Protein AF-0000000086512888 (afdb_homodimer)

Structure (mmCIF, N/CA/C/O backbone):
data_AF-0000000086512888-model_v1
#
loop_
_entity.id
_entity.type
_entity.pdbx_description
1 polymer 'Glycosyl hydrolase family 63 C-terminal domain-containing protein'
#
loop_
_atom_site.group_PDB
_atom_site.id
_atom_site.type_symbol
_atom_site.label_atom_id
_atom_site.label_alt_id
_atom_site.label_comp_id
_atom_site.label_asym_id
_atom_site.label_entity_id
_atom_site.label_seq_id
_atom_site.pdbx_PDB_ins_code
_atom_site.Cartn_x
_atom_site.Cartn_y
_atom_site.Cartn_z
_atom_site.occupancy
_atom_site.B_iso_or_equiv
_atom_site.auth_seq_id
_atom_site.auth_comp_id
_atom_site.auth_asym_id
_atom_site.auth_atom_id
_atom_site.pdbx_PDB_model_num
ATOM 1 N N . MET A 1 1 ? 26.25 36.281 2.371 1 77 1 MET A N 1
ATOM 2 C CA . MET A 1 1 ? 25.25 35.469 3.035 1 77 1 MET A CA 1
ATOM 3 C C . MET A 1 1 ? 24.828 36.094 4.359 1 77 1 MET A C 1
ATOM 5 O O . MET A 1 1 ? 25.656 36.438 5.184 1 77 1 MET A O 1
ATOM 9 N N . ALA A 1 2 ? 23.516 36.344 4.426 1 88.81 2 ALA A N 1
ATOM 10 C CA . ALA A 1 2 ? 23 36.906 5.652 1 88.81 2 ALA A CA 1
ATOM 11 C C . ALA A 1 2 ? 23.312 36.031 6.859 1 88.81 2 ALA A C 1
ATOM 13 O O . ALA A 1 2 ? 23.469 34.812 6.73 1 88.81 2 ALA A O 1
ATOM 14 N N . SER A 1 3 ? 23.547 36.688 7.98 1 94.56 3 SER A N 1
ATOM 15 C CA . SER A 1 3 ? 23.906 36 9.219 1 94.56 3 SER A CA 1
ATOM 16 C C . SER A 1 3 ? 22.891 34.906 9.539 1 94.56 3 SER A C 1
ATOM 18 O O . SER A 1 3 ? 23.266 33.812 10.039 1 94.56 3 SER A O 1
ATOM 20 N N . GLU A 1 4 ? 21.656 35.125 9.32 1 96.44 4 GLU A N 1
ATOM 21 C CA . GLU A 1 4 ? 20.609 34.156 9.602 1 96.44 4 GLU A CA 1
ATOM 22 C C . GLU A 1 4 ? 20.766 32.906 8.734 1 96.44 4 GLU A C 1
ATOM 24 O O . GLU A 1 4 ? 20.516 31.781 9.188 1 96.44 4 GLU A O 1
ATOM 29 N N . GLN A 1 5 ? 21.172 33.031 7.512 1 95.62 5 GLN A N 1
ATOM 30 C CA . GLN A 1 5 ? 21.406 31.875 6.637 1 95.62 5 GLN A CA 1
ATOM 31 C C . GLN A 1 5 ? 22.562 31.016 7.16 1 95.62 5 GLN A C 1
ATOM 33 O O . GLN A 1 5 ? 22.516 29.781 7.059 1 95.62 5 GLN A O 1
ATOM 38 N N . ARG A 1 6 ? 23.562 31.703 7.613 1 95.94 6 ARG A N 1
ATOM 39 C CA . ARG A 1 6 ? 24.672 30.969 8.211 1 95.94 6 ARG A CA 1
ATOM 40 C C . ARG A 1 6 ? 24.203 30.156 9.422 1 95.94 6 ARG A C 1
ATOM 42 O O . ARG A 1 6 ? 24.641 29.031 9.609 1 95.94 6 ARG A O 1
ATOM 49 N N . ARG A 1 7 ? 23.391 30.766 10.266 1 96.94 7 ARG A N 1
ATOM 50 C CA . ARG A 1 7 ? 22.875 30.062 11.438 1 96.94 7 ARG A CA 1
ATOM 51 C C . ARG A 1 7 ? 22.047 28.844 11.023 1 96.94 7 ARG A C 1
ATOM 53 O O . ARG A 1 7 ? 22.094 27.812 11.688 1 96.94 7 ARG A O 1
ATOM 60 N N . LEU A 1 8 ? 21.281 29 9.969 1 96.5 8 LEU A N 1
ATOM 61 C CA . LEU A 1 8 ? 20.5 27.891 9.461 1 96.5 8 LEU A CA 1
ATOM 62 C C . LEU A 1 8 ? 21.391 26.734 9.023 1 96.5 8 LEU A C 1
ATOM 64 O O . LEU A 1 8 ? 21.062 25.562 9.25 1 96.5 8 LEU A O 1
ATOM 68 N N . LYS A 1 9 ? 22.516 27.078 8.406 1 95.38 9 LYS A N 1
ATOM 69 C CA . LYS A 1 9 ? 23.453 26.047 7.988 1 95.38 9 LYS A CA 1
ATOM 70 C C . LYS A 1 9 ? 24.094 25.359 9.195 1 95.38 9 LYS A C 1
ATOM 72 O O . LYS A 1 9 ? 24.266 24.141 9.203 1 95.38 9 LYS A O 1
ATOM 77 N N . GLU A 1 10 ? 24.438 26.234 10.211 1 95.69 10 GLU A N 1
ATOM 78 C CA . GLU A 1 10 ? 25.016 25.688 11.438 1 95.69 10 GLU A CA 1
ATOM 79 C C . GLU A 1 10 ? 24.047 24.75 12.148 1 95.69 10 GLU A C 1
ATOM 81 O O . GLU A 1 10 ? 24.453 23.719 12.672 1 95.69 10 GLU A O 1
ATOM 86 N N . ASP A 1 11 ? 22.844 25.109 12.117 1 94.5 11 ASP A N 1
ATOM 87 C CA . ASP A 1 11 ? 21.812 24.281 12.758 1 94.5 11 ASP A CA 1
ATOM 88 C C . ASP A 1 11 ? 21.609 22.984 11.992 1 94.5 11 ASP A C 1
ATOM 90 O O . ASP A 1 11 ? 21.422 21.922 12.594 1 94.5 11 ASP A O 1
ATOM 94 N N . LYS A 1 12 ? 21.625 23.047 10.695 1 92.06 12 LYS A N 1
ATOM 95 C CA . LYS A 1 12 ? 21.406 21.891 9.828 1 92.06 12 LYS A CA 1
ATOM 96 C C . LYS A 1 12 ? 22.453 20.812 10.062 1 92.06 12 LYS A C 1
ATOM 98 O O . LYS A 1 12 ? 22.141 19.625 10.156 1 92.06 12 LYS A O 1
ATOM 103 N N . VAL A 1 13 ? 23.75 21.266 10.195 1 92.94 13 VAL A N 1
ATOM 104 C CA . VAL A 1 13 ? 24.828 20.312 10.344 1 92.94 13 VAL A CA 1
ATOM 105 C C . VAL A 1 13 ? 25.062 20.016 11.82 1 92.94 13 VAL A C 1
ATOM 107 O O . VAL A 1 13 ? 26.016 19.312 12.18 1 92.94 13 VAL A O 1
ATOM 110 N N . ARG A 1 14 ? 24.375 20.672 12.797 1 87.94 14 ARG A N 1
ATOM 111 C CA . ARG A 1 14 ? 24.344 20.406 14.234 1 87.94 14 ARG A CA 1
ATOM 112 C C . ARG A 1 14 ? 25.641 20.875 14.898 1 87.94 14 ARG A C 1
ATOM 114 O O . ARG A 1 14 ? 26.109 20.266 15.852 1 87.94 14 ARG A O 1
ATOM 121 N N . SER A 1 15 ? 26.078 21.812 14.297 1 93 15 SER A N 1
ATOM 122 C CA . SER A 1 15 ? 27.25 22.391 14.953 1 93 15 SER A CA 1
ATOM 123 C C . SER A 1 15 ? 26.844 23.344 16.078 1 93 15 SER A C 1
ATOM 125 O O . SER A 1 15 ? 27.547 23.453 17.078 1 93 15 SER A O 1
ATOM 127 N N . LYS A 1 16 ? 25.734 24.094 15.883 1 95.5 16 LYS A N 1
ATOM 128 C CA . LYS A 1 16 ? 25.109 24.922 16.906 1 95.5 16 LYS A CA 1
ATOM 129 C C . LYS A 1 16 ? 23.594 24.734 16.922 1 95.5 16 LYS A C 1
ATOM 131 O O . LYS A 1 16 ? 22.953 24.734 15.875 1 95.5 16 LYS A O 1
ATOM 136 N N . ALA A 1 17 ? 23.062 24.641 18.094 1 95.44 17 ALA A N 1
ATOM 137 C CA . ALA A 1 17 ? 21.641 24.328 18.219 1 95.44 17 ALA A CA 1
ATOM 138 C C . ALA A 1 17 ? 20.812 25.609 18.328 1 95.44 17 ALA A C 1
ATOM 140 O O . ALA A 1 17 ? 20.172 25.844 19.359 1 95.44 17 ALA A O 1
ATOM 141 N N . TRP A 1 18 ? 20.75 26.328 17.281 1 97.19 18 TRP A N 1
ATOM 142 C CA . TRP A 1 18 ? 20.062 27.609 17.266 1 97.19 18 TRP A CA 1
ATOM 143 C C . TRP A 1 18 ? 18.562 27.438 17.516 1 97.19 18 TRP A C 1
ATOM 145 O O . TRP A 1 18 ? 17.906 28.328 18.078 1 97.19 18 TRP A O 1
ATOM 155 N N . LYS A 1 19 ? 17.984 26.312 17.141 1 98.06 19 LYS A N 1
ATOM 156 C CA . LYS A 1 19 ? 16.547 26.109 17.219 1 98.06 19 LYS A CA 1
ATOM 157 C C . LYS A 1 19 ? 16.172 25.422 18.531 1 98.06 19 LYS A C 1
ATOM 159 O O . LYS A 1 19 ? 15.008 25.031 18.734 1 98.06 19 LYS A O 1
ATOM 164 N N . LYS A 1 20 ? 17.078 25.234 19.438 1 97.75 20 LYS A N 1
ATOM 165 C CA . LYS A 1 20 ? 16.781 24.609 20.734 1 97.75 20 LYS A CA 1
ATOM 166 C C . LYS A 1 20 ? 15.727 25.406 21.484 1 97.75 20 LYS A C 1
ATOM 168 O O . LYS A 1 20 ? 14.836 24.828 22.109 1 97.75 20 LYS A O 1
ATOM 173 N N . TRP A 1 21 ? 15.898 26.766 21.469 1 98.25 21 TRP A N 1
ATOM 174 C CA . TRP A 1 21 ? 14.945 27.641 22.125 1 98.25 21 TRP A CA 1
ATOM 175 C C . TRP A 1 21 ? 14.102 28.406 21.109 1 98.25 21 TRP A C 1
ATOM 177 O O . TRP A 1 21 ? 14.617 28.859 20.078 1 98.25 21 TRP A O 1
ATOM 187 N N . GLY A 1 22 ? 12.844 28.469 21.25 1 98.44 22 GLY A N 1
ATOM 188 C CA . GLY A 1 22 ? 11.953 29.172 20.344 1 98.44 22 GLY A CA 1
ATOM 189 C C . GLY A 1 22 ? 10.539 29.297 20.891 1 98.44 22 GLY A C 1
ATOM 190 O O . GLY A 1 22 ? 10.273 28.938 22.031 1 98.44 22 GLY A O 1
ATOM 191 N N . PRO A 1 23 ? 9.695 29.922 20.125 1 98.5 23 PRO A N 1
ATOM 192 C CA . PRO A 1 23 ? 8.297 30.062 20.547 1 98.5 23 PRO A CA 1
ATOM 193 C C . PRO A 1 23 ? 7.508 28.766 20.422 1 98.5 23 PRO A C 1
ATOM 195 O O . PRO A 1 23 ? 6.535 28.688 19.672 1 98.5 23 PRO A O 1
ATOM 198 N N . TYR A 1 24 ? 7.824 27.766 21.297 1 98.62 24 TYR A N 1
ATOM 199 C CA . TYR A 1 24 ? 7.293 26.406 21.156 1 98.62 24 TYR A CA 1
ATOM 200 C C . TYR A 1 24 ? 6.184 26.141 22.156 1 98.62 24 TYR A C 1
ATOM 202 O O . TYR A 1 24 ? 5.637 25.047 22.219 1 98.62 24 TYR A O 1
ATOM 210 N N . LEU A 1 25 ? 5.773 27.156 22.984 1 98.44 25 LEU A N 1
ATOM 211 C CA . LEU A 1 25 ? 4.629 27.031 23.875 1 98.44 25 LEU A CA 1
ATOM 212 C C . LEU A 1 25 ? 3.318 27.141 23.109 1 98.44 25 LEU A C 1
ATOM 214 O O . LEU A 1 25 ? 3.236 27.859 22.109 1 98.44 25 LEU A O 1
ATOM 218 N N . ALA A 1 26 ? 2.359 26.438 23.625 1 97.81 26 ALA A N 1
ATOM 219 C CA . ALA A 1 26 ? 1.015 26.688 23.109 1 97.81 26 ALA A CA 1
ATOM 220 C C . ALA A 1 26 ? 0.447 28 23.641 1 97.81 26 ALA A C 1
ATOM 222 O O . ALA A 1 26 ? 0.919 28.516 24.641 1 97.81 26 ALA A O 1
ATOM 223 N N . GLU A 1 27 ? -0.494 28.516 22.875 1 97.31 27 GLU A N 1
ATOM 224 C CA . GLU A 1 27 ? -1.276 29.625 23.422 1 97.31 27 GLU A CA 1
ATOM 225 C C . GLU A 1 27 ? -2.439 29.109 24.266 1 97.31 27 GLU A C 1
ATOM 227 O O . GLU A 1 27 ? -2.977 29.844 25.109 1 97.31 27 GLU A O 1
ATOM 232 N N . ARG A 1 28 ? -2.752 27.828 24.031 1 97.69 28 ARG A N 1
ATOM 233 C CA . ARG A 1 28 ? -3.77 27.156 24.828 1 97.69 28 ARG A CA 1
ATOM 234 C C . ARG A 1 28 ? -3.441 25.672 25 1 97.69 28 ARG A C 1
ATOM 236 O O . ARG A 1 28 ? -3.318 24.938 24.016 1 97.69 28 ARG A O 1
ATOM 243 N N . GLN A 1 29 ? -3.307 25.266 26.219 1 97.94 29 GLN A N 1
ATOM 244 C CA . GLN A 1 29 ? -3.105 23.859 26.547 1 97.94 29 GLN A CA 1
ATOM 245 C C . GLN A 1 29 ? -4.336 23.266 27.234 1 97.94 29 GLN A C 1
ATOM 247 O O . GLN A 1 29 ? -4.586 22.062 27.141 1 97.94 29 GLN A O 1
ATOM 252 N N . TRP A 1 30 ? -5.086 24.094 27.938 1 97.12 30 TRP A N 1
ATOM 253 C CA . TRP A 1 30 ? -6.312 23.656 28.594 1 97.12 30 TRP A CA 1
ATOM 254 C C . TRP A 1 30 ? -7.363 23.25 27.562 1 97.12 30 TRP A C 1
ATOM 256 O O . TRP A 1 30 ? -7.309 23.688 26.406 1 97.12 30 TRP A O 1
ATOM 266 N N . ALA A 1 31 ? -8.195 22.359 27.859 1 96 31 ALA A N 1
ATOM 267 C CA . ALA A 1 31 ? -9.336 21.922 27.062 1 96 31 ALA A CA 1
ATOM 268 C C . ALA A 1 31 ? -8.891 21.234 25.781 1 96 31 ALA A C 1
ATOM 270 O O . ALA A 1 31 ? -9.523 21.375 24.734 1 96 31 ALA A O 1
ATOM 271 N N . THR A 1 32 ? -7.758 20.531 25.812 1 96.06 32 THR A N 1
ATOM 272 C CA . THR A 1 32 ? -7.328 19.734 24.672 1 96.06 32 THR A CA 1
ATOM 273 C C . THR A 1 32 ? -7.664 18.25 24.906 1 96.06 32 THR A C 1
ATOM 275 O O . THR A 1 32 ? -7.887 17.828 26.031 1 96.06 32 THR A O 1
ATOM 278 N N . VAL A 1 33 ? -7.656 17.516 23.812 1 94.5 33 VAL A N 1
ATOM 279 C CA . VAL A 1 33 ? -7.953 16.094 23.891 1 94.5 33 VAL A CA 1
ATOM 280 C C . VAL A 1 33 ? -6.895 15.391 24.734 1 94.5 33 VAL A C 1
ATOM 282 O O . VAL A 1 33 ? -7.215 14.523 25.547 1 94.5 33 VAL A O 1
ATOM 285 N N . ARG A 1 34 ? -5.641 15.75 24.594 1 95 34 ARG A N 1
ATOM 286 C CA . ARG A 1 34 ? -4.551 15.031 25.25 1 95 34 ARG A CA 1
ATOM 287 C C . ARG A 1 34 ? -4.559 15.297 26.75 1 95 34 ARG A C 1
ATOM 289 O O . ARG A 1 34 ? -3.959 14.539 27.516 1 95 34 ARG A O 1
ATOM 296 N N . GLU A 1 35 ? -5.281 16.344 27.234 1 94.94 35 GLU A N 1
ATOM 297 C CA . GLU A 1 35 ? -5.406 16.625 28.656 1 94.94 35 GLU A CA 1
ATOM 298 C C . GLU A 1 35 ? -6.75 16.141 29.188 1 94.94 35 GLU A C 1
ATOM 300 O O . GLU A 1 35 ? -7.066 16.344 30.375 1 94.94 35 GLU A O 1
ATOM 305 N N . ASP A 1 36 ? -7.566 15.492 28.359 1 92.81 36 ASP A N 1
ATOM 306 C CA . ASP A 1 36 ? -8.922 15.094 28.719 1 92.81 36 ASP A CA 1
ATOM 307 C C . ASP A 1 36 ? -8.945 13.672 29.281 1 92.81 36 ASP A C 1
ATOM 309 O O . ASP A 1 36 ? -8.547 12.719 28.609 1 92.81 36 ASP A O 1
ATOM 313 N N . TYR A 1 37 ? -9.43 13.516 30.484 1 88.75 37 TYR A N 1
ATOM 314 C CA . TYR A 1 37 ? -9.609 12.203 31.094 1 88.75 37 TYR A CA 1
ATOM 315 C C . TYR A 1 37 ? -11.047 12.016 31.562 1 88.75 37 TYR A C 1
ATOM 317 O O . TYR A 1 37 ? -11.32 11.195 32.438 1 88.75 37 TYR A O 1
ATOM 325 N N . SER A 1 38 ? -11.859 12.875 30.938 1 86.62 38 SER A N 1
ATOM 326 C CA . SER A 1 38 ? -13.281 12.758 31.266 1 86.62 38 SER A CA 1
ATOM 327 C C . SER A 1 38 ? -13.875 11.469 30.688 1 86.62 38 SER A C 1
ATOM 329 O O . SER A 1 38 ? -13.312 10.883 29.766 1 86.62 38 SER A O 1
ATOM 331 N N . SER A 1 39 ? -15.016 11.078 31.188 1 82 39 SER A N 1
ATOM 332 C CA . SER A 1 39 ? -15.68 9.859 30.734 1 82 39 SER A CA 1
ATOM 333 C C . SER A 1 39 ? -16.469 10.102 29.438 1 82 39 SER A C 1
ATOM 335 O O . SER A 1 39 ? -16.734 9.164 28.688 1 82 39 SER A O 1
ATOM 337 N N . ASP A 1 40 ? -16.797 11.336 29.188 1 84.31 40 ASP A N 1
ATOM 338 C CA . ASP A 1 40 ? -17.656 11.609 28.047 1 84.31 40 ASP A CA 1
ATOM 339 C C . ASP A 1 40 ? -16.859 12.211 26.891 1 84.31 40 ASP A C 1
ATOM 341 O O . ASP A 1 40 ? -17.406 12.492 25.828 1 84.31 40 ASP A O 1
ATOM 345 N N . GLY A 1 41 ? -15.594 12.422 27.078 1 86.88 41 GLY A N 1
ATOM 346 C CA . GLY A 1 41 ? -14.75 12.938 26.016 1 86.88 41 GLY A CA 1
ATOM 347 C C . GLY A 1 41 ? -14.906 14.43 25.781 1 86.88 41 GLY A C 1
ATOM 348 O O . GLY A 1 41 ? -14.406 14.969 24.797 1 86.88 41 GLY A O 1
ATOM 349 N N . ASN A 1 42 ? -15.562 15.125 26.594 1 89.5 42 ASN A N 1
ATOM 350 C CA . ASN A 1 42 ? -15.742 16.578 26.484 1 89.5 42 ASN A CA 1
ATOM 351 C C . ASN A 1 42 ? -14.562 17.328 27.078 1 89.5 42 ASN A C 1
ATOM 353 O O . ASN A 1 42 ? -14.656 17.844 28.188 1 89.5 42 ASN A O 1
ATOM 357 N N . CYS A 1 43 ? -13.602 17.609 26.281 1 91.94 43 CYS A N 1
ATOM 358 C CA . CYS A 1 43 ? -12.352 18.203 26.75 1 91.94 43 CYS A CA 1
ATOM 359 C C . CYS A 1 43 ? -12.555 19.656 27.156 1 91.94 43 CYS A C 1
ATOM 361 O O . CYS A 1 43 ? -11.898 20.141 28.062 1 91.94 43 CYS A O 1
ATOM 363 N N . TRP A 1 44 ? -13.516 20.375 26.562 1 91.94 44 TRP A N 1
ATOM 364 C CA . TRP A 1 44 ? -13.742 21.797 26.828 1 91.94 44 TRP A CA 1
ATOM 365 C C . TRP A 1 44 ? -14.211 22.016 28.266 1 91.94 44 TRP A C 1
ATOM 367 O O . TRP A 1 44 ? -13.836 23 28.891 1 91.94 44 TRP A O 1
ATOM 377 N N . GLU A 1 45 ? -14.992 21.094 28.719 1 91.69 45 GLU A N 1
ATOM 378 C CA . GLU A 1 45 ? -15.586 21.266 30.031 1 91.69 45 GLU A CA 1
ATOM 379 C C . GLU A 1 45 ? -14.75 20.547 31.109 1 91.69 45 GLU A C 1
ATOM 381 O O . GLU A 1 45 ? -14.828 20.891 32.281 1 91.69 45 GLU A O 1
ATOM 386 N N . TYR A 1 46 ? -14.039 19.641 30.719 1 91.94 46 TYR A N 1
ATOM 387 C CA . TYR A 1 46 ? -13.258 18.859 31.672 1 91.94 46 TYR A CA 1
ATOM 388 C C . TYR A 1 46 ? -12.109 19.672 32.25 1 91.94 46 TYR A C 1
ATOM 390 O O . TYR A 1 46 ? -11.773 19.562 33.406 1 91.94 46 TYR A O 1
ATOM 398 N N . PHE A 1 47 ? -11.453 20.469 31.438 1 95.38 47 PHE A N 1
ATOM 399 C CA . PHE A 1 47 ? -10.312 21.281 31.828 1 95.38 47 PHE A CA 1
ATOM 400 C C . PHE A 1 47 ? -10.461 22.703 31.312 1 95.38 47 PHE A C 1
ATOM 402 O O . PHE A 1 47 ? -9.766 23.109 30.391 1 95.38 47 PHE A O 1
ATOM 409 N N . PRO A 1 48 ? -11.344 23.438 31.906 1 95.56 48 PRO A N 1
ATOM 410 C CA . PRO A 1 48 ? -11.68 24.781 31.422 1 95.56 48 PRO A CA 1
ATOM 411 C C . PRO A 1 48 ? -10.609 25.812 31.781 1 95.56 48 PRO A C 1
ATOM 413 O O . PRO A 1 48 ? -9.672 25.516 32.531 1 95.56 48 PRO A O 1
ATOM 416 N N . HIS A 1 49 ? -10.773 27.031 31.297 1 96.94 49 HIS A N 1
ATOM 417 C CA . HIS A 1 49 ? -9.844 28.141 31.484 1 96.94 49 HIS A CA 1
ATOM 418 C C . HIS A 1 49 ? -9.656 28.453 32.969 1 96.94 49 HIS A C 1
ATOM 420 O O . HIS A 1 49 ? -8.539 28.734 33.406 1 96.94 49 HIS A O 1
ATOM 426 N N . ASP A 1 50 ? -10.664 28.391 33.719 1 96.12 50 ASP A N 1
ATOM 427 C CA . ASP A 1 50 ? -10.602 28.719 35.125 1 96.12 50 ASP A CA 1
ATOM 428 C C . ASP A 1 50 ? -9.688 27.766 35.906 1 96.12 50 ASP A C 1
ATOM 430 O O . ASP A 1 50 ? -8.945 28.172 36.781 1 96.12 50 ASP A O 1
ATOM 434 N N . VAL A 1 51 ? -9.758 26.562 35.531 1 96.06 51 VAL A N 1
ATOM 435 C CA . VAL A 1 51 ? -8.992 25.516 36.188 1 96.06 51 VAL A CA 1
ATOM 436 C C . VAL A 1 51 ? -7.535 25.562 35.75 1 96.06 51 VAL A C 1
ATOM 438 O O . VAL A 1 51 ? -6.637 25.172 36.5 1 96.06 51 VAL A O 1
ATOM 441 N N . ALA A 1 52 ? -7.25 26.125 34.656 1 97.31 52 ALA A N 1
ATOM 442 C CA . ALA A 1 52 ? -5.93 26.094 34.062 1 97.31 52 ALA A CA 1
ATOM 443 C C . ALA A 1 52 ? -4.906 26.844 34.906 1 97.31 52 ALA A C 1
ATOM 445 O O . ALA A 1 52 ? -3.715 26.516 34.875 1 97.31 52 ALA A O 1
ATOM 446 N N . ARG A 1 53 ? -5.258 27.797 35.656 1 96.75 53 ARG A N 1
ATOM 447 C CA . ARG A 1 53 ? -4.312 28.547 36.469 1 96.75 53 ARG A CA 1
ATOM 448 C C . ARG A 1 53 ? -3.893 27.75 37.688 1 96.75 53 ARG A C 1
ATOM 450 O O . ARG A 1 53 ? -2.857 28.031 38.312 1 96.75 53 ARG A O 1
ATOM 457 N N . SER A 1 54 ? -4.68 26.672 38 1 98 54 SER A N 1
ATOM 458 C CA . SER A 1 54 ? -4.457 25.953 39.25 1 98 54 SER A CA 1
ATOM 459 C C . SER A 1 54 ? -4.047 24.5 39 1 98 54 SER A C 1
ATOM 461 O O . SER A 1 54 ? -3.689 23.781 39.938 1 98 54 SER A O 1
ATOM 463 N N . ARG A 1 55 ? -4.109 24.078 37.781 1 97.06 55 ARG A N 1
ATOM 464 C CA . ARG A 1 55 ? -3.857 22.672 37.469 1 97.06 55 ARG A CA 1
ATOM 465 C C . ARG A 1 55 ? -2.676 22.547 36.5 1 97.06 55 ARG A C 1
ATOM 467 O O . ARG A 1 55 ? -2.627 23.203 35.469 1 97.06 55 ARG A O 1
ATOM 474 N N . ALA A 1 56 ? -1.746 21.672 36.906 1 96.69 56 ALA A N 1
ATOM 475 C CA . ALA A 1 56 ? -0.59 21.406 36.031 1 96.69 56 ALA A CA 1
ATOM 476 C C . ALA A 1 56 ? -0.981 20.562 34.844 1 96.69 56 ALA A C 1
ATOM 478 O O . ALA A 1 56 ? -1.882 19.719 34.938 1 96.69 56 ALA A O 1
ATOM 479 N N . TYR A 1 57 ? -0.317 20.781 33.688 1 96.94 57 TYR A N 1
ATOM 480 C CA . TYR A 1 57 ? -0.55 20.016 32.469 1 96.94 57 TYR A CA 1
ATOM 481 C C . TYR A 1 57 ? 0.375 18.812 32.406 1 96.94 57 TYR A C 1
ATOM 483 O O . TYR A 1 57 ? 1.52 18.875 32.844 1 96.94 57 TYR A O 1
ATOM 491 N N . ARG A 1 58 ? -0.104 17.812 31.797 1 94.19 58 ARG A N 1
ATOM 492 C CA . ARG A 1 58 ? 0.686 16.594 31.641 1 94.19 58 ARG A CA 1
ATOM 493 C C . ARG A 1 58 ? 1.439 16.594 30.312 1 94.19 58 ARG A C 1
ATOM 495 O O . ARG A 1 58 ? 2.572 16.109 30.25 1 94.19 58 ARG A O 1
ATOM 502 N N . TRP A 1 59 ? 0.865 17.125 29.297 1 96.81 59 TRP A N 1
ATOM 503 C CA . TRP A 1 59 ? 1.324 16.844 27.938 1 96.81 59 TRP A CA 1
ATOM 504 C C . TRP A 1 59 ? 1.905 18.094 27.281 1 96.81 59 TRP A C 1
ATOM 506 O O . TRP A 1 59 ? 2.221 18.078 26.094 1 96.81 59 TRP A O 1
ATOM 516 N N . GLY A 1 60 ? 2.068 19.203 27.969 1 97.25 60 GLY A N 1
ATOM 517 C CA . GLY A 1 60 ? 2.615 20.438 27.438 1 97.25 60 GLY A CA 1
ATOM 518 C C . GLY A 1 60 ? 2.432 21.625 28.375 1 97.25 60 GLY A C 1
ATOM 519 O O . GLY A 1 60 ? 2.232 21.438 29.578 1 97.25 60 GLY A O 1
ATOM 520 N N . GLU A 1 61 ? 2.619 22.828 27.859 1 98.19 61 GLU A N 1
ATOM 521 C CA . GLU A 1 61 ? 2.428 24.094 28.578 1 98.19 61 GLU A CA 1
ATOM 522 C C . GLU A 1 61 ? 1.87 25.172 27.672 1 98.19 61 GLU A C 1
ATOM 524 O O . GLU A 1 61 ? 1.967 25.062 26.438 1 98.19 61 GLU A O 1
ATOM 529 N N . ASP A 1 62 ? 1.222 26.078 28.281 1 98.25 62 ASP A N 1
ATOM 530 C CA . ASP A 1 62 ? 0.873 27.312 27.594 1 98.25 62 ASP A CA 1
ATOM 531 C C . ASP A 1 62 ? 1.406 28.531 28.359 1 98.25 62 ASP A C 1
ATOM 533 O O . ASP A 1 62 ? 1.741 28.438 29.531 1 98.25 62 ASP A O 1
ATOM 537 N N . GLY A 1 63 ? 1.672 29.609 27.672 1 97.69 63 GLY A N 1
ATOM 538 C CA . GLY A 1 63 ? 2.193 30.844 28.234 1 97.69 63 GLY A CA 1
ATOM 539 C C . GLY A 1 63 ? 2.053 32.031 27.281 1 97.69 63 GLY A C 1
ATOM 540 O O . GLY A 1 63 ? 2.205 31.875 26.078 1 97.69 63 GLY A O 1
ATOM 541 N N . LEU A 1 64 ? 1.824 33.125 27.828 1 97.38 64 LEU A N 1
ATOM 542 C CA . LEU A 1 64 ? 1.536 34.344 27.062 1 97.38 64 LEU A CA 1
ATOM 543 C C . LEU A 1 64 ? 2.768 34.812 26.297 1 97.38 64 LEU A C 1
ATOM 545 O O . LEU A 1 64 ? 3.686 35.375 26.891 1 97.38 64 LEU A O 1
ATOM 549 N N . LEU A 1 65 ? 2.789 34.594 24.969 1 96.25 65 LEU A N 1
ATOM 550 C CA . LEU A 1 65 ? 3.85 35 24.047 1 96.25 65 LEU A CA 1
ATOM 551 C C . LEU A 1 65 ? 5.223 34.625 24.609 1 96.25 65 LEU A C 1
ATOM 553 O O . LEU A 1 65 ? 6.113 35.469 24.688 1 96.25 65 LEU A O 1
ATOM 557 N N . GLY A 1 66 ? 5.391 33.344 25.031 1 97.75 66 GLY A N 1
ATOM 558 C CA . GLY A 1 66 ? 6.594 32.875 25.703 1 97.75 66 GLY A CA 1
ATOM 559 C C . GLY A 1 66 ? 7.426 31.938 24.859 1 97.75 66 GLY A C 1
ATOM 560 O O . GLY A 1 66 ? 7.125 31.719 23.672 1 97.75 66 GLY A O 1
ATOM 561 N N . ILE A 1 67 ? 8.523 31.422 25.406 1 98.56 67 ILE A N 1
ATOM 562 C CA . ILE A 1 67 ? 9.445 30.516 24.75 1 98.56 67 ILE A CA 1
ATOM 563 C C . ILE A 1 67 ? 9.727 29.312 25.641 1 98.56 67 ILE A C 1
ATOM 565 O O . ILE A 1 67 ? 9.43 29.344 26.844 1 98.56 67 ILE A O 1
ATOM 569 N N . THR A 1 68 ? 10.188 28.281 25.109 1 98.75 68 THR A N 1
ATOM 570 C CA . THR A 1 68 ? 10.656 27.094 25.812 1 98.75 68 THR A CA 1
ATOM 571 C C . THR A 1 68 ? 11.695 26.359 24.969 1 98.75 68 THR A C 1
ATOM 573 O O . THR A 1 68 ? 11.969 26.734 23.828 1 98.75 68 THR A O 1
ATOM 576 N N . ASP A 1 69 ? 12.406 25.422 25.578 1 98.12 69 ASP A N 1
ATOM 577 C CA . ASP A 1 69 ? 13.312 24.578 24.828 1 98.12 69 ASP A CA 1
ATOM 578 C C . ASP A 1 69 ? 12.539 23.547 24 1 98.12 69 ASP A C 1
ATOM 580 O O . ASP A 1 69 ? 11.328 23.375 24.188 1 98.12 69 ASP A O 1
ATOM 584 N N . TYR A 1 70 ? 13.188 22.844 23.078 1 97.38 70 TYR A N 1
ATOM 585 C CA . TYR A 1 70 ? 12.555 22.016 22.047 1 97.38 70 TYR A CA 1
ATOM 586 C C . TYR A 1 70 ? 11.922 20.781 22.672 1 97.38 70 TYR A C 1
ATOM 588 O O . TYR A 1 70 ? 11.25 20 21.984 1 97.38 70 TYR A O 1
ATOM 596 N N . GLN A 1 71 ? 12.031 20.531 24.031 1 97.31 71 GLN A N 1
ATOM 597 C CA . GLN A 1 71 ? 11.352 19.453 24.734 1 97.31 71 GLN A CA 1
ATOM 598 C C . GLN A 1 71 ? 10.398 20 25.797 1 97.31 71 GLN A C 1
ATOM 600 O O . GLN A 1 71 ? 9.914 19.25 26.641 1 97.31 71 GLN A O 1
ATOM 605 N N . CYS A 1 72 ? 10.242 21.297 25.766 1 98.38 72 CYS A N 1
ATOM 606 C CA . CYS A 1 72 ? 9.312 22 26.641 1 98.38 72 CYS A CA 1
ATOM 607 C C . CYS A 1 72 ? 9.594 21.672 28.094 1 98.38 72 CYS A C 1
ATOM 609 O O . CYS A 1 72 ? 8.672 21.344 28.844 1 98.38 72 CYS A O 1
ATOM 611 N N . ARG A 1 73 ? 10.844 21.688 28.609 1 97 73 ARG A N 1
ATOM 612 C CA . ARG A 1 73 ? 11.219 21.406 29.984 1 97 73 ARG A CA 1
ATOM 613 C C . ARG A 1 73 ? 11.188 22.656 30.844 1 97 73 ARG A C 1
ATOM 615 O O . ARG A 1 73 ? 10.664 22.641 31.953 1 97 73 ARG A O 1
ATOM 622 N N . LEU A 1 74 ? 11.75 23.656 30.266 1 98.75 74 LEU A N 1
ATOM 623 C CA . LEU A 1 74 ? 11.82 24.969 30.922 1 98.75 74 LEU A CA 1
ATOM 624 C C . LEU A 1 74 ? 11.125 26.031 30.078 1 98.75 74 LEU A C 1
ATOM 626 O O . LEU A 1 74 ? 11.422 26.188 28.891 1 98.75 74 LEU A O 1
ATOM 630 N N . CYS A 1 75 ? 10.188 26.781 30.75 1 98.81 75 CYS A N 1
ATOM 631 C CA . CYS A 1 75 ? 9.344 27.734 30.047 1 98.81 75 CYS A CA 1
ATOM 632 C C . CYS A 1 75 ? 9.531 29.156 30.594 1 98.81 75 CYS A C 1
ATOM 634 O O . CYS A 1 75 ? 9.797 29.328 31.781 1 98.81 75 CYS A O 1
ATOM 636 N N . LEU A 1 76 ? 9.492 30.141 29.766 1 98.81 76 LEU A N 1
ATOM 637 C CA . LEU A 1 76 ? 9.562 31.547 30.109 1 98.81 76 LEU A CA 1
ATOM 638 C C . LEU A 1 76 ? 8.5 32.344 29.375 1 98.81 76 LEU A C 1
ATOM 640 O O . LEU A 1 76 ? 8.422 32.312 28.141 1 98.81 76 LEU A O 1
ATOM 644 N N . ALA A 1 77 ? 7.625 33.031 30.094 1 98.56 77 ALA A N 1
ATOM 645 C CA . ALA A 1 77 ? 6.578 33.875 29.516 1 98.56 77 ALA A CA 1
ATOM 646 C C . ALA A 1 77 ? 6.199 35 30.438 1 98.56 77 ALA A C 1
ATOM 648 O O . ALA A 1 77 ? 6.617 35.031 31.594 1 98.56 77 ALA A O 1
ATOM 649 N N . MET A 1 78 ? 5.43 35.938 29.953 1 97.19 78 MET A N 1
ATOM 650 C CA . MET A 1 78 ? 5.047 37.062 30.781 1 97.19 78 MET A CA 1
ATOM 651 C C . MET A 1 78 ? 3.707 36.812 31.469 1 97.19 78 MET A C 1
ATOM 653 O O . MET A 1 78 ? 2.916 36 31.016 1 97.19 78 MET A O 1
ATOM 657 N N . CYS A 1 79 ? 3.516 37.438 32.531 1 98.44 79 CYS A N 1
ATOM 658 C CA . CYS A 1 79 ? 2.281 37.5 33.312 1 98.44 79 CYS A CA 1
ATOM 659 C C . CYS A 1 79 ? 1.976 38.938 33.688 1 98.44 79 CYS A C 1
ATOM 661 O O . CYS A 1 79 ? 2.881 39.688 34.062 1 98.44 79 CYS A O 1
ATOM 663 N N . LEU A 1 80 ? 0.707 39.344 33.531 1 98.75 80 LEU A N 1
ATOM 664 C CA . LEU A 1 80 ? 0.338 40.75 33.719 1 98.75 80 LEU A CA 1
ATOM 665 C C . LEU A 1 80 ? -0.831 40.875 34.688 1 98.75 80 LEU A C 1
ATOM 667 O O . LEU A 1 80 ? -1.65 39.938 34.812 1 98.75 80 LEU A O 1
ATOM 671 N N . TRP A 1 81 ? -0.856 42 35.375 1 98.69 81 TRP A N 1
ATOM 672 C CA . TRP A 1 81 ? -2.012 42.344 36.219 1 98.69 81 TRP A CA 1
ATOM 673 C C . TRP A 1 81 ? -2.178 43.875 36.312 1 98.69 81 TRP A C 1
ATOM 675 O O . TRP A 1 81 ? -1.233 44.594 36.656 1 98.69 81 TRP A O 1
ATOM 685 N N . ASN A 1 82 ? -3.307 44.312 35.969 1 97.69 82 ASN A N 1
ATOM 686 C CA . ASN A 1 82 ? -3.572 45.75 36 1 97.69 82 ASN A CA 1
ATOM 687 C C . ASN A 1 82 ? -4.27 46.188 37.281 1 97.69 82 ASN A C 1
ATOM 689 O O . ASN A 1 82 ? -4.824 47.281 37.344 1 97.69 82 ASN A O 1
ATOM 693 N N . GLU A 1 83 ? -4.391 45.312 38.281 1 96.94 83 GLU A N 1
ATOM 694 C CA . GLU A 1 83 ? -4.941 45.5 39.625 1 96.94 83 GLU A CA 1
ATOM 695 C C . GLU A 1 83 ? -6.469 45.5 39.594 1 96.94 83 GLU A C 1
ATOM 697 O O . GLU A 1 83 ? -7.109 45.438 40.656 1 96.94 83 GLU A O 1
ATOM 702 N N . LYS A 1 84 ? -7.008 45.469 38.375 1 97.06 84 LYS A N 1
ATOM 703 C CA . LYS A 1 84 ? -8.461 45.469 38.25 1 97.06 84 LYS A CA 1
ATOM 704 C C . LYS A 1 84 ? -8.969 44.125 37.75 1 97.06 84 LYS A C 1
ATOM 706 O O . LYS A 1 84 ? -10.102 43.719 38.062 1 97.06 84 LYS A O 1
ATOM 711 N N . ASP A 1 85 ? -8.156 43.5 37 1 97.19 85 ASP A N 1
ATOM 712 C CA . ASP A 1 85 ? -8.508 42.188 36.469 1 97.19 85 ASP A CA 1
ATOM 713 C C . ASP A 1 85 ? -8.727 41.188 37.594 1 97.19 85 ASP A C 1
ATOM 715 O O . ASP A 1 85 ? -7.98 41.156 38.562 1 97.19 85 ASP A O 1
ATOM 719 N N . PRO A 1 86 ? -9.766 40.406 37.438 1 96.75 86 PRO A N 1
ATOM 720 C CA . PRO A 1 86 ? -10.055 39.438 38.5 1 96.75 86 PRO A CA 1
ATOM 721 C C . PRO A 1 86 ? -9.086 38.25 38.5 1 96.75 86 PRO A C 1
ATOM 723 O O . PRO A 1 86 ? -9.102 37.438 39.438 1 96.75 86 PRO A O 1
ATOM 726 N N . ILE A 1 87 ? -8.281 38.125 37.562 1 97.38 87 ILE A N 1
ATOM 727 C CA . ILE A 1 87 ? -7.273 37.062 37.531 1 97.38 87 ILE A CA 1
ATOM 728 C C . ILE A 1 87 ? -5.969 37.625 36.969 1 97.38 87 ILE A C 1
ATOM 730 O O . ILE A 1 87 ? -5.961 38.656 36.312 1 97.38 87 ILE A O 1
ATOM 734 N N . LEU A 1 88 ? -4.855 36.875 37.156 1 97.88 88 LEU A N 1
ATOM 735 C CA . LEU A 1 88 ? -3.604 37.188 36.469 1 97.88 88 LEU A CA 1
ATOM 736 C C . LEU A 1 88 ? -3.668 36.781 35 1 97.88 88 LEU A C 1
ATOM 738 O O . LEU A 1 88 ? -4.219 35.75 34.656 1 97.88 88 LEU A O 1
ATOM 742 N N . LYS A 1 89 ? -3.203 37.688 34.156 1 98.12 89 LYS A N 1
ATOM 743 C CA . LYS A 1 89 ? -3.145 37.375 32.719 1 98.12 89 LYS A CA 1
ATOM 744 C C . LYS A 1 89 ? -1.88 36.594 32.406 1 98.12 89 LYS A C 1
ATOM 746 O O . LYS A 1 89 ? -0.884 37.156 31.953 1 98.12 89 LYS A O 1
ATOM 751 N N . GLU A 1 90 ? -1.959 35.219 32.5 1 96.5 90 GLU A N 1
ATOM 752 C CA . GLU A 1 90 ? -0.829 34.344 32.25 1 96.5 90 GLU A CA 1
ATOM 753 C C . GLU A 1 90 ? -0.989 33.594 30.922 1 96.5 90 GLU A C 1
ATOM 755 O O . GLU A 1 90 ? -0.026 33.031 30.391 1 96.5 90 GLU A O 1
ATOM 760 N N . ARG A 1 91 ? -2.18 33.562 30.422 1 97.06 91 ARG A N 1
ATOM 761 C CA . ARG A 1 91 ? -2.529 32.875 29.188 1 97.06 91 ARG A CA 1
ATOM 762 C C . ARG A 1 91 ? -3.695 33.562 28.484 1 97.06 91 ARG A C 1
ATOM 764 O O . ARG A 1 91 ? -4.387 34.375 29.078 1 97.06 91 ARG A O 1
ATOM 771 N N . LEU A 1 92 ? -3.881 33.188 27.297 1 98 92 LEU A N 1
ATOM 772 C CA . LEU A 1 92 ? -4.934 33.812 26.516 1 98 92 LEU A CA 1
ATOM 773 C C . LEU A 1 92 ? -6.297 33.219 26.844 1 98 92 LEU A C 1
ATOM 775 O O . LEU A 1 92 ? -6.406 32 27.078 1 98 92 LEU A O 1
ATOM 779 N N . PHE A 1 93 ? -7.297 34.094 26.859 1 98 93 PHE A N 1
ATOM 780 C CA . PHE A 1 93 ? -8.672 33.688 27.141 1 98 93 PHE A CA 1
ATOM 781 C C . PHE A 1 93 ? -9.484 33.625 25.859 1 98 93 PHE A C 1
ATOM 783 O O . PHE A 1 93 ? -9.25 34.375 24.922 1 98 93 PHE A O 1
ATOM 790 N N . GLY A 1 94 ? -10.359 32.719 25.844 1 96.81 94 GLY A N 1
ATOM 791 C CA . GLY A 1 94 ? -11.352 32.562 24.781 1 96.81 94 GLY A CA 1
ATOM 792 C C . GLY A 1 94 ? -12.539 31.719 25.203 1 96.81 94 GLY A C 1
ATOM 793 O O . GLY A 1 94 ? -12.625 31.281 26.344 1 96.81 94 GLY A O 1
ATOM 794 N N . LEU A 1 95 ? -13.43 31.578 24.297 1 95.88 95 LEU A N 1
ATOM 795 C CA . LEU A 1 95 ? -14.672 30.859 24.562 1 95.88 95 LEU A CA 1
ATOM 796 C C . LEU A 1 95 ? -14.578 29.422 24.078 1 95.88 95 LEU A C 1
ATOM 798 O O . LEU A 1 95 ? -13.914 29.125 23.078 1 95.88 95 LEU A O 1
ATOM 802 N N . THR A 1 96 ? -15.266 28.531 24.828 1 92.88 96 THR A N 1
ATOM 803 C CA . THR A 1 96 ? -15.367 27.141 24.422 1 92.88 96 THR A CA 1
ATOM 804 C C . THR A 1 96 ? -16.438 26.969 23.328 1 92.88 96 THR A C 1
ATOM 806 O O . THR A 1 96 ? -17.125 27.922 22.984 1 92.88 96 THR A O 1
ATOM 809 N N . GLY A 1 97 ? -16.5 25.781 22.828 1 88.06 97 GLY A N 1
ATOM 810 C CA . GLY A 1 97 ? -17.469 25.484 21.781 1 88.06 97 GLY A CA 1
ATOM 811 C C . GLY A 1 97 ? -18.906 25.766 22.203 1 88.06 97 GLY A C 1
ATOM 812 O O . GLY A 1 97 ? -19.719 26.219 21.375 1 88.06 97 GLY A O 1
ATOM 813 N N . SER A 1 98 ? -19.219 25.562 23.469 1 87.88 98 SER A N 1
ATOM 814 C CA . SER A 1 98 ? -20.578 25.734 23.953 1 87.88 98 SER A CA 1
ATOM 815 C C . SER A 1 98 ? -20.844 27.188 24.344 1 87.88 98 SER A C 1
ATOM 817 O O . SER A 1 98 ? -21.984 27.625 24.438 1 87.88 98 SER A O 1
ATOM 819 N N . GLU A 1 99 ? -19.781 27.891 24.531 1 92.62 99 GLU A N 1
ATOM 820 C CA . GLU A 1 99 ? -19.922 29.281 24.984 1 92.62 99 GLU A CA 1
ATOM 821 C C . GLU A 1 99 ? -20.047 30.234 23.797 1 92.62 99 GLU A C 1
ATOM 823 O O . GLU A 1 99 ? -20.734 31.25 23.906 1 92.62 99 GLU A O 1
ATOM 828 N N . GLY A 1 100 ? -19.406 29.938 22.734 1 92.81 100 GLY A N 1
ATOM 829 C CA . GLY A 1 100 ? -19.453 30.828 21.578 1 92.81 100 GLY A CA 1
ATOM 830 C C . GLY A 1 100 ? -20.641 30.562 20.672 1 92.81 100 GLY A C 1
ATOM 831 O O . GLY A 1 100 ? -21.047 29.422 20.484 1 92.81 100 GLY A O 1
ATOM 832 N N . ASN A 1 101 ? -21.188 31.625 20.094 1 92.88 101 ASN A N 1
ATOM 833 C CA . ASN A 1 101 ? -22.328 31.469 19.203 1 92.88 101 ASN A CA 1
ATOM 834 C C . ASN A 1 101 ? -21.938 30.766 17.891 1 92.88 101 ASN A C 1
ATOM 836 O O . ASN A 1 101 ? -22.766 30.156 17.234 1 92.88 101 ASN A O 1
ATOM 840 N N . HIS A 1 102 ? -20.672 30.875 17.547 1 92.19 102 HIS A N 1
ATOM 841 C CA . HIS A 1 102 ? -20.172 30.156 16.375 1 92.19 102 HIS A CA 1
ATOM 842 C C . HIS A 1 102 ? -19.062 29.188 16.75 1 92.19 102 HIS A C 1
ATOM 844 O O . HIS A 1 102 ? -18.203 28.875 15.93 1 92.19 102 HIS A O 1
ATOM 850 N N . GLY A 1 103 ? -19.031 28.766 18.016 1 90.38 103 GLY A N 1
ATOM 851 C CA . GLY A 1 103 ? -18.031 27.812 18.469 1 90.38 103 GLY A CA 1
ATOM 852 C C . GLY A 1 103 ? -16.906 28.484 19.25 1 90.38 103 GLY A C 1
ATOM 853 O O . GLY A 1 103 ? -17.047 29.609 19.703 1 90.38 103 GLY A O 1
ATOM 854 N N . GLU A 1 104 ? -15.828 27.75 19.422 1 92.69 104 GLU A N 1
ATOM 855 C CA . GLU A 1 104 ? -14.695 28.25 20.203 1 92.69 104 GLU A CA 1
ATOM 856 C C . GLU A 1 104 ? -14.039 29.438 19.516 1 92.69 104 GLU A C 1
ATOM 858 O O . GLU A 1 104 ? -14.008 29.516 18.281 1 92.69 104 GLU A O 1
ATOM 863 N N . ASP A 1 105 ? -13.5 30.344 20.312 1 94.44 105 ASP A N 1
ATOM 864 C CA . ASP A 1 105 ? -12.938 31.562 19.75 1 94.44 105 ASP A CA 1
ATOM 865 C C . ASP A 1 105 ? -12.094 32.312 20.797 1 94.44 105 ASP A C 1
ATOM 867 O O . ASP A 1 105 ? -12.57 32.594 21.906 1 94.44 105 ASP A O 1
ATOM 871 N N . VAL A 1 106 ? -10.859 32.594 20.453 1 97 106 VAL A N 1
ATOM 872 C CA . VAL A 1 106 ? -10.023 33.438 21.328 1 97 106 VAL A CA 1
ATOM 873 C C . VAL A 1 106 ? -10.57 34.844 21.375 1 97 106 VAL A C 1
ATOM 875 O O . VAL A 1 106 ? -11.008 35.375 20.344 1 97 106 VAL A O 1
ATOM 878 N N . LYS A 1 107 ? -10.57 35.5 22.484 1 97.62 107 LYS A N 1
ATOM 879 C CA . LYS A 1 107 ? -11.156 36.812 22.609 1 97.62 107 LYS A CA 1
ATOM 880 C C . LYS A 1 107 ? -10.086 37.875 22.953 1 97.62 107 LYS A C 1
ATOM 882 O O . LYS A 1 107 ? -10.406 39.031 23.219 1 97.62 107 LYS A O 1
ATOM 887 N N . GLU A 1 108 ? -8.859 37.531 22.844 1 97.69 108 GLU A N 1
ATOM 888 C CA . GLU A 1 108 ? -7.738 38.406 23.188 1 97.69 108 GLU A CA 1
ATOM 889 C C . GLU A 1 108 ? -7.184 39.094 21.953 1 97.69 108 GLU A C 1
ATOM 891 O O . GLU A 1 108 ? -7.449 38.688 20.812 1 97.69 108 GLU A O 1
ATOM 896 N N . LEU A 1 109 ? -6.438 40.219 22.156 1 97.81 109 LEU A N 1
ATOM 897 C CA . LEU A 1 109 ? -5.75 40.938 21.109 1 97.81 109 LEU A CA 1
ATOM 898 C C . LEU A 1 109 ? -4.238 40.781 21.219 1 97.81 109 LEU A C 1
ATOM 900 O O . LEU A 1 109 ? -3.604 41.375 22.094 1 97.81 109 LEU A O 1
ATOM 904 N N . TYR A 1 110 ? -3.686 39.969 20.391 1 98.12 110 TYR A N 1
ATOM 905 C CA . TYR A 1 110 ? -2.254 39.719 20.328 1 98.12 110 TYR A CA 1
ATOM 906 C C . TYR A 1 110 ? -1.788 39.594 18.875 1 98.12 110 TYR A C 1
ATOM 908 O O . TYR A 1 110 ? -2.594 39.344 17.984 1 98.12 110 TYR A O 1
ATOM 916 N N . TYR A 1 111 ? -0.472 39.844 18.594 1 98.5 111 TYR A N 1
ATOM 917 C CA . TYR A 1 111 ? 0.066 39.906 17.234 1 98.5 111 TYR A CA 1
ATOM 918 C C . TYR A 1 111 ? 1.488 39.375 17.188 1 98.5 111 TYR A C 1
ATOM 920 O O . TYR A 1 111 ? 2.322 39.719 18.016 1 98.5 111 TYR A O 1
ATOM 928 N N . TYR A 1 112 ? 1.729 38.469 16.266 1 98.38 112 TYR A N 1
ATOM 929 C CA . TYR A 1 112 ? 3.092 38.031 15.953 1 98.38 112 TYR A CA 1
ATOM 930 C C . TYR A 1 112 ? 3.758 39 14.984 1 98.38 112 TYR A C 1
ATOM 932 O O . TYR A 1 112 ? 3.352 39.094 13.82 1 98.38 112 TYR A O 1
ATOM 940 N N . LEU A 1 113 ? 4.801 39.625 15.414 1 98.38 113 LEU A N 1
ATOM 941 C CA . LEU A 1 113 ? 5.305 40.75 14.648 1 98.38 113 LEU A CA 1
ATOM 942 C C . LEU A 1 113 ? 6.527 40.375 13.828 1 98.38 113 LEU A C 1
ATOM 944 O O . LEU A 1 113 ? 6.715 40.875 12.711 1 98.38 113 LEU A O 1
ATOM 948 N N . ASP A 1 114 ? 7.363 39.562 14.438 1 98.44 114 ASP A N 1
ATOM 949 C CA . ASP A 1 114 ? 8.609 39.25 13.75 1 98.44 114 ASP A CA 1
ATOM 950 C C . ASP A 1 114 ? 9.227 37.969 14.336 1 98.44 114 ASP A C 1
ATOM 952 O O . ASP A 1 114 ? 8.984 37.625 15.492 1 98.44 114 ASP A O 1
ATOM 956 N N . SER A 1 115 ? 9.93 37.281 13.508 1 98.62 115 SER A N 1
ATOM 957 C CA . SER A 1 115 ? 10.758 36.156 13.945 1 98.62 115 SER A CA 1
ATOM 958 C C . SER A 1 115 ? 11.664 35.688 12.82 1 98.62 115 SER A C 1
ATOM 960 O O . SER A 1 115 ? 11.273 35.656 11.656 1 98.62 115 SER A O 1
ATOM 962 N N . THR A 1 116 ? 12.906 35.344 13.133 1 98.56 116 THR A N 1
ATOM 963 C CA . THR A 1 116 ? 13.773 34.656 12.195 1 98.56 116 THR A CA 1
ATOM 964 C C . THR A 1 116 ? 13.586 33.125 12.305 1 98.56 116 THR A C 1
ATOM 966 O O . THR A 1 116 ? 13.07 32.656 13.312 1 98.56 116 THR A O 1
ATOM 969 N N . PRO A 1 117 ? 13.969 32.375 11.312 1 98 117 PRO A N 1
ATOM 970 C CA . PRO A 1 117 ? 13.75 30.922 11.344 1 98 117 PRO A CA 1
ATOM 971 C C . PRO A 1 117 ? 14.492 30.234 12.492 1 98 117 PRO A C 1
ATOM 973 O O . PRO A 1 117 ? 14.031 29.219 13.008 1 98 117 PRO A O 1
ATOM 976 N N . THR A 1 118 ? 15.625 30.781 12.938 1 98.31 118 THR A N 1
ATOM 977 C CA . THR A 1 118 ? 16.375 30.203 14.047 1 98.31 118 THR A CA 1
ATOM 978 C C . THR A 1 118 ? 15.922 30.812 15.375 1 98.31 118 THR A C 1
ATOM 980 O O . THR A 1 118 ? 16.453 30.469 16.438 1 98.31 118 THR A O 1
ATOM 983 N N . HIS A 1 119 ? 15.055 31.781 15.227 1 98.56 119 HIS A N 1
ATOM 984 C CA . HIS A 1 119 ? 14.539 32.5 16.391 1 98.56 119 HIS A CA 1
ATOM 985 C C . HIS A 1 119 ? 15.648 33.312 17.078 1 98.56 119 HIS A C 1
ATOM 987 O O . HIS A 1 119 ? 15.648 33.438 18.297 1 98.56 119 HIS A O 1
ATOM 993 N N . SER A 1 120 ? 16.578 33.719 16.344 1 98.56 120 SER A N 1
ATOM 994 C CA . SER A 1 120 ? 17.625 34.594 16.844 1 98.56 120 SER A CA 1
ATOM 995 C C . SER A 1 120 ? 17.062 35.969 17.234 1 98.56 120 SER A C 1
ATOM 997 O O . SER A 1 120 ? 17.625 36.656 18.078 1 98.56 120 SER A O 1
ATOM 999 N N . TYR A 1 121 ? 16.016 36.25 16.609 1 98.69 121 TYR A N 1
ATOM 1000 C CA . TYR A 1 121 ? 15.219 37.438 16.984 1 98.69 121 TYR A CA 1
ATOM 1001 C C . TYR A 1 121 ? 13.727 37.125 16.875 1 98.69 121 TYR A C 1
ATOM 1003 O O . TYR A 1 121 ? 13.281 36.5 15.914 1 98.69 121 TYR A O 1
ATOM 1011 N N . MET A 1 122 ? 12.938 37.562 17.859 1 98.75 122 MET A N 1
ATOM 1012 C CA . MET A 1 122 ? 11.492 37.375 17.891 1 98.75 122 MET A CA 1
ATOM 1013 C C . MET A 1 122 ? 10.812 38.594 18.531 1 98.75 122 MET A C 1
ATOM 1015 O O . MET A 1 122 ? 11.352 39.188 19.469 1 98.75 122 MET A O 1
ATOM 1019 N N . SER A 1 123 ? 9.688 38.906 18.016 1 98.75 123 SER A N 1
ATOM 1020 C CA . SER A 1 123 ? 8.891 40 18.594 1 98.75 123 SER A CA 1
ATOM 1021 C C . SER A 1 123 ? 7.398 39.719 18.438 1 98.75 123 SER A C 1
ATOM 1023 O O . SER A 1 123 ? 6.949 39.219 17.406 1 98.75 123 SER A O 1
ATOM 1025 N N . ALA A 1 124 ? 6.633 39.969 19.5 1 98.56 124 ALA A N 1
ATOM 1026 C CA . ALA A 1 124 ? 5.176 39.844 19.516 1 98.56 124 ALA A CA 1
ATOM 1027 C C . ALA A 1 124 ? 4.555 40.906 20.422 1 98.56 124 ALA A C 1
ATOM 1029 O O . ALA A 1 124 ? 5.246 41.5 21.25 1 98.56 124 ALA A O 1
ATOM 1030 N N . LEU A 1 125 ? 3.268 41.125 20.203 1 98.75 125 LEU A N 1
ATOM 1031 C CA . LEU A 1 125 ? 2.58 42.188 20.906 1 98.75 125 LEU A CA 1
ATOM 1032 C C . LEU A 1 125 ? 1.273 41.719 21.516 1 98.75 125 LEU A C 1
ATOM 1034 O O . LEU A 1 125 ? 0.522 40.969 20.875 1 98.75 125 LEU A O 1
ATOM 1038 N N . TYR A 1 126 ? 1.097 42.062 22.828 1 98.62 126 TYR A N 1
ATOM 1039 C CA . TYR A 1 126 ? -0.164 41.812 23.531 1 98.62 126 TYR A CA 1
ATOM 1040 C C . TYR A 1 126 ? -0.79 43.156 23.969 1 98.62 126 TYR A C 1
ATOM 1042 O O . TYR A 1 126 ? -0.1 44.031 24.484 1 98.62 126 TYR A O 1
ATOM 1050 N N . LYS A 1 127 ? -2.076 43.375 23.672 1 98.38 127 LYS A N 1
ATOM 1051 C CA . LYS A 1 127 ? -2.812 44.562 24.125 1 98.38 127 LYS A CA 1
ATOM 1052 C C . LYS A 1 127 ? -3.693 44.219 25.328 1 98.38 127 LYS A C 1
ATOM 1054 O O . LYS A 1 127 ? -4.469 43.281 25.297 1 98.38 127 LYS A O 1
ATOM 1059 N N . TYR A 1 128 ? -3.527 44.938 26.422 1 98.5 128 TYR A N 1
ATOM 1060 C CA . TYR A 1 128 ? -4.168 44.688 27.703 1 98.5 128 TYR A CA 1
ATOM 1061 C C . TYR A 1 128 ? -4.879 45.938 28.219 1 98.5 128 TYR A C 1
ATOM 1063 O O . TYR A 1 128 ? -4.281 47 28.297 1 98.5 128 TYR A O 1
ATOM 1071 N N . PRO A 1 129 ? -6.172 45.812 28.578 1 97.75 129 PRO A N 1
ATOM 1072 C CA . PRO A 1 129 ? -6.891 47 29.031 1 97.75 129 PRO A CA 1
ATOM 1073 C C . PRO A 1 129 ? -6.398 47.5 30.375 1 97.75 129 PRO A C 1
ATOM 1075 O O . PRO A 1 129 ? -5.91 46.719 31.188 1 97.75 129 PRO A O 1
ATOM 1078 N N . HIS A 1 130 ? -6.598 48.875 30.609 1 97.19 130 HIS A N 1
ATOM 1079 C CA . HIS A 1 130 ? -6.375 49.438 31.938 1 97.19 130 HIS A CA 1
ATOM 1080 C C . HIS A 1 130 ? -7.445 48.969 32.938 1 97.19 130 HIS A C 1
ATOM 1082 O O . HIS A 1 130 ? -7.172 48.812 34.125 1 97.19 130 HIS A O 1
ATOM 1088 N N . ASP A 1 131 ? -8.57 48.781 32.375 1 96.06 131 ASP A N 1
ATOM 1089 C CA . ASP A 1 131 ? -9.719 48.375 33.188 1 96.06 131 ASP A CA 1
ATOM 1090 C C . ASP A 1 131 ? -9.836 46.875 33.281 1 96.06 131 ASP A C 1
ATOM 1092 O O . ASP A 1 131 ? -9.016 46.156 32.719 1 96.06 131 ASP A O 1
ATOM 1096 N N . THR A 1 132 ? -10.859 46.5 34 1 97.25 132 THR A N 1
ATOM 1097 C CA . THR A 1 132 ? -11.133 45.062 34.156 1 97.25 132 THR A CA 1
ATOM 1098 C C . THR A 1 132 ? -11.375 44.406 32.812 1 97.25 132 THR A C 1
ATOM 1100 O O . THR A 1 132 ? -12.156 44.906 31.984 1 97.25 132 THR A O 1
ATOM 1103 N N . TYR A 1 133 ? -10.617 43.375 32.5 1 97.75 133 TYR A N 1
ATOM 1104 C CA . TYR A 1 133 ? -10.922 42.594 31.312 1 97.75 133 TYR A CA 1
ATOM 1105 C C . TYR A 1 133 ? -12.312 41.969 31.406 1 97.75 133 TYR A C 1
ATOM 1107 O O . TYR A 1 133 ? -12.68 41.375 32.406 1 97.75 133 TYR A O 1
ATOM 1115 N N . PRO A 1 134 ? -13.109 42 30.422 1 97.81 134 PRO A N 1
ATOM 1116 C CA . PRO A 1 134 ? -14.539 41.688 30.516 1 97.81 134 PRO A CA 1
ATOM 1117 C C . PRO A 1 134 ? -14.836 40.219 30.25 1 97.81 134 PRO A C 1
ATOM 1119 O O . PRO A 1 134 ? -15.641 39.875 29.375 1 97.81 134 PRO A O 1
ATOM 1122 N N . TYR A 1 135 ? -14.312 39.312 31.078 1 97.62 135 TYR A N 1
ATOM 1123 C CA . TYR A 1 135 ? -14.492 37.875 30.891 1 97.62 135 TYR A CA 1
ATOM 1124 C C . TYR A 1 135 ? -15.977 37.5 30.844 1 97.62 135 TYR A C 1
ATOM 1126 O O . TYR A 1 135 ? -16.453 36.938 29.859 1 97.62 135 TYR A O 1
ATOM 1134 N N . ASP A 1 136 ? -16.734 37.875 31.859 1 96.62 136 ASP A N 1
ATOM 1135 C CA . ASP A 1 136 ? -18.125 37.469 32 1 96.62 136 ASP A CA 1
ATOM 1136 C C . ASP A 1 136 ? -19 38.094 30.922 1 96.62 136 ASP A C 1
ATOM 1138 O O . ASP A 1 136 ? -19.938 37.438 30.422 1 96.62 136 ASP A O 1
ATOM 1142 N N . HIS A 1 137 ? -18.656 39.312 30.594 1 97.38 137 HIS A N 1
ATOM 1143 C CA . HIS A 1 137 ? -19.406 39.969 29.531 1 97.38 137 HIS A CA 1
ATOM 1144 C C . HIS A 1 137 ? -19.234 39.25 28.203 1 97.38 137 HIS A C 1
ATOM 1146 O O . HIS A 1 137 ? -20.219 39.062 27.469 1 97.38 137 HIS A O 1
ATOM 1152 N N . LEU A 1 138 ? -18.094 38.906 27.875 1 98.12 138 LEU A N 1
ATOM 1153 C CA . LEU A 1 138 ? -17.812 38.188 26.641 1 98.12 138 LEU A CA 1
ATOM 1154 C C . LEU A 1 138 ? -18.531 36.844 26.594 1 98.12 138 LEU A C 1
ATOM 1156 O O . LEU A 1 138 ? -19.109 36.469 25.578 1 98.12 138 LEU A O 1
ATOM 1160 N N . VAL A 1 139 ? -18.469 36.062 27.719 1 97.38 139 VAL A N 1
ATOM 1161 C CA . VAL A 1 139 ? -19.125 34.781 27.781 1 97.38 139 VAL A CA 1
ATOM 1162 C C . VAL A 1 139 ? -20.641 34.969 27.656 1 97.38 139 VAL A C 1
ATOM 1164 O O . VAL A 1 139 ? -21.281 34.281 26.844 1 97.38 139 VAL A O 1
ATOM 1167 N N . ALA A 1 140 ? -21.188 35.906 28.406 1 97.38 140 ALA A N 1
ATOM 1168 C CA . ALA A 1 140 ? -22.641 36.125 28.453 1 97.38 140 ALA A CA 1
ATOM 1169 C C . ALA A 1 140 ? -23.172 36.594 27.109 1 97.38 140 ALA A C 1
ATOM 1171 O O . ALA A 1 140 ? -24.188 36.062 26.625 1 97.38 140 ALA A O 1
ATOM 1172 N N . GLU A 1 141 ? -22.5 37.594 26.516 1 97.88 141 GLU A N 1
ATOM 1173 C CA . GLU A 1 141 ? -22.984 38.156 25.25 1 97.88 141 GLU A CA 1
ATOM 1174 C C . GLU A 1 141 ? -22.938 37.125 24.125 1 97.88 141 GLU A C 1
ATOM 1176 O O . GLU A 1 141 ? -23.859 37.031 23.328 1 97.88 141 GLU A O 1
ATOM 1181 N N . ASN A 1 142 ? -21.891 36.438 24.016 1 96.75 142 ASN A N 1
ATOM 1182 C CA . ASN A 1 142 ? -21.766 35.438 22.953 1 96.75 142 ASN A CA 1
ATOM 1183 C C . ASN A 1 142 ? -22.75 34.281 23.156 1 96.75 142 ASN A C 1
ATOM 1185 O O . ASN A 1 142 ? -23.234 33.688 22.188 1 96.75 142 ASN A O 1
ATOM 1189 N N . ARG A 1 143 ? -23 33.906 24.375 1 94.62 143 ARG A N 1
ATOM 1190 C CA . ARG A 1 143 ? -24 32.906 24.656 1 94.62 143 ARG A CA 1
ATOM 1191 C C . ARG A 1 143 ? -25.391 33.375 24.25 1 94.62 143 ARG A C 1
ATOM 1193 O O . ARG A 1 143 ? -26.234 32.562 23.859 1 94.62 143 ARG A O 1
ATOM 1200 N N . TYR A 1 144 ? -25.562 34.594 24.375 1 95.5 144 TYR A N 1
ATOM 1201 C CA . TYR A 1 144 ? -26.859 35.188 24.062 1 95.5 144 TYR A CA 1
ATOM 1202 C C . TYR A 1 144 ? -27.047 35.312 22.562 1 95.5 144 TYR A C 1
ATOM 1204 O O . TYR A 1 144 ? -28.172 35.188 22.047 1 95.5 144 TYR A O 1
ATOM 1212 N N . ARG A 1 145 ? -26.078 35.562 21.859 1 95 145 ARG A N 1
ATOM 1213 C CA . ARG A 1 145 ? -26.141 35.75 20.422 1 95 145 ARG A CA 1
ATOM 1214 C C . ARG A 1 145 ? -26.516 34.469 19.703 1 95 145 ARG A C 1
ATOM 1216 O O . ARG A 1 145 ? -26.172 33.375 20.156 1 95 145 ARG A O 1
ATOM 1223 N N . THR A 1 146 ? -27.25 34.719 18.641 1 92.31 146 THR A N 1
ATOM 1224 C CA . THR A 1 146 ? -27.625 33.594 17.812 1 92.31 146 THR A CA 1
ATOM 1225 C C . THR A 1 146 ? -26.625 33.406 16.688 1 92.31 146 THR A C 1
ATOM 1227 O O . THR A 1 146 ? -25.703 34.188 16.5 1 92.31 146 THR A O 1
ATOM 1230 N N . LYS A 1 147 ? -26.828 32.344 15.883 1 91.5 147 LYS A N 1
ATOM 1231 C CA . LYS A 1 147 ? -25.969 32.031 14.758 1 91.5 147 LYS A CA 1
ATOM 1232 C C . LYS A 1 147 ? -26.109 33.062 13.641 1 91.5 147 LYS A C 1
ATOM 1234 O O . LYS A 1 147 ? -25.25 33.156 12.758 1 91.5 147 LYS A O 1
ATOM 1239 N N . GLN A 1 148 ? -27.094 33.875 13.672 1 91.5 148 GLN A N 1
ATOM 1240 C CA . GLN A 1 148 ? -27.328 34.875 12.641 1 91.5 148 GLN A CA 1
ATOM 1241 C C . GLN A 1 148 ? -26.516 36.156 12.906 1 91.5 148 GLN A C 1
ATOM 1243 O O . GLN A 1 148 ? -26.391 37 12.031 1 91.5 148 GLN A O 1
ATOM 1248 N N . GLN A 1 149 ? -25.938 36.156 14.086 1 93.5 149 GLN A N 1
ATOM 1249 C CA . GLN A 1 149 ? -25.141 37.312 14.461 1 93.5 149 GLN A CA 1
ATOM 1250 C C . GLN A 1 149 ? -23.656 37 14.445 1 93.5 149 GLN A C 1
ATOM 1252 O O . GLN A 1 149 ? -23.25 35.875 14.688 1 93.5 149 GLN A O 1
ATOM 1257 N N . PRO A 1 150 ? -22.859 38.062 14.055 1 92.56 150 PRO A N 1
ATOM 1258 C CA . PRO A 1 150 ? -21.422 37.812 14.109 1 92.56 150 PRO A CA 1
ATOM 1259 C C . PRO A 1 150 ? -20.922 37.531 15.523 1 92.56 150 PRO A C 1
ATOM 1261 O O . PRO A 1 150 ? -21.656 37.719 16.5 1 92.56 150 PRO A O 1
ATOM 1264 N N . GLU A 1 151 ? -19.781 37.094 15.648 1 93.81 151 GLU A N 1
ATOM 1265 C CA . GLU A 1 151 ? -19.156 36.875 16.953 1 93.81 151 GLU A CA 1
ATOM 1266 C C . GLU A 1 151 ? -18.953 38.188 17.688 1 93.81 151 GLU A C 1
ATOM 1268 O O . GLU A 1 151 ? -18.719 39.219 17.047 1 93.81 151 GLU A O 1
ATOM 1273 N N . TYR A 1 152 ? -19.109 38.094 18.969 1 96.5 152 TYR A N 1
ATOM 1274 C CA . TYR A 1 152 ? -18.844 39.25 19.812 1 96.5 152 TYR A CA 1
ATOM 1275 C C . TYR A 1 152 ? -17.391 39.25 20.297 1 96.5 152 TYR A C 1
ATOM 1277 O O . TYR A 1 152 ? -16.984 38.344 21.047 1 96.5 152 TYR A O 1
ATOM 1285 N N . GLU A 1 153 ? -16.641 40.281 19.828 1 96.19 153 GLU A N 1
ATOM 1286 C CA . GLU A 1 153 ? -15.203 40.344 20.078 1 96.19 153 GLU A CA 1
ATOM 1287 C C . GLU A 1 153 ? -14.867 41.344 21.172 1 96.19 153 GLU A C 1
ATOM 1289 O O . GLU A 1 153 ? -15.719 42.125 21.578 1 96.19 153 GLU A O 1
ATOM 1294 N N . LEU A 1 154 ? -13.625 41.281 21.656 1 97.19 154 LEU A N 1
ATOM 1295 C CA . LEU A 1 154 ? -13.148 42.125 22.75 1 97.19 154 LEU A CA 1
ATOM 1296 C C . LEU A 1 154 ? -13.344 43.625 22.406 1 97.19 154 LEU A C 1
ATOM 1298 O O . LEU A 1 154 ? -13.734 44.406 23.266 1 97.19 154 LEU A O 1
ATOM 1302 N N . LEU A 1 155 ? -13.086 44.031 21.203 1 95.56 155 LEU A N 1
ATOM 1303 C CA . LEU A 1 155 ? -13.203 45.406 20.812 1 95.56 155 LEU A CA 1
ATOM 1304 C C . LEU A 1 155 ? -14.656 45.875 20.859 1 95.56 155 LEU A C 1
ATOM 1306 O O . LEU A 1 155 ? -14.93 47.062 21.078 1 95.56 155 LEU A O 1
ATOM 1310 N N . ASP A 1 156 ? -15.609 44.969 20.719 1 95.62 156 ASP A N 1
ATOM 1311 C CA . ASP A 1 156 ? -17.031 45.312 20.75 1 95.62 156 ASP A CA 1
ATOM 1312 C C . ASP A 1 156 ? -17.453 45.75 22.156 1 95.62 156 ASP A C 1
ATOM 1314 O O . ASP A 1 156 ? -18.5 46.375 22.328 1 95.62 156 ASP A O 1
ATOM 1318 N N . THR A 1 157 ? -16.703 45.312 23.125 1 96.62 157 THR A N 1
ATOM 1319 C CA . THR A 1 157 ? -17.062 45.625 24.516 1 96.62 157 THR A CA 1
ATOM 1320 C C . THR A 1 157 ? -16.812 47.125 24.812 1 96.62 157 THR A C 1
ATOM 1322 O O . THR A 1 157 ? -17.344 47.656 25.781 1 96.62 157 THR A O 1
ATOM 1325 N N . GLY A 1 158 ? -15.898 47.75 24.047 1 94.38 158 GLY A N 1
ATOM 1326 C CA . GLY A 1 158 ? -15.562 49.125 24.25 1 94.38 158 GLY A CA 1
ATOM 1327 C C . GLY A 1 158 ? -14.453 49.344 25.266 1 94.38 158 GLY A C 1
ATOM 1328 O O . GLY A 1 158 ? -14.07 50.469 25.547 1 94.38 158 GLY A O 1
ATOM 1329 N N . VAL A 1 159 ? -13.891 48.312 25.719 1 95.62 159 VAL A N 1
ATOM 1330 C CA . VAL A 1 159 ? -12.906 48.406 26.797 1 95.62 159 VAL A CA 1
ATOM 1331 C C . VAL A 1 159 ? -11.656 49.125 26.297 1 95.62 159 VAL A C 1
ATOM 1333 O O . VAL A 1 159 ? -10.891 49.656 27.094 1 95.62 159 VAL A O 1
ATOM 1336 N N . PHE A 1 160 ? -11.477 49.25 24.969 1 94.19 160 PHE A N 1
ATOM 1337 C CA . PHE A 1 160 ? -10.312 49.938 24.391 1 94.19 160 PHE A CA 1
ATOM 1338 C C . PHE A 1 160 ? -10.68 51.312 23.859 1 94.19 160 PHE A C 1
ATOM 1340 O O . PHE A 1 160 ? -9.828 52.031 23.344 1 94.19 160 PHE A O 1
ATOM 1347 N N . ASP A 1 161 ? -11.859 51.781 23.859 1 88.25 161 ASP A N 1
ATOM 1348 C CA . ASP A 1 161 ? -12.375 52.938 23.156 1 88.25 161 ASP A CA 1
ATOM 1349 C C . ASP A 1 161 ? -11.766 54.219 23.703 1 88.25 161 ASP A C 1
ATOM 1351 O O . ASP A 1 161 ? -11.578 55.219 22.969 1 88.25 161 ASP A O 1
ATOM 1355 N N . ASP A 1 162 ? -11.445 54.344 24.922 1 88.12 162 ASP A N 1
ATOM 1356 C CA . ASP A 1 162 ? -10.938 55.562 25.516 1 88.12 162 ASP A CA 1
ATOM 1357 C C . ASP A 1 162 ? -9.414 55.625 25.469 1 88.12 162 ASP A C 1
ATOM 1359 O O . ASP A 1 162 ? -8.789 56.5 26.047 1 88.12 162 ASP A O 1
ATOM 1363 N N . GLY A 1 163 ? -8.859 54.625 24.75 1 91.5 163 GLY A N 1
ATOM 1364 C CA . GLY A 1 163 ? -7.406 54.594 24.625 1 91.5 163 GLY A CA 1
ATOM 1365 C C . GLY A 1 163 ? -6.715 54.156 25.906 1 91.5 163 GLY A C 1
ATOM 1366 O O . GLY A 1 163 ? -5.5 54.344 26.047 1 91.5 163 GLY A O 1
ATOM 1367 N N . LYS A 1 164 ? -7.414 53.656 26.875 1 95.69 164 LYS A N 1
ATOM 1368 C CA . LYS A 1 164 ? -6.863 53.25 28.172 1 95.69 164 LYS A CA 1
ATOM 1369 C C . LYS A 1 164 ? -6.453 51.781 28.141 1 95.69 164 LYS A C 1
ATOM 1371 O O . LYS A 1 164 ? -7.133 50.938 28.719 1 95.69 164 LYS A O 1
ATOM 1376 N N . TYR A 1 165 ? -5.352 51.562 27.562 1 97.94 165 TYR A N 1
ATOM 1377 C CA . TYR A 1 165 ? -4.859 50.219 27.484 1 97.94 165 TYR A CA 1
ATOM 1378 C C . TYR A 1 165 ? -3.334 50.188 27.469 1 97.94 165 TYR A C 1
ATOM 1380 O O . TYR A 1 165 ? -2.686 51.219 27.422 1 97.94 165 TYR A O 1
ATOM 1388 N N . TRP A 1 166 ? -2.766 49.031 27.641 1 98.31 166 TRP A N 1
ATOM 1389 C CA . TRP A 1 166 ? -1.332 48.75 27.578 1 98.31 166 TRP A CA 1
ATOM 1390 C C . TRP A 1 166 ? -0.965 48.062 26.281 1 98.31 166 TRP A C 1
ATOM 1392 O O . TRP A 1 166 ? -1.677 47.156 25.828 1 98.31 166 TRP A O 1
ATOM 1402 N N . ASP A 1 167 ? 0.055 48.531 25.578 1 98.44 167 ASP A N 1
ATOM 1403 C CA . ASP A 1 167 ? 0.802 47.719 24.625 1 98.44 167 ASP A CA 1
ATOM 1404 C C . ASP A 1 167 ? 2.002 47.062 25.297 1 98.44 167 ASP A C 1
ATOM 1406 O O . ASP A 1 167 ? 2.928 47.75 25.734 1 98.44 167 ASP A O 1
ATOM 1410 N N . VAL A 1 168 ? 1.973 45.781 25.391 1 98.75 168 VAL A N 1
ATOM 1411 C CA . VAL A 1 168 ? 3.082 45.031 25.984 1 98.75 168 VAL A CA 1
ATOM 1412 C C . VAL A 1 168 ? 3.785 44.219 24.906 1 98.75 168 VAL A C 1
ATOM 1414 O O . VAL A 1 168 ? 3.266 43.188 24.469 1 98.75 168 VAL A O 1
ATOM 1417 N N . ARG A 1 169 ? 4.945 44.594 24.5 1 98.44 169 ARG A N 1
ATOM 1418 C CA . ARG A 1 169 ? 5.719 43.906 23.469 1 98.44 169 ARG A CA 1
ATOM 1419 C C . ARG A 1 169 ? 6.73 42.938 24.094 1 98.44 169 ARG A C 1
ATOM 1421 O O . ARG A 1 169 ? 7.477 43.344 25 1 98.44 169 ARG A O 1
ATOM 1428 N N . ALA A 1 170 ? 6.656 41.75 23.766 1 98.44 170 ALA A N 1
ATOM 1429 C CA . ALA A 1 170 ? 7.66 40.75 24.141 1 98.44 170 ALA A CA 1
ATOM 1430 C C . ALA A 1 170 ? 8.703 40.562 23.031 1 98.44 170 ALA A C 1
ATOM 1432 O O . ALA A 1 170 ? 8.367 40.219 21.906 1 98.44 170 ALA A O 1
ATOM 1433 N N . GLU A 1 171 ? 9.945 40.844 23.312 1 98.44 171 GLU A N 1
ATOM 1434 C CA . GLU A 1 171 ? 11.047 40.688 22.375 1 98.44 171 GLU A CA 1
ATOM 1435 C C . GLU A 1 171 ? 12.125 39.75 22.922 1 98.44 171 GLU A C 1
ATOM 1437 O O . GLU A 1 171 ? 12.445 39.812 24.109 1 98.44 171 GLU A O 1
ATOM 1442 N N . PHE A 1 172 ? 12.57 38.906 22.125 1 98.69 172 PHE A N 1
ATOM 1443 C CA . PHE A 1 172 ? 13.641 37.969 22.469 1 98.69 172 PHE A CA 1
ATOM 1444 C C . PHE A 1 172 ? 14.766 38.031 21.453 1 98.69 172 PHE A C 1
ATOM 1446 O O . PHE A 1 172 ? 14.516 38.219 20.266 1 98.69 172 PHE A O 1
ATOM 1453 N N . CYS A 1 173 ? 15.93 37.844 21.828 1 98.06 173 CYS A N 1
ATOM 1454 C CA . CYS A 1 173 ? 17.031 37.594 20.891 1 98.06 173 CYS A CA 1
ATOM 1455 C C . CYS A 1 173 ? 18.062 36.688 21.516 1 98.06 173 CYS A C 1
ATOM 1457 O O . CYS A 1 173 ? 18.016 36.406 22.719 1 98.06 173 CYS A O 1
ATOM 1459 N N . LYS A 1 174 ? 18.922 36.125 20.719 1 97.94 174 LYS A N 1
ATOM 1460 C CA . LYS A 1 174 ? 19.953 35.188 21.156 1 97.94 174 LYS A CA 1
ATOM 1461 C C . LYS A 1 174 ? 21.344 35.75 20.906 1 97.94 174 LYS A C 1
ATOM 1463 O O . LYS A 1 174 ? 21.719 36.031 19.766 1 97.94 174 LYS A O 1
ATOM 1468 N N . SER A 1 175 ? 22.109 35.906 21.969 1 97.06 175 SER A N 1
ATOM 1469 C CA . SER A 1 175 ? 23.531 36.219 21.797 1 97.06 175 SER A CA 1
ATOM 1470 C C . SER A 1 175 ? 24.297 35 21.297 1 97.06 175 SER A C 1
ATOM 1472 O O . SER A 1 175 ? 25.203 35.125 20.469 1 97.06 175 SER A O 1
ATOM 1474 N N . LYS A 1 176 ? 24.016 33.938 21.875 1 95.69 176 LYS A N 1
ATOM 1475 C CA . LYS A 1 176 ? 24.422 32.594 21.531 1 95.69 176 LYS A CA 1
ATOM 1476 C C . LYS A 1 176 ? 23.234 31.625 21.578 1 95.69 176 LYS A C 1
ATOM 1478 O O . LYS A 1 176 ? 22.156 31.984 22.078 1 95.69 176 LYS A O 1
ATOM 1483 N N . PRO A 1 177 ? 23.391 30.422 21.062 1 95.88 177 PRO A N 1
ATOM 1484 C CA . PRO A 1 177 ? 22.25 29.516 21.016 1 95.88 177 PRO A CA 1
ATOM 1485 C C . PRO A 1 177 ? 21.578 29.344 22.391 1 95.88 177 PRO A C 1
ATOM 1487 O O . PRO A 1 177 ? 20.359 29.188 22.469 1 95.88 177 PRO A O 1
ATOM 1490 N N . GLU A 1 178 ? 22.375 29.453 23.5 1 96.38 178 GLU A N 1
ATOM 1491 C CA . GLU A 1 178 ? 21.844 29.203 24.844 1 96.38 178 GLU A CA 1
ATOM 1492 C C . GLU A 1 178 ? 21.969 30.438 25.719 1 96.38 178 GLU A C 1
ATOM 1494 O O . GLU A 1 178 ? 22.156 30.328 26.938 1 96.38 178 GLU A O 1
ATOM 1499 N N . ASP A 1 179 ? 22.031 31.547 25.172 1 97.69 179 ASP A N 1
ATOM 1500 C CA . ASP A 1 179 ? 22.016 32.844 25.828 1 97.69 179 ASP A CA 1
ATOM 1501 C C . ASP A 1 179 ? 20.906 33.75 25.266 1 97.69 179 ASP A C 1
ATOM 1503 O O . ASP A 1 179 ? 21.109 34.469 24.281 1 97.69 179 ASP A O 1
ATOM 1507 N N . ILE A 1 180 ? 19.812 33.688 25.953 1 98.38 180 ILE A N 1
ATOM 1508 C CA . ILE A 1 180 ? 18.594 34.344 25.469 1 98.38 180 ILE A CA 1
ATOM 1509 C C . ILE A 1 180 ? 18.391 35.656 26.234 1 98.38 180 ILE A C 1
ATOM 1511 O O . ILE A 1 180 ? 18.344 35.688 27.469 1 98.38 180 ILE A O 1
ATOM 1515 N N . LEU A 1 181 ? 18.281 36.719 25.5 1 98.56 181 LEU A N 1
ATOM 1516 C CA . LEU A 1 181 ? 17.953 38.031 26.047 1 98.56 181 LEU A CA 1
ATOM 1517 C C . LEU A 1 181 ? 16.469 38.312 25.875 1 98.56 181 LEU A C 1
ATOM 1519 O O . LEU A 1 181 ? 15.891 38 24.828 1 98.56 181 LEU A O 1
ATOM 1523 N N . VAL A 1 182 ? 15.883 39 26.891 1 98.56 182 VAL A N 1
ATOM 1524 C CA . VAL A 1 182 ? 14.445 39.25 26.891 1 98.56 182 VAL A CA 1
ATOM 1525 C C . VAL A 1 182 ? 14.18 40.719 27.203 1 98.56 182 VAL A C 1
ATOM 1527 O O . VAL A 1 182 ? 14.797 41.281 28.109 1 98.56 182 VAL A O 1
ATOM 1530 N N . LYS A 1 183 ? 13.367 41.344 26.391 1 98.5 183 LYS A N 1
ATOM 1531 C CA . LYS A 1 183 ? 12.805 42.656 26.672 1 98.5 183 LYS A CA 1
ATOM 1532 C C . LYS A 1 183 ? 11.281 42.625 26.703 1 98.5 183 LYS A C 1
ATOM 1534 O O . LYS A 1 183 ? 10.656 42.062 25.781 1 98.5 183 LYS A O 1
ATOM 1539 N N . TYR A 1 184 ? 10.727 43.031 27.766 1 98.62 184 TYR A N 1
ATOM 1540 C CA . TYR A 1 184 ? 9.312 43.375 27.781 1 98.62 184 TYR A CA 1
ATOM 1541 C C . TYR A 1 184 ? 9.117 44.875 27.781 1 98.62 184 TYR A C 1
ATOM 1543 O O . TYR A 1 184 ? 9.5 45.562 28.734 1 98.62 184 TYR A O 1
ATOM 1551 N N . ILE A 1 185 ? 8.586 45.375 26.703 1 98.69 185 ILE A N 1
ATOM 1552 C CA . ILE A 1 185 ? 8.352 46.812 26.562 1 98.69 185 ILE A CA 1
ATOM 1553 C C . ILE A 1 185 ? 6.895 47.125 26.922 1 98.69 185 ILE A C 1
ATOM 1555 O O . ILE A 1 185 ? 5.977 46.75 26.188 1 98.69 185 ILE A O 1
ATOM 1559 N N . ILE A 1 186 ? 6.73 47.812 28.047 1 98.62 186 ILE A N 1
ATOM 1560 C CA . ILE A 1 186 ? 5.406 48.125 28.562 1 98.62 186 ILE A CA 1
ATOM 1561 C C . ILE A 1 186 ? 5.066 49.594 28.234 1 98.62 186 ILE A C 1
ATOM 1563 O O . ILE A 1 186 ? 5.66 50.5 28.797 1 98.62 186 ILE A O 1
ATOM 1567 N N . SER A 1 187 ? 4.078 49.781 27.359 1 98.62 187 SER A N 1
ATOM 1568 C CA . SER A 1 187 ? 3.707 51.125 26.938 1 98.62 187 SER A CA 1
ATOM 1569 C C . SER A 1 187 ? 2.303 51.469 27.391 1 98.62 187 SER A C 1
ATOM 1571 O O . SER A 1 187 ? 1.344 50.75 27.125 1 98.62 187 SER A O 1
ATOM 1573 N N . ASN A 1 188 ? 2.203 52.594 28.094 1 98.38 188 ASN A N 1
ATOM 1574 C CA . ASN A 1 188 ? 0.911 53.156 28.484 1 98.38 188 ASN A CA 1
ATOM 1575 C C . ASN A 1 188 ? 0.286 53.969 27.359 1 98.38 188 ASN A C 1
ATOM 1577 O O . ASN A 1 188 ? 0.771 55.062 27.016 1 98.38 188 ASN A O 1
ATOM 1581 N N . ARG A 1 189 ? -0.714 53.5 26.812 1 97.44 189 ARG A N 1
ATOM 1582 C CA . ARG A 1 189 ? -1.344 54.188 25.688 1 97.44 189 ARG A CA 1
ATOM 1583 C C . ARG A 1 189 ? -2.426 55.156 26.172 1 97.44 189 ARG A C 1
ATOM 1585 O O . ARG A 1 189 ? -2.971 55.938 25.375 1 97.44 189 ARG A O 1
ATOM 1592 N N . GLY A 1 190 ? -2.684 55.094 27.422 1 95.69 190 GLY A N 1
ATOM 1593 C CA . GLY A 1 190 ? -3.621 56.062 27.984 1 95.69 190 GLY A CA 1
ATOM 1594 C C . GLY A 1 190 ? -3.012 57.406 28.219 1 95.69 190 GLY A C 1
ATOM 1595 O O . GLY A 1 190 ? -1.815 57.625 28 1 95.69 190 GLY A O 1
ATOM 1596 N N . SER A 1 191 ? -3.883 58.344 28.703 1 95.38 191 SER A N 1
ATOM 1597 C CA . SER A 1 191 ? -3.441 59.719 28.922 1 95.38 191 SER A CA 1
ATOM 1598 C C . SER A 1 191 ? -2.988 59.938 30.375 1 95.38 191 SER A C 1
ATOM 1600 O O . SER A 1 191 ? -2.264 60.875 30.672 1 95.38 191 SER A O 1
ATOM 1602 N N . GLU A 1 192 ? -3.338 59.125 31.25 1 96.25 192 GLU A N 1
ATOM 1603 C CA . GLU A 1 192 ? -3.012 59.25 32.656 1 96.25 192 GLU A CA 1
ATOM 1604 C C . GLU A 1 192 ? -2.016 58.188 33.125 1 96.25 192 GLU A C 1
ATOM 1606 O O . GLU A 1 192 ? -1.844 57.156 32.438 1 96.25 192 GLU A O 1
ATOM 1611 N N . THR A 1 193 ? -1.398 58.531 34.188 1 97.5 193 THR A N 1
ATOM 1612 C CA . THR A 1 193 ? -0.529 57.531 34.781 1 97.5 193 THR A CA 1
ATOM 1613 C C . THR A 1 193 ? -1.333 56.312 35.219 1 97.5 193 THR A C 1
ATOM 1615 O O . THR A 1 193 ? -2.438 56.469 35.75 1 97.5 193 THR A O 1
ATOM 1618 N N . ALA A 1 194 ? -0.856 55.188 34.906 1 97.31 194 ALA A N 1
ATOM 1619 C CA . ALA A 1 194 ? -1.499 53.938 35.312 1 97.31 194 ALA A CA 1
ATOM 1620 C C . ALA A 1 194 ? -0.481 52.969 35.875 1 97.31 194 ALA A C 1
ATOM 1622 O O . ALA A 1 194 ? 0.719 53.094 35.625 1 97.31 194 ALA A O 1
ATOM 1623 N N . ARG A 1 195 ? -1 52.094 36.688 1 97.62 195 ARG A N 1
ATOM 1624 C CA . ARG A 1 195 ? -0.163 51.094 37.344 1 97.62 195 ARG A CA 1
ATOM 1625 C C . ARG A 1 195 ? -0.369 49.719 36.75 1 97.62 195 ARG A C 1
ATOM 1627 O O . ARG A 1 195 ? -1.495 49.344 36.406 1 97.62 195 ARG A O 1
ATOM 1634 N N . ILE A 1 196 ? 0.703 48.906 36.594 1 98.38 196 ILE A N 1
ATOM 1635 C CA . ILE A 1 196 ? 0.645 47.562 36.062 1 98.38 196 ILE A CA 1
ATOM 1636 C C . ILE A 1 196 ? 1.689 46.688 36.75 1 98.38 196 ILE A C 1
ATOM 1638 O O . ILE A 1 196 ? 2.787 47.156 37.062 1 98.38 196 ILE A O 1
ATOM 1642 N N . HIS A 1 197 ? 1.313 45.5 37.125 1 98.69 197 HIS A N 1
ATOM 1643 C CA . HIS A 1 197 ? 2.232 44.5 37.594 1 98.69 197 HIS A CA 1
ATOM 1644 C C . HIS A 1 197 ? 2.693 43.594 36.469 1 98.69 197 HIS A C 1
ATOM 1646 O O . HIS A 1 197 ? 1.879 43.125 35.656 1 98.69 197 HIS A O 1
ATOM 1652 N N . VAL A 1 198 ? 3.984 43.469 36.281 1 98.62 198 VAL A N 1
ATOM 1653 C CA . VAL A 1 198 ? 4.566 42.594 35.25 1 98.62 198 VAL A CA 1
ATOM 1654 C C . VAL A 1 198 ? 5.418 41.5 35.938 1 98.62 198 VAL A C 1
ATOM 1656 O O . VAL A 1 198 ? 6.289 41.812 36.75 1 98.62 198 VAL A O 1
ATOM 1659 N N . LEU A 1 199 ? 5.125 40.25 35.594 1 98.62 199 LEU A N 1
ATOM 1660 C CA . LEU A 1 199 ? 5.828 39.125 36.188 1 98.62 199 LEU A CA 1
ATOM 1661 C C . LEU A 1 199 ? 6.422 38.219 35.094 1 98.62 199 LEU A C 1
ATOM 1663 O O . LEU A 1 199 ? 5.805 37.25 34.688 1 98.62 199 LEU A O 1
ATOM 1667 N N . PRO A 1 200 ? 7.66 38.562 34.625 1 98.38 200 PRO A N 1
ATOM 1668 C CA . PRO A 1 200 ? 8.328 37.531 33.812 1 98.38 200 PRO A CA 1
ATOM 1669 C C . PRO A 1 200 ? 8.453 36.188 34.531 1 98.38 200 PRO A C 1
ATOM 1671 O O . PRO A 1 200 ? 9.258 36.062 35.469 1 98.38 200 PRO A O 1
ATOM 1674 N N . THR A 1 201 ? 7.762 35.188 34.094 1 98.69 201 THR A N 1
ATOM 1675 C CA . THR A 1 201 ? 7.629 33.969 34.844 1 98.69 201 THR A CA 1
ATOM 1676 C C . THR A 1 201 ? 8.445 32.844 34.219 1 98.69 201 THR A C 1
ATOM 1678 O O . THR A 1 201 ? 8.32 32.562 33.031 1 98.69 201 THR A O 1
ATOM 1681 N N . LEU A 1 202 ? 9.281 32.219 34.938 1 98.81 202 LEU A N 1
ATOM 1682 C CA . LEU A 1 202 ? 10.07 31.062 34.594 1 98.81 202 LEU A CA 1
ATOM 1683 C C . LEU A 1 202 ? 9.57 29.828 35.344 1 98.81 202 LEU A C 1
ATOM 1685 O O . LEU A 1 202 ? 9.398 29.859 36.562 1 98.81 202 LEU A O 1
ATOM 1689 N N . TRP A 1 203 ? 9.32 28.734 34.656 1 98.75 203 TRP A N 1
ATOM 1690 C CA . TRP A 1 203 ? 8.859 27.547 35.375 1 98.75 203 TRP A CA 1
ATOM 1691 C C . TRP A 1 203 ? 9.227 26.281 34.594 1 98.75 203 TRP A C 1
ATOM 1693 O O . TRP A 1 203 ? 9.461 26.328 33.406 1 98.75 203 TRP A O 1
ATOM 1703 N N . PHE A 1 204 ? 9.336 25.156 35.281 1 98.69 204 PHE A N 1
ATOM 1704 C CA . PHE A 1 204 ? 9.492 23.828 34.688 1 98.69 204 PHE A CA 1
ATOM 1705 C C . PHE A 1 204 ? 8.133 23.203 34.406 1 98.69 204 PHE A C 1
ATOM 1707 O O . PHE A 1 204 ? 7.219 23.297 35.25 1 98.69 204 PHE A O 1
ATOM 1714 N N . ARG A 1 205 ? 7.949 22.609 33.188 1 98.31 205 ARG A N 1
ATOM 1715 C CA . ARG A 1 205 ? 6.797 21.734 33 1 98.31 205 ARG A CA 1
ATOM 1716 C C . ARG A 1 205 ? 6.766 20.625 34.062 1 98.31 205 ARG A C 1
ATOM 1718 O O . ARG A 1 205 ? 7.812 20.094 34.438 1 98.31 205 ARG A O 1
ATOM 1725 N N . ASN A 1 206 ? 5.621 20.328 34.531 1 97.25 206 ASN A N 1
ATOM 1726 C CA . ASN A 1 206 ? 5.48 19.25 35.5 1 97.25 206 ASN A CA 1
ATOM 1727 C C . ASN A 1 206 ? 5.754 17.891 34.906 1 97.25 206 ASN A C 1
ATOM 1729 O O . ASN A 1 206 ? 4.938 17.375 34.125 1 97.25 206 ASN A O 1
ATOM 1733 N N . MET A 1 207 ? 6.883 17.328 35.156 1 96.19 207 MET A N 1
ATOM 1734 C CA . MET A 1 207 ? 7.293 16.047 34.625 1 96.19 207 MET A CA 1
ATOM 1735 C C . MET A 1 207 ? 7.609 15.047 35.719 1 96.19 207 MET A C 1
ATOM 1737 O O . MET A 1 207 ? 8.344 14.086 35.5 1 96.19 207 MET A O 1
ATOM 1741 N N . TRP A 1 208 ? 7.168 15.266 36.906 1 94.12 208 TRP A N 1
ATOM 1742 C CA . TRP A 1 208 ? 7.539 14.445 38.062 1 94.12 208 TRP A CA 1
ATOM 1743 C C . TRP A 1 208 ? 6.297 13.914 38.75 1 94.12 208 TRP A C 1
ATOM 1745 O O . TRP A 1 208 ? 6.395 13.016 39.594 1 94.12 208 TRP A O 1
ATOM 1755 N N . SER A 1 209 ? 5.18 14.398 38.438 1 92.69 209 SER A N 1
ATOM 1756 C CA . SER A 1 209 ? 3.98 14.078 39.219 1 92.69 209 SER A CA 1
ATOM 1757 C C . SER A 1 209 ? 3.215 12.922 38.562 1 92.69 209 SER A C 1
ATOM 1759 O O . SER A 1 209 ? 2.227 12.445 39.125 1 92.69 209 SER A O 1
ATOM 1761 N N . TRP A 1 210 ? 3.588 12.43 37.438 1 90.75 210 TRP A N 1
ATOM 1762 C CA . TRP A 1 210 ? 2.732 11.547 36.656 1 90.75 210 TRP A CA 1
ATOM 1763 C C . TRP A 1 210 ? 3.199 10.094 36.75 1 90.75 210 TRP A C 1
ATOM 1765 O O . TRP A 1 210 ? 2.697 9.219 36.062 1 90.75 210 TRP A O 1
ATOM 1775 N N . GLY A 1 211 ? 4.168 9.852 37.531 1 86.88 211 GLY A N 1
ATOM 1776 C CA . GLY A 1 211 ? 4.637 8.492 37.75 1 86.88 211 GLY A CA 1
ATOM 1777 C C . GLY A 1 211 ? 5.918 8.18 37 1 86.88 211 GLY A C 1
ATOM 1778 O O . GLY A 1 211 ? 6.195 8.773 35.938 1 86.88 211 GLY A O 1
ATOM 1779 N N . GLU A 1 212 ? 6.629 7.145 37.375 1 86.25 212 GLU A N 1
ATOM 1780 C CA . GLU A 1 212 ? 7.941 6.793 36.812 1 86.25 212 GLU A CA 1
ATOM 1781 C C . GLU A 1 212 ? 7.82 6.141 35.438 1 86.25 212 GLU A C 1
ATOM 1783 O O . GLU A 1 212 ? 8.758 6.18 34.656 1 86.25 212 GLU A O 1
ATOM 1788 N N . ASP A 1 213 ? 6.668 5.648 35.188 1 81.62 213 ASP A N 1
ATOM 1789 C CA . ASP A 1 213 ? 6.477 4.918 33.938 1 81.62 213 ASP A CA 1
ATOM 1790 C C . ASP A 1 213 ? 6.078 5.863 32.812 1 81.62 213 ASP A C 1
ATOM 1792 O O . ASP A 1 213 ? 6.027 5.461 31.656 1 81.62 213 ASP A O 1
ATOM 1796 N N . CYS A 1 214 ? 5.887 7.086 33.188 1 87.94 214 CYS A N 1
ATOM 1797 C CA . CYS A 1 214 ? 5.488 8.047 32.156 1 87.94 214 CYS A CA 1
ATOM 1798 C C . CYS A 1 214 ? 6.68 8.461 31.297 1 87.94 214 CYS A C 1
ATOM 1800 O O . CYS A 1 214 ? 7.801 8.555 31.797 1 87.94 214 CYS A O 1
ATOM 1802 N N . ASP A 1 215 ? 6.465 8.656 30.031 1 88.31 215 ASP A N 1
ATOM 1803 C CA . ASP A 1 215 ? 7.504 9.016 29.062 1 88.31 215 ASP A CA 1
ATOM 1804 C C . ASP A 1 215 ? 8.242 10.273 29.5 1 88.31 215 ASP A C 1
ATOM 1806 O O . ASP A 1 215 ? 9.469 10.359 29.375 1 88.31 215 ASP A O 1
ATOM 1810 N N . ALA A 1 216 ? 7.551 11.281 30.047 1 90.38 216 ALA A N 1
ATOM 1811 C CA . ALA A 1 216 ? 8.117 12.594 30.344 1 90.38 216 ALA A CA 1
ATOM 1812 C C . ALA A 1 216 ? 8.75 12.602 31.734 1 90.38 216 ALA A C 1
ATOM 1814 O O . ALA A 1 216 ? 9.32 13.609 32.156 1 90.38 216 ALA A O 1
ATOM 1815 N N . TYR A 1 217 ? 8.805 11.5 32.469 1 91.62 217 TYR A N 1
ATOM 1816 C CA . TYR A 1 217 ? 9.195 11.477 33.875 1 91.62 217 TYR A CA 1
ATOM 1817 C C . TYR A 1 217 ? 10.648 11.891 34.031 1 91.62 217 TYR A C 1
ATOM 1819 O O . TYR A 1 217 ? 11.516 11.461 33.25 1 91.62 217 TYR A O 1
ATOM 1827 N N . VAL A 1 218 ? 10.805 12.797 34.938 1 94.06 218 VAL A N 1
ATOM 1828 C CA . VAL A 1 218 ? 12.156 13.242 35.281 1 94.06 218 VAL A CA 1
ATOM 1829 C C . VAL A 1 218 ? 12.445 13.023 36.75 1 94.06 218 VAL A C 1
ATOM 1831 O O . VAL A 1 218 ? 11.602 13.32 37.594 1 94.06 218 VAL A O 1
ATOM 1834 N N . ASP A 1 219 ? 13.523 12.523 37.094 1 92.44 219 ASP A N 1
ATOM 1835 C CA . ASP A 1 219 ? 14.055 12.344 38.438 1 92.44 219 ASP A CA 1
ATOM 1836 C C . ASP A 1 219 ? 15.562 12.594 38.469 1 92.44 219 ASP A C 1
ATOM 1838 O O . ASP A 1 219 ? 16.312 12.047 37.625 1 92.44 219 ASP A O 1
ATOM 1842 N N . PRO A 1 220 ? 16.125 13.477 39.375 1 95.25 220 PRO A N 1
ATOM 1843 C CA . PRO A 1 220 ? 15.406 14.195 40.406 1 95.25 220 PRO A CA 1
ATOM 184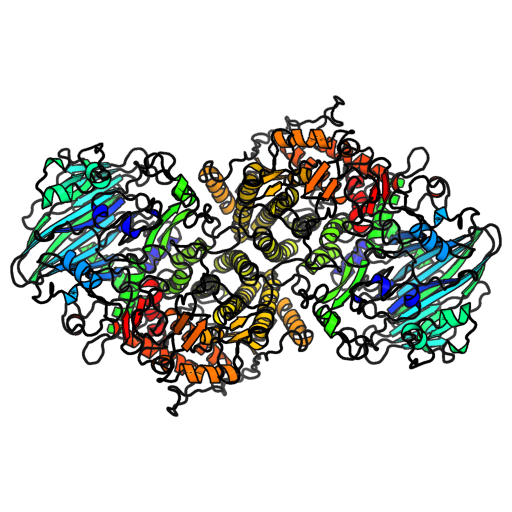4 C C . PRO A 1 220 ? 14.57 15.352 39.875 1 95.25 220 PRO A C 1
ATOM 1846 O O . PRO A 1 220 ? 14.812 15.828 38.781 1 95.25 220 PRO A O 1
ATOM 1849 N N . LYS A 1 221 ? 13.617 15.789 40.688 1 96.38 221 LYS A N 1
ATOM 1850 C CA . LYS A 1 221 ? 12.789 16.953 40.375 1 96.38 221 LYS A CA 1
ATOM 1851 C C . LYS A 1 221 ? 13.656 18.188 40.125 1 96.38 221 LYS A C 1
ATOM 1853 O O . LYS A 1 221 ? 14.602 18.453 40.875 1 96.38 221 LYS A O 1
ATOM 1858 N N . PRO A 1 222 ? 13.383 18.922 39 1 98.12 222 PRO A N 1
ATOM 1859 C CA . PRO A 1 222 ? 14.164 20.125 38.75 1 98.12 222 PRO A CA 1
ATOM 1860 C C . PRO A 1 222 ? 13.938 21.219 39.781 1 98.12 222 PRO A C 1
ATOM 1862 O O . PRO A 1 222 ? 12.969 21.141 40.562 1 98.12 222 PRO A O 1
ATOM 1865 N N . SER A 1 223 ? 14.867 22.203 39.75 1 97.81 223 SER A N 1
ATOM 1866 C CA . SER A 1 223 ? 14.766 23.172 40.844 1 97.81 223 SER A CA 1
ATOM 1867 C C . SER A 1 223 ? 15.211 24.562 40.406 1 97.81 223 SER A C 1
ATOM 1869 O O . SER A 1 223 ? 16.141 24.688 39.594 1 97.81 223 SER A O 1
ATOM 1871 N N . LEU A 1 224 ? 14.562 25.562 40.875 1 98.69 224 LEU A N 1
ATOM 1872 C CA . LEU A 1 224 ? 14.898 26.969 40.812 1 98.69 224 LEU A CA 1
ATOM 1873 C C . LEU A 1 224 ? 15.25 27.5 42.219 1 98.69 224 LEU A C 1
ATOM 1875 O O . LEU A 1 224 ? 14.586 27.156 43.188 1 98.69 224 LEU A O 1
ATOM 1879 N N . HIS A 1 225 ? 16.297 28.281 42.25 1 98.38 225 HIS A N 1
ATOM 1880 C CA . HIS A 1 225 ? 16.703 28.828 43.531 1 98.38 225 HIS A CA 1
ATOM 1881 C C . HIS A 1 225 ? 17.359 30.188 43.375 1 98.38 225 HIS A C 1
ATOM 1883 O O . HIS A 1 225 ? 18.188 30.375 42.469 1 98.38 225 HIS A O 1
ATOM 1889 N N . GLN A 1 226 ? 16.922 31.141 44.156 1 98.44 226 GLN A N 1
ATOM 1890 C CA . GLN A 1 226 ? 17.562 32.438 44.125 1 98.44 226 GLN A CA 1
ATOM 1891 C C . GLN A 1 226 ? 18.844 32.438 44.938 1 98.44 226 GLN A C 1
ATOM 1893 O O . GLN A 1 226 ? 18.828 32.156 46.156 1 98.44 226 GLN A O 1
ATOM 1898 N N . SER A 1 227 ? 19.953 32.812 44.344 1 96.75 227 SER A N 1
ATOM 1899 C CA . SER A 1 227 ? 21.234 32.812 45.062 1 96.75 227 SER A CA 1
ATOM 1900 C C . SER A 1 227 ? 21.688 34.25 45.344 1 96.75 227 SER A C 1
ATOM 1902 O O . SER A 1 227 ? 22.531 34.469 46.219 1 96.75 227 SER A O 1
ATOM 1904 N N . ALA A 1 228 ? 21.266 35.188 44.625 1 96.19 228 ALA A N 1
ATOM 1905 C CA . ALA A 1 228 ? 21.5 36.625 44.844 1 96.19 228 ALA A CA 1
ATOM 1906 C C . ALA A 1 228 ? 20.328 37.469 44.344 1 96.19 228 ALA A C 1
ATOM 1908 O O . ALA A 1 228 ? 19.453 36.938 43.625 1 96.19 228 ALA A O 1
ATOM 1909 N N . PRO A 1 229 ? 20.234 38.656 44.781 1 95.56 229 PRO A N 1
ATOM 1910 C CA . PRO A 1 229 ? 19.141 39.469 44.281 1 95.56 229 PRO A CA 1
ATOM 1911 C C . PRO A 1 229 ? 19.094 39.531 42.75 1 95.56 229 PRO A C 1
ATOM 1913 O O . PRO A 1 229 ? 20.078 39.906 42.125 1 95.56 229 PRO A O 1
ATOM 1916 N N . GLY A 1 230 ? 17.984 39.094 42.25 1 96.38 230 GLY A N 1
ATOM 1917 C CA . GLY A 1 230 ? 17.766 39.156 40.812 1 96.38 230 GLY A CA 1
ATOM 1918 C C . GLY A 1 230 ? 18.422 38 40.062 1 96.38 230 GLY A C 1
ATOM 1919 O O . GLY A 1 230 ? 18.422 37.938 38.844 1 96.38 230 GLY A O 1
ATOM 1920 N N . HIS A 1 231 ? 18.984 37.094 40.844 1 97 231 HIS A N 1
ATOM 1921 C CA . HIS A 1 231 ? 19.719 35.969 40.281 1 97 231 HIS A CA 1
ATOM 1922 C C . HIS A 1 231 ? 19.109 34.656 40.688 1 97 231 HIS A C 1
ATOM 1924 O O . HIS A 1 231 ? 19.016 34.344 41.875 1 97 231 HIS A O 1
ATOM 1930 N N . VAL A 1 232 ? 18.719 33.844 39.688 1 98.56 232 VAL A N 1
ATOM 1931 C CA . VAL A 1 232 ? 18.109 32.562 39.969 1 98.56 232 VAL A CA 1
ATOM 1932 C C . VAL A 1 232 ? 18.922 31.438 39.312 1 98.56 232 VAL A C 1
ATOM 1934 O O . VAL A 1 232 ? 19.172 31.469 38.125 1 98.56 232 VAL A O 1
ATOM 1937 N N . ASP A 1 233 ? 19.312 30.438 40.094 1 98.38 233 ASP A N 1
ATOM 1938 C CA . ASP A 1 233 ? 19.938 29.203 39.594 1 98.38 233 ASP A CA 1
ATOM 1939 C C . ASP A 1 233 ? 18.875 28.203 39.125 1 98.38 233 ASP A C 1
ATOM 1941 O O . ASP A 1 233 ? 17.891 27.969 39.844 1 98.38 233 ASP A O 1
ATOM 1945 N N . VAL A 1 234 ? 19.062 27.719 37.969 1 98.56 234 VAL A N 1
ATOM 1946 C CA . VAL A 1 234 ? 18.141 26.797 37.312 1 98.56 234 VAL A CA 1
ATOM 1947 C C . VAL A 1 234 ? 18.828 25.453 37.094 1 98.56 234 VAL A C 1
ATOM 1949 O O . VAL A 1 234 ? 19.859 25.375 36.438 1 98.56 234 VAL A O 1
ATOM 1952 N N . GLU A 1 235 ? 18.266 24.344 37.656 1 98.12 235 GLU A N 1
ATOM 1953 C CA . GLU A 1 235 ? 18.891 23.031 37.531 1 98.12 235 GLU A CA 1
ATOM 1954 C C . GLU A 1 235 ? 17.891 22 37.031 1 98.12 235 GLU A C 1
ATOM 1956 O O . GLU A 1 235 ? 16.797 21.859 37.562 1 98.12 235 GLU A O 1
ATOM 1961 N N . HIS A 1 236 ? 18.219 21.375 36.031 1 97 236 HIS A N 1
ATOM 1962 C CA . HIS A 1 236 ? 17.453 20.266 35.406 1 97 236 HIS A CA 1
ATOM 1963 C C . HIS A 1 236 ? 18.391 19.141 34.969 1 97 236 HIS A C 1
ATOM 1965 O O . HIS A 1 236 ? 19.453 19.406 34.406 1 97 236 HIS A O 1
ATOM 1971 N N . GLN A 1 237 ? 18.047 17.891 35.188 1 95.19 237 GLN A N 1
ATOM 1972 C CA . GLN A 1 237 ? 18.922 16.734 34.938 1 95.19 237 GLN A CA 1
ATOM 1973 C C . GLN A 1 237 ? 19.359 16.672 33.5 1 95.19 237 GLN A C 1
ATOM 1975 O O . GLN A 1 237 ? 20.547 16.516 33.188 1 95.19 237 GLN A O 1
ATOM 1980 N N . SER A 1 238 ? 18.422 16.75 32.562 1 94.56 238 SER A N 1
ATOM 1981 C CA . SER A 1 238 ? 18.75 16.562 31.141 1 94.56 238 SER A CA 1
ATOM 1982 C C . SER A 1 238 ? 18.984 17.906 30.453 1 94.56 238 SER A C 1
ATOM 1984 O O . SER A 1 238 ? 19.734 17.969 29.469 1 94.56 238 SER A O 1
ATOM 1986 N N . LEU A 1 239 ? 18.391 19 30.875 1 96.31 239 LEU A N 1
ATOM 1987 C CA . LEU A 1 239 ? 18.578 20.312 30.281 1 96.31 239 LEU A CA 1
ATOM 1988 C C . LEU A 1 239 ? 19.906 20.922 30.703 1 96.31 239 LEU A C 1
ATOM 1990 O O . LEU A 1 239 ? 20.531 21.672 29.953 1 96.31 239 LEU A O 1
ATOM 1994 N N . GLY A 1 240 ? 20.375 20.625 31.906 1 96.31 240 GLY A N 1
ATOM 1995 C CA . GLY A 1 240 ? 21.594 21.188 32.469 1 96.31 240 GLY A CA 1
ATOM 1996 C C . GLY A 1 240 ? 21.359 22.359 33.375 1 96.31 240 GLY A C 1
ATOM 1997 O O . GLY A 1 240 ? 20.25 22.531 33.906 1 96.31 240 GLY A O 1
ATOM 1998 N N . SER A 1 241 ? 22.406 23.125 33.562 1 97.69 241 SER A N 1
ATOM 1999 C CA . SER A 1 241 ? 22.375 24.25 34.5 1 97.69 241 SER A CA 1
ATOM 2000 C C . SER A 1 241 ? 22.234 25.578 33.781 1 97.69 241 SER A C 1
ATOM 2002 O O . SER A 1 241 ? 23.031 25.891 32.875 1 97.69 241 SER A O 1
ATOM 2004 N N . TYR A 1 242 ? 21.266 26.281 34.156 1 98.44 242 TYR A N 1
ATOM 2005 C CA . TYR A 1 242 ? 21.016 27.609 33.594 1 98.44 242 TYR A CA 1
ATOM 2006 C C . TYR A 1 242 ? 20.969 28.672 34.688 1 98.44 242 TYR A C 1
ATOM 2008 O O . TYR A 1 242 ? 20.969 28.344 35.875 1 98.44 242 TYR A O 1
ATOM 2016 N N . VAL A 1 243 ? 20.984 29.953 34.281 1 98.31 243 VAL A N 1
ATOM 2017 C CA . VAL A 1 243 ? 20.812 31.109 35.125 1 98.31 243 VAL A CA 1
ATOM 2018 C C . VAL A 1 243 ? 19.766 32.031 34.531 1 98.31 243 VAL A C 1
ATOM 2020 O O . VAL A 1 243 ? 19.719 32.25 33.344 1 98.31 243 VAL A O 1
ATOM 2023 N N . PHE A 1 244 ? 18.891 32.469 35.375 1 98.5 244 PHE A N 1
ATOM 2024 C CA . PHE A 1 244 ? 17.922 33.5 35.031 1 98.5 244 PHE A CA 1
ATOM 2025 C C . PHE A 1 244 ? 18.203 34.781 35.812 1 98.5 244 PHE A C 1
ATOM 2027 O O . PHE A 1 244 ? 18.219 34.781 37.031 1 98.5 244 PHE A O 1
ATOM 2034 N N . GLU A 1 245 ? 18.5 35.844 35.125 1 97.88 245 GLU A N 1
ATOM 2035 C CA . GLU A 1 245 ? 18.812 37.125 35.75 1 97.88 245 GLU A CA 1
ATOM 2036 C C . GLU A 1 245 ? 17.859 38.219 35.25 1 97.88 245 GLU A C 1
ATOM 2038 O O . GLU A 1 245 ? 17.5 38.25 34.094 1 97.88 245 GLU A O 1
ATOM 2043 N N . VAL A 1 246 ? 17.453 39.094 36.156 1 98.12 246 VAL A N 1
ATOM 2044 C CA . VAL A 1 246 ? 16.562 40.188 35.781 1 98.12 246 VAL A CA 1
ATOM 2045 C C . VAL A 1 246 ? 17.188 41.531 36.188 1 98.12 246 VAL A C 1
ATOM 2047 O O . VAL A 1 246 ? 17.984 41.594 37.125 1 98.12 246 VAL A O 1
ATOM 2050 N N . ASP A 1 247 ? 16.891 42.594 35.531 1 97.5 247 ASP A N 1
ATOM 2051 C CA . ASP A 1 247 ? 17.422 43.906 35.781 1 97.5 247 ASP A CA 1
ATOM 2052 C C . ASP A 1 247 ? 16.531 44.688 36.75 1 97.5 247 ASP A C 1
ATOM 2054 O O . ASP A 1 247 ? 15.531 44.156 37.25 1 97.5 247 ASP A O 1
ATOM 2058 N N . VAL A 1 248 ? 16.891 45.875 37.031 1 97.06 248 VAL A N 1
ATOM 2059 C CA . VAL A 1 248 ? 16.266 46.719 38.062 1 97.06 248 VAL A CA 1
ATOM 2060 C C . VAL A 1 248 ? 14.93 47.25 37.562 1 97.06 248 VAL A C 1
ATOM 2062 O O . VAL A 1 248 ? 14.664 47.25 36.344 1 97.06 248 VAL A O 1
ATOM 2065 N N . ASP A 1 249 ? 14.078 47.688 38.438 1 96.19 249 ASP A N 1
ATOM 2066 C CA . ASP A 1 249 ? 12.797 48.312 38.125 1 96.19 249 ASP A CA 1
ATOM 2067 C C . ASP A 1 249 ? 12.961 49.812 37.875 1 96.19 249 ASP A C 1
ATOM 2069 O O . ASP A 1 249 ? 14.078 50.281 37.688 1 96.19 249 ASP A O 1
ATOM 2073 N N . GLN A 1 250 ? 11.82 50.469 37.781 1 94.56 250 GLN A N 1
ATOM 2074 C CA . GLN A 1 250 ? 11.82 51.875 37.438 1 94.56 250 GLN A CA 1
ATOM 2075 C C . GLN A 1 250 ? 12.492 52.719 38.531 1 94.56 250 GLN A C 1
ATOM 2077 O O . GLN A 1 250 ? 12.922 53.844 38.281 1 94.56 250 GLN A O 1
ATOM 2082 N N . ASN A 1 251 ? 12.68 52.219 39.75 1 95.12 251 ASN A N 1
ATOM 2083 C CA . ASN A 1 251 ? 13.328 52.906 40.844 1 95.12 251 ASN A CA 1
ATOM 2084 C C . ASN A 1 251 ? 14.773 52.469 41.031 1 95.12 251 ASN A C 1
ATOM 2086 O O . ASN A 1 251 ? 15.422 52.812 42.031 1 95.12 251 ASN A O 1
ATOM 2090 N N . GLY A 1 252 ? 15.203 51.656 40.219 1 95 252 GLY A N 1
ATOM 2091 C CA . GLY A 1 252 ? 16.578 51.219 40.281 1 95 252 GLY A CA 1
ATOM 2092 C C . GLY A 1 252 ? 16.812 50.062 41.281 1 95 252 GLY A C 1
ATOM 2093 O O . GLY A 1 252 ? 17.938 49.812 41.656 1 95 252 GLY A O 1
ATOM 2094 N N . GLN A 1 253 ? 15.789 49.438 41.625 1 95.88 253 GLN A N 1
ATOM 2095 C CA . GLN A 1 253 ? 15.898 48.344 42.594 1 95.88 253 GLN A CA 1
ATOM 2096 C C . GLN A 1 253 ? 15.586 47 41.938 1 95.88 253 GLN A C 1
ATOM 2098 O O . GLN A 1 253 ? 14.742 46.938 41.031 1 95.88 253 GLN A O 1
ATOM 2103 N N . LYS A 1 254 ? 16.297 46 42.438 1 96.62 254 LYS A N 1
ATOM 2104 C CA . LYS A 1 254 ? 15.945 44.656 42 1 96.62 254 LYS A CA 1
ATOM 2105 C C . LYS A 1 254 ? 14.57 44.25 42.531 1 96.62 254 LYS A C 1
ATOM 2107 O O . LYS A 1 254 ? 14.234 44.531 43.688 1 96.62 254 LYS A O 1
ATOM 2112 N N . PRO A 1 255 ? 13.805 43.719 41.656 1 97.75 255 PRO A N 1
ATOM 2113 C CA . PRO A 1 255 ? 12.492 43.281 42.125 1 97.75 255 PRO A CA 1
ATOM 2114 C C . PRO A 1 255 ? 12.57 42.062 43.062 1 97.75 255 PRO A C 1
ATOM 2116 O O . PRO A 1 255 ? 13.547 41.312 43 1 97.75 255 PRO A O 1
ATOM 2119 N N . ASP A 1 256 ? 11.586 41.938 43.906 1 97.06 256 ASP A N 1
ATOM 2120 C CA . ASP A 1 256 ? 11.445 40.688 44.656 1 97.06 256 ASP A CA 1
ATOM 2121 C C . ASP A 1 256 ? 11.062 39.531 43.719 1 97.06 256 ASP A C 1
ATOM 2123 O O . ASP A 1 256 ? 10.227 39.719 42.844 1 97.06 256 ASP A O 1
ATOM 2127 N N . ILE A 1 257 ? 11.727 38.406 43.875 1 98.56 257 ILE A N 1
ATOM 2128 C CA . ILE A 1 257 ? 11.391 37.25 43.062 1 98.56 257 ILE A CA 1
ATOM 2129 C C . ILE A 1 257 ? 10.531 36.281 43.875 1 98.56 257 ILE A C 1
ATOM 2131 O O . ILE A 1 257 ? 10.922 35.875 44.969 1 98.56 257 ILE A O 1
ATOM 2135 N N . LEU A 1 258 ? 9.383 35.969 43.375 1 98.62 258 LEU A N 1
ATOM 2136 C CA . LEU A 1 258 ? 8.438 35.031 44 1 98.62 258 LEU A CA 1
ATOM 2137 C C . LEU A 1 258 ? 8.703 33.594 43.531 1 98.62 258 LEU A C 1
ATOM 2139 O O . LEU A 1 258 ? 9.094 33.375 42.406 1 98.62 258 LEU A O 1
ATOM 2143 N N . PHE A 1 259 ? 8.516 32.656 44.469 1 98.69 259 PHE A N 1
ATOM 2144 C CA . PHE A 1 259 ? 8.734 31.25 44.125 1 98.69 259 PHE A CA 1
ATOM 2145 C C . PHE A 1 259 ? 7.535 30.406 44.562 1 98.69 259 PHE A C 1
ATOM 2147 O O . PHE A 1 259 ? 6.91 30.672 45.594 1 98.69 259 PHE A O 1
ATOM 2154 N N . THR A 1 260 ? 7.23 29.469 43.781 1 98.5 260 THR A N 1
ATOM 2155 C CA . THR A 1 260 ? 6.242 28.438 44.094 1 98.5 260 THR A CA 1
ATOM 2156 C C . THR A 1 260 ? 6.531 27.172 43.281 1 98.5 260 THR A C 1
ATOM 2158 O O . THR A 1 260 ? 7.621 27.016 42.75 1 98.5 260 THR A O 1
ATOM 2161 N N . GLU A 1 261 ? 5.629 26.188 43.375 1 98.25 261 GLU A N 1
ATOM 2162 C CA . GLU A 1 261 ? 5.75 24.953 42.625 1 98.25 261 GLU A CA 1
ATOM 2163 C C . GLU A 1 261 ? 4.742 24.906 41.469 1 98.25 261 GLU A C 1
ATOM 2165 O O . GLU A 1 261 ? 3.609 25.359 41.594 1 98.25 261 GLU A O 1
ATOM 2170 N N . ASN A 1 262 ? 5.141 24.406 40.281 1 98.19 262 ASN A N 1
ATOM 2171 C CA . ASN A 1 262 ? 4.172 24.062 39.219 1 98.19 262 ASN A CA 1
ATOM 2172 C C . ASN A 1 262 ? 3.488 22.734 39.5 1 98.19 262 ASN A C 1
ATOM 2174 O O . ASN A 1 262 ? 3.662 21.766 38.75 1 98.19 262 ASN A O 1
ATOM 2178 N N . GLU A 1 263 ? 2.764 22.766 40.562 1 97.12 263 GLU A N 1
ATOM 2179 C CA . GLU A 1 263 ? 1.974 21.641 41.062 1 97.12 263 GLU A CA 1
ATOM 2180 C C . GLU A 1 263 ? 0.488 21.969 41.094 1 97.12 263 GLU A C 1
ATOM 2182 O O . GLU A 1 263 ? 0.115 23.125 41.375 1 97.12 263 GLU A O 1
ATOM 2187 N N . THR A 1 264 ? -0.255 20.953 40.875 1 96.88 264 THR A N 1
ATOM 2188 C CA . THR A 1 264 ? -1.699 21.156 40.906 1 96.88 264 THR A CA 1
ATOM 2189 C C . THR A 1 264 ? -2.176 21.531 42.281 1 96.88 264 THR A C 1
ATOM 2191 O O . THR A 1 264 ? -1.717 20.969 43.281 1 96.88 264 THR A O 1
ATOM 2194 N N . ASN A 1 265 ? -2.99 22.562 42.344 1 97.88 265 ASN A N 1
ATOM 2195 C CA . ASN A 1 265 ? -3.746 22.828 43.562 1 97.88 265 ASN A CA 1
ATOM 2196 C C . ASN A 1 265 ? -4.891 21.844 43.75 1 97.88 265 ASN A C 1
ATOM 2198 O O . ASN A 1 265 ? -6.039 22.141 43.406 1 97.88 265 ASN A O 1
ATOM 2202 N N . CYS A 1 266 ? -4.586 20.781 44.344 1 95.88 266 CYS A N 1
ATOM 2203 C CA . CYS A 1 266 ? -5.527 19.672 44.438 1 95.88 266 CYS A CA 1
ATOM 2204 C C . CYS A 1 266 ? -6.727 20.078 45.312 1 95.88 266 CYS A C 1
ATOM 2206 O O . CYS A 1 266 ? -7.844 19.594 45.062 1 95.88 266 CYS A O 1
ATOM 2208 N N . LYS A 1 267 ? -6.457 20.922 46.219 1 95.62 267 LYS A N 1
ATOM 2209 C CA . LYS A 1 267 ? -7.547 21.375 47.094 1 95.62 267 LYS A CA 1
ATOM 2210 C C . LYS A 1 267 ? -8.617 22.109 46.281 1 95.62 267 LYS A C 1
ATOM 2212 O O . LYS A 1 267 ? -9.805 21.859 46.438 1 95.62 267 LYS A O 1
ATOM 2217 N N . ARG A 1 268 ? -8.188 22.922 45.406 1 96 268 ARG A N 1
ATOM 2218 C CA . ARG A 1 268 ? -9.125 23.719 44.625 1 96 268 ARG A CA 1
ATOM 2219 C C . ARG A 1 268 ? -9.75 22.891 43.531 1 96 268 ARG A C 1
ATOM 2221 O O . ARG A 1 268 ? -10.953 22.984 43.281 1 96 268 ARG A O 1
ATOM 2228 N N . VAL A 1 269 ? -8.977 22.094 42.875 1 94.81 269 VAL A N 1
ATOM 2229 C CA . VAL A 1 269 ? -9.383 21.453 41.656 1 94.81 269 VAL A CA 1
ATOM 2230 C C . VAL A 1 269 ? -10.125 20.156 41.938 1 94.81 269 VAL A C 1
ATOM 2232 O O . VAL A 1 269 ? -11.141 19.844 41.312 1 94.81 269 VAL A O 1
ATOM 2235 N N . PHE A 1 270 ? -9.594 19.391 42.938 1 91.12 270 PHE A N 1
ATOM 2236 C CA . PHE A 1 270 ? -10.125 18.047 43.156 1 91.12 270 PHE A CA 1
ATOM 2237 C C . PHE A 1 270 ? -10.672 17.906 44.562 1 91.12 270 PHE A C 1
ATOM 2239 O O . PHE A 1 270 ? -11.125 16.828 44.969 1 91.12 270 PHE A O 1
ATOM 2246 N N . HIS A 1 271 ? -10.57 18.922 45.375 1 93.12 271 HIS A N 1
ATOM 2247 C CA . HIS A 1 271 ? -11.031 18.906 46.75 1 93.12 271 HIS A CA 1
ATOM 2248 C C . HIS A 1 271 ? -10.266 17.891 47.594 1 93.12 271 HIS A C 1
ATOM 2250 O O . HIS A 1 271 ? -10.852 17.172 48.375 1 93.12 271 HIS A O 1
ATOM 2256 N N . GLN A 1 272 ? -9.047 17.812 47.281 1 92.81 272 GLN A N 1
ATOM 2257 C CA . GLN A 1 272 ? -8.102 16.984 48.031 1 92.81 272 GLN A CA 1
ATOM 2258 C C . GLN A 1 272 ? -6.961 17.828 48.594 1 92.81 272 GLN A C 1
ATOM 2260 O O . GLN A 1 272 ? -6.676 18.922 48.094 1 92.81 272 GLN A O 1
ATOM 2265 N N . PRO A 1 273 ? -6.359 17.312 49.625 1 93.88 273 PRO A N 1
ATOM 2266 C CA . PRO A 1 273 ? -5.285 18.109 50.219 1 93.88 273 PRO A CA 1
ATOM 2267 C C . PRO A 1 273 ? -4.062 18.234 49.312 1 93.88 273 PRO A C 1
ATOM 2269 O O . PRO A 1 273 ? -3.713 17.281 48.594 1 93.88 273 PRO A O 1
ATOM 2272 N N . ASN A 1 274 ? -3.473 19.453 49.344 1 95.44 274 ASN A N 1
ATOM 2273 C CA . ASN A 1 274 ? -2.205 19.656 48.656 1 95.44 274 ASN A CA 1
ATOM 2274 C C . ASN A 1 274 ? -1.045 19 49.406 1 95.44 274 ASN A C 1
ATOM 2276 O O . ASN A 1 274 ? -1.042 18.953 50.625 1 95.44 274 ASN A O 1
ATOM 2280 N N . SER A 1 275 ? -0.097 18.484 48.688 1 91 275 SER A N 1
ATOM 2281 C CA . SER A 1 275 ? 1.107 17.938 49.312 1 91 275 SER A CA 1
ATOM 2282 C C . SER A 1 275 ? 2.01 19.062 49.812 1 91 275 SER A C 1
ATOM 2284 O O . SER A 1 275 ? 2.838 18.844 50.719 1 91 275 SER A O 1
ATOM 2286 N N . SER A 1 276 ? 1.915 20.203 49.281 1 94.12 276 SER A N 1
ATOM 2287 C CA . SER A 1 276 ? 2.648 21.406 49.656 1 94.12 276 SER A CA 1
ATOM 2288 C C . SER A 1 276 ? 1.775 22.656 49.5 1 94.12 276 SER A C 1
ATOM 2290 O O . SER A 1 276 ? 0.84 22.672 48.719 1 94.12 276 SER A O 1
ATOM 2292 N N . PRO A 1 277 ? 2.107 23.609 50.344 1 95.06 277 PRO A N 1
ATOM 2293 C CA . PRO A 1 277 ? 1.326 24.844 50.188 1 95.06 277 PRO A CA 1
ATOM 2294 C C . PRO A 1 277 ? 1.661 25.594 48.906 1 95.06 277 PRO A C 1
ATOM 2296 O O . PRO A 1 277 ? 0.942 26.516 48.531 1 95.06 277 PRO A O 1
ATOM 2299 N N . TYR A 1 278 ? 2.756 25.266 48.344 1 98.12 278 TYR A N 1
ATOM 2300 C CA . TYR A 1 278 ? 3.188 25.938 47.094 1 98.12 278 TYR A CA 1
ATOM 2301 C C . TYR A 1 278 ? 2.676 25.188 45.875 1 98.12 278 TYR A C 1
ATOM 2303 O O . TYR A 1 278 ? 3.113 24.078 45.594 1 98.12 278 TYR A O 1
ATOM 2311 N N . VAL A 1 279 ? 1.693 25.812 45.281 1 98.31 279 VAL A N 1
ATOM 2312 C CA . VAL A 1 279 ? 1.048 25.203 44.125 1 98.31 279 VAL A CA 1
ATOM 2313 C C . VAL A 1 279 ? 0.981 26.219 42.969 1 98.31 279 VAL A C 1
ATOM 2315 O O . VAL A 1 279 ? 1.356 27.375 43.125 1 98.31 279 VAL A O 1
ATOM 2318 N N . LYS A 1 280 ? 0.552 25.766 41.812 1 98.25 280 LYS A N 1
ATOM 2319 C CA . LYS A 1 280 ? 0.666 26.438 40.531 1 98.25 280 LYS A CA 1
ATOM 2320 C C . LYS A 1 280 ? 0.109 27.859 40.594 1 98.25 280 LYS A C 1
ATOM 2322 O O . LYS A 1 280 ? 0.643 28.781 39.969 1 98.25 280 LYS A O 1
ATOM 2327 N N . ASP A 1 281 ? -1 28.141 41.312 1 98.25 281 ASP A N 1
ATOM 2328 C CA . ASP A 1 281 ? -1.655 29.438 41.312 1 98.25 281 ASP A CA 1
ATOM 2329 C C . ASP A 1 281 ? -1.175 30.281 42.5 1 98.25 281 ASP A C 1
ATOM 2331 O O . ASP A 1 281 ? -1.881 31.188 42.969 1 98.25 281 ASP A O 1
ATOM 2335 N N . GLY A 1 282 ? 0.023 29.969 43.031 1 98.44 282 GLY A N 1
ATOM 2336 C CA . GLY A 1 282 ? 0.568 30.688 44.188 1 98.44 282 GLY A CA 1
ATOM 2337 C C . GLY A 1 282 ? 0.671 32.188 43.969 1 98.44 282 GLY A C 1
ATOM 2338 O O . GLY A 1 282 ? 0.362 32.969 44.844 1 98.44 282 GLY A O 1
ATOM 2339 N N . PHE A 1 283 ? 1.111 32.594 42.812 1 98.5 283 PHE A N 1
ATOM 2340 C CA . PHE A 1 283 ? 1.255 34.031 42.531 1 98.5 283 PHE A CA 1
ATOM 2341 C C . PHE A 1 283 ? -0.107 34.688 42.469 1 98.5 283 PHE A C 1
ATOM 2343 O O . PHE A 1 283 ? -0.256 35.844 42.906 1 98.5 283 PHE A O 1
ATOM 2350 N N . HIS A 1 284 ? -1.068 34 41.844 1 98.06 284 HIS A N 1
ATOM 2351 C CA . HIS A 1 284 ? -2.434 34.5 41.781 1 98.06 284 HIS A CA 1
ATOM 2352 C C . HIS A 1 284 ? -2.988 34.719 43.188 1 98.06 284 HIS A C 1
ATOM 2354 O O . HIS A 1 284 ? -3.561 35.781 43.5 1 98.06 284 HIS A O 1
ATOM 2360 N N . ARG A 1 285 ? -2.826 33.781 44.062 1 97.75 285 ARG A N 1
ATOM 2361 C CA . ARG A 1 285 ? -3.312 33.812 45.438 1 97.75 285 ARG A CA 1
ATOM 2362 C C . ARG A 1 285 ? -2.635 34.938 46.25 1 97.75 285 ARG A C 1
ATOM 2364 O O . ARG A 1 285 ? -3.285 35.656 47 1 97.75 285 ARG A O 1
ATOM 2371 N N . LEU A 1 286 ? -1.399 35.062 46 1 98.25 286 LEU A N 1
ATOM 2372 C CA . LEU A 1 286 ? -0.662 36.125 46.688 1 98.25 286 LEU A CA 1
ATOM 2373 C C . LEU A 1 286 ? -1.142 37.5 46.25 1 98.25 286 LEU A C 1
ATOM 2375 O O . LEU A 1 286 ? -1.493 38.344 47.094 1 98.25 286 LEU A O 1
ATOM 2379 N N . LEU A 1 287 ? -1.158 37.781 44.969 1 97.88 287 LEU A N 1
ATOM 2380 C CA . LEU A 1 287 ? -1.361 39.125 44.438 1 97.88 287 LEU A CA 1
ATOM 2381 C C . LEU A 1 287 ? -2.83 39.531 44.531 1 97.88 287 LEU A C 1
ATOM 2383 O O . LEU A 1 287 ? -3.143 40.688 44.781 1 97.88 287 LEU A O 1
ATOM 2387 N N . LEU A 1 288 ? -3.758 38.625 44.312 1 96.75 288 LEU A N 1
ATOM 2388 C CA . LEU A 1 288 ? -5.172 38.969 44.25 1 96.75 288 LEU A CA 1
ATOM 2389 C C . LEU A 1 288 ? -5.805 38.844 45.656 1 96.75 288 LEU A C 1
ATOM 2391 O O . LEU A 1 288 ? -6.715 39.594 46 1 96.75 288 LEU A O 1
ATOM 2395 N N . PHE A 1 289 ? -5.258 37.906 46.469 1 96.06 289 PHE A N 1
ATOM 2396 C CA . PHE A 1 289 ? -5.941 37.594 47.719 1 96.06 289 PHE A CA 1
ATOM 2397 C C . PHE A 1 289 ? -5.039 37.906 48.906 1 96.06 289 PHE A C 1
ATOM 2399 O O . PHE A 1 289 ? -5.469 37.812 50.062 1 96.06 289 PHE A O 1
ATOM 2406 N N . GLY A 1 290 ? -3.84 38.156 48.75 1 96.5 290 GLY A N 1
ATOM 2407 C CA . GLY A 1 290 ? -2.928 38.562 49.812 1 96.5 290 GLY A CA 1
ATOM 2408 C C . GLY A 1 290 ? -2.406 37.375 50.594 1 96.5 290 GLY A C 1
ATOM 2409 O O . GLY A 1 290 ? -1.884 37.562 51.719 1 96.5 290 GLY A O 1
ATOM 2410 N N . GLU A 1 291 ? -2.391 36.219 50.062 1 97.19 291 GLU A N 1
ATOM 2411 C CA . GLU A 1 291 ? -1.947 35.031 50.75 1 97.19 291 GLU A CA 1
ATOM 2412 C C . GLU A 1 291 ? -0.429 34.875 50.719 1 97.19 291 GLU A C 1
ATOM 2414 O O . GLU A 1 291 ? 0.102 34.125 49.906 1 97.19 291 GLU A O 1
ATOM 2419 N N . GLN A 1 292 ? 0.177 35.344 51.688 1 96.38 292 GLN A N 1
ATOM 2420 C CA . GLN A 1 292 ? 1.635 35.375 51.719 1 96.38 292 GLN A CA 1
ATOM 2421 C C . GLN A 1 292 ? 2.203 33.938 51.781 1 96.38 292 GLN A C 1
ATOM 2423 O O . GLN A 1 292 ? 3.287 33.688 51.25 1 96.38 292 GLN A O 1
ATOM 2428 N N . PHE A 1 293 ? 1.502 33.031 52.344 1 95.5 293 PHE A N 1
ATOM 2429 C CA . PHE A 1 293 ? 1.993 31.688 52.531 1 95.5 293 PHE A CA 1
ATOM 2430 C C . PHE A 1 293 ? 1.93 30.906 51.219 1 95.5 293 PHE A C 1
ATOM 2432 O O . PHE A 1 293 ? 2.436 29.781 51.156 1 95.5 293 PHE A O 1
ATOM 2439 N N . ALA A 1 294 ? 1.317 31.5 50.25 1 97.44 294 ALA A N 1
ATOM 2440 C CA . ALA A 1 294 ? 1.164 30.828 48.938 1 97.44 294 ALA A CA 1
ATOM 2441 C C . ALA A 1 294 ? 2.49 30.766 48.188 1 97.44 294 ALA A C 1
ATOM 2443 O O . ALA A 1 294 ? 2.641 29.984 47.25 1 97.44 294 ALA A O 1
ATOM 2444 N N . VAL A 1 295 ? 3.469 31.578 48.562 1 98.25 295 VAL A N 1
ATOM 2445 C CA . VAL A 1 295 ? 4.781 31.609 47.906 1 98.25 295 VAL A CA 1
ATOM 2446 C C . VAL A 1 295 ? 5.844 31.125 48.906 1 98.25 295 VAL A C 1
ATOM 2448 O O . VAL A 1 295 ? 5.672 31.25 50.125 1 98.25 295 VAL A O 1
ATOM 2451 N N . ASN A 1 296 ? 6.879 30.609 48.406 1 98.31 296 ASN A N 1
ATOM 2452 C CA . ASN A 1 296 ? 7.91 29.984 49.219 1 98.31 296 ASN A CA 1
ATOM 2453 C C . ASN A 1 296 ? 8.906 31.016 49.75 1 98.31 296 ASN A C 1
ATOM 2455 O O . ASN A 1 296 ? 9.672 31.594 48.969 1 98.31 296 ASN A O 1
ATOM 2459 N N . PRO A 1 297 ? 9.039 31.188 51 1 97.12 297 PRO A N 1
ATOM 2460 C CA . PRO A 1 297 ? 9.969 32.188 51.531 1 97.12 297 PRO A CA 1
ATOM 2461 C C . PRO A 1 297 ? 11.43 31.75 51.406 1 97.12 297 PRO A C 1
ATOM 2463 O O . PRO A 1 297 ? 12.328 32.594 51.5 1 97.12 297 PRO A O 1
ATOM 2466 N N . ASP A 1 298 ? 11.672 30.484 51.188 1 97.19 298 ASP A N 1
ATOM 2467 C CA . ASP A 1 298 ? 13.039 29.984 51.062 1 97.19 298 ASP A CA 1
ATOM 2468 C C . ASP A 1 298 ? 13.578 30.266 49.656 1 97.19 298 ASP A C 1
ATOM 2470 O O . ASP A 1 298 ? 14.727 29.922 49.344 1 97.19 298 ASP A O 1
ATOM 2474 N N . LYS A 1 299 ? 12.727 30.844 48.781 1 98.12 299 LYS A N 1
ATOM 2475 C CA . LYS A 1 299 ? 13.117 31.266 47.438 1 98.12 299 LYS A CA 1
ATOM 2476 C C . LYS A 1 299 ? 13.602 30.078 46.594 1 98.12 299 LYS A C 1
ATOM 2478 O O . LYS A 1 299 ? 14.664 30.141 46 1 98.12 299 LYS A O 1
ATOM 2483 N N . LYS A 1 300 ? 12.867 29.016 46.719 1 98.06 300 LYS A N 1
ATOM 2484 C CA . LYS A 1 300 ? 13.102 27.812 45.938 1 98.06 300 LYS A CA 1
ATOM 2485 C C . LYS A 1 300 ? 11.797 27.25 45.375 1 98.06 300 LYS A C 1
ATOM 2487 O O . LYS A 1 300 ? 10.727 27.469 45.938 1 98.06 300 LYS A O 1
ATOM 2492 N N . GLY A 1 301 ? 11.875 26.547 44.25 1 98.38 301 GLY A N 1
ATOM 2493 C CA . GLY A 1 301 ? 10.711 25.891 43.688 1 98.38 301 GLY A CA 1
ATOM 2494 C C . GLY A 1 301 ? 10.922 25.453 42.25 1 98.38 301 GLY A C 1
ATOM 2495 O O . GLY A 1 301 ? 12.062 25.219 41.812 1 98.38 301 GLY A O 1
ATOM 2496 N N . THR A 1 302 ? 9.805 25.219 41.531 1 98.69 302 THR A N 1
ATOM 2497 C CA . THR A 1 302 ? 9.852 24.875 40.125 1 98.69 302 THR A CA 1
ATOM 2498 C C . THR A 1 302 ? 9.211 25.969 39.281 1 98.69 302 THR A C 1
ATOM 2500 O O . THR A 1 302 ? 9.102 25.828 38.062 1 98.69 302 THR A O 1
ATOM 2503 N N . LYS A 1 303 ? 8.773 27.016 39.906 1 98.75 303 LYS A N 1
ATOM 2504 C CA . LYS A 1 303 ? 8.219 28.219 39.25 1 98.75 303 LYS A CA 1
ATOM 2505 C C . LYS A 1 303 ? 8.609 29.484 40 1 98.75 303 LYS A C 1
ATOM 2507 O O . LYS A 1 303 ? 8.57 29.516 41.25 1 98.75 303 LYS A O 1
ATOM 2512 N N . CYS A 1 304 ? 9.039 30.484 39.312 1 98.81 304 CYS A N 1
ATOM 2513 C CA . CYS A 1 304 ? 9.391 31.75 39.938 1 98.81 304 CYS A CA 1
ATOM 2514 C C . CYS A 1 304 ? 9.055 32.938 39.031 1 98.81 304 CYS A C 1
ATOM 2516 O O . CYS A 1 304 ? 8.844 32.75 37.844 1 98.81 304 CYS A O 1
ATOM 2518 N N . ALA A 1 305 ? 8.93 34.125 39.594 1 98.69 305 ALA A N 1
ATOM 2519 C CA . ALA A 1 305 ? 8.617 35.312 38.812 1 98.69 305 ALA A CA 1
ATOM 2520 C C . ALA A 1 305 ? 9.086 36.562 39.531 1 98.69 305 ALA A C 1
ATOM 2522 O O . ALA A 1 305 ? 8.688 36.812 40.688 1 98.69 305 ALA A O 1
ATOM 2523 N N . PRO A 1 306 ? 10.062 37.312 38.969 1 98.69 306 PRO A N 1
ATOM 2524 C CA . PRO A 1 306 ? 10.273 38.656 39.469 1 98.69 306 PRO A CA 1
ATOM 2525 C C . PRO A 1 306 ? 9.016 39.531 39.406 1 98.69 306 PRO A C 1
ATOM 2527 O O . PRO A 1 306 ? 8.32 39.531 38.406 1 98.69 306 PRO A O 1
ATOM 2530 N N . HIS A 1 307 ? 8.742 40.219 40.5 1 98.5 307 HIS A N 1
ATOM 2531 C CA . HIS A 1 307 ? 7.52 41 40.594 1 98.5 307 HIS A CA 1
ATOM 2532 C C . HIS A 1 307 ? 7.809 42.5 40.406 1 98.5 307 HIS A C 1
ATOM 2534 O O . HIS A 1 307 ? 8.234 43.188 41.344 1 98.5 307 HIS A O 1
ATOM 2540 N N . TYR A 1 308 ? 7.574 43 39.188 1 98.62 308 TYR A N 1
ATOM 2541 C CA . TYR A 1 308 ? 7.715 44.406 38.875 1 98.62 308 TYR A CA 1
ATOM 2542 C C . TYR A 1 308 ? 6.395 45.156 39.094 1 98.62 308 TYR A C 1
ATOM 2544 O O . TYR A 1 308 ? 5.367 44.75 38.5 1 98.62 308 TYR A O 1
ATOM 2552 N N . ILE A 1 309 ? 6.379 46.125 39.875 1 98.25 309 ILE A N 1
ATOM 2553 C CA . ILE A 1 309 ? 5.25 47.031 40 1 98.25 309 ILE A CA 1
ATOM 2554 C C . ILE A 1 309 ? 5.598 48.375 39.375 1 98.25 309 ILE A C 1
ATOM 2556 O O . ILE A 1 309 ? 6.457 49.125 39.875 1 98.25 309 ILE A O 1
ATOM 2560 N N . LEU A 1 310 ? 4.922 48.656 38.312 1 98.25 310 LEU A N 1
ATOM 2561 C CA . LEU A 1 310 ? 5.297 49.812 37.531 1 98.25 310 LEU A CA 1
ATOM 2562 C C . LEU A 1 310 ? 4.195 50.875 37.562 1 98.25 310 LEU A C 1
ATOM 2564 O O . LEU A 1 310 ? 3.008 50.531 37.531 1 98.25 310 LEU A O 1
ATOM 2568 N N . GLU A 1 311 ? 4.531 52.062 37.625 1 98.12 311 GLU A N 1
ATOM 2569 C CA . GLU A 1 311 ? 3.695 53.25 37.406 1 98.12 311 GLU A CA 1
ATOM 2570 C C . GLU A 1 311 ? 4.203 54.062 36.219 1 98.12 311 GLU A C 1
ATOM 2572 O O . GLU A 1 311 ? 5.23 54.719 36.312 1 98.12 311 GLU A O 1
ATOM 2577 N N . ILE A 1 312 ? 3.441 54.062 35.188 1 98.19 312 ILE A N 1
ATOM 2578 C CA . ILE A 1 312 ? 3.939 54.656 33.969 1 98.19 312 ILE A CA 1
ATOM 2579 C C . ILE A 1 312 ? 3.023 55.781 33.531 1 98.19 312 ILE A C 1
ATOM 2581 O O . ILE A 1 312 ? 1.816 55.594 33.344 1 98.19 312 ILE A O 1
ATOM 2585 N N . PRO A 1 313 ? 3.568 56.969 33.25 1 98 313 PRO A N 1
ATOM 2586 C CA . PRO A 1 313 ? 2.758 58.094 32.781 1 98 313 PRO A CA 1
ATOM 2587 C C . PRO A 1 313 ? 2.158 57.812 31.391 1 98 313 PRO A C 1
ATOM 2589 O O . PRO A 1 313 ? 2.664 56.969 30.641 1 98 313 PRO A O 1
ATOM 2592 N N . GLY A 1 314 ? 1.093 58.562 31.156 1 96.75 314 GLY A N 1
ATOM 2593 C CA . GLY A 1 314 ? 0.441 58.438 29.859 1 96.75 314 GLY A CA 1
ATOM 2594 C C . GLY A 1 314 ? 1.374 58.719 28.703 1 96.75 314 GLY A C 1
ATOM 2595 O O . GLY A 1 314 ? 2.131 59.688 28.703 1 96.75 314 GLY A O 1
ATOM 2596 N N . GLY A 1 315 ? 1.409 57.688 27.719 1 96.56 315 GLY A N 1
ATOM 2597 C CA . GLY A 1 315 ? 2.207 57.844 26.516 1 96.56 315 GLY A CA 1
ATOM 2598 C C . GLY A 1 315 ? 3.645 57.406 26.688 1 96.56 315 GLY A C 1
ATOM 2599 O O . GLY A 1 315 ? 4.406 57.344 25.703 1 96.56 315 GLY A O 1
ATOM 2600 N N . GLU A 1 316 ? 3.992 57.031 27.891 1 97.69 316 GLU A N 1
ATOM 2601 C CA . GLU A 1 316 ? 5.367 56.625 28.156 1 97.69 316 GLU A CA 1
ATOM 2602 C C . GLU A 1 316 ? 5.488 55.094 28.234 1 97.69 316 GLU A C 1
ATOM 2604 O O . GLU A 1 316 ? 4.492 54.406 28.094 1 97.69 316 GLU A O 1
ATOM 2609 N N . GLU A 1 317 ? 6.703 54.625 28.297 1 98.12 317 GLU A N 1
ATOM 2610 C CA . GLU A 1 317 ? 6.934 53.188 28.359 1 98.12 317 GLU A CA 1
ATOM 2611 C C . GLU A 1 317 ? 8.062 52.844 29.328 1 98.12 317 GLU A C 1
ATOM 2613 O O . GLU A 1 317 ? 8.844 53.719 29.703 1 98.12 317 GLU A O 1
ATOM 2618 N N . PHE A 1 318 ? 8.141 51.75 29.781 1 98.25 318 PHE A N 1
ATOM 2619 C CA . PHE A 1 318 ? 9.227 51.188 30.562 1 98.25 318 PHE A CA 1
ATOM 2620 C C . PHE A 1 318 ? 9.648 49.844 30 1 98.25 318 PHE A C 1
ATOM 2622 O O . PHE A 1 318 ? 8.812 49.062 29.5 1 98.25 318 PHE A O 1
ATOM 2629 N N . VAL A 1 319 ? 10.953 49.562 30.031 1 98.44 319 VAL A N 1
ATOM 2630 C CA . VAL A 1 319 ? 11.484 48.344 29.484 1 98.44 319 VAL A CA 1
ATOM 2631 C C . VAL A 1 319 ? 12.031 47.438 30.609 1 98.44 319 VAL A C 1
ATOM 2633 O O . VAL A 1 319 ? 12.906 47.875 31.359 1 98.44 319 VAL A O 1
ATOM 2636 N N . ILE A 1 320 ? 11.469 46.312 30.797 1 98.5 320 ILE A N 1
ATOM 2637 C CA . ILE A 1 320 ? 12.016 45.312 31.688 1 98.5 320 ILE A CA 1
ATOM 2638 C C . ILE A 1 320 ? 13.016 44.438 30.922 1 98.5 320 ILE A C 1
ATOM 2640 O O . ILE A 1 320 ? 12.742 44 29.812 1 98.5 320 ILE A O 1
ATOM 2644 N N . LYS A 1 321 ? 14.219 44.188 31.484 1 98.5 321 LYS A N 1
ATOM 2645 C CA . LYS A 1 321 ? 15.258 43.375 30.875 1 98.5 321 LYS A CA 1
ATOM 2646 C C . LYS A 1 321 ? 15.5 42.094 31.688 1 98.5 321 LYS A C 1
ATOM 2648 O O . LYS A 1 321 ? 15.523 42.156 32.938 1 98.5 321 LYS A O 1
ATOM 2653 N N . ALA A 1 322 ? 15.578 41.031 31.062 1 98.38 322 ALA A N 1
ATOM 2654 C CA . ALA A 1 322 ? 15.922 39.75 31.656 1 98.38 322 ALA A CA 1
ATOM 2655 C C . ALA A 1 322 ? 16.844 38.938 30.75 1 98.38 322 ALA A C 1
ATOM 2657 O O . ALA A 1 322 ? 17 39.281 29.562 1 98.38 322 ALA A O 1
ATOM 2658 N N . ARG A 1 323 ? 17.469 37.969 31.312 1 98.12 323 ARG A N 1
ATOM 2659 C CA . ARG A 1 323 ? 18.391 37.125 30.562 1 98.12 323 ARG A CA 1
ATOM 2660 C C . ARG A 1 323 ? 18.359 35.688 31.078 1 98.12 323 ARG A C 1
ATOM 2662 O O . ARG A 1 323 ? 18.297 35.469 32.281 1 98.12 323 ARG A O 1
ATOM 2669 N N . LEU A 1 324 ? 18.219 34.688 30.219 1 98.5 324 LEU A N 1
ATOM 2670 C CA . LEU A 1 324 ? 18.297 33.281 30.5 1 98.5 324 LEU A CA 1
ATOM 2671 C C . LEU A 1 324 ? 19.438 32.625 29.734 1 98.5 324 LEU A C 1
ATOM 2673 O O . LEU A 1 324 ? 19.484 32.688 28.5 1 98.5 324 LEU A O 1
ATOM 2677 N N . PHE A 1 325 ? 20.391 32.031 30.406 1 98 325 PHE A N 1
ATOM 2678 C CA . PHE A 1 325 ? 21.547 31.5 29.703 1 98 325 PHE A CA 1
ATOM 2679 C C . PHE A 1 325 ? 22.078 30.266 30.406 1 98 325 PHE A C 1
ATOM 2681 O O . PHE A 1 325 ? 21.953 30.125 31.625 1 98 325 PHE A O 1
ATOM 2688 N N . GLU A 1 326 ? 22.656 29.422 29.641 1 97.12 326 GLU A N 1
ATOM 2689 C CA . GLU A 1 326 ? 23.375 28.281 30.203 1 97.12 326 GLU A CA 1
ATOM 2690 C C . GLU A 1 326 ? 24.641 28.75 30.938 1 97.12 326 GLU A C 1
ATOM 2692 O O . GLU A 1 326 ? 25.391 29.562 30.422 1 97.12 326 GLU A O 1
ATOM 2697 N N . LYS A 1 327 ? 24.812 28.266 32.031 1 94.31 327 LYS A N 1
ATOM 2698 C CA . LYS A 1 327 ? 25.797 28.766 33 1 94.31 327 LYS A CA 1
ATOM 2699 C C . LYS A 1 327 ? 27.172 28.922 32.344 1 94.31 327 LYS A C 1
ATOM 2701 O O . LYS A 1 327 ? 27.891 29.875 32.625 1 94.31 327 LYS A O 1
ATOM 2706 N N . SER A 1 328 ? 27.562 28 31.5 1 90.31 328 SER A N 1
ATOM 2707 C CA . SER A 1 328 ? 28.891 28.031 30.891 1 90.31 328 SER A CA 1
ATOM 2708 C C . SER A 1 328 ? 28.922 28.984 29.703 1 90.31 328 SER A C 1
ATOM 2710 O O . SER A 1 328 ? 30 29.344 29.219 1 90.31 328 SER A O 1
ATOM 2712 N N . GLN A 1 329 ? 27.812 29.453 29.25 1 87 329 GLN A N 1
ATOM 2713 C CA . GLN A 1 329 ? 27.75 30.297 28.047 1 87 329 GLN A CA 1
ATOM 2714 C C . GLN A 1 329 ? 27.328 31.719 28.406 1 87 329 GLN A C 1
ATOM 2716 O O . GLN A 1 329 ? 26.969 32.5 27.531 1 87 329 GLN A O 1
ATOM 2721 N N . GLY A 1 330 ? 27.328 32.031 29.609 1 86.75 330 GLY A N 1
ATOM 2722 C CA . GLY A 1 330 ? 26.859 33.312 30.047 1 86.75 330 GLY A CA 1
ATOM 2723 C C . GLY A 1 330 ? 27.844 34.438 29.75 1 86.75 330 GLY A C 1
ATOM 2724 O O . GLY A 1 330 ? 29.016 34.188 29.438 1 86.75 330 GLY A O 1
ATOM 2725 N N . PRO A 1 331 ? 27.266 35.625 29.781 1 90.5 331 PRO A N 1
ATOM 2726 C CA . PRO A 1 331 ? 28.141 36.781 29.578 1 90.5 331 PRO A CA 1
ATOM 2727 C C . PRO A 1 331 ? 29.031 37.062 30.797 1 90.5 331 PRO A C 1
ATOM 2729 O O . PRO A 1 331 ? 28.812 36.5 31.875 1 90.5 331 PRO A O 1
ATOM 2732 N N . ASP A 1 332 ? 29.984 38 30.5 1 90.88 332 ASP A N 1
ATOM 2733 C CA . ASP A 1 332 ? 30.672 38.594 31.641 1 90.88 332 ASP A CA 1
ATOM 2734 C C . ASP A 1 332 ? 29.719 39.375 32.531 1 90.88 332 ASP A C 1
ATOM 2736 O O . ASP A 1 332 ? 28.828 40.062 32.031 1 90.88 332 ASP A O 1
ATOM 2740 N N . PRO A 1 333 ? 29.906 39.281 33.781 1 89.31 333 PRO A N 1
ATOM 2741 C CA . PRO A 1 333 ? 29 39.938 34.719 1 89.31 333 PRO A CA 1
ATOM 2742 C C . PRO A 1 333 ? 28.781 41.406 34.375 1 89.31 333 PRO A C 1
ATOM 2744 O O . PRO A 1 333 ? 27.672 41.938 34.531 1 89.31 333 PRO A O 1
ATOM 2747 N N . GLU A 1 334 ? 29.781 42.031 33.875 1 89.81 334 GLU A N 1
ATOM 2748 C CA . GLU A 1 334 ? 29.688 43.438 33.562 1 89.81 334 GLU A CA 1
ATOM 2749 C C . GLU A 1 334 ? 28.812 43.656 32.312 1 89.81 334 GLU A C 1
ATOM 2751 O O . GLU A 1 334 ? 28.297 44.781 32.094 1 89.81 334 GLU A O 1
ATOM 2756 N N . HIS A 1 335 ? 28.562 42.594 31.688 1 91.19 335 HIS A N 1
ATOM 2757 C CA . HIS A 1 335 ? 27.844 42.688 30.422 1 91.19 335 HIS A CA 1
ATOM 2758 C C . HIS A 1 335 ? 26.453 42.094 30.531 1 91.19 335 HIS A C 1
ATOM 2760 O O . HIS A 1 335 ? 25.781 41.875 29.516 1 91.19 335 HIS A O 1
ATOM 2766 N N . MET A 1 336 ? 26.078 41.875 31.688 1 94.19 336 MET A N 1
ATOM 2767 C CA . MET A 1 336 ? 24.781 41.25 31.922 1 94.19 336 MET A CA 1
ATOM 2768 C C . MET A 1 336 ? 23.656 42.062 31.312 1 94.19 336 MET A C 1
ATOM 2770 O O . MET A 1 336 ? 22.828 41.531 30.562 1 94.19 336 MET A O 1
ATOM 2774 N N . PHE A 1 337 ? 23.594 43.406 31.531 1 96.56 337 PHE A N 1
ATOM 2775 C CA . PHE A 1 337 ? 22.547 44.281 31.016 1 96.56 337 PHE A CA 1
ATOM 2776 C C . PHE A 1 337 ? 23.156 45.594 30.516 1 96.56 337 PHE A C 1
ATOM 2778 O O . PHE A 1 337 ? 22.469 46.625 30.453 1 96.56 337 PHE A O 1
ATOM 2785 N N . SER A 1 338 ? 24.453 45.531 30.203 1 96.12 338 SER A N 1
ATOM 2786 C CA . SER A 1 338 ? 25.109 46.719 29.656 1 96.12 338 SER A CA 1
ATOM 2787 C C . SER A 1 338 ? 24.625 47 28.234 1 96.12 338 SER A C 1
ATOM 2789 O O . SER A 1 338 ? 23.984 46.156 27.609 1 96.12 338 SER A O 1
ATOM 2791 N N . LYS A 1 339 ? 24.906 48.156 27.828 1 96.38 339 LYS A N 1
ATOM 2792 C CA . LYS A 1 339 ? 24.547 48.5 26.453 1 96.38 339 LYS A CA 1
ATOM 2793 C C . LYS A 1 339 ? 25.188 47.562 25.453 1 96.38 339 LYS A C 1
ATOM 2795 O O . LYS A 1 339 ? 24.5 47.062 24.547 1 96.38 339 LYS A O 1
ATOM 2800 N N . GLU A 1 340 ? 26.469 47.219 25.656 1 94.62 340 GLU A N 1
ATOM 2801 C CA . GLU A 1 340 ? 27.219 46.375 24.734 1 94.62 340 GLU A CA 1
ATOM 2802 C C . GLU A 1 340 ? 26.734 44.906 24.812 1 94.62 340 GLU A C 1
ATOM 2804 O O . GLU A 1 340 ? 26.625 44.25 23.781 1 94.62 340 GLU A O 1
ATOM 2809 N N . GLY A 1 341 ? 26.438 44.562 25.984 1 95.44 341 GLY A N 1
ATOM 2810 C CA . GLY A 1 341 ? 26.125 43.156 26.203 1 95.44 341 GLY A CA 1
ATOM 2811 C C . GLY A 1 341 ? 24.656 42.844 26.062 1 95.44 341 GLY A C 1
ATOM 2812 O O . GLY A 1 341 ? 24.266 41.688 26 1 95.44 341 GLY A O 1
ATOM 2813 N N . PHE A 1 342 ? 23.844 43.844 25.891 1 97.44 342 PHE A N 1
ATOM 2814 C CA . PHE A 1 342 ? 22.406 43.625 25.875 1 97.44 342 PHE A CA 1
ATOM 2815 C C . PHE A 1 342 ? 21.75 44.438 24.766 1 97.44 342 PHE A C 1
ATOM 2817 O O . PHE A 1 342 ? 21.359 43.875 23.734 1 97.44 342 PHE A O 1
ATOM 2824 N N . ASP A 1 343 ? 21.734 45.719 24.781 1 97.56 343 ASP A N 1
ATOM 2825 C CA . ASP A 1 343 ? 21.031 46.562 23.828 1 97.56 343 ASP A CA 1
ATOM 2826 C C . ASP A 1 343 ? 21.656 46.469 22.422 1 97.56 343 ASP A C 1
ATOM 2828 O O . ASP A 1 343 ? 20.922 46.438 21.422 1 97.56 343 ASP A O 1
ATOM 2832 N N . ASP A 1 344 ? 22.969 46.438 22.375 1 97.81 344 ASP A N 1
ATOM 2833 C CA . ASP A 1 344 ? 23.656 46.312 21.094 1 97.81 344 ASP A CA 1
ATOM 2834 C C . ASP A 1 344 ? 23.406 44.969 20.453 1 97.81 344 ASP A C 1
ATOM 2836 O O . ASP A 1 344 ? 23.328 44.844 19.234 1 97.81 344 ASP A O 1
ATOM 2840 N N . VAL A 1 345 ? 23.297 43.969 21.344 1 97.69 345 VAL A N 1
ATOM 2841 C CA . VAL A 1 345 ? 23 42.656 20.828 1 97.69 345 VAL A CA 1
ATOM 2842 C C . VAL A 1 345 ? 21.609 42.625 20.203 1 97.69 345 VAL A C 1
ATOM 2844 O O . VAL A 1 345 ? 21.406 42.062 19.109 1 97.69 345 VAL A O 1
ATOM 2847 N N . PHE A 1 346 ? 20.594 43.219 20.812 1 97.94 346 PHE A N 1
ATOM 2848 C CA . PHE A 1 346 ? 19.266 43.344 20.25 1 97.94 346 PHE A CA 1
ATOM 2849 C C . PHE A 1 346 ? 19.297 44.062 18.906 1 97.94 346 PHE A C 1
ATOM 2851 O O . PHE A 1 346 ? 18.672 43.656 17.938 1 97.94 346 PHE A O 1
ATOM 2858 N N . SER A 1 347 ? 20.031 45.156 18.922 1 98.12 347 SER A N 1
ATOM 2859 C CA . SER A 1 347 ? 20.125 45.938 17.703 1 98.12 347 SER A CA 1
ATOM 2860 C C . SER A 1 347 ? 20.766 45.156 16.578 1 98.12 347 SER A C 1
ATOM 2862 O O . SER A 1 347 ? 20.312 45.219 15.422 1 98.12 347 SER A O 1
ATOM 2864 N N . LEU A 1 348 ? 21.781 44.438 16.953 1 98.12 348 LEU A N 1
ATOM 2865 C CA . LEU A 1 348 ? 22.469 43.625 15.961 1 98.12 348 LEU A CA 1
ATOM 2866 C C . LEU A 1 348 ? 21.531 42.531 15.406 1 98.12 348 LEU A C 1
ATOM 2868 O O . LEU A 1 348 ? 21.469 42.344 14.188 1 98.12 348 LEU A O 1
ATOM 2872 N N . ARG A 1 349 ? 20.859 41.844 16.266 1 98.31 349 ARG A N 1
ATOM 2873 C CA . ARG A 1 349 ? 19.969 40.75 15.844 1 98.31 349 ARG A CA 1
ATOM 2874 C C . ARG A 1 349 ? 18.812 41.312 15.008 1 98.31 349 ARG A C 1
ATOM 2876 O O . ARG A 1 349 ? 18.359 40.625 14.078 1 98.31 349 ARG A O 1
ATOM 2883 N N . LYS A 1 350 ? 18.266 42.438 15.336 1 98.06 350 LYS A N 1
ATOM 2884 C CA . LYS A 1 350 ? 17.219 43.062 14.539 1 98.06 350 LYS A CA 1
ATOM 2885 C C . LYS A 1 350 ? 17.719 43.406 13.141 1 98.06 350 LYS A C 1
ATOM 2887 O O . LYS A 1 350 ? 17.016 43.188 12.148 1 98.06 350 LYS A O 1
ATOM 2892 N N . ARG A 1 351 ? 18.906 43.969 13.047 1 98.06 351 ARG A N 1
ATOM 2893 C CA . ARG A 1 351 ? 19.5 44.281 11.758 1 98.06 351 ARG A CA 1
ATOM 2894 C C . ARG A 1 351 ? 19.719 43.031 10.922 1 98.06 351 ARG A C 1
ATOM 2896 O O . ARG A 1 351 ? 19.516 43.062 9.703 1 98.06 351 ARG A O 1
ATOM 2903 N N . GLU A 1 352 ? 20.188 42.062 11.617 1 98.25 352 GLU A N 1
ATOM 2904 C CA . GLU A 1 352 ? 20.406 40.781 10.922 1 98.25 352 GLU A CA 1
ATOM 2905 C C . GLU A 1 352 ? 19.094 40.219 10.406 1 98.25 352 GLU A C 1
ATOM 2907 O O . GLU A 1 352 ? 19.062 39.594 9.344 1 98.25 352 GLU A O 1
ATOM 2912 N N . ALA A 1 353 ? 18.016 40.375 11.156 1 98.5 353 ALA A N 1
ATOM 2913 C CA . ALA A 1 353 ? 16.688 39.969 10.695 1 98.5 353 ALA A CA 1
ATOM 2914 C C . ALA A 1 353 ? 16.281 40.75 9.445 1 98.5 353 ALA A C 1
ATOM 2916 O O . ALA A 1 353 ? 15.758 40.156 8.492 1 98.5 353 ALA A O 1
ATOM 2917 N N . ASP A 1 354 ? 16.531 42.031 9.477 1 98.06 354 ASP A N 1
ATOM 2918 C CA . ASP A 1 354 ? 16.234 42.875 8.32 1 98.06 354 ASP A CA 1
ATOM 2919 C C . ASP A 1 354 ? 17 42.406 7.09 1 98.06 354 ASP A C 1
ATOM 2921 O O . ASP A 1 354 ? 16.453 42.344 5.992 1 98.06 354 ASP A O 1
ATOM 2925 N N . GLU A 1 355 ? 18.234 42.094 7.285 1 97.75 355 GLU A N 1
ATOM 2926 C CA . GLU A 1 355 ? 19.078 41.656 6.184 1 97.75 355 GLU A CA 1
ATOM 2927 C C . GLU A 1 355 ? 18.562 40.344 5.602 1 97.75 355 GLU A C 1
ATOM 2929 O O . GLU A 1 355 ? 18.578 40.125 4.387 1 97.75 355 GLU A O 1
ATOM 2934 N N . PHE A 1 356 ? 18.203 39.5 6.434 1 97.62 356 PHE A N 1
ATOM 2935 C CA . PHE A 1 356 ? 17.672 38.219 6 1 97.62 356 PHE A CA 1
ATOM 2936 C C . PHE A 1 356 ? 16.422 38.406 5.152 1 97.62 356 PHE A C 1
ATOM 2938 O O . PHE A 1 356 ? 16.312 37.844 4.059 1 97.62 356 PHE A O 1
ATOM 2945 N N . TYR A 1 357 ? 15.469 39.188 5.598 1 97.62 357 TYR A N 1
ATOM 2946 C CA . TYR A 1 357 ? 14.188 39.344 4.914 1 97.62 357 TYR A CA 1
ATOM 2947 C C . TYR A 1 357 ? 14.344 40.188 3.66 1 97.62 357 TYR A C 1
ATOM 2949 O O . TYR A 1 357 ? 13.586 40.031 2.703 1 97.62 357 TYR A O 1
ATOM 2957 N N . ASP A 1 358 ? 15.367 41.062 3.637 1 96.06 358 ASP A N 1
ATOM 2958 C CA . ASP A 1 358 ? 15.68 41.781 2.414 1 96.06 358 ASP A CA 1
ATOM 2959 C C . ASP A 1 358 ? 16.062 40.844 1.285 1 96.06 358 ASP A C 1
ATOM 2961 O O . ASP A 1 358 ? 15.836 41.125 0.11 1 96.06 358 ASP A O 1
ATOM 2965 N N . GLN A 1 359 ? 16.578 39.719 1.688 1 93.56 359 GLN A N 1
ATOM 2966 C CA . GLN A 1 359 ? 17 38.75 0.699 1 93.56 359 GLN A CA 1
ATOM 2967 C C . GLN A 1 359 ? 15.852 37.812 0.317 1 93.56 359 GLN A C 1
ATOM 2969 O O . GLN A 1 359 ? 15.805 37.312 -0.804 1 93.56 359 GLN A O 1
ATOM 2974 N N . VAL A 1 360 ? 14.992 37.562 1.22 1 94 360 VAL A N 1
ATOM 2975 C CA . VAL A 1 360 ? 13.977 36.531 1.043 1 94 360 VAL A CA 1
ATOM 2976 C C . VAL A 1 360 ? 12.734 37.156 0.398 1 94 360 VAL A C 1
ATOM 2978 O O . VAL A 1 360 ? 12.102 36.531 -0.454 1 94 360 VAL A O 1
ATOM 2981 N N . ILE A 1 361 ? 12.312 38.312 0.862 1 96.06 361 ILE A N 1
ATOM 2982 C CA . ILE A 1 361 ? 11.078 38.938 0.396 1 96.06 361 ILE A CA 1
ATOM 2983 C C . ILE A 1 361 ? 11.32 39.625 -0.941 1 96.06 361 ILE A C 1
ATOM 2985 O O . ILE A 1 361 ? 12.188 40.5 -1.043 1 96.06 361 ILE A O 1
ATOM 2989 N N . VAL A 1 362 ? 10.523 39.312 -1.887 1 93.38 362 VAL A N 1
ATOM 2990 C CA . VAL A 1 362 ? 10.797 39.781 -3.242 1 93.38 362 VAL A CA 1
ATOM 2991 C C . VAL A 1 362 ? 9.906 40.969 -3.57 1 93.38 362 VAL A C 1
ATOM 2993 O O . VAL A 1 362 ? 10.164 41.688 -4.527 1 93.38 362 VAL A O 1
ATOM 2996 N N . CYS A 1 363 ? 8.883 41.219 -2.711 1 94.12 363 CYS A N 1
ATOM 2997 C CA . CYS A 1 363 ? 7.992 42.344 -2.928 1 94.12 363 CYS A CA 1
ATOM 2998 C C . CYS A 1 363 ? 8.711 43.656 -2.652 1 94.12 363 CYS A C 1
ATOM 3000 O O . CYS A 1 363 ? 9.57 43.719 -1.771 1 94.12 363 CYS A O 1
ATOM 3002 N N . GLU A 1 364 ? 8.281 44.75 -3.434 1 94.06 364 GLU A N 1
ATOM 3003 C CA . GLU A 1 364 ? 8.891 46.062 -3.242 1 94.06 364 GLU A CA 1
ATOM 3004 C C . GLU A 1 364 ? 7.941 47 -2.508 1 94.06 364 GLU A C 1
ATOM 3006 O O . GLU A 1 364 ? 8.391 47.875 -1.771 1 94.06 364 GLU A O 1
ATOM 3011 N N . ASP A 1 365 ? 6.664 46.812 -2.701 1 96.38 365 ASP A N 1
ATOM 3012 C CA . ASP A 1 365 ? 5.68 47.625 -2.016 1 96.38 365 ASP A CA 1
ATOM 3013 C C . ASP A 1 365 ? 5.77 47.469 -0.502 1 96.38 365 ASP A C 1
ATOM 3015 O O . ASP A 1 365 ? 5.703 46.344 -0.001 1 96.38 365 ASP A O 1
ATOM 3019 N N . PRO A 1 366 ? 5.926 48.531 0.251 1 96.56 366 PRO A N 1
ATOM 3020 C CA . PRO A 1 366 ? 6.137 48.438 1.697 1 96.56 366 PRO A CA 1
ATOM 3021 C C . PRO A 1 366 ? 5 47.719 2.408 1 96.56 366 PRO A C 1
ATOM 3023 O O . PRO A 1 366 ? 5.234 47 3.395 1 96.56 366 PRO A O 1
ATOM 3026 N N . GLN A 1 367 ? 3.771 47.906 1.977 1 97.19 367 GLN A N 1
ATOM 3027 C CA . GLN A 1 367 ? 2.65 47.188 2.596 1 97.19 367 GLN A CA 1
ATOM 3028 C C . GLN A 1 367 ? 2.729 45.688 2.342 1 97.19 367 GLN A C 1
ATOM 3030 O O . GLN A 1 367 ? 2.424 44.906 3.229 1 97.19 367 GLN A O 1
ATOM 3035 N N . GLN A 1 368 ? 3.123 45.344 1.119 1 97.88 368 GLN A N 1
ATOM 3036 C CA . GLN A 1 368 ? 3.287 43.938 0.79 1 97.88 368 GLN A CA 1
ATOM 3037 C C . GLN A 1 368 ? 4.418 43.312 1.602 1 97.88 368 GLN A C 1
ATOM 3039 O O . GLN A 1 368 ? 4.309 42.156 2.047 1 97.88 368 GLN A O 1
ATOM 3044 N N . VAL A 1 369 ? 5.492 44.094 1.746 1 97.94 369 VAL A N 1
ATOM 3045 C CA . VAL A 1 369 ? 6.625 43.625 2.539 1 97.94 369 VAL A CA 1
ATOM 3046 C C . VAL A 1 369 ? 6.18 43.375 3.98 1 97.94 369 VAL A C 1
ATOM 3048 O O . VAL A 1 369 ? 6.531 42.344 4.582 1 97.94 369 VAL A O 1
ATOM 3051 N N . MET A 1 370 ? 5.426 44.312 4.531 1 97.62 370 MET A N 1
ATOM 3052 C CA . MET A 1 370 ? 4.945 44.219 5.906 1 97.62 370 MET A CA 1
ATOM 3053 C C . MET A 1 370 ? 4.062 43 6.094 1 97.62 370 MET A C 1
ATOM 3055 O O . MET A 1 370 ? 4.234 42.25 7.051 1 97.62 370 MET A O 1
ATOM 3059 N N . VAL A 1 371 ? 3.125 42.781 5.156 1 98.12 371 VAL A N 1
ATOM 3060 C CA . VAL A 1 371 ? 2.227 41.625 5.215 1 98.12 371 VAL A CA 1
ATOM 3061 C C . VAL A 1 371 ? 3.033 40.344 5.125 1 98.12 371 VAL A C 1
ATOM 3063 O O . VAL A 1 371 ? 2.803 39.406 5.891 1 98.12 371 VAL A O 1
ATOM 3066 N N . THR A 1 372 ? 4.012 40.281 4.199 1 98.12 372 THR A N 1
ATOM 3067 C CA . THR A 1 372 ? 4.828 39.094 3.986 1 98.12 372 THR A CA 1
ATOM 3068 C C . THR A 1 372 ? 5.637 38.75 5.238 1 98.12 372 THR A C 1
ATOM 3070 O O . THR A 1 372 ? 5.684 37.594 5.668 1 98.12 372 THR A O 1
ATOM 3073 N N . ARG A 1 373 ? 6.25 39.781 5.793 1 98.38 373 ARG A N 1
ATOM 3074 C CA . ARG A 1 373 ? 7.113 39.562 6.949 1 98.38 373 ARG A CA 1
ATOM 3075 C C . ARG A 1 373 ? 6.301 39.125 8.164 1 98.38 373 ARG A C 1
ATOM 3077 O O . ARG A 1 373 ? 6.734 38.25 8.922 1 98.38 373 ARG A O 1
ATOM 3084 N N . GLN A 1 374 ? 5.129 39.656 8.414 1 98.5 374 GLN A N 1
ATOM 3085 C CA . GLN A 1 374 ? 4.297 39.25 9.539 1 98.5 374 GLN A CA 1
ATOM 3086 C C . GLN A 1 374 ? 3.682 37.844 9.305 1 98.5 374 GLN A C 1
ATOM 3088 O O . GLN A 1 374 ? 3.395 37.125 10.25 1 98.5 374 GLN A O 1
ATOM 3093 N N . ALA A 1 375 ? 3.453 37.5 8 1 98.5 375 ALA A N 1
ATOM 3094 C CA . ALA A 1 375 ? 3.039 36.125 7.707 1 98.5 375 ALA A CA 1
ATOM 3095 C C . ALA A 1 375 ? 4.117 35.125 8.117 1 98.5 375 ALA A C 1
ATOM 3097 O O . ALA A 1 375 ? 3.822 34.094 8.719 1 98.5 375 ALA A O 1
ATOM 3098 N N . TYR A 1 376 ? 5.363 35.438 7.766 1 98.38 376 TYR A N 1
ATOM 3099 C CA . TYR A 1 376 ? 6.465 34.594 8.18 1 98.38 376 TYR A CA 1
ATOM 3100 C C . TYR A 1 376 ? 6.562 34.5 9.695 1 98.38 376 TYR A C 1
ATOM 3102 O O . TYR A 1 376 ? 6.809 33.438 10.266 1 98.38 376 TYR A O 1
ATOM 3110 N N . ALA A 1 377 ? 6.367 35.688 10.352 1 98.62 377 ALA A N 1
ATOM 3111 C CA . ALA A 1 377 ? 6.383 35.719 11.812 1 98.62 377 ALA A CA 1
ATOM 3112 C C . ALA A 1 377 ? 5.301 34.781 12.375 1 98.62 377 ALA A C 1
ATOM 3114 O O . ALA A 1 377 ? 5.551 34.031 13.328 1 98.62 377 ALA A O 1
ATOM 3115 N N . GLY A 1 378 ? 4.102 34.875 11.789 1 98.25 378 GLY A N 1
ATOM 3116 C CA . GLY A 1 378 ? 3.012 34.031 12.227 1 98.25 378 GLY A CA 1
ATOM 3117 C C . GLY A 1 378 ? 3.318 32.562 12.094 1 98.25 378 GLY A C 1
ATOM 3118 O O . GLY A 1 378 ? 2.998 31.766 12.977 1 98.25 378 GLY A O 1
ATOM 3119 N N . LEU A 1 379 ? 3.916 32.156 10.992 1 98.38 379 LEU A N 1
ATOM 3120 C CA . LEU A 1 379 ? 4.301 30.766 10.781 1 98.38 379 LEU A CA 1
ATOM 3121 C C . LEU A 1 379 ? 5.309 30.312 11.836 1 98.38 379 LEU A C 1
ATOM 3123 O O . LEU A 1 379 ? 5.176 29.219 12.406 1 98.38 379 LEU A O 1
ATOM 3127 N N . LEU A 1 380 ? 6.27 31.156 12.047 1 98.69 380 LEU A N 1
ATOM 3128 C CA . LEU A 1 380 ? 7.363 30.797 12.945 1 98.69 380 LEU A CA 1
ATOM 3129 C C . LEU A 1 380 ? 6.887 30.75 14.391 1 98.69 380 LEU A C 1
ATOM 3131 O O . LEU A 1 380 ? 7.289 29.875 15.164 1 98.69 380 LEU A O 1
ATOM 3135 N N . TRP A 1 381 ? 6.016 31.688 14.773 1 98.44 381 TRP A N 1
ATOM 3136 C CA . TRP A 1 381 ? 5.477 31.719 16.125 1 98.44 381 TRP A CA 1
ATOM 3137 C C . TRP A 1 381 ? 4.461 30.609 16.344 1 98.44 381 TRP A C 1
ATOM 3139 O O . TRP A 1 381 ? 4.098 30.297 17.484 1 98.44 381 TRP A O 1
ATOM 3149 N N . SER A 1 382 ? 4.027 29.969 15.242 1 97.75 382 SER A N 1
ATOM 3150 C CA . SER A 1 382 ? 3.018 28.922 15.359 1 97.75 382 SER A CA 1
ATOM 3151 C C . SER A 1 382 ? 3.66 27.547 15.469 1 97.75 382 SER A C 1
ATOM 3153 O O . SER A 1 382 ? 2.967 26.531 15.438 1 97.75 382 SER A O 1
ATOM 3155 N N . LYS A 1 383 ? 5 27.484 15.57 1 98.38 383 LYS A N 1
ATOM 3156 C CA . LYS A 1 383 ? 5.652 26.234 15.961 1 98.38 383 LYS A CA 1
ATOM 3157 C C . LYS A 1 383 ? 5.316 25.859 17.406 1 98.38 383 LYS A C 1
ATOM 3159 O O . LYS A 1 383 ? 5.176 26.734 18.266 1 98.38 383 LYS A O 1
ATOM 3164 N N . GLN A 1 384 ? 5.172 24.594 17.672 1 98.56 384 GLN A N 1
ATOM 3165 C CA . GLN A 1 384 ? 4.766 24.172 19.016 1 98.56 384 GLN A CA 1
ATOM 3166 C C . GLN A 1 384 ? 5.379 22.828 19.359 1 98.56 384 GLN A C 1
ATOM 3168 O O . GLN A 1 384 ? 5.449 21.922 18.516 1 98.56 384 GLN A O 1
ATOM 3173 N N . PHE A 1 385 ? 5.867 22.703 20.578 1 98.44 385 PHE A N 1
ATOM 3174 C CA . PHE A 1 385 ? 6.16 21.375 21.109 1 98.44 385 PHE A CA 1
ATOM 3175 C C . PHE A 1 385 ? 4.875 20.578 21.281 1 98.44 385 PHE A C 1
ATOM 3177 O O . PHE A 1 385 ? 3.936 21.031 21.938 1 98.44 385 PHE A O 1
ATOM 3184 N N . TYR A 1 386 ? 4.824 19.484 20.656 1 98.5 386 TYR A N 1
ATOM 3185 C CA . TYR A 1 386 ? 3.635 18.641 20.703 1 98.5 386 TYR A CA 1
ATOM 3186 C C . TYR A 1 386 ? 3.977 17.25 21.234 1 98.5 386 TYR A C 1
ATOM 3188 O O . TYR A 1 386 ? 4.707 16.484 20.594 1 98.5 386 TYR A O 1
ATOM 3196 N N . HIS A 1 387 ? 3.49 16.969 22.453 1 97.81 387 HIS A N 1
ATOM 3197 C CA . HIS A 1 387 ? 3.713 15.688 23.109 1 97.81 387 HIS A CA 1
ATOM 3198 C C . HIS A 1 387 ? 2.396 14.953 23.359 1 97.81 387 HIS A C 1
ATOM 3200 O O . HIS A 1 387 ? 1.464 15.516 23.938 1 97.81 387 HIS A O 1
ATOM 3206 N N . TYR A 1 388 ? 2.256 13.844 22.844 1 96.5 388 TYR A N 1
ATOM 3207 C CA . TYR A 1 388 ? 1.057 13.023 22.938 1 96.5 388 TYR A CA 1
ATOM 3208 C C . TYR A 1 388 ? 1.373 11.555 22.656 1 96.5 388 TYR A C 1
ATOM 3210 O O . TYR A 1 388 ? 1.448 11.148 21.484 1 96.5 388 TYR A O 1
ATOM 3218 N N . VAL A 1 389 ? 1.61 10.758 23.734 1 93.94 389 VAL A N 1
ATOM 3219 C CA . VAL A 1 389 ? 1.785 9.312 23.625 1 93.94 389 VAL A CA 1
ATOM 3220 C C . VAL A 1 389 ? 0.442 8.609 23.828 1 93.94 389 VAL A C 1
ATOM 3222 O O . VAL A 1 389 ? 0.019 8.383 24.953 1 93.94 389 VAL A O 1
ATOM 3225 N N . VAL A 1 390 ? -0.151 8.172 22.766 1 92.94 390 VAL A N 1
ATOM 3226 C CA . VAL A 1 390 ? -1.556 7.773 22.766 1 92.94 390 VAL A CA 1
ATOM 3227 C C . VAL A 1 390 ? -1.746 6.555 23.672 1 92.94 390 VAL A C 1
ATOM 3229 O O . VAL A 1 390 ? -2.719 6.48 24.422 1 92.94 390 VAL A O 1
ATOM 3232 N N . SER A 1 391 ? -0.845 5.574 23.625 1 88.06 391 SER A N 1
ATOM 3233 C CA . SER A 1 391 ? -0.978 4.395 24.469 1 88.06 391 SER A CA 1
ATOM 3234 C C . SER A 1 391 ? -0.982 4.77 25.938 1 88.06 391 SER A C 1
ATOM 3236 O O . SER A 1 391 ? -1.813 4.277 26.703 1 88.06 391 SER A O 1
ATOM 3238 N N . GLU A 1 392 ? -0.064 5.66 26.328 1 87.94 392 GLU A N 1
ATOM 3239 C CA . GLU A 1 392 ? 0.015 6.125 27.719 1 87.94 392 GLU A CA 1
ATOM 3240 C C . GLU A 1 392 ? -1.234 6.91 28.109 1 87.94 392 GLU A C 1
ATOM 3242 O O . GLU A 1 392 ? -1.725 6.789 29.234 1 87.94 392 GLU A O 1
ATOM 3247 N N . TRP A 1 393 ? -1.656 7.742 27.188 1 91.06 393 TRP A N 1
ATOM 3248 C CA . TRP A 1 393 ? -2.852 8.539 27.438 1 91.06 393 TRP A CA 1
ATOM 3249 C C . TRP A 1 393 ? -4.07 7.648 27.656 1 91.06 393 TRP A C 1
ATOM 3251 O O . TRP A 1 393 ? -4.848 7.863 28.578 1 91.06 393 TRP A O 1
ATOM 3261 N N . LEU A 1 394 ? -4.215 6.621 26.844 1 87.5 394 LEU A N 1
ATOM 3262 C CA . LEU A 1 394 ? -5.34 5.695 26.938 1 87.5 394 LEU A CA 1
ATOM 3263 C C . LEU A 1 394 ? -5.277 4.879 28.219 1 87.5 394 LEU A C 1
ATOM 3265 O O . LEU A 1 394 ? -6.309 4.586 28.828 1 87.5 394 LEU A O 1
ATOM 3269 N N . ASP A 1 395 ? -4.051 4.543 28.641 1 83.12 395 ASP A N 1
ATOM 3270 C CA . ASP A 1 395 ? -3.885 3.717 29.828 1 83.12 395 ASP A CA 1
ATOM 3271 C C . ASP A 1 395 ? -4.094 4.535 31.109 1 83.12 395 ASP A C 1
ATOM 3273 O O . ASP A 1 395 ? -4.457 3.99 32.156 1 83.12 395 ASP A O 1
ATOM 3277 N N . GLY A 1 396 ? -3.875 5.688 31 1 79.69 396 GLY A N 1
ATOM 3278 C CA . GLY A 1 396 ? -4.012 6.543 32.156 1 79.69 396 GLY A CA 1
ATOM 3279 C C . GLY A 1 396 ? -2.846 6.434 33.125 1 79.69 396 GLY A C 1
ATOM 3280 O O . GLY A 1 396 ? -1.755 6.008 32.75 1 79.69 396 GLY A O 1
ATOM 3281 N N . HIS A 1 397 ? -2.9 7.094 34.312 1 71.56 397 HIS A N 1
ATOM 3282 C CA . HIS A 1 397 ? -1.876 7.012 35.344 1 71.56 397 HIS A CA 1
ATOM 3283 C C . HIS A 1 397 ? -2.5 6.859 36.75 1 71.56 397 HIS A C 1
ATOM 3285 O O . HIS A 1 397 ? -3.689 7.133 36.906 1 71.56 397 HIS A O 1
ATOM 3291 N N . GLU A 1 398 ? -1.77 6.059 37.594 1 60.03 398 GLU A N 1
ATOM 3292 C CA . GLU A 1 398 ? -2.232 5.758 38.938 1 60.03 398 GLU A CA 1
ATOM 3293 C C . GLU A 1 398 ? -2.754 7.012 39.625 1 60.03 398 GLU A C 1
ATOM 3295 O O . GLU A 1 398 ? -3.725 6.949 40.406 1 60.03 398 GLU A O 1
ATOM 3300 N N . ASN A 1 399 ? -2.193 8.117 39.438 1 57.59 399 ASN A N 1
ATOM 3301 C CA . ASN A 1 399 ? -2.553 9.305 40.219 1 57.59 399 ASN A CA 1
ATOM 3302 C C . ASN A 1 399 ? -3.643 10.117 39.5 1 57.59 399 ASN A C 1
ATOM 3304 O O . ASN A 1 399 ? -3.943 11.242 39.906 1 57.59 399 ASN A O 1
ATOM 3308 N N . VAL A 1 400 ? -4.164 9.523 38.344 1 58.28 400 VAL A N 1
ATOM 3309 C CA . VAL A 1 400 ? -5.172 10.312 37.656 1 58.28 400 VAL A CA 1
ATOM 3310 C C . VAL A 1 400 ? -6.566 9.781 37.969 1 58.28 400 VAL A C 1
ATOM 3312 O O . VAL A 1 400 ? -6.812 8.57 37.906 1 58.28 400 VAL A O 1
ATOM 3315 N N . VAL A 1 401 ? -7.539 10.492 38.812 1 48.22 401 VAL A N 1
ATOM 3316 C CA . VAL A 1 401 ? -8.969 10.32 39.031 1 48.22 401 VAL A CA 1
ATOM 3317 C C . VAL A 1 401 ? -9.75 10.883 37.844 1 48.22 401 VAL A C 1
ATOM 3319 O O . VAL A 1 401 ? -9.508 12.008 37.406 1 48.22 401 VAL A O 1
ATOM 3322 N N . PRO A 1 402 ? -10.922 10.062 37.188 1 50.78 402 PRO A N 1
ATOM 3323 C CA . PRO A 1 402 ? -11.469 8.711 37.281 1 50.78 402 PRO A CA 1
ATOM 3324 C C . PRO A 1 402 ? -10.633 7.691 36.5 1 50.78 402 PRO A C 1
ATOM 3326 O O . PRO A 1 402 ? -9.82 8.07 35.656 1 50.78 402 PRO A O 1
ATOM 3329 N N . SER A 1 403 ? -10.938 6.422 36.844 1 50.31 403 SER A N 1
ATOM 3330 C CA . SER A 1 403 ? -10.289 5.195 36.406 1 50.31 403 SER A CA 1
ATOM 3331 C C . SER A 1 403 ? -10.281 5.086 34.875 1 50.31 403 SER A C 1
ATOM 3333 O O . SER A 1 403 ? -11.305 5.32 34.219 1 50.31 403 SER A O 1
ATOM 3335 N N . PRO A 1 404 ? -9.188 4.906 34.219 1 50.09 404 PRO A N 1
ATOM 3336 C CA . PRO A 1 404 ? -8.844 4.754 32.781 1 50.09 404 PRO A CA 1
ATOM 3337 C C . PRO A 1 404 ? -9.805 3.834 32.031 1 50.09 404 PRO A C 1
ATOM 3339 O O . PRO A 1 404 ? -9.727 3.715 30.812 1 50.09 404 PRO A O 1
ATOM 3342 N N . LEU A 1 405 ? -10.445 2.998 32.688 1 50.09 405 LEU A N 1
ATOM 3343 C CA . LEU A 1 405 ? -11.125 1.926 31.969 1 50.09 405 LEU A CA 1
ATOM 3344 C C . LEU A 1 405 ? -12.109 2.49 30.969 1 50.09 405 LEU A C 1
ATOM 3346 O O . LEU A 1 405 ? -12.305 1.918 29.891 1 50.09 405 LEU A O 1
ATOM 3350 N N . ALA A 1 406 ? -12.844 3.541 31.375 1 50.12 406 ALA A N 1
ATOM 3351 C CA . ALA A 1 406 ? -13.867 4.043 30.469 1 50.12 406 ALA A CA 1
ATOM 3352 C C . ALA A 1 406 ? -13.234 4.633 29.203 1 50.12 406 ALA A C 1
ATOM 3354 O O . ALA A 1 406 ? -13.914 4.824 28.188 1 50.12 406 ALA A O 1
ATOM 3355 N N . HIS A 1 407 ? -12 4.902 29.266 1 53.59 407 HIS A N 1
ATOM 3356 C CA . HIS A 1 407 ? -11.328 5.652 28.203 1 53.59 407 HIS A CA 1
ATOM 3357 C C . HIS A 1 407 ? -10.852 4.73 27.094 1 53.59 407 HIS A C 1
ATOM 3359 O O . HIS A 1 407 ? -10.492 5.195 26 1 53.59 407 HIS A O 1
ATOM 3365 N N . SER A 1 408 ? -10.773 3.42 27.391 1 52.56 408 SER A N 1
ATOM 3366 C CA . SER A 1 408 ? -10.062 2.535 26.469 1 52.56 408 SER A CA 1
ATOM 3367 C C . SER A 1 408 ? -10.812 2.4 25.141 1 52.56 408 SER A C 1
ATOM 3369 O O . SER A 1 408 ? -10.211 2.064 24.125 1 52.56 408 SER A O 1
ATOM 3371 N N . ARG A 1 409 ? -12.07 2.658 25.25 1 59.38 409 ARG A N 1
ATOM 3372 C CA . ARG A 1 409 ? -12.773 2.482 23.984 1 59.38 409 ARG A CA 1
ATOM 3373 C C . ARG A 1 409 ? -13.227 3.824 23.422 1 59.38 409 ARG A C 1
ATOM 3375 O O . ARG A 1 409 ? -14.109 3.875 22.562 1 59.38 409 ARG A O 1
ATOM 3382 N N . MET A 1 410 ? -12.305 4.762 23.75 1 72 410 MET A N 1
ATOM 3383 C CA . MET A 1 410 ? -12.719 6.129 23.438 1 72 410 MET A CA 1
ATOM 3384 C C . MET A 1 410 ? -12.039 6.641 22.172 1 72 410 MET A C 1
ATOM 3386 O O . MET A 1 410 ? -11.547 5.848 21.375 1 72 410 MET A O 1
ATOM 3390 N N . ARG A 1 411 ? -11.797 7.934 22.094 1 85.5 411 ARG A N 1
ATOM 3391 C CA . ARG A 1 411 ? -11.211 8.734 21.031 1 85.5 411 ARG A CA 1
ATOM 3392 C C . ARG A 1 411 ? -9.789 8.289 20.719 1 85.5 411 ARG A C 1
ATOM 3394 O O . ARG A 1 411 ? -8.992 8.055 21.641 1 85.5 411 ARG A O 1
ATOM 3401 N N . ASN A 1 412 ? -9.414 7.824 19.469 1 91.12 412 ASN A N 1
ATOM 3402 C CA . ASN A 1 412 ? -8.062 7.574 18.984 1 91.12 412 ASN A CA 1
ATOM 3403 C C . ASN A 1 412 ? -7.523 6.234 19.469 1 91.12 412 ASN A C 1
ATOM 3405 O O . ASN A 1 412 ? -6.312 6.02 19.484 1 91.12 412 ASN A O 1
ATOM 3409 N N . SER A 1 413 ? -8.422 5.328 19.906 1 89.62 413 SER A N 1
ATOM 3410 C CA . SER A 1 413 ? -8.008 4.043 20.453 1 89.62 413 SER A CA 1
ATOM 3411 C C . SER A 1 413 ? -7.305 3.191 19.406 1 89.62 413 SER A C 1
ATOM 3413 O O . SER A 1 413 ? -6.508 2.314 19.734 1 89.62 413 SER A O 1
ATOM 3415 N N . ASP A 1 414 ? -7.562 3.465 18.156 1 89.75 414 ASP A N 1
ATOM 3416 C CA . ASP A 1 414 ? -6.957 2.701 17.062 1 89.75 414 ASP A CA 1
ATOM 3417 C C . ASP A 1 414 ? -5.578 3.248 16.719 1 89.75 414 ASP A C 1
ATOM 3419 O O . ASP A 1 414 ? -4.93 2.754 15.789 1 89.75 414 ASP A O 1
ATOM 3423 N N . TRP A 1 415 ? -5.082 4.148 17.406 1 94 415 TRP A N 1
ATOM 3424 C CA . TRP A 1 415 ? -3.803 4.785 17.125 1 94 415 TRP A CA 1
ATOM 3425 C C . TRP A 1 415 ? -2.838 4.633 18.297 1 94 415 TRP A C 1
ATOM 3427 O O . TRP A 1 415 ? -2.084 5.555 18.609 1 94 415 TRP A O 1
ATOM 3437 N N . ARG A 1 416 ? -2.83 3.611 19 1 89.25 416 ARG A N 1
ATOM 3438 C CA . ARG A 1 416 ? -2.008 3.363 20.188 1 89.25 416 ARG A CA 1
ATOM 3439 C C . ARG A 1 416 ? -0.524 3.455 19.844 1 89.25 416 ARG A C 1
ATOM 3441 O O . ARG A 1 416 ? 0.291 3.809 20.703 1 89.25 416 ARG A O 1
ATOM 3448 N N . HIS A 1 417 ? -0.135 3.211 18.562 1 89.75 417 HIS A N 1
ATOM 3449 C CA . HIS A 1 417 ? 1.265 3.232 18.156 1 89.75 417 HIS A CA 1
ATOM 3450 C C . HIS A 1 417 ? 1.795 4.66 18.094 1 89.75 417 HIS A C 1
ATOM 3452 O O . HIS A 1 417 ? 3.01 4.879 18.094 1 89.75 417 HIS A O 1
ATOM 3458 N N . LEU A 1 418 ? 0.918 5.645 17.984 1 95.44 418 LEU A N 1
ATOM 3459 C CA . LEU A 1 418 ? 1.287 7.027 17.719 1 95.44 418 LEU A CA 1
ATOM 3460 C C . LEU A 1 418 ? 2.066 7.625 18.875 1 95.44 418 LEU A C 1
ATOM 3462 O O . LEU A 1 418 ? 1.581 7.637 20.016 1 95.44 418 LEU A O 1
ATOM 3466 N N . TYR A 1 419 ? 3.277 8.094 18.594 1 94.75 419 TYR A N 1
ATOM 3467 C CA . TYR A 1 419 ? 4.188 8.727 19.531 1 94.75 419 TYR A CA 1
ATOM 3468 C C . TYR A 1 419 ? 4.621 10.102 19.047 1 94.75 419 TYR A C 1
ATOM 3470 O O . TYR A 1 419 ? 5.445 10.211 18.125 1 94.75 419 TYR A O 1
ATOM 3478 N N . ASN A 1 420 ? 4.027 11.125 19.625 1 96.94 420 ASN A N 1
ATOM 3479 C CA . ASN A 1 420 ? 4.355 12.508 19.266 1 96.94 420 ASN A CA 1
ATOM 3480 C C . ASN A 1 420 ? 5.277 13.148 20.297 1 96.94 420 ASN A C 1
ATOM 3482 O O . ASN A 1 420 ? 4.973 13.141 21.5 1 96.94 420 ASN A O 1
ATOM 3486 N N . LYS A 1 421 ? 6.383 13.633 19.969 1 96.44 421 LYS A N 1
ATOM 3487 C CA . LYS A 1 421 ? 7.301 14.398 20.812 1 96.44 421 LYS A CA 1
ATOM 3488 C C . LYS A 1 421 ? 8.258 15.227 19.969 1 96.44 421 LYS A C 1
ATOM 3490 O O . LYS A 1 421 ? 9.469 15 19.984 1 96.44 421 LYS A O 1
ATOM 3495 N N . GLU A 1 422 ? 7.602 16.203 19.219 1 97.62 422 GLU A N 1
ATOM 3496 C CA . GLU A 1 422 ? 8.359 17.016 18.266 1 97.62 422 GLU A CA 1
ATOM 3497 C C . GLU A 1 422 ? 7.844 18.453 18.234 1 97.62 422 GLU A C 1
ATOM 3499 O O . GLU A 1 422 ? 6.797 18.766 18.812 1 97.62 422 GLU A O 1
ATOM 3504 N N . ILE A 1 423 ? 8.711 19.359 17.672 1 98.5 423 ILE A N 1
ATOM 3505 C CA . ILE A 1 423 ? 8.234 20.672 17.266 1 98.5 423 ILE A CA 1
ATOM 3506 C C . ILE A 1 423 ? 7.496 20.578 15.938 1 98.5 423 ILE A C 1
ATOM 3508 O O . ILE A 1 423 ? 8.07 20.141 14.938 1 98.5 423 ILE A O 1
ATOM 3512 N N . ILE A 1 424 ? 6.27 20.938 15.93 1 98.5 424 ILE A N 1
ATOM 3513 C CA . ILE A 1 424 ? 5.441 20.812 14.734 1 98.5 424 ILE A CA 1
ATOM 3514 C C . ILE A 1 424 ? 4.781 22.141 14.414 1 98.5 424 ILE A C 1
ATOM 3516 O O . ILE A 1 424 ? 4.453 22.922 15.312 1 98.5 424 ILE A O 1
ATOM 3520 N N . SER A 1 425 ? 4.629 22.484 13.156 1 98.38 425 SER A N 1
ATOM 3521 C CA . SER A 1 425 ? 3.912 23.672 12.719 1 98.38 425 SER A CA 1
ATOM 3522 C C . SER A 1 425 ? 2.406 23.5 12.898 1 98.38 425 SER A C 1
ATOM 3524 O O . SER A 1 425 ? 1.8 22.594 12.328 1 98.38 425 SER A O 1
ATOM 3526 N N . MET A 1 426 ? 1.854 24.406 13.68 1 98.44 426 MET A N 1
ATOM 3527 C CA . MET A 1 426 ? 0.417 24.359 13.93 1 98.44 426 MET A CA 1
ATOM 3528 C C . MET A 1 426 ? -0.335 25.312 13 1 98.44 426 MET A C 1
ATOM 3530 O O . MET A 1 426 ? 0.218 26.312 12.555 1 98.44 426 MET A O 1
ATOM 3534 N N . PRO A 1 427 ? -1.631 24.953 12.734 1 97 427 PRO A N 1
ATOM 3535 C CA . PRO A 1 427 ? -2.439 25.953 12.039 1 97 427 PRO A CA 1
ATOM 3536 C C . PRO A 1 427 ? -2.609 27.25 12.844 1 97 427 PRO A C 1
ATOM 3538 O O . PRO A 1 427 ? -2.533 28.344 12.281 1 97 427 PRO A O 1
ATOM 3541 N N . ASP A 1 428 ? -2.865 27.094 14.055 1 95.81 428 ASP A N 1
ATOM 3542 C CA . ASP A 1 428 ? -3.066 28.094 15.102 1 95.81 428 ASP A CA 1
ATOM 3543 C C . ASP A 1 428 ? -2.773 27.5 16.484 1 95.81 428 ASP A C 1
ATOM 3545 O O . ASP A 1 428 ? -3.102 26.344 16.75 1 95.81 428 ASP A O 1
ATOM 3549 N N . LYS A 1 429 ? -2.219 28.328 17.344 1 97.06 429 LYS A N 1
ATOM 3550 C CA . LYS A 1 429 ? -1.771 27.75 18.594 1 97.06 429 LYS A CA 1
ATOM 3551 C C . LYS A 1 429 ? -2.83 27.906 19.688 1 97.06 429 LYS A C 1
ATOM 3553 O O . LYS A 1 429 ? -2.654 27.422 20.797 1 97.06 429 LYS A O 1
ATOM 3558 N N . TRP A 1 430 ? -3.883 28.594 19.391 1 96.88 430 TRP A N 1
ATOM 3559 C CA . TRP A 1 430 ? -4.938 28.688 20.391 1 96.88 430 TRP A CA 1
ATOM 3560 C C . TRP A 1 430 ? -6.137 27.828 20 1 96.88 430 TRP A C 1
ATOM 3562 O O . TRP A 1 430 ? -6.543 26.953 20.766 1 96.88 430 TRP A O 1
ATOM 3572 N N . GLU A 1 431 ? -6.668 28.078 18.844 1 95.19 431 GLU A N 1
ATOM 3573 C CA . GLU A 1 431 ? -7.848 27.328 18.438 1 95.19 431 GLU A CA 1
ATOM 3574 C C . GLU A 1 431 ? -7.484 25.891 18.047 1 95.19 431 GLU A C 1
ATOM 3576 O O . GLU A 1 431 ? -8.258 24.969 18.297 1 95.19 431 GLU A O 1
ATOM 3581 N N . TYR A 1 432 ? -6.344 25.766 17.391 1 95.31 432 TYR A N 1
ATOM 3582 C CA . TYR A 1 432 ? -5.855 24.469 16.969 1 95.31 432 TYR A CA 1
ATOM 3583 C C . TYR A 1 432 ? -4.473 24.188 17.547 1 95.31 432 TYR A C 1
ATOM 3585 O O . TYR A 1 432 ? -3.508 24 16.797 1 95.31 432 TYR A O 1
ATOM 3593 N N . PRO A 1 433 ? -4.379 24.125 18.891 1 97.19 433 PRO A N 1
ATOM 3594 C CA . PRO A 1 433 ? -3.082 23.828 19.516 1 97.19 433 PRO A CA 1
ATOM 3595 C C . PRO A 1 433 ? -2.633 22.391 19.281 1 97.19 433 PRO A C 1
ATOM 3597 O O . PRO A 1 433 ? -2.08 21.766 20.188 1 97.19 433 PRO A O 1
ATOM 3600 N N . TRP A 1 434 ? -3.01 21.828 18.109 1 97.12 434 TRP A N 1
ATOM 3601 C CA . TRP A 1 434 ? -2.688 20.516 17.594 1 97.12 434 TRP A CA 1
ATOM 3602 C C . TRP A 1 434 ? -2.516 20.547 16.078 1 97.12 434 TRP A C 1
ATOM 3604 O O . TRP A 1 434 ? -2.986 21.484 15.414 1 97.12 434 TRP A O 1
ATOM 3614 N N . TYR A 1 435 ? -1.741 19.562 15.602 1 97.5 435 TYR A N 1
ATOM 3615 C CA . TYR A 1 435 ? -1.476 19.578 14.164 1 97.5 435 TYR A CA 1
ATOM 3616 C C . TYR A 1 435 ? -2.658 19.016 13.383 1 97.5 435 TYR A C 1
ATOM 3618 O O . TYR A 1 435 ? -3.432 18.219 13.906 1 97.5 435 TYR A O 1
ATOM 3626 N N . ALA A 1 436 ? -2.859 19.547 12.227 1 96.19 436 ALA A N 1
ATOM 3627 C CA . ALA A 1 436 ? -3.611 18.953 11.125 1 96.19 436 ALA A CA 1
ATOM 3628 C C . ALA A 1 436 ? -2.705 18.656 9.93 1 96.19 436 ALA A C 1
ATOM 3630 O O . ALA A 1 436 ? -2.17 19.578 9.312 1 96.19 436 ALA A O 1
ATOM 3631 N N . CYS A 1 437 ? -2.557 17.438 9.609 1 95.88 437 CYS A N 1
ATOM 3632 C CA . CYS A 1 437 ? -1.492 17.031 8.703 1 95.88 437 CYS A CA 1
ATOM 3633 C C . CYS A 1 437 ? -1.7 17.625 7.316 1 95.88 437 CYS A C 1
ATOM 3635 O O . CYS A 1 437 ? -0.747 18.094 6.688 1 95.88 437 CYS A O 1
ATOM 3637 N N . TRP A 1 438 ? -2.908 17.609 6.809 1 95.06 438 TRP A N 1
ATOM 3638 C CA . TRP A 1 438 ? -3.078 18.141 5.457 1 95.06 438 TRP A CA 1
ATOM 3639 C C . TRP A 1 438 ? -2.895 19.656 5.43 1 95.06 438 TRP A C 1
ATOM 3641 O O . TRP A 1 438 ? -2.41 20.203 4.441 1 95.06 438 TRP A O 1
ATOM 3651 N N . ASP A 1 439 ? -3.283 20.344 6.559 1 95.94 439 ASP A N 1
ATOM 3652 C CA . ASP A 1 439 ? -3.023 21.781 6.66 1 95.94 439 ASP A CA 1
ATOM 3653 C C . ASP A 1 439 ? -1.526 22.062 6.602 1 95.94 439 ASP A C 1
ATOM 3655 O O . ASP A 1 439 ? -1.102 23.031 5.965 1 95.94 439 ASP A O 1
ATOM 3659 N N . LEU A 1 440 ? -0.849 21.219 7.332 1 97.69 440 LEU A N 1
ATOM 3660 C CA . LEU A 1 440 ? 0.597 21.391 7.426 1 97.69 440 LEU A CA 1
ATOM 3661 C C . LEU A 1 440 ? 1.239 21.359 6.043 1 97.69 440 LEU A C 1
ATOM 3663 O O . LEU A 1 440 ? 2.219 22.078 5.797 1 97.69 440 LEU A O 1
ATOM 3667 N N . ALA A 1 441 ? 0.668 20.656 5.145 1 96.88 441 ALA A N 1
ATOM 3668 C CA . ALA A 1 441 ? 1.169 20.625 3.771 1 96.88 441 ALA A CA 1
ATOM 3669 C C . ALA A 1 441 ? 1.161 22.016 3.16 1 96.88 441 ALA A C 1
ATOM 3671 O O . ALA A 1 441 ? 2.102 22.406 2.459 1 96.88 441 ALA A O 1
ATOM 3672 N N . PHE A 1 442 ? 0.185 22.781 3.445 1 97.12 442 PHE A N 1
ATOM 3673 C CA . PHE A 1 442 ? 0.056 24.109 2.869 1 97.12 442 PHE A CA 1
ATOM 3674 C C . PHE A 1 442 ? 0.922 25.109 3.623 1 97.12 442 PHE A C 1
ATOM 3676 O O . PHE A 1 442 ? 1.411 26.078 3.039 1 97.12 442 PHE A O 1
ATOM 3683 N N . HIS A 1 443 ? 1.222 24.812 5.012 1 97.06 443 HIS A N 1
ATOM 3684 C CA . HIS A 1 443 ? 2.168 25.656 5.746 1 97.06 443 HIS A CA 1
ATOM 3685 C C . HIS A 1 443 ? 3.537 25.656 5.074 1 97.06 443 HIS A C 1
ATOM 3687 O O . HIS A 1 443 ? 4.223 26.688 5.055 1 97.06 443 HIS A O 1
ATOM 3693 N N . MET A 1 444 ? 3.852 24.469 4.547 1 97.56 444 MET A N 1
ATOM 3694 C CA . MET A 1 444 ? 5.219 24.234 4.098 1 97.56 444 MET A CA 1
ATOM 3695 C C . MET A 1 444 ? 5.508 25.016 2.816 1 97.56 444 MET A C 1
ATOM 3697 O O . MET A 1 444 ? 6.664 25.312 2.518 1 97.56 444 MET A O 1
ATOM 3701 N N . LEU A 1 445 ? 4.473 25.406 2.098 1 96.62 445 LEU A N 1
ATOM 3702 C CA . LEU A 1 445 ? 4.676 26.094 0.825 1 96.62 445 LEU A CA 1
ATOM 3703 C C . LEU A 1 445 ? 5.305 27.469 1.04 1 96.62 445 LEU A C 1
ATOM 3705 O O . LEU A 1 445 ? 6.395 27.734 0.531 1 96.62 445 LEU A O 1
ATOM 3709 N N . PRO A 1 446 ? 4.707 28.328 1.879 1 96.62 446 PRO A N 1
ATOM 3710 C CA . PRO A 1 446 ? 5.406 29.594 2.162 1 96.62 446 PRO A CA 1
ATOM 3711 C C . PRO A 1 446 ? 6.637 29.391 3.047 1 96.62 446 PRO A C 1
ATOM 3713 O O . PRO A 1 446 ? 7.625 30.109 2.906 1 96.62 446 PRO A O 1
ATOM 3716 N N . PHE A 1 447 ? 6.676 28.375 3.928 1 96.81 447 PHE A N 1
ATOM 3717 C CA . PHE A 1 447 ? 7.773 28.109 4.852 1 96.81 447 PHE A CA 1
ATOM 3718 C C . PHE A 1 447 ? 9.055 27.781 4.09 1 96.81 447 PHE A C 1
ATOM 3720 O O . PHE A 1 447 ? 10.156 28.031 4.582 1 96.81 447 PHE A O 1
ATOM 3727 N N . ALA A 1 448 ? 8.898 27.25 2.879 1 95.19 448 ALA A N 1
ATOM 3728 C CA . ALA A 1 448 ? 10.023 26.781 2.082 1 95.19 448 ALA A CA 1
ATOM 3729 C C . ALA A 1 448 ? 10.992 27.922 1.773 1 95.19 448 ALA A C 1
ATOM 3731 O O . ALA A 1 448 ? 12.203 27.688 1.644 1 95.19 448 ALA A O 1
ATOM 3732 N N . SER A 1 449 ? 10.516 29.125 1.775 1 93.44 449 SER A N 1
ATOM 3733 C CA . SER A 1 449 ? 11.344 30.281 1.435 1 93.44 449 SER A CA 1
ATOM 3734 C C . SER A 1 449 ? 12.234 30.688 2.602 1 93.44 449 SER A C 1
ATOM 3736 O O . SER A 1 449 ? 13.227 31.391 2.416 1 93.44 449 SER A O 1
ATOM 3738 N N . ILE A 1 450 ? 11.891 30.188 3.779 1 96.12 450 ILE A N 1
ATOM 3739 C CA . ILE A 1 450 ? 12.617 30.75 4.914 1 96.12 450 ILE A CA 1
ATOM 3740 C C . ILE A 1 450 ? 13.336 29.641 5.668 1 96.12 450 ILE A C 1
ATOM 3742 O O . ILE A 1 450 ? 14.312 29.891 6.379 1 96.12 450 ILE A O 1
ATOM 3746 N N . ASP A 1 451 ? 12.898 28.422 5.598 1 96.69 451 ASP A N 1
ATOM 3747 C CA . ASP A 1 451 ? 13.531 27.328 6.324 1 96.69 451 ASP A CA 1
ATOM 3748 C C . ASP A 1 451 ? 13.234 25.984 5.668 1 96.69 451 ASP A C 1
ATOM 3750 O O . ASP A 1 451 ? 12.398 25.219 6.156 1 96.69 451 ASP A O 1
ATOM 3754 N N . LEU A 1 452 ? 13.984 25.641 4.668 1 95.62 452 LEU A N 1
ATOM 3755 C CA . LEU A 1 452 ? 13.758 24.469 3.848 1 95.62 452 LEU A CA 1
ATOM 3756 C C . LEU A 1 452 ? 13.984 23.188 4.656 1 95.62 452 LEU A C 1
ATOM 3758 O O . LEU A 1 452 ? 13.266 22.203 4.488 1 95.62 452 LEU A O 1
ATOM 3762 N N . GLU A 1 453 ? 14.969 23.172 5.48 1 96.81 453 GLU A N 1
ATOM 3763 C CA . GLU A 1 453 ? 15.266 21.984 6.277 1 96.81 453 GLU A CA 1
ATOM 3764 C C . GLU A 1 453 ? 14.109 21.641 7.215 1 96.81 453 GLU A C 1
ATOM 3766 O O . GLU A 1 453 ? 13.789 20.469 7.426 1 96.81 453 GLU A O 1
ATOM 3771 N N . PHE A 1 454 ? 13.547 22.656 7.824 1 97.56 454 PHE A N 1
ATOM 3772 C CA . PHE A 1 454 ? 12.367 22.453 8.664 1 97.56 454 PHE A CA 1
ATOM 3773 C C . PHE A 1 454 ? 11.242 21.828 7.863 1 97.56 454 PHE A C 1
ATOM 3775 O O . PHE A 1 454 ? 10.562 20.906 8.344 1 97.56 454 PHE A O 1
ATOM 3782 N N . CYS A 1 455 ? 11.047 22.281 6.617 1 97.88 455 CYS A N 1
ATOM 3783 C CA . CYS A 1 455 ? 10 21.75 5.75 1 97.88 455 CYS A CA 1
ATOM 3784 C C . CYS A 1 455 ? 10.227 20.266 5.477 1 97.88 455 CYS A C 1
ATOM 3786 O O . CYS A 1 455 ? 9.297 19.453 5.594 1 97.88 455 CYS A O 1
ATOM 3788 N N . LYS A 1 456 ? 11.453 19.906 5.082 1 97.75 456 LYS A N 1
ATOM 3789 C CA . LYS A 1 456 ? 11.773 18.516 4.801 1 97.75 456 LYS A CA 1
ATOM 3790 C C . LYS A 1 456 ? 11.508 17.641 6.02 1 97.75 456 LYS A C 1
ATOM 3792 O O . LYS A 1 456 ? 10.922 16.562 5.895 1 97.75 456 LYS A O 1
ATOM 3797 N N . ASN A 1 457 ? 11.891 18.141 7.168 1 97.88 457 ASN A N 1
ATOM 3798 C CA . ASN A 1 457 ? 11.711 17.375 8.398 1 97.88 457 ASN A CA 1
ATOM 3799 C C . ASN A 1 457 ? 10.234 17.188 8.734 1 97.88 457 ASN A C 1
ATOM 3801 O O . ASN A 1 457 ? 9.836 16.109 9.172 1 97.88 457 ASN A O 1
ATOM 3805 N N . GLN A 1 458 ? 9.422 18.25 8.547 1 98.38 458 GLN A N 1
ATOM 3806 C CA . GLN A 1 458 ? 7.992 18.141 8.812 1 98.38 458 GLN A CA 1
ATOM 3807 C C . GLN A 1 458 ? 7.336 17.109 7.891 1 98.38 458 GLN A C 1
ATOM 3809 O O . GLN A 1 458 ? 6.504 16.328 8.336 1 98.38 458 GLN A O 1
ATOM 3814 N N . MET A 1 459 ? 7.707 17.125 6.621 1 98.25 459 MET A N 1
ATOM 3815 C CA . MET A 1 459 ? 7.113 16.203 5.652 1 98.25 459 MET A CA 1
ATOM 3816 C C . MET A 1 459 ? 7.488 14.766 5.969 1 98.25 459 MET A C 1
ATOM 3818 O O . MET A 1 459 ? 6.645 13.867 5.883 1 98.25 459 MET A O 1
ATOM 3822 N N . LEU A 1 460 ? 8.727 14.523 6.367 1 98.06 460 LEU A N 1
ATOM 3823 C CA . LEU A 1 460 ? 9.203 13.18 6.68 1 98.06 460 LEU A CA 1
ATOM 3824 C C . LEU A 1 460 ? 8.602 12.68 7.992 1 98.06 460 LEU A C 1
ATOM 3826 O O . LEU A 1 460 ? 8.344 11.484 8.148 1 98.06 460 LEU A O 1
ATOM 3830 N N . LEU A 1 461 ? 8.383 13.57 8.898 1 98 461 LEU A N 1
ATOM 3831 C CA . LEU A 1 461 ? 7.922 13.234 10.242 1 98 461 LEU A CA 1
ATOM 3832 C C . LEU A 1 461 ? 6.645 12.406 10.188 1 98 461 LEU A C 1
ATOM 3834 O O . LEU A 1 461 ? 6.562 11.344 10.797 1 98 461 LEU A O 1
ATOM 3838 N N . PHE A 1 462 ? 5.672 12.828 9.398 1 98.25 462 PHE A N 1
ATOM 3839 C CA . PHE A 1 462 ? 4.348 12.219 9.406 1 98.25 462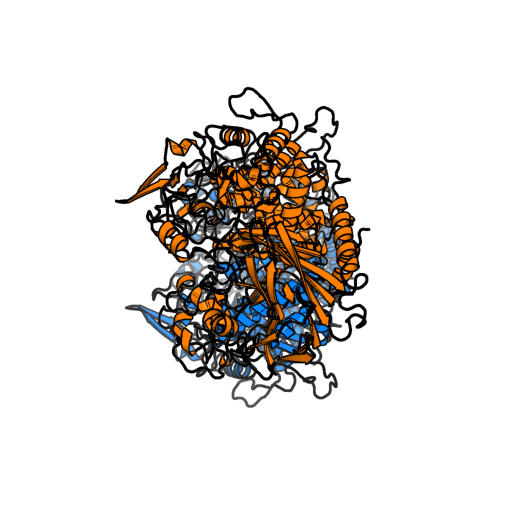 PHE A CA 1
ATOM 3840 C C . PHE A 1 462 ? 4.344 10.922 8.609 1 98.25 462 PHE A C 1
ATOM 3842 O O . PHE A 1 462 ? 3.342 10.203 8.586 1 98.25 462 PHE A O 1
ATOM 3849 N N . LEU A 1 463 ? 5.492 10.625 7.98 1 98.06 463 LEU A N 1
ATOM 3850 C CA . LEU A 1 463 ? 5.645 9.383 7.242 1 98.06 463 LEU A CA 1
ATOM 3851 C C . LEU A 1 463 ? 6.449 8.367 8.047 1 98.06 463 LEU A C 1
ATOM 3853 O O . LEU A 1 463 ? 6.633 7.227 7.617 1 98.06 463 LEU A O 1
ATOM 3857 N N . ARG A 1 464 ? 6.875 8.789 9.273 1 96.31 464 ARG A N 1
ATOM 3858 C CA . ARG A 1 464 ? 7.633 7.887 10.133 1 96.31 464 ARG A CA 1
ATOM 3859 C C . ARG A 1 464 ? 6.719 6.836 10.766 1 96.31 464 ARG A C 1
ATOM 3861 O O . ARG A 1 464 ? 5.516 7.059 10.906 1 96.31 464 ARG A O 1
ATOM 3868 N N . GLU A 1 465 ? 7.262 5.734 11.281 1 92.12 465 GLU A N 1
ATOM 3869 C CA . GLU A 1 465 ? 6.543 4.566 11.781 1 92.12 465 GLU A CA 1
ATOM 3870 C C . GLU A 1 465 ? 5.809 4.883 13.078 1 92.12 465 GLU A C 1
ATOM 3872 O O . GLU A 1 465 ? 4.852 4.199 13.438 1 92.12 465 GLU A O 1
ATOM 3877 N N . TRP A 1 466 ? 6.27 5.895 13.719 1 93.12 466 TRP A N 1
ATOM 3878 C CA . TRP A 1 466 ? 5.625 6.211 14.992 1 93.12 466 TRP A CA 1
ATOM 3879 C C . TRP A 1 466 ? 4.594 7.32 14.812 1 93.12 466 TRP A C 1
ATOM 3881 O O . TRP A 1 466 ? 4.012 7.797 15.789 1 93.12 466 TRP A O 1
ATOM 3891 N N . TYR A 1 467 ? 4.438 7.793 13.586 1 96.81 467 TYR A N 1
ATOM 3892 C CA . TYR A 1 467 ? 3.367 8.727 13.242 1 96.81 467 TYR A CA 1
ATOM 3893 C C . TYR A 1 467 ? 2.367 8.086 12.289 1 96.81 467 TYR A C 1
ATOM 3895 O O . TYR A 1 467 ? 1.166 8.055 12.57 1 96.81 467 TYR A O 1
ATOM 3903 N N . MET A 1 468 ? 2.846 7.559 11.188 1 97.12 468 MET A N 1
ATOM 3904 C CA . MET A 1 468 ? 1.996 6.902 10.203 1 97.12 468 MET A CA 1
ATOM 3905 C C . MET A 1 468 ? 1.465 5.574 10.734 1 97.12 468 MET A C 1
ATOM 3907 O O . MET A 1 468 ? 2.205 4.809 11.352 1 97.12 468 MET A O 1
ATOM 3911 N N . HIS A 1 469 ? 0.18 5.383 10.555 1 96.31 469 HIS A N 1
ATOM 3912 C CA . HIS A 1 469 ? -0.416 4.109 10.945 1 96.31 469 HIS A CA 1
ATOM 3913 C C . HIS A 1 469 ? 0.207 2.951 10.172 1 96.31 469 HIS A C 1
ATOM 3915 O O . HIS A 1 469 ? 0.533 3.092 8.984 1 96.31 469 HIS A O 1
ATOM 3921 N N . PRO A 1 470 ? 0.368 1.768 10.766 1 93.19 470 PRO A N 1
ATOM 3922 C CA . PRO A 1 470 ? 0.937 0.621 10.055 1 93.19 470 PRO A CA 1
ATOM 3923 C C . PRO A 1 470 ? 0.193 0.303 8.758 1 93.19 470 PRO A C 1
ATOM 3925 O O . PRO A 1 470 ? 0.777 -0.261 7.832 1 93.19 470 PRO A O 1
ATOM 3928 N N . ASN A 1 471 ? -1.042 0.647 8.656 1 95.94 471 ASN A N 1
ATOM 3929 C CA . ASN A 1 471 ? -1.831 0.366 7.465 1 95.94 471 ASN A CA 1
ATOM 3930 C C . ASN A 1 471 ? -1.583 1.402 6.371 1 95.94 471 ASN A C 1
ATOM 3932 O O . ASN A 1 471 ? -2.115 1.283 5.266 1 95.94 471 ASN A O 1
ATOM 3936 N N . GLY A 1 472 ? -0.794 2.492 6.652 1 96.75 472 GLY A N 1
ATOM 3937 C CA . GLY A 1 472 ? -0.418 3.479 5.652 1 96.75 472 GLY A CA 1
ATOM 3938 C C . GLY A 1 472 ? -1.162 4.793 5.797 1 96.75 472 GLY A C 1
ATOM 3939 O O . GLY A 1 472 ? -0.877 5.754 5.082 1 96.75 472 GLY A O 1
ATOM 3940 N N . GLN A 1 473 ? -2.092 4.906 6.734 1 96.75 473 GLN A N 1
ATOM 3941 C CA . GLN A 1 473 ? -2.85 6.137 6.934 1 96.75 473 GLN A CA 1
ATOM 3942 C C . GLN A 1 473 ? -2.006 7.191 7.648 1 96.75 473 GLN A C 1
ATOM 3944 O O . GLN A 1 473 ? -1.275 6.879 8.586 1 96.75 473 GLN A O 1
ATOM 3949 N N . ILE A 1 474 ? -2.02 8.375 7.191 1 97.38 474 ILE A N 1
ATOM 3950 C CA . ILE A 1 474 ? -1.403 9.516 7.859 1 97.38 474 ILE A CA 1
ATOM 3951 C C . ILE A 1 474 ? -2.369 10.086 8.898 1 97.38 474 ILE A C 1
ATOM 3953 O O . ILE A 1 474 ? -3.564 10.227 8.625 1 97.38 474 ILE A O 1
ATOM 3957 N N . PRO A 1 475 ? -1.894 10.352 10.133 1 97.38 475 PRO A N 1
ATOM 3958 C CA . PRO A 1 475 ? -2.814 10.891 11.133 1 97.38 475 PRO A CA 1
ATOM 3959 C C . PRO A 1 475 ? -3.418 12.234 10.719 1 97.38 475 PRO A C 1
ATOM 3961 O O . PRO A 1 475 ? -2.707 13.102 10.203 1 97.38 475 PRO A O 1
ATOM 3964 N N . ALA A 1 476 ? -4.652 12.414 10.969 1 95.06 476 ALA A N 1
ATOM 3965 C CA . ALA A 1 476 ? -5.344 13.625 10.555 1 95.06 476 ALA A CA 1
ATOM 3966 C C . ALA A 1 476 ? -5.102 14.766 11.547 1 95.06 476 ALA A C 1
ATOM 3968 O O . ALA A 1 476 ? -4.363 15.703 11.25 1 95.06 476 ALA A O 1
ATOM 3969 N N . TYR A 1 477 ? -5.691 14.672 12.766 1 94.94 477 TYR A N 1
ATOM 3970 C CA . TYR A 1 477 ? -5.586 15.688 13.812 1 94.94 477 TYR A CA 1
ATOM 3971 C C . TYR A 1 477 ? -6.031 15.125 15.164 1 94.94 477 TYR A C 1
ATOM 3973 O O . TYR A 1 477 ? -6.52 14 15.242 1 94.94 477 TYR A O 1
ATOM 3981 N N . GLU A 1 478 ? -5.863 15.828 16.188 1 95.81 478 GLU A N 1
ATOM 3982 C CA . GLU A 1 478 ? -5.902 15.352 17.562 1 95.81 478 GLU A CA 1
ATOM 3983 C C . GLU A 1 478 ? -7.281 14.805 17.922 1 95.81 478 GLU A C 1
ATOM 3985 O O . GLU A 1 478 ? -7.395 13.82 18.656 1 95.81 478 GLU A O 1
ATOM 3990 N N . PHE A 1 479 ? -8.367 15.367 17.406 1 92.25 479 PHE A N 1
ATOM 3991 C CA . PHE A 1 479 ? -9.711 14.961 17.797 1 92.25 479 PHE A CA 1
ATOM 3992 C C . PHE A 1 479 ? -10.078 13.633 17.156 1 92.25 479 PHE A C 1
ATOM 3994 O O . PHE A 1 479 ? -10.938 12.906 17.672 1 92.25 479 PHE A O 1
ATOM 4001 N N . ALA A 1 480 ? -9.469 13.406 16.016 1 92.12 480 ALA A N 1
ATOM 4002 C CA . ALA A 1 480 ? -9.727 12.164 15.297 1 92.12 480 ALA A CA 1
ATOM 4003 C C . ALA A 1 480 ? -8.594 11.844 14.328 1 92.12 480 ALA A C 1
ATOM 4005 O O . ALA A 1 480 ? -8.656 12.203 13.148 1 92.12 480 ALA A O 1
ATOM 4006 N N . PHE A 1 481 ? -7.688 11.078 14.75 1 94.88 481 PHE A N 1
ATOM 4007 C CA . PHE A 1 481 ? -6.527 10.766 13.922 1 94.88 481 PHE A CA 1
ATOM 4008 C C . PHE A 1 481 ? -6.934 9.922 12.727 1 94.88 481 PHE A C 1
ATOM 4010 O O . PHE A 1 481 ? -6.273 9.953 11.68 1 94.88 481 PHE A O 1
ATOM 4017 N N . GLY A 1 482 ? -8.016 9.266 12.836 1 92.19 482 GLY A N 1
ATOM 4018 C CA . GLY A 1 482 ? -8.445 8.352 11.797 1 92.19 482 GLY A CA 1
ATOM 4019 C C . GLY A 1 482 ? -9.266 9.023 10.711 1 92.19 482 GLY A C 1
ATOM 4020 O O . GLY A 1 482 ? -9.633 8.391 9.719 1 92.19 482 GLY A O 1
ATOM 4021 N N . ASP A 1 483 ? -9.508 10.281 10.844 1 91.06 483 ASP A N 1
ATOM 4022 C CA . ASP A 1 483 ? -10.297 10.984 9.836 1 91.06 483 ASP A CA 1
ATOM 4023 C C . ASP A 1 483 ? -9.531 11.086 8.516 1 91.06 483 ASP A C 1
ATOM 4025 O O . ASP A 1 483 ? -8.305 10.938 8.492 1 91.06 483 ASP A O 1
ATOM 4029 N N . VAL A 1 484 ? -10.297 11.312 7.449 1 89.56 484 VAL A N 1
ATOM 4030 C CA . VAL A 1 484 ? -9.719 11.305 6.109 1 89.56 484 VAL A CA 1
ATOM 4031 C C . VAL A 1 484 ? -9.703 12.727 5.547 1 89.56 484 VAL A C 1
ATOM 4033 O O . VAL A 1 484 ? -10.742 13.391 5.484 1 89.56 484 VAL A O 1
ATOM 4036 N N . ASN A 1 485 ? -8.508 13.188 5.211 1 90.94 485 ASN A N 1
ATOM 4037 C CA . ASN A 1 485 ? -8.289 14.5 4.609 1 90.94 485 ASN A CA 1
ATOM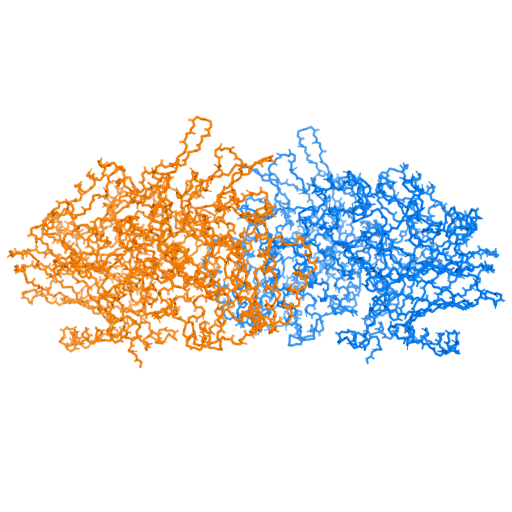 4038 C C . ASN A 1 485 ? -7.664 14.383 3.223 1 90.94 485 ASN A C 1
ATOM 4040 O O . ASN A 1 485 ? -7.176 13.312 2.842 1 90.94 485 ASN A O 1
ATOM 4044 N N . PRO A 1 486 ? -7.781 15.461 2.412 1 93 486 PRO A N 1
ATOM 4045 C CA . PRO A 1 486 ? -7.219 15.391 1.062 1 93 486 PRO A CA 1
ATOM 4046 C C . PRO A 1 486 ? -5.762 14.945 1.054 1 93 486 PRO A C 1
ATOM 4048 O O . PRO A 1 486 ? -4.977 15.352 1.914 1 93 486 PRO A O 1
ATOM 4051 N N . PRO A 1 487 ? -5.461 14.039 0.175 1 95 487 PRO A N 1
ATOM 4052 C CA . PRO A 1 487 ? -4.094 13.516 0.121 1 95 487 PRO A CA 1
ATOM 4053 C C . PRO A 1 487 ? -3.111 14.492 -0.516 1 95 487 PRO A C 1
ATOM 4055 O O . PRO A 1 487 ? -2.518 14.195 -1.555 1 95 487 PRO A O 1
ATOM 4058 N N . VAL A 1 488 ? -2.789 15.609 0.145 1 96.88 488 VAL A N 1
ATOM 4059 C CA . VAL A 1 488 ? -1.969 16.672 -0.426 1 96.88 488 VAL A CA 1
ATOM 4060 C C . VAL A 1 488 ? -0.55 16.594 0.131 1 96.88 488 VAL A C 1
ATOM 4062 O O . VAL A 1 488 ? 0.291 17.438 -0.161 1 96.88 488 VAL A O 1
ATOM 4065 N N . HIS A 1 489 ? -0.288 15.539 0.988 1 98.19 489 HIS A N 1
ATOM 4066 C CA . HIS A 1 489 ? 1.061 15.398 1.526 1 98.19 489 HIS A CA 1
ATOM 4067 C C . HIS A 1 489 ? 2.082 15.219 0.41 1 98.19 489 HIS A C 1
ATOM 4069 O O . HIS A 1 489 ? 3.156 15.82 0.439 1 98.19 489 HIS A O 1
ATOM 4075 N N . ALA A 1 490 ? 1.758 14.383 -0.617 1 98.25 490 ALA A N 1
ATOM 4076 C CA . ALA A 1 490 ? 2.643 14.148 -1.755 1 98.25 490 ALA A CA 1
ATOM 4077 C C . ALA A 1 490 ? 2.906 15.438 -2.521 1 98.25 490 ALA A C 1
ATOM 4079 O O . ALA A 1 490 ? 4.008 15.648 -3.039 1 98.25 490 ALA A O 1
ATOM 4080 N N . TYR A 1 491 ? 1.912 16.281 -2.646 1 97.38 491 TYR A N 1
ATOM 4081 C CA . TYR A 1 491 ? 2.029 17.578 -3.318 1 97.38 491 TYR A CA 1
ATOM 4082 C C . TYR A 1 491 ? 3.074 18.453 -2.637 1 97.38 491 TYR A C 1
ATOM 4084 O O . TYR A 1 491 ? 3.971 18.984 -3.295 1 97.38 491 TYR A O 1
ATOM 4092 N N . ALA A 1 492 ? 2.959 18.547 -1.311 1 97.94 492 ALA A N 1
ATOM 4093 C CA . ALA A 1 492 ? 3.91 19.359 -0.553 1 97.94 492 ALA A CA 1
ATOM 4094 C C . ALA A 1 492 ? 5.316 18.766 -0.64 1 97.94 492 ALA A C 1
ATOM 4096 O O . ALA A 1 492 ? 6.297 19.516 -0.745 1 97.94 492 ALA A O 1
ATOM 4097 N N . VAL A 1 493 ? 5.461 17.438 -0.604 1 98.38 493 VAL A N 1
ATOM 4098 C CA . VAL A 1 493 ? 6.75 16.766 -0.732 1 98.38 493 VAL A CA 1
ATOM 4099 C C . VAL A 1 493 ? 7.406 17.156 -2.057 1 98.38 493 VAL A C 1
ATOM 4101 O O . VAL A 1 493 ? 8.594 17.5 -2.094 1 98.38 493 VAL A O 1
ATOM 4104 N N . LEU A 1 494 ? 6.664 17.125 -3.137 1 97.06 494 LEU A N 1
ATOM 4105 C CA . LEU A 1 494 ? 7.188 17.453 -4.457 1 97.06 494 LEU A CA 1
ATOM 4106 C C . LEU A 1 494 ? 7.621 18.906 -4.523 1 97.06 494 LEU A C 1
ATOM 4108 O O . LEU A 1 494 ? 8.68 19.219 -5.07 1 97.06 494 LEU A O 1
ATOM 4112 N N . LYS A 1 495 ? 6.785 19.781 -3.939 1 96.5 495 LYS A N 1
ATOM 4113 C CA . LYS A 1 495 ? 7.105 21.203 -3.949 1 96.5 495 LYS A CA 1
ATOM 4114 C C . LYS A 1 495 ? 8.367 21.5 -3.143 1 96.5 495 LYS A C 1
ATOM 4116 O O . LYS A 1 495 ? 9.211 22.297 -3.559 1 96.5 495 LYS A O 1
ATOM 4121 N N . ILE A 1 496 ? 8.5 20.875 -1.979 1 97.06 496 ILE A N 1
ATOM 4122 C CA . ILE A 1 496 ? 9.672 21.062 -1.132 1 97.06 496 ILE A CA 1
ATOM 4123 C C . ILE A 1 496 ? 10.914 20.5 -1.83 1 97.06 496 ILE A C 1
ATOM 4125 O O . ILE A 1 496 ? 11.984 21.109 -1.776 1 97.06 496 ILE A O 1
ATOM 4129 N N . TYR A 1 497 ? 10.812 19.344 -2.531 1 96.5 497 TYR A N 1
ATOM 4130 C CA . TYR A 1 497 ? 11.898 18.797 -3.342 1 96.5 497 TYR A CA 1
ATOM 4131 C C . TYR A 1 497 ? 12.336 19.797 -4.402 1 96.5 497 TYR A C 1
ATOM 4133 O O . TYR A 1 497 ? 13.539 20.047 -4.57 1 96.5 497 TYR A O 1
ATOM 4141 N N . LYS A 1 498 ? 11.367 20.359 -5.082 1 94 498 LYS A N 1
ATOM 4142 C CA . LYS A 1 498 ? 11.68 21.297 -6.156 1 94 498 LYS A CA 1
ATOM 4143 C C . LYS A 1 498 ? 12.352 22.547 -5.609 1 94 498 LYS A C 1
ATOM 4145 O O . LYS A 1 498 ? 13.211 23.141 -6.266 1 94 498 LYS A O 1
ATOM 4150 N N . ALA A 1 499 ? 12 22.906 -4.383 1 93.38 499 ALA A N 1
ATOM 4151 C CA . ALA A 1 499 ? 12.578 24.078 -3.742 1 93.38 499 ALA A CA 1
ATOM 4152 C C . ALA A 1 499 ? 13.984 23.781 -3.217 1 93.38 499 ALA A C 1
ATOM 4154 O O . ALA A 1 499 ? 14.734 24.703 -2.891 1 93.38 499 ALA A O 1
ATOM 4155 N N . SER A 1 500 ? 14.391 22.594 -3.207 1 93.81 500 SER A N 1
ATOM 4156 C CA . SER A 1 500 ? 15.609 22.188 -2.51 1 93.81 500 SER A CA 1
ATOM 4157 C C . SER A 1 500 ? 16.844 22.438 -3.365 1 93.81 500 SER A C 1
ATOM 4159 O O . SER A 1 500 ? 17.969 22.281 -2.895 1 93.81 500 SER A O 1
ATOM 4161 N N . GLY A 1 501 ? 16.641 22.859 -4.586 1 89.06 501 GLY A N 1
ATOM 4162 C CA . GLY A 1 501 ? 17.766 23.156 -5.461 1 89.06 501 GLY A CA 1
ATOM 4163 C C . GLY A 1 501 ? 17.359 23.969 -6.68 1 89.06 501 GLY A C 1
ATOM 4164 O O . GLY A 1 501 ? 16.188 24.062 -7.016 1 89.06 501 GLY A O 1
ATOM 4165 N N . ASP A 1 502 ? 18.422 24.562 -7.316 1 82 502 ASP A N 1
ATOM 4166 C CA . ASP A 1 502 ? 18.172 25.422 -8.469 1 82 502 ASP A CA 1
ATOM 4167 C C . ASP A 1 502 ? 18.25 24.641 -9.773 1 82 502 ASP A C 1
ATOM 4169 O O . ASP A 1 502 ? 18.031 25.188 -10.852 1 82 502 ASP A O 1
ATOM 4173 N N . SER A 1 503 ? 18.641 23.328 -9.641 1 81.06 503 SER A N 1
ATOM 4174 C CA . SER A 1 503 ? 18.688 22.406 -10.773 1 81.06 503 SER A CA 1
ATOM 4175 C C . SER A 1 503 ? 18.359 20.984 -10.336 1 81.06 503 SER A C 1
ATOM 4177 O O . SER A 1 503 ? 18.5 20.641 -9.164 1 81.06 503 SER A O 1
ATOM 4179 N N . PRO A 1 504 ? 17.906 20.234 -11.289 1 78.62 504 PRO A N 1
ATOM 4180 C CA . PRO A 1 504 ? 17.578 18.844 -10.938 1 78.62 504 PRO A CA 1
ATOM 4181 C C . PRO A 1 504 ? 18.75 18.109 -10.289 1 78.62 504 PRO A C 1
ATOM 4183 O O . PRO A 1 504 ? 18.547 17.297 -9.383 1 78.62 504 PRO A O 1
ATOM 4186 N N . ALA A 1 505 ? 19.906 18.438 -10.719 1 83.56 505 ALA A N 1
ATOM 4187 C CA . ALA A 1 505 ? 21.094 17.75 -10.234 1 83.56 505 ALA A CA 1
ATOM 4188 C C . ALA A 1 505 ? 21.391 18.125 -8.789 1 83.56 505 ALA A C 1
ATOM 4190 O O . ALA A 1 505 ? 22.047 17.375 -8.062 1 83.56 505 ALA A O 1
ATOM 4191 N N . ARG A 1 506 ? 20.906 19.234 -8.344 1 89.69 506 ARG A N 1
ATOM 4192 C CA . ARG A 1 506 ? 21.25 19.75 -7.023 1 89.69 506 ARG A CA 1
ATOM 4193 C C . ARG A 1 506 ? 20.078 19.594 -6.055 1 89.69 506 ARG A C 1
ATOM 4195 O O . ARG A 1 506 ? 20.172 19.969 -4.887 1 89.69 506 ARG A O 1
ATOM 4202 N N . ARG A 1 507 ? 18.922 19.062 -6.492 1 94.12 507 ARG A N 1
ATOM 4203 C CA . ARG A 1 507 ? 17.766 18.859 -5.633 1 94.12 507 ARG A CA 1
ATOM 4204 C C . ARG A 1 507 ? 17.938 17.641 -4.746 1 94.12 507 ARG A C 1
ATOM 4206 O O . ARG A 1 507 ? 18.734 16.75 -5.055 1 94.12 507 ARG A O 1
ATOM 4213 N N . ASP A 1 508 ? 17.328 17.594 -3.666 1 95.62 508 ASP A N 1
ATOM 4214 C CA . ASP A 1 508 ? 17.469 16.547 -2.656 1 95.62 508 ASP A CA 1
ATOM 4215 C C . ASP A 1 508 ? 16.703 15.281 -3.053 1 95.62 508 ASP A C 1
ATOM 4217 O O . ASP A 1 508 ? 15.641 15 -2.498 1 95.62 508 ASP A O 1
ATOM 4221 N N . GLN A 1 509 ? 17.281 14.5 -3.875 1 95.75 509 GLN A N 1
ATOM 4222 C CA . GLN A 1 509 ? 16.641 13.297 -4.398 1 95.75 509 GLN A CA 1
ATOM 4223 C C . GLN A 1 509 ? 16.469 12.242 -3.307 1 95.75 509 GLN A C 1
ATOM 4225 O O . GLN A 1 509 ? 15.555 11.43 -3.363 1 95.75 509 GLN A O 1
ATOM 4230 N N . VAL A 1 510 ? 17.391 12.195 -2.355 1 96.12 510 VAL A N 1
ATOM 4231 C CA . VAL A 1 510 ? 17.297 11.242 -1.252 1 96.12 510 VAL A CA 1
ATOM 4232 C C . VAL A 1 510 ? 16.031 11.516 -0.443 1 96.12 510 VAL A C 1
ATOM 4234 O O . VAL A 1 510 ? 15.289 10.586 -0.101 1 96.12 510 VAL A O 1
ATOM 4237 N N . PHE A 1 511 ? 15.789 12.828 -0.19 1 97.12 511 PHE A N 1
ATOM 4238 C CA . PHE A 1 511 ? 14.562 13.234 0.482 1 97.12 511 PHE A CA 1
ATOM 4239 C C . PHE A 1 511 ? 13.336 12.758 -0.288 1 97.12 511 PHE A C 1
ATOM 4241 O O . PHE A 1 511 ? 12.438 12.141 0.289 1 97.12 511 PHE A O 1
ATOM 4248 N N . LEU A 1 512 ? 13.305 13.016 -1.565 1 98.12 512 LEU A N 1
ATOM 4249 C CA . LEU A 1 512 ? 12.164 12.672 -2.406 1 98.12 512 LEU A CA 1
ATOM 4250 C C . LEU A 1 512 ? 11.938 11.164 -2.422 1 98.12 512 LEU A C 1
ATOM 4252 O O . LEU A 1 512 ? 10.805 10.703 -2.322 1 98.12 512 LEU A O 1
ATOM 4256 N N . ALA A 1 513 ? 13.016 10.391 -2.514 1 98 513 ALA A N 1
ATOM 4257 C CA . ALA A 1 513 ? 12.93 8.93 -2.59 1 98 513 ALA A CA 1
ATOM 4258 C C . ALA A 1 513 ? 12.414 8.344 -1.278 1 98 513 ALA A C 1
ATOM 4260 O O . ALA A 1 513 ? 11.633 7.395 -1.283 1 98 513 ALA A O 1
ATOM 4261 N N . ARG A 1 514 ? 12.875 8.859 -0.126 1 97.31 514 ARG A N 1
ATOM 4262 C CA . ARG A 1 514 ? 12.398 8.406 1.18 1 97.31 514 ARG A CA 1
ATOM 4263 C C . ARG A 1 514 ? 10.898 8.641 1.325 1 97.31 514 ARG A C 1
ATOM 4265 O O . ARG A 1 514 ? 10.172 7.766 1.799 1 97.31 514 ARG A O 1
ATOM 4272 N N . CYS A 1 515 ? 10.484 9.797 0.937 1 98.5 515 CYS A N 1
ATOM 4273 C CA . CYS A 1 515 ? 9.062 10.117 1.009 1 98.5 515 CYS A CA 1
ATOM 4274 C C . CYS A 1 515 ? 8.258 9.227 0.075 1 98.5 515 CYS A C 1
ATOM 4276 O O . CYS A 1 515 ? 7.18 8.75 0.438 1 98.5 515 CYS A O 1
ATOM 4278 N N . PHE A 1 516 ? 8.805 8.984 -1.138 1 98.38 516 PHE A N 1
ATOM 4279 C CA . PHE A 1 516 ? 8.102 8.203 -2.152 1 98.38 516 PHE A CA 1
ATOM 4280 C C . PHE A 1 516 ? 7.719 6.832 -1.613 1 98.38 516 PHE A C 1
ATOM 4282 O O . PHE A 1 516 ? 6.582 6.387 -1.793 1 98.38 516 PHE A O 1
ATOM 4289 N N . GLN A 1 517 ? 8.609 6.168 -0.963 1 97.62 517 GLN A N 1
ATOM 4290 C CA . GLN A 1 517 ? 8.367 4.82 -0.454 1 97.62 517 GLN A CA 1
ATOM 4291 C C . GLN A 1 517 ? 7.188 4.801 0.51 1 97.62 517 GLN A C 1
ATOM 4293 O O . GLN A 1 517 ? 6.34 3.91 0.442 1 97.62 517 GLN A O 1
ATOM 4298 N N . LYS A 1 518 ? 7.141 5.773 1.352 1 98.31 518 LYS A N 1
ATOM 4299 C CA . LYS A 1 518 ? 6.082 5.832 2.355 1 98.31 518 LYS A CA 1
ATOM 4300 C C . LYS A 1 518 ? 4.766 6.301 1.739 1 98.31 518 LYS A C 1
ATOM 4302 O O . LYS A 1 518 ? 3.688 5.895 2.178 1 98.31 518 LYS A O 1
ATOM 4307 N N . LEU A 1 519 ? 4.844 7.164 0.731 1 98.69 519 LEU A N 1
ATOM 4308 C CA . LEU A 1 519 ? 3.648 7.637 0.04 1 98.69 519 LEU A CA 1
ATOM 4309 C C . LEU A 1 519 ? 2.99 6.504 -0.738 1 98.69 519 LEU A C 1
ATOM 4311 O O . LEU A 1 519 ? 1.77 6.496 -0.919 1 98.69 519 LEU A O 1
ATOM 4315 N N . VAL A 1 520 ? 3.779 5.516 -1.187 1 98.25 520 VAL A N 1
ATOM 4316 C CA . VAL A 1 520 ? 3.227 4.328 -1.831 1 98.25 520 VAL A CA 1
ATOM 4317 C C . VAL A 1 520 ? 2.314 3.588 -0.856 1 98.25 520 VAL A C 1
ATOM 4319 O O . VAL A 1 520 ? 1.237 3.123 -1.235 1 98.25 520 VAL A O 1
ATOM 4322 N N . LEU A 1 521 ? 2.719 3.488 0.414 1 97.88 521 LEU A N 1
ATOM 4323 C CA . LEU A 1 521 ? 1.888 2.889 1.452 1 97.88 521 LEU A CA 1
ATOM 4324 C C . LEU A 1 521 ? 0.59 3.67 1.627 1 97.88 521 LEU A C 1
ATOM 4326 O O . LEU A 1 521 ? -0.49 3.078 1.704 1 97.88 521 LEU A O 1
ATOM 4330 N N . ASN A 1 522 ? 0.746 4.961 1.674 1 98.25 522 ASN A N 1
ATOM 4331 C CA . ASN A 1 522 ? -0.421 5.809 1.887 1 98.25 522 ASN A CA 1
ATOM 4332 C C . ASN A 1 522 ? -1.398 5.723 0.718 1 98.25 522 ASN A C 1
ATOM 4334 O O . ASN A 1 522 ? -2.611 5.637 0.922 1 98.25 522 ASN A O 1
ATOM 4338 N N . PHE A 1 523 ? -0.834 5.82 -0.524 1 98 523 PHE A N 1
ATOM 4339 C CA . PHE A 1 523 ? -1.675 5.703 -1.71 1 98 523 PHE A CA 1
ATOM 4340 C C . PHE A 1 523 ? -2.451 4.391 -1.695 1 98 523 PHE A C 1
ATOM 4342 O O . PHE A 1 523 ? -3.65 4.371 -1.979 1 98 523 PHE A O 1
ATOM 4349 N N . THR A 1 524 ? -1.777 3.334 -1.376 1 97.62 524 THR A N 1
ATOM 4350 C CA . THR A 1 524 ? -2.389 2.01 -1.373 1 97.62 524 THR A CA 1
ATOM 4351 C C . THR A 1 524 ? -3.457 1.91 -0.288 1 97.62 524 THR A C 1
ATOM 4353 O O . THR A 1 524 ? -4.473 1.235 -0.47 1 97.62 524 THR A O 1
ATOM 4356 N N . TRP A 1 525 ? -3.279 2.521 0.854 1 96.88 525 TRP A N 1
ATOM 4357 C CA . TRP A 1 525 ? -4.301 2.607 1.893 1 96.88 525 TRP A CA 1
ATOM 4358 C C . TRP A 1 525 ? -5.578 3.242 1.352 1 96.88 525 TRP A C 1
ATOM 4360 O O . TRP A 1 525 ? -6.676 2.719 1.562 1 96.88 525 TRP A O 1
ATOM 4370 N N . TRP A 1 526 ? -5.453 4.344 0.601 1 96.31 526 TRP A N 1
ATOM 4371 C CA . TRP A 1 526 ? -6.602 5.031 0.015 1 96.31 526 TRP A CA 1
ATOM 4372 C C . TRP A 1 526 ? -7.379 4.098 -0.908 1 96.31 526 TRP A C 1
ATOM 4374 O O . TRP A 1 526 ? -8.602 3.996 -0.807 1 96.31 526 TRP A O 1
ATOM 4384 N N . VAL A 1 527 ? -6.684 3.463 -1.744 1 96.19 527 VAL A N 1
ATOM 4385 C CA . VAL A 1 527 ? -7.297 2.617 -2.764 1 96.19 527 VAL A CA 1
ATOM 4386 C C . VAL A 1 527 ? -8.086 1.495 -2.098 1 96.19 527 VAL A C 1
ATOM 4388 O O . VAL A 1 527 ? -9.18 1.147 -2.547 1 96.19 527 VAL A O 1
ATOM 4391 N N . ASN A 1 528 ? -7.633 0.978 -1.02 1 95.62 528 ASN A N 1
ATOM 4392 C CA . ASN A 1 528 ? -8.242 -0.217 -0.444 1 95.62 528 ASN A CA 1
ATOM 4393 C C . ASN A 1 528 ? -9.281 0.138 0.614 1 95.62 528 ASN A C 1
ATOM 4395 O O . ASN A 1 528 ? -10.211 -0.631 0.856 1 95.62 528 ASN A O 1
ATOM 4399 N N . ARG A 1 529 ? -9.18 1.279 1.208 1 93.75 529 ARG A N 1
ATOM 4400 C CA . ARG A 1 529 ? -10.109 1.646 2.275 1 93.75 529 ARG A CA 1
ATOM 4401 C C . ARG A 1 529 ? -11.219 2.545 1.747 1 93.75 529 ARG A C 1
ATOM 4403 O O . ARG A 1 529 ? -12.336 2.531 2.271 1 93.75 529 ARG A O 1
ATOM 4410 N N . LYS A 1 530 ? -10.883 3.273 0.709 1 92.25 530 LYS A N 1
ATOM 4411 C CA . LYS A 1 530 ? -11.828 4.309 0.312 1 92.25 530 LYS A CA 1
ATOM 4412 C C . LYS A 1 530 ? -12.422 4.016 -1.066 1 92.25 530 LYS A C 1
ATOM 4414 O O . LYS A 1 530 ? -13.227 4.793 -1.58 1 92.25 530 LYS A O 1
ATOM 4419 N N . ASP A 1 531 ? -12.023 3.023 -1.688 1 90.38 531 ASP A N 1
ATOM 4420 C CA . ASP A 1 531 ? -12.633 2.385 -2.852 1 90.38 531 ASP A CA 1
ATOM 4421 C C . ASP A 1 531 ? -12.68 0.869 -2.684 1 90.38 531 ASP A C 1
ATOM 4423 O O . ASP A 1 531 ? -12.164 0.128 -3.521 1 90.38 531 ASP A O 1
ATOM 4427 N N . PRO A 1 532 ? -13.367 0.437 -1.705 1 78.69 532 PRO A N 1
ATOM 4428 C CA . PRO A 1 532 ? -13.336 -0.997 -1.403 1 78.69 532 PRO A CA 1
ATOM 4429 C C . PRO A 1 532 ? -13.945 -1.847 -2.514 1 78.69 532 PRO A C 1
ATOM 4431 O O . PRO A 1 532 ? -13.633 -3.033 -2.635 1 78.69 532 PRO A O 1
ATOM 4434 N N . ASP A 1 533 ? -14.781 -1.188 -3.35 1 83.62 533 ASP A N 1
ATOM 4435 C CA . ASP A 1 533 ? -15.453 -1.974 -4.383 1 83.62 533 ASP A CA 1
ATOM 4436 C C . ASP A 1 533 ? -14.648 -1.973 -5.68 1 83.62 533 ASP A C 1
ATOM 4438 O O . ASP A 1 533 ? -15.008 -2.65 -6.645 1 83.62 533 ASP A O 1
ATOM 4442 N N . GLY A 1 534 ? -13.578 -1.175 -5.668 1 85.88 534 GLY A N 1
ATOM 4443 C CA . GLY A 1 534 ? -12.711 -1.154 -6.836 1 85.88 534 GLY A CA 1
ATOM 4444 C C . GLY A 1 534 ? -13.336 -0.46 -8.031 1 85.88 534 GLY A C 1
ATOM 4445 O O . GLY A 1 534 ? -13.102 -0.848 -9.172 1 85.88 534 GLY A O 1
ATOM 4446 N N . LEU A 1 535 ? -14.18 0.466 -7.848 1 87.25 535 LEU A N 1
ATOM 4447 C CA . LEU A 1 535 ? -14.891 1.165 -8.914 1 87.25 535 LEU A CA 1
ATOM 4448 C C . LEU A 1 535 ? -14.086 2.361 -9.406 1 87.25 535 LEU A C 1
ATOM 4450 O O . LEU A 1 535 ? -14.453 3 -10.398 1 87.25 535 LEU A O 1
ATOM 4454 N N . ASN A 1 536 ? -12.922 2.645 -8.711 1 92.62 536 ASN A N 1
ATOM 4455 C CA . ASN A 1 536 ? -12.117 3.832 -8.969 1 92.62 536 ASN A CA 1
ATOM 4456 C C . ASN A 1 536 ? -12.891 5.113 -8.672 1 92.62 536 ASN A C 1
ATOM 4458 O O . ASN A 1 536 ? -12.641 6.152 -9.289 1 92.62 536 ASN A O 1
ATOM 4462 N N . ILE A 1 537 ? -13.945 4.965 -7.863 1 93.5 537 ILE A N 1
ATOM 4463 C CA . ILE A 1 537 ? -14.711 6.059 -7.273 1 93.5 537 ILE A CA 1
ATOM 4464 C C . ILE A 1 537 ? -14.484 6.094 -5.766 1 93.5 537 ILE A C 1
ATOM 4466 O O . ILE A 1 537 ? -14.602 5.066 -5.09 1 93.5 537 ILE A O 1
ATOM 4470 N N . PHE A 1 538 ? -14.156 7.18 -5.301 1 91.06 538 PHE A N 1
ATOM 4471 C CA . PHE A 1 538 ? -13.695 7.262 -3.918 1 91.06 538 PHE A CA 1
ATOM 4472 C C . PHE A 1 538 ? -14.656 8.094 -3.076 1 91.06 538 PHE A C 1
ATOM 4474 O O . PHE A 1 538 ? -15.305 9.016 -3.588 1 91.06 538 PHE A O 1
ATOM 4481 N N . GLU A 1 539 ? -14.789 7.504 -1.882 1 81.25 539 GLU A N 1
ATOM 4482 C CA . GLU A 1 539 ? -15.594 8.195 -0.88 1 81.25 539 GLU A CA 1
ATOM 4483 C C . GLU A 1 539 ? -14.867 8.258 0.46 1 81.25 539 GLU A C 1
ATOM 4485 O O . GLU A 1 539 ? -13.836 7.621 0.645 1 81.25 539 GLU A O 1
ATOM 4490 N N . GLY A 1 540 ? -15.266 9.148 1.309 1 74 540 GLY A N 1
ATOM 4491 C CA . GLY A 1 540 ? -14.836 9.047 2.691 1 74 540 GLY A CA 1
ATOM 4492 C C . GLY A 1 540 ? -14.359 10.367 3.27 1 74 540 GLY A C 1
ATOM 4493 O O . GLY A 1 540 ? -13.422 10.977 2.754 1 74 540 GLY A O 1
ATOM 4494 N N . GLY A 1 541 ? -15.055 10.805 4.176 1 70.75 541 GLY A N 1
ATOM 4495 C CA . GLY A 1 541 ? -14.672 11.844 5.117 1 70.75 541 GLY A CA 1
ATOM 4496 C C . GLY A 1 541 ? -14.953 13.242 4.602 1 70.75 541 GLY A C 1
ATOM 4497 O O . GLY A 1 541 ? -15.602 13.414 3.566 1 70.75 541 GLY A O 1
ATOM 4498 N N . PHE A 1 542 ? -14.602 14.211 5.32 1 73.88 542 PHE A N 1
ATOM 4499 C CA . PHE A 1 542 ? -14.906 15.609 5.039 1 73.88 542 PHE A CA 1
ATOM 4500 C C . PHE A 1 542 ? -13.977 16.172 3.967 1 73.88 542 PHE A C 1
ATOM 4502 O O . PHE A 1 542 ? -14.383 17.016 3.164 1 73.88 542 PHE A O 1
ATOM 4509 N N . LEU A 1 543 ? -12.867 15.539 3.744 1 73.81 543 LEU A N 1
ATOM 4510 C CA . LEU A 1 543 ? -11.875 15.945 2.754 1 73.81 543 LEU A CA 1
ATOM 4511 C C . LEU A 1 543 ? -11.641 17.453 2.799 1 73.81 543 LEU A C 1
ATOM 4513 O O . LEU A 1 543 ? -11.633 18.109 1.76 1 73.81 543 LEU A O 1
ATOM 4517 N N . GLY A 1 544 ? -11.656 18.016 3.957 1 73.06 544 GLY A N 1
ATOM 4518 C CA . GLY A 1 544 ? -11.297 19.422 4.168 1 73.06 544 GLY A CA 1
ATOM 4519 C C . GLY A 1 544 ? -12.484 20.359 4.078 1 73.06 544 GLY A C 1
ATOM 4520 O O . GLY A 1 544 ? -12.406 21.5 4.52 1 73.06 544 GLY A O 1
ATOM 4521 N N . LEU A 1 545 ? -13.57 19.906 3.469 1 79.5 545 LEU A N 1
ATOM 4522 C CA . LEU A 1 545 ? -14.766 20.734 3.316 1 79.5 545 LEU A CA 1
ATOM 4523 C C . LEU A 1 545 ? -15.938 20.125 4.082 1 79.5 545 LEU A C 1
ATOM 4525 O O . LEU A 1 545 ? -16.922 19.703 3.482 1 79.5 545 LEU A O 1
ATOM 4529 N N . ASP A 1 546 ? -15.93 20.234 5.328 1 73.81 546 ASP A N 1
ATOM 4530 C CA . ASP A 1 546 ? -16.703 19.453 6.285 1 73.81 546 ASP A CA 1
ATOM 4531 C C . ASP A 1 546 ? -18.203 19.625 6.051 1 73.81 546 ASP A C 1
ATOM 4533 O O . ASP A 1 546 ? -18.969 18.672 6.098 1 73.81 546 ASP A O 1
ATOM 4537 N N . ASN A 1 547 ? -18.578 20.906 5.824 1 77.88 547 ASN A N 1
ATOM 4538 C CA . ASN A 1 547 ? -20.031 21.141 5.77 1 77.88 547 ASN A CA 1
ATOM 4539 C C . ASN A 1 547 ? -20.484 21.484 4.355 1 77.88 547 ASN A C 1
AT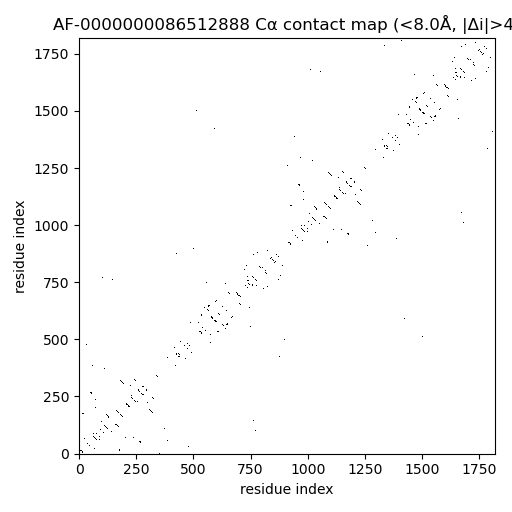OM 4541 O O . ASN A 1 547 ? -21.562 22.047 4.168 1 77.88 547 ASN A O 1
ATOM 4545 N N . ILE A 1 548 ? -19.672 21.172 3.426 1 81.81 548 ILE A N 1
ATOM 4546 C CA . ILE A 1 548 ? -19.922 21.625 2.061 1 81.81 548 ILE A CA 1
ATOM 4547 C C . ILE A 1 548 ? -21.125 20.859 1.487 1 81.81 548 ILE A C 1
ATOM 4549 O O . ILE A 1 548 ? -21.859 21.391 0.649 1 81.81 548 ILE A O 1
ATOM 4553 N N . GLY A 1 549 ? -21.312 19.625 1.947 1 81.62 549 GLY A N 1
ATOM 4554 C CA . GLY A 1 549 ? -22.391 18.781 1.43 1 81.62 549 GLY A CA 1
ATOM 4555 C C . GLY A 1 549 ? -23.641 18.844 2.27 1 81.62 549 GLY A C 1
ATOM 4556 O O . GLY A 1 549 ? -23.703 19.562 3.271 1 81.62 549 GLY A O 1
ATOM 4557 N N . VAL A 1 550 ? -24.594 18.156 1.814 1 85.56 550 VAL A N 1
ATOM 4558 C CA . VAL A 1 550 ? -25.906 18.156 2.457 1 85.56 550 VAL A CA 1
ATOM 4559 C C . VAL A 1 550 ? -25.891 17.234 3.676 1 85.56 550 VAL A C 1
ATOM 4561 O O . VAL A 1 550 ? -26.625 17.469 4.641 1 85.56 550 VAL A O 1
ATOM 4564 N N . PHE A 1 551 ? -24.953 16.234 3.631 1 82.62 551 PHE A N 1
ATOM 4565 C CA . PHE A 1 551 ? -24.859 15.273 4.719 1 82.62 551 PHE A CA 1
ATOM 4566 C C . PHE A 1 551 ? -23.469 15.32 5.352 1 82.62 551 PHE A C 1
ATOM 4568 O O . PHE A 1 551 ? -22.516 15.82 4.746 1 82.62 551 PHE A O 1
ATOM 4575 N N . ASP A 1 552 ? -23.453 14.844 6.625 1 77.12 552 ASP A N 1
ATOM 4576 C CA . ASP A 1 552 ? -22.156 14.586 7.254 1 77.12 552 ASP A CA 1
ATOM 4577 C C . ASP A 1 552 ? -21.453 13.391 6.609 1 77.12 552 ASP A C 1
ATOM 4579 O O . ASP A 1 552 ? -21.844 12.242 6.84 1 77.12 552 ASP A O 1
ATOM 4583 N N . ARG A 1 553 ? -20.438 13.664 5.895 1 76.94 553 ARG A N 1
ATOM 4584 C CA . ARG A 1 553 ? -19.766 12.672 5.059 1 76.94 553 ARG A CA 1
ATOM 4585 C C . ARG A 1 553 ? -19.016 11.641 5.906 1 76.94 553 ARG A C 1
ATOM 4587 O O . ARG A 1 553 ? -18.562 10.625 5.395 1 76.94 553 ARG A O 1
ATOM 4594 N N . SER A 1 554 ? -18.891 11.875 7.199 1 73.12 554 SER A N 1
ATOM 4595 C CA . SER A 1 554 ? -18.203 10.945 8.086 1 73.12 554 SER A CA 1
ATOM 4596 C C . SER A 1 554 ? -19.172 9.953 8.711 1 73.12 554 SER A C 1
ATOM 4598 O O . SER A 1 554 ? -18.766 9.039 9.422 1 73.12 554 SER A O 1
ATOM 4600 N N . LYS A 1 555 ? -20.469 10.078 8.328 1 74.25 555 LYS A N 1
ATOM 4601 C CA . LYS A 1 555 ? -21.5 9.219 8.883 1 74.25 555 LYS A CA 1
ATOM 4602 C C . LYS A 1 555 ? -22.25 8.484 7.773 1 74.25 555 LYS A C 1
ATOM 4604 O O . LYS A 1 555 ? -22.219 8.906 6.613 1 74.25 555 LYS A O 1
ATOM 4609 N N . PRO A 1 556 ? -22.891 7.398 8.148 1 78.19 556 PRO A N 1
ATOM 4610 C CA . PRO A 1 556 ? -23.734 6.727 7.16 1 78.19 556 PRO A CA 1
ATOM 4611 C C . PRO A 1 556 ? -24.859 7.617 6.652 1 78.19 556 PRO A C 1
ATOM 4613 O O . PRO A 1 556 ? -25.453 8.375 7.426 1 78.19 556 PRO A O 1
ATOM 4616 N N . LEU A 1 557 ? -25.203 7.48 5.477 1 83.94 557 LEU A N 1
ATOM 4617 C CA . LEU A 1 557 ? -26.25 8.281 4.867 1 83.94 557 LEU A CA 1
ATOM 4618 C C . LEU A 1 557 ? -27.625 7.887 5.418 1 83.94 557 LEU A C 1
ATOM 4620 O O . LEU A 1 557 ? -27.922 6.699 5.555 1 83.94 557 LEU A O 1
ATOM 4624 N N . PRO A 1 558 ? -28.375 8.844 5.738 1 82.62 558 PRO A N 1
ATOM 4625 C CA . PRO A 1 558 ? -29.734 8.539 6.184 1 82.62 558 PRO A CA 1
ATOM 4626 C C . PRO A 1 558 ? -30.578 7.863 5.102 1 82.62 558 PRO A C 1
ATOM 4628 O O . PRO A 1 558 ? -31.531 7.141 5.414 1 82.62 558 PRO A O 1
ATOM 4631 N N . THR A 1 559 ? -30.234 8.039 3.885 1 82.62 559 THR A N 1
ATOM 4632 C CA . THR A 1 559 ? -30.984 7.508 2.75 1 82.62 559 THR A CA 1
ATOM 4633 C C . THR A 1 559 ? -30.578 6.066 2.463 1 82.62 559 THR A C 1
ATOM 4635 O O . THR A 1 559 ? -31.25 5.355 1.72 1 82.62 559 THR A O 1
ATOM 4638 N N . GLY A 1 560 ? -29.594 5.734 3.111 1 82.25 560 GLY A N 1
ATOM 4639 C CA . GLY A 1 560 ? -28.969 4.523 2.602 1 82.25 560 GLY A CA 1
ATOM 4640 C C . GLY A 1 560 ? -28.156 4.758 1.342 1 82.25 560 GLY A C 1
ATOM 4641 O O . GLY A 1 560 ? -27.953 5.902 0.926 1 82.25 560 GLY A O 1
ATOM 4642 N N . GLY A 1 561 ? -27.516 3.779 0.83 1 86.69 561 GLY A N 1
ATOM 4643 C CA . GLY A 1 561 ? -26.672 3.926 -0.344 1 86.69 561 GLY A CA 1
ATOM 4644 C C . GLY A 1 561 ? -25.25 4.359 -0.011 1 86.69 561 GLY A C 1
ATOM 4645 O O . GLY A 1 561 ? -24.859 4.34 1.154 1 86.69 561 GLY A O 1
ATOM 4646 N N . LYS A 1 562 ? -24.578 4.66 -1.062 1 88.56 562 LYS A N 1
ATOM 4647 C CA . LYS A 1 562 ? -23.188 5.086 -0.915 1 88.56 562 LYS A CA 1
ATOM 4648 C C . LYS A 1 562 ? -22.953 6.438 -1.589 1 88.56 562 LYS A C 1
ATOM 4650 O O . LYS A 1 562 ? -23.484 6.691 -2.676 1 88.56 562 LYS A O 1
ATOM 4655 N N . LEU A 1 563 ? -22.328 7.293 -0.905 1 90.44 563 LEU A N 1
ATOM 4656 C CA . LEU A 1 563 ? -22.016 8.609 -1.464 1 90.44 563 LEU A CA 1
ATOM 4657 C C . LEU A 1 563 ? -20.797 8.539 -2.373 1 90.44 563 LEU A C 1
ATOM 4659 O O . LEU A 1 563 ? -19.719 8.156 -1.931 1 90.44 563 LEU A O 1
ATOM 4663 N N . ALA A 1 564 ? -20.953 8.742 -3.643 1 92.19 564 ALA A N 1
ATOM 4664 C CA . ALA A 1 564 ? -19.859 8.938 -4.578 1 92.19 564 ALA A CA 1
ATOM 4665 C C . ALA A 1 564 ? -19.438 10.406 -4.629 1 92.19 564 ALA A C 1
ATOM 4667 O O . ALA A 1 564 ? -20.234 11.273 -4.98 1 92.19 564 ALA A O 1
ATOM 4668 N N . GLN A 1 565 ? -18.234 10.633 -4.273 1 93.44 565 GLN A N 1
ATOM 4669 C CA . GLN A 1 565 ? -17.781 12.008 -4.125 1 93.44 565 GLN A CA 1
ATOM 4670 C C . GLN A 1 565 ? -16.891 12.43 -5.301 1 93.44 565 GLN A C 1
ATOM 4672 O O . GLN A 1 565 ? -15.867 11.805 -5.562 1 93.44 565 GLN A O 1
ATOM 4677 N N . ALA A 1 566 ? -17.234 13.492 -5.934 1 94.94 566 ALA A N 1
ATOM 4678 C CA . ALA A 1 566 ? -16.453 14.016 -7.047 1 94.94 566 ALA A CA 1
ATOM 4679 C C . ALA A 1 566 ? -15.078 14.492 -6.578 1 94.94 566 ALA A C 1
ATOM 4681 O O . ALA A 1 566 ? -14.062 14.25 -7.238 1 94.94 566 ALA A O 1
ATOM 4682 N N . ASP A 1 567 ? -15.055 15.18 -5.504 1 95.06 567 ASP A N 1
ATOM 4683 C CA . ASP A 1 567 ? -13.781 15.695 -5.004 1 95.06 567 ASP A CA 1
ATOM 4684 C C . ASP A 1 567 ? -12.891 14.562 -4.512 1 95.06 567 ASP A C 1
ATOM 4686 O O . ASP A 1 567 ? -11.695 14.516 -4.824 1 95.06 567 ASP A O 1
ATOM 4690 N N . GLY A 1 568 ? -13.5 13.617 -3.738 1 94.38 568 GLY A N 1
ATOM 4691 C CA . GLY A 1 568 ? -12.711 12.477 -3.305 1 94.38 568 GLY A CA 1
ATOM 4692 C C . GLY A 1 568 ? -12.047 11.742 -4.453 1 94.38 568 GLY A C 1
ATOM 4693 O O . GLY A 1 568 ? -10.867 11.383 -4.367 1 94.38 568 GLY A O 1
ATOM 4694 N N . THR A 1 569 ? -12.758 11.539 -5.512 1 96.19 569 THR A N 1
ATOM 4695 C CA . THR A 1 569 ? -12.25 10.852 -6.695 1 96.19 569 THR A CA 1
ATOM 4696 C C . THR A 1 569 ? -11.188 11.695 -7.398 1 96.19 569 THR A C 1
ATOM 4698 O O . THR A 1 569 ? -10.141 11.18 -7.801 1 96.19 569 THR A O 1
ATOM 4701 N N . ALA A 1 570 ? -11.438 12.93 -7.438 1 96.56 570 ALA A N 1
ATOM 4702 C CA . ALA A 1 570 ? -10.5 13.844 -8.086 1 96.56 570 ALA A CA 1
ATOM 4703 C C . ALA A 1 570 ? -9.203 13.953 -7.285 1 96.56 570 ALA A C 1
ATOM 4705 O O . ALA A 1 570 ? -8.117 14.062 -7.859 1 96.56 570 ALA A O 1
ATOM 4706 N N . TRP A 1 571 ? -9.297 14 -5.977 1 96.38 571 TRP A N 1
ATOM 4707 C CA . TRP A 1 571 ? -8.109 14.047 -5.129 1 96.38 571 TRP A CA 1
ATOM 4708 C C . TRP A 1 571 ? -7.223 12.828 -5.363 1 96.38 571 TRP A C 1
ATOM 4710 O O . TRP A 1 571 ? -5.996 12.922 -5.34 1 96.38 571 TRP A O 1
ATOM 4720 N N . MET A 1 572 ? -7.805 11.68 -5.59 1 96.69 572 MET A N 1
ATOM 4721 C CA . MET A 1 572 ? -7.023 10.469 -5.84 1 96.69 572 MET A CA 1
ATOM 4722 C C . MET A 1 572 ? -6.379 10.516 -7.219 1 96.69 572 MET A C 1
ATOM 4724 O O . MET A 1 572 ? -5.27 10.008 -7.41 1 96.69 572 MET A O 1
ATOM 4728 N N . ALA A 1 573 ? -7.113 11.07 -8.18 1 96.88 573 ALA A N 1
ATOM 4729 C CA . ALA A 1 573 ? -6.48 11.305 -9.477 1 96.88 573 ALA A CA 1
ATOM 4730 C C . ALA A 1 573 ? -5.277 12.234 -9.344 1 96.88 573 ALA A C 1
ATOM 4732 O O . ALA A 1 573 ? -4.227 11.992 -9.938 1 96.88 573 ALA A O 1
ATOM 4733 N N . PHE A 1 574 ? -5.477 13.312 -8.555 1 97.19 574 PHE A N 1
ATOM 4734 C CA . PHE A 1 574 ? -4.402 14.25 -8.266 1 97.19 574 PHE A CA 1
ATOM 4735 C C . PHE A 1 574 ? -3.219 13.539 -7.621 1 97.19 574 PHE A C 1
ATOM 4737 O O . PHE A 1 574 ? -2.07 13.75 -8.016 1 97.19 574 PHE A O 1
ATOM 4744 N N . PHE A 1 575 ? -3.438 12.656 -6.668 1 97.5 575 PHE A N 1
ATOM 4745 C CA . PHE A 1 575 ? -2.406 11.867 -6 1 97.5 575 PHE A CA 1
ATOM 4746 C C . PHE A 1 575 ? -1.67 10.984 -7 1 97.5 575 PHE A C 1
ATOM 4748 O O . PHE A 1 575 ? -0.443 10.867 -6.949 1 97.5 575 PHE A O 1
ATOM 4755 N N . CYS A 1 576 ? -2.373 10.375 -7.98 1 96.44 576 CYS A N 1
ATOM 4756 C CA . CYS A 1 576 ? -1.77 9.547 -9.023 1 96.44 576 CYS A CA 1
ATOM 4757 C C . CYS A 1 576 ? -0.794 10.359 -9.859 1 96.44 576 CYS A C 1
ATOM 4759 O O . CYS A 1 576 ? 0.33 9.922 -10.117 1 96.44 576 CYS A O 1
ATOM 4761 N N . GLU A 1 577 ? -1.262 11.469 -10.25 1 96.38 577 GLU A N 1
ATOM 4762 C CA . GLU A 1 577 ? -0.436 12.312 -11.109 1 96.38 577 GLU A CA 1
ATOM 4763 C C . GLU A 1 577 ? 0.846 12.742 -10.398 1 96.38 577 GLU A C 1
ATOM 4765 O O . GLU A 1 577 ? 1.912 12.805 -11.016 1 96.38 577 GLU A O 1
ATOM 4770 N N . LEU A 1 578 ? 0.684 13.102 -9.141 1 97.69 578 LEU A N 1
ATOM 4771 C CA . LEU A 1 578 ? 1.86 13.469 -8.359 1 97.69 578 LEU A CA 1
ATOM 4772 C C . LEU A 1 578 ? 2.848 12.305 -8.289 1 97.69 578 LEU A C 1
ATOM 4774 O O . LEU A 1 578 ? 4.055 12.508 -8.445 1 97.69 578 LEU A O 1
ATOM 4778 N N . MET A 1 579 ? 2.361 11.102 -8.117 1 98.31 579 MET A N 1
ATOM 4779 C CA . MET A 1 579 ? 3.221 9.93 -8 1 98.31 579 MET A CA 1
ATOM 4780 C C . MET A 1 579 ? 3.865 9.594 -9.344 1 98.31 579 MET A C 1
ATOM 4782 O O . MET A 1 579 ? 5 9.109 -9.391 1 98.31 579 MET A O 1
ATOM 4786 N N . VAL A 1 580 ? 3.152 9.812 -10.5 1 97.06 580 VAL A N 1
ATOM 4787 C CA . VAL A 1 580 ? 3.764 9.672 -11.82 1 97.06 580 VAL A CA 1
ATOM 4788 C C . VAL A 1 580 ? 4.965 10.609 -11.93 1 97.06 580 VAL A C 1
ATOM 4790 O O . VAL A 1 580 ? 6.062 10.18 -12.297 1 97.06 580 VAL A O 1
ATOM 4793 N N . GLU A 1 581 ? 4.746 11.875 -11.578 1 96 581 GLU A N 1
ATOM 4794 C CA . GLU A 1 581 ? 5.812 12.867 -11.703 1 96 581 GLU A CA 1
ATOM 4795 C C . GLU A 1 581 ? 6.996 12.516 -10.805 1 96 581 GLU A C 1
ATOM 4797 O O . GLU A 1 581 ? 8.148 12.562 -11.234 1 96 581 GLU A O 1
ATOM 4802 N N . ILE A 1 582 ? 6.727 12.156 -9.555 1 97.75 582 ILE A N 1
ATOM 4803 C CA . ILE A 1 582 ? 7.781 11.812 -8.609 1 97.75 582 ILE A CA 1
ATOM 4804 C C . ILE A 1 582 ? 8.547 10.586 -9.109 1 97.75 582 ILE A C 1
ATOM 4806 O O . ILE A 1 582 ? 9.773 10.555 -9.062 1 97.75 582 ILE A O 1
ATOM 4810 N N . SER A 1 583 ? 7.816 9.555 -9.617 1 97.75 583 SER A N 1
ATOM 4811 C CA . SER A 1 583 ? 8.453 8.352 -10.141 1 97.75 583 SER A CA 1
ATOM 4812 C C . SER A 1 583 ? 9.383 8.672 -11.305 1 97.75 583 SER A C 1
ATOM 4814 O O . SER A 1 583 ? 10.484 8.133 -11.391 1 97.75 583 SER A O 1
ATOM 4816 N N . LEU A 1 584 ? 8.984 9.523 -12.195 1 96 584 LEU A N 1
ATOM 4817 C CA . LEU A 1 584 ? 9.789 9.867 -13.367 1 96 584 LEU A CA 1
ATOM 4818 C C . LEU A 1 584 ? 11.023 10.664 -12.961 1 96 584 LEU A C 1
ATOM 4820 O O . LEU A 1 584 ? 12.102 10.484 -13.531 1 96 584 LEU A O 1
ATOM 4824 N N . ILE A 1 585 ? 10.859 11.586 -11.961 1 95.69 585 ILE A N 1
ATOM 4825 C CA . ILE A 1 585 ? 12.008 12.305 -11.43 1 95.69 585 ILE A CA 1
ATOM 4826 C C . ILE A 1 585 ? 13.016 11.32 -10.844 1 95.69 585 ILE A C 1
ATOM 4828 O O . ILE A 1 585 ? 14.211 11.383 -11.148 1 95.69 585 ILE A O 1
ATOM 4832 N N . LEU A 1 586 ? 12.523 10.367 -10.078 1 96.94 586 LEU A N 1
ATOM 4833 C CA . LEU A 1 586 ? 13.391 9.406 -9.398 1 96.94 586 LEU A CA 1
ATOM 4834 C C . LEU A 1 586 ? 13.969 8.406 -10.398 1 96.94 586 LEU A C 1
ATOM 4836 O O . LEU A 1 586 ? 15.016 7.801 -10.141 1 96.94 586 LEU A O 1
ATOM 4840 N N . ALA A 1 587 ? 13.273 8.203 -11.508 1 95.25 587 ALA A N 1
ATOM 4841 C CA . ALA A 1 587 ? 13.773 7.293 -12.539 1 95.25 587 ALA A CA 1
ATOM 4842 C C . ALA A 1 587 ? 15.086 7.805 -13.125 1 95.25 587 ALA A C 1
ATOM 4844 O O . ALA A 1 587 ? 15.883 7.023 -13.656 1 95.25 587 ALA A O 1
ATOM 4845 N N . GLN A 1 588 ? 15.328 9.07 -13.031 1 91.88 588 GLN A N 1
ATOM 4846 C CA . GLN A 1 588 ? 16.625 9.625 -13.422 1 91.88 588 GLN A CA 1
ATOM 4847 C C . GLN A 1 588 ? 17.719 9.188 -12.461 1 91.88 588 GLN A C 1
ATOM 4849 O O . GLN A 1 588 ? 18.875 9.055 -12.859 1 91.88 588 GLN A O 1
ATOM 4854 N N . ARG A 1 589 ? 17.25 8.992 -11.289 1 90.38 589 ARG A N 1
ATOM 4855 C CA . ARG A 1 589 ? 18.156 8.516 -10.242 1 90.38 589 ARG A CA 1
ATOM 4856 C C . ARG A 1 589 ? 18.375 7.008 -10.352 1 90.38 589 ARG A C 1
ATOM 4858 O O . ARG A 1 589 ? 19.484 6.52 -10.164 1 90.38 589 ARG A O 1
ATOM 4865 N N . ASP A 1 590 ? 17.375 6.285 -10.602 1 94.12 590 ASP A N 1
ATOM 4866 C CA . ASP A 1 590 ? 17.344 4.824 -10.656 1 94.12 590 ASP A CA 1
ATOM 4867 C C . ASP A 1 590 ? 16.219 4.328 -11.562 1 94.12 590 ASP A C 1
ATOM 4869 O O . ASP A 1 590 ? 15.055 4.641 -11.344 1 94.12 590 ASP A O 1
ATOM 4873 N N . GLN A 1 591 ? 16.516 3.52 -12.531 1 93.81 591 GLN A N 1
ATOM 4874 C CA . GLN A 1 591 ? 15.586 3.076 -13.562 1 93.81 591 GLN A CA 1
ATOM 4875 C C . GLN A 1 591 ? 14.461 2.234 -12.961 1 93.81 591 GLN A C 1
ATOM 4877 O O . GLN A 1 591 ? 13.414 2.059 -13.578 1 93.81 591 GLN A O 1
ATOM 4882 N N . ILE A 1 592 ? 14.609 1.754 -11.75 1 94.88 592 ILE A N 1
ATOM 4883 C CA . ILE A 1 592 ? 13.633 0.868 -11.125 1 94.88 592 ILE A CA 1
ATOM 4884 C C . ILE A 1 592 ? 12.312 1.611 -10.93 1 94.88 592 ILE A C 1
ATOM 4886 O O . ILE A 1 592 ? 11.258 0.988 -10.797 1 94.88 592 ILE A O 1
ATOM 4890 N N . TYR A 1 593 ? 12.344 2.939 -10.938 1 96.69 593 TYR A N 1
ATOM 4891 C CA . TYR A 1 593 ? 11.156 3.736 -10.664 1 96.69 593 TYR A CA 1
ATOM 4892 C C . TYR A 1 593 ? 10.273 3.854 -11.898 1 96.69 593 TYR A C 1
ATOM 4894 O O . TYR A 1 593 ? 9.133 4.316 -11.82 1 96.69 593 TYR A O 1
ATOM 4902 N N . GLU A 1 594 ? 10.727 3.43 -13.078 1 95.69 594 GLU A N 1
ATOM 4903 C CA . GLU A 1 594 ? 9.93 3.473 -14.305 1 95.69 594 GLU A CA 1
ATOM 4904 C C . GLU A 1 594 ? 8.688 2.594 -14.18 1 95.69 594 GLU A C 1
ATOM 4906 O O . GLU A 1 594 ? 7.613 2.961 -14.664 1 95.69 594 GLU A O 1
ATOM 4911 N N . ASP A 1 595 ? 8.859 1.464 -13.508 1 95.19 595 ASP A N 1
ATOM 4912 C CA . ASP A 1 595 ? 7.723 0.569 -13.297 1 95.19 595 ASP A CA 1
ATOM 4913 C C . ASP A 1 595 ? 6.625 1.252 -12.484 1 95.19 595 ASP A C 1
ATOM 4915 O O . ASP A 1 595 ? 5.438 1.075 -12.766 1 95.19 595 ASP A O 1
ATOM 4919 N N . MET A 1 596 ? 7.047 2.016 -11.562 1 97.19 596 MET A N 1
ATOM 4920 C CA . MET A 1 596 ? 6.082 2.688 -10.688 1 97.19 596 MET A CA 1
ATOM 4921 C C . MET A 1 596 ? 5.387 3.826 -11.422 1 97.19 596 MET A C 1
ATOM 4923 O O . MET A 1 596 ? 4.203 4.082 -11.203 1 97.19 596 MET A O 1
ATOM 4927 N N . ALA A 1 597 ? 6.156 4.527 -12.289 1 97.12 597 ALA A N 1
ATOM 4928 C CA . ALA A 1 597 ? 5.531 5.551 -13.125 1 97.12 597 ALA A CA 1
ATOM 4929 C C . ALA A 1 597 ? 4.398 4.961 -13.961 1 97.12 597 ALA A C 1
ATOM 4931 O O . ALA A 1 597 ? 3.316 5.547 -14.047 1 97.12 597 ALA A O 1
ATOM 4932 N N . SER A 1 598 ? 4.613 3.779 -14.516 1 95.44 598 SER A N 1
ATOM 4933 C CA . SER A 1 598 ? 3.605 3.1 -15.328 1 95.44 598 SER A CA 1
ATOM 4934 C C . SER A 1 598 ? 2.395 2.705 -14.492 1 95.44 598 SER A C 1
ATOM 4936 O O . SER A 1 598 ? 1.253 2.861 -14.93 1 95.44 598 SER A O 1
ATOM 4938 N N . LYS A 1 599 ? 2.666 2.225 -13.305 1 96.44 599 LYS A N 1
ATOM 4939 C CA . LYS A 1 599 ? 1.601 1.824 -12.391 1 96.44 599 LYS A CA 1
ATOM 4940 C C . LYS A 1 599 ? 0.66 2.99 -12.102 1 96.44 599 LYS A C 1
ATOM 4942 O O . LYS A 1 599 ? -0.56 2.854 -12.211 1 96.44 599 LYS A O 1
ATOM 4947 N N . PHE A 1 600 ? 1.184 4.102 -11.75 1 97.19 600 PHE A N 1
ATOM 4948 C CA . PHE A 1 600 ? 0.369 5.246 -11.359 1 97.19 600 PHE A CA 1
ATOM 4949 C C . PHE A 1 600 ? -0.286 5.887 -12.578 1 97.19 600 PHE A C 1
ATOM 4951 O O . PHE A 1 600 ? -1.409 6.387 -12.492 1 97.19 600 PHE A O 1
ATOM 4958 N N . PHE A 1 601 ? 0.424 5.91 -13.703 1 94.5 601 PHE A N 1
ATOM 4959 C CA . PHE A 1 601 ? -0.137 6.426 -14.945 1 94.5 601 PHE A CA 1
ATOM 4960 C C . PHE A 1 601 ? -1.406 5.672 -15.328 1 94.5 601 PHE A C 1
ATOM 4962 O O . PHE A 1 601 ? -2.445 6.281 -15.578 1 94.5 601 PHE A O 1
ATOM 4969 N N . GLU A 1 602 ? -1.356 4.367 -15.352 1 93.19 602 GLU A N 1
ATOM 4970 C CA . GLU A 1 602 ? -2.51 3.553 -15.719 1 93.19 602 GLU A CA 1
ATOM 4971 C C . GLU A 1 602 ? -3.658 3.738 -14.734 1 93.19 602 GLU A C 1
ATOM 4973 O O . GLU A 1 602 ? -4.82 3.811 -15.133 1 93.19 602 GLU A O 1
ATOM 4978 N N . HIS A 1 603 ? -3.295 3.77 -13.461 1 93.69 603 HIS A N 1
ATOM 4979 C CA . HIS A 1 603 ? -4.332 3.975 -12.461 1 93.69 603 HIS A CA 1
ATOM 4980 C C . HIS A 1 603 ? -5.035 5.312 -12.656 1 93.69 603 HIS A C 1
ATOM 4982 O O . HIS A 1 603 ? -6.242 5.422 -12.445 1 93.69 603 HIS A O 1
ATOM 4988 N N . PHE A 1 604 ? -4.258 6.406 -13.008 1 95.5 604 PHE A N 1
ATOM 4989 C CA . PHE A 1 604 ? -4.852 7.703 -13.305 1 95.5 604 PHE A CA 1
ATOM 4990 C C . PHE A 1 604 ? -5.906 7.578 -14.398 1 95.5 604 PHE A C 1
ATOM 4992 O O . PHE A 1 604 ? -7 8.133 -14.281 1 95.5 604 PHE A O 1
ATOM 4999 N N . ILE A 1 605 ? -5.594 6.836 -15.438 1 93 605 ILE A N 1
ATOM 5000 C CA . ILE A 1 605 ? -6.488 6.699 -16.578 1 93 605 ILE A CA 1
ATOM 5001 C C . ILE A 1 605 ? -7.762 5.977 -16.156 1 93 605 ILE A C 1
ATOM 5003 O O . ILE A 1 605 ? -8.859 6.336 -16.594 1 93 605 ILE A O 1
ATOM 5007 N N . TYR A 1 606 ? -7.625 4.977 -15.281 1 92 606 TYR A N 1
ATOM 5008 C CA . TYR A 1 606 ? -8.797 4.273 -14.781 1 92 606 TYR A CA 1
ATOM 5009 C C . TYR A 1 606 ? -9.711 5.219 -14.008 1 92 606 TYR A C 1
ATOM 5011 O O . TYR A 1 606 ? -10.938 5.172 -14.156 1 92 606 TYR A O 1
ATOM 5019 N N . ILE A 1 607 ? -9.164 6.066 -13.18 1 94.69 607 ILE A N 1
ATOM 5020 C CA . ILE A 1 607 ? -9.945 7.012 -12.391 1 94.69 607 ILE A CA 1
ATOM 5021 C C . ILE A 1 607 ? -10.594 8.047 -13.312 1 94.69 607 ILE A C 1
ATOM 5023 O O . ILE A 1 607 ? -11.758 8.406 -13.125 1 94.69 607 ILE A O 1
ATOM 5027 N N . MET A 1 608 ? -9.812 8.562 -14.273 1 93.94 608 MET A N 1
ATOM 5028 C CA . MET A 1 608 ? -10.32 9.523 -15.25 1 93.94 608 MET A CA 1
ATOM 5029 C C . MET A 1 608 ? -11.555 8.984 -15.961 1 93.94 608 MET A C 1
ATOM 5031 O O . MET A 1 608 ? -12.547 9.703 -16.109 1 93.94 608 MET A O 1
ATOM 5035 N N . ASP A 1 609 ? -11.531 7.723 -16.328 1 92.25 609 ASP A N 1
ATOM 5036 C CA . ASP A 1 609 ? -12.664 7.102 -16.984 1 92.25 609 ASP A CA 1
ATOM 5037 C C . ASP A 1 609 ? -13.844 6.945 -16.031 1 92.25 609 ASP A C 1
ATOM 5039 O O . ASP A 1 609 ? -15 7.18 -16.422 1 92.25 609 ASP A O 1
ATOM 5043 N N . ALA A 1 610 ? -13.594 6.527 -14.875 1 92.56 610 ALA A N 1
ATOM 5044 C CA . ALA A 1 610 ? -14.648 6.266 -13.898 1 92.56 610 ALA A CA 1
ATOM 5045 C C . ALA A 1 610 ? -15.391 7.547 -13.539 1 92.56 610 ALA A C 1
ATOM 5047 O O . ALA A 1 610 ? -16.609 7.543 -13.406 1 92.56 610 ALA A O 1
ATOM 5048 N N . ILE A 1 611 ? -14.648 8.641 -13.305 1 94.75 611 ILE A N 1
ATOM 5049 C CA . ILE A 1 611 ? -15.266 9.875 -12.844 1 94.75 611 ILE A CA 1
ATOM 5050 C C . ILE A 1 611 ? -16.141 10.461 -13.961 1 94.75 611 ILE A C 1
ATOM 5052 O O . ILE A 1 611 ? -17.156 11.094 -13.688 1 94.75 611 ILE A O 1
ATOM 5056 N N . ASN A 1 612 ? -15.82 10.219 -15.203 1 93.88 612 ASN A N 1
ATOM 5057 C CA . ASN A 1 612 ? -16.516 10.836 -16.328 1 93.88 612 ASN A CA 1
ATOM 5058 C C . ASN A 1 612 ? -17.578 9.906 -16.906 1 93.88 612 ASN A C 1
ATOM 5060 O O . ASN A 1 612 ? -18.594 10.375 -17.422 1 93.88 612 ASN A O 1
ATOM 5064 N N . PHE A 1 613 ? -17.328 8.586 -16.828 1 89.38 613 PHE A N 1
ATOM 5065 C CA . PHE A 1 613 ? -18.234 7.672 -17.531 1 89.38 613 PHE A CA 1
ATOM 5066 C C . PHE A 1 613 ? -18.672 6.535 -16.625 1 89.38 613 PHE A C 1
ATOM 5068 O O . PHE A 1 613 ? -19.453 5.668 -17.031 1 89.38 613 PHE A O 1
ATOM 5075 N N . GLY A 1 614 ? -18.297 6.516 -15.453 1 85.75 614 GLY A N 1
ATOM 5076 C CA . GLY A 1 614 ? -18.594 5.402 -14.562 1 85.75 614 GLY A CA 1
ATOM 5077 C C . GLY A 1 614 ? -20.016 5.414 -14.039 1 85.75 614 GLY A C 1
ATOM 5078 O O . GLY A 1 614 ? -20.828 6.254 -14.445 1 85.75 614 GLY A O 1
ATOM 5079 N N . VAL A 1 615 ? -20.281 4.543 -13.18 1 84.06 615 VAL A N 1
ATOM 5080 C CA . VAL A 1 615 ? -21.641 4.258 -12.703 1 84.06 615 VAL A CA 1
ATOM 5081 C C . VAL A 1 615 ? -22.125 5.398 -11.812 1 84.06 615 VAL A C 1
ATOM 5083 O O . VAL A 1 615 ? -23.328 5.578 -11.625 1 84.06 615 VAL A O 1
ATOM 5086 N N . ALA A 1 616 ? -21.203 6.168 -11.328 1 89.38 616 ALA A N 1
ATOM 5087 C CA . ALA A 1 616 ? -21.578 7.207 -10.375 1 89.38 616 ALA A CA 1
ATOM 5088 C C . ALA A 1 616 ? -22.109 8.445 -11.086 1 89.38 616 ALA A C 1
ATOM 5090 O O . ALA A 1 616 ? -22.766 9.289 -10.469 1 89.38 616 ALA A O 1
ATOM 5091 N N . HIS A 1 617 ? -21.828 8.633 -12.305 1 91.62 617 HIS A N 1
ATOM 5092 C CA . HIS A 1 617 ? -22.297 9.758 -13.109 1 91.62 617 HIS A CA 1
ATOM 5093 C C . HIS A 1 617 ? -21.969 11.086 -12.438 1 91.62 617 HIS A C 1
ATOM 5095 O O . HIS A 1 617 ? -22.844 11.914 -12.227 1 91.62 617 HIS A O 1
ATOM 5101 N N . LEU A 1 618 ? -20.734 11.305 -12.203 1 95.75 618 LEU A N 1
ATOM 5102 C CA . LEU A 1 618 ? -20.312 12.477 -11.453 1 95.75 618 LEU A CA 1
ATOM 5103 C C . LEU A 1 618 ? -20.25 13.703 -12.352 1 95.75 618 LEU A C 1
ATOM 5105 O O . LEU A 1 618 ? -20.359 14.836 -11.883 1 95.75 618 LEU A O 1
ATOM 5109 N N . TRP A 1 619 ? -20.062 13.562 -13.656 1 97 619 TRP A N 1
ATOM 5110 C CA . TRP A 1 619 ? -20.141 14.664 -14.609 1 97 619 TRP A CA 1
ATOM 5111 C C . TRP A 1 619 ? -21.578 14.844 -15.109 1 97 619 TRP A C 1
ATOM 5113 O O . TRP A 1 619 ? -22.172 13.914 -15.641 1 97 619 TRP A O 1
ATOM 5123 N N . ASP A 1 620 ? -22.125 16.016 -14.93 1 97.12 620 ASP A N 1
ATOM 5124 C CA . ASP A 1 620 ? -23.453 16.344 -15.453 1 97.12 620 ASP A CA 1
ATOM 5125 C C . ASP A 1 620 ? -23.328 17.094 -16.781 1 97.12 620 ASP A C 1
ATOM 5127 O O . ASP A 1 620 ? -23 18.281 -16.812 1 97.12 620 ASP A O 1
ATOM 5131 N N . GLU A 1 621 ? -23.703 16.453 -17.828 1 95.38 621 GLU A N 1
ATOM 5132 C CA . GLU A 1 621 ? -23.547 17.016 -19.156 1 95.38 621 GLU A CA 1
ATOM 5133 C C . GLU A 1 621 ? -24.469 18.219 -19.359 1 95.38 621 GLU A C 1
ATOM 5135 O O . GLU A 1 621 ? -24.094 19.172 -20.047 1 95.38 621 GLU A O 1
ATOM 5140 N N . GLU A 1 622 ? -25.594 18.172 -18.797 1 96.5 622 GLU A N 1
ATOM 5141 C CA . GLU A 1 622 ? -26.547 19.266 -18.953 1 96.5 622 GLU A CA 1
ATOM 5142 C C . GLU A 1 622 ? -26.016 20.547 -18.312 1 96.5 622 GLU A C 1
ATOM 5144 O O . GLU A 1 622 ? -26 21.594 -18.969 1 96.5 622 GLU A O 1
ATOM 5149 N N . ASP A 1 623 ? -25.547 20.453 -17.078 1 97 623 ASP A N 1
ATOM 5150 C CA . ASP A 1 623 ? -25.078 21.625 -16.359 1 97 623 ASP A CA 1
ATOM 5151 C C . ASP A 1 623 ? -23.625 21.953 -16.703 1 97 623 ASP A C 1
ATOM 5153 O O . ASP A 1 623 ? -23.172 23.094 -16.547 1 97 623 ASP A O 1
ATOM 5157 N N . GLY A 1 624 ? -22.875 20.953 -17.203 1 97.19 624 GLY A N 1
ATOM 5158 C CA . GLY A 1 624 ? -21.453 21.141 -17.438 1 97.19 624 GLY A CA 1
ATOM 5159 C C . GLY A 1 624 ? -20.672 21.359 -16.156 1 97.19 624 GLY A C 1
ATOM 5160 O O . GLY A 1 624 ? -19.875 22.297 -16.062 1 97.19 624 GLY A O 1
ATOM 5161 N N . PHE A 1 625 ? -20.922 20.5 -15.234 1 97.75 625 PHE A N 1
ATOM 5162 C CA . PHE A 1 625 ? -20.312 20.625 -13.922 1 97.75 625 PHE A CA 1
ATOM 5163 C C . PHE A 1 625 ? -20.25 19.266 -13.227 1 97.75 625 PHE A C 1
ATOM 5165 O O . PHE A 1 625 ? -20.938 18.328 -13.617 1 97.75 625 PHE A O 1
ATOM 5172 N N . TYR A 1 626 ? -19.391 19 -12.281 1 97.81 626 TYR A N 1
ATOM 5173 C CA . TYR A 1 626 ? -19.312 17.766 -11.5 1 97.81 626 TYR A CA 1
ATOM 5174 C C . TYR A 1 626 ? -20.141 17.875 -10.227 1 97.81 626 TYR A C 1
ATOM 5176 O O . TYR A 1 626 ? -20.156 18.922 -9.578 1 97.81 626 TYR A O 1
ATOM 5184 N N . TYR A 1 627 ? -20.875 16.844 -9.867 1 96.94 627 TYR A N 1
ATOM 5185 C CA . TYR A 1 627 ? -21.656 16.75 -8.648 1 96.94 627 TYR A CA 1
ATOM 5186 C C . TYR A 1 627 ? -21.391 15.438 -7.918 1 96.94 627 TYR A C 1
ATOM 5188 O O . TYR A 1 627 ? -20.984 14.445 -8.539 1 96.94 627 TYR A O 1
ATOM 5196 N N . ASP A 1 628 ? -21.547 15.414 -6.559 1 94.62 628 ASP A N 1
ATOM 5197 C CA . ASP A 1 628 ? -21.656 14.148 -5.844 1 94.62 628 ASP A CA 1
ATOM 5198 C C . ASP A 1 628 ? -22.922 13.406 -6.242 1 94.62 628 ASP A C 1
ATOM 5200 O O . ASP A 1 628 ? -23.844 13.992 -6.82 1 94.62 628 ASP A O 1
ATOM 5204 N N . SER A 1 629 ? -22.859 12.164 -5.969 1 94.56 629 SER A N 1
ATOM 5205 C CA . SER A 1 629 ? -24.016 11.336 -6.262 1 94.56 629 SER A CA 1
ATOM 5206 C C . SER A 1 629 ? -24.219 10.25 -5.203 1 94.56 629 SER A C 1
ATOM 5208 O O . SER A 1 629 ? -23.234 9.766 -4.621 1 94.56 629 SER A O 1
ATOM 5210 N N . ILE A 1 630 ? -25.469 9.992 -4.891 1 92.94 630 ILE A N 1
ATOM 5211 C CA . ILE A 1 630 ? -25.781 8.836 -4.066 1 92.94 630 ILE A CA 1
ATOM 5212 C C . ILE A 1 630 ? -26.062 7.625 -4.961 1 92.94 630 ILE A C 1
ATOM 5214 O O . ILE A 1 630 ? -26.938 7.676 -5.82 1 92.94 630 ILE A O 1
ATOM 5218 N N . ILE A 1 631 ? -25.266 6.621 -4.738 1 91.38 631 ILE A N 1
ATOM 5219 C CA . ILE A 1 631 ? -25.406 5.414 -5.547 1 91.38 631 ILE A CA 1
ATOM 5220 C C . ILE A 1 631 ? -26.234 4.375 -4.785 1 91.38 631 ILE A C 1
ATOM 5222 O O . ILE A 1 631 ? -25.938 4.07 -3.627 1 91.38 631 ILE A O 1
ATOM 5226 N N . PHE A 1 632 ? -27.234 3.947 -5.41 1 87.88 632 PHE A N 1
ATOM 5227 C CA . PHE A 1 632 ? -28.031 2.826 -4.93 1 87.88 632 PHE A CA 1
ATOM 5228 C C . PHE A 1 632 ? -27.812 1.591 -5.793 1 87.88 632 PHE A C 1
ATOM 5230 O O . PHE A 1 632 ? -27.016 1.623 -6.734 1 87.88 632 PHE A O 1
ATOM 5237 N N . GLU A 1 633 ? -28.391 0.461 -5.438 1 82.31 633 GLU A N 1
ATOM 5238 C CA . GLU A 1 633 ? -28.219 -0.788 -6.176 1 82.31 633 GLU A CA 1
ATOM 5239 C C . GLU A 1 633 ? -28.703 -0.656 -7.613 1 82.31 633 GLU A C 1
ATOM 5241 O O . GLU A 1 633 ? -28.109 -1.219 -8.531 1 82.31 633 GLU A O 1
ATOM 5246 N N . ASP A 1 634 ? -29.734 0.069 -7.801 1 84.94 634 ASP A N 1
ATOM 5247 C CA . ASP A 1 634 ? -30.391 0.048 -9.109 1 84.94 634 ASP A CA 1
ATOM 5248 C C . ASP A 1 634 ? -30.359 1.431 -9.758 1 84.94 634 ASP A C 1
ATOM 5250 O O . ASP A 1 634 ? -30.656 1.571 -10.945 1 84.94 634 ASP A O 1
ATOM 5254 N N . HIS A 1 635 ? -30.016 2.441 -8.945 1 87.5 635 HIS A N 1
ATOM 5255 C CA . HIS A 1 635 ? -30.031 3.787 -9.516 1 87.5 635 HIS A CA 1
ATOM 5256 C C . HIS A 1 635 ? -29.109 4.719 -8.719 1 87.5 635 HIS A C 1
ATOM 5258 O O . HIS A 1 635 ? -28.484 4.301 -7.75 1 87.5 635 HIS A O 1
ATOM 5264 N N . GLN A 1 636 ? -28.984 5.945 -9.258 1 92 636 GLN A N 1
ATOM 5265 C CA . GLN A 1 636 ? -28.219 6.961 -8.547 1 92 636 GLN A CA 1
ATOM 5266 C C . GLN A 1 636 ? -28.953 8.297 -8.539 1 92 636 GLN A C 1
ATOM 5268 O O . GLN A 1 636 ? -29.781 8.562 -9.406 1 92 636 GLN A O 1
ATOM 5273 N N . ILE A 1 637 ? -28.734 9.148 -7.535 1 93.44 637 ILE A N 1
ATOM 5274 C CA . ILE A 1 637 ? -29.328 10.477 -7.398 1 93.44 637 ILE A CA 1
ATOM 5275 C C . ILE A 1 637 ? -28.219 11.523 -7.312 1 93.44 637 ILE A C 1
ATOM 5277 O O . ILE A 1 637 ? -27.453 11.555 -6.336 1 93.44 637 ILE A O 1
ATOM 5281 N N . PRO A 1 638 ? -28.109 12.383 -8.305 1 94.62 638 PRO A N 1
ATOM 5282 C CA . PRO A 1 638 ? -27.094 13.438 -8.242 1 94.62 638 PRO A CA 1
ATOM 5283 C C . PRO A 1 638 ? -27.438 14.508 -7.203 1 94.62 638 PRO A C 1
ATOM 5285 O O . PRO A 1 638 ? -28.609 14.859 -7.031 1 94.62 638 PRO A O 1
ATOM 5288 N N . LEU A 1 639 ? -26.516 14.977 -6.496 1 95.12 639 LEU A N 1
ATOM 5289 C CA . LEU A 1 639 ? -26.641 16.125 -5.598 1 95.12 639 LEU A CA 1
ATOM 5290 C C . LEU A 1 639 ? -26.141 17.391 -6.266 1 95.12 639 LEU A C 1
ATOM 5292 O O . LEU A 1 639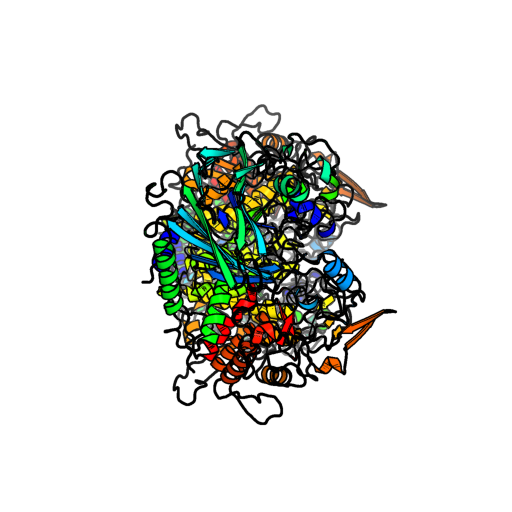 ? -24.969 17.766 -6.098 1 95.12 639 LEU A O 1
ATOM 5296 N N . LYS A 1 640 ? -27.016 18.078 -6.941 1 95.88 640 LYS A N 1
ATOM 5297 C CA . LYS A 1 640 ? -26.641 19.188 -7.812 1 95.88 640 LYS A CA 1
ATOM 5298 C C . LYS A 1 640 ? -26.375 20.453 -7 1 95.88 640 LYS A C 1
ATOM 5300 O O . LYS A 1 640 ? -27.141 21.406 -7.043 1 95.88 640 LYS A O 1
ATOM 5305 N N . ILE A 1 641 ? -25.312 20.453 -6.301 1 96.69 641 ILE A N 1
ATOM 5306 C CA . ILE A 1 641 ? -24.812 21.594 -5.531 1 96.69 641 ILE A CA 1
ATOM 5307 C C . ILE A 1 641 ? -23.578 22.172 -6.219 1 96.69 641 ILE A C 1
ATOM 5309 O O . ILE A 1 641 ? -22.578 21.484 -6.398 1 96.69 641 ILE A O 1
ATOM 5313 N N . ARG A 1 642 ? -23.656 23.438 -6.621 1 97.56 642 ARG A N 1
ATOM 5314 C CA . ARG A 1 642 ? -22.516 24.109 -7.23 1 97.56 642 ARG A CA 1
ATOM 5315 C C . ARG A 1 642 ? -21.547 24.594 -6.168 1 97.56 642 ARG A C 1
ATOM 5317 O O . ARG A 1 642 ? -21.609 25.75 -5.742 1 97.56 642 ARG A O 1
ATOM 5324 N N . SER A 1 643 ? -20.625 23.781 -5.824 1 96.38 643 SER A N 1
ATOM 5325 C CA . SER A 1 643 ? -19.656 24.062 -4.766 1 96.38 643 SER A CA 1
ATOM 5326 C C . SER A 1 643 ? -18.234 23.75 -5.227 1 96.38 643 SER A C 1
ATOM 5328 O O . SER A 1 643 ? -18.031 23.297 -6.352 1 96.38 643 SER A O 1
ATOM 5330 N N . MET A 1 644 ? -17.281 23.984 -4.371 1 95.5 644 MET A N 1
ATOM 5331 C CA . MET A 1 644 ? -15.867 23.703 -4.617 1 95.5 644 MET A CA 1
ATOM 5332 C C . MET A 1 644 ? -15.656 22.25 -4.992 1 95.5 644 MET A C 1
ATOM 5334 O O . MET A 1 644 ? -14.711 21.906 -5.711 1 95.5 644 MET A O 1
ATOM 5338 N N . VAL A 1 645 ? -16.547 21.359 -4.594 1 93.88 645 VAL A N 1
ATOM 5339 C CA . VAL A 1 645 ? -16.484 19.922 -4.879 1 93.88 645 VAL A CA 1
ATOM 5340 C C . VAL A 1 645 ? -16.375 19.703 -6.387 1 93.88 645 VAL A C 1
ATOM 5342 O O . VAL A 1 645 ? -15.578 18.875 -6.844 1 93.88 645 VAL A O 1
ATOM 5345 N N . GLY A 1 646 ? -17.125 20.484 -7.102 1 95.94 646 GLY A N 1
ATOM 5346 C CA . GLY A 1 646 ? -17.156 20.328 -8.547 1 95.94 646 GLY A CA 1
ATOM 5347 C C . GLY A 1 646 ? -15.984 20.969 -9.25 1 95.94 646 GLY A C 1
ATOM 5348 O O . GLY A 1 646 ? -15.805 20.812 -10.453 1 95.94 646 GLY A O 1
ATOM 5349 N N . MET A 1 647 ? -15.117 21.656 -8.516 1 95.81 647 MET A N 1
ATOM 5350 C CA . MET A 1 647 ? -13.969 22.344 -9.094 1 95.81 647 MET A CA 1
ATOM 5351 C C . MET A 1 647 ? -12.688 21.547 -8.852 1 95.81 647 MET A C 1
ATOM 5353 O O . MET A 1 647 ? -11.688 21.75 -9.555 1 95.81 647 MET A O 1
ATOM 5357 N N . VAL A 1 648 ? -12.68 20.609 -7.891 1 96.19 648 VAL A N 1
ATOM 5358 C CA . VAL A 1 648 ? -11.492 19.875 -7.492 1 96.19 648 VAL A CA 1
ATOM 5359 C C . VAL A 1 648 ? -10.969 19.062 -8.672 1 96.19 648 VAL A C 1
ATOM 5361 O O . VAL A 1 648 ? -9.758 18.891 -8.836 1 96.19 648 VAL A O 1
ATOM 5364 N N . PRO A 1 649 ? -11.828 18.547 -9.609 1 96.81 649 PRO A N 1
ATOM 5365 C CA . PRO A 1 649 ? -11.336 17.828 -10.781 1 96.81 649 PRO A CA 1
ATOM 5366 C C . PRO A 1 649 ? -10.375 18.656 -11.633 1 96.81 649 PRO A C 1
ATOM 5368 O O . PRO A 1 649 ? -9.586 18.109 -12.398 1 96.81 649 PRO A O 1
ATOM 5371 N N . LEU A 1 650 ? -10.375 20 -11.438 1 96.94 650 LEU A N 1
ATOM 5372 C CA . LEU A 1 650 ? -9.453 20.875 -12.164 1 96.94 650 LEU A CA 1
ATOM 5373 C C . LEU A 1 650 ? -8.039 20.734 -11.625 1 96.94 650 LEU A C 1
ATOM 5375 O O . LEU A 1 650 ? -7.078 21.172 -12.266 1 96.94 650 LEU A O 1
ATOM 5379 N N . PHE A 1 651 ? -7.867 20.109 -10.453 1 95.69 651 PHE A N 1
ATOM 5380 C CA . PHE A 1 651 ? -6.578 20.094 -9.773 1 95.69 651 PHE A CA 1
ATOM 5381 C C . PHE A 1 651 ? -5.648 19.062 -10.383 1 95.69 651 PHE A C 1
ATOM 5383 O O . PHE A 1 651 ? -4.461 19.016 -10.055 1 95.69 651 PHE A O 1
ATOM 5390 N N . SER A 1 652 ? -6.102 18.25 -11.297 1 91 652 SER A N 1
ATOM 5391 C CA . SER A 1 652 ? -5.281 17.281 -12.016 1 91 652 SER A CA 1
ATOM 5392 C C . SER A 1 652 ? -4.875 17.812 -13.383 1 91 652 SER A C 1
ATOM 5394 O O . SER A 1 652 ? -5.707 17.906 -14.289 1 91 652 SER A O 1
ATOM 5396 N N . SER A 1 653 ? -3.59 18.219 -13.562 1 91.25 653 SER A N 1
ATOM 5397 C CA . SER A 1 653 ? -3.145 18.859 -14.797 1 91.25 653 SER A CA 1
ATOM 5398 C C . SER A 1 653 ? -1.649 18.656 -15.016 1 91.25 653 SER A C 1
ATOM 5400 O O . SER A 1 653 ? -0.912 19.609 -15.234 1 91.25 653 SER A O 1
ATOM 5402 N N . LEU A 1 654 ? -1.183 17.422 -15.141 1 91.38 654 LEU A N 1
ATOM 5403 C CA . LEU A 1 654 ? 0.231 17.141 -15.359 1 91.38 654 LEU A CA 1
ATOM 5404 C C . LEU A 1 654 ? 0.548 17.078 -16.859 1 91.38 654 LEU A C 1
ATOM 5406 O O . LEU A 1 654 ? -0.095 16.328 -17.594 1 91.38 654 LEU A O 1
ATOM 5410 N N . VAL A 1 655 ? 1.459 17.859 -17.297 1 90.06 655 VAL A N 1
ATOM 5411 C CA . VAL A 1 655 ? 1.918 17.844 -18.688 1 90.06 655 VAL A CA 1
ATOM 5412 C C . VAL A 1 655 ? 3.098 16.875 -18.828 1 90.06 655 VAL A C 1
ATOM 5414 O O . VAL A 1 655 ? 4.102 17.016 -18.125 1 90.06 655 VAL A O 1
ATOM 5417 N N . LEU A 1 656 ? 2.973 15.867 -19.641 1 88.62 656 LEU A N 1
ATOM 5418 C CA . LEU A 1 656 ? 4.055 14.945 -19.969 1 88.62 656 LEU A CA 1
ATOM 5419 C C . LEU A 1 656 ? 4.602 15.211 -21.359 1 88.62 656 LEU A C 1
ATOM 5421 O O . LEU A 1 656 ? 3.998 14.805 -22.359 1 88.62 656 LEU A O 1
ATOM 5425 N N . TRP A 1 657 ? 5.75 15.781 -21.391 1 87.25 657 TRP A N 1
ATOM 5426 C CA . TRP A 1 657 ? 6.402 16.078 -22.656 1 87.25 657 TRP A CA 1
ATOM 5427 C C . TRP A 1 657 ? 7.043 14.828 -23.25 1 87.25 657 TRP A C 1
ATOM 5429 O O . TRP A 1 657 ? 7.621 14.016 -22.516 1 87.25 657 TRP A O 1
ATOM 5439 N N . ASP A 1 658 ? 6.953 14.68 -24.5 1 85 658 ASP A N 1
ATOM 5440 C CA . ASP A 1 658 ? 7.504 13.508 -25.172 1 85 658 ASP A CA 1
ATOM 5441 C C . ASP A 1 658 ? 9.008 13.398 -24.953 1 85 658 ASP A C 1
ATOM 5443 O O . ASP A 1 658 ? 9.539 12.305 -24.766 1 85 658 ASP A O 1
ATOM 5447 N N . SER A 1 659 ? 9.68 14.469 -25.031 1 83.62 659 SER A N 1
ATOM 5448 C CA . SER A 1 659 ? 11.133 14.484 -24.844 1 83.62 659 SER A CA 1
ATOM 5449 C C . SER A 1 659 ? 11.523 13.961 -23.469 1 83.62 659 SER A C 1
ATOM 5451 O O . SER A 1 659 ? 12.523 13.266 -23.328 1 83.62 659 SER A O 1
ATOM 5453 N N . GLU A 1 660 ? 10.703 14.258 -22.531 1 83.69 660 GLU A N 1
ATOM 5454 C CA . GLU A 1 660 ? 10.969 13.82 -21.172 1 83.69 660 GLU A CA 1
ATOM 5455 C C . GLU A 1 660 ? 10.609 12.344 -20.984 1 83.69 660 GLU A C 1
ATOM 5457 O O . GLU A 1 660 ? 11.352 11.594 -20.359 1 83.69 660 GLU A O 1
ATOM 5462 N N . ALA A 1 661 ? 9.547 11.969 -21.562 1 85.06 661 ALA A N 1
ATOM 5463 C CA . ALA A 1 661 ? 9.094 10.586 -21.438 1 85.06 661 ALA A CA 1
ATOM 5464 C C . ALA A 1 661 ? 10.047 9.625 -22.141 1 85.06 661 ALA A C 1
ATOM 5466 O O . ALA A 1 661 ? 10.281 8.508 -21.672 1 85.06 661 ALA A O 1
ATOM 5467 N N . LYS A 1 662 ? 10.609 10.039 -23.188 1 88.56 662 LYS A N 1
ATOM 5468 C CA . LYS A 1 662 ? 11.484 9.203 -24 1 88.56 662 LYS A CA 1
ATOM 5469 C C . LYS A 1 662 ? 12.805 8.938 -23.281 1 88.56 662 LYS A C 1
ATOM 5471 O O . LYS A 1 662 ? 13.523 7.992 -23.625 1 88.56 662 LYS A O 1
ATOM 5476 N N . GLN A 1 663 ? 13.039 9.781 -22.344 1 87.25 663 GLN A N 1
ATOM 5477 C CA . GLN A 1 663 ? 14.234 9.539 -21.531 1 87.25 663 GLN A CA 1
ATOM 5478 C C . GLN A 1 663 ? 14.086 8.273 -20.703 1 87.25 663 GLN A C 1
ATOM 5480 O O . GLN A 1 663 ? 15.078 7.742 -20.188 1 87.25 663 GLN A O 1
ATOM 5485 N N . HIS A 1 664 ? 12.922 7.867 -20.578 1 92.81 664 HIS A N 1
ATOM 5486 C CA . HIS A 1 664 ? 12.594 6.656 -19.844 1 92.81 664 HIS A CA 1
ATOM 5487 C C . HIS A 1 664 ? 11.945 5.613 -20.734 1 92.81 664 HIS A C 1
ATOM 5489 O O . HIS A 1 664 ? 10.727 5.43 -20.703 1 92.81 664 HIS A O 1
ATOM 5495 N N . PRO A 1 665 ? 12.734 4.906 -21.359 1 90.25 665 PRO A N 1
ATOM 5496 C CA . PRO A 1 665 ? 12.227 4.043 -22.438 1 90.25 665 PRO A CA 1
ATOM 5497 C C . PRO A 1 665 ? 11.227 3.01 -21.938 1 90.25 665 PRO A C 1
ATOM 5499 O O . PRO A 1 665 ? 10.25 2.701 -22.625 1 90.25 665 PRO A O 1
ATOM 5502 N N . GLY A 1 666 ? 11.492 2.412 -20.75 1 89.75 666 GLY A N 1
ATOM 5503 C CA . GLY A 1 666 ? 10.539 1.455 -20.203 1 89.75 666 GLY A CA 1
ATOM 5504 C C . GLY A 1 666 ? 9.156 2.041 -20 1 89.75 666 GLY A C 1
ATOM 5505 O O . GLY A 1 666 ? 8.156 1.451 -20.406 1 89.75 666 GLY A O 1
ATOM 5506 N N . PHE A 1 667 ? 9.133 3.191 -19.406 1 92.38 667 PHE A N 1
ATOM 5507 C CA . PHE A 1 667 ? 7.875 3.896 -19.188 1 92.38 667 PHE A CA 1
ATOM 5508 C C . PHE A 1 667 ? 7.23 4.277 -20.516 1 92.38 667 PHE A C 1
ATOM 5510 O O . PHE A 1 667 ? 6.023 4.102 -20.703 1 92.38 667 PHE A O 1
ATOM 5517 N N . TYR A 1 668 ? 8.023 4.812 -21.406 1 90.31 668 TYR A N 1
ATOM 5518 C CA . TYR A 1 668 ? 7.516 5.281 -22.703 1 90.31 668 TYR A CA 1
ATOM 5519 C C . TYR A 1 668 ? 6.879 4.145 -23.484 1 90.31 668 TYR A C 1
ATOM 5521 O O . TYR A 1 668 ? 5.758 4.277 -23.984 1 90.31 668 TYR A O 1
ATOM 5529 N N . GLN A 1 669 ? 7.535 3.023 -23.562 1 89.75 669 GLN A N 1
ATOM 5530 C CA . GLN A 1 669 ? 7.039 1.869 -24.312 1 89.75 669 GLN A CA 1
ATOM 5531 C C . GLN A 1 669 ? 5.758 1.323 -23.688 1 89.75 669 GLN A C 1
ATOM 5533 O O . GLN A 1 669 ? 4.809 0.988 -24.406 1 89.75 669 GLN A O 1
ATOM 5538 N N . ARG A 1 670 ? 5.711 1.288 -22.438 1 88.44 670 ARG A N 1
ATOM 5539 C CA . ARG A 1 670 ? 4.527 0.789 -21.75 1 88.44 670 ARG A CA 1
ATOM 5540 C C . ARG A 1 670 ? 3.342 1.728 -21.938 1 88.44 670 ARG A C 1
ATOM 5542 O O . ARG A 1 670 ? 2.213 1.276 -22.141 1 88.44 670 ARG A O 1
ATOM 5549 N N . THR A 1 671 ? 3.584 2.955 -21.812 1 87.44 671 THR A N 1
ATOM 5550 C CA . THR A 1 671 ? 2.531 3.947 -22 1 87.44 671 THR A CA 1
ATOM 5551 C C . THR A 1 671 ? 1.948 3.871 -23.406 1 87.44 671 THR A C 1
ATOM 5553 O O . THR A 1 671 ? 0.729 3.918 -23.578 1 87.44 671 THR A O 1
ATOM 5556 N N . GLN A 1 672 ? 2.814 3.707 -24.359 1 84.75 672 GLN A N 1
ATOM 5557 C CA . GLN A 1 672 ? 2.357 3.584 -25.734 1 84.75 672 GLN A CA 1
ATOM 5558 C C . GLN A 1 672 ? 1.533 2.314 -25.922 1 84.75 672 GLN A C 1
ATOM 5560 O O . GLN A 1 672 ? 0.486 2.342 -26.578 1 84.75 672 GLN A O 1
ATOM 5565 N N . TRP A 1 673 ? 2.016 1.297 -25.391 1 83.5 673 TRP A N 1
ATOM 5566 C CA . TRP A 1 673 ? 1.283 0.037 -25.469 1 83.5 673 TRP A CA 1
ATOM 5567 C C . TRP A 1 673 ? -0.092 0.162 -24.828 1 83.5 673 TRP A C 1
ATOM 5569 O O . TRP A 1 673 ? -1.094 -0.287 -25.375 1 83.5 673 TRP A O 1
ATOM 5579 N N . PHE A 1 674 ? -0.123 0.738 -23.672 1 85.38 674 PHE A N 1
ATOM 5580 C CA . PHE A 1 674 ? -1.362 0.909 -22.922 1 85.38 674 PHE A CA 1
ATOM 5581 C C . PHE A 1 674 ? -2.355 1.76 -23.703 1 85.38 674 PHE A C 1
ATOM 5583 O O . PHE A 1 674 ? -3.525 1.396 -23.844 1 85.38 674 PHE A O 1
ATOM 5590 N N . LEU A 1 675 ? -1.898 2.826 -24.281 1 81 675 LEU A N 1
ATOM 5591 C CA . LEU A 1 675 ? -2.768 3.762 -24.984 1 81 675 LEU A CA 1
ATOM 5592 C C . LEU A 1 675 ? -3.244 3.168 -26.312 1 81 675 LEU A C 1
ATOM 5594 O O . LEU A 1 675 ? -4.367 3.434 -26.75 1 81 675 LEU A O 1
ATOM 5598 N N . ASN A 1 676 ? -2.41 2.305 -26.938 1 76 676 ASN A N 1
ATOM 5599 C CA . ASN A 1 676 ? -2.754 1.733 -28.234 1 76 676 ASN A CA 1
ATOM 5600 C C . ASN A 1 676 ? -3.58 0.46 -28.078 1 76 676 ASN A C 1
ATOM 5602 O O . ASN A 1 676 ? -4.473 0.194 -28.891 1 76 676 ASN A O 1
ATOM 5606 N N . LYS A 1 677 ? -3.164 -0.351 -27.281 1 69.56 677 LYS A N 1
ATOM 5607 C CA . LYS A 1 677 ? -3.783 -1.669 -27.172 1 69.56 677 LYS A CA 1
ATOM 5608 C C . LYS A 1 677 ? -5.039 -1.615 -26.297 1 69.56 677 LYS A C 1
ATOM 5610 O O . LYS A 1 677 ? -5.98 -2.387 -26.516 1 69.56 677 LYS A O 1
ATOM 5615 N N . ARG A 1 678 ? -4.902 -0.911 -25.375 1 63.75 678 ARG A N 1
ATOM 5616 C CA . ARG A 1 678 ? -6.094 -0.872 -24.531 1 63.75 678 ARG A CA 1
ATOM 5617 C C . ARG A 1 678 ? -7.168 0.025 -25.141 1 63.75 678 ARG A C 1
ATOM 5619 O O . ARG A 1 678 ? -7.258 1.208 -24.797 1 63.75 678 ARG A O 1
ATOM 5626 N N . LYS A 1 679 ? -7.352 -0.157 -26.469 1 50.81 679 LYS A N 1
ATOM 5627 C CA . LYS A 1 679 ? -8.328 0.423 -27.391 1 50.81 679 LYS A CA 1
ATOM 5628 C C . LYS A 1 679 ? -9.688 0.583 -26.719 1 50.81 679 LYS A C 1
ATOM 5630 O O . LYS A 1 679 ? -10.219 -0.371 -26.141 1 50.81 679 LYS A O 1
ATOM 5635 N N . GLY A 1 680 ? -10.18 1.879 -26.797 1 50.44 680 GLY A N 1
ATOM 5636 C CA . GLY A 1 680 ? -11.531 2.238 -26.391 1 50.44 680 GLY A CA 1
ATOM 5637 C C . GLY A 1 680 ? -11.914 1.674 -25.047 1 50.44 680 GLY A C 1
ATOM 5638 O O . GLY A 1 680 ? -12.945 2.053 -24.469 1 50.44 680 GLY A O 1
ATOM 5639 N N . LEU A 1 681 ? -11.086 0.688 -24.703 1 47.69 681 LEU A N 1
ATOM 5640 C CA . LEU A 1 681 ? -11.484 -0.054 -23.516 1 47.69 681 LEU A CA 1
ATOM 5641 C C . LEU A 1 681 ? -11.039 0.664 -22.25 1 47.69 681 LEU A C 1
ATOM 5643 O O . LEU A 1 681 ? -11.797 0.765 -21.281 1 47.69 681 LEU A O 1
ATOM 5647 N N . ALA A 1 682 ? -9.742 1.144 -22.359 1 50.66 682 ALA A N 1
ATOM 5648 C CA . ALA A 1 682 ? -9.234 1.631 -21.078 1 50.66 682 ALA A CA 1
ATOM 5649 C C . ALA A 1 682 ? -9.586 3.102 -20.875 1 50.66 682 ALA A C 1
ATOM 5651 O O . ALA A 1 682 ? -9.531 3.605 -19.75 1 50.66 682 ALA A O 1
ATOM 5652 N N . SER A 1 683 ? -9.781 3.846 -21.938 1 63.09 683 SER A N 1
ATOM 5653 C CA . SER A 1 683 ? -10.086 5.254 -21.703 1 63.09 683 SER A CA 1
ATOM 5654 C C . SER A 1 683 ? -11.125 5.766 -22.688 1 63.09 683 SER A C 1
ATOM 5656 O O . SER A 1 683 ? -10.852 5.875 -23.891 1 63.09 683 SER A O 1
ATOM 5658 N N . LYS A 1 684 ? -12.227 5.887 -22.25 1 69.81 684 LYS A N 1
ATOM 5659 C CA . LYS A 1 684 ? -13.297 6.539 -23 1 69.81 684 LYS A CA 1
ATOM 5660 C C . LYS A 1 684 ? -13.078 8.047 -23.078 1 69.81 684 LYS A C 1
ATOM 5662 O O . LYS A 1 684 ? -13.523 8.703 -24.016 1 69.81 684 LYS A O 1
ATOM 5667 N N . THR A 1 685 ? -12.273 8.445 -22.078 1 71.94 685 THR A N 1
ATOM 5668 C CA . THR A 1 685 ? -12.008 9.875 -22.031 1 71.94 685 THR A CA 1
ATOM 5669 C C . THR A 1 685 ? -10.852 10.242 -22.953 1 71.94 685 THR A C 1
ATOM 5671 O O . THR A 1 685 ? -9.828 9.562 -22.969 1 71.94 685 THR A O 1
ATOM 5674 N N . GLN A 1 686 ? -11.016 11.234 -23.625 1 70.25 686 GLN A N 1
ATOM 5675 C CA . GLN A 1 686 ? -9.984 11.703 -24.562 1 70.25 686 GLN A CA 1
ATOM 5676 C C . GLN A 1 686 ? -8.797 12.297 -23.812 1 70.25 686 GLN A C 1
ATOM 5678 O O . GLN A 1 686 ? -8.969 13.156 -22.938 1 70.25 686 GLN A O 1
ATOM 5683 N N . ILE A 1 687 ? -7.688 11.797 -24.125 1 75.75 687 ILE A N 1
ATOM 5684 C CA . ILE A 1 687 ? -6.453 12.359 -23.594 1 75.75 687 ILE A CA 1
ATOM 5685 C C . ILE A 1 687 ? -6.066 13.602 -24.375 1 75.75 687 ILE A C 1
ATOM 5687 O O . ILE A 1 687 ? -6.145 13.609 -25.609 1 75.75 687 ILE A O 1
ATOM 5691 N N . LEU A 1 688 ? -5.719 14.617 -23.703 1 78.25 688 LEU A N 1
ATOM 5692 C CA . LEU A 1 688 ? -5.328 15.867 -24.344 1 78.25 688 LEU A CA 1
ATOM 5693 C C . LEU A 1 688 ? -3.928 15.758 -24.938 1 78.25 688 LEU A C 1
ATOM 5695 O O . LEU A 1 688 ? -2.998 15.305 -24.281 1 78.25 688 LEU A O 1
ATOM 5699 N N . HIS A 1 689 ? -3.807 16.094 -26.203 1 77.19 689 HIS A N 1
ATOM 5700 C CA . HIS A 1 689 ? -2.535 16.062 -26.906 1 77.19 689 HIS A CA 1
ATOM 5701 C C . HIS A 1 689 ? -2.152 17.453 -27.422 1 77.19 689 HIS A C 1
ATOM 5703 O O . HIS A 1 689 ? -3.014 18.219 -27.844 1 77.19 689 HIS A O 1
ATOM 5709 N N . ARG A 1 690 ? -0.944 17.781 -27.234 1 74.88 690 ARG A N 1
ATOM 5710 C CA . ARG A 1 690 ? -0.357 18.984 -27.812 1 74.88 690 ARG A CA 1
ATOM 5711 C C . ARG A 1 690 ? 0.624 18.641 -28.922 1 74.88 690 ARG A C 1
ATOM 5713 O O . ARG A 1 690 ? 1.634 17.984 -28.688 1 74.88 690 ARG A O 1
ATOM 5720 N N . ALA A 1 691 ? 0.338 19.031 -30.109 1 61.66 691 ALA A N 1
ATOM 5721 C CA . ALA A 1 691 ? 1.164 18.672 -31.266 1 61.66 691 ALA A CA 1
ATOM 5722 C C . ALA A 1 691 ? 2.17 19.781 -31.578 1 61.66 691 ALA A C 1
ATOM 5724 O O . ALA A 1 691 ? 3.221 19.516 -32.156 1 61.66 691 ALA A O 1
ATOM 5725 N N . GLN A 1 692 ? 1.844 21 -31.328 1 61 692 GLN A N 1
ATOM 5726 C CA . GLN A 1 692 ? 2.732 22.109 -31.625 1 61 692 GLN A CA 1
ATOM 5727 C C . GLN A 1 692 ? 2.812 23.094 -30.469 1 61 692 GLN A C 1
ATOM 5729 O O . GLN A 1 692 ? 1.94 23.094 -29.594 1 61 692 GLN A O 1
ATOM 5734 N N . SER A 1 693 ? 4.023 23.672 -30.359 1 57.25 693 SER A N 1
ATOM 5735 C CA . SER A 1 693 ? 4.184 24.688 -29.312 1 57.25 693 SER A CA 1
ATOM 5736 C C . SER A 1 693 ? 2.986 25.625 -29.281 1 57.25 693 SER A C 1
ATOM 5738 O O . SER A 1 693 ? 2.537 26.109 -30.328 1 57.25 693 SER A O 1
ATOM 5740 N N . PRO A 1 694 ? 2.34 25.672 -28.156 1 51.16 694 PRO A N 1
ATOM 5741 C CA . PRO A 1 694 ? 1.146 26.531 -28.109 1 51.16 694 PRO A CA 1
ATOM 5742 C C . PRO A 1 694 ? 1.46 28 -28.328 1 51.16 694 PRO A C 1
ATOM 5744 O O . PRO A 1 694 ? 0.548 28.812 -28.531 1 51.16 694 PRO A O 1
ATOM 5747 N N . ASN A 1 695 ? 2.838 28.312 -28.141 1 50.78 695 ASN A N 1
ATOM 5748 C CA . ASN A 1 695 ? 3.236 29.688 -28.453 1 50.78 695 ASN A CA 1
ATOM 5749 C C . ASN A 1 695 ? 3.551 29.859 -29.938 1 50.78 695 ASN A C 1
ATOM 5751 O O . ASN A 1 695 ? 4.379 29.141 -30.484 1 50.78 695 ASN A O 1
ATOM 5755 N N . LYS A 1 696 ? 2.826 30.594 -30.656 1 52.53 696 LYS A N 1
ATOM 5756 C CA . LYS A 1 696 ? 2.98 30.812 -32.094 1 52.53 696 LYS A CA 1
ATOM 5757 C C . LYS A 1 696 ? 4.441 31.062 -32.469 1 52.53 696 LYS A C 1
ATOM 5759 O O . LYS A 1 696 ? 4.883 30.719 -33.562 1 52.53 696 LYS A O 1
ATOM 5764 N N . ASN A 1 697 ? 5.207 31.594 -31.641 1 48.88 697 ASN A N 1
ATOM 5765 C CA . ASN A 1 697 ? 6.551 32 -32.031 1 48.88 697 ASN A CA 1
ATOM 5766 C C . ASN A 1 697 ? 7.594 30.969 -31.672 1 48.88 697 ASN A C 1
ATOM 5768 O O . ASN A 1 697 ? 8.797 31.203 -31.781 1 48.88 697 ASN A O 1
ATOM 5772 N N . GLU A 1 698 ? 7.051 29.844 -30.969 1 50.84 698 GLU A N 1
ATOM 5773 C CA . GLU A 1 698 ? 8.07 28.875 -30.594 1 50.84 698 GLU A CA 1
ATOM 5774 C C . GLU A 1 698 ? 8.047 27.656 -31.531 1 50.84 698 GLU A C 1
ATOM 5776 O O . GLU A 1 698 ? 6.98 27.094 -31.797 1 50.84 698 GLU A O 1
ATOM 5781 N N . GLU A 1 699 ? 8.906 27.562 -32.375 1 48.22 699 GLU A N 1
ATOM 5782 C CA . GLU A 1 699 ? 9.141 26.484 -33.344 1 48.22 699 GLU A CA 1
ATOM 5783 C C . GLU A 1 699 ? 9.273 25.141 -32.625 1 48.22 699 GLU A C 1
ATOM 5785 O O . GLU A 1 699 ? 9.695 24.156 -33.25 1 48.22 699 GLU A O 1
ATOM 5790 N N . SER A 1 700 ? 8.953 25.109 -31.359 1 54.53 700 SER A N 1
ATOM 5791 C CA . SER A 1 700 ? 9.266 23.797 -30.781 1 54.53 700 SER A CA 1
ATOM 5792 C C . SER A 1 700 ? 8.133 22.797 -31.031 1 54.53 700 SER A C 1
ATOM 5794 O O . SER A 1 700 ? 6.973 23.094 -30.719 1 54.53 700 SER A O 1
ATOM 5796 N N . ASN A 1 701 ? 8.219 21.859 -31.984 1 60.25 701 ASN A N 1
ATOM 5797 C CA . ASN A 1 701 ? 7.379 20.734 -32.375 1 60.25 701 ASN A CA 1
ATOM 5798 C C . ASN A 1 701 ? 7.32 19.672 -31.281 1 60.25 701 ASN A C 1
ATOM 5800 O O . ASN A 1 701 ? 7.191 18.469 -31.578 1 60.25 701 ASN A O 1
ATOM 5804 N N . GLU A 1 702 ? 7.441 20.266 -30.047 1 72.44 702 GLU A N 1
ATOM 5805 C CA . GLU A 1 702 ? 7.477 19.219 -29.031 1 72.44 702 GLU A CA 1
ATOM 5806 C C . GLU A 1 702 ? 6.074 18.703 -28.719 1 72.44 702 GLU A C 1
ATOM 5808 O O . GLU A 1 702 ? 5.148 19.484 -28.5 1 72.44 702 GLU A O 1
ATOM 5813 N N . GLN A 1 703 ? 5.832 17.406 -28.781 1 82 703 GLN A N 1
ATOM 5814 C CA . GLN A 1 703 ? 4.562 16.75 -28.484 1 82 703 GLN A CA 1
ATOM 5815 C C . GLN A 1 703 ? 4.414 16.469 -27 1 82 703 GLN A C 1
ATOM 5817 O O . GLN A 1 703 ? 5.414 16.344 -26.281 1 82 703 GLN A O 1
ATOM 5822 N N . ALA A 1 704 ? 3.211 16.75 -26.484 1 87.5 704 ALA A N 1
ATOM 5823 C CA . ALA A 1 704 ? 2.941 16.5 -25.062 1 87.5 704 ALA A CA 1
ATOM 5824 C C . ALA A 1 704 ? 1.533 15.938 -24.875 1 87.5 704 ALA A C 1
ATOM 5826 O O . ALA A 1 704 ? 0.654 16.156 -25.719 1 87.5 704 ALA A O 1
ATOM 5827 N N . ILE A 1 705 ? 1.44 15.148 -23.891 1 87.25 705 ILE A N 1
ATOM 5828 C CA . ILE A 1 705 ? 0.107 14.781 -23.422 1 87.25 705 ILE A CA 1
ATOM 5829 C C . ILE A 1 705 ? -0.146 15.398 -22.047 1 87.25 705 ILE A C 1
ATOM 5831 O O . ILE A 1 705 ? 0.795 15.664 -21.297 1 87.25 705 ILE A O 1
ATOM 5835 N N . MET A 1 706 ? -1.423 15.758 -21.781 1 90.75 706 MET A N 1
ATOM 5836 C CA . MET A 1 706 ? -1.79 16.266 -20.453 1 90.75 706 MET A CA 1
ATOM 5837 C C . MET A 1 706 ? -2.652 15.25 -19.719 1 90.75 706 MET A C 1
ATOM 5839 O O . MET A 1 706 ? -3.656 14.773 -20.25 1 90.75 706 MET A O 1
ATOM 5843 N N . LEU A 1 707 ? -2.195 14.805 -18.578 1 91.81 707 LEU A N 1
ATOM 5844 C CA . LEU A 1 707 ? -3.045 14.047 -17.656 1 91.81 707 LEU A CA 1
ATOM 5845 C C . LEU A 1 707 ? -3.99 14.969 -16.906 1 91.81 707 LEU A C 1
ATOM 5847 O O . LEU A 1 707 ? -3.605 15.562 -15.891 1 91.81 707 LEU A O 1
ATOM 5851 N N . SER A 1 708 ? -5.191 15.102 -17.391 1 94.5 708 SER A N 1
ATOM 5852 C CA . SER A 1 708 ? -6.258 15.93 -16.844 1 94.5 708 SER A CA 1
ATOM 5853 C C . SER A 1 708 ? -7.57 15.164 -16.75 1 94.5 708 SER A C 1
ATOM 5855 O O . SER A 1 708 ? -7.883 14.367 -17.641 1 94.5 708 SER A O 1
ATOM 5857 N N . LEU A 1 709 ? -8.281 15.383 -15.703 1 95 709 LEU A N 1
ATOM 5858 C CA . LEU A 1 709 ? -9.57 14.719 -15.562 1 95 709 LEU A CA 1
ATOM 5859 C C . LEU A 1 709 ? -10.594 15.32 -16.516 1 95 709 LEU A C 1
ATOM 5861 O O . LEU A 1 709 ? -11.602 14.688 -16.844 1 95 709 LEU A O 1
ATOM 5865 N N . VAL A 1 710 ? -10.312 16.594 -16.906 1 95.81 710 VAL A N 1
ATOM 5866 C CA . VAL A 1 710 ? -11.312 17.297 -17.703 1 95.81 710 VAL A CA 1
ATOM 5867 C C . VAL A 1 710 ? -10.797 17.5 -19.125 1 95.81 710 VAL A C 1
ATOM 5869 O O . VAL A 1 710 ? -9.602 17.703 -19.344 1 95.81 710 VAL A O 1
ATOM 5872 N N . THR A 1 711 ? -11.703 17.422 -20.062 1 93.44 711 THR A N 1
ATOM 5873 C CA . THR A 1 711 ? -11.406 17.812 -21.438 1 93.44 711 THR A CA 1
ATOM 5874 C C . THR A 1 711 ? -11.344 19.328 -21.578 1 93.44 711 THR A C 1
ATOM 5876 O O . THR A 1 711 ? -11.648 20.047 -20.625 1 93.44 711 THR A O 1
ATOM 5879 N N . ARG A 1 712 ? -10.914 19.797 -22.766 1 93.56 712 ARG A N 1
ATOM 5880 C CA . ARG A 1 712 ? -10.875 21.219 -23.047 1 93.56 712 ARG A CA 1
ATOM 5881 C C . ARG A 1 712 ? -12.258 21.859 -22.875 1 93.56 712 ARG A C 1
ATOM 5883 O O . ARG A 1 712 ? -12.398 22.906 -22.25 1 93.56 712 ARG A O 1
ATOM 5890 N N . ASP A 1 713 ? -13.266 21.156 -23.391 1 95.38 713 ASP A N 1
ATOM 5891 C CA . ASP A 1 713 ? -14.625 21.656 -23.328 1 95.38 713 ASP A CA 1
ATOM 5892 C C . ASP A 1 713 ? -15.141 21.688 -21.891 1 95.38 713 ASP A C 1
ATOM 5894 O O . ASP A 1 713 ? -15.789 22.656 -21.469 1 95.38 713 ASP A O 1
ATOM 5898 N N . GLN A 1 714 ? -14.93 20.641 -21.172 1 96.06 714 GLN A N 1
ATOM 5899 C CA . GLN A 1 714 ? -15.344 20.578 -19.781 1 96.06 714 GLN A CA 1
ATOM 5900 C C . GLN A 1 714 ? -14.672 21.688 -18.953 1 96.06 714 GLN A C 1
ATOM 5902 O O . GLN A 1 714 ? -15.305 22.297 -18.094 1 96.06 714 GLN A O 1
ATOM 5907 N N . LEU A 1 715 ? -13.391 21.922 -19.219 1 96.94 715 LEU A N 1
ATOM 5908 C CA . LEU A 1 715 ? -12.648 22.984 -18.547 1 96.94 715 LEU A CA 1
ATOM 5909 C C . LEU A 1 715 ? -13.32 24.328 -18.766 1 96.94 715 LEU A C 1
ATOM 5911 O O . LEU A 1 715 ? -13.555 25.078 -17.797 1 96.94 715 LEU A O 1
ATOM 5915 N N . ILE A 1 716 ? -13.664 24.641 -20 1 97.5 716 ILE A N 1
ATOM 5916 C CA . ILE A 1 716 ? -14.266 25.922 -20.344 1 97.5 716 ILE A CA 1
ATOM 5917 C C . ILE A 1 716 ? -15.617 26.062 -19.641 1 97.5 716 ILE A C 1
ATOM 5919 O O . ILE A 1 716 ? -15.945 27.125 -19.125 1 97.5 716 ILE A O 1
ATOM 5923 N N . ARG A 1 717 ? -16.328 25 -19.609 1 97.69 717 ARG A N 1
ATOM 5924 C CA . ARG A 1 717 ? -17.656 25.031 -19 1 97.69 717 ARG A CA 1
ATOM 5925 C C . ARG A 1 717 ? -17.562 25.266 -17.484 1 97.69 717 ARG A C 1
ATOM 5927 O O . ARG A 1 717 ? -18.344 26.031 -16.922 1 97.69 717 ARG A O 1
ATOM 5934 N N . ILE A 1 718 ? -16.672 24.641 -16.812 1 98.19 718 ILE A N 1
ATOM 5935 C CA . ILE A 1 718 ? -16.484 24.844 -15.383 1 98.19 718 ILE A CA 1
ATOM 5936 C C . ILE A 1 718 ? -16 26.266 -15.109 1 98.19 718 ILE A C 1
ATOM 5938 O O . ILE A 1 718 ? -16.469 26.922 -14.172 1 98.19 718 ILE A O 1
ATOM 5942 N N . LEU A 1 719 ? -15.086 26.781 -15.961 1 98.31 719 LEU A N 1
ATOM 5943 C CA . LEU A 1 719 ? -14.531 28.109 -15.781 1 98.31 719 LEU A CA 1
ATOM 5944 C C . LEU A 1 719 ? -15.609 29.188 -15.938 1 98.31 719 LEU A C 1
ATOM 5946 O O . LEU A 1 719 ? -15.523 30.25 -15.344 1 98.31 719 LEU A O 1
ATOM 5950 N N . THR A 1 720 ? -16.609 28.859 -16.672 1 98.19 720 THR A N 1
ATOM 5951 C CA . THR A 1 720 ? -17.719 29.797 -16.844 1 98.19 720 THR A CA 1
ATOM 5952 C C . THR A 1 720 ? -18.406 30.062 -15.508 1 98.19 720 THR A C 1
ATOM 5954 O O . THR A 1 720 ? -18.781 31.188 -15.211 1 98.19 720 THR A O 1
ATOM 5957 N N . TYR A 1 721 ? -18.594 29 -14.695 1 98.06 721 TYR A N 1
ATOM 5958 C CA . TYR A 1 721 ? -19.141 29.172 -13.352 1 98.06 721 TYR A CA 1
ATOM 5959 C C . TYR A 1 721 ? -18.125 29.859 -12.43 1 98.06 721 TYR A C 1
ATOM 5961 O O . TYR A 1 721 ? -18.484 30.766 -11.68 1 98.06 721 TYR A O 1
ATOM 5969 N N . LEU A 1 722 ? -16.891 29.453 -12.523 1 98.44 722 LEU A N 1
ATOM 5970 C CA . LEU A 1 722 ? -15.82 29.891 -11.625 1 98.44 722 LEU A CA 1
ATOM 5971 C C . LEU A 1 722 ? -15.602 31.391 -11.727 1 98.44 722 LEU A C 1
ATOM 5973 O O . LEU A 1 722 ? -15.352 32.062 -10.719 1 98.44 722 LEU A O 1
ATOM 5977 N N . LEU A 1 723 ? -15.719 31.938 -12.977 1 98.62 723 LEU A N 1
ATOM 5978 C CA . LEU A 1 723 ? -15.328 33.312 -13.234 1 98.62 723 LEU A CA 1
ATOM 5979 C C . LEU A 1 723 ? -16.562 34.219 -13.359 1 98.62 723 LEU A C 1
ATOM 5981 O O . LEU A 1 723 ? -16.469 35.312 -13.875 1 98.62 723 LEU A O 1
ATOM 5985 N N . ASP A 1 724 ? -17.688 33.719 -12.914 1 98.5 724 ASP A N 1
ATOM 5986 C CA . ASP A 1 724 ? -18.922 34.5 -12.883 1 98.5 724 ASP A CA 1
ATOM 5987 C C . ASP A 1 724 ? -19.125 35.156 -11.523 1 98.5 724 ASP A C 1
ATOM 5989 O O . ASP A 1 724 ? -19.188 34.469 -10.5 1 98.5 724 ASP A O 1
ATOM 5993 N N . GLU A 1 725 ? -19.297 36.375 -11.484 1 97.75 725 GLU A N 1
ATOM 5994 C CA . GLU A 1 725 ? -19.438 37.125 -10.242 1 97.75 725 GLU A CA 1
ATOM 5995 C C . GLU A 1 725 ? -20.766 36.844 -9.555 1 97.75 725 GLU A C 1
ATOM 5997 O O . GLU A 1 725 ? -20.922 37.125 -8.367 1 97.75 725 GLU A O 1
ATOM 6002 N N . GLU A 1 726 ? -21.719 36.25 -10.242 1 97.31 726 GLU A N 1
ATOM 6003 C CA . GLU A 1 726 ? -23 35.844 -9.656 1 97.31 726 GLU A CA 1
ATOM 6004 C C . GLU A 1 726 ? -22.938 34.406 -9.195 1 97.31 726 GLU A C 1
ATOM 6006 O O . GLU A 1 726 ? -23.922 33.875 -8.664 1 97.31 726 GLU A O 1
ATOM 6011 N N . GLU A 1 727 ? -21.797 33.844 -9.398 1 97.88 727 GLU A N 1
ATOM 6012 C CA . GLU A 1 727 ? -21.562 32.469 -8.961 1 97.88 727 GLU A CA 1
ATOM 6013 C C . GLU A 1 727 ? -20.359 32.406 -8.016 1 97.88 727 GLU A C 1
ATOM 6015 O O . GLU A 1 727 ? -20.406 32.938 -6.91 1 97.88 727 GLU A O 1
ATOM 6020 N N . PHE A 1 728 ? -19.156 31.984 -8.516 1 98.5 728 PHE A N 1
ATOM 6021 C CA . PHE A 1 728 ? -18.047 31.672 -7.613 1 98.5 728 PHE A CA 1
ATOM 6022 C C . PHE A 1 728 ? -17.094 32.844 -7.492 1 98.5 728 PHE A C 1
ATOM 6024 O O . PHE A 1 728 ? -16.344 32.938 -6.52 1 98.5 728 PHE A O 1
ATOM 6031 N N . LEU A 1 729 ? -17.047 33.781 -8.422 1 98.62 729 LEU A N 1
ATOM 6032 C CA . LEU A 1 729 ? -16.047 34.812 -8.445 1 98.62 729 LEU A CA 1
ATOM 6033 C C . LEU A 1 729 ? -16.453 35.969 -7.531 1 98.62 729 LEU A C 1
ATOM 6035 O O . LEU A 1 729 ? -17.5 36.594 -7.738 1 98.62 729 LEU A O 1
ATOM 6039 N N . SER A 1 730 ? -15.688 36.25 -6.527 1 97.88 730 SER A N 1
ATOM 6040 C CA . SER A 1 730 ? -15.906 37.375 -5.621 1 97.88 730 SER A CA 1
ATOM 6041 C C . SER A 1 730 ? -14.859 38.469 -5.828 1 97.88 730 SER A C 1
ATOM 6043 O O . SER A 1 730 ? -13.891 38.281 -6.574 1 97.88 730 SER A O 1
ATOM 6045 N N . PRO A 1 731 ? -15.031 39.594 -5.191 1 96.69 731 PRO A N 1
ATOM 6046 C CA . PRO A 1 731 ? -13.992 40.625 -5.277 1 96.69 731 PRO A CA 1
ATOM 6047 C C . PRO A 1 731 ? -12.688 40.219 -4.613 1 96.69 731 PRO A C 1
ATOM 6049 O O . PRO A 1 731 ? -11.648 40.844 -4.84 1 96.69 731 PRO A O 1
ATOM 6052 N N . TYR A 1 732 ? -12.711 39.219 -3.875 1 97.69 732 TYR A N 1
ATOM 6053 C CA . TYR A 1 732 ? -11.539 38.844 -3.072 1 97.69 732 TYR A CA 1
ATOM 6054 C C . TYR A 1 732 ? -11.102 37.406 -3.34 1 97.69 732 TYR A C 1
ATOM 6056 O O . TYR A 1 732 ? -10.367 36.844 -2.545 1 97.69 732 TYR A O 1
ATOM 6064 N N . GLY A 1 733 ? -11.594 36.812 -4.418 1 97.88 733 GLY A N 1
ATOM 6065 C CA . GLY A 1 733 ? -11.211 35.438 -4.773 1 97.88 733 GLY A CA 1
ATOM 6066 C C . GLY A 1 733 ? -12.398 34.562 -5.086 1 97.88 733 GLY A C 1
ATOM 6067 O O . GLY A 1 733 ? -13.461 35.062 -5.465 1 97.88 733 GLY A O 1
ATOM 6068 N N . ILE A 1 734 ? -12.195 33.219 -5.023 1 98.44 734 ILE A N 1
ATOM 6069 C CA . ILE A 1 734 ? -13.219 32.25 -5.398 1 98.44 734 ILE A CA 1
ATOM 6070 C C . ILE A 1 734 ? -13.961 31.766 -4.152 1 98.44 734 ILE A C 1
ATOM 6072 O O . ILE A 1 734 ? -13.336 31.312 -3.188 1 98.44 734 ILE A O 1
ATOM 6076 N N . ARG A 1 735 ? -15.297 31.875 -4.207 1 98.06 735 ARG A N 1
ATOM 6077 C CA . ARG A 1 735 ? -16.172 31.406 -3.143 1 98.06 735 ARG A CA 1
ATOM 6078 C C . ARG A 1 735 ? -16.203 29.875 -3.105 1 98.06 735 ARG A C 1
ATOM 6080 O O . ARG A 1 735 ? -16.109 29.219 -4.145 1 98.06 735 ARG A O 1
ATOM 6087 N N . SER A 1 736 ? -16.391 29.312 -1.902 1 96.69 736 SER A N 1
ATOM 6088 C CA . SER A 1 736 ? -16.453 27.859 -1.772 1 96.69 736 SER A CA 1
ATOM 6089 C C . SER A 1 736 ? -17.797 27.312 -2.213 1 96.69 736 SER A C 1
ATOM 6091 O O . SER A 1 736 ? -17.938 26.125 -2.48 1 96.69 736 SER A O 1
ATOM 6093 N N . LEU A 1 737 ? -18.766 28.094 -2.24 1 97.06 737 LEU A N 1
ATOM 6094 C CA . LEU A 1 737 ? -20.094 27.797 -2.74 1 97.06 737 LEU A CA 1
ATOM 6095 C C . LEU A 1 737 ? -20.609 28.906 -3.639 1 97.06 737 LEU A C 1
ATOM 6097 O O . LEU A 1 737 ? -20.406 30.094 -3.346 1 97.06 737 LEU A O 1
ATOM 6101 N N . SER A 1 738 ? -21.266 28.562 -4.695 1 97.94 738 SER A N 1
ATOM 6102 C CA . SER A 1 738 ? -21.812 29.547 -5.637 1 97.94 738 SER A CA 1
ATOM 6103 C C . SER A 1 738 ? -22.812 30.469 -4.957 1 97.94 738 SER A C 1
ATOM 6105 O O . SER A 1 738 ? -23.656 30.016 -4.176 1 97.94 738 SER A O 1
ATOM 6107 N N . LYS A 1 739 ? -22.734 31.688 -5.324 1 97.75 739 LYS A N 1
ATOM 6108 C CA . LYS A 1 739 ? -23.703 32.688 -4.832 1 97.75 739 LYS A CA 1
ATOM 6109 C C . LYS A 1 739 ? -25.109 32.375 -5.348 1 97.75 739 LYS A C 1
ATOM 6111 O O . LYS A 1 739 ? -26.094 32.844 -4.766 1 97.75 739 LYS A O 1
ATOM 6116 N N . TYR A 1 740 ? -25.172 31.578 -6.352 1 97.81 740 TYR A N 1
ATOM 6117 C CA . TYR A 1 740 ? -26.438 31.094 -6.902 1 97.81 740 TYR A CA 1
ATOM 6118 C C . TYR A 1 740 ? -27.312 30.484 -5.812 1 97.81 740 TYR A C 1
ATOM 6120 O O . TYR A 1 740 ? -28.531 30.625 -5.84 1 97.81 740 TYR A O 1
ATOM 6128 N N . HIS A 1 741 ? -26.797 29.875 -4.84 1 97.31 741 HIS A N 1
ATOM 6129 C CA . HIS A 1 741 ? -27.516 29.125 -3.822 1 97.31 741 HIS A CA 1
ATOM 6130 C C . HIS A 1 741 ? -28.062 30.047 -2.738 1 97.31 741 HIS A C 1
ATOM 6132 O O . HIS A 1 741 ? -28.734 29.594 -1.807 1 97.31 741 HIS A O 1
ATOM 6138 N N . GLU A 1 742 ? -27.672 31.328 -2.814 1 96.44 742 GLU A N 1
ATOM 6139 C CA . GLU A 1 742 ? -28.328 32.312 -1.947 1 96.44 742 GLU A CA 1
ATOM 6140 C C . GLU A 1 742 ? -29.812 32.406 -2.258 1 96.44 742 GLU A C 1
ATOM 6142 O O . GLU A 1 742 ? -30.641 32.406 -1.349 1 96.44 742 GLU A O 1
ATOM 6147 N N . LYS A 1 743 ? -30.125 32.438 -3.559 1 96.81 743 LYS A N 1
ATOM 6148 C CA . LYS A 1 743 ? -31.5 32.562 -4.016 1 96.81 743 LYS A CA 1
ATOM 6149 C C . LYS A 1 743 ? -32.094 31.188 -4.336 1 96.81 743 LYS A C 1
ATOM 6151 O O . LYS A 1 743 ? -33.312 31.016 -4.34 1 96.81 743 LYS A O 1
ATOM 6156 N N . ASN A 1 744 ? -31.219 30.25 -4.609 1 96.75 744 ASN A N 1
ATOM 6157 C CA . ASN A 1 744 ? -31.641 28.891 -4.977 1 96.75 744 ASN A CA 1
ATOM 6158 C C . ASN A 1 744 ? -30.984 27.844 -4.078 1 96.75 744 ASN A C 1
ATOM 6160 O O . ASN A 1 744 ? -30.203 27.016 -4.543 1 96.75 744 ASN A O 1
ATOM 6164 N N . PRO A 1 745 ? -31.391 27.797 -2.855 1 95.69 745 PRO A N 1
ATOM 6165 C CA . PRO A 1 745 ? -30.812 26.781 -1.976 1 95.69 745 PRO A CA 1
ATOM 6166 C C . PRO A 1 745 ? -31.109 25.359 -2.447 1 95.69 745 PRO A C 1
ATOM 6168 O O . PRO A 1 745 ? -32.188 25.094 -2.973 1 95.69 745 PRO A O 1
ATOM 6171 N N . PHE A 1 746 ? -30.156 24.484 -2.312 1 95.88 746 PHE A N 1
ATOM 6172 C CA . PHE A 1 746 ? -30.375 23.078 -2.598 1 95.88 746 PHE A CA 1
ATOM 6173 C C . PHE A 1 746 ? -31.109 22.406 -1.443 1 95.88 746 PHE A C 1
ATOM 6175 O O . PHE A 1 746 ? -30.766 22.594 -0.278 1 95.88 746 PHE A O 1
ATOM 6182 N N . THR A 1 747 ? -32.094 21.688 -1.745 1 94.31 747 THR A N 1
ATOM 6183 C CA . THR A 1 747 ? -32.875 20.969 -0.731 1 94.31 747 THR A CA 1
ATOM 6184 C C . THR A 1 747 ? -33 19.484 -1.092 1 94.31 747 THR A C 1
ATOM 6186 O O . THR A 1 747 ? -33.125 19.141 -2.266 1 94.31 747 THR A O 1
ATOM 6189 N N . PHE A 1 748 ? -32.781 18.719 -0.117 1 92.31 748 PHE A N 1
ATOM 6190 C CA . PHE A 1 748 ? -32.906 17.266 -0.247 1 92.31 748 PHE A CA 1
ATOM 6191 C C . PHE A 1 748 ? -33.781 16.703 0.872 1 92.31 748 PHE A C 1
ATOM 6193 O O . PHE A 1 748 ? -33.469 16.859 2.051 1 92.31 748 PHE A O 1
ATOM 6200 N N . THR A 1 749 ? -34.875 16.031 0.52 1 91 749 THR A N 1
ATOM 6201 C CA . THR A 1 749 ? -35.812 15.531 1.519 1 91 749 THR A CA 1
ATOM 6202 C C . THR A 1 749 ? -35.688 14.016 1.642 1 91 749 THR A C 1
ATOM 6204 O O . THR A 1 749 ? -35.75 13.305 0.637 1 91 749 THR A O 1
ATOM 6207 N N . VAL A 1 750 ? -35.406 13.602 2.805 1 88.31 750 VAL A N 1
ATOM 6208 C CA . VAL A 1 750 ? -35.406 12.18 3.145 1 88.31 750 VAL A CA 1
ATOM 6209 C C . VAL A 1 750 ? -36.5 11.898 4.172 1 88.31 750 VAL A C 1
ATOM 6211 O O . VAL A 1 750 ? -36.406 12.352 5.316 1 88.31 750 VAL A O 1
ATOM 6214 N N . GLU A 1 751 ? -37.406 11.102 3.838 1 86.31 751 GLU A N 1
ATOM 6215 C CA . GLU A 1 751 ? -38.531 10.836 4.691 1 86.31 751 GLU A CA 1
ATOM 6216 C C . GLU A 1 751 ? -39.156 12.133 5.199 1 86.31 751 GLU A C 1
ATOM 6218 O O . GLU A 1 751 ? -39.531 13.008 4.406 1 86.31 751 GLU A O 1
ATOM 6223 N N . ASP A 1 752 ? -38.969 12.391 6.535 1 86.19 752 ASP A N 1
ATOM 6224 C CA . ASP A 1 752 ? -39.656 13.539 7.117 1 86.19 752 ASP A CA 1
ATOM 6225 C C . ASP A 1 752 ? -38.656 14.672 7.406 1 86.19 752 ASP A C 1
ATOM 6227 O O . ASP A 1 752 ? -39.031 15.688 8 1 86.19 752 ASP A O 1
ATOM 6231 N N . TYR A 1 753 ? -37.5 14.531 6.891 1 88.31 753 TYR A N 1
ATOM 6232 C CA . TYR A 1 753 ? -36.469 15.547 7.18 1 88.31 753 TYR A CA 1
ATOM 6233 C C . TYR A 1 753 ? -35.969 16.203 5.898 1 88.31 753 TYR A C 1
ATOM 6235 O O . TYR A 1 753 ? -35.781 15.523 4.891 1 88.31 753 TYR A O 1
ATOM 6243 N N . THR A 1 754 ? -35.906 17.562 5.938 1 90.75 754 THR A N 1
ATOM 6244 C CA . THR A 1 754 ? -35.375 18.297 4.789 1 90.75 754 THR A CA 1
ATOM 6245 C C . THR A 1 754 ? -34.031 18.906 5.105 1 90.75 754 THR A C 1
ATOM 6247 O O . THR A 1 754 ? -33.875 19.672 6.055 1 90.75 754 THR A O 1
ATOM 6250 N N . TYR A 1 755 ? -33.062 18.531 4.289 1 90 755 TYR A N 1
ATOM 6251 C CA . TYR A 1 755 ? -31.719 19.062 4.375 1 90 755 TYR A CA 1
ATOM 6252 C C . TYR A 1 755 ? -31.5 20.172 3.346 1 90 755 TYR A C 1
ATOM 6254 O O . TYR A 1 755 ? -32 20.078 2.221 1 90 755 TYR A O 1
ATOM 6262 N N . THR A 1 756 ? -30.797 21.203 3.799 1 91.31 756 THR A N 1
ATOM 6263 C CA . THR A 1 756 ? -30.641 22.328 2.893 1 91.31 756 THR A CA 1
ATOM 6264 C C . THR A 1 756 ? -29.203 22.828 2.887 1 91.31 756 THR A C 1
ATOM 6266 O O . THR A 1 756 ? -28.547 22.859 3.932 1 91.31 756 THR A O 1
ATOM 6269 N N . VAL A 1 757 ? -28.703 23.141 1.725 1 93.12 757 VAL A N 1
ATOM 6270 C CA . VAL A 1 757 ? -27.438 23.844 1.544 1 93.12 757 VAL A CA 1
ATOM 6271 C C . VAL A 1 757 ? -27.688 25.234 0.956 1 93.12 757 VAL A C 1
ATOM 6273 O O . VAL A 1 757 ? -28.281 25.359 -0.123 1 93.12 757 VAL A O 1
ATOM 6276 N N . ARG A 1 758 ? -27.312 26.156 1.708 1 93.62 758 ARG A N 1
ATOM 6277 C CA . ARG A 1 758 ? -27.484 27.547 1.289 1 93.62 758 ARG A CA 1
ATOM 6278 C C . ARG A 1 758 ? -26.172 28.312 1.351 1 93.62 758 ARG A C 1
ATOM 6280 O O . ARG A 1 758 ? -25.25 27.906 2.064 1 93.62 758 ARG A O 1
ATOM 6287 N N . TYR A 1 759 ? -26.109 29.375 0.573 1 95.5 759 TYR A N 1
ATOM 6288 C CA . TYR A 1 759 ? -24.938 30.234 0.562 1 95.5 759 TYR A CA 1
ATOM 6289 C C . TYR A 1 759 ? -24.797 31 1.877 1 95.5 759 TYR A C 1
ATOM 6291 O O . TYR A 1 759 ? -25.688 31.766 2.24 1 95.5 759 TYR A O 1
ATOM 6299 N N . ASP A 1 760 ? -23.781 30.703 2.629 1 93.56 760 ASP A N 1
ATOM 6300 C CA . ASP A 1 760 ? -23.391 31.375 3.869 1 93.56 760 ASP A CA 1
ATOM 6301 C C . ASP A 1 760 ? -21.984 31.969 3.762 1 93.56 760 ASP A C 1
ATOM 6303 O O . ASP A 1 760 ? -21 31.297 4.078 1 93.56 760 ASP A O 1
ATOM 6307 N N . PRO A 1 761 ? -21.859 33.219 3.41 1 94.81 761 PRO A N 1
ATOM 6308 C CA . PRO A 1 761 ? -20.547 33.781 3.043 1 94.81 761 PRO A CA 1
ATOM 6309 C C . PRO A 1 761 ? -19.641 34 4.25 1 94.81 761 PRO A C 1
ATOM 6311 O O . PRO A 1 761 ? -18.453 34.281 4.09 1 94.81 761 PRO A O 1
ATOM 6314 N N . ALA A 1 762 ? -20.188 33.938 5.484 1 94.19 762 ALA A N 1
ATOM 6315 C CA . ALA A 1 762 ? -19.422 34.188 6.707 1 94.19 762 ALA A CA 1
ATOM 6316 C C . ALA A 1 762 ? -19.422 32.938 7.598 1 94.19 762 ALA A C 1
ATOM 6318 O O . ALA A 1 762 ? -19.188 31.828 7.125 1 94.19 762 ALA A O 1
ATOM 6319 N N . GLU A 1 763 ? -19.625 33.031 8.914 1 92.19 763 GLU A N 1
ATOM 6320 C CA . GLU A 1 763 ? -19.719 31.906 9.836 1 92.19 763 GLU A CA 1
ATOM 6321 C C . GLU A 1 763 ? -20.938 31.047 9.523 1 92.19 763 GLU A C 1
ATOM 6323 O O . GLU A 1 763 ? -21.953 31.547 9.047 1 92.19 763 GLU A O 1
ATOM 6328 N N . SER A 1 764 ? -20.781 29.875 9.844 1 89.31 764 SER A N 1
ATOM 6329 C CA . SER A 1 764 ? -21.844 28.922 9.539 1 89.31 764 SER A CA 1
ATOM 6330 C C . SER A 1 764 ? -23.109 29.234 10.328 1 89.31 764 SER A C 1
ATOM 6332 O O . SER A 1 764 ? -23.047 29.609 11.5 1 89.31 764 SER A O 1
ATOM 6334 N N . LEU A 1 765 ? -24.188 28.953 9.734 1 86.62 765 LEU A N 1
ATOM 6335 C CA . LEU A 1 765 ? -25.484 29.125 10.398 1 86.62 765 LEU A CA 1
ATOM 6336 C C . LEU A 1 765 ? -26 27.781 10.922 1 86.62 765 LEU A C 1
ATOM 6338 O O . LEU A 1 765 ? -27.047 27.734 11.555 1 86.62 765 LEU A O 1
ATOM 6342 N N . SER A 1 766 ? -25.172 26.766 10.641 1 78.44 766 SER A N 1
ATOM 6343 C CA . SER A 1 766 ? -25.531 25.438 11.086 1 78.44 766 SER A CA 1
ATOM 6344 C C . SER A 1 766 ? -24.5 24.859 12.055 1 78.44 766 SER A C 1
ATOM 6346 O O . SER A 1 766 ? -23.328 25.25 12.008 1 78.44 766 SER A O 1
ATOM 6348 N N . ASP A 1 767 ? -24.953 23.875 12.961 1 72.75 767 ASP A N 1
ATOM 6349 C CA . ASP A 1 767 ? -24.047 23.234 13.914 1 72.75 767 ASP A CA 1
ATOM 6350 C C . ASP A 1 767 ? -23.594 21.875 13.398 1 72.75 767 ASP A C 1
ATOM 6352 O O . ASP A 1 767 ? -23.094 21.062 14.172 1 72.75 767 ASP A O 1
ATOM 6356 N N . MET A 1 768 ? -23.906 21.547 12.211 1 65.69 768 MET A N 1
ATOM 6357 C CA . MET A 1 768 ? -23.641 20.219 11.656 1 65.69 768 MET A CA 1
ATOM 6358 C C . MET A 1 768 ? -22.266 19.719 12.07 1 65.69 768 MET A C 1
ATOM 6360 O O . MET A 1 768 ? -22.125 18.562 12.453 1 65.69 768 MET A O 1
ATOM 6364 N N . PHE A 1 769 ? -21.203 20.422 12 1 62.72 769 PHE A N 1
ATOM 6365 C CA . PHE A 1 769 ? -19.891 19.859 12.289 1 62.72 769 PHE A CA 1
ATOM 6366 C C . PHE A 1 769 ? -19.25 20.547 13.492 1 62.72 769 PHE A C 1
ATOM 6368 O O . PHE A 1 769 ? -18.094 20.297 13.828 1 62.72 769 PHE A O 1
ATOM 6375 N N . GLY A 1 770 ? -20 21.219 14.086 1 61.78 770 GLY A N 1
ATOM 6376 C CA . GLY A 1 770 ? -19.453 21.875 15.25 1 61.78 770 GLY A CA 1
ATOM 6377 C C . GLY A 1 770 ? -18.328 22.844 14.906 1 61.78 770 GLY A C 1
ATOM 6378 O O . GLY A 1 770 ? -17.953 22.984 13.742 1 61.78 770 GLY A O 1
ATOM 6379 N N . GLY A 1 771 ? -17.969 23.609 15.719 1 65.12 771 GLY A N 1
ATOM 6380 C CA . GLY A 1 771 ? -16.828 24.5 15.586 1 65.12 771 GLY A CA 1
ATOM 6381 C C . GLY A 1 771 ? -17.141 25.781 14.82 1 65.12 771 GLY A C 1
ATOM 6382 O O . GLY A 1 771 ? -18.297 26.062 14.531 1 65.12 771 GLY A O 1
ATOM 6383 N N . ASN A 1 772 ? -16.188 26.484 14.531 1 78.38 772 ASN A N 1
ATOM 6384 C CA . ASN A 1 772 ? -16.312 27.812 13.93 1 78.38 772 ASN A CA 1
ATOM 6385 C C . ASN A 1 772 ? -16 27.781 12.438 1 78.38 772 ASN A C 1
ATOM 6387 O O . ASN A 1 772 ? -16.047 28.812 11.766 1 78.38 772 ASN A O 1
ATOM 6391 N N . SER A 1 773 ? -15.922 26.594 11.828 1 82.69 773 SER A N 1
ATOM 6392 C CA . SER A 1 773 ? -15.492 26.5 10.438 1 82.69 773 SER A CA 1
ATOM 6393 C C . SER A 1 773 ? -16.688 26.484 9.492 1 82.69 773 SER A C 1
ATOM 6395 O O . SER A 1 773 ? -17.766 26 9.859 1 82.69 773 SER A O 1
ATOM 6397 N N . ASN A 1 774 ? -16.469 27.078 8.336 1 89.25 774 ASN A N 1
ATOM 6398 C CA . ASN A 1 774 ? -17.516 27.125 7.32 1 89.25 774 ASN A CA 1
ATOM 6399 C C . ASN A 1 774 ? -16.938 27.062 5.91 1 89.25 774 ASN A C 1
ATOM 6401 O O . ASN A 1 774 ? -15.961 27.75 5.609 1 89.25 774 ASN A O 1
ATOM 6405 N N . TRP A 1 775 ? -17.578 26.25 5.07 1 91.25 775 TRP A N 1
ATOM 6406 C CA . TRP A 1 775 ? -17.094 26.141 3.697 1 91.25 775 TRP A CA 1
ATOM 6407 C C . TRP A 1 775 ? -18.25 26.234 2.707 1 91.25 775 TRP A C 1
ATOM 6409 O O . TRP A 1 775 ? -18.172 25.719 1.591 1 91.25 775 TRP A O 1
ATOM 6419 N N . ARG A 1 776 ? -19.297 26.906 3.172 1 93.19 776 ARG A N 1
ATOM 6420 C CA . ARG A 1 776 ? -20.469 27.078 2.303 1 93.19 776 ARG A CA 1
ATOM 6421 C C . ARG A 1 776 ? -20.531 28.516 1.787 1 93.19 776 ARG A C 1
ATOM 6423 O O . ARG A 1 776 ? -21.609 29.125 1.797 1 93.19 776 ARG A O 1
ATOM 6430 N N . GLY A 1 777 ? -19.375 29.047 1.422 1 94.56 777 GLY A N 1
ATOM 6431 C CA . GLY A 1 777 ? -19.453 30.375 0.854 1 94.56 777 GLY A CA 1
ATOM 6432 C C . GLY A 1 777 ? -18.172 31.172 0.974 1 94.56 777 GLY A C 1
ATOM 6433 O O . GLY A 1 777 ? -17.766 31.859 0.034 1 94.56 777 GLY A O 1
ATOM 6434 N N . PRO A 1 778 ? -17.484 31.047 2.07 1 96.25 778 PRO A N 1
ATOM 6435 C CA . PRO A 1 778 ? -16.297 31.875 2.311 1 96.25 778 PRO A CA 1
ATOM 6436 C C . PRO A 1 778 ? -15.164 31.578 1.33 1 96.25 778 PRO A C 1
ATOM 6438 O O . PRO A 1 778 ? -15.219 30.578 0.606 1 96.25 778 PRO A O 1
ATOM 6441 N N . ILE A 1 779 ? -14.227 32.562 1.283 1 97.44 779 ILE A N 1
ATOM 6442 C CA . ILE A 1 779 ? -12.977 32.406 0.558 1 97.44 779 ILE A CA 1
ATOM 6443 C C . ILE A 1 779 ? -11.969 31.656 1.424 1 97.44 779 ILE A C 1
ATOM 6445 O O . ILE A 1 779 ? -11.703 32.031 2.564 1 97.44 779 ILE A O 1
ATOM 6449 N N . TRP A 1 780 ? -11.516 30.578 0.882 1 96.69 780 TRP A N 1
ATOM 6450 C CA . TRP A 1 780 ? -10.531 29.75 1.578 1 96.69 780 TRP A CA 1
ATOM 6451 C C . TRP A 1 780 ? -9.234 29.672 0.784 1 96.69 780 TRP A C 1
ATOM 6453 O O . TRP A 1 780 ? -9.219 29.156 -0.343 1 96.69 780 TRP A O 1
ATOM 6463 N N . LEU A 1 781 ? -8.141 30.094 1.282 1 97.38 781 LEU A N 1
ATOM 6464 C CA . LEU A 1 781 ? -6.914 30.375 0.539 1 97.38 781 LEU A CA 1
ATOM 6465 C C . LEU A 1 781 ? -6.32 29.078 -0.023 1 97.38 781 LEU A C 1
ATOM 6467 O O . LEU A 1 781 ? -5.82 29.062 -1.15 1 97.38 781 LEU A O 1
ATOM 6471 N N . PRO A 1 782 ? -6.324 27.906 0.682 1 96.25 782 PRO A N 1
ATOM 6472 C CA . PRO A 1 782 ? -5.711 26.688 0.129 1 96.25 782 PRO A CA 1
ATOM 6473 C C . PRO A 1 782 ? -6.359 26.25 -1.178 1 96.25 782 PRO A C 1
ATOM 6475 O O . PRO A 1 782 ? -5.66 25.906 -2.135 1 96.25 782 PRO A O 1
ATOM 6478 N N . MET A 1 783 ? -7.66 26.281 -1.236 1 96.31 783 MET A N 1
ATOM 6479 C CA . MET A 1 783 ? -8.352 25.859 -2.449 1 96.31 783 MET A CA 1
ATOM 6480 C C . MET A 1 783 ? -8.117 26.844 -3.584 1 96.31 783 MET A C 1
ATOM 6482 O O . MET A 1 783 ? -7.992 26.453 -4.742 1 96.31 783 MET A O 1
ATOM 6486 N N . ASN A 1 784 ? -8.102 28.125 -3.209 1 97.88 784 ASN A N 1
ATOM 6487 C CA . ASN A 1 784 ? -7.785 29.125 -4.219 1 97.88 784 ASN A CA 1
ATOM 6488 C C . ASN A 1 784 ? -6.363 28.953 -4.746 1 97.88 784 ASN A C 1
ATOM 6490 O O . ASN A 1 784 ? -6.113 29.156 -5.938 1 97.88 784 ASN A O 1
ATOM 6494 N N . TYR A 1 785 ? -5.477 28.641 -3.84 1 97.38 785 TYR A N 1
ATOM 6495 C CA . TYR A 1 785 ? -4.094 28.391 -4.242 1 97.38 785 TYR A CA 1
ATOM 6496 C C . TYR A 1 785 ? -4.008 27.266 -5.254 1 97.38 785 TYR A C 1
ATOM 6498 O O . TYR A 1 785 ? -3.328 27.391 -6.277 1 97.38 785 TYR A O 1
ATOM 6506 N N . MET A 1 786 ? -4.676 26.203 -5.016 1 96.5 786 MET A N 1
ATOM 6507 C CA . MET A 1 786 ? -4.676 25.047 -5.91 1 96.5 786 MET A CA 1
ATOM 6508 C C . MET A 1 786 ? -5.27 25.406 -7.266 1 96.5 786 MET A C 1
ATOM 6510 O O . MET A 1 786 ? -4.758 24.984 -8.305 1 96.5 786 MET A O 1
ATOM 6514 N N . LEU A 1 787 ? -6.32 26.156 -7.219 1 97.19 787 LEU A N 1
ATOM 6515 C CA . LEU A 1 787 ? -6.941 26.594 -8.469 1 97.19 787 LEU A CA 1
ATOM 6516 C C . LEU A 1 787 ? -5.961 27.406 -9.305 1 97.19 787 LEU A C 1
ATOM 6518 O O . LEU A 1 787 ? -5.812 27.172 -10.5 1 97.19 787 LEU A O 1
ATOM 6522 N N . ILE A 1 788 ? -5.344 28.359 -8.695 1 96.62 788 ILE A N 1
ATOM 6523 C CA . ILE A 1 788 ? -4.441 29.281 -9.375 1 96.62 788 ILE A CA 1
ATOM 6524 C C . ILE A 1 788 ? -3.258 28.516 -9.961 1 96.62 788 ILE A C 1
ATOM 6526 O O . ILE A 1 788 ? -2.883 28.719 -11.117 1 96.62 788 ILE A O 1
ATOM 6530 N N . GLU A 1 789 ? -2.732 27.656 -9.195 1 94.31 789 GLU A N 1
ATOM 6531 C CA . GLU A 1 789 ? -1.599 26.859 -9.664 1 94.31 789 GLU A CA 1
ATOM 6532 C C . GLU A 1 789 ? -1.981 26.016 -10.875 1 94.31 789 GLU A C 1
ATOM 6534 O O . GLU A 1 789 ? -1.196 25.875 -11.812 1 94.31 789 GLU A O 1
ATOM 6539 N N . ASN A 1 790 ? -3.115 25.422 -10.844 1 95.12 790 ASN A N 1
ATOM 6540 C CA . ASN A 1 790 ? -3.525 24.547 -11.938 1 95.12 790 ASN A CA 1
ATOM 6541 C C . ASN A 1 790 ? -3.91 25.359 -13.18 1 95.12 790 ASN A C 1
ATOM 6543 O O . ASN A 1 790 ? -3.703 24.906 -14.305 1 95.12 790 ASN A O 1
ATOM 6547 N N . LEU A 1 791 ? -4.461 26.562 -12.961 1 96.06 791 LEU A N 1
ATOM 6548 C CA . LEU A 1 791 ? -4.691 27.453 -14.094 1 96.06 791 LEU A CA 1
ATOM 6549 C C . LEU A 1 791 ? -3.383 27.781 -14.812 1 96.06 791 LEU A C 1
ATOM 6551 O O . LEU A 1 791 ? -3.342 27.844 -16.047 1 96.06 791 LEU A O 1
ATOM 6555 N N . GLU A 1 792 ? -2.404 27.922 -14.062 1 92.94 792 GLU A N 1
ATOM 6556 C CA . GLU A 1 792 ? -1.091 28.172 -14.656 1 92.94 792 GLU A CA 1
ATOM 6557 C C . GLU A 1 792 ? -0.622 26.969 -15.461 1 92.94 792 GLU A C 1
ATOM 6559 O O . GLU A 1 792 ? -0.005 27.125 -16.516 1 92.94 792 GLU A O 1
ATOM 6564 N N . ARG A 1 793 ? -0.864 25.828 -14.992 1 90.94 793 ARG A N 1
ATOM 6565 C CA . ARG A 1 793 ? -0.46 24.609 -15.688 1 90.94 793 ARG A CA 1
ATOM 6566 C C . ARG A 1 793 ? -1.247 24.438 -16.984 1 90.94 793 ARG A C 1
ATOM 6568 O O . ARG A 1 793 ? -0.681 24.062 -18.016 1 90.94 793 ARG A O 1
ATOM 6575 N N . TYR A 1 794 ? -2.521 24.641 -16.844 1 94.19 794 TYR A N 1
ATOM 6576 C CA . TYR A 1 794 ? -3.332 24.594 -18.047 1 94.19 794 TYR A CA 1
ATOM 6577 C C . TYR A 1 794 ? -2.826 25.609 -19.078 1 94.19 794 TYR A C 1
ATOM 6579 O O . TYR A 1 794 ? -2.824 25.328 -20.281 1 94.19 794 TYR A O 1
ATOM 6587 N N . ASP A 1 795 ? -2.428 26.766 -18.609 1 93.19 795 ASP A N 1
ATOM 6588 C CA . ASP A 1 795 ? -1.915 27.797 -19.5 1 93.19 795 ASP A CA 1
ATOM 6589 C C . ASP A 1 795 ? -0.637 27.344 -20.188 1 93.19 795 ASP A C 1
ATOM 6591 O O . ASP A 1 795 ? -0.414 27.656 -21.359 1 93.19 795 ASP A O 1
ATOM 6595 N N . THR A 1 796 ? 0.146 26.688 -19.453 1 87.12 796 THR A N 1
ATOM 6596 C CA . THR A 1 796 ? 1.376 26.156 -20.016 1 87.12 796 THR A CA 1
ATOM 6597 C C . THR A 1 796 ? 1.067 25.203 -21.172 1 87.12 796 THR A C 1
ATOM 6599 O O . THR A 1 796 ? 1.798 25.156 -22.156 1 87.12 796 THR A O 1
ATOM 6602 N N . PHE A 1 797 ? 0.073 24.453 -21.031 1 90.38 797 PHE A N 1
ATOM 6603 C CA . PHE A 1 797 ? -0.297 23.453 -22.016 1 90.38 797 PHE A CA 1
ATOM 6604 C C . PHE A 1 797 ? -1.034 24.078 -23.188 1 90.38 797 PHE A C 1
ATOM 6606 O O . PHE A 1 797 ? -0.708 23.828 -24.359 1 90.38 797 PHE A O 1
ATOM 6613 N N . PHE A 1 798 ? -1.978 24.969 -22.922 1 92.56 798 PHE A N 1
ATOM 6614 C CA . PHE A 1 798 ? -2.855 25.484 -23.953 1 92.56 798 PHE A CA 1
ATOM 6615 C C . PHE A 1 798 ? -2.297 26.781 -24.531 1 92.56 798 PHE A C 1
ATOM 6617 O O . PHE A 1 798 ? -2.506 27.094 -25.703 1 92.56 798 PHE A O 1
ATOM 6624 N N . GLY A 1 799 ? -1.638 27.641 -23.688 1 89.62 799 GLY A N 1
ATOM 6625 C CA . GLY A 1 799 ? -1.095 28.906 -24.125 1 89.62 799 GLY A CA 1
ATOM 6626 C C . GLY A 1 799 ? -2.139 29.828 -24.734 1 89.62 799 GLY A C 1
ATOM 6627 O O . GLY A 1 799 ? -3.211 30.016 -24.156 1 89.62 799 GLY A O 1
ATOM 6628 N N . ASP A 1 800 ? -1.841 30.297 -25.891 1 91.25 800 ASP A N 1
ATOM 6629 C CA . ASP A 1 800 ? -2.676 31.297 -26.562 1 91.25 800 ASP A CA 1
ATOM 6630 C C . ASP A 1 800 ? -3.904 30.641 -27.188 1 91.25 800 ASP A C 1
ATOM 6632 O O . ASP A 1 800 ? -4.863 31.328 -27.547 1 91.25 800 ASP A O 1
ATOM 6636 N N . THR A 1 801 ? -3.889 29.344 -27.203 1 91.75 801 THR A N 1
ATOM 6637 C CA . THR A 1 801 ? -4.965 28.656 -27.906 1 91.75 801 THR A CA 1
ATOM 6638 C C . THR A 1 801 ? -6.223 28.594 -27.047 1 91.75 801 THR A C 1
ATOM 6640 O O . THR A 1 801 ? -7.309 28.297 -27.547 1 91.75 801 THR A O 1
ATOM 6643 N N . LEU A 1 802 ? -6.121 28.953 -25.766 1 95.12 802 LEU A N 1
ATOM 6644 C CA . LEU A 1 802 ? -7.293 28.938 -24.891 1 95.12 802 LEU A CA 1
ATOM 6645 C C . LEU A 1 802 ? -7.395 30.219 -24.094 1 95.12 802 LEU A C 1
ATOM 6647 O O . LEU A 1 802 ? -6.543 30.5 -23.234 1 95.12 802 LEU A O 1
ATOM 6651 N N . LYS A 1 803 ? -8.367 30.953 -24.359 1 97.06 803 LYS A N 1
ATOM 6652 C CA . LYS A 1 803 ? -8.734 32.156 -23.625 1 97.06 803 LYS A CA 1
ATOM 6653 C C . LYS A 1 803 ? -10.172 32.062 -23.109 1 97.06 803 LYS A C 1
ATOM 6655 O O . LYS A 1 803 ? -11.023 31.438 -23.734 1 97.06 803 LYS A O 1
ATOM 6660 N N . VAL A 1 804 ? -10.406 32.719 -22 1 98.06 804 VAL A N 1
ATOM 6661 C CA . VAL A 1 804 ? -11.742 32.688 -21.406 1 98.06 804 VAL A CA 1
ATOM 6662 C C . VAL A 1 804 ? -12.117 34.094 -20.922 1 98.06 804 VAL A C 1
ATOM 6664 O O . VAL A 1 804 ? -11.242 34.938 -20.719 1 98.06 804 VAL A O 1
ATOM 6667 N N . GLU A 1 805 ? -13.422 34.25 -20.781 1 97.62 805 GLU A N 1
ATOM 6668 C CA . GLU A 1 805 ? -13.891 35.531 -20.234 1 97.62 805 GLU A CA 1
ATOM 6669 C C . GLU A 1 805 ? -13.641 35.625 -18.734 1 97.62 805 GLU A C 1
ATOM 6671 O O . GLU A 1 805 ? -13.977 34.688 -18 1 97.62 805 GLU A O 1
ATOM 6676 N N . CYS A 1 806 ? -13.18 36.688 -18.281 1 97.81 806 CYS A N 1
ATOM 6677 C CA . CYS A 1 806 ? -12.992 36.969 -16.859 1 97.81 806 CYS A CA 1
ATOM 6678 C C . CYS A 1 806 ? -13.227 38.438 -16.547 1 97.81 806 CYS A C 1
ATOM 6680 O O . CYS A 1 806 ? -12.391 39.281 -16.859 1 97.81 806 CYS A O 1
ATOM 6682 N N . PRO A 1 807 ? -14.305 38.844 -15.922 1 97.75 807 PRO A N 1
ATOM 6683 C CA . PRO A 1 807 ? -15.359 37.938 -15.43 1 97.75 807 PRO A CA 1
ATOM 6684 C C . PRO A 1 807 ? -16.234 37.406 -16.562 1 97.75 807 PRO A C 1
ATOM 6686 O O . PRO A 1 807 ? -16.359 38.031 -17.609 1 97.75 807 PRO A O 1
ATOM 6689 N N . THR A 1 808 ? -16.781 36.281 -16.281 1 97.94 808 THR A N 1
ATOM 6690 C CA . THR A 1 808 ? -17.75 35.75 -17.219 1 97.94 808 THR A CA 1
ATOM 6691 C C . THR A 1 808 ? -18.828 36.781 -17.562 1 97.94 808 THR A C 1
ATOM 6693 O O . THR A 1 808 ? -19.344 37.438 -16.688 1 97.94 808 THR A O 1
ATOM 6696 N N . GLY A 1 809 ? -19.203 36.969 -18.844 1 96.25 809 GLY A N 1
ATOM 6697 C CA . GLY A 1 809 ? -20.203 37.906 -19.312 1 96.25 809 GLY A CA 1
ATOM 6698 C C . GLY A 1 809 ? -19.641 39.281 -19.562 1 96.25 809 GLY A C 1
ATOM 6699 O O . GLY A 1 809 ? -20.344 40.156 -20.094 1 96.25 809 GLY A O 1
ATOM 6700 N N . SER A 1 810 ? -18.344 39.531 -19.359 1 96.56 810 SER A N 1
ATOM 6701 C CA . SER A 1 810 ? -17.75 40.844 -19.453 1 96.56 810 SER A CA 1
ATOM 6702 C C . SER A 1 810 ? -17.25 41.125 -20.875 1 96.56 810 SER A C 1
ATOM 6704 O O . SER A 1 810 ? -17.062 42.281 -21.25 1 96.56 810 SER A O 1
ATOM 6706 N N . GLY A 1 811 ? -16.969 40.125 -21.641 1 95.5 811 GLY A N 1
ATOM 6707 C CA . GLY A 1 811 ? -16.375 40.281 -22.953 1 95.5 811 GLY A CA 1
ATOM 6708 C C . GLY A 1 811 ? -14.852 40.375 -22.906 1 95.5 811 GLY A C 1
ATOM 6709 O O . GLY A 1 811 ? -14.188 40.312 -23.953 1 95.5 811 GLY A O 1
ATOM 6710 N N . ASN A 1 812 ? -14.312 40.469 -21.766 1 96.94 812 ASN A N 1
ATOM 6711 C CA . ASN A 1 812 ? -12.859 40.531 -21.594 1 96.94 812 ASN A CA 1
ATOM 6712 C C . ASN A 1 812 ? -12.25 39.125 -21.609 1 96.94 812 ASN A C 1
ATOM 6714 O O . ASN A 1 812 ? -12.422 38.344 -20.672 1 96.94 812 ASN A O 1
ATOM 6718 N N . LEU A 1 813 ? -11.484 38.812 -22.594 1 97.25 813 LEU A N 1
ATOM 6719 C CA . LEU A 1 813 ? -10.875 37.469 -22.75 1 97.25 813 LEU A CA 1
ATOM 6720 C C . LEU A 1 813 ? -9.438 37.469 -22.234 1 97.25 813 LEU A C 1
ATOM 6722 O O . LEU A 1 813 ? -8.633 38.344 -22.625 1 97.25 813 LEU A O 1
ATOM 6726 N N . LEU A 1 814 ? -9.117 36.531 -21.438 1 97.75 814 LEU A N 1
ATOM 6727 C CA . LEU A 1 814 ? -7.785 36.375 -20.859 1 97.75 814 LEU A CA 1
ATOM 6728 C C . LEU A 1 814 ? -7.27 34.969 -21.031 1 97.75 814 LEU A C 1
ATOM 6730 O O . LEU A 1 814 ? -8.055 34 -21.016 1 97.75 814 LEU A O 1
ATOM 6734 N N . ARG A 1 815 ? -5.918 34.875 -21.203 1 96.62 815 ARG A N 1
ATOM 6735 C CA . ARG A 1 815 ? -5.301 33.562 -21.062 1 96.62 815 ARG A CA 1
ATOM 6736 C C . ARG A 1 815 ? -5.434 33.062 -19.641 1 96.62 815 ARG A C 1
ATOM 6738 O O . ARG A 1 815 ? -5.684 33.844 -18.719 1 96.62 815 ARG A O 1
ATOM 6745 N N . LEU A 1 816 ? -5.289 31.734 -19.5 1 97 816 LEU A N 1
ATOM 6746 C CA . LEU A 1 816 ? -5.492 31.125 -18.188 1 97 816 LEU A CA 1
ATOM 6747 C C . LEU A 1 816 ? -4.445 31.625 -17.188 1 97 816 LEU A C 1
ATOM 6749 O O . LEU A 1 816 ? -4.73 31.766 -16 1 97 816 LEU A O 1
ATOM 6753 N N . GLY A 1 817 ? -3.215 31.891 -17.656 1 95.56 817 GLY A N 1
ATOM 6754 C CA . GLY A 1 817 ? -2.209 32.469 -16.781 1 95.56 817 GLY A CA 1
ATOM 6755 C C . GLY A 1 817 ? -2.59 33.844 -16.281 1 95.56 817 GLY A C 1
ATOM 6756 O O . GLY A 1 817 ? -2.281 34.219 -15.141 1 95.56 817 GLY A O 1
ATOM 6757 N N . GLU A 1 818 ? -3.215 34.625 -17.141 1 96.94 818 GLU A N 1
ATOM 6758 C CA . GLU A 1 818 ? -3.691 35.969 -16.766 1 96.94 818 GLU A CA 1
ATOM 6759 C C . GLU A 1 818 ? -4.844 35.875 -15.766 1 96.94 818 GLU A C 1
ATOM 6761 O O . GLU A 1 818 ? -4.957 36.688 -14.859 1 96.94 818 GLU A O 1
ATOM 6766 N N . VAL A 1 819 ? -5.695 34.906 -15.992 1 98.06 819 VAL A N 1
ATOM 6767 C CA . VAL A 1 819 ? -6.773 34.656 -15.031 1 98.06 819 VAL A CA 1
ATOM 6768 C C . VAL A 1 819 ? -6.184 34.344 -13.664 1 98.06 819 VAL A C 1
ATOM 6770 O O . VAL A 1 819 ? -6.66 34.844 -12.641 1 98.06 819 VAL A O 1
ATOM 6773 N N . ALA A 1 820 ? -5.168 33.469 -13.617 1 97.19 820 ALA A N 1
ATOM 6774 C CA . ALA A 1 820 ? -4.492 33.125 -12.375 1 97.19 820 ALA A CA 1
ATOM 6775 C C . ALA A 1 820 ? -3.953 34.375 -11.672 1 97.19 820 ALA A C 1
ATOM 6777 O O . ALA A 1 820 ? -4.074 34.5 -10.445 1 97.19 820 ALA A O 1
ATOM 6778 N N . ARG A 1 821 ? -3.402 35.25 -12.367 1 96.44 821 ARG A N 1
ATOM 6779 C CA . ARG A 1 821 ? -2.863 36.469 -11.789 1 96.44 821 ARG A CA 1
ATOM 6780 C C . ARG A 1 821 ? -3.98 37.375 -11.266 1 96.44 821 ARG A C 1
ATOM 6782 O O . ARG A 1 821 ? -3.85 37.969 -10.203 1 96.44 821 ARG A O 1
ATOM 6789 N N . GLU A 1 822 ? -5.039 37.469 -12.07 1 97.31 822 GLU A N 1
ATOM 6790 C CA . GLU A 1 822 ? -6.191 38.25 -11.633 1 97.31 822 GLU A CA 1
ATOM 6791 C C . GLU A 1 822 ? -6.742 37.719 -10.305 1 97.31 822 GLU A C 1
ATOM 6793 O O . GLU A 1 822 ? -7.047 38.5 -9.406 1 97.31 822 GLU A O 1
ATOM 6798 N N . LEU A 1 823 ? -6.875 36.469 -10.195 1 98.25 823 LEU A N 1
ATOM 6799 C CA . LEU A 1 823 ? -7.363 35.875 -8.961 1 98.25 823 LEU A CA 1
ATOM 6800 C C . LEU A 1 823 ? -6.398 36.125 -7.812 1 98.25 823 LEU A C 1
ATOM 6802 O O . LEU A 1 823 ? -6.824 36.406 -6.688 1 98.25 823 LEU A O 1
ATOM 6806 N N . SER A 1 824 ? -5.094 36.062 -8.055 1 97.75 824 SER A N 1
ATOM 6807 C CA . SER A 1 824 ? -4.09 36.344 -7.031 1 97.75 824 SER A CA 1
ATOM 6808 C C . SER A 1 824 ? -4.168 37.781 -6.539 1 97.75 824 SER A C 1
ATOM 6810 O O . SER A 1 824 ? -3.984 38.062 -5.348 1 97.75 824 SER A O 1
ATOM 6812 N N . LEU A 1 825 ? -4.414 38.625 -7.445 1 97.38 825 LEU A N 1
ATOM 6813 C CA . LEU A 1 825 ? -4.566 40.031 -7.09 1 97.38 825 LEU A CA 1
ATOM 6814 C C . LEU A 1 825 ? -5.766 40.25 -6.168 1 97.38 825 LEU A C 1
ATOM 6816 O O . LEU A 1 825 ? -5.668 40.938 -5.164 1 97.38 825 LEU A O 1
ATOM 6820 N N . ARG A 1 826 ? -6.871 39.656 -6.527 1 97.75 826 ARG A N 1
ATOM 6821 C CA . ARG A 1 826 ? -8.07 39.75 -5.703 1 97.75 826 ARG A CA 1
ATOM 6822 C C . ARG A 1 826 ? -7.812 39.219 -4.297 1 97.75 826 ARG A C 1
ATOM 6824 O O . ARG A 1 826 ? -8.219 39.844 -3.309 1 97.75 826 ARG A O 1
ATOM 6831 N N . LEU A 1 827 ? -7.133 38.094 -4.207 1 98.44 827 LEU A N 1
ATOM 6832 C CA . LEU A 1 827 ? -6.844 37.469 -2.92 1 98.44 827 LEU A CA 1
ATOM 6833 C C . LEU A 1 827 ? -5.906 38.344 -2.092 1 98.44 827 LEU A C 1
ATOM 6835 O O . LEU A 1 827 ? -6.062 38.469 -0.874 1 98.44 827 LEU A O 1
ATOM 6839 N N . SER A 1 828 ? -4.918 38.969 -2.693 1 97.62 828 SER A N 1
ATOM 6840 C CA . SER A 1 828 ? -3.951 39.812 -1.987 1 97.62 828 SER A CA 1
ATOM 6841 C C . SER A 1 828 ? -4.617 41.031 -1.386 1 97.62 828 SER A C 1
ATOM 6843 O O . SER A 1 828 ? -4.199 41.531 -0.333 1 97.62 828 SER A O 1
ATOM 6845 N N . LYS A 1 829 ? -5.652 41.5 -1.976 1 97.12 829 LYS A N 1
ATOM 6846 C CA . LYS A 1 829 ? -6.355 42.688 -1.538 1 97.12 829 LYS A CA 1
ATOM 6847 C C . LYS A 1 829 ? -6.969 42.5 -0.155 1 97.12 829 LYS A C 1
ATOM 6849 O O . LYS A 1 829 ? -7.203 43.469 0.569 1 97.12 829 LYS A O 1
ATOM 6854 N N . VAL A 1 830 ? -7.203 41.281 0.184 1 97.94 830 VAL A N 1
ATOM 6855 C CA . VAL A 1 830 ? -7.805 40.969 1.476 1 97.94 830 VAL A CA 1
ATOM 6856 C C . VAL A 1 830 ? -6.949 41.531 2.6 1 97.94 830 VAL A C 1
ATOM 6858 O O . VAL A 1 830 ? -7.477 41.969 3.627 1 97.94 830 VAL A O 1
ATOM 6861 N N . PHE A 1 831 ? -5.617 41.688 2.393 1 97.94 831 PHE A N 1
ATOM 6862 C CA . PHE A 1 831 ? -4.68 42 3.465 1 97.94 831 PHE A CA 1
ATOM 6863 C C . PHE A 1 831 ? -4.074 43.375 3.258 1 97.94 831 PHE A C 1
ATOM 6865 O O . PHE A 1 831 ? -3.348 43.875 4.117 1 97.94 831 PHE A O 1
ATOM 6872 N N . LEU A 1 832 ? -4.281 44 2.139 1 97.56 832 LEU A N 1
ATOM 6873 C CA . LEU A 1 832 ? -3.684 45.281 1.812 1 97.56 832 LEU A CA 1
ATOM 6874 C C . LEU A 1 832 ? -4.668 46.438 2.062 1 97.56 832 LEU A C 1
ATOM 6876 O O . LEU A 1 832 ? -5.875 46.25 1.882 1 97.56 832 LEU A O 1
ATOM 6880 N N . PRO A 1 833 ? -4.164 47.562 2.531 1 96.25 833 PRO A N 1
ATOM 6881 C CA . PRO A 1 833 ? -5.07 48.688 2.779 1 96.25 833 PRO A CA 1
ATOM 6882 C C . PRO A 1 833 ? -5.59 49.312 1.49 1 96.25 833 PRO A C 1
ATOM 6884 O O . PRO A 1 833 ? -4.844 49.438 0.517 1 96.25 833 PRO A O 1
ATOM 6887 N N . GLY A 1 834 ? -6.887 49.594 1.489 1 93.31 834 GLY A N 1
ATOM 6888 C CA . GLY A 1 834 ? -7.445 50.375 0.405 1 93.31 834 GLY A CA 1
ATOM 6889 C C . GLY A 1 834 ? -7.109 51.875 0.509 1 93.31 834 GLY A C 1
ATOM 6890 O O . GLY A 1 834 ? -6.262 52.25 1.312 1 93.31 834 GLY A O 1
ATOM 6891 N N . GLU A 1 835 ? -7.766 52.656 -0.301 1 92.25 835 GLU A N 1
ATOM 6892 C CA . GLU A 1 835 ? -7.543 54.094 -0.313 1 92.25 835 GLU A CA 1
ATOM 6893 C C . GLU A 1 835 ? -7.91 54.719 1.029 1 92.25 835 GLU A C 1
ATOM 6895 O O . GLU A 1 835 ? -7.297 55.719 1.449 1 92.25 835 GLU A O 1
ATOM 6900 N N . ASP A 1 836 ? -8.742 54.094 1.704 1 92.56 836 ASP A N 1
ATOM 6901 C CA . ASP A 1 836 ? -9.203 54.656 2.98 1 92.56 836 ASP A CA 1
ATOM 6902 C C . ASP A 1 836 ? -8.391 54.062 4.145 1 92.56 836 ASP A C 1
ATOM 6904 O O . ASP A 1 836 ? -8.703 54.312 5.309 1 92.56 836 ASP A O 1
ATOM 6908 N N . GLY A 1 837 ? -7.445 53.25 3.836 1 93.31 837 GLY A N 1
ATOM 6909 C CA . GLY A 1 837 ? -6.57 52.719 4.859 1 93.31 837 GLY A CA 1
ATOM 6910 C C . GLY A 1 837 ? -7.082 51.406 5.449 1 93.31 837 GLY A C 1
ATOM 6911 O O . GLY A 1 837 ? -6.355 50.719 6.16 1 93.31 837 GLY A O 1
ATOM 6912 N N . HIS A 1 838 ? -8.266 51.094 5.094 1 94.94 838 HIS A N 1
ATOM 6913 C CA . HIS A 1 838 ? -8.898 49.906 5.652 1 94.94 838 HIS A CA 1
ATOM 6914 C C . HIS A 1 838 ? -8.406 48.625 4.949 1 94.94 838 HIS A C 1
ATOM 6916 O O . HIS A 1 838 ? -8.289 48.594 3.723 1 94.94 838 HIS A O 1
ATOM 6922 N N . ARG A 1 839 ? -8.031 47.656 5.727 1 96.81 839 ARG A N 1
ATOM 6923 C CA . ARG A 1 839 ? -7.805 46.312 5.219 1 96.81 839 ARG A CA 1
ATOM 6924 C C . ARG A 1 839 ? -9.07 45.469 5.328 1 96.81 839 ARG A C 1
ATOM 6926 O O . ARG A 1 839 ? -9.656 45.344 6.406 1 96.81 839 ARG A O 1
ATOM 6933 N N . PRO A 1 840 ? -9.523 44.781 4.297 1 97.19 840 PRO A N 1
ATOM 6934 C CA . PRO A 1 840 ? -10.758 44 4.363 1 97.19 840 PRO A CA 1
ATOM 6935 C C . PRO A 1 840 ? -10.734 42.938 5.473 1 97.19 840 PRO A C 1
ATOM 6937 O O . PRO A 1 840 ? -11.742 42.719 6.137 1 97.19 840 PRO A O 1
ATOM 6940 N N . CYS A 1 841 ? -9.641 42.344 5.734 1 97 841 CYS A N 1
ATOM 6941 C CA . CYS A 1 841 ? -9.555 41.25 6.715 1 97 841 CYS A CA 1
ATOM 6942 C C . CYS A 1 841 ? -9.914 41.75 8.109 1 97 841 CYS A C 1
ATOM 6944 O O . CYS A 1 841 ? -10.336 40.969 8.961 1 97 841 CYS A O 1
ATOM 6946 N N . HIS A 1 842 ? -9.797 43.062 8.375 1 96.19 842 HIS A N 1
ATOM 6947 C CA . HIS A 1 842 ? -10.062 43.625 9.703 1 96.19 842 HIS A CA 1
ATOM 6948 C C . HIS A 1 842 ? -11.508 44.062 9.836 1 96.19 842 HIS A C 1
ATOM 6950 O O . HIS A 1 842 ? -11.906 44.594 10.875 1 96.19 842 HIS A O 1
ATOM 6956 N N . GLY A 1 843 ? -12.18 43.906 8.812 1 91.5 843 GLY A N 1
ATOM 6957 C CA . GLY A 1 843 ? -13.555 44.375 8.859 1 91.5 843 GLY A CA 1
ATOM 6958 C C . GLY A 1 843 ? -13.688 45.875 8.898 1 91.5 843 GLY A C 1
ATOM 6959 O O . GLY A 1 843 ? -12.922 46.594 8.242 1 91.5 843 GLY A O 1
ATOM 6960 N N . GLY A 1 844 ? -14.641 46.406 9.625 1 85.62 844 GLY A N 1
ATOM 6961 C CA . GLY A 1 844 ? -14.953 47.844 9.578 1 85.62 844 GLY A CA 1
ATOM 6962 C C . GLY A 1 844 ? -14.438 48.594 10.781 1 85.62 844 GLY A C 1
ATOM 6963 O O . GLY A 1 844 ? -14.773 49.781 10.969 1 85.62 844 GLY A O 1
ATOM 6964 N N . ASP A 1 845 ? -13.5 48 11.578 1 88.06 845 ASP A N 1
ATOM 6965 C CA . ASP A 1 845 ? -13.031 48.719 12.758 1 88.06 845 ASP A CA 1
ATOM 6966 C C . ASP A 1 845 ? -12.07 49.844 12.367 1 88.06 845 ASP A C 1
ATOM 6968 O O . ASP A 1 845 ? -10.992 49.594 11.828 1 88.06 845 ASP A O 1
ATOM 6972 N N . PRO A 1 846 ? -12.359 51 12.68 1 92.25 846 PRO A N 1
ATOM 6973 C CA . PRO A 1 846 ? -11.555 52.125 12.219 1 92.25 846 PRO A CA 1
ATOM 6974 C C . PRO A 1 846 ? -10.164 52.156 12.852 1 92.25 846 PRO A C 1
ATOM 6976 O O . PRO A 1 846 ? -9.234 52.75 12.281 1 92.25 846 PRO A O 1
ATOM 6979 N N . LYS A 1 847 ? -9.961 51.625 14.062 1 94.44 847 LYS A N 1
ATOM 6980 C CA . LYS A 1 847 ? -8.656 51.594 14.703 1 94.44 847 LYS A CA 1
ATOM 6981 C C . LYS A 1 847 ? -7.602 50.969 13.797 1 94.44 847 LYS A C 1
ATOM 6983 O O . LYS A 1 847 ? -6.465 51.469 13.727 1 94.44 847 LYS A O 1
ATOM 6988 N N . TYR A 1 848 ? -8 49.969 13.086 1 95.5 848 TYR A N 1
ATOM 6989 C CA . TYR A 1 848 ? -7.062 49.25 12.234 1 95.5 848 TYR A CA 1
ATOM 6990 C C . TYR A 1 848 ? -6.773 50.031 10.953 1 95.5 848 TYR A C 1
ATOM 6992 O O . TYR A 1 848 ? -5.883 49.656 10.188 1 95.5 848 TYR A O 1
ATOM 7000 N N . ALA A 1 849 ? -7.457 51.062 10.703 1 94.88 849 ALA A N 1
ATOM 7001 C CA . ALA A 1 849 ? -7.25 51.875 9.492 1 94.88 849 ALA A CA 1
ATOM 7002 C C . ALA A 1 849 ? -6.395 53.094 9.781 1 94.88 849 ALA A C 1
ATOM 7004 O O . ALA A 1 849 ? -5.562 53.5 8.961 1 94.88 849 ALA A O 1
ATOM 7005 N N . THR A 1 850 ? -6.613 53.656 10.977 1 93.5 850 THR A N 1
ATOM 7006 C CA . THR A 1 850 ? -6.078 55.031 11.125 1 93.5 850 THR A CA 1
ATOM 7007 C C . THR A 1 850 ? -5.176 55.094 12.352 1 93.5 850 THR A C 1
ATOM 7009 O O . THR A 1 850 ? -4.27 55.938 12.406 1 93.5 850 THR A O 1
ATOM 7012 N N . ASP A 1 851 ? -5.426 54.344 13.367 1 95.06 851 ASP A N 1
ATOM 7013 C CA . ASP A 1 851 ? -4.66 54.438 14.602 1 95.06 851 ASP A CA 1
ATOM 7014 C C . ASP A 1 851 ? -3.238 53.906 14.406 1 95.06 851 ASP A C 1
ATOM 7016 O O . ASP A 1 851 ? -3.045 52.75 14 1 95.06 851 ASP A O 1
ATOM 7020 N N . PRO A 1 852 ? -2.203 54.656 14.711 1 95.31 852 PRO A N 1
ATOM 7021 C CA . PRO A 1 852 ? -0.814 54.281 14.461 1 95.31 852 PRO A CA 1
ATOM 7022 C C . PRO A 1 852 ? -0.395 53.031 15.258 1 95.31 852 PRO A C 1
ATOM 7024 O O . PRO A 1 852 ? 0.586 52.375 14.914 1 95.31 852 PRO A O 1
ATOM 7027 N N . HIS A 1 853 ? -1.077 52.719 16.344 1 96.56 853 HIS A N 1
ATOM 7028 C CA . HIS A 1 853 ? -0.712 51.594 17.156 1 96.56 853 HIS A CA 1
ATOM 7029 C C . HIS A 1 853 ? -1.469 50.344 16.734 1 96.56 853 HIS A C 1
ATOM 7031 O O . HIS A 1 853 ? -1.31 49.281 17.328 1 96.56 853 HIS A O 1
ATOM 7037 N N . TRP A 1 854 ? -2.34 50.469 15.656 1 96.81 854 TRP A N 1
ATOM 7038 C CA . TRP A 1 854 ? -3.184 49.344 15.234 1 96.81 854 TRP A CA 1
ATOM 7039 C C . TRP A 1 854 ? -3.025 49.094 13.734 1 96.81 854 TRP A C 1
ATOM 7041 O O . TRP A 1 854 ? -3.012 47.938 13.305 1 96.81 854 TRP A O 1
ATOM 7051 N N . LYS A 1 855 ? -2.838 50.062 12.922 1 95.81 855 LYS A N 1
ATOM 7052 C CA . LYS A 1 855 ? -3.029 50.031 11.477 1 95.81 855 LYS A CA 1
ATOM 7053 C C . LYS A 1 855 ? -2.018 49.094 10.812 1 95.81 855 LYS A C 1
ATOM 7055 O O . LYS A 1 855 ? -2.268 48.594 9.719 1 95.81 855 LYS A O 1
ATOM 7060 N N . ASP A 1 856 ? -0.857 48.875 11.43 1 96.56 856 ASP A N 1
ATOM 7061 C CA . ASP A 1 856 ? 0.183 48.062 10.805 1 96.56 856 ASP A CA 1
ATOM 7062 C C . ASP A 1 856 ? 0.175 46.656 11.352 1 96.56 856 ASP A C 1
ATOM 7064 O O . ASP A 1 856 ? 1.048 45.844 11.016 1 96.56 856 ASP A O 1
ATOM 7068 N N . LEU A 1 857 ? -0.78 46.312 12.195 1 97.81 857 LEU A N 1
ATOM 7069 C CA . LEU A 1 857 ? -0.929 44.938 12.734 1 97.81 857 LEU A CA 1
ATOM 7070 C C . LEU A 1 857 ? -1.819 44.094 11.836 1 97.81 857 LEU A C 1
ATOM 7072 O O . LEU A 1 857 ? -2.957 44.469 11.539 1 97.81 857 LEU A O 1
ATOM 7076 N N . ILE A 1 858 ? -1.285 42.969 11.359 1 97.12 858 ILE A N 1
ATOM 7077 C CA . ILE A 1 858 ? -2.025 42.156 10.414 1 97.12 858 ILE A CA 1
ATOM 7078 C C . ILE A 1 858 ? -2.49 40.875 11.102 1 97.12 858 ILE A C 1
ATOM 7080 O O . ILE A 1 858 ? -1.725 40.25 11.828 1 97.12 858 ILE A O 1
ATOM 7084 N N . LEU A 1 859 ? -3.723 40.5 10.922 1 96.44 859 LEU A N 1
ATOM 7085 C CA . LEU A 1 859 ? -4.277 39.25 11.359 1 96.44 859 LEU A CA 1
ATOM 7086 C C . LEU A 1 859 ? -4.531 38.312 10.18 1 96.44 859 LEU A C 1
ATOM 7088 O O . LEU A 1 859 ? -4.961 38.75 9.117 1 96.44 859 LEU A O 1
ATOM 7092 N N . PHE A 1 860 ? -4.18 37.031 10.266 1 97.88 860 PHE A N 1
ATOM 7093 C CA . PHE A 1 860 ? -4.355 36.031 9.234 1 97.88 860 PHE A CA 1
ATOM 7094 C C . PHE A 1 860 ? -5.426 35 9.633 1 97.88 860 PHE A C 1
ATOM 7096 O O . PHE A 1 860 ? -5.125 34 10.289 1 97.88 860 PHE A O 1
ATOM 7103 N N . TYR A 1 861 ? -6.609 35.25 9.172 1 97.25 861 TYR A N 1
ATOM 7104 C CA . TYR A 1 861 ? -7.789 34.5 9.609 1 97.25 861 TYR A CA 1
ATOM 7105 C C . TYR A 1 861 ? -7.898 33.156 8.891 1 97.25 861 TYR A C 1
ATOM 7107 O O . TYR A 1 861 ? -7.215 32.938 7.895 1 97.25 861 TYR A O 1
ATOM 7115 N N . GLU A 1 862 ? -8.773 32.312 9.406 1 96.06 862 GLU A N 1
ATOM 7116 C CA . GLU A 1 862 ? -9.008 30.969 8.906 1 96.06 862 GLU A CA 1
ATOM 7117 C C . GLU A 1 862 ? -9.617 31 7.504 1 96.06 862 GLU A C 1
ATOM 7119 O O . GLU A 1 862 ? -9.242 30.203 6.645 1 96.06 862 GLU A O 1
ATOM 7124 N N . TYR A 1 863 ? -10.562 31.781 7.309 1 96.31 863 TYR A N 1
ATOM 7125 C CA . TYR A 1 863 ? -11.219 32.031 6.031 1 96.31 863 TYR A CA 1
ATOM 7126 C C . TYR A 1 863 ? -11.773 33.469 5.977 1 96.31 863 TYR A C 1
ATOM 7128 O O . TYR A 1 863 ? -11.648 34.219 6.938 1 96.31 863 TYR A O 1
ATOM 7136 N N . PHE A 1 864 ? -12.32 33.812 4.828 1 97.94 864 PHE A N 1
ATOM 7137 C CA . PHE A 1 864 ? -12.719 35.219 4.645 1 97.94 864 PHE A CA 1
ATOM 7138 C C . PHE A 1 864 ? -14.117 35.312 4.051 1 97.94 864 PHE A C 1
ATOM 7140 O O . PHE A 1 864 ? -14.508 34.469 3.232 1 97.94 864 PHE A O 1
ATOM 7147 N N . HIS A 1 865 ? -14.836 36.312 4.492 1 97.31 865 HIS A N 1
ATOM 7148 C CA . HIS A 1 865 ? -16.188 36.562 4.012 1 97.31 865 HIS A CA 1
ATOM 7149 C C . HIS A 1 865 ? -16.219 36.656 2.488 1 97.31 865 HIS A C 1
ATOM 7151 O O . HIS A 1 865 ? -15.43 37.375 1.884 1 97.31 865 HIS A O 1
ATOM 7157 N N . GLY A 1 866 ? -17.141 36.031 1.877 1 97 866 GLY A N 1
ATOM 7158 C CA . GLY A 1 866 ? -17.203 35.875 0.431 1 97 866 GLY A CA 1
ATOM 7159 C C . GLY A 1 866 ? -17.453 37.188 -0.291 1 97 866 GLY A C 1
ATOM 7160 O O . GLY A 1 866 ? -17.062 37.344 -1.447 1 97 866 GLY A O 1
ATOM 7161 N N . GLU A 1 867 ? -18.016 38.156 0.368 1 96.5 867 GLU A N 1
ATOM 7162 C CA . GLU A 1 867 ? -18.406 39.406 -0.286 1 96.5 867 GLU A CA 1
ATOM 7163 C C . GLU A 1 867 ? -17.5 40.562 0.151 1 96.5 867 GLU A C 1
ATOM 7165 O O . GLU A 1 867 ? -17.203 41.438 -0.64 1 96.5 867 GLU A O 1
ATOM 7170 N N . THR A 1 868 ? -17.078 40.5 1.409 1 96.62 868 THR A N 1
ATOM 7171 C CA . THR A 1 868 ? -16.438 41.688 1.954 1 96.62 868 THR A CA 1
ATOM 7172 C C . THR A 1 868 ? -14.961 41.438 2.219 1 96.62 868 THR A C 1
ATOM 7174 O O . THR A 1 868 ? -14.195 42.375 2.43 1 96.62 868 THR A O 1
ATOM 7177 N N . GLY A 1 869 ? -14.602 40.219 2.287 1 97.19 869 GLY A N 1
ATOM 7178 C CA . GLY A 1 869 ? -13.219 39.875 2.576 1 97.19 869 GLY A CA 1
ATOM 7179 C C . GLY A 1 869 ? -12.898 39.906 4.059 1 97.19 869 GLY A C 1
ATOM 7180 O O . GLY A 1 869 ? -11.758 39.656 4.457 1 97.19 869 GLY A O 1
ATOM 7181 N N . ARG A 1 870 ? -13.898 40.188 4.926 1 97.56 870 ARG A N 1
ATOM 7182 C CA . ARG A 1 870 ? -13.688 40.219 6.371 1 97.56 870 ARG A CA 1
ATOM 7183 C C . ARG A 1 870 ? -13.18 38.875 6.871 1 97.56 870 ARG A C 1
ATOM 7185 O O . ARG A 1 870 ? -13.641 37.812 6.43 1 97.56 870 ARG A O 1
ATOM 7192 N N . GLY A 1 871 ? -12.203 38.969 7.828 1 96.94 871 GLY A N 1
ATOM 7193 C CA . GLY A 1 871 ? -11.703 37.719 8.422 1 96.94 871 GLY A CA 1
ATOM 7194 C C . GLY A 1 871 ? -12.734 37.031 9.289 1 96.94 871 GLY A C 1
ATOM 7195 O O . GLY A 1 871 ? -13.5 37.656 10 1 96.94 871 GLY A O 1
ATOM 7196 N N . CYS A 1 872 ? -12.797 35.719 9.148 1 95.69 872 CYS A N 1
ATOM 7197 C CA . CYS A 1 872 ? -13.711 34.875 9.922 1 95.69 872 CYS A CA 1
ATOM 7198 C C . CYS A 1 872 ? -12.977 33.688 10.516 1 95.69 872 CYS A C 1
ATOM 7200 O O . CYS A 1 872 ? -11.914 33.281 10.016 1 95.69 872 CYS A O 1
ATOM 7202 N N . GLY A 1 873 ? -13.555 33.094 11.578 1 93.44 873 GLY A N 1
ATOM 7203 C CA . GLY A 1 873 ? -12.945 31.953 12.234 1 93.44 873 GLY A CA 1
ATOM 7204 C C . GLY A 1 873 ? -11.75 32.312 13.086 1 93.44 873 GLY A C 1
ATOM 7205 O O . GLY A 1 873 ? -11.711 33.406 13.68 1 93.44 873 GLY A O 1
ATOM 7206 N N . ALA A 1 874 ? -10.773 31.469 13.164 1 94.44 874 ALA A N 1
ATOM 7207 C CA . ALA A 1 874 ? -9.594 31.719 13.984 1 94.44 874 ALA A CA 1
ATOM 7208 C C . ALA A 1 874 ? -8.805 32.906 13.453 1 94.44 874 ALA A C 1
ATOM 7210 O O . ALA A 1 874 ? -8.5 32.969 12.266 1 94.44 874 ALA A O 1
ATOM 7211 N N . SER A 1 875 ? -8.438 33.75 14.258 1 95.31 875 SER A N 1
ATOM 7212 C CA . SER A 1 875 ? -7.832 35.031 13.836 1 95.31 875 SER A CA 1
ATOM 7213 C C . SER A 1 875 ? -6.336 34.844 13.586 1 95.31 875 SER A C 1
ATOM 7215 O O . SER A 1 875 ? -5.707 35.688 12.961 1 95.31 875 SER A O 1
ATOM 7217 N N . HIS A 1 876 ? -5.742 33.75 14.062 1 95.81 876 HIS A N 1
ATOM 7218 C CA . HIS A 1 876 ? -4.312 33.531 13.883 1 95.81 876 HIS A CA 1
ATOM 7219 C C . HIS A 1 876 ? -4.055 32.188 13.18 1 95.81 876 HIS A C 1
ATOM 7221 O O . HIS A 1 876 ? -3.107 31.484 13.508 1 95.81 876 HIS A O 1
ATOM 7227 N N . GLN A 1 877 ? -4.965 31.906 12.25 1 94.94 877 GLN A N 1
ATOM 7228 C CA . GLN A 1 877 ? -4.742 30.75 11.398 1 94.94 877 GLN A CA 1
ATOM 7229 C C . GLN A 1 877 ? -3.699 31.047 10.328 1 94.94 877 GLN A C 1
ATOM 7231 O O . GLN A 1 877 ? -3.953 30.844 9.133 1 94.94 877 GLN A O 1
ATOM 7236 N N . THR A 1 878 ? -2.541 31.484 10.734 1 90.75 878 THR A N 1
ATOM 7237 C CA . THR A 1 878 ? -1.483 31.844 9.797 1 90.75 878 THR A CA 1
ATOM 7238 C C . THR A 1 878 ? -1.031 30.625 9 1 90.75 878 THR A C 1
ATOM 7240 O O . THR A 1 878 ? -0.582 30.766 7.855 1 90.75 878 THR A O 1
ATOM 7243 N N . GLY A 1 879 ? -1.247 29.453 9.625 1 94.38 879 GLY A N 1
ATOM 7244 C CA . GLY A 1 879 ? -0.845 28.234 8.938 1 94.38 879 GLY A CA 1
ATOM 7245 C C . GLY A 1 879 ? -1.049 28.312 7.438 1 94.38 879 GLY A C 1
ATOM 7246 O O . GLY A 1 879 ? -0.138 28.688 6.699 1 94.38 879 GLY A O 1
ATOM 7247 N N . TRP A 1 880 ? -2.281 28.062 7.016 1 95.31 880 TRP A N 1
ATOM 7248 C CA . TRP A 1 880 ? -2.482 28.031 5.57 1 95.31 880 TRP A CA 1
ATOM 7249 C C . TRP A 1 880 ? -2.75 29.422 5.016 1 95.31 880 TRP A C 1
ATOM 7251 O O . TRP A 1 880 ? -2.531 29.672 3.828 1 95.31 880 TRP A O 1
ATOM 7261 N N . SER A 1 881 ? -3.109 30.375 5.844 1 97.94 881 SER A N 1
ATOM 7262 C CA . SER A 1 881 ? -3.383 31.719 5.332 1 97.94 881 SER A CA 1
ATOM 7263 C C . SER A 1 881 ? -2.094 32.438 4.992 1 97.94 881 SER A C 1
ATOM 7265 O O . SER A 1 881 ? -2.115 33.438 4.273 1 97.94 881 SER A O 1
ATOM 7267 N N . ALA A 1 882 ? -0.981 31.906 5.453 1 97.94 882 ALA A N 1
ATOM 7268 C CA . ALA A 1 882 ? 0.315 32.438 5.043 1 97.94 882 ALA A CA 1
ATOM 7269 C C . ALA A 1 882 ? 0.54 32.25 3.547 1 97.94 882 ALA A C 1
ATOM 7271 O O . ALA A 1 882 ? 1.442 32.844 2.965 1 97.94 882 ALA A O 1
ATOM 7272 N N . LEU A 1 883 ? -0.325 31.562 2.865 1 97.75 883 LEU A N 1
ATOM 7273 C CA . LEU A 1 883 ? -0.247 31.375 1.42 1 97.75 883 LEU A CA 1
ATOM 7274 C C . LEU A 1 883 ? -0.34 32.719 0.702 1 97.75 883 LEU A C 1
ATOM 7276 O O . LEU A 1 883 ? 0.009 32.812 -0.476 1 97.75 883 LEU A O 1
ATOM 7280 N N . VAL A 1 884 ? -0.778 33.781 1.374 1 97.75 884 VAL A N 1
ATOM 7281 C CA . VAL A 1 884 ? -0.824 35.125 0.798 1 97.75 884 VAL A CA 1
ATOM 7282 C C . VAL A 1 884 ? 0.567 35.531 0.317 1 97.75 884 VAL A C 1
ATOM 7284 O O . VAL A 1 884 ? 0.704 36.219 -0.688 1 97.75 884 VAL A O 1
ATOM 7287 N N . VAL A 1 885 ? 1.603 35.031 1.018 1 97.38 885 VAL A N 1
ATOM 7288 C CA . VAL A 1 885 ? 2.98 35.312 0.624 1 97.38 885 VAL A CA 1
ATOM 7289 C C . VAL A 1 885 ? 3.209 34.844 -0.815 1 97.38 885 VAL A C 1
ATOM 7291 O O . VAL A 1 885 ? 3.824 35.562 -1.61 1 97.38 885 VAL A O 1
ATOM 7294 N N . ASN A 1 886 ? 2.73 33.688 -1.138 1 96.31 886 ASN A N 1
ATOM 7295 C CA . ASN A 1 886 ? 2.891 33.125 -2.471 1 96.31 886 ASN A CA 1
ATOM 7296 C C . ASN A 1 886 ? 2.1 33.906 -3.516 1 96.31 886 ASN A C 1
ATOM 7298 O O . ASN A 1 886 ? 2.555 34.062 -4.648 1 96.31 886 ASN A O 1
ATOM 7302 N N . PHE A 1 887 ? 0.921 34.375 -3.162 1 96.81 887 PHE A N 1
ATOM 7303 C CA . PHE A 1 887 ? 0.144 35.219 -4.074 1 96.81 887 PHE A CA 1
ATOM 7304 C C . PHE A 1 887 ? 0.87 36.531 -4.359 1 96.81 887 PHE A C 1
ATOM 7306 O O . PHE A 1 887 ? 0.897 37 -5.504 1 96.81 887 PHE A O 1
ATOM 7313 N N . LEU A 1 888 ? 1.414 37.094 -3.332 1 96.81 888 LEU A N 1
ATOM 7314 C CA . LEU A 1 888 ? 2.123 38.375 -3.488 1 96.81 888 LEU A CA 1
ATOM 7315 C C . LEU A 1 888 ? 3.357 38.188 -4.367 1 96.81 888 LEU A C 1
ATOM 7317 O O . LEU A 1 888 ? 3.686 39.062 -5.164 1 96.81 888 LEU A O 1
ATOM 7321 N N . ARG A 1 889 ? 4.039 37.062 -4.215 1 94.31 889 ARG A N 1
ATOM 7322 C CA . ARG A 1 889 ? 5.145 36.75 -5.121 1 94.31 889 ARG A CA 1
ATOM 7323 C C . ARG A 1 889 ? 4.668 36.719 -6.57 1 94.31 889 ARG A C 1
ATOM 7325 O O . ARG A 1 889 ? 5.285 37.344 -7.445 1 94.31 889 ARG A O 1
ATOM 7332 N N . TYR A 1 890 ? 3.574 36.062 -6.746 1 93 890 TYR A N 1
ATOM 7333 C CA . TYR A 1 890 ? 3.047 35.844 -8.086 1 93 890 TYR A CA 1
ATOM 7334 C C . TYR A 1 890 ? 2.609 37.156 -8.719 1 93 890 TYR A C 1
ATOM 7336 O O . TYR A 1 890 ? 2.857 37.375 -9.906 1 93 890 TYR A O 1
ATOM 7344 N N . VAL A 1 891 ? 1.959 37.969 -7.914 1 94.44 891 VAL A N 1
ATOM 7345 C CA . VAL A 1 891 ? 1.478 39.281 -8.398 1 94.44 891 VAL A CA 1
ATOM 7346 C C . VAL A 1 891 ? 2.662 40.156 -8.789 1 94.44 891 VAL A C 1
ATOM 7348 O O . VAL A 1 891 ? 2.547 41 -9.68 1 94.44 891 VAL A O 1
ATOM 7351 N N . ASN A 1 892 ? 3.793 39.906 -8.195 1 94.19 892 ASN A N 1
ATOM 7352 C CA . ASN A 1 892 ? 5.004 40.688 -8.5 1 94.19 892 ASN A CA 1
ATOM 7353 C C . ASN A 1 892 ? 5.875 39.938 -9.516 1 94.19 892 ASN A C 1
ATOM 7355 O O . ASN A 1 892 ? 7.082 40.188 -9.586 1 94.19 892 ASN A O 1
ATOM 7359 N N . TYR A 1 893 ? 5.387 38.969 -10.234 1 91.44 893 TYR A N 1
ATOM 7360 C CA . TYR A 1 893 ? 5.953 38.312 -11.406 1 91.44 893 TYR A CA 1
ATOM 7361 C C . TYR A 1 893 ? 7.102 37.375 -11 1 91.44 893 TYR A C 1
ATOM 7363 O O . TYR A 1 893 ? 8.086 37.25 -11.734 1 91.44 893 TYR A O 1
ATOM 7371 N N . HIS A 1 894 ? 6.961 36.875 -9.797 1 89.44 894 HIS A N 1
ATOM 7372 C CA . HIS A 1 894 ? 7.828 35.781 -9.352 1 89.44 894 HIS A CA 1
ATOM 7373 C C . HIS A 1 894 ? 7.062 34.469 -9.281 1 89.44 894 HIS A C 1
ATOM 7375 O O . HIS A 1 894 ? 5.832 34.469 -9.203 1 89.44 894 HIS A O 1
ATOM 7381 N N . PRO A 1 895 ? 7.781 33.312 -9.375 1 83.62 895 PRO A N 1
ATOM 7382 C CA . PRO A 1 895 ? 7.094 32.062 -9.188 1 83.62 895 PRO A CA 1
ATOM 7383 C C . PRO A 1 895 ? 6.422 31.938 -7.816 1 83.62 895 PRO A C 1
ATOM 7385 O O . PRO A 1 895 ? 6.945 32.469 -6.824 1 83.62 895 PRO A O 1
ATOM 7388 N N . MET A 1 896 ? 5.262 31.281 -7.809 1 78.38 896 MET A N 1
ATOM 7389 C CA . MET A 1 896 ? 4.504 31.156 -6.566 1 78.38 896 MET A CA 1
ATOM 7390 C C . MET A 1 896 ? 5.34 30.469 -5.488 1 78.38 896 MET A C 1
ATOM 7392 O O . MET A 1 896 ? 5.207 30.766 -4.305 1 78.38 896 MET A O 1
ATOM 7396 N N . ILE A 1 897 ? 5.996 29.422 -5.867 1 71.19 897 ILE A N 1
ATOM 7397 C CA . ILE A 1 897 ? 6.906 28.797 -4.906 1 71.19 897 ILE A CA 1
ATOM 7398 C C . ILE A 1 897 ? 8.336 28.891 -5.426 1 71.19 897 ILE A C 1
ATOM 7400 O O . ILE A 1 897 ? 8.57 28.844 -6.633 1 71.19 897 ILE A O 1
ATOM 7404 N N . VAL A 1 898 ? 9.219 29.25 -4.484 1 50.09 898 VAL A N 1
ATOM 7405 C CA . VAL A 1 898 ? 10.625 29.422 -4.836 1 50.09 898 VAL A CA 1
ATOM 7406 C C . VAL A 1 898 ? 11.133 28.172 -5.555 1 50.09 898 VAL A C 1
ATOM 7408 O O . VAL A 1 898 ? 10.977 27.062 -5.059 1 50.09 898 VAL A O 1
ATOM 7411 N N . ASP A 1 899 ? 10.984 27.953 -6.762 1 52.91 899 ASP A N 1
ATOM 7412 C CA . ASP A 1 899 ? 11.695 26.953 -7.535 1 52.91 899 ASP A CA 1
ATOM 7413 C C . ASP A 1 899 ? 13.117 27.422 -7.859 1 52.91 899 ASP A C 1
ATOM 7415 O O . ASP A 1 899 ? 13.312 28.312 -8.68 1 52.91 899 ASP A O 1
ATOM 7419 N N . HIS A 1 900 ? 14.086 27.109 -6.824 1 40.28 900 HIS A N 1
ATOM 7420 C CA . HIS A 1 900 ? 15.43 27.594 -7.109 1 40.28 900 HIS A CA 1
ATOM 7421 C C . HIS A 1 900 ? 15.891 27.156 -8.492 1 40.28 900 HIS A C 1
ATOM 7423 O O . HIS A 1 900 ? 16.875 27.688 -9.023 1 40.28 900 HIS A O 1
ATOM 7429 N N . ALA A 1 901 ? 15.375 25.922 -8.828 1 35.59 901 ALA A N 1
ATOM 7430 C CA . ALA A 1 901 ? 15.75 25.406 -10.141 1 35.59 901 ALA A CA 1
ATOM 7431 C C . ALA A 1 901 ? 14.898 26.031 -11.242 1 35.59 901 ALA A C 1
ATOM 7433 O O . ALA A 1 901 ? 15.031 25.672 -12.414 1 35.59 901 ALA A O 1
ATOM 7434 N N . SER A 1 902 ? 13.859 26.406 -10.844 1 33.97 902 SER A N 1
ATOM 7435 C CA . SER A 1 902 ? 12.984 26.797 -11.945 1 33.97 902 SER A CA 1
ATOM 7436 C C . SER A 1 902 ? 13.695 27.734 -12.914 1 33.97 902 SER A C 1
ATOM 7438 O O . SER A 1 902 ? 13.078 28.266 -13.836 1 33.97 902 SER A O 1
ATOM 7440 N N . ALA A 1 903 ? 14.812 28.109 -12.547 1 29.08 903 ALA A N 1
ATOM 7441 C CA . ALA A 1 903 ? 15.375 28.766 -13.719 1 29.08 903 ALA A CA 1
ATOM 7442 C C . ALA A 1 903 ? 15.391 27.844 -14.93 1 29.08 903 ALA A C 1
ATOM 7444 O O . ALA A 1 903 ? 15.43 28.297 -16.078 1 29.08 903 ALA A O 1
ATOM 7445 N N . MET A 1 904 ? 15.93 26.562 -14.812 1 26.44 904 MET A N 1
ATOM 7446 C CA . MET A 1 904 ? 16.172 25.828 -16.047 1 26.44 904 MET A CA 1
ATOM 7447 C C . MET A 1 904 ? 14.922 25.062 -16.469 1 26.44 904 MET A C 1
ATOM 7449 O O . MET A 1 904 ? 14.969 24.281 -17.422 1 26.44 904 MET A O 1
ATOM 7453 N N . ILE A 1 905 ? 14.102 24.547 -15.5 1 25.45 905 ILE A N 1
ATOM 7454 C CA . ILE A 1 905 ? 12.984 24.016 -16.266 1 25.45 905 ILE A CA 1
ATOM 7455 C C . ILE A 1 905 ? 12.227 25.156 -16.938 1 25.45 905 ILE A C 1
ATOM 7457 O O . ILE A 1 905 ? 11.617 25.984 -16.266 1 25.45 905 ILE A O 1
ATOM 7461 N N . ASN A 1 906 ? 12.766 25.781 -17.781 1 22.55 906 ASN A N 1
ATOM 7462 C CA . ASN A 1 906 ? 12.031 26.547 -18.781 1 22.55 906 ASN A CA 1
ATOM 7463 C C . ASN A 1 906 ? 10.633 25.984 -19.016 1 22.55 906 ASN A C 1
ATOM 7465 O O . ASN A 1 906 ? 10.5 24.906 -19.609 1 22.55 906 ASN A O 1
ATOM 7469 N N . VAL A 1 907 ? 9.75 26.094 -18.109 1 18.62 907 VAL A N 1
ATOM 7470 C CA . VAL A 1 907 ? 8.406 26.109 -18.688 1 18.62 907 VAL A CA 1
ATOM 7471 C C . VAL A 1 907 ? 8.359 27.141 -19.828 1 18.62 907 VAL A C 1
ATOM 7473 O O . VAL A 1 907 ? 8.75 28.297 -19.641 1 18.62 907 VAL A O 1
ATOM 7476 N N . GLN A 1 908 ? 8.461 26.938 -21.109 1 17.39 908 GLN A N 1
ATOM 7477 C CA . GLN A 1 908 ? 8 27.844 -22.156 1 17.39 908 GLN A CA 1
ATOM 7478 C C . GLN A 1 908 ? 6.73 28.562 -21.734 1 17.39 908 GLN A C 1
ATOM 7480 O O . GLN A 1 908 ? 5.863 27.984 -21.094 1 17.39 908 GLN A O 1
ATOM 7485 N N . PRO A 1 909 ? 6.676 30 -21.859 1 16.33 909 PRO A N 1
ATOM 7486 C CA . PRO A 1 909 ? 5.371 30.344 -22.438 1 16.33 909 PRO A CA 1
ATOM 7487 C C . PRO A 1 909 ? 4.891 29.328 -23.469 1 16.33 909 PRO A C 1
ATOM 7489 O O . PRO A 1 909 ? 5.703 28.75 -24.188 1 16.33 909 PRO A O 1
ATOM 7492 N N . MET B 1 1 ? 32.125 -24.469 -20.016 1 76.81 1 MET B N 1
ATOM 7493 C CA . MET B 1 1 ? 30.703 -24.156 -19.938 1 76.81 1 MET B CA 1
ATOM 7494 C C . MET B 1 1 ? 29.891 -25.031 -20.891 1 76.81 1 MET B C 1
ATOM 7496 O O . MET B 1 1 ? 30.219 -25.156 -22.062 1 76.81 1 MET B O 1
ATOM 7500 N N . ALA B 1 2 ? 28.969 -25.75 -20.266 1 88.75 2 ALA B N 1
ATOM 7501 C CA . ALA B 1 2 ? 28.125 -26.625 -21.078 1 88.75 2 ALA B CA 1
ATOM 7502 C C . ALA B 1 2 ? 27.406 -25.844 -22.172 1 88.75 2 ALA B C 1
ATOM 7504 O O . ALA B 1 2 ? 27.141 -24.641 -22 1 88.75 2 ALA B O 1
ATOM 7505 N N . SER B 1 3 ? 27.234 -26.469 -23.297 1 94.5 3 SER B N 1
ATOM 7506 C CA . SER B 1 3 ? 26.594 -25.859 -24.453 1 94.5 3 SER B CA 1
ATOM 7507 C C . SER B 1 3 ? 25.25 -25.25 -24.078 1 94.5 3 SER B C 1
ATOM 7509 O O . SER B 1 3 ? 24.891 -24.172 -24.562 1 94.5 3 SER B O 1
ATOM 7511 N N . GLU B 1 4 ? 24.5 -25.875 -23.25 1 96.44 4 GLU B N 1
ATOM 7512 C CA . GLU B 1 4 ? 23.203 -25.391 -22.828 1 96.44 4 GLU B CA 1
ATOM 7513 C C . GLU B 1 4 ? 23.312 -24.078 -22.062 1 96.44 4 GLU B C 1
ATOM 7515 O O . GLU B 1 4 ? 22.469 -23.203 -22.188 1 96.44 4 GLU B O 1
ATOM 7520 N N . GLN B 1 5 ? 24.328 -23.891 -21.266 1 95.56 5 GLN B N 1
ATOM 7521 C CA . GLN B 1 5 ? 24.547 -22.641 -20.531 1 95.56 5 GLN B CA 1
ATOM 7522 C C . GLN B 1 5 ? 24.828 -21.484 -21.5 1 95.56 5 GLN B C 1
ATOM 7524 O O . GLN B 1 5 ? 24.391 -20.359 -21.25 1 95.56 5 GLN B O 1
ATOM 7529 N N . ARG B 1 6 ? 25.609 -21.812 -22.484 1 95.94 6 ARG B N 1
ATOM 7530 C CA . ARG B 1 6 ? 25.859 -20.812 -23.516 1 95.94 6 ARG B CA 1
ATOM 7531 C C . ARG B 1 6 ? 24.578 -20.375 -24.188 1 95.94 6 ARG B C 1
ATOM 7533 O O . ARG B 1 6 ? 24.391 -19.188 -24.469 1 95.94 6 ARG B O 1
ATOM 7540 N N . ARG B 1 7 ? 23.719 -21.328 -24.531 1 97 7 ARG B N 1
ATOM 7541 C CA . ARG B 1 7 ? 22.438 -21 -25.156 1 97 7 ARG B CA 1
ATOM 7542 C C . ARG B 1 7 ? 21.578 -20.125 -24.234 1 97 7 ARG B C 1
ATOM 7544 O O . ARG B 1 7 ? 20.891 -19.234 -24.703 1 97 7 ARG B O 1
ATOM 7551 N N . LEU B 1 8 ? 21.625 -20.422 -22.969 1 96.5 8 LEU B N 1
ATOM 7552 C CA . LEU B 1 8 ? 20.875 -19.625 -22 1 96.5 8 LEU B CA 1
ATOM 7553 C C . LEU B 1 8 ? 21.375 -18.188 -21.984 1 96.5 8 LEU B C 1
ATOM 7555 O O . LEU B 1 8 ? 20.578 -17.25 -21.875 1 96.5 8 LEU B O 1
ATOM 7559 N N . LYS B 1 9 ? 22.672 -18.016 -22.094 1 95.38 9 LYS B N 1
ATOM 7560 C CA . LYS B 1 9 ? 23.25 -16.672 -22.156 1 95.38 9 LYS B CA 1
ATOM 7561 C C . LYS B 1 9 ? 22.844 -15.945 -23.438 1 95.38 9 LYS B C 1
ATOM 7563 O O . LYS B 1 9 ? 22.516 -14.758 -23.406 1 95.38 9 LYS B O 1
ATOM 7568 N N . GLU B 1 10 ? 22.875 -16.734 -24.562 1 95.69 10 GLU B N 1
ATOM 7569 C CA . GLU B 1 10 ? 22.469 -16.172 -25.844 1 95.69 10 GLU B CA 1
ATOM 7570 C C . GLU B 1 10 ? 21 -15.734 -25.812 1 95.69 10 GLU B C 1
ATOM 7572 O O . GLU B 1 10 ? 20.656 -14.688 -26.375 1 95.69 10 GLU B O 1
ATOM 7577 N N . ASP B 1 11 ? 20.234 -16.516 -25.188 1 94.56 11 ASP B N 1
ATOM 7578 C CA . ASP B 1 11 ? 18.812 -16.203 -25.078 1 94.56 11 ASP B CA 1
ATOM 7579 C C . ASP B 1 11 ? 18.578 -14.984 -24.188 1 94.56 11 ASP B C 1
ATOM 7581 O O . ASP B 1 11 ? 17.734 -14.141 -24.484 1 94.56 11 ASP B O 1
ATOM 7585 N N . LYS B 1 12 ? 19.297 -14.883 -23.109 1 92.19 12 LYS B N 1
ATOM 7586 C CA . LYS B 1 12 ? 19.172 -13.797 -22.156 1 92.19 12 LYS B CA 1
ATOM 7587 C C . LYS B 1 12 ? 19.453 -12.445 -22.797 1 92.19 12 LYS B C 1
ATOM 7589 O O . LYS B 1 12 ? 18.719 -11.477 -22.578 1 92.19 12 LYS B O 1
ATOM 7594 N N . VAL B 1 13 ? 20.547 -12.422 -23.641 1 93 13 VAL B N 1
ATOM 7595 C CA . VAL B 1 13 ? 20.953 -11.148 -24.234 1 93 13 VAL B CA 1
ATOM 7596 C C . VAL B 1 13 ? 20.234 -10.961 -25.562 1 93 13 VAL B C 1
ATOM 7598 O O . VAL B 1 13 ? 20.5 -10 -26.297 1 93 13 VAL B O 1
ATOM 7601 N N . ARG B 1 14 ? 19.438 -11.938 -26.125 1 88 14 ARG B N 1
ATOM 7602 C CA . ARG B 1 14 ? 18.562 -11.867 -27.297 1 88 14 ARG B CA 1
ATOM 7603 C C . ARG B 1 14 ? 19.359 -11.906 -28.594 1 88 14 ARG B C 1
ATOM 7605 O O . ARG B 1 14 ? 19 -11.266 -29.578 1 88 14 ARG B O 1
ATOM 7612 N N . SER B 1 15 ? 20.328 -12.531 -28.406 1 93.25 15 SER B N 1
ATOM 7613 C CA . SER B 1 15 ? 21.094 -12.711 -29.641 1 93.25 15 SER B CA 1
ATOM 7614 C C . SER B 1 15 ? 20.531 -13.867 -30.469 1 93.25 15 SER B C 1
ATOM 7616 O O . SER B 1 15 ? 20.578 -13.828 -31.703 1 93.25 15 SER B O 1
ATOM 7618 N N . LYS B 1 16 ? 20.062 -14.938 -29.781 1 95.62 16 LYS B N 1
ATOM 7619 C CA . LYS B 1 16 ? 19.359 -16.062 -30.391 1 95.62 16 LYS B CA 1
ATOM 7620 C C . LYS B 1 16 ? 18.125 -16.438 -29.578 1 95.62 16 LYS B C 1
ATOM 7622 O O . LYS B 1 16 ? 18.188 -16.562 -28.359 1 95.62 16 LYS B O 1
ATOM 7627 N N . ALA B 1 17 ? 17.062 -16.688 -30.266 1 95.5 17 ALA B N 1
ATOM 7628 C CA . ALA B 1 17 ? 15.789 -16.922 -29.594 1 95.5 17 ALA B CA 1
ATOM 7629 C C . ALA B 1 17 ? 15.562 -18.422 -29.375 1 95.5 17 ALA B C 1
ATOM 7631 O O . ALA B 1 17 ? 14.609 -19 -29.906 1 95.5 17 ALA B O 1
ATOM 7632 N N . TRP B 1 18 ? 16.344 -19 -28.516 1 97.25 18 TRP B N 1
ATOM 7633 C CA . TRP B 1 18 ? 16.297 -20.438 -28.281 1 97.25 18 TRP B CA 1
ATOM 7634 C C . TRP B 1 18 ? 14.961 -20.844 -27.672 1 97.25 18 TRP B C 1
ATOM 7636 O O . TRP B 1 18 ? 14.492 -21.969 -27.891 1 97.25 18 TRP B O 1
ATOM 7646 N N . LYS B 1 19 ? 14.305 -19.969 -26.938 1 98.06 19 LYS B N 1
ATOM 7647 C CA . LYS B 1 19 ? 13.078 -20.328 -26.219 1 98.06 19 LYS B CA 1
ATOM 7648 C C . LYS B 1 19 ? 11.844 -19.969 -27.031 1 98.06 19 LYS B C 1
ATOM 7650 O O . LYS B 1 19 ? 10.719 -20.062 -26.547 1 98.06 19 LYS B O 1
ATOM 7655 N N . LYS B 1 20 ? 12 -19.578 -28.266 1 97.75 20 LYS B N 1
ATOM 7656 C CA . LYS B 1 20 ? 10.852 -19.266 -29.125 1 97.75 20 LYS B CA 1
ATOM 7657 C C . LYS B 1 20 ? 9.938 -20.469 -29.281 1 97.75 20 LYS B C 1
ATOM 7659 O O . LYS B 1 20 ? 8.711 -20.328 -29.266 1 97.75 20 LYS B O 1
ATOM 7664 N N . TRP B 1 21 ? 10.57 -21.656 -29.5 1 98.25 21 TRP B N 1
ATOM 7665 C CA . TRP B 1 21 ? 9.82 -22.891 -29.641 1 98.25 21 TRP B CA 1
ATOM 7666 C C . TRP B 1 21 ? 10 -23.781 -28.406 1 98.25 21 TRP B C 1
ATOM 7668 O O . TRP B 1 21 ? 11.109 -23.891 -27.875 1 98.25 21 TRP B O 1
ATOM 7678 N N . GLY B 1 22 ? 8.992 -24.312 -27.859 1 98.5 22 GLY B N 1
ATOM 7679 C CA . GLY B 1 22 ? 9.047 -25.188 -26.703 1 98.5 22 GLY B CA 1
ATOM 7680 C C . GLY B 1 22 ? 7.73 -25.891 -26.422 1 98.5 22 GLY B C 1
ATOM 7681 O O . GLY B 1 22 ? 6.789 -25.797 -27.203 1 98.5 22 GLY B O 1
ATOM 7682 N N . PRO B 1 23 ? 7.719 -26.688 -25.391 1 98.5 23 PRO B N 1
ATOM 7683 C CA . PRO B 1 23 ? 6.484 -27.375 -25.016 1 98.5 23 PRO B CA 1
ATOM 7684 C C . PRO B 1 23 ? 5.461 -26.453 -24.359 1 98.5 23 PRO B C 1
ATOM 7686 O O . PRO B 1 23 ? 5.09 -26.656 -23.203 1 98.5 23 PRO B O 1
ATOM 7689 N N . TYR B 1 24 ? 4.875 -25.516 -25.172 1 98.69 24 TYR B N 1
ATOM 7690 C CA . TYR B 1 24 ? 4.051 -24.438 -24.609 1 98.69 24 TYR B CA 1
ATOM 7691 C C . TYR B 1 24 ? 2.57 -24.719 -24.844 1 98.69 24 TYR B C 1
ATOM 7693 O O . TYR B 1 24 ? 1.717 -23.906 -24.484 1 98.69 24 TYR B O 1
ATOM 7701 N N . LEU B 1 25 ? 2.191 -25.906 -25.422 1 98.44 25 LEU B N 1
ATOM 7702 C CA . LEU B 1 25 ? 0.796 -26.312 -25.547 1 98.44 25 LEU B CA 1
ATOM 7703 C C . LEU B 1 25 ? 0.245 -26.797 -24.203 1 98.44 25 LEU B C 1
ATOM 7705 O O . LEU B 1 25 ? 0.98 -27.375 -23.406 1 98.44 25 LEU B O 1
ATOM 7709 N N . ALA B 1 26 ? -1.012 -26.562 -24.062 1 97.81 26 ALA B N 1
ATOM 7710 C CA . ALA B 1 26 ? -1.672 -27.203 -22.922 1 97.81 26 ALA B CA 1
ATOM 7711 C C . ALA B 1 26 ? -1.904 -28.688 -23.203 1 97.81 26 ALA B C 1
ATOM 7713 O O . ALA B 1 26 ? -1.889 -29.125 -24.359 1 97.81 26 ALA B O 1
ATOM 7714 N N . GLU B 1 27 ? -2.029 -29.422 -22.109 1 97.38 27 GLU B N 1
ATOM 7715 C CA . GLU B 1 27 ? -2.51 -30.797 -22.266 1 97.38 27 GLU B CA 1
ATOM 7716 C C . GLU B 1 27 ? -4.035 -30.844 -22.312 1 97.38 27 GLU B C 1
ATOM 7718 O O . GLU B 1 27 ? -4.617 -31.812 -22.797 1 97.38 27 GLU B O 1
ATOM 7723 N N . ARG B 1 28 ? -4.621 -29.75 -21.812 1 97.75 28 ARG B N 1
ATOM 7724 C CA . ARG B 1 28 ? -6.07 -29.594 -21.859 1 97.75 28 ARG B CA 1
ATOM 7725 C C . ARG B 1 28 ? -6.457 -28.125 -22.031 1 97.75 28 ARG B C 1
ATOM 7727 O O . ARG B 1 28 ? -6.121 -27.281 -21.188 1 97.75 28 ARG B O 1
ATOM 7734 N N . GLN B 1 29 ? -7.145 -27.844 -23.094 1 98 29 GLN B N 1
ATOM 7735 C CA . GLN B 1 29 ? -7.684 -26.5 -23.312 1 98 29 GLN B CA 1
ATOM 7736 C C . GLN B 1 29 ? -9.203 -26.484 -23.172 1 98 29 GLN B C 1
ATOM 7738 O O . GLN B 1 29 ? -9.789 -25.453 -22.828 1 98 29 GLN B O 1
ATOM 7743 N N . TRP B 1 30 ? -9.852 -27.609 -23.453 1 97.19 30 TRP B N 1
ATOM 7744 C CA . TRP B 1 30 ? -11.297 -27.719 -23.297 1 97.19 30 TRP B CA 1
ATOM 7745 C C . TRP B 1 30 ? -11.695 -27.609 -21.828 1 97.19 30 TRP B C 1
ATOM 7747 O O . TRP B 1 30 ? -10.883 -27.859 -20.938 1 97.19 30 TRP B O 1
ATOM 7757 N N . ALA B 1 31 ? -12.82 -27.125 -21.547 1 96 31 ALA B N 1
ATOM 7758 C CA . ALA B 1 31 ? -13.43 -27.047 -20.219 1 96 31 ALA B CA 1
ATOM 7759 C C . ALA B 1 31 ? -12.656 -26.094 -19.312 1 96 31 ALA B C 1
ATOM 7761 O O . ALA B 1 31 ? -12.531 -26.328 -18.109 1 96 31 ALA B O 1
ATOM 7762 N N . THR B 1 32 ? -12.062 -25.031 -19.859 1 96.12 32 THR B N 1
ATOM 7763 C CA . THR B 1 32 ? -11.43 -24 -19.047 1 96.12 32 THR B CA 1
ATOM 7764 C C . THR B 1 32 ? -12.352 -22.797 -18.906 1 96.12 32 THR B C 1
ATOM 7766 O O . THR B 1 32 ? -13.281 -22.609 -19.703 1 96.12 32 THR B O 1
ATOM 7769 N N . VAL B 1 33 ? -12.047 -21.984 -17.922 1 94.5 33 VAL B N 1
ATOM 7770 C CA . VAL B 1 33 ? -12.844 -20.781 -17.672 1 94.5 33 VAL B CA 1
ATOM 7771 C C . VAL B 1 33 ? -12.742 -19.844 -18.875 1 94.5 33 VAL B C 1
ATOM 7773 O O . VAL B 1 33 ? -13.742 -19.266 -19.297 1 94.5 33 VAL B O 1
ATOM 7776 N N . ARG B 1 34 ? -11.57 -19.688 -19.453 1 95 34 ARG B N 1
ATOM 7777 C CA . ARG B 1 34 ? -11.359 -18.719 -20.516 1 95 34 ARG B CA 1
ATOM 7778 C C . ARG B 1 34 ? -12.07 -19.141 -21.797 1 95 34 ARG B C 1
ATOM 7780 O O . ARG B 1 34 ? -12.297 -18.312 -22.688 1 95 34 ARG B O 1
ATOM 7787 N N . GLU B 1 35 ? -12.469 -20.422 -21.922 1 94.94 35 GLU B N 1
ATOM 7788 C CA . GLU B 1 35 ? -13.219 -20.891 -23.078 1 94.94 35 GLU B CA 1
ATOM 7789 C C . GLU B 1 35 ? -14.711 -21 -22.766 1 94.94 35 GLU B C 1
ATOM 7791 O O . GLU B 1 35 ? -15.5 -21.453 -23.609 1 94.94 35 GLU B O 1
ATOM 7796 N N . ASP B 1 36 ? -15.141 -20.609 -21.578 1 92.75 36 ASP B N 1
ATOM 7797 C CA . ASP B 1 36 ? -16.516 -20.766 -21.109 1 92.75 36 ASP B CA 1
ATOM 7798 C C . ASP B 1 36 ? -17.344 -19.531 -21.422 1 92.75 36 ASP B C 1
ATOM 7800 O O . ASP B 1 36 ? -17.031 -18.438 -20.969 1 92.75 36 ASP B O 1
ATOM 7804 N N . TYR B 1 37 ? -18.406 -19.703 -22.141 1 88.44 37 TYR B N 1
ATOM 7805 C CA . TYR B 1 37 ? -19.344 -18.625 -22.422 1 88.44 37 TYR B CA 1
ATOM 7806 C C . TYR B 1 37 ? -20.766 -19.031 -22.031 1 88.44 37 TYR B C 1
ATOM 7808 O O . TYR B 1 37 ? -21.734 -18.484 -22.547 1 88.44 37 TYR B O 1
ATOM 7816 N N . SER B 1 38 ? -20.734 -20.047 -21.141 1 86.44 38 SER B N 1
ATOM 7817 C CA . SER B 1 38 ? -22.031 -20.5 -20.641 1 86.44 38 SER B CA 1
ATOM 7818 C C . SER B 1 38 ? -22.656 -19.453 -19.719 1 86.44 38 SER B C 1
ATOM 7820 O O . SER B 1 38 ? -21.969 -18.594 -19.188 1 86.44 38 SER B O 1
ATOM 7822 N N . SER B 1 39 ? -23.938 -19.578 -19.484 1 81.75 39 SER B N 1
ATOM 7823 C CA . SER B 1 39 ? -24.656 -18.641 -18.625 1 81.75 39 SER B CA 1
ATOM 7824 C C . SER B 1 39 ? -24.484 -19 -17.156 1 81.75 39 SER B C 1
ATOM 7826 O O . SER B 1 39 ? -24.641 -18.141 -16.281 1 81.75 39 SER B O 1
ATOM 7828 N N . ASP B 1 40 ? -24.156 -20.219 -16.891 1 84.25 40 ASP B N 1
ATOM 7829 C CA . ASP B 1 40 ? -24.094 -20.656 -15.5 1 84.25 40 ASP B CA 1
ATOM 7830 C C . ASP B 1 40 ? -22.641 -20.781 -15.023 1 84.25 40 ASP B C 1
ATOM 7832 O O . ASP B 1 40 ? -22.391 -21.109 -13.867 1 84.25 40 ASP B O 1
ATOM 7836 N N . GLY B 1 41 ? -21.703 -20.547 -15.891 1 86.75 41 GLY B N 1
ATOM 7837 C CA . GLY B 1 41 ? -20.312 -20.594 -15.508 1 86.75 41 GLY B CA 1
ATOM 7838 C C . GLY B 1 41 ? -19.766 -22 -15.391 1 86.75 41 GLY B C 1
ATOM 7839 O O . GLY B 1 41 ? -18.656 -22.203 -14.875 1 86.75 41 GLY B O 1
ATOM 7840 N N . ASN B 1 42 ? -20.422 -22.984 -15.797 1 89.44 42 ASN B N 1
ATOM 7841 C CA . ASN B 1 42 ? -19.969 -24.359 -15.75 1 89.44 42 ASN B CA 1
ATOM 7842 C C . ASN B 1 42 ? -19.109 -24.703 -16.969 1 89.44 42 ASN B C 1
ATOM 7844 O O . ASN B 1 42 ? -19.578 -25.344 -17.906 1 89.44 42 ASN B O 1
ATOM 7848 N N . CYS B 1 43 ? -17.859 -24.516 -16.828 1 91.94 43 CYS B N 1
ATOM 7849 C CA . CYS B 1 43 ? -16.938 -24.672 -17.953 1 91.94 43 CYS B CA 1
ATOM 7850 C C . CYS B 1 43 ? -16.766 -26.141 -18.328 1 91.94 43 CYS B C 1
ATOM 7852 O O . CYS B 1 43 ? -16.578 -26.453 -19.516 1 91.94 43 CYS B O 1
ATOM 7854 N N . TRP B 1 44 ? -16.922 -27.094 -17.391 1 92 44 TRP B N 1
ATOM 7855 C CA . TRP B 1 44 ? -16.719 -28.516 -17.641 1 92 44 TRP B CA 1
ATOM 7856 C C . TRP B 1 44 ? -17.75 -29.047 -18.625 1 92 44 TRP B C 1
ATOM 7858 O O . TRP B 1 44 ? -17.453 -29.906 -19.453 1 92 44 TRP B O 1
ATOM 7868 N N . GLU B 1 45 ? -18.938 -28.547 -18.484 1 91.62 45 GLU B N 1
ATOM 7869 C CA . GLU B 1 45 ? -20.031 -29.062 -19.297 1 91.62 45 GLU B CA 1
ATOM 7870 C C . GLU B 1 45 ? -20.219 -28.234 -20.578 1 91.62 45 GLU B C 1
ATOM 7872 O O . GLU B 1 45 ? -20.75 -28.719 -21.562 1 91.62 45 GLU B O 1
ATOM 7877 N N . TYR B 1 46 ? -19.797 -27.078 -20.531 1 91.94 46 TYR B N 1
ATOM 7878 C CA . TYR B 1 46 ? -20 -26.172 -21.672 1 91.94 46 TYR B CA 1
ATOM 7879 C C . TYR B 1 46 ? -19.109 -26.578 -22.844 1 91.94 46 TYR B C 1
ATOM 7881 O O . TYR B 1 46 ? -19.531 -26.5 -24 1 91.94 46 TYR B O 1
ATOM 7889 N N . PHE B 1 47 ? -17.906 -26.984 -22.609 1 95.44 47 PHE B N 1
ATOM 7890 C CA . PHE B 1 47 ? -16.938 -27.359 -23.625 1 95.44 47 PHE B CA 1
ATOM 7891 C C . PHE B 1 47 ? -16.25 -28.688 -23.281 1 95.44 47 PHE B C 1
ATOM 7893 O O . PHE B 1 47 ? -15.078 -28.703 -22.906 1 95.44 47 PHE B O 1
ATOM 7900 N N . PRO B 1 48 ? -16.969 -29.75 -23.375 1 95.62 48 PRO B N 1
ATOM 7901 C CA . PRO B 1 48 ? -16.469 -31.062 -22.938 1 95.62 48 PRO B CA 1
ATOM 7902 C C . PRO B 1 48 ? -15.461 -31.672 -23.906 1 95.62 48 PRO B C 1
ATOM 7904 O O . PRO B 1 48 ? -15.25 -31.125 -25 1 95.62 48 PRO B O 1
ATOM 7907 N N . HIS B 1 49 ? -14.891 -32.781 -23.547 1 97 49 HIS B N 1
ATOM 7908 C CA . HIS B 1 49 ? -13.875 -33.5 -24.328 1 97 49 HIS B CA 1
ATOM 7909 C C . HIS B 1 49 ? -14.398 -33.875 -25.703 1 97 49 HIS B C 1
ATOM 7911 O O . HIS B 1 49 ? -13.672 -33.781 -26.703 1 97 49 HIS B O 1
ATOM 7917 N N . ASP B 1 50 ? -15.594 -34.281 -25.781 1 96.25 50 ASP B N 1
ATOM 7918 C CA . ASP B 1 50 ? -16.172 -34.719 -27.031 1 96.25 50 ASP B CA 1
ATOM 7919 C C . ASP B 1 50 ? -16.234 -33.594 -28.062 1 96.25 50 ASP B C 1
ATOM 7921 O O . ASP B 1 50 ? -15.961 -33.812 -29.234 1 96.25 50 ASP B O 1
ATOM 7925 N N . VAL B 1 51 ? -16.531 -32.469 -27.594 1 96.06 51 VAL B N 1
ATOM 7926 C CA . VAL B 1 51 ? -16.688 -31.297 -28.453 1 96.06 51 VAL B CA 1
ATOM 7927 C C . VAL B 1 51 ? -15.328 -30.766 -28.859 1 96.06 51 VAL B C 1
ATOM 7929 O O . VAL B 1 51 ? -15.188 -30.156 -29.938 1 96.06 51 VAL B O 1
ATOM 7932 N N . ALA B 1 52 ? -14.336 -31.047 -28.156 1 97.38 52 ALA B N 1
ATOM 7933 C CA . ALA B 1 52 ? -13 -30.484 -28.344 1 97.38 52 ALA B CA 1
ATOM 7934 C C . ALA B 1 52 ? -12.406 -30.891 -29.672 1 97.38 52 ALA B C 1
ATOM 7936 O O . ALA B 1 52 ? -11.586 -30.156 -30.25 1 97.38 52 ALA B O 1
ATOM 7937 N N . ARG B 1 53 ? -12.727 -31.984 -30.219 1 96.81 53 ARG B N 1
ATOM 7938 C CA . ARG B 1 53 ? -12.164 -32.438 -31.484 1 96.81 53 ARG B CA 1
ATOM 7939 C C . ARG B 1 53 ? -12.789 -31.688 -32.656 1 96.81 53 ARG B C 1
ATOM 7941 O O . ARG B 1 53 ? -12.219 -31.656 -33.75 1 96.81 53 ARG B O 1
ATOM 7948 N N . SER B 1 54 ? -13.945 -31.016 -32.375 1 98.06 54 SER B N 1
ATOM 7949 C CA . SER B 1 54 ? -14.695 -30.406 -33.469 1 98.06 54 SER B CA 1
ATOM 7950 C C . SER B 1 54 ? -14.781 -28.891 -33.312 1 98.06 54 SER B C 1
ATOM 7952 O O . SER B 1 54 ? -15.273 -28.203 -34.219 1 98.06 54 SER B O 1
ATOM 7954 N N . ARG B 1 55 ? -14.344 -28.375 -32.219 1 97.06 55 ARG B N 1
ATOM 7955 C CA . ARG B 1 55 ? -14.492 -26.953 -31.938 1 97.06 55 ARG B CA 1
ATOM 7956 C C . ARG B 1 55 ? -13.133 -26.281 -31.766 1 97.06 55 ARG B C 1
ATOM 7958 O O . ARG B 1 55 ? -12.305 -26.766 -30.984 1 97.06 55 ARG B O 1
ATOM 7965 N N . ALA B 1 56 ? -12.953 -25.188 -32.5 1 96.62 56 ALA B N 1
ATOM 7966 C CA . ALA B 1 56 ? -11.711 -24.422 -32.375 1 96.62 56 ALA B CA 1
ATOM 7967 C C . ALA B 1 56 ? -11.68 -23.641 -31.047 1 96.62 56 ALA B C 1
ATOM 7969 O O . ALA B 1 56 ? -12.719 -23.203 -30.562 1 96.62 56 ALA B O 1
ATOM 7970 N N . TYR B 1 57 ? -10.492 -23.469 -30.484 1 96.94 57 TYR B N 1
ATOM 7971 C CA . TYR B 1 57 ? -10.297 -22.703 -29.25 1 96.94 57 TYR B CA 1
ATOM 7972 C C . TYR B 1 57 ? -10 -21.25 -29.547 1 96.94 57 TYR B C 1
ATOM 7974 O O . TYR B 1 57 ? -9.352 -20.938 -30.547 1 96.94 57 TYR B O 1
ATOM 7982 N N . ARG B 1 58 ? -10.414 -20.422 -28.688 1 94.19 58 ARG B N 1
ATOM 7983 C CA . ARG B 1 58 ? -10.18 -18.984 -28.844 1 94.19 58 ARG B CA 1
ATOM 7984 C C . ARG B 1 58 ? -8.898 -18.562 -28.141 1 94.19 58 ARG B C 1
ATOM 7986 O O . ARG B 1 58 ? -8.172 -17.703 -28.625 1 94.19 58 ARG B O 1
ATOM 7993 N N . TRP B 1 59 ? -8.602 -19.141 -27.016 1 96.81 59 TRP B N 1
ATOM 7994 C CA . TRP B 1 59 ? -7.637 -18.562 -26.094 1 96.81 59 TRP B CA 1
ATOM 7995 C C . TRP B 1 59 ? -6.387 -19.422 -26 1 96.81 59 TRP B C 1
ATOM 7997 O O . TRP B 1 59 ? -5.516 -19.172 -25.156 1 96.81 59 TRP B O 1
ATOM 8007 N N . GLY B 1 60 ? -6.223 -20.469 -26.781 1 97.25 60 GLY B N 1
ATOM 8008 C CA . GLY B 1 60 ? -5.066 -21.344 -26.75 1 97.25 60 GLY B CA 1
ATOM 8009 C C . GLY B 1 60 ? -5.266 -22.609 -27.562 1 97.25 60 GLY B C 1
ATOM 8010 O O . GLY B 1 60 ? -6.113 -22.656 -28.453 1 97.25 60 GLY B O 1
ATOM 8011 N N . GLU B 1 61 ? -4.406 -23.609 -27.359 1 98.19 61 GLU B N 1
ATOM 8012 C CA . GLU B 1 61 ? -4.473 -24.922 -28 1 98.19 61 GLU B CA 1
ATOM 8013 C C . GLU B 1 61 ? -4.012 -26.016 -27.047 1 98.19 61 GLU B C 1
ATOM 8015 O O . GLU B 1 61 ? -3.33 -25.75 -26.062 1 98.19 61 GLU B O 1
ATOM 8020 N N . ASP B 1 62 ? -4.492 -27.172 -27.328 1 98.25 62 ASP B N 1
ATOM 8021 C CA . ASP B 1 62 ? -3.938 -28.375 -26.688 1 98.25 62 ASP B CA 1
ATOM 8022 C C . ASP B 1 62 ? -3.49 -29.391 -27.734 1 98.25 62 ASP B C 1
ATOM 8024 O O . ASP B 1 62 ? -3.902 -29.312 -28.891 1 98.25 62 ASP B O 1
ATOM 8028 N N . GLY B 1 63 ? -2.527 -30.203 -27.422 1 97.69 63 GLY B N 1
ATOM 8029 C CA . GLY B 1 63 ? -1.975 -31.219 -28.297 1 97.69 63 GLY B CA 1
ATOM 8030 C C . GLY B 1 63 ? -1.147 -32.25 -27.547 1 97.69 63 GLY B C 1
ATOM 8031 O O . GLY B 1 63 ? -0.437 -31.922 -26.609 1 97.69 63 GLY B O 1
ATOM 8032 N N . LEU B 1 64 ? -1.189 -33.438 -28 1 97.38 64 LEU B N 1
ATOM 8033 C CA . LEU B 1 64 ? -0.562 -34.562 -27.344 1 97.38 64 LEU B CA 1
ATOM 8034 C C . LEU B 1 64 ? 0.958 -34.469 -27.406 1 97.38 64 LEU B C 1
ATOM 8036 O O . LEU B 1 64 ? 1.562 -34.75 -28.438 1 97.38 64 LEU B O 1
ATOM 8040 N N . LEU B 1 65 ? 1.608 -34.062 -26.266 1 96.25 65 LEU B N 1
ATOM 8041 C CA . LEU B 1 65 ? 3.053 -33.969 -26.109 1 96.25 65 LEU B CA 1
ATOM 8042 C C . LEU B 1 65 ? 3.668 -33.188 -27.266 1 96.25 65 LEU B C 1
ATOM 8044 O O . LEU B 1 65 ? 4.617 -33.656 -27.906 1 96.25 65 LEU B O 1
ATOM 8048 N N . GLY B 1 66 ? 3.113 -31.984 -27.578 1 97.75 66 GLY B N 1
ATOM 8049 C CA . GLY B 1 66 ? 3.504 -31.203 -28.734 1 97.75 66 GLY B CA 1
ATOM 8050 C C . GLY B 1 66 ? 4.238 -29.922 -28.375 1 97.75 66 GLY B C 1
ATOM 8051 O O . GLY B 1 66 ? 4.57 -29.703 -27.203 1 97.75 66 GLY B O 1
ATOM 8052 N N . ILE B 1 67 ? 4.582 -29.125 -29.375 1 98.56 67 ILE B N 1
ATOM 8053 C CA . ILE B 1 67 ? 5.301 -27.859 -29.203 1 98.56 67 ILE B CA 1
ATOM 8054 C C . ILE B 1 67 ? 4.598 -26.75 -29.984 1 98.56 67 ILE B C 1
ATOM 8056 O O . ILE B 1 67 ? 3.744 -27.031 -30.828 1 98.56 67 ILE B O 1
ATOM 8060 N N . THR B 1 68 ? 4.852 -25.578 -29.672 1 98.75 68 THR B N 1
ATOM 8061 C CA . THR B 1 68 ? 4.402 -24.375 -30.391 1 98.75 68 THR B CA 1
ATOM 8062 C C . THR B 1 68 ? 5.371 -23.219 -30.172 1 98.75 68 THR B C 1
ATOM 8064 O O . THR B 1 68 ? 6.32 -23.344 -29.391 1 98.75 68 THR B O 1
ATOM 8067 N N . ASP B 1 69 ? 5.246 -22.188 -30.953 1 98.12 69 ASP B N 1
ATOM 8068 C CA . ASP B 1 69 ? 6.027 -20.969 -30.703 1 98.12 69 ASP B CA 1
ATOM 8069 C C . ASP B 1 69 ? 5.496 -20.219 -29.5 1 98.12 69 ASP B C 1
ATOM 8071 O O . ASP B 1 69 ? 4.41 -20.516 -28.984 1 98.12 69 ASP B O 1
ATOM 8075 N N . TYR B 1 70 ? 6.211 -19.219 -28.984 1 97.38 70 TYR B N 1
ATOM 8076 C CA . TYR B 1 70 ? 5.969 -18.562 -27.703 1 97.38 70 TYR B CA 1
ATOM 8077 C C . TYR B 1 70 ? 4.703 -17.719 -27.766 1 97.38 70 TYR B C 1
ATOM 8079 O O . TYR B 1 70 ? 4.266 -17.188 -26.734 1 97.38 70 TYR B O 1
ATOM 8087 N N . GLN B 1 71 ? 3.971 -17.609 -28.938 1 97.31 71 GLN B N 1
ATOM 8088 C CA . GLN B 1 71 ? 2.68 -16.938 -29.047 1 97.31 71 GLN B CA 1
ATOM 8089 C C . GLN B 1 71 ? 1.592 -17.906 -29.484 1 97.31 71 GLN B C 1
ATOM 8091 O O . GLN B 1 71 ? 0.494 -17.484 -29.859 1 97.31 71 GLN B O 1
ATOM 8096 N N . CYS B 1 72 ? 1.969 -19.172 -29.5 1 98.38 72 CYS B N 1
ATOM 8097 C CA . CYS B 1 72 ? 1.053 -20.266 -29.828 1 98.38 72 CYS B CA 1
ATOM 8098 C C . CYS B 1 72 ? 0.363 -20.016 -31.156 1 98.38 72 CYS B C 1
ATOM 8100 O O . CYS B 1 72 ? -0.859 -20.141 -31.266 1 98.38 72 CYS B O 1
ATOM 8102 N N . ARG B 1 73 ? 1.068 -19.641 -32.25 1 97 73 ARG B N 1
ATOM 8103 C CA . ARG B 1 73 ? 0.515 -19.391 -33.594 1 97 73 ARG B CA 1
ATOM 8104 C C . ARG B 1 73 ? 0.502 -20.656 -34.438 1 97 73 ARG B C 1
ATOM 8106 O O . ARG B 1 73 ? -0.492 -20.969 -35.094 1 97 73 ARG B O 1
ATOM 8113 N N . LEU B 1 74 ? 1.597 -21.328 -34.344 1 98.75 74 LEU B N 1
ATOM 8114 C CA . LEU B 1 74 ? 1.782 -22.594 -35.062 1 98.75 74 LEU B CA 1
ATOM 8115 C C . LEU B 1 74 ? 2.088 -23.734 -34.094 1 98.75 74 LEU B C 1
ATOM 8117 O O . LEU B 1 74 ? 3.01 -23.625 -33.281 1 98.75 74 LEU B O 1
ATOM 8121 N N . CYS B 1 75 ? 1.293 -24.859 -34.25 1 98.81 75 CYS B N 1
ATOM 8122 C CA . CYS B 1 75 ? 1.38 -25.969 -33.312 1 98.81 75 CYS B CA 1
ATOM 8123 C C . CYS B 1 75 ? 1.754 -27.266 -34 1 98.81 75 CYS B C 1
ATOM 8125 O O . CYS B 1 75 ? 1.398 -27.469 -35.156 1 98.81 75 CYS B O 1
ATOM 8127 N N . LEU B 1 76 ? 2.533 -28.078 -33.406 1 98.81 76 LEU B N 1
ATOM 8128 C CA . LEU B 1 76 ? 2.918 -29.406 -33.875 1 98.81 76 LEU B CA 1
ATOM 8129 C C . LEU B 1 76 ? 2.795 -30.453 -32.781 1 98.81 76 LEU B C 1
ATOM 8131 O O . LEU B 1 76 ? 3.377 -30.281 -31.703 1 98.81 76 LEU B O 1
ATOM 8135 N N . ALA B 1 77 ? 1.997 -31.5 -33 1 98.56 77 ALA B N 1
ATOM 8136 C CA . ALA B 1 77 ? 1.814 -32.562 -32.031 1 98.56 77 ALA B CA 1
ATOM 8137 C C . ALA B 1 77 ? 1.453 -33.875 -32.719 1 98.56 77 ALA B C 1
ATOM 8139 O O . ALA B 1 77 ? 1.162 -33.906 -33.938 1 98.56 77 ALA B O 1
ATOM 8140 N N . MET B 1 78 ? 1.469 -34.969 -32 1 97.25 78 MET B N 1
ATOM 8141 C CA . MET B 1 78 ? 1.15 -36.25 -32.625 1 97.25 78 MET B CA 1
ATOM 8142 C C . MET B 1 78 ? -0.328 -36.562 -32.438 1 97.25 78 MET B C 1
ATOM 8144 O O . MET B 1 78 ? -0.988 -36.031 -31.562 1 97.25 78 MET B O 1
ATOM 8148 N N . CYS B 1 79 ? -0.818 -37.344 -33.312 1 98.44 79 CYS B N 1
ATOM 8149 C CA . CYS B 1 79 ? -2.139 -37.938 -33.312 1 98.44 79 CYS B CA 1
ATOM 8150 C C . CYS B 1 79 ? -2.047 -39.438 -33.625 1 98.44 79 CYS B C 1
ATOM 8152 O O . CYS B 1 79 ? -1.264 -39.844 -34.469 1 98.44 79 CYS B O 1
ATOM 8154 N N . LEU B 1 80 ? -2.785 -40.25 -32.844 1 98.75 80 LEU B N 1
ATOM 8155 C CA . LEU B 1 80 ? -2.654 -41.688 -32.969 1 98.75 80 LEU B CA 1
ATOM 8156 C C . LEU B 1 80 ? -4.016 -42.344 -33.156 1 98.75 80 LEU B C 1
ATOM 8158 O O . LEU B 1 80 ? -5.039 -41.812 -32.719 1 98.75 80 LEU B O 1
ATOM 8162 N N . TRP B 1 81 ? -3.969 -43.5 -33.844 1 98.69 81 TRP B N 1
ATOM 8163 C CA . TRP B 1 81 ? -5.16 -44.344 -33.938 1 98.69 81 TRP B CA 1
ATOM 8164 C C . TRP B 1 81 ? -4.781 -45.812 -34.094 1 98.69 81 TRP B C 1
ATOM 8166 O O . TRP B 1 81 ? -3.98 -46.156 -34.969 1 98.69 81 TRP B O 1
ATOM 8176 N N . ASN B 1 82 ? -5.301 -46.625 -33.25 1 97.69 82 ASN B N 1
ATOM 8177 C CA . ASN B 1 82 ? -4.98 -48.031 -33.281 1 97.69 82 ASN B CA 1
ATOM 8178 C C . ASN B 1 82 ? -6.039 -48.844 -34.031 1 97.69 82 ASN B C 1
ATOM 8180 O O . ASN B 1 82 ? -6.098 -50.062 -33.906 1 97.69 82 ASN B O 1
ATOM 8184 N N . GLU B 1 83 ? -6.996 -48.188 -34.719 1 96.94 83 GLU B N 1
ATOM 8185 C CA . GLU B 1 83 ? -8.055 -48.719 -35.562 1 96.94 83 GLU B CA 1
ATOM 8186 C C . GLU B 1 83 ? -9.211 -49.281 -34.719 1 96.94 83 GLU B C 1
ATOM 8188 O O . GLU B 1 83 ? -10.266 -49.594 -35.25 1 96.94 83 GLU B O 1
ATOM 8193 N N . LYS B 1 84 ? -8.984 -49.312 -33.438 1 97.06 84 LYS B N 1
ATOM 8194 C CA . LYS B 1 84 ? -10.031 -49.812 -32.562 1 97.06 84 LYS B CA 1
ATOM 8195 C C . LYS B 1 84 ? -10.641 -48.719 -31.703 1 97.06 84 LYS B C 1
ATOM 8197 O O . LYS B 1 84 ? -11.805 -48.781 -31.297 1 97.06 84 LYS B O 1
ATOM 8202 N N . ASP B 1 85 ? -9.859 -47.75 -31.469 1 97.19 85 ASP B N 1
ATOM 8203 C CA . ASP B 1 85 ? -10.328 -46.625 -30.688 1 97.19 85 ASP B CA 1
ATOM 8204 C C . ASP B 1 85 ? -11.461 -45.875 -31.406 1 97.19 85 ASP B C 1
ATOM 8206 O O . ASP B 1 85 ? -11.422 -45.719 -32.625 1 97.19 85 ASP B O 1
ATOM 8210 N N . PRO B 1 86 ? -12.477 -45.5 -30.641 1 96.75 86 PRO B N 1
ATOM 8211 C CA . PRO B 1 86 ? -13.609 -44.844 -31.281 1 96.75 86 PRO B CA 1
ATOM 8212 C C . PRO B 1 86 ? -13.305 -43.406 -31.672 1 96.75 86 PRO B C 1
ATOM 8214 O O . PRO B 1 86 ? -14.117 -42.75 -32.344 1 96.75 86 PRO B O 1
ATOM 8217 N N . ILE B 1 87 ? -12.234 -42.875 -31.297 1 97.44 87 ILE B N 1
ATOM 8218 C CA . ILE B 1 87 ? -11.836 -41.531 -31.703 1 97.44 87 ILE B CA 1
ATOM 8219 C C . ILE B 1 87 ? -10.336 -41.5 -31.984 1 97.44 87 ILE B C 1
ATOM 8221 O O . ILE B 1 87 ? -9.602 -42.406 -31.562 1 97.44 87 ILE B O 1
ATOM 8225 N N . LEU B 1 88 ? -9.852 -40.438 -32.656 1 97.88 88 LEU B N 1
ATOM 8226 C CA . LEU B 1 88 ? -8.422 -40.188 -32.781 1 97.88 88 LEU B CA 1
ATOM 8227 C C . LEU B 1 88 ? -7.844 -39.656 -31.469 1 97.88 88 LEU B C 1
ATOM 8229 O O . LEU B 1 88 ? -8.477 -38.844 -30.781 1 97.88 88 LEU B O 1
ATOM 8233 N N . LYS B 1 89 ? -6.715 -40.219 -31.094 1 98.12 89 LYS B N 1
ATOM 8234 C CA . LYS B 1 89 ? -6.027 -39.75 -29.906 1 98.12 89 LYS B CA 1
ATOM 8235 C C . LYS B 1 89 ? -5.168 -38.5 -30.203 1 98.12 89 LYS B C 1
ATOM 8237 O O . LYS B 1 89 ? -3.963 -38.625 -30.438 1 98.12 89 LYS B O 1
ATOM 8242 N N . GLU B 1 90 ? -5.777 -37.281 -30.109 1 96.5 90 GLU B N 1
ATOM 8243 C CA . GLU B 1 90 ? -5.105 -36.031 -30.406 1 96.5 90 GLU B CA 1
ATOM 8244 C C . GLU B 1 90 ? -4.801 -35.25 -29.141 1 96.5 90 GLU B C 1
ATOM 8246 O O . GLU B 1 90 ? -3.996 -34.312 -29.156 1 96.5 90 GLU B O 1
ATOM 8251 N N . ARG B 1 91 ? -5.469 -35.594 -28.078 1 97.12 91 ARG B N 1
ATOM 8252 C CA . ARG B 1 91 ? -5.34 -34.938 -26.797 1 97.12 91 ARG B CA 1
ATOM 8253 C C . ARG B 1 91 ? -5.605 -35.906 -25.641 1 97.12 91 ARG B C 1
ATOM 8255 O O . ARG B 1 91 ? -6.152 -36.969 -25.859 1 97.12 91 ARG B O 1
ATOM 8262 N N . LEU B 1 92 ? -5.254 -35.5 -24.516 1 98.06 92 LEU B N 1
ATOM 8263 C CA . LEU B 1 92 ? -5.406 -36.344 -23.359 1 98.06 92 LEU B CA 1
ATOM 8264 C C . LEU B 1 92 ? -6.848 -36.344 -22.859 1 98.06 92 LEU B C 1
ATOM 8266 O O . LEU B 1 92 ? -7.5 -35.281 -22.859 1 98.06 92 LEU B O 1
ATOM 8270 N N . PHE B 1 93 ? -7.285 -37.531 -22.422 1 98 93 PHE B N 1
ATOM 8271 C CA . PHE B 1 93 ? -8.625 -37.719 -21.891 1 98 93 PHE B CA 1
ATOM 8272 C C . PHE B 1 93 ? -8.602 -37.781 -20.375 1 98 93 PHE B C 1
ATOM 8274 O O . PHE B 1 93 ? -7.641 -38.281 -19.781 1 98 93 PHE B O 1
ATOM 8281 N N . GLY B 1 94 ? -9.594 -37.25 -19.797 1 96.88 94 GLY B N 1
ATOM 8282 C CA . GLY B 1 94 ? -9.844 -37.375 -18.375 1 96.88 94 GLY B CA 1
ATOM 8283 C C . GLY B 1 94 ? -11.281 -37.062 -18 1 96.88 94 GLY B C 1
ATOM 8284 O O . GLY B 1 94 ? -12.125 -36.844 -18.875 1 96.88 94 GLY B O 1
ATOM 8285 N N . LEU B 1 95 ? -11.531 -37.156 -16.75 1 95.94 95 LEU B N 1
ATOM 8286 C CA . LEU B 1 95 ? -12.883 -36.969 -16.234 1 95.94 95 LEU B CA 1
ATOM 8287 C C . LEU B 1 95 ? -13.094 -35.531 -15.727 1 95.94 95 LEU B C 1
ATOM 8289 O O . LEU B 1 95 ? -12.164 -34.906 -15.211 1 95.94 95 LEU B O 1
ATOM 8293 N N . THR B 1 96 ? -14.336 -35.062 -15.898 1 93 96 THR B N 1
ATOM 8294 C CA . THR B 1 96 ? -14.711 -33.75 -15.352 1 93 96 THR B CA 1
ATOM 8295 C C . THR B 1 96 ? -15.008 -33.875 -13.859 1 93 96 THR B C 1
ATOM 8297 O O . THR B 1 96 ? -15.008 -34.969 -13.297 1 93 96 THR B O 1
ATOM 8300 N N . GLY B 1 97 ? -15.242 -32.719 -13.273 1 88.19 97 GLY B N 1
ATOM 8301 C CA . GLY B 1 97 ? -15.531 -32.688 -11.844 1 88.19 97 GLY B CA 1
ATOM 8302 C C . GLY B 1 97 ? -16.734 -33.531 -11.453 1 88.19 97 GLY B C 1
ATOM 8303 O O . GLY B 1 97 ? -16.75 -34.125 -10.383 1 88.19 97 GLY B O 1
ATOM 8304 N N . SER B 1 98 ? -17.734 -33.594 -12.336 1 88.12 98 SER B N 1
ATOM 8305 C CA . SER B 1 98 ? -18.953 -34.312 -12.031 1 88.12 98 SER B CA 1
ATOM 8306 C C . SER B 1 98 ? -18.828 -35.812 -12.383 1 88.12 98 SER B C 1
ATOM 8308 O O . SER B 1 98 ? -19.594 -36.625 -11.891 1 88.12 98 SER B O 1
ATOM 8310 N N . GLU B 1 99 ? -17.859 -36.094 -13.164 1 92.69 99 GLU B N 1
ATOM 8311 C CA . GLU B 1 99 ? -17.703 -37.469 -13.617 1 92.69 99 GLU B CA 1
ATOM 8312 C C . GLU B 1 99 ? -16.828 -38.25 -12.664 1 92.69 99 GLU B C 1
ATOM 8314 O O . GLU B 1 99 ? -17.016 -39.469 -12.492 1 92.69 99 GLU B O 1
ATOM 8319 N N . GLY B 1 100 ? -15.875 -37.656 -12.07 1 92.88 100 GLY B N 1
ATOM 8320 C CA . GLY B 1 100 ? -14.977 -38.344 -11.172 1 92.88 100 GLY B CA 1
ATOM 8321 C C . GLY B 1 100 ? -15.5 -38.438 -9.75 1 92.88 100 GLY B C 1
ATOM 8322 O O . GLY B 1 100 ? -16.141 -37.5 -9.258 1 92.88 100 GLY B O 1
ATOM 8323 N N . ASN B 1 101 ? -15.219 -39.531 -9.078 1 92.94 101 ASN B N 1
ATOM 8324 C CA . ASN B 1 101 ? -15.672 -39.688 -7.703 1 92.94 101 ASN B CA 1
ATOM 8325 C C . ASN B 1 101 ? -14.938 -38.75 -6.75 1 92.94 101 ASN B C 1
ATOM 8327 O O . ASN B 1 101 ? -15.453 -38.438 -5.684 1 92.94 101 ASN B O 1
ATOM 8331 N N . HIS B 1 102 ? -13.742 -38.344 -7.141 1 92.25 102 HIS B N 1
ATOM 8332 C CA . HIS B 1 102 ? -13.008 -37.375 -6.355 1 92.25 102 HIS B CA 1
ATOM 8333 C C . HIS B 1 102 ? -12.719 -36.094 -7.172 1 92.25 102 HIS B C 1
ATOM 8335 O O . HIS B 1 102 ? -11.742 -35.406 -6.91 1 92.25 102 HIS B O 1
ATOM 8341 N N . GLY B 1 103 ? -13.539 -35.875 -8.188 1 90.5 103 GLY B N 1
ATOM 8342 C CA . GLY B 1 103 ? -13.367 -34.688 -9.016 1 90.5 103 GLY B CA 1
ATOM 8343 C C . GLY B 1 103 ? -12.664 -34.969 -10.336 1 90.5 103 GLY B C 1
ATOM 8344 O O . GLY B 1 103 ? -12.617 -36.125 -10.781 1 90.5 103 GLY B O 1
ATOM 8345 N N . GLU B 1 104 ? -12.203 -33.906 -10.984 1 92.81 104 GLU B N 1
ATOM 8346 C CA . GLU B 1 104 ? -11.57 -34.062 -12.297 1 92.81 104 GLU B CA 1
ATOM 8347 C C . GLU B 1 104 ? -10.258 -34.844 -12.188 1 92.81 104 GLU B C 1
ATOM 8349 O O . GLU B 1 104 ? -9.562 -34.75 -11.172 1 92.81 104 GLU B O 1
ATOM 8354 N N . ASP B 1 105 ? -9.93 -35.562 -13.234 1 94.56 105 ASP B N 1
ATOM 8355 C CA . ASP B 1 105 ? -8.75 -36.438 -13.195 1 94.56 105 ASP B CA 1
ATOM 8356 C C . ASP B 1 105 ? -8.391 -36.906 -14.594 1 94.56 105 ASP B C 1
ATOM 8358 O O . ASP B 1 105 ? -9.227 -37.469 -15.297 1 94.56 105 ASP B O 1
ATOM 8362 N N . VAL B 1 106 ? -7.152 -36.719 -15 1 97.12 106 VAL B N 1
ATOM 8363 C CA . VAL B 1 106 ? -6.672 -37.25 -16.266 1 97.12 106 VAL B CA 1
ATOM 8364 C C . VAL B 1 106 ? -6.586 -38.781 -16.156 1 97.12 106 VAL B C 1
ATOM 8366 O O . VAL B 1 106 ? -6.18 -39.312 -15.125 1 97.12 106 VAL B O 1
ATOM 8369 N N . LYS B 1 107 ? -6.938 -39.5 -17.156 1 97.69 107 LYS B N 1
ATOM 8370 C CA . LYS B 1 107 ? -6.965 -40.969 -17.094 1 97.69 107 LYS B CA 1
ATOM 8371 C C . LYS B 1 107 ? -5.949 -41.594 -18.062 1 97.69 107 LYS B C 1
ATOM 8373 O O . LYS B 1 107 ? -5.926 -42.781 -18.266 1 97.69 107 LYS B O 1
ATOM 8378 N N . GLU B 1 108 ? -5.062 -40.812 -18.578 1 97.69 108 GLU B N 1
ATOM 8379 C CA . GLU B 1 108 ? -4.07 -41.219 -19.562 1 97.69 108 GLU B CA 1
ATOM 8380 C C . GLU B 1 108 ? -2.732 -41.531 -18.891 1 97.69 108 GLU B C 1
ATOM 8382 O O . GLU B 1 108 ? -2.49 -41.125 -17.766 1 97.69 108 GLU B O 1
ATOM 8387 N N . LEU B 1 109 ? -1.868 -42.312 -19.594 1 97.88 109 LEU B N 1
ATOM 8388 C CA . LEU B 1 109 ? -0.512 -42.625 -19.156 1 97.88 109 LEU B CA 1
ATOM 8389 C C . LEU B 1 109 ? 0.518 -41.938 -20.031 1 97.88 109 LEU B C 1
ATOM 8391 O O . LEU B 1 109 ? 0.75 -42.344 -21.172 1 97.88 109 LEU B O 1
ATOM 8395 N N . TYR B 1 110 ? 1.078 -40.875 -19.562 1 98.12 110 TYR B N 1
ATOM 8396 C CA . TYR B 1 110 ? 2.109 -40.125 -20.234 1 98.12 110 TYR B CA 1
ATOM 8397 C C . TYR B 1 110 ? 3.186 -39.656 -19.266 1 98.12 110 TYR B C 1
ATOM 8399 O O . TYR B 1 110 ? 2.957 -39.625 -18.047 1 98.12 110 TYR B O 1
ATOM 8407 N N . TYR B 1 111 ? 4.434 -39.375 -19.734 1 98.5 111 TYR B N 1
ATOM 8408 C CA . TYR B 1 111 ? 5.59 -39.094 -18.891 1 98.5 111 TYR B CA 1
ATOM 8409 C C . TYR B 1 111 ? 6.504 -38.062 -19.562 1 98.5 111 TYR B C 1
ATOM 8411 O O . TYR B 1 111 ? 6.82 -38.188 -20.734 1 98.5 111 TYR B O 1
ATOM 8419 N N . TYR B 1 112 ? 6.84 -37.031 -18.828 1 98.44 112 TYR B N 1
ATOM 8420 C CA . TYR B 1 112 ? 7.887 -36.094 -19.25 1 98.44 112 TYR B CA 1
ATOM 8421 C C . TYR B 1 112 ? 9.266 -36.656 -18.891 1 98.44 112 TYR B C 1
ATOM 8423 O O . TYR B 1 112 ? 9.609 -36.75 -17.703 1 98.44 112 TYR B O 1
ATOM 8431 N N . LEU B 1 113 ? 10.062 -36.875 -19.859 1 98.38 113 LEU B N 1
ATOM 8432 C CA . LEU B 1 113 ? 11.273 -37.656 -19.609 1 98.38 113 LEU B CA 1
ATOM 8433 C C . LEU B 1 113 ? 12.492 -36.75 -19.531 1 98.38 113 LEU B C 1
ATOM 8435 O O . LEU B 1 113 ? 13.414 -37 -18.75 1 98.38 113 LEU B O 1
ATOM 8439 N N . ASP B 1 114 ? 12.523 -35.781 -20.422 1 98.44 114 ASP B N 1
ATOM 8440 C CA . ASP B 1 114 ? 13.711 -34.938 -20.469 1 98.44 114 ASP B CA 1
ATOM 8441 C C . ASP B 1 114 ? 13.406 -33.625 -21.156 1 98.44 114 ASP B C 1
ATOM 8443 O O . ASP B 1 114 ? 12.477 -33.531 -21.953 1 98.44 114 ASP B O 1
ATOM 8447 N N . SER B 1 115 ? 14.125 -32.625 -20.766 1 98.69 115 SER B N 1
ATOM 8448 C CA . SER B 1 115 ? 14.117 -31.344 -21.453 1 98.69 115 SER B CA 1
ATOM 8449 C C . SER B 1 115 ? 15.234 -30.438 -20.938 1 98.69 115 SER B C 1
ATOM 8451 O O . SER B 1 115 ? 15.547 -30.438 -19.75 1 98.69 115 SER B O 1
ATOM 8453 N N . THR B 1 116 ? 15.891 -29.719 -21.828 1 98.56 116 THR B N 1
ATOM 8454 C CA . THR B 1 116 ? 16.797 -28.641 -21.422 1 98.56 116 THR B CA 1
ATOM 8455 C C . THR B 1 116 ? 16.031 -27.328 -21.25 1 98.56 116 THR B C 1
ATOM 8457 O O . THR B 1 116 ? 14.922 -27.188 -21.766 1 98.56 116 THR B O 1
ATOM 8460 N N . PRO B 1 117 ? 16.562 -26.359 -20.531 1 98 117 PRO B N 1
ATOM 8461 C CA . PRO B 1 117 ? 15.844 -25.109 -20.297 1 98 117 PRO B CA 1
ATOM 8462 C C . PRO B 1 117 ? 15.555 -24.344 -21.578 1 98 117 PRO B C 1
ATOM 8464 O O . PRO B 1 117 ? 14.555 -23.625 -21.656 1 98 117 PRO B O 1
ATOM 8467 N N . THR B 1 118 ? 16.375 -24.469 -22.609 1 98.31 118 THR B N 1
ATOM 8468 C CA . THR B 1 118 ? 16.141 -23.797 -23.891 1 98.31 118 THR B CA 1
ATOM 8469 C C . THR B 1 118 ? 15.328 -24.688 -24.828 1 98.31 118 THR B C 1
ATOM 8471 O O . THR B 1 118 ? 15.055 -24.297 -25.969 1 98.31 118 THR B O 1
ATOM 8474 N N . HIS B 1 119 ? 15.102 -25.891 -24.344 1 98.56 119 HIS B N 1
ATOM 8475 C CA . HIS B 1 119 ? 14.359 -26.875 -25.109 1 98.56 119 HIS B CA 1
ATOM 8476 C C . HIS B 1 119 ? 15.133 -27.281 -26.375 1 98.56 119 HIS B C 1
ATOM 8478 O O . HIS B 1 119 ? 14.531 -27.547 -27.406 1 98.56 119 HIS B O 1
ATOM 8484 N N . SER B 1 120 ? 16.391 -27.25 -26.297 1 98.56 120 SER B N 1
ATOM 8485 C CA . SER B 1 120 ? 17.234 -27.734 -27.359 1 98.56 120 SER B CA 1
ATOM 8486 C C . SER B 1 120 ? 17.109 -29.25 -27.531 1 98.56 120 SER B C 1
ATOM 8488 O O . SER B 1 120 ? 17.359 -29.781 -28.625 1 98.56 120 SER B O 1
ATOM 8490 N N . TYR B 1 121 ? 16.75 -29.844 -26.484 1 98.69 121 TYR B N 1
ATOM 8491 C CA . TYR B 1 121 ? 16.375 -31.25 -26.5 1 98.69 121 TYR B CA 1
ATOM 8492 C C . TYR B 1 121 ? 15.18 -31.516 -25.594 1 98.69 121 TYR B C 1
ATOM 8494 O O . TYR B 1 121 ? 15.125 -30.984 -24.469 1 98.69 121 TYR B O 1
ATOM 8502 N N . MET B 1 122 ? 14.219 -32.312 -26.031 1 98.75 122 MET B N 1
ATOM 8503 C CA . MET B 1 122 ? 13.031 -32.688 -25.281 1 98.75 122 MET B CA 1
ATOM 8504 C C . MET B 1 122 ? 12.617 -34.125 -25.578 1 98.75 122 MET B C 1
ATOM 8506 O O . MET B 1 122 ? 12.75 -34.562 -26.703 1 98.75 122 MET B O 1
ATOM 8510 N N . SER B 1 123 ? 12.148 -34.75 -24.578 1 98.75 123 SER B N 1
ATOM 8511 C CA . SER B 1 123 ? 11.633 -36.125 -24.75 1 98.75 123 SER B CA 1
ATOM 8512 C C . SER B 1 123 ? 10.469 -36.375 -23.797 1 98.75 123 SER B C 1
ATOM 8514 O O . SER B 1 123 ? 10.492 -35.969 -22.641 1 98.75 123 SER B O 1
ATOM 8516 N N . ALA B 1 124 ? 9.422 -37.031 -24.297 1 98.62 124 ALA B N 1
ATOM 8517 C CA . ALA B 1 124 ? 8.25 -37.438 -23.531 1 98.62 124 ALA B CA 1
ATOM 8518 C C . ALA B 1 124 ? 7.695 -38.75 -24.078 1 98.62 124 ALA B C 1
ATOM 8520 O O . ALA B 1 124 ? 8.008 -39.156 -25.203 1 98.62 124 ALA B O 1
ATOM 8521 N N . LEU B 1 125 ? 6.906 -39.406 -23.219 1 98.75 125 LEU B N 1
ATOM 8522 C CA . LEU B 1 125 ? 6.406 -40.719 -23.562 1 98.75 125 LEU B CA 1
ATOM 8523 C C . LEU B 1 125 ? 4.902 -40.812 -23.328 1 98.75 125 LEU B C 1
ATOM 8525 O O . LEU B 1 125 ? 4.398 -40.344 -22.312 1 98.75 125 LEU B O 1
ATOM 8529 N N . TYR B 1 126 ? 4.207 -41.344 -24.359 1 98.62 126 TYR B N 1
ATOM 8530 C CA . TYR B 1 126 ? 2.791 -41.688 -24.25 1 98.62 126 TYR B CA 1
ATOM 8531 C C . TYR B 1 126 ? 2.568 -43.188 -24.422 1 98.62 126 TYR B C 1
ATOM 8533 O O . TYR B 1 126 ? 3.141 -43.812 -25.312 1 98.62 126 TYR B O 1
ATOM 8541 N N . LYS B 1 127 ? 1.822 -43.844 -23.516 1 98.38 127 LYS B N 1
ATOM 8542 C CA . LYS B 1 127 ? 1.455 -45.25 -23.625 1 98.38 127 LYS B CA 1
ATOM 8543 C C . LYS B 1 127 ? 0.024 -45.406 -24.125 1 98.38 127 LYS B C 1
ATOM 8545 O O . LYS B 1 127 ? -0.904 -44.812 -23.578 1 98.38 127 LYS B O 1
ATOM 8550 N N . TYR B 1 128 ? -0.156 -46.156 -25.203 1 98.5 128 TYR B N 1
ATOM 8551 C CA . TYR B 1 128 ? -1.422 -46.281 -25.906 1 98.5 128 TYR B CA 1
ATOM 8552 C C . TYR B 1 128 ? -1.778 -47.75 -26.094 1 98.5 128 TYR B C 1
ATOM 8554 O O . TYR B 1 128 ? -0.967 -48.531 -26.594 1 98.5 128 TYR B O 1
ATOM 8562 N N . PRO B 1 129 ? -2.996 -48.156 -25.688 1 97.75 129 PRO B N 1
ATOM 8563 C CA . PRO B 1 129 ? -3.34 -49.594 -25.797 1 97.75 129 PRO B CA 1
ATOM 8564 C C . PRO B 1 129 ? -3.502 -50.031 -27.25 1 97.75 129 PRO B C 1
ATOM 8566 O O . PRO B 1 129 ? -3.854 -49.219 -28.125 1 97.75 129 PRO B O 1
ATOM 8569 N N . HIS B 1 130 ? -3.275 -51.375 -27.484 1 97.19 130 HIS B N 1
ATOM 8570 C CA . HIS B 1 130 ? -3.605 -51.969 -28.781 1 97.19 130 HIS B CA 1
ATOM 8571 C C . HIS B 1 130 ? -5.117 -52.062 -28.984 1 97.19 130 HIS B C 1
ATOM 8573 O O . HIS B 1 130 ? -5.602 -51.969 -30.109 1 97.19 130 HIS B O 1
ATOM 8579 N N . ASP B 1 131 ? -5.762 -52.25 -27.906 1 96.12 131 ASP B N 1
ATOM 8580 C CA . ASP B 1 131 ? -7.215 -52.406 -27.922 1 96.12 131 ASP B CA 1
ATOM 8581 C C . ASP B 1 131 ? -7.91 -51.031 -27.781 1 96.12 131 ASP B C 1
ATOM 8583 O O . ASP B 1 131 ? -7.25 -50 -27.672 1 96.12 131 ASP B O 1
ATOM 8587 N N . THR B 1 132 ? -9.203 -51.156 -27.797 1 97.31 132 THR B N 1
ATOM 8588 C CA . THR B 1 132 ? -10.023 -49.938 -27.641 1 97.31 132 THR B CA 1
ATOM 8589 C C . THR B 1 132 ? -9.734 -49.25 -26.312 1 97.31 132 THR B C 1
ATOM 8591 O O . THR B 1 132 ? -9.727 -49.906 -25.25 1 97.31 132 THR B O 1
ATOM 8594 N N . TYR B 1 133 ? -9.383 -48 -26.359 1 97.81 133 TYR B N 1
ATOM 8595 C CA . TYR B 1 133 ? -9.273 -47.25 -25.125 1 97.81 133 TYR B CA 1
ATOM 8596 C C . TYR B 1 133 ? -10.602 -47.188 -24.375 1 97.81 133 TYR B C 1
ATOM 8598 O O . TYR B 1 133 ? -11.641 -46.906 -24.984 1 97.81 133 TYR B O 1
ATOM 8606 N N . PRO B 1 134 ? -10.688 -47.375 -23.141 1 97.88 134 PRO B N 1
ATOM 8607 C CA . PRO B 1 134 ? -11.945 -47.625 -22.422 1 97.88 134 PRO B CA 1
ATOM 8608 C C . PRO B 1 134 ? -12.57 -46.344 -21.891 1 97.88 134 PRO B C 1
ATOM 8610 O O . PRO B 1 134 ? -12.844 -46.25 -20.688 1 97.88 134 PRO B O 1
ATOM 8613 N N . TYR B 1 135 ? -12.945 -45.406 -22.766 1 97.69 135 TYR B N 1
ATOM 8614 C CA . TYR B 1 135 ? -13.516 -44.125 -22.359 1 97.69 135 TYR B CA 1
ATOM 8615 C C . TYR B 1 135 ? -14.75 -44.344 -21.5 1 97.69 135 TYR B C 1
ATOM 8617 O O . TYR B 1 135 ? -14.805 -43.875 -20.359 1 97.69 135 TYR B O 1
ATOM 8625 N N . ASP B 1 136 ? -15.734 -45.062 -21.984 1 96.62 136 ASP B N 1
ATOM 8626 C CA . ASP B 1 136 ? -17.031 -45.219 -21.328 1 96.62 136 ASP B CA 1
ATOM 8627 C C . ASP B 1 136 ? -16.891 -45.969 -20 1 96.62 136 ASP B C 1
ATOM 8629 O O . ASP B 1 136 ? -17.578 -45.656 -19.031 1 96.62 136 ASP B O 1
ATOM 8633 N N . HIS B 1 137 ? -16.016 -46.938 -20.047 1 97.38 137 HIS B N 1
ATOM 8634 C CA . HIS B 1 137 ? -15.773 -47.688 -18.828 1 97.38 137 HIS B CA 1
ATOM 8635 C C . HIS B 1 137 ? -15.203 -46.812 -17.719 1 97.38 137 HIS B C 1
ATOM 8637 O O . HIS B 1 137 ? -15.641 -46.906 -16.578 1 97.38 137 HIS B O 1
ATOM 8643 N N . LEU B 1 138 ? -14.289 -46.031 -18.016 1 98.12 138 LEU B N 1
ATOM 8644 C CA . LEU B 1 138 ? -13.672 -45.125 -17.062 1 98.12 138 LEU B CA 1
ATOM 8645 C C . LEU B 1 138 ? -14.695 -44.156 -16.5 1 98.12 138 LEU B C 1
ATOM 8647 O O . LEU B 1 138 ? -14.727 -43.875 -15.297 1 98.12 138 LEU B O 1
ATOM 8651 N N . VAL B 1 139 ? -15.531 -43.562 -17.391 1 97.38 139 VAL B N 1
ATOM 8652 C CA . VAL B 1 139 ? -16.547 -42.594 -16.953 1 97.38 139 VAL B CA 1
ATOM 8653 C C . VAL B 1 139 ? -17.562 -43.281 -16.062 1 97.38 139 VAL B C 1
ATOM 8655 O O . VAL B 1 139 ? -17.875 -42.812 -14.977 1 97.38 139 VAL B O 1
ATOM 8658 N N . ALA B 1 140 ? -18.031 -44.469 -16.5 1 97.38 140 ALA B N 1
ATOM 8659 C CA . ALA B 1 140 ? -19.078 -45.188 -15.797 1 97.38 140 ALA B CA 1
ATOM 8660 C C . ALA B 1 140 ? -18.609 -45.656 -14.422 1 97.38 140 ALA B C 1
ATOM 8662 O O . ALA B 1 140 ? -19.312 -45.5 -13.422 1 97.38 140 ALA B O 1
ATOM 8663 N N . GLU B 1 141 ? -17.406 -46.281 -14.391 1 97.88 141 GLU B N 1
ATOM 8664 C CA . GLU B 1 141 ? -16.906 -46.812 -13.133 1 97.88 141 GLU B CA 1
ATOM 8665 C C . GLU B 1 141 ? -16.641 -45.719 -12.117 1 97.88 141 GLU B C 1
ATOM 8667 O O . GLU B 1 141 ? -16.953 -45.875 -10.93 1 97.88 141 GLU B O 1
ATOM 8672 N N . ASN B 1 142 ? -16.031 -44.688 -12.5 1 96.75 142 ASN B N 1
ATOM 8673 C CA . ASN B 1 142 ? -15.742 -43.594 -11.562 1 96.75 142 ASN B CA 1
ATOM 8674 C C . ASN B 1 142 ? -17.016 -42.906 -11.086 1 96.75 142 ASN B C 1
ATOM 8676 O O . ASN B 1 142 ? -17.094 -42.438 -9.953 1 96.75 142 ASN B O 1
ATOM 8680 N N . ARG B 1 143 ? -18 -42.812 -11.945 1 94.56 143 ARG B N 1
ATOM 8681 C CA . ARG B 1 143 ? -19.281 -42.25 -11.539 1 94.56 143 ARG B CA 1
ATOM 8682 C C . ARG B 1 143 ? -19.953 -43.156 -10.5 1 94.56 143 ARG B C 1
ATOM 8684 O O . ARG B 1 143 ? -20.688 -42.656 -9.633 1 94.56 143 ARG B O 1
ATOM 8691 N N . TYR B 1 144 ? -19.703 -44.375 -10.648 1 95.44 144 TYR B N 1
ATOM 8692 C CA . TYR B 1 144 ? -20.312 -45.344 -9.758 1 95.44 144 TYR B CA 1
ATOM 8693 C C . TYR B 1 144 ? -19.625 -45.375 -8.406 1 95.44 144 TYR B C 1
ATOM 8695 O O . TYR B 1 144 ? -20.25 -45.594 -7.371 1 95.44 144 TYR B O 1
ATOM 8703 N N . ARG B 1 145 ? -18.422 -45.156 -8.367 1 95.12 145 ARG B N 1
ATOM 8704 C CA . ARG B 1 145 ? -17.625 -45.219 -7.145 1 95.12 145 ARG B CA 1
ATOM 8705 C C . ARG B 1 145 ? -18 -44.062 -6.203 1 95.12 145 ARG B C 1
ATOM 8707 O O . ARG B 1 145 ? -18.391 -42.969 -6.656 1 95.12 145 ARG B O 1
ATOM 8714 N N . THR B 1 146 ? -17.906 -44.438 -4.953 1 92.56 146 THR B N 1
ATOM 8715 C CA . THR B 1 146 ? -18.172 -43.438 -3.926 1 92.56 146 THR B CA 1
ATOM 8716 C C . THR B 1 146 ? -16.891 -42.75 -3.496 1 92.56 146 THR B C 1
ATOM 8718 O O . THR B 1 146 ? -15.797 -43.125 -3.93 1 92.56 146 THR B O 1
ATOM 8721 N N . LYS B 1 147 ? -17.016 -41.781 -2.602 1 91.56 147 LYS B N 1
ATOM 8722 C CA . LYS B 1 147 ? -15.867 -41.031 -2.09 1 91.56 147 LYS B CA 1
ATOM 8723 C C . LYS B 1 147 ? -14.992 -41.906 -1.191 1 91.56 147 LYS B C 1
ATOM 8725 O O . LYS B 1 147 ? -13.836 -41.562 -0.918 1 91.56 147 LYS B O 1
ATOM 8730 N N . GLN B 1 148 ? -15.453 -43.031 -0.775 1 91.62 148 GLN B N 1
ATOM 8731 C CA . GLN B 1 148 ? -14.719 -43.938 0.108 1 91.62 148 GLN B CA 1
ATOM 8732 C C . GLN B 1 148 ? -13.773 -44.812 -0.686 1 91.62 148 GLN B C 1
ATOM 8734 O O . GLN B 1 148 ? -12.891 -45.469 -0.112 1 91.62 148 GLN B O 1
ATOM 8739 N N . GLN B 1 149 ? -13.961 -44.75 -1.989 1 93.62 149 GLN B N 1
ATOM 8740 C CA . GLN B 1 149 ? -13.125 -45.594 -2.852 1 93.62 149 GLN B CA 1
ATOM 8741 C C . GLN B 1 149 ? -12.094 -44.75 -3.598 1 93.62 149 GLN B C 1
ATOM 8743 O O . GLN B 1 149 ? -12.344 -43.562 -3.898 1 93.62 149 GLN B O 1
ATOM 8748 N N . PRO B 1 150 ? -10.898 -45.375 -3.799 1 92.62 150 PRO B N 1
ATOM 8749 C CA . PRO B 1 150 ? -9.914 -44.625 -4.59 1 92.62 150 PRO B CA 1
ATOM 8750 C C . PRO B 1 150 ? -10.383 -44.344 -6.012 1 92.62 150 PRO B C 1
ATOM 8752 O O . PRO B 1 150 ? -11.391 -44.906 -6.457 1 92.62 150 PRO B O 1
ATOM 8755 N N . GLU B 1 151 ? -9.766 -43.531 -6.676 1 93.88 151 GLU B N 1
ATOM 8756 C CA . GLU B 1 151 ? -10.062 -43.25 -8.078 1 93.88 151 GLU B CA 1
ATOM 8757 C C . GLU B 1 151 ? -9.789 -44.5 -8.945 1 93.88 151 GLU B C 1
ATOM 8759 O O . GLU B 1 151 ? -8.891 -45.281 -8.648 1 93.88 151 GLU B O 1
ATOM 8764 N N . TYR B 1 152 ? -10.633 -44.625 -9.93 1 96.5 152 TYR B N 1
ATOM 8765 C CA . TYR B 1 152 ? -10.445 -45.688 -10.906 1 96.5 152 TYR B CA 1
ATOM 8766 C C . TYR B 1 152 ? -9.602 -45.219 -12.078 1 96.5 152 TYR B C 1
ATOM 8768 O O . TYR B 1 152 ? -10.016 -44.312 -12.836 1 96.5 152 TYR B O 1
ATOM 8776 N N . GLU B 1 153 ? -8.391 -45.844 -12.203 1 96.25 153 GLU B N 1
ATOM 8777 C CA . GLU B 1 153 ? -7.418 -45.375 -13.195 1 96.25 153 GLU B CA 1
ATOM 8778 C C . GLU B 1 153 ? -7.363 -46.312 -14.391 1 96.25 153 GLU B C 1
ATOM 8780 O O . GLU B 1 153 ? -7.938 -47.406 -14.359 1 96.25 153 GLU B O 1
ATOM 8785 N N . LEU B 1 154 ? -6.695 -45.875 -15.453 1 97.19 154 LEU B N 1
ATOM 8786 C CA . LEU B 1 154 ? -6.598 -46.625 -16.703 1 97.19 154 LEU B CA 1
ATOM 8787 C C . LEU B 1 154 ? -6.016 -48 -16.469 1 97.19 154 LEU B C 1
ATOM 8789 O O . LEU B 1 154 ? -6.48 -49 -17.062 1 97.19 154 LEU B O 1
ATOM 8793 N N . LEU B 1 155 ? -5.027 -48.156 -15.633 1 95.62 155 LEU B N 1
ATOM 8794 C CA . LEU B 1 155 ? -4.391 -49.438 -15.383 1 95.62 155 LEU B CA 1
ATOM 8795 C C . LEU B 1 155 ? -5.359 -50.406 -14.703 1 95.62 155 LEU B C 1
ATOM 8797 O O . LEU B 1 155 ? -5.238 -51.625 -14.852 1 95.62 155 LEU B O 1
ATOM 8801 N N . ASP B 1 156 ? -6.336 -49.906 -13.969 1 95.62 156 ASP B N 1
ATOM 8802 C CA . ASP B 1 156 ? -7.316 -50.75 -13.273 1 95.62 156 ASP B CA 1
ATOM 8803 C C . ASP B 1 156 ? -8.227 -51.469 -14.266 1 95.62 156 ASP B C 1
ATOM 8805 O O . ASP B 1 156 ? -8.867 -52.438 -13.922 1 95.62 156 ASP B O 1
ATOM 8809 N N . THR B 1 157 ? -8.328 -50.906 -15.453 1 96.62 157 THR B N 1
ATOM 8810 C CA . THR B 1 157 ? -9.211 -51.5 -16.453 1 96.62 157 THR B CA 1
ATOM 8811 C C . THR B 1 157 ? -8.633 -52.812 -16.984 1 96.62 157 THR B C 1
ATOM 8813 O O . THR B 1 157 ? -9.359 -53.594 -17.578 1 96.62 157 THR B O 1
ATOM 8816 N N . GLY B 1 158 ? -7.293 -52.969 -16.891 1 94.5 158 GLY B N 1
ATOM 8817 C CA . GLY B 1 158 ? -6.625 -54.156 -17.391 1 94.5 158 GLY B CA 1
ATOM 8818 C C . GLY B 1 158 ? -6.234 -54.062 -18.859 1 94.5 158 GLY B C 1
ATOM 8819 O O . GLY B 1 158 ? -5.68 -55 -19.422 1 94.5 158 GLY B O 1
ATOM 8820 N N . VAL B 1 159 ? -6.445 -52.938 -19.438 1 95.62 159 VAL B N 1
ATOM 8821 C CA . VAL B 1 159 ? -6.238 -52.812 -20.875 1 95.62 159 VAL B CA 1
ATOM 8822 C C . VAL B 1 159 ? -4.754 -52.938 -21.203 1 95.62 159 VAL B C 1
ATOM 8824 O O . VAL B 1 159 ? -4.387 -53.281 -22.328 1 95.62 159 VAL B O 1
ATOM 8827 N N . PHE B 1 160 ? -3.846 -52.844 -20.188 1 94.19 160 PHE B N 1
ATOM 8828 C CA . PHE B 1 160 ? -2.408 -52.969 -20.406 1 94.19 160 PHE B CA 1
ATOM 8829 C C . PHE B 1 160 ? -1.896 -54.312 -19.891 1 94.19 160 PHE B C 1
ATOM 8831 O O . PHE B 1 160 ? -0.701 -54.594 -19.984 1 94.19 160 PHE B O 1
ATOM 8838 N N . ASP B 1 161 ? -2.621 -55.188 -19.312 1 88.38 161 ASP B N 1
ATOM 8839 C CA . ASP B 1 161 ? -2.203 -56.375 -18.562 1 88.38 161 ASP B CA 1
ATOM 8840 C C . ASP B 1 161 ? -1.559 -57.406 -19.484 1 88.38 161 ASP B C 1
ATOM 8842 O O . ASP B 1 161 ? -0.665 -58.156 -19.078 1 88.38 161 ASP B O 1
ATOM 8846 N N . ASP B 1 162 ? -1.92 -57.531 -20.688 1 88.19 162 ASP B N 1
ATOM 8847 C CA . ASP B 1 162 ? -1.388 -58.562 -21.578 1 88.19 162 ASP B CA 1
ATOM 8848 C C . ASP B 1 162 ? -0.188 -58.031 -22.375 1 88.19 162 ASP B C 1
ATOM 8850 O O . ASP B 1 162 ? 0.29 -58.688 -23.297 1 88.19 162 ASP B O 1
ATOM 8854 N N . GLY B 1 163 ? 0.251 -56.812 -21.953 1 91.62 163 GLY B N 1
ATOM 8855 C CA . GLY B 1 163 ? 1.403 -56.25 -22.625 1 91.62 163 GLY B CA 1
ATOM 8856 C C . GLY B 1 163 ? 1.093 -55.75 -24.031 1 91.62 163 GLY B C 1
ATOM 8857 O O . GLY B 1 163 ? 2.004 -55.469 -24.812 1 91.62 163 GLY B O 1
ATOM 8858 N N . LYS B 1 164 ? -0.147 -55.656 -24.422 1 95.75 164 LYS B N 1
ATOM 8859 C CA . LYS B 1 164 ? -0.57 -55.25 -25.75 1 95.75 164 LYS B CA 1
ATOM 8860 C C . LYS B 1 164 ? -0.784 -53.719 -25.797 1 95.75 164 LYS B C 1
ATOM 8862 O O . LYS B 1 164 ? -1.923 -53.25 -25.812 1 95.75 164 LYS B O 1
ATOM 8867 N N . TYR B 1 165 ? 0.289 -53.062 -25.875 1 97.94 165 TYR B N 1
ATOM 8868 C CA . TYR B 1 165 ? 0.2 -51.625 -25.938 1 97.94 165 TYR B CA 1
ATOM 8869 C C . TYR B 1 165 ? 1.36 -51.031 -26.734 1 97.94 165 TYR B C 1
ATOM 8871 O O . TYR B 1 165 ? 2.268 -51.75 -27.141 1 97.94 165 TYR B O 1
ATOM 8879 N N . TRP B 1 166 ? 1.277 -49.781 -27.062 1 98.31 166 TRP B N 1
ATOM 8880 C CA . TRP B 1 166 ? 2.305 -49 -27.75 1 98.31 166 TRP B CA 1
ATOM 8881 C C . TRP B 1 166 ? 3.02 -48.062 -26.781 1 98.31 166 TRP B C 1
ATOM 8883 O O . TRP B 1 166 ? 2.383 -47.438 -25.922 1 98.31 166 TRP B O 1
ATOM 8893 N N . ASP B 1 167 ? 4.344 -48.062 -26.781 1 98.44 167 ASP B N 1
ATOM 8894 C CA . ASP B 1 167 ? 5.121 -46.906 -26.297 1 98.44 167 ASP B CA 1
ATOM 8895 C C . ASP B 1 167 ? 5.434 -45.938 -27.422 1 98.44 167 ASP B C 1
ATOM 8897 O O . ASP B 1 167 ? 6.168 -46.281 -28.359 1 98.44 167 ASP B O 1
ATOM 8901 N N . VAL B 1 168 ? 4.895 -44.781 -27.359 1 98.75 168 VAL B N 1
ATOM 8902 C CA . VAL B 1 168 ? 5.152 -43.781 -28.375 1 98.75 168 VAL B CA 1
ATOM 8903 C C . VAL B 1 168 ? 5.957 -42.625 -27.75 1 98.75 168 VAL B C 1
ATOM 8905 O O . VAL B 1 168 ? 5.41 -41.812 -27.016 1 98.75 168 VAL B O 1
ATOM 8908 N N . ARG B 1 169 ? 7.191 -42.5 -28.078 1 98.5 169 ARG B N 1
ATOM 8909 C CA . ARG B 1 169 ? 8.07 -41.438 -27.547 1 98.5 169 ARG B CA 1
ATOM 8910 C C . ARG B 1 169 ? 8.156 -40.281 -28.531 1 98.5 169 ARG B C 1
ATOM 8912 O O . ARG B 1 169 ? 8.391 -40.469 -29.719 1 98.5 169 ARG B O 1
ATOM 8919 N N . ALA B 1 170 ? 7.84 -39.156 -28.078 1 98.44 170 ALA B N 1
ATOM 8920 C CA . ALA B 1 170 ? 8.047 -37.906 -28.828 1 98.44 170 ALA B CA 1
ATOM 8921 C C . ALA B 1 170 ? 9.359 -37.25 -28.438 1 98.44 170 ALA B C 1
ATOM 8923 O O . ALA B 1 170 ? 9.562 -36.875 -27.266 1 98.44 170 ALA B O 1
ATOM 8924 N N . GLU B 1 171 ? 10.258 -37.062 -29.359 1 98.44 171 GLU B N 1
ATOM 8925 C CA . GLU B 1 171 ? 11.547 -36.406 -29.141 1 98.44 171 GLU B CA 1
ATOM 8926 C C . GLU B 1 171 ? 11.734 -35.219 -30.078 1 98.44 171 GLU B C 1
ATOM 8928 O O . GLU B 1 171 ? 11.367 -35.312 -31.266 1 98.44 171 GLU B O 1
ATOM 8933 N N . PHE B 1 172 ? 12.172 -34.188 -29.562 1 98.69 172 PHE B N 1
ATOM 8934 C CA . PHE B 1 172 ? 12.461 -32.969 -30.328 1 98.69 172 PHE B CA 1
ATOM 8935 C C . PHE B 1 172 ? 13.883 -32.469 -30.078 1 98.69 172 PHE B C 1
ATOM 8937 O O . PHE B 1 172 ? 14.406 -32.656 -28.969 1 98.69 172 PHE B O 1
ATOM 8944 N N . CYS B 1 173 ? 14.508 -31.953 -30.984 1 98.06 173 CYS B N 1
ATOM 8945 C CA . CYS B 1 173 ? 15.742 -31.203 -30.766 1 98.06 173 CYS B CA 1
ATOM 8946 C C . CYS B 1 173 ? 15.867 -30.047 -31.75 1 98.06 173 CYS B C 1
ATOM 8948 O O . CYS B 1 173 ? 15.086 -29.938 -32.688 1 98.06 173 CYS B O 1
ATOM 8950 N N . LYS B 1 174 ? 16.75 -29.141 -31.469 1 98 174 LYS B N 1
ATOM 8951 C CA . LYS B 1 174 ? 16.953 -27.953 -32.312 1 98 174 LYS B CA 1
ATOM 8952 C C . LYS B 1 174 ? 18.359 -27.922 -32.875 1 98 174 LYS B C 1
ATOM 8954 O O . LYS B 1 174 ? 19.344 -27.906 -32.156 1 98 174 LYS B O 1
ATOM 8959 N N . SER B 1 175 ? 18.438 -27.906 -34.188 1 97.06 175 SER B N 1
ATOM 8960 C CA . SER B 1 175 ? 19.719 -27.656 -34.844 1 97.06 175 SER B CA 1
ATOM 8961 C C . SER B 1 175 ? 20.125 -26.188 -34.688 1 97.06 175 SER B C 1
ATOM 8963 O O . SER B 1 175 ? 21.297 -25.875 -34.5 1 97.06 175 SER B O 1
ATOM 8965 N N . LYS B 1 176 ? 19.219 -25.375 -34.906 1 95.69 176 LYS B N 1
ATOM 8966 C CA . LYS B 1 176 ? 19.203 -23.938 -34.688 1 95.69 176 LYS B CA 1
ATOM 8967 C C . LYS B 1 176 ? 17.906 -23.5 -34 1 95.69 176 LYS B C 1
ATOM 8969 O O . LYS B 1 176 ? 16.969 -24.281 -33.906 1 95.69 176 LYS B O 1
ATOM 8974 N N . PRO B 1 177 ? 17.875 -22.25 -33.531 1 95.94 177 PRO B N 1
ATOM 8975 C CA . PRO B 1 177 ? 16.672 -21.828 -32.781 1 95.94 177 PRO B CA 1
ATOM 8976 C C . PRO B 1 177 ? 15.391 -22.078 -33.562 1 95.94 177 PRO B C 1
ATOM 8978 O O . PRO B 1 177 ? 14.352 -22.391 -32.969 1 95.94 177 PRO B O 1
ATOM 8981 N N . GLU B 1 178 ? 15.438 -22.016 -34.938 1 96.38 178 GLU B N 1
ATOM 8982 C CA . GLU B 1 178 ? 14.234 -22.141 -35.75 1 96.38 178 GLU B CA 1
ATOM 8983 C C . GLU B 1 178 ? 14.312 -23.359 -36.688 1 96.38 178 GLU B C 1
ATOM 8985 O O . GLU B 1 178 ? 13.758 -23.328 -37.781 1 96.38 178 GLU B O 1
ATOM 8990 N N . ASP B 1 179 ? 15.062 -24.281 -36.375 1 97.69 179 ASP B N 1
ATOM 8991 C CA . ASP B 1 179 ? 15.188 -25.562 -37.062 1 97.69 179 ASP B CA 1
ATOM 8992 C C . ASP B 1 179 ? 14.961 -26.719 -36.094 1 97.69 179 ASP B C 1
ATOM 8994 O O . ASP B 1 179 ? 15.898 -27.203 -35.438 1 97.69 179 ASP B O 1
ATOM 8998 N N . ILE B 1 180 ? 13.742 -27.188 -36.094 1 98.38 180 ILE B N 1
ATOM 8999 C CA . ILE B 1 180 ? 13.312 -28.172 -35.094 1 98.38 180 ILE B CA 1
ATOM 9000 C C . ILE B 1 180 ? 13.234 -29.547 -35.75 1 98.38 180 ILE B C 1
ATOM 9002 O O . ILE B 1 180 ? 12.547 -29.719 -36.781 1 98.38 180 ILE B O 1
ATOM 9006 N N . LEU B 1 181 ? 13.938 -30.469 -35.219 1 98.56 181 LEU B N 1
ATOM 9007 C CA . LEU B 1 181 ? 13.883 -31.859 -35.625 1 98.56 181 LEU B CA 1
ATOM 9008 C C . LEU B 1 181 ? 12.953 -32.656 -34.719 1 98.56 181 LEU B C 1
ATOM 9010 O O . LEU B 1 181 ? 12.953 -32.469 -33.5 1 98.56 181 LEU B O 1
ATOM 9014 N N . VAL B 1 182 ? 12.211 -33.625 -35.344 1 98.56 182 VAL B N 1
ATOM 9015 C CA . VAL B 1 182 ? 11.211 -34.375 -34.594 1 98.56 182 VAL B CA 1
ATOM 9016 C C . VAL B 1 182 ? 11.383 -35.875 -34.875 1 98.56 182 VAL B C 1
ATOM 9018 O O . VAL B 1 182 ? 11.57 -36.281 -36.031 1 98.56 182 VAL B O 1
ATOM 9021 N N . LYS B 1 183 ? 11.414 -36.656 -33.812 1 98.5 183 LYS B N 1
ATOM 9022 C CA . LYS B 1 183 ? 11.32 -38.094 -33.906 1 98.5 183 LYS B CA 1
ATOM 9023 C C . LYS B 1 183 ? 10.125 -38.625 -33.094 1 98.5 183 LYS B C 1
ATOM 9025 O O . LYS B 1 183 ? 9.938 -38.25 -31.938 1 98.5 183 LYS B O 1
ATOM 9030 N N . TYR B 1 184 ? 9.297 -39.344 -33.75 1 98.62 184 TYR B N 1
ATOM 9031 C CA . TYR B 1 184 ? 8.336 -40.188 -33.031 1 98.62 184 TYR B CA 1
ATOM 9032 C C . TYR B 1 184 ? 8.742 -41.656 -33.094 1 98.62 184 TYR B C 1
ATOM 9034 O O . TYR B 1 184 ? 8.781 -42.25 -34.156 1 98.62 184 TYR B O 1
ATOM 9042 N N . ILE B 1 185 ? 9.094 -42.156 -31.953 1 98.69 185 ILE B N 1
ATOM 9043 C CA . ILE B 1 185 ? 9.516 -43.562 -31.859 1 98.69 185 ILE B CA 1
ATOM 9044 C C . ILE B 1 185 ? 8.336 -44.406 -31.406 1 98.69 185 ILE B C 1
ATOM 9046 O O . ILE B 1 185 ? 7.898 -44.312 -30.25 1 98.69 185 ILE B O 1
ATOM 9050 N N . ILE B 1 186 ? 7.855 -45.25 -32.344 1 98.62 186 ILE B N 1
ATOM 9051 C CA . ILE B 1 186 ? 6.691 -46.094 -32.094 1 98.62 186 ILE B CA 1
ATOM 9052 C C . ILE B 1 186 ? 7.137 -47.5 -31.797 1 98.62 186 ILE B C 1
ATOM 9054 O O . ILE B 1 186 ? 7.621 -48.219 -32.688 1 98.62 186 ILE B O 1
ATOM 9058 N N . SER B 1 187 ? 6.918 -47.938 -30.547 1 98.69 187 SER B N 1
ATOM 9059 C CA . SER B 1 187 ? 7.363 -49.281 -30.125 1 98.69 187 SER B CA 1
ATOM 9060 C C . SER B 1 187 ? 6.176 -50.156 -29.812 1 98.69 187 SER B C 1
ATOM 9062 O O . SER B 1 187 ? 5.32 -49.812 -29 1 98.69 187 SER B O 1
ATOM 9064 N N . ASN B 1 188 ? 6.145 -51.312 -30.453 1 98.38 188 ASN B N 1
ATOM 9065 C CA . ASN B 1 188 ? 5.156 -52.344 -30.156 1 98.38 188 ASN B CA 1
ATOM 9066 C C . ASN B 1 188 ? 5.578 -53.188 -28.953 1 98.38 188 ASN B C 1
ATOM 9068 O O . ASN B 1 188 ? 6.52 -54 -29.047 1 98.38 188 ASN B O 1
ATOM 9072 N N . ARG B 1 189 ? 4.941 -53.062 -27.922 1 97.44 189 ARG B N 1
ATOM 9073 C CA . ARG B 1 189 ? 5.312 -53.812 -26.719 1 97.44 189 ARG B CA 1
ATOM 9074 C C . ARG B 1 189 ? 4.586 -55.156 -26.641 1 97.44 189 ARG B C 1
ATOM 9076 O O . ARG B 1 189 ? 4.871 -55.969 -25.766 1 97.44 189 ARG B O 1
ATOM 9083 N N . GLY B 1 190 ? 3.701 -55.344 -27.547 1 95.75 190 GLY B N 1
ATOM 9084 C CA . GLY B 1 190 ? 3.031 -56.625 -27.625 1 95.75 190 GLY B CA 1
ATOM 9085 C C . GLY B 1 190 ? 3.879 -57.688 -28.281 1 95.75 190 GLY B C 1
ATOM 9086 O O . GLY B 1 190 ? 4.984 -57.406 -28.75 1 95.75 190 GLY B O 1
ATOM 9087 N N . SER B 1 191 ? 3.301 -58.938 -28.312 1 95.38 191 SER B N 1
ATOM 9088 C CA . SER B 1 191 ? 4.023 -60.062 -28.875 1 95.38 191 SER B CA 1
ATOM 9089 C C . SER B 1 191 ? 3.684 -60.25 -30.359 1 95.38 191 SER B C 1
ATOM 9091 O O . SER B 1 191 ? 4.434 -60.906 -31.094 1 95.38 191 SER B O 1
ATOM 9093 N N . GLU B 1 192 ? 2.643 -59.75 -30.828 1 96.25 192 GLU B N 1
ATOM 9094 C CA . GLU B 1 192 ? 2.189 -59.906 -32.219 1 96.25 192 GLU B CA 1
ATOM 9095 C C . GLU B 1 192 ? 2.324 -58.625 -33 1 96.25 192 GLU B C 1
ATOM 9097 O O . GLU B 1 192 ? 2.443 -57.531 -32.406 1 96.25 192 GLU B O 1
ATOM 9102 N N . THR B 1 193 ? 2.365 -58.844 -34.25 1 97.56 193 THR B N 1
ATOM 9103 C CA . THR B 1 193 ? 2.334 -57.688 -35.125 1 97.56 193 THR B CA 1
ATOM 9104 C C . THR B 1 193 ? 1.038 -56.875 -34.938 1 97.56 193 THR B C 1
ATOM 9106 O O . THR B 1 193 ? -0.036 -57.469 -34.812 1 97.56 193 THR B O 1
ATOM 9109 N N . ALA B 1 194 ? 1.15 -55.625 -34.812 1 97.31 194 ALA B N 1
ATOM 9110 C CA . ALA B 1 194 ? -0.012 -54.75 -34.656 1 97.31 194 ALA B CA 1
ATOM 9111 C C . ALA B 1 194 ? 0.1 -53.562 -35.562 1 97.31 194 ALA B C 1
ATOM 9113 O O . ALA B 1 194 ? 1.195 -53.188 -36.031 1 97.31 194 ALA B O 1
ATOM 9114 N N . ARG B 1 195 ? -1.044 -53.031 -35.906 1 97.69 195 ARG B N 1
ATOM 9115 C CA . ARG B 1 195 ? -1.123 -51.875 -36.781 1 97.69 195 ARG B CA 1
ATOM 9116 C C . ARG B 1 195 ? -1.473 -50.594 -36.031 1 97.69 195 ARG B C 1
ATOM 9118 O O . ARG B 1 195 ? -2.299 -50.625 -35.125 1 97.69 195 ARG B O 1
ATOM 9125 N N . ILE B 1 196 ? -0.858 -49.469 -36.375 1 98.38 196 ILE B N 1
ATOM 9126 C CA . ILE B 1 196 ? -1.125 -48.156 -35.781 1 98.38 196 ILE B CA 1
ATOM 9127 C C . ILE B 1 196 ? -1.021 -47.062 -36.812 1 98.38 196 ILE B C 1
ATOM 9129 O O . ILE B 1 196 ? -0.175 -47.125 -37.719 1 98.38 196 ILE B O 1
ATOM 9133 N N . HIS B 1 197 ? -1.931 -46.156 -36.812 1 98.69 197 HIS B N 1
ATOM 9134 C CA . HIS B 1 197 ? -1.868 -44.938 -37.594 1 98.69 197 HIS B CA 1
ATOM 9135 C C . HIS B 1 197 ? -1.252 -43.781 -36.781 1 98.69 197 HIS B C 1
ATOM 9137 O O . HIS B 1 197 ? -1.624 -43.562 -35.656 1 98.69 197 HIS B O 1
ATOM 9143 N N . VAL B 1 198 ? -0.207 -43.188 -37.312 1 98.62 198 VAL B N 1
ATOM 9144 C CA . VAL B 1 198 ? 0.451 -42.031 -36.688 1 98.62 198 VAL B CA 1
ATOM 9145 C C . VAL B 1 198 ? 0.345 -40.812 -37.594 1 98.62 198 VAL B C 1
ATOM 9147 O O . VAL B 1 198 ? 0.69 -40.875 -38.781 1 98.62 198 VAL B O 1
ATOM 9150 N N . LEU B 1 199 ? -0.17 -39.719 -37.031 1 98.69 199 LEU B N 1
ATOM 9151 C CA . LEU B 1 199 ? -0.36 -38.469 -37.781 1 98.69 199 LEU B CA 1
ATOM 9152 C C . LEU B 1 199 ? 0.348 -37.312 -37.062 1 98.69 199 LEU B C 1
ATOM 9154 O O . LEU B 1 199 ? -0.269 -36.594 -36.312 1 98.69 199 LEU B O 1
ATOM 9158 N N . PRO B 1 200 ? 1.668 -37.094 -37.375 1 98.44 200 PRO B N 1
ATOM 9159 C CA . PRO B 1 200 ? 2.227 -35.812 -36.938 1 98.44 200 PRO B CA 1
ATOM 9160 C C . PRO B 1 200 ? 1.446 -34.625 -37.5 1 98.44 200 PRO B C 1
ATOM 9162 O O . PRO B 1 200 ? 1.518 -34.344 -38.688 1 98.44 200 PRO B O 1
ATOM 9165 N N . THR B 1 201 ? 0.785 -33.906 -36.625 1 98.69 201 THR B N 1
ATOM 9166 C CA . THR B 1 201 ? -0.182 -32.906 -37.062 1 98.69 201 THR B CA 1
ATOM 9167 C C . THR B 1 201 ? 0.361 -31.484 -36.875 1 98.69 201 THR B C 1
ATOM 9169 O O . THR B 1 201 ? 0.797 -31.141 -35.75 1 98.69 201 THR B O 1
ATOM 9172 N N . LEU B 1 202 ? 0.39 -30.703 -37.844 1 98.81 202 LEU B N 1
ATOM 9173 C CA . LEU B 1 202 ? 0.749 -29.281 -37.844 1 98.81 202 LEU B CA 1
ATOM 9174 C C . LEU B 1 202 ? -0.479 -28.422 -38.094 1 98.81 202 LEU B C 1
ATOM 9176 O O . LEU B 1 202 ? -1.245 -28.656 -39.031 1 98.81 202 LEU B O 1
ATOM 9180 N N . TRP B 1 203 ? -0.724 -27.422 -37.281 1 98.75 203 TRP B N 1
ATOM 9181 C CA . TRP B 1 203 ? -1.891 -26.578 -37.5 1 98.75 203 TRP B CA 1
ATOM 9182 C C . TRP B 1 203 ? -1.673 -25.188 -36.906 1 98.75 203 TRP B C 1
ATOM 9184 O O . TRP B 1 203 ? -0.84 -25 -36.031 1 98.75 203 TRP B O 1
ATOM 9194 N N . PHE B 1 204 ? -2.361 -24.188 -37.438 1 98.69 204 PHE B N 1
ATOM 9195 C CA . PHE B 1 204 ? -2.41 -22.844 -36.875 1 98.69 204 PHE B CA 1
ATOM 9196 C C . PHE B 1 204 ? -3.537 -22.719 -35.844 1 98.69 204 PHE B C 1
ATOM 9198 O O . PHE B 1 204 ? -4.633 -23.25 -36.062 1 98.69 204 PHE B O 1
ATOM 9205 N N . ARG B 1 205 ? -3.246 -22.094 -34.656 1 98.31 205 ARG B N 1
ATOM 9206 C CA . ARG B 1 205 ? -4.34 -21.672 -33.781 1 98.31 205 ARG B CA 1
ATOM 9207 C C . ARG B 1 205 ? -5.332 -20.797 -34.531 1 98.31 205 ARG B C 1
ATOM 9209 O O . ARG B 1 205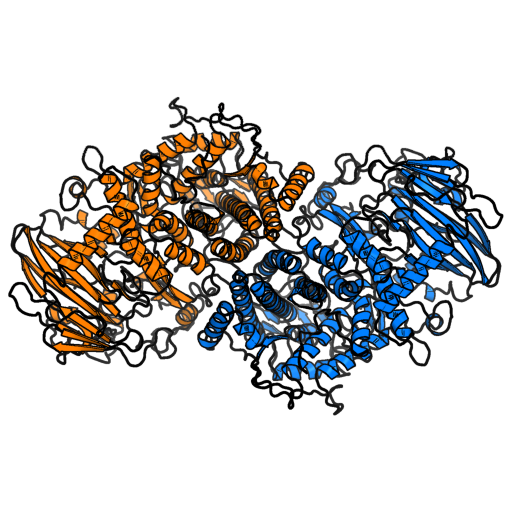 ? -4.934 -19.969 -35.375 1 98.31 205 ARG B O 1
ATOM 9216 N N . ASN B 1 206 ? -6.57 -20.984 -34.281 1 97.25 206 ASN B N 1
ATOM 9217 C CA . ASN B 1 206 ? -7.598 -20.156 -34.938 1 97.25 206 ASN B CA 1
ATOM 9218 C C . ASN B 1 206 ? -7.57 -18.734 -34.406 1 97.25 206 ASN B C 1
ATOM 9220 O O . ASN B 1 206 ? -7.984 -18.469 -33.281 1 97.25 206 ASN B O 1
ATOM 9224 N N . MET B 1 207 ? -7.066 -17.828 -35.188 1 96.19 207 MET B N 1
ATOM 9225 C CA . MET B 1 207 ? -6.938 -16.422 -34.812 1 96.19 207 MET B CA 1
ATOM 9226 C C . MET B 1 207 ? -7.652 -15.523 -35.812 1 96.19 207 MET B C 1
ATOM 9228 O O . MET B 1 207 ? -7.332 -14.336 -35.938 1 96.19 207 MET B O 1
ATOM 9232 N N . TRP B 1 208 ? -8.523 -16.016 -36.594 1 94.12 208 TRP B N 1
ATOM 9233 C CA . TRP B 1 208 ? -9.156 -15.258 -37.656 1 94.12 208 TRP B CA 1
ATOM 9234 C C . TRP B 1 208 ? -10.672 -15.305 -37.531 1 94.12 208 TRP B C 1
ATOM 9236 O O . TRP B 1 208 ? -11.375 -14.539 -38.188 1 94.12 208 TRP B O 1
ATOM 9246 N N . SER B 1 209 ? -11.172 -16.125 -36.719 1 92.62 209 SER B N 1
ATOM 9247 C CA . SER B 1 209 ? -12.609 -16.344 -36.688 1 92.62 209 SER B CA 1
ATOM 9248 C C . SER B 1 209 ? -13.289 -15.484 -35.625 1 92.62 209 SER B C 1
ATOM 9250 O O . SER B 1 209 ? -14.516 -15.469 -35.531 1 92.62 209 SER B O 1
ATOM 9252 N N . TRP B 1 210 ? -12.586 -14.758 -34.812 1 90.62 210 TRP B N 1
ATOM 9253 C CA . TRP B 1 210 ? -13.148 -14.156 -33.625 1 90.62 210 TRP B CA 1
ATOM 9254 C C . TRP B 1 210 ? -13.383 -12.664 -33.812 1 90.62 210 TRP B C 1
ATOM 9256 O O . TRP B 1 210 ? -13.719 -11.961 -32.844 1 90.62 210 TRP B O 1
ATOM 9266 N N . GLY B 1 211 ? -13.125 -12.172 -34.906 1 86.81 211 GLY B N 1
ATOM 9267 C CA . GLY B 1 211 ? -13.383 -10.773 -35.219 1 86.81 211 GLY B CA 1
ATOM 9268 C C . GLY B 1 211 ? -12.125 -9.922 -35.219 1 86.81 211 GLY B C 1
ATOM 9269 O O . GLY B 1 211 ? -11.141 -10.25 -34.562 1 86.81 211 GLY B O 1
ATOM 9270 N N . GLU B 1 212 ? -12.164 -8.75 -35.812 1 86.19 212 GLU B N 1
ATOM 9271 C CA . GLU B 1 212 ? -11.008 -7.883 -36.031 1 86.19 212 GLU B CA 1
ATOM 9272 C C . GLU B 1 212 ? -10.609 -7.168 -34.75 1 86.19 212 GLU B C 1
ATOM 9274 O O . GLU B 1 212 ? -9.453 -6.766 -34.594 1 86.19 212 GLU B O 1
ATOM 9279 N N . ASP B 1 213 ? -11.539 -7.09 -33.844 1 81.94 213 ASP B N 1
ATOM 9280 C CA . ASP B 1 213 ? -11.289 -6.34 -32.625 1 81.94 213 ASP B CA 1
ATOM 9281 C C . ASP B 1 213 ? -10.641 -7.227 -31.562 1 81.94 213 ASP B C 1
ATOM 9283 O O . ASP B 1 213 ? -10.219 -6.734 -30.516 1 81.94 213 ASP B O 1
ATOM 9287 N N . CYS B 1 214 ? -10.523 -8.477 -31.906 1 88.06 214 CYS B N 1
ATOM 9288 C CA . CYS B 1 214 ? -9.93 -9.383 -30.922 1 88.06 214 CYS B CA 1
ATOM 9289 C C . CYS B 1 214 ? -8.414 -9.242 -30.891 1 88.06 214 CYS B C 1
ATOM 9291 O O . CYS B 1 214 ? -7.789 -8.984 -31.922 1 88.06 214 CYS B O 1
ATOM 9293 N N . ASP B 1 215 ? -7.844 -9.359 -29.734 1 88.38 215 ASP B N 1
ATOM 9294 C CA . ASP B 1 215 ? -6.41 -9.195 -29.516 1 88.38 215 ASP B CA 1
ATOM 9295 C C . ASP B 1 215 ? -5.609 -10.141 -30.406 1 88.38 215 ASP B C 1
ATOM 9297 O O . ASP B 1 215 ? -4.574 -9.758 -30.953 1 88.38 215 ASP B O 1
ATOM 9301 N N . ALA B 1 216 ? -6.051 -11.383 -30.609 1 90.44 216 ALA B N 1
ATOM 9302 C CA . ALA B 1 216 ? -5.293 -12.422 -31.312 1 90.44 216 ALA B CA 1
ATOM 9303 C C . ALA B 1 216 ? -5.555 -12.367 -32.812 1 90.44 216 ALA B C 1
ATOM 9305 O O . ALA B 1 216 ? -4.973 -13.141 -33.562 1 90.44 216 ALA B O 1
ATOM 9306 N N . TYR B 1 217 ? -6.301 -11.414 -33.312 1 91.56 217 TYR B N 1
ATOM 9307 C CA . TYR B 1 217 ? -6.762 -11.414 -34.719 1 91.56 217 TYR B CA 1
ATOM 9308 C C . TYR B 1 217 ? -5.586 -11.289 -35.656 1 91.56 217 TYR B C 1
ATOM 9310 O O . TYR B 1 217 ? -4.676 -10.492 -35.438 1 91.56 217 TYR B O 1
ATOM 9318 N N . VAL B 1 218 ? -5.629 -12.195 -36.625 1 94.12 218 VAL B N 1
ATOM 9319 C CA . VAL B 1 218 ? -4.602 -12.156 -37.656 1 94.12 218 VAL B CA 1
ATOM 9320 C C . VAL B 1 218 ? -5.254 -12.023 -39.031 1 94.12 218 VAL B C 1
ATOM 9322 O O . VAL B 1 218 ? -6.238 -12.703 -39.312 1 94.12 218 VAL B O 1
ATOM 9325 N N . ASP B 1 219 ? -4.789 -11.188 -39.844 1 92.44 219 ASP B N 1
ATOM 9326 C CA . ASP B 1 219 ? -5.16 -10.984 -41.219 1 92.44 219 ASP B CA 1
ATOM 9327 C C . ASP B 1 219 ? -3.936 -10.672 -42.094 1 92.44 219 ASP B C 1
ATOM 9329 O O . ASP B 1 219 ? -3.131 -9.805 -41.75 1 92.44 219 ASP B O 1
ATOM 9333 N N . PRO B 1 220 ? -3.668 -11.398 -43.25 1 95.25 220 PRO B N 1
ATOM 9334 C CA . PRO B 1 220 ? -4.512 -12.445 -43.812 1 95.25 220 PRO B CA 1
ATOM 9335 C C . PRO B 1 220 ? -4.438 -13.758 -43.031 1 95.25 220 PRO B C 1
ATOM 9337 O O . PRO B 1 220 ? -3.486 -13.977 -42.281 1 95.25 220 PRO B O 1
ATOM 9340 N N . LYS B 1 221 ? -5.414 -14.617 -43.25 1 96.44 221 LYS B N 1
ATOM 9341 C CA . LYS B 1 221 ? -5.449 -15.953 -42.688 1 96.44 221 LYS B CA 1
ATOM 9342 C C . LYS B 1 221 ? -4.199 -16.75 -43.062 1 96.44 221 LYS B C 1
ATOM 9344 O O . LYS B 1 221 ? -3.773 -16.734 -44.219 1 96.44 221 LYS B O 1
ATOM 9349 N N . PRO B 1 222 ? -3.549 -17.391 -42.031 1 98.12 222 PRO B N 1
ATOM 9350 C CA . PRO B 1 222 ? -2.367 -18.188 -42.375 1 98.12 222 PRO B CA 1
ATOM 9351 C C . PRO B 1 222 ? -2.697 -19.406 -43.25 1 98.12 222 PRO B C 1
ATOM 9353 O O . PRO B 1 222 ? -3.865 -19.781 -43.344 1 98.12 222 PRO B O 1
ATOM 9356 N N . SER B 1 223 ? -1.612 -19.969 -43.812 1 97.75 223 SER B N 1
ATOM 9357 C CA . SER B 1 223 ? -1.912 -21.016 -44.781 1 97.75 223 SER B CA 1
ATOM 9358 C C . SER B 1 223 ? -0.824 -22.094 -44.781 1 97.75 223 SER B C 1
ATOM 9360 O O . SER B 1 223 ? 0.357 -21.781 -44.625 1 97.75 223 SER B O 1
ATOM 9362 N N . LEU B 1 224 ? -1.202 -23.328 -44.938 1 98.69 224 LEU B N 1
ATOM 9363 C CA . LEU B 1 224 ? -0.389 -24.5 -45.219 1 98.69 224 LEU B CA 1
ATOM 9364 C C . LEU B 1 224 ? -0.662 -25.031 -46.625 1 98.69 224 LEU B C 1
ATOM 9366 O O . LEU B 1 224 ? -1.813 -25.062 -47.062 1 98.69 224 LEU B O 1
ATOM 9370 N N . HIS B 1 225 ? 0.407 -25.359 -47.281 1 98.31 225 HIS B N 1
ATOM 9371 C CA . HIS B 1 225 ? 0.239 -25.859 -48.656 1 98.31 225 HIS B CA 1
ATOM 9372 C C . HIS B 1 225 ? 1.337 -26.859 -49 1 98.31 225 HIS B C 1
ATOM 9374 O O . HIS B 1 225 ? 2.512 -26.625 -48.719 1 98.31 225 HIS B O 1
ATOM 9380 N N . GLN B 1 226 ? 0.917 -28.016 -49.531 1 98.44 226 GLN B N 1
ATOM 9381 C CA . GLN B 1 226 ? 1.909 -28.984 -50 1 98.44 226 GLN B CA 1
ATOM 9382 C C . GLN B 1 226 ? 2.461 -28.609 -51.375 1 98.44 226 GLN B C 1
ATOM 9384 O O . GLN B 1 226 ? 1.707 -28.484 -52.344 1 98.44 226 GLN B O 1
ATOM 9389 N N . SER B 1 227 ? 3.75 -28.469 -51.5 1 96.75 227 SER B N 1
ATOM 9390 C CA . SER B 1 227 ? 4.363 -28.094 -52.781 1 96.75 227 SER B CA 1
ATOM 9391 C C . SER B 1 227 ? 5.086 -29.281 -53.406 1 96.75 227 SER B C 1
ATOM 9393 O O . SER B 1 227 ? 5.348 -29.281 -54.625 1 96.75 227 SER B O 1
ATOM 9395 N N . ALA B 1 228 ? 5.488 -30.219 -52.688 1 96.25 228 ALA B N 1
ATOM 9396 C CA . ALA B 1 228 ? 6.09 -31.484 -53.125 1 96.25 228 ALA B CA 1
ATOM 9397 C C . ALA B 1 228 ? 5.758 -32.625 -52.156 1 96.25 228 ALA B C 1
ATOM 9399 O O . ALA B 1 228 ? 5.305 -32.375 -51.031 1 96.25 228 ALA B O 1
ATOM 9400 N N . PRO B 1 229 ? 5.906 -33.812 -52.625 1 95.56 229 PRO B N 1
ATOM 9401 C CA . PRO B 1 229 ? 5.637 -34.906 -51.688 1 95.56 229 PRO B CA 1
ATOM 9402 C C . PRO B 1 229 ? 6.43 -34.812 -50.406 1 95.56 229 PRO B C 1
ATOM 9404 O O . PRO B 1 229 ? 7.66 -34.719 -50.438 1 95.56 229 PRO B O 1
ATOM 9407 N N . GLY B 1 230 ? 5.691 -34.75 -49.344 1 96.38 230 GLY B N 1
ATOM 9408 C CA . GLY B 1 230 ? 6.309 -34.719 -48.031 1 96.38 230 GLY B CA 1
ATOM 9409 C C . GLY B 1 230 ? 6.766 -33.312 -47.625 1 96.38 230 GLY B C 1
ATOM 9410 O O . GLY B 1 230 ? 7.418 -33.125 -46.594 1 96.38 230 GLY B O 1
ATOM 9411 N N . HIS B 1 231 ? 6.453 -32.375 -48.469 1 96.94 231 HIS B N 1
ATOM 9412 C CA . HIS B 1 231 ? 6.902 -31 -48.281 1 96.94 231 HIS B CA 1
ATOM 9413 C C . HIS B 1 231 ? 5.723 -30.047 -48.156 1 96.94 231 HIS B C 1
ATOM 9415 O O . HIS B 1 231 ? 4.918 -29.938 -49.094 1 96.94 231 HIS B O 1
ATOM 9421 N N . VAL B 1 232 ? 5.664 -29.312 -47.031 1 98.56 232 VAL B N 1
ATOM 9422 C CA . VAL B 1 232 ? 4.562 -28.375 -46.781 1 98.56 232 VAL B CA 1
ATOM 9423 C C . VAL B 1 232 ? 5.117 -26.984 -46.562 1 98.56 232 VAL B C 1
ATOM 9425 O O . VAL B 1 232 ? 5.957 -26.766 -45.688 1 98.56 232 VAL B O 1
ATOM 9428 N N . ASP B 1 233 ? 4.645 -26 -47.312 1 98.38 233 ASP B N 1
ATOM 9429 C CA . ASP B 1 233 ? 4.934 -24.578 -47.094 1 98.38 233 ASP B CA 1
ATOM 9430 C C . ASP B 1 233 ? 4 -23.984 -46.062 1 98.38 233 ASP B C 1
ATOM 9432 O O . ASP B 1 233 ? 2.791 -24.219 -46.094 1 98.38 233 ASP B O 1
ATOM 9436 N N . VAL B 1 234 ? 4.586 -23.328 -45.125 1 98.56 234 VAL B N 1
ATOM 9437 C CA . VAL B 1 234 ? 3.879 -22.734 -44 1 98.56 234 VAL B CA 1
ATOM 9438 C C . VAL B 1 234 ? 4.02 -21.219 -44.031 1 98.56 234 VAL B C 1
ATOM 9440 O O . VAL B 1 234 ? 5.133 -20.688 -44 1 98.56 234 VAL B O 1
ATOM 9443 N N . GLU B 1 235 ? 2.891 -20.469 -44.094 1 98.12 235 GLU B N 1
ATOM 9444 C CA . GLU B 1 235 ? 2.943 -19.016 -44.188 1 98.12 235 GLU B CA 1
ATOM 9445 C C . GLU B 1 235 ? 2.078 -18.359 -43.094 1 98.12 235 GLU B C 1
ATOM 9447 O O . GLU B 1 235 ? 0.9 -18.688 -42.969 1 98.12 235 GLU B O 1
ATOM 9452 N N . HIS B 1 236 ? 2.623 -17.531 -42.375 1 97 236 HIS B N 1
ATOM 9453 C CA . HIS B 1 236 ? 1.964 -16.734 -41.375 1 97 236 HIS B CA 1
ATOM 9454 C C . HIS B 1 236 ? 2.498 -15.297 -41.375 1 97 236 HIS B C 1
ATOM 9456 O O . HIS B 1 236 ? 3.707 -15.086 -41.469 1 97 236 HIS B O 1
ATOM 9462 N N . GLN B 1 237 ? 1.669 -14.281 -41.219 1 95.25 237 GLN B N 1
ATOM 9463 C CA . GLN B 1 237 ? 2.033 -12.875 -41.375 1 95.25 237 GLN B CA 1
ATOM 9464 C C . GLN B 1 237 ? 3.123 -12.484 -40.375 1 95.25 237 GLN B C 1
ATOM 9466 O O . GLN B 1 237 ? 4.125 -11.875 -40.75 1 95.25 237 GLN B O 1
ATOM 9471 N N . SER B 1 238 ? 2.93 -12.789 -39.094 1 94.56 238 SER B N 1
ATOM 9472 C CA . SER B 1 238 ? 3.854 -12.328 -38.062 1 94.56 238 SER B CA 1
ATOM 9473 C C . SER B 1 238 ? 4.898 -13.398 -37.75 1 94.56 238 SER B C 1
ATOM 9475 O O . SER B 1 238 ? 6.008 -13.078 -37.312 1 94.56 238 SER B O 1
ATOM 9477 N N . LEU B 1 239 ? 4.617 -14.672 -37.906 1 96.31 239 LEU B N 1
ATOM 9478 C CA . LEU B 1 239 ? 5.57 -15.75 -37.625 1 96.31 239 LEU B CA 1
ATOM 9479 C C . LEU B 1 239 ? 6.574 -15.875 -38.781 1 96.31 239 LEU B C 1
ATOM 9481 O O . LEU B 1 239 ? 7.727 -16.266 -38.562 1 96.31 239 LEU B O 1
ATOM 9485 N N . GLY B 1 240 ? 6.184 -15.594 -40 1 96.38 240 GLY B N 1
ATOM 9486 C CA . GLY B 1 240 ? 7.027 -15.719 -41.156 1 96.38 240 GLY B CA 1
ATOM 9487 C C . GLY B 1 240 ? 6.789 -17.016 -41.938 1 96.38 240 GLY B C 1
ATOM 9488 O O . GLY B 1 240 ? 5.727 -17.625 -41.812 1 96.38 240 GLY B O 1
ATOM 9489 N N . SER B 1 241 ? 7.773 -17.359 -42.719 1 97.69 241 SER B N 1
ATOM 9490 C CA . SER B 1 241 ? 7.664 -18.516 -43.625 1 97.69 241 SER B CA 1
ATOM 9491 C C . SER B 1 241 ? 8.438 -19.703 -43.062 1 97.69 241 SER B C 1
ATOM 9493 O O . SER B 1 241 ? 9.633 -19.594 -42.781 1 97.69 241 SER B O 1
ATOM 9495 N N . TYR B 1 242 ? 7.754 -20.766 -42.969 1 98.44 242 TYR B N 1
ATOM 9496 C CA . TYR B 1 242 ? 8.352 -22.016 -42.469 1 98.44 242 TYR B CA 1
ATOM 9497 C C . TYR B 1 242 ? 8.133 -23.141 -43.5 1 98.44 242 TYR B C 1
ATOM 9499 O O . TYR B 1 242 ? 7.391 -22.969 -44.469 1 98.44 242 TYR B O 1
ATOM 9507 N N . VAL B 1 243 ? 8.844 -24.266 -43.281 1 98.31 243 VAL B N 1
ATOM 9508 C CA . VAL B 1 243 ? 8.68 -25.5 -44.031 1 98.31 243 VAL B CA 1
ATOM 9509 C C . VAL B 1 243 ? 8.531 -26.672 -43.094 1 98.31 243 VAL B C 1
ATOM 9511 O O . VAL B 1 243 ? 9.227 -26.75 -42.062 1 98.31 243 VAL B O 1
ATOM 9514 N N . PHE B 1 244 ? 7.582 -27.484 -43.375 1 98.5 244 PHE B N 1
ATOM 9515 C CA . PHE B 1 244 ? 7.402 -28.75 -42.656 1 98.5 244 PHE B CA 1
ATOM 9516 C C . PHE B 1 244 ? 7.676 -29.922 -43.594 1 98.5 244 PHE B C 1
ATOM 9518 O O . PHE B 1 244 ? 7.035 -30.062 -44.656 1 98.5 244 PHE B O 1
ATOM 9525 N N . GLU B 1 245 ? 8.664 -30.719 -43.281 1 97.88 245 GLU B N 1
ATOM 9526 C CA . GLU B 1 245 ? 9.039 -31.859 -44.125 1 97.88 245 GLU B CA 1
ATOM 9527 C C . GLU B 1 245 ? 8.977 -33.156 -43.312 1 97.88 245 GLU B C 1
ATOM 9529 O O . GLU B 1 245 ? 9.344 -33.188 -42.125 1 97.88 245 GLU B O 1
ATOM 9534 N N . VAL B 1 246 ? 8.531 -34.25 -43.938 1 98.12 246 VAL B N 1
ATOM 9535 C CA . VAL B 1 246 ? 8.445 -35.531 -43.281 1 98.12 246 VAL B CA 1
ATOM 9536 C C . VAL B 1 246 ? 9.203 -36.594 -44.094 1 98.12 246 VAL B C 1
ATOM 9538 O O . VAL B 1 246 ? 9.344 -36.469 -45.312 1 98.12 246 VAL B O 1
ATOM 9541 N N . ASP B 1 247 ? 9.695 -37.594 -43.469 1 97.5 247 ASP B N 1
ATOM 9542 C CA . ASP B 1 247 ? 10.469 -38.656 -44.125 1 97.5 247 ASP B CA 1
ATOM 9543 C C . ASP B 1 247 ? 9.555 -39.812 -44.531 1 97.5 247 ASP B C 1
ATOM 9545 O O . ASP B 1 247 ? 8.336 -39.75 -44.375 1 97.5 247 ASP B O 1
ATOM 9549 N N . VAL B 1 248 ? 10.117 -40.812 -45.094 1 97.06 248 VAL B N 1
ATOM 9550 C CA . VAL B 1 248 ? 9.398 -41.938 -45.719 1 97.06 248 VAL B CA 1
ATOM 9551 C C . VAL B 1 248 ? 8.844 -42.844 -44.625 1 97.06 248 VAL B C 1
ATOM 9553 O O . VAL B 1 248 ? 9.281 -42.781 -43.469 1 97.06 248 VAL B O 1
ATOM 9556 N N . ASP B 1 249 ? 7.875 -43.656 -44.969 1 96.19 249 ASP B N 1
ATOM 9557 C CA . ASP B 1 249 ? 7.301 -44.656 -44.062 1 96.19 249 ASP B CA 1
ATOM 9558 C C . ASP B 1 249 ? 8.109 -45.969 -44.125 1 96.19 249 ASP B C 1
ATOM 9560 O O . ASP B 1 249 ? 9.25 -45.969 -44.594 1 96.19 249 ASP B O 1
ATOM 9564 N N . GLN B 1 250 ? 7.547 -46.969 -43.469 1 94.56 250 GLN B N 1
ATOM 9565 C CA . GLN B 1 250 ? 8.258 -48.25 -43.344 1 94.56 250 GLN B CA 1
ATOM 9566 C C . GLN B 1 250 ? 8.492 -48.906 -44.688 1 94.56 250 GLN B C 1
ATOM 9568 O O . GLN B 1 250 ? 9.367 -49.75 -44.844 1 94.56 250 GLN B O 1
ATOM 9573 N N . ASN B 1 251 ? 7.805 -48.531 -45.781 1 95.06 251 ASN B N 1
ATOM 9574 C CA . ASN B 1 251 ? 7.957 -49.062 -47.125 1 95.06 251 ASN B CA 1
ATOM 9575 C C . ASN B 1 251 ? 8.812 -48.156 -48 1 95.06 251 ASN B C 1
ATOM 9577 O O . ASN B 1 251 ? 8.906 -48.344 -49.219 1 95.06 251 ASN B O 1
ATOM 9581 N N . GLY B 1 252 ? 9.266 -47.125 -47.469 1 94.94 252 GLY B N 1
ATOM 9582 C CA . GLY B 1 252 ? 10.133 -46.219 -48.188 1 94.94 252 GLY B CA 1
ATOM 9583 C C . GLY B 1 252 ? 9.367 -45.219 -49.031 1 94.94 252 GLY B C 1
ATOM 9584 O O . GLY B 1 252 ? 9.922 -44.625 -49.938 1 94.94 252 GLY B O 1
ATOM 9585 N N . GLN B 1 253 ? 8.164 -45.031 -48.719 1 95.81 253 GLN B N 1
ATOM 9586 C CA . GLN B 1 253 ? 7.328 -44.094 -49.469 1 95.81 253 GLN B CA 1
ATOM 9587 C C . GLN B 1 253 ? 6.945 -42.906 -48.625 1 95.81 253 GLN B C 1
ATOM 9589 O O . GLN B 1 253 ? 6.746 -43.031 -47.406 1 95.81 253 GLN B O 1
ATOM 9594 N N . LYS B 1 254 ? 6.863 -41.781 -49.312 1 96.62 254 LYS B N 1
ATOM 9595 C CA . LYS B 1 254 ? 6.328 -40.594 -48.594 1 96.62 254 LYS B CA 1
ATOM 9596 C C . LYS B 1 254 ? 4.852 -40.781 -48.281 1 96.62 254 LYS B C 1
ATOM 9598 O O . LYS B 1 254 ? 4.082 -41.281 -49.094 1 96.62 254 LYS B O 1
ATOM 9603 N N . PRO B 1 255 ? 4.516 -40.5 -47.094 1 97.75 255 PRO B N 1
ATOM 9604 C CA . PRO B 1 255 ? 3.1 -40.625 -46.75 1 97.75 255 PRO B CA 1
ATOM 9605 C C . PRO B 1 255 ? 2.229 -39.562 -47.438 1 97.75 255 PRO B C 1
ATOM 9607 O O . PRO B 1 255 ? 2.723 -38.5 -47.812 1 97.75 255 PRO B O 1
ATOM 9610 N N . ASP B 1 256 ? 0.971 -39.906 -47.625 1 97.06 256 ASP B N 1
ATOM 9611 C CA . ASP B 1 256 ? 0.009 -38.875 -48.031 1 97.06 256 ASP B CA 1
ATOM 9612 C C . ASP B 1 256 ? -0.21 -37.875 -46.938 1 97.06 256 ASP B C 1
ATOM 9614 O O . ASP B 1 256 ? -0.303 -38.219 -45.75 1 97.06 256 ASP B O 1
ATOM 9618 N N . ILE B 1 257 ? -0.203 -36.594 -47.281 1 98.56 257 ILE B N 1
ATOM 9619 C CA . ILE B 1 257 ? -0.455 -35.562 -46.312 1 98.56 257 ILE B CA 1
ATOM 9620 C C . ILE B 1 257 ? -1.897 -35.062 -46.438 1 98.56 257 ILE B C 1
ATOM 9622 O O . ILE B 1 257 ? -2.334 -34.656 -47.5 1 98.56 257 ILE B O 1
ATOM 9626 N N . LEU B 1 258 ? -2.633 -35.125 -45.344 1 98.62 258 LEU B N 1
ATOM 9627 C CA . LEU B 1 258 ? -4.023 -34.688 -45.281 1 98.62 258 LEU B CA 1
ATOM 9628 C C . LEU B 1 258 ? -4.113 -33.219 -44.906 1 98.62 258 LEU B C 1
ATOM 9630 O O . LEU B 1 258 ? -3.293 -32.719 -44.125 1 98.62 258 LEU B O 1
ATOM 9634 N N . PHE B 1 259 ? -5.082 -32.5 -45.469 1 98.69 259 PHE B N 1
ATOM 9635 C CA . PHE B 1 259 ? -5.266 -31.094 -45.156 1 98.69 259 PHE B CA 1
ATOM 9636 C C . PHE B 1 259 ? -6.711 -30.797 -44.781 1 98.69 259 PHE B C 1
ATOM 9638 O O . PHE B 1 259 ? -7.637 -31.391 -45.344 1 98.69 259 PHE B O 1
ATOM 9645 N N . THR B 1 260 ? -6.891 -29.938 -43.875 1 98.5 260 THR B N 1
ATOM 9646 C CA . THR B 1 260 ? -8.188 -29.391 -43.5 1 98.5 260 THR B CA 1
ATOM 9647 C C . THR B 1 260 ? -8.008 -28.016 -42.844 1 98.5 260 THR B C 1
ATOM 9649 O O . THR B 1 260 ? -6.945 -27.406 -42.969 1 98.5 260 THR B O 1
ATOM 9652 N N . GLU B 1 261 ? -9.109 -27.438 -42.344 1 98.25 261 GLU B N 1
ATOM 9653 C CA . GLU B 1 261 ? -9.07 -26.156 -41.625 1 98.25 261 GLU B CA 1
ATOM 9654 C C . GLU B 1 261 ? -9.242 -26.344 -40.125 1 98.25 261 GLU B C 1
ATOM 9656 O O . GLU B 1 261 ? -10.016 -27.203 -39.688 1 98.25 261 GLU B O 1
ATOM 9661 N N . ASN B 1 262 ? -8.492 -25.609 -39.281 1 98.19 262 ASN B N 1
ATOM 9662 C CA . ASN B 1 262 ? -8.805 -25.531 -37.875 1 98.19 262 ASN B CA 1
ATOM 9663 C C . ASN B 1 262 ? -9.969 -24.578 -37.594 1 98.19 262 ASN B C 1
ATOM 9665 O O . ASN B 1 262 ? -9.789 -23.531 -36.969 1 98.19 262 ASN B O 1
ATOM 9669 N N . GLU B 1 263 ? -11.07 -24.984 -38.094 1 97.06 263 GLU B N 1
ATOM 9670 C CA . GLU B 1 263 ? -12.344 -24.297 -37.969 1 97.06 263 GLU B CA 1
ATOM 9671 C C . GLU B 1 263 ? -13.375 -25.156 -37.25 1 97.06 263 GLU B C 1
ATOM 9673 O O . GLU B 1 263 ? -13.375 -26.391 -37.375 1 97.06 263 GLU B O 1
ATOM 9678 N N . THR B 1 264 ? -14.195 -24.469 -36.562 1 96.88 264 THR B N 1
ATOM 9679 C CA . THR B 1 264 ? -15.234 -25.172 -35.812 1 96.88 264 THR B CA 1
ATOM 9680 C C . THR B 1 264 ? -16.203 -25.859 -36.781 1 96.88 264 THR B C 1
ATOM 9682 O O . THR B 1 264 ? -16.594 -25.297 -37.812 1 96.88 264 THR B O 1
ATOM 9685 N N . ASN B 1 265 ? -16.469 -27.125 -36.5 1 97.81 265 ASN B N 1
ATOM 9686 C CA . ASN B 1 265 ? -17.594 -27.781 -37.156 1 97.81 265 ASN B CA 1
ATOM 9687 C C . ASN B 1 265 ? -18.938 -27.312 -36.562 1 97.81 265 ASN B C 1
ATOM 9689 O O . ASN B 1 265 ? -19.531 -27.984 -35.719 1 97.81 265 ASN B O 1
ATOM 9693 N N . CYS B 1 266 ? -19.406 -26.297 -37.125 1 95.81 266 CYS B N 1
ATOM 9694 C CA . CYS B 1 266 ? -20.594 -25.625 -36.594 1 95.81 266 CYS B CA 1
ATOM 9695 C C . CYS B 1 266 ? -21.812 -26.531 -36.719 1 95.81 266 CYS B C 1
ATOM 9697 O O . CYS B 1 266 ? -22.719 -26.484 -35.875 1 95.81 266 CYS B O 1
ATOM 9699 N N . LYS B 1 267 ? -21.781 -27.328 -37.719 1 95.56 267 LYS B N 1
ATOM 9700 C CA . LYS B 1 267 ? -22.891 -28.25 -37.906 1 95.56 267 LYS B CA 1
ATOM 9701 C C . LYS B 1 267 ? -23.016 -29.219 -36.75 1 95.56 267 LYS B C 1
ATOM 9703 O O . LYS B 1 267 ? -24.109 -29.422 -36.219 1 95.56 267 LYS B O 1
ATOM 9708 N N . ARG B 1 268 ? -21.938 -29.719 -36.344 1 96 268 ARG B N 1
ATOM 9709 C CA . ARG B 1 268 ? -21.938 -30.688 -35.25 1 96 268 ARG B CA 1
ATOM 9710 C C . ARG B 1 268 ? -22.125 -30.016 -33.906 1 96 268 ARG B C 1
ATOM 9712 O O . ARG B 1 268 ? -22.875 -30.516 -33.062 1 96 268 ARG B O 1
ATOM 9719 N N . VAL B 1 269 ? -21.5 -28.938 -33.719 1 94.81 269 VAL B N 1
ATOM 9720 C CA . VAL B 1 269 ? -21.391 -28.344 -32.375 1 94.81 269 VAL B CA 1
ATOM 9721 C C . VAL B 1 269 ? -22.594 -27.453 -32.094 1 94.81 269 VAL B C 1
ATOM 9723 O O . VAL B 1 269 ? -23.141 -27.469 -31 1 94.81 269 VAL B O 1
ATOM 9726 N N . PHE B 1 270 ? -22.984 -26.672 -33.125 1 91.06 270 PHE B N 1
ATOM 9727 C CA . PHE B 1 270 ? -24 -25.641 -32.906 1 91.06 270 PHE B CA 1
ATOM 9728 C C . PHE B 1 270 ? -25.219 -25.875 -33.781 1 91.06 270 PHE B C 1
ATOM 9730 O O . PHE B 1 270 ? -26.172 -25.094 -33.75 1 91.06 270 PHE B O 1
ATOM 9737 N N . HIS B 1 271 ? -25.203 -26.891 -34.594 1 92.94 271 HIS B N 1
ATOM 9738 C CA . HIS B 1 271 ? -26.297 -27.203 -35.5 1 92.94 271 HIS B CA 1
ATOM 9739 C C . HIS B 1 271 ? -26.516 -26.078 -36.5 1 92.94 271 HIS B C 1
ATOM 9741 O O . HIS B 1 271 ? -27.656 -25.719 -36.812 1 92.94 271 HIS B O 1
ATOM 9747 N N . GLN B 1 272 ? -25.469 -25.531 -36.906 1 92.75 272 GLN B N 1
ATOM 9748 C CA . GLN B 1 272 ? -25.438 -24.5 -37.938 1 92.75 272 GLN B CA 1
ATOM 9749 C C . GLN B 1 272 ? -24.562 -24.938 -39.125 1 92.75 272 GLN B C 1
ATOM 9751 O O . GLN B 1 272 ? -23.672 -25.766 -38.969 1 92.75 272 GLN B O 1
ATOM 9756 N N . PRO B 1 273 ? -24.828 -24.359 -40.25 1 93.69 273 PRO B N 1
ATOM 9757 C CA . PRO B 1 273 ? -24.047 -24.781 -41.406 1 93.69 273 PRO B CA 1
ATOM 9758 C C . PRO B 1 273 ? -22.578 -24.344 -41.312 1 93.69 273 PRO B C 1
ATOM 9760 O O . PRO B 1 273 ? -22.297 -23.25 -40.812 1 93.69 273 PRO B O 1
ATOM 9763 N N . ASN B 1 274 ? -21.703 -25.25 -41.781 1 95.44 274 ASN B N 1
ATOM 9764 C CA . ASN B 1 274 ? -20.297 -24.891 -41.906 1 95.44 274 ASN B CA 1
ATOM 9765 C C . ASN B 1 274 ? -20.047 -23.953 -43.094 1 95.44 274 ASN B C 1
ATOM 9767 O O . ASN B 1 274 ? -20.719 -24.062 -44.125 1 95.44 274 ASN B O 1
ATOM 9771 N N . SER B 1 275 ? -19.141 -23.031 -42.938 1 90.81 275 SER B N 1
ATOM 9772 C CA . SER B 1 275 ? -18.75 -22.172 -44.062 1 90.81 275 SER B CA 1
ATOM 9773 C C . SER B 1 275 ? -17.922 -22.938 -45.062 1 90.81 275 SER B C 1
ATOM 9775 O O . SER B 1 275 ? -17.844 -22.531 -46.25 1 90.81 275 SER B O 1
ATOM 9777 N N . SER B 1 276 ? -17.281 -23.969 -44.688 1 94.06 276 SER B N 1
ATOM 9778 C CA . SER B 1 276 ? -16.469 -24.859 -45.531 1 94.06 276 SER B CA 1
ATOM 9779 C C . SER B 1 276 ? -16.594 -26.312 -45.062 1 94.06 276 SER B C 1
ATOM 9781 O O . SER B 1 276 ? -16.875 -26.578 -43.906 1 94.06 276 SER B O 1
ATOM 9783 N N . PRO B 1 277 ? -16.438 -27.172 -46.031 1 94.94 277 PRO B N 1
ATOM 9784 C CA . PRO B 1 277 ? -16.5 -28.578 -45.625 1 94.94 277 PRO B CA 1
ATOM 9785 C C . PRO B 1 277 ? -15.281 -28.984 -44.781 1 94.94 277 PRO B C 1
ATOM 9787 O O . PRO B 1 277 ? -15.281 -30.062 -44.188 1 94.94 277 PRO B O 1
ATOM 9790 N N . TYR B 1 278 ? -14.266 -28.234 -44.875 1 98.12 278 TYR B N 1
ATOM 9791 C CA . TYR B 1 278 ? -13.039 -28.547 -44.156 1 98.12 278 TYR B CA 1
ATOM 9792 C C . TYR B 1 278 ? -13.047 -27.906 -42.75 1 98.12 278 TYR B C 1
ATOM 9794 O O . TYR B 1 278 ? -12.969 -26.672 -42.625 1 98.12 278 TYR B O 1
ATOM 9802 N N . VAL B 1 279 ? -13.242 -28.766 -41.781 1 98.31 279 VAL B N 1
ATOM 9803 C CA . VAL B 1 279 ? -13.344 -28.297 -40.406 1 98.31 279 VAL B CA 1
ATOM 9804 C C . VAL B 1 279 ? -12.422 -29.109 -39.531 1 98.31 279 VAL B C 1
ATOM 9806 O O . VAL B 1 279 ? -11.781 -30.062 -40 1 98.31 279 VAL B O 1
ATOM 9809 N N . LYS B 1 280 ? -12.305 -28.719 -38.281 1 98.25 280 LYS B N 1
ATOM 9810 C CA . LYS B 1 280 ? -11.281 -29.156 -37.344 1 98.25 280 LYS B CA 1
ATOM 9811 C C . LYS B 1 280 ? -11.227 -30.688 -37.25 1 98.25 280 LYS B C 1
ATOM 9813 O O . LYS B 1 280 ? -10.148 -31.25 -37.094 1 98.25 280 LYS B O 1
ATOM 9818 N N . ASP B 1 281 ? -12.344 -31.422 -37.281 1 98.25 281 ASP B N 1
ATOM 9819 C CA . ASP B 1 281 ? -12.375 -32.875 -37.062 1 98.25 281 ASP B CA 1
ATOM 9820 C C . ASP B 1 281 ? -12.328 -33.594 -38.406 1 98.25 281 ASP B C 1
ATOM 9822 O O . ASP B 1 281 ? -12.781 -34.75 -38.5 1 98.25 281 ASP B O 1
ATOM 9826 N N . GLY B 1 282 ? -11.805 -32.938 -39.469 1 98.44 282 GLY B N 1
ATOM 9827 C CA . GLY B 1 282 ? -11.734 -33.531 -40.781 1 98.44 282 GLY B CA 1
ATOM 9828 C C . GLY B 1 282 ? -10.984 -34.875 -40.812 1 98.44 282 GLY B C 1
ATOM 9829 O O . GLY B 1 282 ? -11.414 -35.812 -41.469 1 98.44 282 GLY B O 1
ATOM 9830 N N . PHE B 1 283 ? -9.891 -34.969 -40.125 1 98.5 283 PHE B N 1
ATOM 9831 C CA . PHE B 1 283 ? -9.102 -36.188 -40.125 1 98.5 283 PHE B CA 1
ATOM 9832 C C . PHE B 1 283 ? -9.859 -37.312 -39.406 1 98.5 283 PHE B C 1
ATOM 9834 O O . PHE B 1 283 ? -9.797 -38.469 -39.812 1 98.5 283 PHE B O 1
ATOM 9841 N N . HIS B 1 284 ? -10.516 -36.938 -38.281 1 98 284 HIS B N 1
ATOM 9842 C CA . HIS B 1 284 ? -11.352 -37.875 -37.594 1 98 284 HIS B CA 1
ATOM 9843 C C . HIS B 1 284 ? -12.438 -38.469 -38.469 1 98 284 HIS B C 1
ATOM 9845 O O . HIS B 1 284 ? -12.641 -39.656 -38.531 1 98 284 HIS B O 1
ATOM 9851 N N . ARG B 1 285 ? -13.133 -37.625 -39.219 1 97.75 285 ARG B N 1
ATOM 9852 C CA . ARG B 1 285 ? -14.219 -38.031 -40.125 1 97.75 285 ARG B CA 1
ATOM 9853 C C . ARG B 1 285 ? -13.703 -38.906 -41.25 1 97.75 285 ARG B C 1
ATOM 9855 O O . ARG B 1 285 ? -14.352 -39.875 -41.625 1 97.75 285 ARG B O 1
ATOM 9862 N N . LEU B 1 286 ? -12.594 -38.531 -41.75 1 98.25 286 LEU B N 1
ATOM 9863 C CA . LEU B 1 286 ? -12.008 -39.312 -42.812 1 98.25 286 LEU B CA 1
ATOM 9864 C C . LEU B 1 286 ? -11.625 -40.719 -42.344 1 98.25 286 LEU B C 1
ATOM 9866 O O . LEU B 1 286 ? -12.031 -41.719 -42.938 1 98.25 286 LEU B O 1
ATOM 9870 N N . LEU B 1 287 ? -10.852 -40.844 -41.281 1 97.88 287 LEU B N 1
ATOM 9871 C CA . LEU B 1 287 ? -10.227 -42.094 -40.875 1 97.88 287 LEU B CA 1
ATOM 9872 C C . LEU B 1 287 ? -11.25 -43 -40.219 1 97.88 287 LEU B C 1
ATOM 9874 O O . LEU B 1 287 ? -11.188 -44.219 -40.375 1 97.88 287 LEU B O 1
ATOM 9878 N N . LEU B 1 288 ? -12.172 -42.5 -39.406 1 96.69 288 LEU B N 1
ATOM 9879 C CA . LEU B 1 288 ? -13.102 -43.344 -38.688 1 96.69 288 LEU B CA 1
ATOM 9880 C C . LEU B 1 288 ? -14.367 -43.594 -39.469 1 96.69 288 LEU B C 1
ATOM 9882 O O . LEU B 1 288 ? -14.969 -44.656 -39.375 1 96.69 288 LEU B O 1
ATOM 9886 N N . PHE B 1 289 ? -14.734 -42.625 -40.375 1 96 289 PHE B N 1
ATOM 9887 C CA . PHE B 1 289 ? -16.031 -42.75 -41.031 1 96 289 PHE B CA 1
ATOM 9888 C C . PHE B 1 289 ? -15.859 -42.844 -42.531 1 96 289 PHE B C 1
ATOM 9890 O O . PHE B 1 289 ? -16.828 -43.031 -43.281 1 96 289 PHE B O 1
ATOM 9897 N N . GLY B 1 290 ? -14.758 -42.625 -43.062 1 96.44 290 GLY B N 1
ATOM 9898 C CA . GLY B 1 290 ? -14.484 -42.781 -44.469 1 96.44 290 GLY B CA 1
ATOM 9899 C C . GLY B 1 290 ? -14.945 -41.594 -45.312 1 96.44 290 GLY B C 1
ATOM 9900 O O . GLY B 1 290 ? -15.07 -41.688 -46.531 1 96.44 290 GLY B O 1
ATOM 9901 N N . GLU B 1 291 ? -15.062 -40.438 -44.719 1 97.12 291 GLU B N 1
ATOM 9902 C CA . GLU B 1 291 ? -15.547 -39.25 -45.438 1 97.12 291 GLU B CA 1
ATOM 9903 C C . GLU B 1 291 ? -14.414 -38.562 -46.188 1 97.12 291 GLU B C 1
ATOM 9905 O O . GLU B 1 291 ? -13.852 -37.594 -45.688 1 97.12 291 GLU B O 1
ATOM 9910 N N . GLN B 1 292 ? -14.281 -38.875 -47.375 1 96.38 292 GLN B N 1
ATOM 9911 C CA . GLN B 1 292 ? -13.18 -38.375 -48.188 1 96.38 292 GLN B CA 1
ATOM 9912 C C . GLN B 1 292 ? -13.297 -36.875 -48.375 1 96.38 292 GLN B C 1
ATOM 9914 O O . GLN B 1 292 ? -12.289 -36.156 -48.5 1 96.38 292 GLN B O 1
ATOM 9919 N N . PHE B 1 293 ? -14.469 -36.344 -48.406 1 95.44 293 PHE B N 1
ATOM 9920 C CA . PHE B 1 293 ? -14.695 -34.938 -48.688 1 95.44 293 PHE B CA 1
ATOM 9921 C C . PHE B 1 293 ? -14.336 -34.094 -47.469 1 95.44 293 PHE B C 1
ATOM 9923 O O . PHE B 1 293 ? -14.32 -32.844 -47.562 1 95.44 293 PHE B O 1
ATOM 9930 N N . ALA B 1 294 ? -14.062 -34.75 -46.375 1 97.44 294 ALA B N 1
ATOM 9931 C CA . ALA B 1 294 ? -13.75 -34.031 -45.125 1 97.44 294 ALA B CA 1
ATOM 9932 C C . ALA B 1 294 ? -12.359 -33.406 -45.219 1 97.44 294 ALA B C 1
ATOM 9934 O O . ALA B 1 294 ? -12.023 -32.531 -44.406 1 97.44 294 ALA B O 1
ATOM 9935 N N . VAL B 1 295 ? -11.5 -33.844 -46.094 1 98.25 295 VAL B N 1
ATOM 9936 C CA . VAL B 1 295 ? -10.148 -33.312 -46.281 1 98.25 295 VAL B CA 1
ATOM 9937 C C . VAL B 1 295 ? -10.031 -32.594 -47.625 1 98.25 295 VAL B C 1
ATOM 9939 O O . VAL B 1 295 ? -10.766 -32.938 -48.562 1 98.25 295 VAL B O 1
ATOM 9942 N N . ASN B 1 296 ? -9.18 -31.672 -47.688 1 98.31 296 ASN B N 1
ATOM 9943 C CA . ASN B 1 296 ? -9.055 -30.828 -48.875 1 98.31 296 ASN B CA 1
ATOM 9944 C C . ASN B 1 296 ? -8.18 -31.469 -49.938 1 98.31 296 ASN B C 1
ATOM 9946 O O . ASN B 1 296 ? -6.973 -31.625 -49.75 1 98.31 296 ASN B O 1
ATOM 9950 N N . PRO B 1 297 ? -8.68 -31.719 -51.094 1 97.12 297 PRO B N 1
ATOM 9951 C CA . PRO B 1 297 ? -7.891 -32.375 -52.125 1 97.12 297 PRO B CA 1
ATOM 9952 C C . PRO B 1 297 ? -6.859 -31.422 -52.75 1 97.12 297 PRO B C 1
ATOM 9954 O O . PRO B 1 297 ? -5.91 -31.875 -53.406 1 97.12 297 PRO B O 1
ATOM 9957 N N . ASP B 1 298 ? -7.051 -30.141 -52.594 1 97.19 298 ASP B N 1
ATOM 9958 C CA . ASP B 1 298 ? -6.113 -29.172 -53.156 1 97.19 298 ASP B CA 1
ATOM 9959 C C . ASP B 1 298 ? -4.859 -29.062 -52.281 1 97.19 298 ASP B C 1
ATOM 9961 O O . ASP B 1 298 ? -3.949 -28.281 -52.594 1 97.19 298 ASP B O 1
ATOM 9965 N N . LYS B 1 299 ? -4.824 -29.797 -51.156 1 98.12 299 LYS B N 1
ATOM 9966 C CA . LYS B 1 299 ? -3.666 -29.891 -50.281 1 98.12 299 LYS B CA 1
ATOM 9967 C C . LYS B 1 299 ? -3.291 -28.531 -49.719 1 98.12 299 LYS B C 1
ATOM 9969 O O . LYS B 1 299 ? -2.127 -28.125 -49.75 1 98.12 299 LYS B O 1
ATOM 9974 N N . LYS B 1 300 ? -4.297 -27.812 -49.281 1 98.06 300 LYS B N 1
ATOM 9975 C CA . LYS B 1 300 ? -4.148 -26.516 -48.625 1 98.06 300 LYS B CA 1
ATOM 9976 C C . LYS B 1 300 ? -5.055 -26.422 -47.406 1 98.06 300 LYS B C 1
ATOM 9978 O O . LYS B 1 300 ? -6.102 -27.062 -47.344 1 98.06 300 LYS B O 1
ATOM 9983 N N . GLY B 1 301 ? -4.672 -25.609 -46.438 1 98.38 301 GLY B N 1
ATOM 9984 C CA . GLY B 1 301 ? -5.492 -25.359 -45.281 1 98.38 301 GLY B CA 1
ATOM 9985 C C . GLY B 1 301 ? -4.727 -24.719 -44.125 1 98.38 301 GLY B C 1
ATOM 9986 O O . GLY B 1 301 ? -3.734 -24.016 -44.344 1 98.38 301 GLY B O 1
ATOM 9987 N N . THR B 1 302 ? -5.297 -24.828 -42.938 1 98.69 302 THR B N 1
ATOM 9988 C CA . THR B 1 302 ? -4.637 -24.312 -41.719 1 98.69 302 THR B CA 1
ATOM 9989 C C . THR B 1 302 ? -4.27 -25.453 -40.781 1 98.69 302 THR B C 1
ATOM 9991 O O . THR B 1 302 ? -3.76 -25.219 -39.688 1 98.69 302 THR B O 1
ATOM 9994 N N . LYS B 1 303 ? -4.551 -26.656 -41.188 1 98.75 303 LYS B N 1
ATOM 9995 C CA . LYS B 1 303 ? -4.199 -27.891 -40.469 1 98.75 303 LYS B CA 1
ATOM 9996 C C . LYS B 1 303 ? -3.828 -29 -41.438 1 98.75 303 LYS B C 1
ATOM 9998 O O . LYS B 1 303 ? -4.504 -29.203 -42.469 1 98.75 303 LYS B O 1
ATOM 10003 N N . CYS B 1 304 ? -2.752 -29.703 -41.188 1 98.81 304 CYS B N 1
ATOM 10004 C CA . CYS B 1 304 ? -2.352 -30.812 -42.031 1 98.81 304 CYS B CA 1
ATOM 10005 C C . CYS B 1 304 ? -1.694 -31.922 -41.219 1 98.81 304 CYS B C 1
ATOM 10007 O O . CYS B 1 304 ? -1.276 -31.688 -40.094 1 98.81 304 CYS B O 1
ATOM 10009 N N . ALA B 1 305 ? -1.648 -33.125 -41.75 1 98.69 305 ALA B N 1
ATOM 10010 C CA . ALA B 1 305 ? -1.027 -34.25 -41.062 1 98.69 305 ALA B CA 1
ATOM 10011 C C . ALA B 1 305 ? -0.597 -35.344 -42.062 1 98.69 305 ALA B C 1
ATOM 10013 O O . ALA B 1 305 ? -1.418 -35.844 -42.844 1 98.69 305 ALA B O 1
ATOM 10014 N N . PRO B 1 306 ? 0.741 -35.594 -42.188 1 98.69 306 PRO B N 1
ATOM 10015 C CA . PRO B 1 306 ? 1.12 -36.812 -42.875 1 98.69 306 PRO B CA 1
ATOM 10016 C C . PRO B 1 306 ? 0.514 -38.062 -42.219 1 98.69 306 PRO B C 1
ATOM 10018 O O . PRO B 1 306 ? 0.524 -38.188 -41 1 98.69 306 PRO B O 1
ATOM 10021 N N . HIS B 1 307 ? -0.034 -38.969 -43.062 1 98.56 307 HIS B N 1
ATOM 10022 C CA . HIS B 1 307 ? -0.723 -40.156 -42.562 1 98.56 307 HIS B CA 1
ATOM 10023 C C . HIS B 1 307 ? 0.15 -41.375 -42.719 1 98.56 307 HIS B C 1
ATOM 10025 O O . HIS B 1 307 ? 0.223 -41.969 -43.781 1 98.56 307 HIS B O 1
ATOM 10031 N N . TYR B 1 308 ? 0.8 -41.781 -41.625 1 98.69 308 TYR B N 1
ATOM 10032 C CA . TYR B 1 308 ? 1.596 -43 -41.594 1 98.69 308 TYR B CA 1
ATOM 10033 C C . TYR B 1 308 ? 0.754 -44.188 -41.125 1 98.69 308 TYR B C 1
ATOM 10035 O O . TYR B 1 308 ? 0.13 -44.156 -40.062 1 98.69 308 TYR B O 1
ATOM 10043 N N . ILE B 1 309 ? 0.689 -45.219 -41.875 1 98.25 309 ILE B N 1
ATOM 10044 C CA . ILE B 1 309 ? 0.096 -46.469 -41.5 1 98.25 309 ILE B CA 1
ATOM 10045 C C . ILE B 1 309 ? 1.197 -47.531 -41.281 1 98.25 309 ILE B C 1
ATOM 10047 O O . ILE B 1 309 ? 1.853 -47.938 -42.219 1 98.25 309 ILE B O 1
ATOM 10051 N N . LEU B 1 310 ? 1.339 -47.875 -40.062 1 98.25 310 LEU B N 1
ATOM 10052 C CA . LEU B 1 310 ? 2.477 -48.719 -39.719 1 98.25 310 LEU B CA 1
ATOM 10053 C C . LEU B 1 310 ? 2.012 -50.094 -39.25 1 98.25 310 LEU B C 1
ATOM 10055 O O . LEU B 1 310 ? 0.984 -50.219 -38.594 1 98.25 310 LEU B O 1
ATOM 10059 N N . GLU B 1 311 ? 2.668 -51.094 -39.625 1 98.12 311 GLU B N 1
ATOM 10060 C CA . GLU B 1 311 ? 2.578 -52.469 -39.125 1 98.12 311 GLU B CA 1
ATOM 10061 C C . GLU B 1 311 ? 3.895 -52.906 -38.469 1 98.12 311 GLU B C 1
ATOM 10063 O O . GLU B 1 311 ? 4.871 -53.156 -39.188 1 98.12 311 GLU B O 1
ATOM 10068 N N . ILE B 1 312 ? 3.863 -53.062 -37.219 1 98.19 312 ILE B N 1
ATOM 10069 C CA . ILE B 1 312 ? 5.117 -53.25 -36.5 1 98.19 312 ILE B CA 1
ATOM 10070 C C . ILE B 1 312 ? 5.07 -54.594 -35.75 1 98.19 312 ILE B C 1
ATOM 10072 O O . ILE B 1 312 ? 4.172 -54.844 -34.938 1 98.19 312 ILE B O 1
ATOM 10076 N N . PRO B 1 313 ? 6.062 -55.469 -35.969 1 98 313 PRO B N 1
ATOM 10077 C CA . PRO B 1 313 ? 6.117 -56.75 -35.25 1 98 313 PRO B CA 1
ATOM 10078 C C . PRO B 1 313 ? 6.293 -56.562 -33.719 1 98 313 PRO B C 1
ATOM 10080 O O . PRO B 1 313 ? 6.766 -55.5 -33.281 1 98 313 PRO B O 1
ATOM 10083 N N . GLY B 1 314 ? 5.879 -57.625 -33.062 1 96.81 314 GLY B N 1
ATOM 10084 C CA . GLY B 1 314 ? 6.023 -57.562 -31.609 1 96.81 314 GLY B CA 1
ATOM 10085 C C . GLY B 1 314 ? 7.449 -57.344 -31.156 1 96.81 314 GLY B C 1
ATOM 10086 O O . GLY B 1 314 ? 8.383 -57.969 -31.672 1 96.81 314 GLY B O 1
ATOM 10087 N N . GLY B 1 315 ? 7.621 -56.281 -30.25 1 96.62 315 GLY B N 1
ATOM 10088 C CA . GLY B 1 315 ? 8.93 -56 -29.672 1 96.62 315 GLY B CA 1
ATOM 10089 C C . GLY B 1 315 ? 9.766 -55.062 -30.547 1 96.62 315 GLY B C 1
ATOM 10090 O O . GLY B 1 315 ? 10.844 -54.625 -30.125 1 96.62 315 GLY B O 1
ATOM 10091 N N . GLU B 1 316 ? 9.258 -54.75 -31.703 1 97.69 316 GLU B N 1
ATOM 10092 C CA . GLU B 1 316 ? 10.008 -53.906 -32.625 1 97.69 316 GLU B CA 1
ATOM 10093 C C . GLU B 1 316 ? 9.5 -52.469 -32.594 1 97.69 316 GLU B C 1
ATOM 10095 O O . GLU B 1 316 ? 8.555 -52.125 -31.859 1 97.69 316 GLU B O 1
ATOM 10100 N N . GLU B 1 317 ? 10.219 -51.562 -33.25 1 98.19 317 GLU B N 1
ATOM 10101 C CA . GLU B 1 317 ? 9.828 -50.156 -33.25 1 98.19 317 GLU B CA 1
ATOM 10102 C C . GLU B 1 317 ? 10.055 -49.531 -34.656 1 98.19 317 GLU B C 1
ATOM 10104 O O . GLU B 1 317 ? 10.766 -50.125 -35.469 1 98.19 317 GLU B O 1
ATOM 10109 N N . PHE B 1 318 ? 9.477 -48.594 -34.969 1 98.25 318 PHE B N 1
ATOM 10110 C CA . PHE B 1 318 ? 9.672 -47.75 -36.125 1 98.25 318 PHE B CA 1
ATOM 10111 C C . PHE B 1 318 ? 9.797 -46.281 -35.75 1 98.25 318 PHE B C 1
ATOM 10113 O O . PHE B 1 318 ? 9.156 -45.812 -34.781 1 98.25 318 PHE B O 1
ATOM 10120 N N . VAL B 1 319 ? 10.672 -45.562 -36.438 1 98.44 319 VAL B N 1
ATOM 10121 C CA . VAL B 1 319 ? 10.914 -44.156 -36.125 1 98.44 319 VAL B CA 1
ATOM 10122 C C . VAL B 1 319 ? 10.406 -43.281 -37.281 1 98.44 319 VAL B C 1
ATOM 10124 O O . VAL B 1 319 ? 10.828 -43.438 -38.406 1 98.44 319 VAL B O 1
ATOM 10127 N N . ILE B 1 320 ? 9.461 -42.469 -37.031 1 98.5 320 ILE B N 1
ATOM 10128 C CA . ILE B 1 320 ? 9.031 -41.438 -37.938 1 98.5 320 ILE B CA 1
ATOM 10129 C C . ILE B 1 320 ? 9.883 -40.156 -37.75 1 98.5 320 ILE B C 1
ATOM 10131 O O . ILE B 1 320 ? 10.102 -39.719 -36.625 1 98.5 320 ILE B O 1
ATOM 10135 N N . LYS B 1 321 ? 10.414 -39.562 -38.844 1 98.5 321 LYS B N 1
ATOM 10136 C CA . LYS B 1 321 ? 11.227 -38.344 -38.812 1 98.5 321 LYS B CA 1
ATOM 10137 C C . LYS B 1 321 ? 10.516 -37.188 -39.469 1 98.5 321 LYS B C 1
ATOM 10139 O O . LYS B 1 321 ? 9.891 -37.375 -40.531 1 98.5 321 LYS B O 1
ATOM 10144 N N . ALA B 1 322 ? 10.516 -36.094 -38.875 1 98.44 322 ALA B N 1
ATOM 10145 C CA . ALA B 1 322 ? 9.977 -34.875 -39.438 1 98.44 322 ALA B CA 1
ATOM 10146 C C . ALA B 1 322 ? 10.867 -33.688 -39.062 1 98.44 322 ALA B C 1
ATOM 10148 O O . ALA B 1 322 ? 11.734 -33.781 -38.188 1 98.44 322 ALA B O 1
ATOM 10149 N N . ARG B 1 323 ? 10.688 -32.594 -39.781 1 98.12 323 ARG B N 1
ATOM 10150 C CA . ARG B 1 323 ? 11.484 -31.406 -39.531 1 98.12 323 ARG B CA 1
ATOM 10151 C C . ARG B 1 323 ? 10.664 -30.141 -39.812 1 98.12 323 ARG B C 1
ATOM 10153 O O . ARG B 1 323 ? 9.883 -30.094 -40.781 1 98.12 323 ARG B O 1
ATOM 10160 N N . LEU B 1 324 ? 10.625 -29.172 -38.906 1 98.5 324 LEU B N 1
ATOM 10161 C CA . LEU B 1 324 ? 10.008 -27.859 -39.031 1 98.5 324 LEU B CA 1
ATOM 10162 C C . LEU B 1 324 ? 11.055 -26.766 -38.938 1 98.5 324 LEU B C 1
ATOM 10164 O O . LEU B 1 324 ? 11.758 -26.656 -37.938 1 98.5 324 LEU B O 1
ATOM 10168 N N . PHE B 1 325 ? 11.211 -25.953 -39.969 1 97.94 325 PHE B N 1
ATOM 10169 C CA . PHE B 1 325 ? 12.273 -24.953 -39.906 1 97.94 325 PHE B CA 1
ATOM 10170 C C . PHE B 1 325 ? 11.852 -23.688 -40.656 1 97.94 325 PHE B C 1
ATOM 10172 O O . PHE B 1 325 ? 11.047 -23.75 -41.594 1 97.94 325 PHE B O 1
ATOM 10179 N N . GLU B 1 326 ? 12.367 -22.625 -40.25 1 97.12 326 GLU B N 1
ATOM 10180 C CA . GLU B 1 326 ? 12.203 -21.375 -41 1 97.12 326 GLU B CA 1
ATOM 10181 C C . GLU B 1 326 ? 12.93 -21.422 -42.312 1 97.12 326 GLU B C 1
ATOM 10183 O O . GLU B 1 326 ? 14.086 -21.844 -42.375 1 97.12 326 GLU B O 1
ATOM 10188 N N . LYS B 1 327 ? 12.305 -21.047 -43.281 1 94.44 327 LYS B N 1
ATOM 10189 C CA . LYS B 1 327 ? 12.719 -21.266 -44.656 1 94.44 327 LYS B CA 1
ATOM 10190 C C . LYS B 1 327 ? 14.164 -20.812 -44.875 1 94.44 327 LYS B C 1
ATOM 10192 O O . LYS B 1 327 ? 14.93 -21.484 -45.562 1 94.44 327 LYS B O 1
ATOM 10197 N N . SER B 1 328 ? 14.57 -19.734 -44.281 1 90.38 328 SER B N 1
ATOM 10198 C CA . SER B 1 328 ? 15.914 -19.203 -44.5 1 90.38 328 SER B CA 1
ATOM 10199 C C . SER B 1 328 ? 16.938 -19.922 -43.625 1 90.38 328 SER B C 1
ATOM 10201 O O . SER B 1 328 ? 18.141 -19.797 -43.844 1 90.38 328 SER B O 1
ATOM 10203 N N . GLN B 1 329 ? 16.516 -20.719 -42.719 1 87 329 GLN B N 1
ATOM 10204 C CA . GLN B 1 329 ? 17.406 -21.359 -41.75 1 87 329 GLN B CA 1
ATOM 10205 C C . GLN B 1 329 ? 17.422 -22.875 -41.969 1 87 329 GLN B C 1
ATOM 10207 O O . GLN B 1 329 ? 17.906 -23.625 -41.094 1 87 329 GLN B O 1
ATOM 10212 N N . GLY B 1 330 ? 16.906 -23.312 -43 1 86.69 330 GLY B N 1
ATOM 10213 C CA . GLY B 1 330 ? 16.797 -24.734 -43.25 1 86.69 330 GLY B CA 1
ATOM 10214 C C . GLY B 1 330 ? 18.125 -25.375 -43.625 1 86.69 330 GLY B C 1
ATOM 10215 O O . GLY B 1 330 ? 19.078 -24.672 -43.969 1 86.69 330 GLY B O 1
ATOM 10216 N N . PRO B 1 331 ? 18.109 -26.688 -43.469 1 90.38 331 PRO B N 1
ATOM 10217 C CA . PRO B 1 331 ? 19.297 -27.406 -43.875 1 90.38 331 PRO B CA 1
ATOM 10218 C C . PRO B 1 331 ? 19.453 -27.5 -45.406 1 90.38 331 PRO B C 1
ATOM 10220 O O . PRO B 1 331 ? 18.5 -27.188 -46.125 1 90.38 331 PRO B O 1
ATOM 10223 N N . ASP B 1 332 ? 20.672 -27.984 -45.75 1 90.81 332 ASP B N 1
ATOM 10224 C CA . ASP B 1 332 ? 20.812 -28.406 -47.156 1 90.81 332 ASP B CA 1
ATOM 10225 C C . ASP B 1 332 ? 19.906 -29.594 -47.469 1 90.81 332 ASP B C 1
ATOM 10227 O O . ASP B 1 332 ? 19.75 -30.484 -46.625 1 90.81 332 ASP B O 1
ATOM 10231 N N . PRO B 1 333 ? 19.344 -29.578 -48.594 1 89.25 333 PRO B N 1
ATOM 10232 C CA . PRO B 1 333 ? 18.406 -30.641 -48.969 1 89.25 333 PRO B CA 1
ATOM 10233 C C . PRO B 1 333 ? 18.969 -32.031 -48.719 1 89.25 333 PRO B C 1
ATOM 10235 O O . PRO B 1 333 ? 18.234 -32.938 -48.312 1 89.25 333 PRO B O 1
ATOM 10238 N N . GLU B 1 334 ? 20.219 -32.188 -48.906 1 89.88 334 GLU B N 1
ATOM 10239 C CA . GLU B 1 334 ? 20.844 -33.469 -48.719 1 89.88 334 GLU B CA 1
ATOM 10240 C C . GLU B 1 334 ? 20.906 -33.875 -47.25 1 89.88 334 GLU B C 1
ATOM 10242 O O . GLU B 1 334 ? 21.047 -35.031 -46.906 1 89.88 334 GLU B O 1
ATOM 10247 N N . HIS B 1 335 ? 20.656 -32.875 -46.469 1 91.25 335 HIS B N 1
ATOM 10248 C CA . HIS B 1 335 ? 20.828 -33.094 -45.031 1 91.25 335 HIS B CA 1
ATOM 10249 C C . HIS B 1 335 ? 19.484 -33.062 -44.312 1 91.25 335 HIS B C 1
ATOM 10251 O O . HIS B 1 335 ? 19.422 -32.969 -43.094 1 91.25 335 HIS B O 1
ATOM 10257 N N . MET B 1 336 ? 18.5 -33.125 -45.094 1 94.31 336 MET B N 1
ATOM 10258 C CA . MET B 1 336 ? 17.156 -33.031 -44.5 1 94.31 336 MET B CA 1
ATOM 10259 C C . MET B 1 336 ? 16.922 -34.156 -43.5 1 94.31 336 MET B C 1
ATOM 10261 O O . MET B 1 336 ? 16.484 -33.875 -42.375 1 94.31 336 MET B O 1
ATOM 10265 N N . PHE B 1 337 ? 17.25 -35.406 -43.781 1 96.56 337 PHE B N 1
ATOM 10266 C CA . PHE B 1 337 ? 17.047 -36.562 -42.906 1 96.56 337 PHE B CA 1
ATOM 10267 C C . PHE B 1 337 ? 18.25 -37.5 -42.938 1 96.56 337 PHE B C 1
ATOM 10269 O O . PHE B 1 337 ? 18.141 -38.688 -42.625 1 96.56 337 PHE B O 1
ATOM 10276 N N . SER B 1 338 ? 19.406 -36.906 -43.375 1 96.19 338 SER B N 1
ATOM 10277 C CA . SER B 1 338 ? 20.625 -37.719 -43.375 1 96.19 338 SER B CA 1
ATOM 10278 C C . SER B 1 338 ? 21.125 -38 -41.938 1 96.19 338 SER B C 1
ATOM 10280 O O . SER B 1 338 ? 20.656 -37.375 -41 1 96.19 338 SER B O 1
ATOM 10282 N N . LYS B 1 339 ? 21.969 -38.906 -41.875 1 96.44 339 LYS B N 1
ATOM 10283 C CA . LYS B 1 339 ? 22.562 -39.188 -40.562 1 96.44 339 LYS B CA 1
ATOM 10284 C C . LYS B 1 339 ? 23.219 -37.969 -39.969 1 96.44 339 LYS B C 1
ATOM 10286 O O . LYS B 1 339 ? 22.984 -37.625 -38.812 1 96.44 339 LYS B O 1
ATOM 10291 N N . GLU B 1 340 ? 23.969 -37.188 -40.781 1 94.69 340 GLU B N 1
ATOM 10292 C CA . GLU B 1 340 ? 24.719 -36.031 -40.344 1 94.69 340 GLU B CA 1
ATOM 10293 C C . GLU B 1 340 ? 23.781 -34.875 -40 1 94.69 340 GLU B C 1
ATOM 10295 O O . GLU B 1 340 ? 24 -34.156 -39 1 94.69 340 GLU B O 1
ATOM 10300 N N . GLY B 1 341 ? 22.797 -34.812 -40.781 1 95.5 341 GLY B N 1
ATOM 10301 C CA . GLY B 1 341 ? 21.922 -33.625 -40.656 1 95.5 341 GLY B CA 1
ATOM 10302 C C . GLY B 1 341 ? 20.766 -33.875 -39.719 1 95.5 341 GLY B C 1
ATOM 10303 O O . GLY B 1 341 ? 20.047 -32.938 -39.344 1 95.5 341 GLY B O 1
ATOM 10304 N N . PHE B 1 342 ? 20.609 -35.094 -39.25 1 97.5 342 PHE B N 1
ATOM 10305 C CA . PHE B 1 342 ? 19.438 -35.406 -38.438 1 97.5 342 PHE B CA 1
ATOM 10306 C C . PHE B 1 342 ? 19.828 -36.25 -37.25 1 97.5 342 PHE B C 1
ATOM 10308 O O . PHE B 1 342 ? 19.875 -35.75 -36.125 1 97.5 342 PHE B O 1
ATOM 10315 N N . ASP B 1 343 ? 20.281 -37.438 -37.375 1 97.56 343 ASP B N 1
ATOM 10316 C CA . ASP B 1 343 ? 20.562 -38.375 -36.281 1 97.56 343 ASP B CA 1
ATOM 10317 C C . ASP B 1 343 ? 21.734 -37.875 -35.438 1 97.56 343 ASP B C 1
ATOM 10319 O O . ASP B 1 343 ? 21.703 -38 -34.219 1 97.56 343 ASP B O 1
ATOM 10323 N N . ASP B 1 344 ? 22.75 -37.375 -36.094 1 97.81 344 ASP B N 1
ATOM 10324 C CA . ASP B 1 344 ? 23.922 -36.875 -35.375 1 97.81 344 ASP B CA 1
ATOM 10325 C C . ASP B 1 344 ? 23.562 -35.625 -34.562 1 97.81 344 ASP B C 1
ATOM 10327 O O . ASP B 1 344 ? 24.125 -35.406 -33.5 1 97.81 344 ASP B O 1
ATOM 10331 N N . VAL B 1 345 ? 22.656 -34.875 -35.156 1 97.69 345 VAL B N 1
ATOM 10332 C CA . VAL B 1 345 ? 22.203 -33.688 -34.406 1 97.69 345 VAL B CA 1
ATOM 10333 C C . VAL B 1 345 ? 21.469 -34.125 -33.156 1 97.69 345 VAL B C 1
ATOM 10335 O O . VAL B 1 345 ? 21.688 -33.531 -32.062 1 97.69 345 VAL B O 1
ATOM 10338 N N . PHE B 1 346 ? 20.594 -35.094 -33.188 1 98 346 PHE B N 1
ATOM 10339 C CA . PHE B 1 346 ? 19.922 -35.625 -32 1 98 346 PHE B CA 1
ATOM 10340 C C . PHE B 1 346 ? 20.922 -36.125 -30.984 1 98 346 PHE B C 1
ATOM 10342 O O . PHE B 1 346 ? 20.797 -35.844 -29.797 1 98 346 PHE B O 1
ATOM 10349 N N . SER B 1 347 ? 21.875 -36.875 -31.5 1 98.12 347 SER B N 1
ATOM 10350 C CA . SER B 1 347 ? 22.891 -37.406 -30.609 1 98.12 347 SER B CA 1
ATOM 10351 C C . SER B 1 347 ? 23.672 -36.312 -29.922 1 98.12 347 SER B C 1
ATOM 10353 O O . SER B 1 347 ? 23.969 -36.406 -28.719 1 98.12 347 SER B O 1
ATOM 10355 N N . LEU B 1 348 ? 24 -35.344 -30.703 1 98.12 348 LEU B N 1
ATOM 10356 C CA . LEU B 1 348 ? 24.734 -34.219 -30.156 1 98.12 348 LEU B CA 1
ATOM 10357 C C . LEU B 1 348 ? 23.922 -33.5 -29.078 1 98.12 348 LEU B C 1
ATOM 10359 O O . LEU B 1 348 ? 24.453 -33.188 -28 1 98.12 348 LEU B O 1
ATOM 10363 N N . ARG B 1 349 ? 22.688 -33.188 -29.375 1 98.31 349 ARG B N 1
ATOM 10364 C CA . ARG B 1 349 ? 21.844 -32.469 -28.438 1 98.31 349 ARG B CA 1
ATOM 10365 C C . ARG B 1 349 ? 21.594 -33.281 -27.172 1 98.31 349 ARG B C 1
ATOM 10367 O O . ARG B 1 349 ? 21.5 -32.75 -26.078 1 98.31 349 ARG B O 1
ATOM 10374 N N . LYS B 1 350 ? 21.422 -34.562 -27.266 1 98.06 350 LYS B N 1
ATOM 10375 C CA . LYS B 1 350 ? 21.281 -35.438 -26.109 1 98.06 350 LYS B CA 1
ATOM 10376 C C . LYS B 1 350 ? 22.531 -35.406 -25.234 1 98.06 350 LYS B C 1
ATOM 10378 O O . LYS B 1 350 ? 22.438 -35.344 -24 1 98.06 350 LYS B O 1
ATOM 10383 N N . ARG B 1 351 ? 23.688 -35.469 -25.844 1 98.06 351 ARG B N 1
ATOM 10384 C CA . ARG B 1 351 ? 24.953 -35.406 -25.125 1 98.06 351 ARG B CA 1
ATOM 10385 C C . ARG B 1 351 ? 25.094 -34.062 -24.391 1 98.06 351 ARG B C 1
ATOM 10387 O O . ARG B 1 351 ? 25.594 -34.031 -23.266 1 98.06 351 ARG B O 1
ATOM 10394 N N . GLU B 1 352 ? 24.719 -33.094 -25.125 1 98.25 352 GLU B N 1
ATOM 10395 C CA . GLU B 1 352 ? 24.797 -31.75 -24.531 1 98.25 352 GLU B CA 1
ATOM 10396 C C . GLU B 1 352 ? 23.844 -31.625 -23.328 1 98.25 352 GLU B C 1
ATOM 10398 O O . GLU B 1 352 ? 24.156 -30.953 -22.359 1 98.25 352 GLU B O 1
ATOM 10403 N N . ALA B 1 353 ? 22.688 -32.25 -23.422 1 98.5 353 ALA B N 1
ATOM 10404 C CA . ALA B 1 353 ? 21.766 -32.312 -22.281 1 98.5 353 ALA B CA 1
ATOM 10405 C C . ALA B 1 353 ? 22.406 -33.031 -21.094 1 98.5 353 ALA B C 1
ATOM 10407 O O . ALA B 1 353 ? 22.297 -32.562 -19.953 1 98.5 353 ALA B O 1
ATOM 10408 N N . ASP B 1 354 ? 23.062 -34.125 -21.391 1 98.06 354 ASP B N 1
ATOM 10409 C CA . ASP B 1 354 ? 23.75 -34.906 -20.344 1 98.06 354 ASP B CA 1
ATOM 10410 C C . ASP B 1 354 ? 24.828 -34.031 -19.672 1 98.06 354 ASP B C 1
ATOM 10412 O O . ASP B 1 354 ? 24.953 -34.031 -18.438 1 98.06 354 ASP B O 1
ATOM 10416 N N . GLU B 1 355 ? 25.547 -33.344 -20.469 1 97.69 355 GLU B N 1
ATOM 10417 C CA . GLU B 1 355 ? 26.609 -32.469 -19.938 1 97.69 355 GLU B CA 1
ATOM 10418 C C . GLU B 1 355 ? 26.031 -31.391 -19.031 1 97.69 355 GLU B C 1
ATOM 10420 O O . GLU B 1 355 ? 26.625 -31.062 -18 1 97.69 355 GLU B O 1
ATOM 10425 N N . PHE B 1 356 ? 25.016 -30.844 -19.453 1 97.56 356 PHE B N 1
ATOM 10426 C CA . PHE B 1 356 ? 24.359 -29.797 -18.672 1 97.56 356 PHE B CA 1
ATOM 10427 C C . PHE B 1 356 ? 23.922 -30.344 -17.312 1 97.56 356 PHE B C 1
ATOM 10429 O O . PHE B 1 356 ? 24.219 -29.734 -16.281 1 97.56 356 PHE B O 1
ATOM 10436 N N . TYR B 1 357 ? 23.25 -31.453 -17.266 1 97.56 357 TYR B N 1
ATOM 10437 C CA . TYR B 1 357 ? 22.688 -32 -16.031 1 97.56 357 TYR B CA 1
ATOM 10438 C C . TYR B 1 357 ? 23.781 -32.562 -15.141 1 97.56 357 TYR B C 1
ATOM 10440 O O . TYR B 1 357 ? 23.656 -32.594 -13.914 1 97.56 357 TYR B O 1
ATOM 10448 N N . ASP B 1 358 ? 24.891 -33 -15.766 1 96 358 ASP B N 1
ATOM 10449 C CA . ASP B 1 358 ? 26.047 -33.406 -14.984 1 96 358 ASP B CA 1
ATOM 10450 C C . ASP B 1 358 ? 26.594 -32.281 -14.141 1 96 358 ASP B C 1
ATOM 10452 O O . ASP B 1 358 ? 27.156 -32.5 -13.062 1 96 358 ASP B O 1
ATOM 10456 N N . GLN B 1 359 ? 26.375 -31.109 -14.641 1 93.5 359 GLN B N 1
ATOM 10457 C CA . GLN B 1 359 ? 26.859 -29.922 -13.93 1 93.5 359 GLN B CA 1
ATOM 10458 C C . GLN B 1 359 ? 25.844 -29.438 -12.898 1 93.5 359 GLN B C 1
ATOM 10460 O O . GLN B 1 359 ? 26.219 -28.875 -11.867 1 93.5 359 GLN B O 1
ATOM 10465 N N . VAL B 1 360 ? 24.625 -29.641 -13.18 1 93.88 360 VAL B N 1
ATOM 10466 C CA . VAL B 1 360 ? 23.562 -29.031 -12.375 1 93.88 360 VAL B CA 1
ATOM 10467 C C . VAL B 1 360 ? 23.172 -29.969 -11.234 1 93.88 360 VAL B C 1
ATOM 10469 O O . VAL B 1 360 ? 22.922 -29.531 -10.117 1 93.88 360 VAL B O 1
ATOM 10472 N N . ILE B 1 361 ? 23.031 -31.266 -11.516 1 96 361 ILE B N 1
ATOM 10473 C CA . ILE B 1 361 ? 22.562 -32.219 -10.531 1 96 361 ILE B CA 1
ATOM 10474 C C . ILE B 1 361 ? 23.719 -32.625 -9.617 1 96 361 ILE B C 1
ATOM 10476 O O . ILE B 1 361 ? 24.75 -33.125 -10.086 1 96 361 ILE B O 1
ATOM 10480 N N . VAL B 1 362 ? 23.5 -32.5 -8.359 1 93.44 362 VAL B N 1
ATOM 10481 C CA . VAL B 1 362 ? 24.594 -32.688 -7.418 1 93.44 362 VAL B CA 1
ATOM 10482 C C . VAL B 1 362 ? 24.531 -34.062 -6.793 1 93.44 362 VAL B C 1
ATOM 10484 O O . VAL B 1 362 ? 25.5 -34.531 -6.195 1 93.44 362 VAL B O 1
ATOM 10487 N N . CYS B 1 363 ? 23.375 -34.75 -6.996 1 94.06 363 CYS B N 1
ATOM 10488 C CA . CYS B 1 363 ? 23.234 -36.125 -6.461 1 94.06 363 CYS B CA 1
ATOM 10489 C C . CYS B 1 363 ? 24.125 -37.094 -7.215 1 94.06 363 CYS B C 1
ATOM 10491 O O . CYS B 1 363 ? 24.328 -36.938 -8.422 1 94.06 363 CYS B O 1
ATOM 10493 N N . GLU B 1 364 ? 24.594 -38.156 -6.453 1 94 364 GLU B N 1
ATOM 10494 C CA . GLU B 1 364 ? 25.438 -39.188 -7.074 1 94 364 GLU B CA 1
ATOM 10495 C C . GLU B 1 364 ? 24.672 -40.469 -7.289 1 94 364 GLU B C 1
ATOM 10497 O O . GLU B 1 364 ? 24.953 -41.219 -8.234 1 94 364 GLU B O 1
ATOM 10502 N N . ASP B 1 365 ? 23.734 -40.75 -6.418 1 96.38 365 ASP B N 1
ATOM 10503 C CA . ASP B 1 365 ? 22.938 -41.969 -6.559 1 96.38 365 ASP B CA 1
ATOM 10504 C C . ASP B 1 365 ? 22.125 -41.938 -7.855 1 96.38 365 ASP B C 1
ATOM 10506 O O . ASP B 1 365 ? 21.391 -40.969 -8.117 1 96.38 365 ASP B O 1
ATOM 10510 N N . PRO B 1 366 ? 22.25 -42.969 -8.688 1 96.56 366 PRO B N 1
ATOM 10511 C CA . PRO B 1 366 ? 21.609 -42.969 -10.008 1 96.56 366 PRO B CA 1
ATOM 10512 C C . PRO B 1 366 ? 20.094 -42.781 -9.922 1 96.56 366 PRO B C 1
ATOM 10514 O O . PRO B 1 366 ? 19.484 -42.156 -10.797 1 96.56 366 PRO B O 1
ATOM 10517 N N . GLN B 1 367 ? 19.453 -43.344 -8.922 1 97.25 367 GLN B N 1
ATOM 10518 C CA . GLN B 1 367 ? 18.016 -43.188 -8.766 1 97.25 367 GLN B CA 1
ATOM 10519 C C . GLN B 1 367 ? 17.641 -41.75 -8.438 1 97.25 367 GLN B C 1
ATOM 10521 O O . GLN B 1 367 ? 16.656 -41.219 -8.938 1 97.25 367 GLN B O 1
ATOM 10526 N N . GLN B 1 368 ? 18.469 -41.125 -7.586 1 97.88 368 GLN B N 1
ATOM 10527 C CA . GLN B 1 368 ? 18.25 -39.75 -7.246 1 97.88 368 GLN B CA 1
ATOM 10528 C C . GLN B 1 368 ? 18.453 -38.844 -8.461 1 97.88 368 GLN B C 1
ATOM 10530 O O . GLN B 1 368 ? 17.703 -37.875 -8.656 1 97.88 368 GLN B O 1
ATOM 10535 N N . VAL B 1 369 ? 19.484 -39.188 -9.234 1 97.94 369 VAL B N 1
ATOM 10536 C CA . VAL B 1 369 ? 19.75 -38.406 -10.453 1 97.94 369 VAL B CA 1
ATOM 10537 C C . VAL B 1 369 ? 18.562 -38.531 -11.406 1 97.94 369 VAL B C 1
ATOM 10539 O O . VAL B 1 369 ? 18.125 -37.531 -11.984 1 97.94 369 VAL B O 1
ATOM 10542 N N . MET B 1 370 ? 18.031 -39.75 -11.562 1 97.62 370 MET B N 1
ATOM 10543 C CA . MET B 1 370 ? 16.906 -39.969 -12.453 1 97.62 370 MET B CA 1
ATOM 10544 C C . MET B 1 370 ? 15.68 -39.188 -12.008 1 97.62 370 MET B C 1
ATOM 10546 O O . MET B 1 370 ? 15.031 -38.531 -12.828 1 97.62 370 MET B O 1
ATOM 10550 N N . VAL B 1 371 ? 15.383 -39.219 -10.703 1 98.12 371 VAL B N 1
ATOM 10551 C CA . VAL B 1 371 ? 14.242 -38.5 -10.156 1 98.12 371 VAL B CA 1
ATOM 10552 C C . VAL B 1 371 ? 14.43 -37 -10.367 1 98.12 371 VAL B C 1
ATOM 10554 O O . VAL B 1 371 ? 13.5 -36.312 -10.789 1 98.12 371 VAL B O 1
ATOM 10557 N N . THR B 1 372 ? 15.648 -36.469 -10.102 1 98.06 372 THR B N 1
ATOM 10558 C CA . THR B 1 372 ? 15.945 -35.062 -10.234 1 98.06 372 THR B CA 1
ATOM 10559 C C . THR B 1 372 ? 15.773 -34.594 -11.68 1 98.06 372 THR B C 1
ATOM 10561 O O . THR B 1 372 ? 15.156 -33.562 -11.945 1 98.06 372 THR B O 1
ATOM 10564 N N . ARG B 1 373 ? 16.328 -35.375 -12.578 1 98.31 373 ARG B N 1
ATOM 10565 C CA . ARG B 1 373 ? 16.297 -35.031 -13.992 1 98.31 373 ARG B CA 1
ATOM 10566 C C . ARG B 1 373 ? 14.875 -35.031 -14.531 1 98.31 373 ARG B C 1
ATOM 10568 O O . ARG B 1 373 ? 14.477 -34.156 -15.297 1 98.31 373 ARG B O 1
ATOM 10575 N N . GLN B 1 374 ? 14.031 -35.969 -14.164 1 98.5 374 GLN B N 1
ATOM 10576 C CA . GLN B 1 374 ? 12.648 -36.031 -14.625 1 98.5 374 GLN B CA 1
ATOM 10577 C C . GLN B 1 374 ? 11.797 -34.969 -13.953 1 98.5 374 GLN B C 1
ATOM 10579 O O . GLN B 1 374 ? 10.805 -34.5 -14.516 1 98.5 374 GLN B O 1
ATOM 10584 N N . ALA B 1 375 ? 12.18 -34.562 -12.703 1 98.5 375 ALA B N 1
ATOM 10585 C CA . ALA B 1 375 ? 11.516 -33.406 -12.094 1 98.5 375 ALA B CA 1
ATOM 10586 C C . ALA B 1 375 ? 11.758 -32.125 -12.898 1 98.5 375 ALA B C 1
ATOM 10588 O O . ALA B 1 375 ? 10.828 -31.359 -13.141 1 98.5 375 ALA B O 1
ATOM 10589 N N . TYR B 1 376 ? 13.008 -31.938 -13.305 1 98.38 376 TYR B N 1
ATOM 10590 C CA . TYR B 1 376 ? 13.312 -30.781 -14.148 1 98.38 376 TYR B CA 1
ATOM 10591 C C . TYR B 1 376 ? 12.555 -30.859 -15.469 1 98.38 376 TYR B C 1
ATOM 10593 O O . TYR B 1 376 ? 12.047 -29.844 -15.953 1 98.38 376 TYR B O 1
ATOM 10601 N N . ALA B 1 377 ? 12.5 -32.094 -16.031 1 98.62 377 ALA B N 1
ATOM 10602 C CA . ALA B 1 377 ? 11.734 -32.281 -17.266 1 98.62 377 ALA B CA 1
ATOM 10603 C C . ALA B 1 377 ? 10.273 -31.891 -17.078 1 98.62 377 ALA B C 1
ATOM 10605 O O . ALA B 1 377 ? 9.688 -31.203 -17.922 1 98.62 377 ALA B O 1
ATOM 10606 N N . GLY B 1 378 ? 9.703 -32.344 -15.961 1 98.31 378 GLY B N 1
ATOM 10607 C CA . GLY B 1 378 ? 8.32 -32 -15.656 1 98.31 378 GLY B CA 1
ATOM 10608 C C . GLY B 1 378 ? 8.086 -30.516 -15.547 1 98.31 378 GLY B C 1
ATOM 10609 O O . GLY B 1 378 ? 7.078 -30 -16.047 1 98.31 378 GLY B O 1
ATOM 10610 N N . LEU B 1 379 ? 8.977 -29.797 -14.891 1 98.38 379 LEU B N 1
ATOM 10611 C CA . LEU B 1 379 ? 8.867 -28.344 -14.773 1 98.38 379 LEU B CA 1
ATOM 10612 C C . LEU B 1 379 ? 8.914 -27.688 -16.156 1 98.38 379 LEU B C 1
ATOM 10614 O O . LEU B 1 379 ? 8.109 -26.797 -16.438 1 98.38 379 LEU B O 1
ATOM 10618 N N . LEU B 1 380 ? 9.844 -28.141 -16.922 1 98.69 380 LEU B N 1
ATOM 10619 C CA . LEU B 1 380 ? 10.062 -27.5 -18.234 1 98.69 380 LEU B CA 1
ATOM 10620 C C . LEU B 1 380 ? 8.922 -27.812 -19.188 1 98.69 380 LEU B C 1
ATOM 10622 O O . LEU B 1 380 ? 8.492 -26.953 -19.953 1 98.69 380 LEU B O 1
ATOM 10626 N N . TRP B 1 381 ? 8.406 -29.047 -19.141 1 98.44 381 TRP B N 1
ATOM 10627 C CA . TRP B 1 381 ? 7.285 -29.422 -20 1 98.44 381 TRP B CA 1
ATOM 10628 C C . TRP B 1 381 ? 5.988 -28.781 -19.516 1 98.44 381 TRP B C 1
ATOM 10630 O O . TRP B 1 381 ? 4.992 -28.766 -20.25 1 98.44 381 TRP B O 1
ATOM 10640 N N . SER B 1 382 ? 6.004 -28.234 -18.297 1 97.75 382 SER B N 1
ATOM 10641 C CA . SER B 1 382 ? 4.785 -27.656 -17.75 1 97.75 382 SER B CA 1
ATOM 10642 C C . SER B 1 382 ? 4.715 -26.156 -18.031 1 97.75 382 SER B C 1
ATOM 10644 O O . SER B 1 382 ? 3.826 -25.469 -17.531 1 97.75 382 SER B O 1
ATOM 10646 N N . LYS B 1 383 ? 5.66 -25.609 -18.828 1 98.38 383 LYS B N 1
ATOM 10647 C CA . LYS B 1 383 ? 5.492 -24.266 -19.359 1 98.38 383 LYS B CA 1
ATOM 10648 C C . LYS B 1 383 ? 4.336 -24.219 -20.359 1 98.38 383 LYS B C 1
ATOM 10650 O O . LYS B 1 383 ? 4.098 -25.172 -21.094 1 98.38 383 LYS B O 1
ATOM 10655 N N . GLN B 1 384 ? 3.605 -23.125 -20.375 1 98.56 384 GLN B N 1
ATOM 10656 C CA . GLN B 1 384 ? 2.428 -23.031 -21.234 1 98.56 384 GLN B CA 1
ATOM 10657 C C . GLN B 1 384 ? 2.211 -21.609 -21.703 1 98.56 384 GLN B C 1
ATOM 10659 O O . GLN B 1 384 ? 2.379 -20.656 -20.938 1 98.56 384 GLN B O 1
ATOM 10664 N N . PHE B 1 385 ? 1.902 -21.469 -22.969 1 98.44 385 PHE B N 1
ATOM 10665 C CA . PHE B 1 385 ? 1.353 -20.203 -23.438 1 98.44 385 PHE B CA 1
ATOM 10666 C C . PHE B 1 385 ? -0.013 -19.938 -22.812 1 98.44 385 PHE B C 1
ATOM 10668 O O . PHE B 1 385 ? -0.915 -20.781 -22.922 1 98.44 385 PHE B O 1
ATOM 10675 N N . TYR B 1 386 ? -0.126 -18.875 -22.141 1 98.5 386 TYR B N 1
ATOM 10676 C CA . TYR B 1 386 ? -1.374 -18.531 -21.469 1 98.5 386 TYR B CA 1
ATOM 10677 C C . TYR B 1 386 ? -1.907 -17.188 -21.938 1 98.5 386 TYR B C 1
ATOM 10679 O O . TYR B 1 386 ? -1.289 -16.141 -21.719 1 98.5 386 TYR B O 1
ATOM 10687 N N . HIS B 1 387 ? -3.031 -17.234 -22.656 1 97.88 387 HIS B N 1
ATOM 10688 C CA . HIS B 1 387 ? -3.689 -16.062 -23.203 1 97.88 387 HIS B CA 1
ATOM 10689 C C . HIS B 1 387 ? -5.09 -15.891 -22.625 1 97.88 387 HIS B C 1
ATOM 10691 O O . HIS B 1 387 ? -5.902 -16.812 -22.672 1 97.88 387 HIS B O 1
ATOM 10697 N N . TYR B 1 388 ? -5.324 -14.852 -22 1 96.56 388 TYR B N 1
ATOM 10698 C CA . TYR B 1 388 ? -6.598 -14.539 -21.359 1 96.56 388 TYR B CA 1
ATOM 10699 C C . TYR B 1 388 ? -6.742 -13.039 -21.125 1 96.56 388 TYR B C 1
ATOM 10701 O O . TYR B 1 388 ? -6.219 -12.5 -20.141 1 96.56 388 TYR B O 1
ATOM 10709 N N . VAL B 1 389 ? -7.434 -12.336 -22.078 1 94 389 VAL B N 1
ATOM 10710 C CA . VAL B 1 389 ? -7.77 -10.922 -21.922 1 94 389 VAL B CA 1
ATOM 10711 C C . VAL B 1 389 ? -9.156 -10.789 -21.297 1 94 389 VAL B C 1
ATOM 10713 O O . VAL B 1 389 ? -10.172 -10.852 -22 1 94 389 VAL B O 1
ATOM 10716 N N . VAL B 1 390 ? -9.211 -10.469 -20.047 1 92.94 390 VAL B N 1
ATOM 10717 C CA . VAL B 1 390 ? -10.438 -10.609 -19.25 1 92.94 390 VAL B CA 1
ATOM 10718 C C . VAL B 1 390 ? -11.508 -9.656 -19.781 1 92.94 390 VAL B C 1
ATOM 10720 O O . VAL B 1 390 ? -12.672 -10.031 -19.891 1 92.94 390 VAL B O 1
ATOM 10723 N N . SER B 1 391 ? -11.141 -8.414 -20.109 1 88.12 391 SER B N 1
ATOM 10724 C CA . SER B 1 391 ? -12.125 -7.469 -20.625 1 88.12 391 SER B CA 1
ATOM 10725 C C . SER B 1 391 ? -12.781 -7.984 -21.891 1 88.12 391 SER B C 1
ATOM 10727 O O . SER B 1 391 ? -14.008 -7.926 -22.047 1 88.12 391 SER B O 1
ATOM 10729 N N . GLU B 1 392 ? -11.961 -8.516 -22.812 1 88 392 GLU B N 1
ATOM 10730 C CA . GLU B 1 392 ? -12.469 -9.078 -24.062 1 88 392 GLU B CA 1
ATOM 10731 C C . GLU B 1 392 ? -13.344 -10.297 -23.812 1 88 392 GLU B C 1
ATOM 10733 O O . GLU B 1 392 ? -14.359 -10.492 -24.484 1 88 392 GLU B O 1
ATOM 10738 N N . TRP B 1 393 ? -12.883 -11.125 -22.906 1 91 393 TRP B N 1
ATOM 10739 C CA . TRP B 1 393 ? -13.633 -12.328 -22.562 1 91 393 TRP B CA 1
ATOM 10740 C C . TRP B 1 393 ? -15 -11.969 -22 1 91 393 TRP B C 1
ATOM 10742 O O . TRP B 1 393 ? -16.016 -12.555 -22.391 1 91 393 TRP B O 1
ATOM 10752 N N . LEU B 1 394 ? -15.062 -10.977 -21.141 1 87.5 394 LEU B N 1
ATOM 10753 C CA . LEU B 1 394 ? -16.297 -10.539 -20.5 1 87.5 394 LEU B CA 1
ATOM 10754 C C . LEU B 1 394 ? -17.234 -9.906 -21.531 1 87.5 394 LEU B C 1
ATOM 10756 O O . LEU B 1 394 ? -18.453 -10.078 -21.469 1 87.5 394 LEU B O 1
ATOM 10760 N N . ASP B 1 395 ? -16.641 -9.195 -22.5 1 83.06 395 ASP B N 1
ATOM 10761 C CA . ASP B 1 395 ? -17.453 -8.508 -23.5 1 83.06 395 ASP B CA 1
ATOM 10762 C C . ASP B 1 395 ? -17.984 -9.484 -24.547 1 83.06 395 ASP B C 1
ATOM 10764 O O . ASP B 1 395 ? -19.031 -9.227 -25.156 1 83.06 395 ASP B O 1
ATOM 10768 N N . GLY B 1 396 ? -17.344 -10.445 -24.703 1 79.56 396 GLY B N 1
ATOM 10769 C CA . GLY B 1 396 ? -17.75 -11.43 -25.703 1 79.56 396 GLY B CA 1
ATOM 10770 C C . GLY B 1 396 ? -17.422 -11.008 -27.125 1 79.56 396 GLY B C 1
ATOM 10771 O O . GLY B 1 396 ? -16.547 -10.164 -27.344 1 79.56 396 GLY B O 1
ATOM 10772 N N . HIS B 1 397 ? -17.859 -11.781 -28.172 1 71.38 397 HIS B N 1
ATOM 10773 C CA . HIS B 1 397 ? -17.656 -11.453 -29.578 1 71.38 397 HIS B CA 1
ATOM 10774 C C . HIS B 1 397 ? -18.922 -11.703 -30.391 1 71.38 397 HIS B C 1
ATOM 10776 O O . HIS B 1 397 ? -19.828 -12.414 -29.938 1 71.38 397 HIS B O 1
ATOM 10782 N N . GLU B 1 398 ? -19.109 -10.797 -31.406 1 60.16 398 GLU B N 1
ATOM 10783 C CA . GLU B 1 398 ? -20.281 -10.844 -32.25 1 60.16 398 GLU B CA 1
ATOM 10784 C C . GLU B 1 398 ? -20.578 -12.273 -32.719 1 60.16 398 GLU B C 1
ATOM 10786 O O . GLU B 1 398 ? -21.75 -12.656 -32.812 1 60.16 398 GLU B O 1
ATOM 10791 N N . ASN B 1 399 ? -19.625 -13.07 -32.969 1 57.88 399 ASN B N 1
ATOM 10792 C CA . ASN B 1 399 ? -19.875 -14.383 -33.562 1 57.88 399 ASN B CA 1
ATOM 10793 C C . ASN B 1 399 ? -20.031 -15.453 -32.469 1 57.88 399 ASN B C 1
ATOM 10795 O O . ASN B 1 399 ? -20.062 -16.656 -32.781 1 57.88 399 ASN B O 1
ATOM 10799 N N . VAL B 1 400 ? -20.031 -14.969 -31.156 1 57.97 400 VAL B N 1
ATOM 10800 C CA . VAL B 1 400 ? -20.141 -15.992 -30.125 1 57.97 400 VAL B CA 1
ATOM 10801 C C . VAL B 1 400 ? -21.578 -16.047 -29.609 1 57.97 400 VAL B C 1
ATOM 10803 O O . VAL B 1 400 ? -22.188 -15.023 -29.312 1 57.97 400 VAL B O 1
ATOM 10806 N N . VAL B 1 401 ? -22.484 -17.172 -29.859 1 48.47 401 VAL B N 1
ATOM 10807 C CA . VAL B 1 401 ? -23.75 -17.547 -29.25 1 48.47 401 VAL B CA 1
ATOM 10808 C C . VAL B 1 401 ? -23.516 -18.172 -27.875 1 48.47 401 VAL B C 1
ATOM 10810 O O . VAL B 1 401 ? -22.672 -19.062 -27.734 1 48.47 401 VAL B O 1
ATOM 10813 N N . PRO B 1 402 ? -24.391 -17.75 -26.656 1 50.78 402 PRO B N 1
ATOM 10814 C CA . PRO B 1 402 ? -25.344 -16.703 -26.25 1 50.78 402 PRO B CA 1
ATOM 10815 C C . PRO B 1 402 ? -24.656 -15.375 -25.953 1 50.78 402 PRO B C 1
ATOM 10817 O O . PRO B 1 402 ? -23.453 -15.328 -25.719 1 50.78 402 PRO B O 1
ATOM 10820 N N . SER B 1 403 ? -25.547 -14.367 -25.953 1 50.22 403 SER B N 1
ATOM 10821 C CA . SER B 1 403 ? -25.266 -12.938 -25.797 1 50.22 403 SER B CA 1
ATOM 10822 C C . SER B 1 403 ? -24.516 -12.656 -24.5 1 50.22 403 SER B C 1
ATOM 10824 O O . SER B 1 403 ? -24.875 -13.18 -23.438 1 50.22 403 SER B O 1
ATOM 10826 N N . PRO B 1 404 ? -23.406 -11.969 -24.469 1 50.34 404 PRO B N 1
ATOM 10827 C CA . PRO B 1 404 ? -22.453 -11.516 -23.453 1 50.34 404 PRO B CA 1
ATOM 10828 C C . PRO B 1 404 ? -23.156 -10.969 -22.203 1 50.34 404 PRO B C 1
ATOM 10830 O O . PRO B 1 404 ? -22.5 -10.703 -21.203 1 50.34 404 PRO B O 1
ATOM 10833 N N . LEU B 1 405 ? -24.312 -10.555 -22.312 1 49.81 405 LEU B N 1
ATOM 10834 C CA . LEU B 1 405 ? -24.859 -9.766 -21.203 1 49.81 405 LEU B CA 1
ATOM 10835 C C . LEU B 1 405 ? -24.828 -10.555 -19.906 1 49.81 405 LEU B C 1
ATOM 10837 O O . LEU B 1 405 ? -24.609 -9.984 -18.828 1 49.81 405 LEU B O 1
ATOM 10841 N N . ALA B 1 406 ? -25.172 -11.836 -20 1 49.56 406 ALA B N 1
ATOM 10842 C CA . ALA B 1 406 ? -25.25 -12.586 -18.75 1 49.56 406 ALA B CA 1
ATOM 10843 C C . ALA B 1 406 ? -23.875 -12.727 -18.109 1 49.56 406 ALA B C 1
ATOM 10845 O O . ALA B 1 406 ? -23.766 -13.062 -16.938 1 49.56 406 ALA B O 1
ATOM 10846 N N . HIS B 1 407 ? -22.891 -12.516 -18.828 1 52.84 407 HIS B N 1
ATOM 10847 C CA . HIS B 1 407 ? -21.531 -12.828 -18.406 1 52.84 407 HIS B CA 1
ATOM 10848 C C . HIS B 1 407 ? -20.922 -11.672 -17.609 1 52.84 407 HIS B C 1
ATOM 10850 O O . HIS B 1 407 ? -19.891 -11.828 -16.969 1 52.84 407 HIS B O 1
ATOM 10856 N N . SER B 1 408 ? -21.516 -10.453 -17.75 1 51.28 408 SER B N 1
ATOM 10857 C CA . SER B 1 408 ? -20.828 -9.266 -17.25 1 51.28 408 SER B CA 1
ATOM 10858 C C . SER B 1 408 ? -20.734 -9.289 -15.719 1 51.28 408 SER B C 1
ATOM 10860 O O . SER B 1 408 ? -19.859 -8.625 -15.141 1 51.28 408 SER B O 1
ATOM 10862 N N . ARG B 1 409 ? -21.656 -10.008 -15.18 1 58.81 409 ARG B N 1
ATOM 10863 C CA . ARG B 1 409 ? -21.594 -9.977 -13.719 1 58.81 409 ARG B CA 1
ATOM 10864 C C . ARG B 1 409 ? -21.125 -11.312 -13.164 1 58.81 409 ARG B C 1
ATOM 10866 O O . ARG B 1 409 ? -21.328 -11.609 -11.984 1 58.81 409 ARG B O 1
ATOM 10873 N N . MET B 1 410 ? -20.219 -11.859 -14.031 1 71.94 410 MET B N 1
ATOM 10874 C CA . MET B 1 410 ? -19.859 -13.242 -13.75 1 71.94 410 MET B CA 1
ATOM 10875 C C . MET B 1 410 ? -18.484 -13.312 -13.102 1 71.94 410 MET B C 1
ATOM 10877 O O . MET B 1 410 ? -17.953 -12.305 -12.633 1 71.94 410 MET B O 1
ATOM 10881 N N . ARG B 1 411 ? -17.812 -14.422 -13.242 1 85.38 411 ARG B N 1
ATOM 10882 C CA . ARG B 1 411 ? -16.5 -14.82 -12.734 1 85.38 411 ARG B CA 1
ATOM 10883 C C . ARG B 1 411 ? -15.414 -13.844 -13.195 1 85.38 411 ARG B C 1
ATOM 10885 O O . ARG B 1 411 ? -15.383 -13.453 -14.359 1 85.38 411 ARG B O 1
ATOM 10892 N N . ASN B 1 412 ? -14.641 -13.141 -12.297 1 91 412 ASN B N 1
ATOM 10893 C CA . ASN B 1 412 ? -13.438 -12.359 -12.578 1 91 412 ASN B CA 1
ATOM 10894 C C . ASN B 1 412 ? -13.781 -10.984 -13.133 1 91 412 ASN B C 1
ATOM 10896 O O . ASN B 1 412 ? -12.953 -10.344 -13.773 1 91 412 ASN B O 1
ATOM 10900 N N . SER B 1 413 ? -15.039 -10.516 -12.922 1 89.5 413 SER B N 1
ATOM 10901 C CA . SER B 1 413 ? -15.484 -9.234 -13.469 1 89.5 413 SER B CA 1
ATOM 10902 C C . SER B 1 413 ? -14.695 -8.078 -12.859 1 89.5 413 SER B C 1
ATOM 10904 O O . SER B 1 413 ? -14.594 -7.008 -13.469 1 89.5 413 SER B O 1
ATOM 10906 N N . ASP B 1 414 ? -14.125 -8.281 -11.711 1 89.81 414 ASP B N 1
ATOM 10907 C CA . ASP B 1 414 ? -13.367 -7.23 -11.039 1 89.81 414 ASP B CA 1
ATOM 10908 C C . ASP B 1 414 ? -11.922 -7.195 -11.531 1 89.81 414 ASP B C 1
ATOM 10910 O O . ASP B 1 414 ? -11.117 -6.398 -11.055 1 89.81 414 ASP B O 1
ATOM 10914 N N . TRP B 1 415 ? -11.602 -7.926 -12.5 1 94 415 TRP B N 1
ATOM 10915 C CA . TRP B 1 415 ? -10.234 -8.016 -13 1 94 415 TRP B CA 1
ATOM 10916 C C . TRP B 1 415 ? -10.18 -7.656 -14.484 1 94 415 TRP B C 1
ATOM 10918 O O . TRP B 1 415 ? -9.438 -8.273 -15.25 1 94 415 TRP B O 1
ATOM 10928 N N . ARG B 1 416 ? -10.93 -6.785 -14.961 1 89.31 416 ARG B N 1
ATOM 10929 C CA . ARG B 1 416 ? -11.023 -6.391 -16.359 1 89.31 416 ARG B CA 1
ATOM 10930 C C . ARG B 1 416 ? -9.68 -5.898 -16.891 1 89.31 416 ARG B C 1
ATOM 10932 O O . ARG B 1 416 ? -9.383 -6.027 -18.078 1 89.31 416 ARG B O 1
ATOM 10939 N N . HIS B 1 417 ? -8.781 -5.391 -16 1 89.94 417 HIS B N 1
ATOM 10940 C CA . HIS B 1 417 ? -7.492 -4.855 -16.422 1 89.94 417 HIS B CA 1
ATOM 10941 C C . HIS B 1 417 ? -6.523 -5.973 -16.781 1 89.94 417 HIS B C 1
ATOM 10943 O O . HIS B 1 417 ? -5.516 -5.73 -17.453 1 89.94 417 HIS B O 1
ATOM 10949 N N . LEU B 1 418 ? -6.789 -7.188 -16.344 1 95.5 418 LEU B N 1
ATOM 10950 C CA . LEU B 1 418 ? -5.852 -8.305 -16.453 1 95.5 418 LEU B CA 1
ATOM 10951 C C . LEU B 1 418 ? -5.66 -8.703 -17.922 1 95.5 418 LEU B C 1
ATOM 10953 O O . LEU B 1 418 ? -6.629 -9.023 -18.609 1 95.5 418 LEU B O 1
ATOM 10957 N N . TYR B 1 419 ? -4.41 -8.656 -18.375 1 94.88 419 TYR B N 1
ATOM 10958 C CA . TYR B 1 419 ? -3.982 -9.023 -19.719 1 94.88 419 TYR B CA 1
ATOM 10959 C C . TYR B 1 419 ? -2.885 -10.078 -19.672 1 94.88 419 TYR B C 1
ATOM 10961 O O . TYR B 1 419 ? -1.731 -9.766 -19.359 1 94.88 419 TYR B O 1
ATOM 10969 N N . ASN B 1 420 ? -3.266 -11.32 -19.969 1 96.94 420 ASN B N 1
ATOM 10970 C CA . ASN B 1 420 ? -2.316 -12.43 -20 1 96.94 420 ASN B CA 1
ATOM 10971 C C . ASN B 1 420 ? -1.931 -12.805 -21.422 1 96.94 420 ASN B C 1
ATOM 10973 O O . ASN B 1 420 ? -2.801 -13.047 -22.266 1 96.94 420 ASN B O 1
ATOM 10977 N N . LYS B 1 421 ? -0.732 -12.82 -21.781 1 96.5 421 LYS B N 1
ATOM 10978 C CA . LYS B 1 421 ? -0.199 -13.289 -23.062 1 96.5 421 LYS B CA 1
ATOM 10979 C C . LYS B 1 421 ? 1.288 -13.617 -22.953 1 96.5 421 LYS B C 1
ATOM 10981 O O . LYS B 1 421 ? 2.117 -12.992 -23.609 1 96.5 421 LYS B O 1
ATOM 10986 N N . GLU B 1 422 ? 1.55 -14.664 -22.062 1 97.62 422 GLU B N 1
ATOM 10987 C CA . GLU B 1 422 ? 2.93 -15.023 -21.75 1 97.62 422 GLU B CA 1
ATOM 10988 C C . GLU B 1 422 ? 3.082 -16.531 -21.609 1 97.62 422 GLU B C 1
ATOM 10990 O O . GLU B 1 422 ? 2.088 -17.266 -21.562 1 97.62 422 GLU B O 1
ATOM 10995 N N . ILE B 1 423 ? 4.383 -16.984 -21.688 1 98.5 423 ILE B N 1
ATOM 10996 C CA . ILE B 1 423 ? 4.711 -18.328 -21.25 1 98.5 423 ILE B CA 1
ATOM 10997 C C . ILE B 1 423 ? 4.82 -18.359 -19.719 1 98.5 423 ILE B C 1
ATOM 10999 O O . ILE B 1 423 ? 5.621 -17.625 -19.141 1 98.5 423 ILE B O 1
ATOM 11003 N N . ILE B 1 424 ? 4.02 -19.141 -19.109 1 98.5 424 ILE B N 1
ATOM 11004 C CA . ILE B 1 424 ? 3.973 -19.188 -17.641 1 98.5 424 ILE B CA 1
ATOM 11005 C C . ILE B 1 424 ? 4.137 -20.625 -17.172 1 98.5 424 ILE B C 1
ATOM 11007 O O . ILE B 1 424 ? 3.701 -21.562 -17.844 1 98.5 424 ILE B O 1
ATOM 11011 N N . SER B 1 425 ? 4.812 -20.844 -16.062 1 98.38 425 SER B N 1
ATOM 11012 C CA . SER B 1 425 ? 4.938 -22.156 -15.438 1 98.38 425 SER B CA 1
ATOM 11013 C C . SER B 1 425 ? 3.633 -22.578 -14.773 1 98.38 425 SER B C 1
ATOM 11015 O O . SER B 1 425 ? 3.143 -21.891 -13.867 1 98.38 425 SER B O 1
ATOM 11017 N N . MET B 1 426 ? 3.131 -23.703 -15.227 1 98.44 426 MET B N 1
ATOM 11018 C CA . MET B 1 426 ? 1.88 -24.219 -14.672 1 98.44 426 MET B CA 1
ATOM 11019 C C . MET B 1 426 ? 2.148 -25.25 -13.594 1 98.44 426 MET B C 1
ATOM 11021 O O . MET B 1 426 ? 3.176 -25.938 -13.617 1 98.44 426 MET B O 1
ATOM 11025 N N . PRO B 1 427 ? 1.18 -25.375 -12.633 1 97 427 PRO B N 1
ATOM 11026 C CA . PRO B 1 427 ? 1.304 -26.516 -11.727 1 97 427 PRO B CA 1
ATOM 11027 C C . PRO B 1 427 ? 1.213 -27.859 -12.445 1 97 427 PRO B C 1
ATOM 11029 O O . PRO B 1 427 ? 1.97 -28.781 -12.141 1 97 427 PRO B O 1
ATOM 11032 N N . ASP B 1 428 ? 0.321 -27.938 -13.305 1 95.88 428 ASP B N 1
ATOM 11033 C CA . ASP B 1 428 ? -0.022 -29.062 -14.18 1 95.88 428 ASP B CA 1
ATOM 11034 C C . ASP B 1 428 ? -0.746 -28.578 -15.438 1 95.88 428 ASP B C 1
ATOM 11036 O O . ASP B 1 428 ? -1.57 -27.656 -15.367 1 95.88 428 ASP B O 1
ATOM 11040 N N . LYS B 1 429 ? -0.463 -29.219 -16.531 1 97.06 429 LYS B N 1
ATOM 11041 C CA . LYS B 1 429 ? -1.007 -28.672 -17.766 1 97.06 429 LYS B CA 1
ATOM 11042 C C . LYS B 1 429 ? -2.338 -29.312 -18.125 1 97.06 429 LYS B C 1
ATOM 11044 O O . LYS B 1 429 ? -2.984 -28.922 -19.109 1 97.06 429 LYS B O 1
ATOM 11049 N N . TRP B 1 430 ? -2.725 -30.328 -17.406 1 96.88 430 TRP B N 1
ATOM 11050 C CA . TRP B 1 430 ? -4.027 -30.906 -17.688 1 96.88 430 TRP B CA 1
ATOM 11051 C C . TRP B 1 430 ? -5.055 -30.5 -16.641 1 96.88 430 TRP B C 1
ATOM 11053 O O . TRP B 1 430 ? -6.094 -29.922 -16.969 1 96.88 430 TRP B O 1
ATOM 11063 N N . GLU B 1 431 ? -4.75 -30.797 -15.398 1 95.19 431 GLU B N 1
ATOM 11064 C CA . GLU B 1 431 ? -5.711 -30.484 -14.352 1 95.19 431 GLU B CA 1
ATOM 11065 C C . GLU B 1 431 ? -5.758 -28.984 -14.07 1 95.19 431 GLU B C 1
ATOM 11067 O O . GLU B 1 431 ? -6.824 -28.438 -13.773 1 95.19 431 GLU B O 1
ATOM 11072 N N . TYR B 1 432 ? -4.59 -28.391 -14.117 1 95.38 432 TYR B N 1
ATOM 11073 C CA . TYR B 1 432 ? -4.469 -26.953 -13.883 1 95.38 432 TYR B CA 1
ATOM 11074 C C . TYR B 1 432 ? -3.828 -26.25 -15.078 1 95.38 432 TYR B C 1
ATOM 11076 O O . TYR B 1 432 ? -2.764 -25.641 -14.945 1 95.38 432 TYR B O 1
ATOM 11084 N N . PRO B 1 433 ? -4.5 -26.312 -16.25 1 97.19 433 PRO B N 1
ATOM 11085 C CA . PRO B 1 433 ? -3.945 -25.641 -17.422 1 97.19 433 PRO B CA 1
ATOM 11086 C C . PRO B 1 433 ? -4.008 -24.109 -17.312 1 97.19 433 PRO B C 1
ATOM 11088 O O . PRO B 1 433 ? -4.301 -23.438 -18.297 1 97.19 433 PRO B O 1
ATOM 11091 N N . TRP B 1 434 ? -3.889 -23.609 -16.078 1 97.12 434 TRP B N 1
ATOM 11092 C CA . TRP B 1 434 ? -3.85 -22.203 -15.672 1 97.12 434 TRP B CA 1
ATOM 11093 C C . TRP B 1 434 ? -2.898 -22 -14.492 1 97.12 434 TRP B C 1
ATOM 11095 O O . TRP B 1 434 ? -2.566 -22.969 -13.789 1 97.12 434 TRP B O 1
ATOM 11105 N N . TYR B 1 435 ? -2.426 -20.75 -14.398 1 97.5 435 TYR B N 1
ATOM 11106 C CA . TYR B 1 435 ? -1.452 -20.5 -13.344 1 97.5 435 TYR B CA 1
ATOM 11107 C C . TYR B 1 435 ? -2.143 -20.328 -11.992 1 97.5 435 TYR B C 1
ATOM 11109 O O . TYR B 1 435 ? -3.307 -19.922 -11.938 1 97.5 435 TYR B O 1
ATOM 11117 N N . ALA B 1 436 ? -1.483 -20.766 -10.977 1 96.25 436 ALA B N 1
ATOM 11118 C CA . ALA B 1 436 ? -1.693 -20.359 -9.594 1 96.25 436 ALA B CA 1
ATOM 11119 C C . ALA B 1 436 ? -0.471 -19.625 -9.039 1 96.25 436 ALA B C 1
ATOM 11121 O O . ALA B 1 436 ? 0.603 -20.219 -8.906 1 96.25 436 ALA B O 1
ATOM 11122 N N . CYS B 1 437 ? -0.64 -18.406 -8.719 1 95.94 437 CYS B N 1
ATOM 11123 C CA . CYS B 1 437 ? 0.508 -17.531 -8.484 1 95.94 437 CYS B CA 1
ATOM 11124 C C . CYS B 1 437 ? 1.303 -18 -7.27 1 95.94 437 CYS B C 1
ATOM 11126 O O . CYS B 1 437 ? 2.535 -18.016 -7.293 1 95.94 437 CYS B O 1
ATOM 11128 N N . TRP B 1 438 ? 0.645 -18.375 -6.203 1 95.06 438 TRP B N 1
ATOM 11129 C CA . TRP B 1 438 ? 1.424 -18.766 -5.031 1 95.06 438 TRP B CA 1
ATOM 11130 C C . TRP B 1 438 ? 2.133 -20.094 -5.27 1 95.06 438 TRP B C 1
ATOM 11132 O O . TRP B 1 438 ? 3.23 -20.328 -4.758 1 95.06 438 TRP B O 1
ATOM 11142 N N . ASP B 1 439 ? 1.486 -21 -6.082 1 95.94 439 ASP B N 1
ATOM 11143 C CA . ASP B 1 439 ? 2.156 -22.25 -6.461 1 95.94 439 ASP B CA 1
ATOM 11144 C C . ASP B 1 439 ? 3.438 -21.953 -7.242 1 95.94 439 ASP B C 1
ATOM 11146 O O . ASP B 1 439 ? 4.457 -22.625 -7.035 1 95.94 439 ASP B O 1
ATOM 11150 N N . LEU B 1 440 ? 3.256 -21.016 -8.125 1 97.69 440 LEU B N 1
ATOM 11151 C CA . LEU B 1 440 ? 4.375 -20.656 -8.992 1 97.69 440 LEU B CA 1
ATOM 11152 C C . LEU B 1 440 ? 5.586 -20.234 -8.172 1 97.69 440 LEU B C 1
ATOM 11154 O O . LEU B 1 440 ? 6.727 -20.5 -8.562 1 97.69 440 LEU B O 1
ATOM 11158 N N . ALA B 1 441 ? 5.371 -19.688 -7.039 1 96.88 441 ALA B N 1
ATOM 11159 C CA . ALA B 1 441 ? 6.469 -19.312 -6.152 1 96.88 441 ALA B CA 1
ATOM 11160 C C . ALA B 1 441 ? 7.301 -20.531 -5.777 1 96.88 441 ALA B C 1
ATOM 11162 O O . ALA B 1 441 ? 8.531 -20.469 -5.727 1 96.88 441 ALA B O 1
ATOM 11163 N N . PHE B 1 442 ? 6.684 -21.625 -5.574 1 97.06 442 PHE B N 1
ATOM 11164 C CA . PHE B 1 442 ? 7.383 -22.828 -5.164 1 97.06 442 PHE B CA 1
ATOM 11165 C C . PHE B 1 442 ? 8.016 -23.531 -6.363 1 97.06 442 PHE B C 1
ATOM 11167 O O . PHE B 1 442 ? 9.062 -24.172 -6.234 1 97.06 442 PHE B O 1
ATOM 11174 N N . HIS B 1 443 ? 7.398 -23.312 -7.668 1 96.94 443 HIS B N 1
ATOM 11175 C CA . HIS B 1 443 ? 8.039 -23.828 -8.875 1 96.94 443 HIS B CA 1
ATOM 11176 C C . HIS B 1 443 ? 9.438 -23.25 -9.039 1 96.94 443 HIS B C 1
ATOM 11178 O O . HIS B 1 443 ? 10.352 -23.938 -9.5 1 96.94 443 HIS B O 1
ATOM 11184 N N . MET B 1 444 ? 9.516 -21.969 -8.641 1 97.5 444 MET B N 1
ATOM 11185 C CA . MET B 1 444 ? 10.711 -21.203 -8.969 1 97.5 444 MET B CA 1
ATOM 11186 C C . MET B 1 444 ? 11.898 -21.672 -8.133 1 97.5 444 MET B C 1
ATOM 11188 O O . MET B 1 444 ? 13.055 -21.484 -8.531 1 97.5 444 MET B O 1
ATOM 11192 N N . LEU B 1 445 ? 11.641 -22.328 -7.012 1 96.56 445 LEU B N 1
ATOM 11193 C CA . LEU B 1 445 ? 12.719 -22.75 -6.129 1 96.56 445 LEU B CA 1
ATOM 11194 C C . LEU B 1 445 ? 13.594 -23.812 -6.793 1 96.56 445 LEU B C 1
ATOM 11196 O O . LEU B 1 445 ? 14.797 -23.609 -6.973 1 96.56 445 LEU B O 1
ATOM 11200 N N . PRO B 1 446 ? 13.008 -24.922 -7.266 1 96.62 446 PRO B N 1
ATOM 11201 C CA . PRO B 1 446 ? 13.852 -25.859 -8.008 1 96.62 446 PRO B CA 1
ATOM 11202 C C . PRO B 1 446 ? 14.242 -25.344 -9.391 1 96.62 446 PRO B C 1
ATOM 11204 O O . PRO B 1 446 ? 15.336 -25.625 -9.875 1 96.62 446 PRO B O 1
ATOM 11207 N N . PHE B 1 447 ? 13.438 -24.484 -10.047 1 96.81 447 PHE B N 1
ATOM 11208 C CA . PHE B 1 447 ? 13.68 -23.938 -11.367 1 96.81 447 PHE B CA 1
ATOM 11209 C C . PHE B 1 447 ? 14.945 -23.094 -11.375 1 96.81 447 PHE B C 1
ATOM 11211 O O . PHE B 1 447 ? 15.617 -22.969 -12.406 1 96.81 447 PHE B O 1
ATOM 11218 N N . ALA B 1 448 ? 15.281 -22.531 -10.219 1 95.12 448 ALA B N 1
ATOM 11219 C CA . ALA B 1 448 ? 16.391 -21.578 -10.102 1 95.12 448 ALA B CA 1
ATOM 11220 C C . ALA B 1 448 ? 17.719 -22.25 -10.484 1 95.12 448 ALA B C 1
ATOM 11222 O O . ALA B 1 448 ? 18.625 -21.594 -10.992 1 95.12 448 ALA B O 1
ATOM 11223 N N . SER B 1 449 ? 17.797 -23.531 -10.359 1 93.38 449 SER B N 1
ATOM 11224 C CA . SER B 1 449 ? 19.031 -24.266 -10.633 1 93.38 449 SER B CA 1
ATOM 11225 C C . SER B 1 449 ? 19.234 -24.438 -12.133 1 93.38 449 SER B C 1
ATOM 11227 O O . SER B 1 449 ? 20.359 -24.719 -12.578 1 93.38 449 SER B O 1
ATOM 11229 N N . ILE B 1 450 ? 18.172 -24.25 -12.891 1 96.06 450 ILE B N 1
ATOM 11230 C CA . ILE B 1 450 ? 18.328 -24.641 -14.289 1 96.06 450 ILE B CA 1
ATOM 11231 C C . ILE B 1 450 ? 18.062 -23.422 -15.18 1 96.06 450 ILE B C 1
ATOM 11233 O O . ILE B 1 450 ? 18.531 -23.375 -16.328 1 96.06 450 ILE B O 1
ATOM 11237 N N . ASP B 1 451 ? 17.328 -22.453 -14.766 1 96.69 451 ASP B N 1
ATOM 11238 C CA . ASP B 1 451 ? 17.031 -21.281 -15.594 1 96.69 451 ASP B CA 1
ATOM 11239 C C . ASP B 1 451 ? 16.641 -20.078 -14.734 1 96.69 451 ASP B C 1
ATOM 11241 O O . ASP B 1 451 ? 15.469 -19.734 -14.625 1 96.69 451 ASP B O 1
ATOM 11245 N N . LEU B 1 452 ? 17.625 -19.375 -14.266 1 95.56 452 LEU B N 1
ATOM 11246 C CA . LEU B 1 452 ? 17.453 -18.266 -13.328 1 95.56 452 LEU B CA 1
ATOM 11247 C C . LEU B 1 452 ? 16.719 -17.094 -13.992 1 95.56 452 LEU B C 1
ATOM 11249 O O . LEU B 1 452 ? 15.906 -16.438 -13.359 1 95.56 452 LEU B O 1
ATOM 11253 N N . GLU B 1 453 ? 17.031 -16.812 -15.203 1 96.81 453 GLU B N 1
ATOM 11254 C CA . GLU B 1 453 ? 16.406 -15.703 -15.906 1 96.81 453 GLU B CA 1
ATOM 11255 C C . GLU B 1 453 ? 14.898 -15.922 -16.047 1 96.81 453 GLU B C 1
ATOM 11257 O O . GLU B 1 453 ? 14.109 -14.977 -15.914 1 96.81 453 GLU B O 1
ATOM 11262 N N . PHE B 1 454 ? 14.516 -17.141 -16.359 1 97.56 454 PHE B N 1
ATOM 11263 C CA . PHE B 1 454 ? 13.094 -17.469 -16.422 1 97.56 454 PHE B CA 1
ATOM 11264 C C . PHE B 1 454 ? 12.422 -17.203 -15.07 1 97.56 454 PHE B C 1
ATOM 11266 O O . PHE B 1 454 ? 11.32 -16.656 -15.016 1 97.56 454 PHE B O 1
ATOM 11273 N N . CYS B 1 455 ? 13.109 -17.562 -13.977 1 97.81 455 CYS B N 1
ATOM 11274 C CA . CYS B 1 455 ? 12.578 -17.344 -12.641 1 97.81 455 CYS B CA 1
ATOM 11275 C C . CYS B 1 455 ? 12.344 -15.867 -12.367 1 97.81 455 CYS B C 1
ATOM 11277 O O . CYS B 1 455 ? 11.281 -15.477 -11.883 1 97.81 455 CYS B O 1
ATOM 11279 N N . LYS B 1 456 ? 13.367 -15.047 -12.656 1 97.75 456 LYS B N 1
ATOM 11280 C CA . LYS B 1 456 ? 13.242 -13.609 -12.438 1 97.75 456 LYS B CA 1
ATOM 11281 C C . LYS B 1 456 ? 12.07 -13.031 -13.227 1 97.75 456 LYS B C 1
ATOM 11283 O O . LYS B 1 456 ? 11.297 -12.227 -12.703 1 97.75 456 LYS B O 1
ATOM 11288 N N . ASN B 1 457 ? 11.93 -13.492 -14.445 1 97.88 457 ASN B N 1
ATOM 11289 C CA . ASN B 1 457 ? 10.867 -12.992 -15.305 1 97.88 457 ASN B CA 1
ATOM 11290 C C . ASN B 1 457 ? 9.492 -13.383 -14.773 1 97.88 457 ASN B C 1
ATOM 11292 O O . ASN B 1 457 ? 8.555 -12.586 -14.82 1 97.88 457 ASN B O 1
ATOM 11296 N N . GLN B 1 458 ? 9.352 -14.641 -14.297 1 98.38 458 GLN B N 1
ATOM 11297 C CA . GLN B 1 458 ? 8.086 -15.102 -13.75 1 98.38 458 GLN B CA 1
ATOM 11298 C C . GLN B 1 458 ? 7.695 -14.289 -12.516 1 98.38 458 GLN B C 1
ATOM 11300 O O . GLN B 1 458 ? 6.531 -13.898 -12.367 1 98.38 458 GLN B O 1
ATOM 11305 N N . MET B 1 459 ? 8.664 -14.016 -11.648 1 98.25 459 MET B N 1
ATOM 11306 C CA . MET B 1 459 ? 8.391 -13.273 -10.422 1 98.25 459 MET B CA 1
ATOM 11307 C C . MET B 1 459 ? 7.977 -11.836 -10.734 1 98.25 459 MET B C 1
ATOM 11309 O O . MET B 1 459 ? 7.051 -11.312 -10.117 1 98.25 459 MET B O 1
ATOM 11313 N N . LEU B 1 460 ? 8.617 -11.211 -11.695 1 98.06 460 LEU B N 1
ATOM 11314 C CA . LEU B 1 460 ? 8.32 -9.828 -12.07 1 98.06 460 LEU B CA 1
ATOM 11315 C C . LEU B 1 460 ? 6.988 -9.734 -12.805 1 98.06 460 LEU B C 1
ATOM 11317 O O . LEU B 1 460 ? 6.27 -8.742 -12.664 1 98.06 460 LEU B O 1
ATOM 11321 N N . LEU B 1 461 ? 6.664 -10.742 -13.539 1 98 461 LEU B N 1
ATOM 11322 C CA . LEU B 1 461 ? 5.477 -10.758 -14.383 1 98 461 LEU B CA 1
ATOM 11323 C C . LEU B 1 461 ? 4.227 -10.453 -13.562 1 98 461 LEU B C 1
ATOM 11325 O O . LEU B 1 461 ? 3.443 -9.57 -13.922 1 98 461 LEU B O 1
ATOM 11329 N N . PHE B 1 462 ? 4.051 -11.109 -12.438 1 98.25 462 PHE B N 1
ATOM 11330 C CA . PHE B 1 462 ? 2.814 -11.031 -11.672 1 98.25 462 PHE B CA 1
ATOM 11331 C C . PHE B 1 462 ? 2.762 -9.75 -10.852 1 98.25 462 PHE B C 1
ATOM 11333 O O . PHE B 1 462 ? 1.747 -9.453 -10.211 1 98.25 462 PHE B O 1
ATOM 11340 N N . LEU B 1 463 ? 3.863 -8.977 -10.914 1 98.06 463 LEU B N 1
ATOM 11341 C CA . LEU B 1 463 ? 3.912 -7.688 -10.234 1 98.06 463 LEU B CA 1
ATOM 11342 C C . LEU B 1 463 ? 3.721 -6.547 -11.234 1 98.06 463 LEU B C 1
ATOM 11344 O O . LEU B 1 463 ? 3.676 -5.379 -10.844 1 98.06 463 LEU B O 1
ATOM 11348 N N . ARG B 1 464 ? 3.541 -6.914 -12.531 1 96.31 464 ARG B N 1
ATOM 11349 C CA . ARG B 1 464 ? 3.328 -5.906 -13.562 1 96.31 464 ARG B CA 1
ATOM 11350 C C . ARG B 1 464 ? 1.911 -5.344 -13.492 1 96.31 464 ARG B C 1
ATOM 11352 O O . ARG B 1 464 ? 0.999 -6.004 -12.992 1 96.31 464 ARG B O 1
ATOM 11359 N N . GLU B 1 465 ? 1.647 -4.18 -14.102 1 92.12 465 GLU B N 1
ATOM 11360 C CA . GLU B 1 465 ? 0.404 -3.42 -14.016 1 92.12 465 GLU B CA 1
ATOM 11361 C C . GLU B 1 465 ? -0.729 -4.133 -14.75 1 92.12 465 GLU B C 1
ATOM 11363 O O . GLU B 1 465 ? -1.905 -3.883 -14.477 1 92.12 465 GLU B O 1
ATOM 11368 N N . TRP B 1 466 ? -0.34 -4.98 -15.633 1 93.12 466 TRP B N 1
ATOM 11369 C CA . TRP B 1 466 ? -1.391 -5.652 -16.391 1 93.12 466 TRP B CA 1
ATOM 11370 C C . TRP B 1 466 ? -1.676 -7.035 -15.812 1 93.12 466 TRP B C 1
ATOM 11372 O O . TRP B 1 466 ? -2.465 -7.797 -16.375 1 93.12 466 TRP B O 1
ATOM 11382 N N . TYR B 1 467 ? -0.968 -7.391 -14.742 1 96.81 467 TYR B N 1
ATOM 11383 C CA . TYR B 1 467 ? -1.263 -8.602 -13.992 1 96.81 467 TYR B CA 1
ATOM 11384 C C . TYR B 1 467 ? -1.749 -8.266 -12.586 1 96.81 467 TYR B C 1
ATOM 11386 O O . TYR B 1 467 ? -2.828 -8.703 -12.18 1 96.81 467 TYR B O 1
ATOM 11394 N N . MET B 1 468 ? -0.986 -7.473 -11.859 1 97.12 468 MET B N 1
ATOM 11395 C CA . MET B 1 468 ? -1.348 -7.066 -10.508 1 97.12 468 MET B CA 1
ATOM 11396 C C . MET B 1 468 ? -2.521 -6.094 -10.531 1 97.12 468 MET B C 1
ATOM 11398 O O . MET B 1 468 ? -2.568 -5.184 -11.359 1 97.12 468 MET B O 1
ATOM 11402 N N . HIS B 1 469 ? -3.479 -6.352 -9.664 1 96.31 469 HIS B N 1
ATOM 11403 C CA . HIS B 1 469 ? -4.605 -5.434 -9.531 1 96.31 469 HIS B CA 1
ATOM 11404 C C . HIS B 1 469 ? -4.141 -4.051 -9.094 1 96.31 469 HIS B C 1
ATOM 11406 O O . HIS B 1 469 ? -3.213 -3.93 -8.289 1 96.31 469 HIS B O 1
ATOM 11412 N N . PRO B 1 470 ? -4.77 -2.961 -9.547 1 93.19 470 PRO B N 1
ATOM 11413 C CA . PRO B 1 470 ? -4.375 -1.612 -9.125 1 93.19 470 PRO B CA 1
ATOM 11414 C C . PRO B 1 470 ? -4.371 -1.443 -7.609 1 93.19 470 PRO B C 1
ATOM 11416 O O . PRO B 1 470 ? -3.635 -0.605 -7.082 1 93.19 470 PRO B O 1
ATOM 11419 N N . ASN B 1 471 ? -5.133 -2.203 -6.91 1 95.94 471 ASN B N 1
ATOM 11420 C CA . ASN B 1 471 ? -5.203 -2.098 -5.457 1 95.94 471 ASN B CA 1
ATOM 11421 C C . ASN B 1 471 ? -4.055 -2.844 -4.781 1 95.94 471 ASN B C 1
ATOM 11423 O O . ASN B 1 471 ? -3.912 -2.801 -3.559 1 95.94 471 ASN B O 1
ATOM 11427 N N . GLY B 1 472 ? -3.205 -3.596 -5.559 1 96.81 472 GLY B N 1
ATOM 11428 C CA . GLY B 1 472 ? -2.025 -4.258 -5.023 1 96.81 472 GLY B CA 1
ATOM 11429 C C . GLY B 1 472 ? -2.189 -5.758 -4.895 1 96.81 472 GLY B C 1
ATOM 11430 O O . GLY B 1 472 ? -1.239 -6.465 -4.551 1 96.81 472 GLY B O 1
ATOM 11431 N N . GLN B 1 473 ? -3.359 -6.316 -5.203 1 96.75 473 GLN B N 1
ATOM 11432 C CA . GLN B 1 473 ? -3.588 -7.754 -5.098 1 96.75 473 GLN B CA 1
ATOM 11433 C C . GLN B 1 473 ? -2.934 -8.5 -6.258 1 96.75 473 GLN B C 1
ATOM 11435 O O . GLN B 1 473 ? -2.992 -8.047 -7.406 1 96.75 473 GLN B O 1
ATOM 11440 N N . ILE B 1 474 ? -2.266 -9.555 -6 1 97.44 474 ILE B N 1
ATOM 11441 C CA . ILE B 1 474 ? -1.732 -10.461 -7.012 1 97.44 474 ILE B CA 1
ATOM 11442 C C . ILE B 1 474 ? -2.809 -11.461 -7.43 1 97.44 474 ILE B C 1
ATOM 11444 O O . ILE B 1 474 ? -3.529 -12 -6.582 1 97.44 474 ILE B O 1
ATOM 11448 N N . PRO B 1 475 ? -3.01 -11.672 -8.75 1 97.38 475 PRO B N 1
ATOM 11449 C CA . PRO B 1 475 ? -4.051 -12.617 -9.164 1 97.38 475 PRO B CA 1
ATOM 11450 C C . PRO B 1 475 ? -3.799 -14.031 -8.641 1 97.38 475 PRO B C 1
ATOM 11452 O O . PRO B 1 475 ? -2.668 -14.516 -8.688 1 97.38 475 PRO B O 1
ATOM 11455 N N . ALA B 1 476 ? -4.801 -14.672 -8.211 1 95.06 476 ALA B N 1
ATOM 11456 C CA . ALA B 1 476 ? -4.668 -16 -7.617 1 95.06 476 ALA B CA 1
ATOM 11457 C C . ALA B 1 476 ? -4.59 -17.078 -8.695 1 95.06 476 ALA B C 1
ATOM 11459 O O . ALA B 1 476 ? -3.525 -17.641 -8.945 1 95.06 476 ALA B O 1
ATOM 11460 N N . TYR B 1 477 ? -5.723 -17.344 -9.398 1 94.88 477 TYR B N 1
ATOM 11461 C CA . TYR B 1 477 ? -5.828 -18.359 -10.445 1 94.88 477 TYR B CA 1
ATOM 11462 C C . TYR B 1 477 ? -7.094 -18.172 -11.273 1 94.88 477 TYR B C 1
ATOM 11464 O O . TYR B 1 477 ? -7.93 -17.328 -10.945 1 94.88 477 TYR B O 1
ATOM 11472 N N . GLU B 1 478 ? -7.246 -18.859 -12.297 1 95.81 478 GLU B N 1
ATOM 11473 C CA . GLU B 1 478 ? -8.188 -18.594 -13.383 1 95.81 478 GLU B CA 1
ATOM 11474 C C . GLU B 1 478 ? -9.625 -18.641 -12.883 1 95.81 478 GLU B C 1
ATOM 11476 O O . GLU B 1 478 ? -10.469 -17.859 -13.336 1 95.81 478 GLU B O 1
ATOM 11481 N N . PHE B 1 479 ? -9.977 -19.5 -11.938 1 92.25 479 PHE B N 1
ATOM 11482 C CA . PHE B 1 479 ? -11.359 -19.672 -11.492 1 92.25 479 PHE B CA 1
ATOM 11483 C C . PHE B 1 479 ? -11.789 -18.484 -10.625 1 92.25 479 PHE B C 1
ATOM 11485 O O . PHE B 1 479 ? -12.984 -18.203 -10.516 1 92.25 479 PHE B O 1
ATOM 11492 N N . ALA B 1 480 ? -10.797 -17.938 -9.984 1 92.06 480 ALA B N 1
ATOM 11493 C CA . ALA B 1 480 ? -11.07 -16.797 -9.109 1 92.06 480 ALA B CA 1
ATOM 11494 C C . ALA B 1 480 ? -9.812 -15.977 -8.859 1 92.06 480 ALA B C 1
ATOM 11496 O O . ALA B 1 480 ? -9.102 -16.188 -7.875 1 92.06 480 ALA B O 1
ATOM 11497 N N . PHE B 1 481 ? -9.617 -14.984 -9.617 1 94.88 481 PHE B N 1
ATOM 11498 C CA . PHE B 1 481 ? -8.406 -14.18 -9.5 1 94.88 481 PHE B CA 1
ATOM 11499 C C . PHE B 1 481 ? -8.391 -13.406 -8.188 1 94.88 481 PHE B C 1
ATOM 11501 O O . PHE B 1 481 ? -7.324 -13.078 -7.672 1 94.88 481 PHE B O 1
ATOM 11508 N N . GLY B 1 482 ? -9.531 -13.211 -7.641 1 92.25 482 GLY B N 1
ATOM 11509 C CA . GLY B 1 482 ? -9.641 -12.398 -6.438 1 92.25 482 GLY B CA 1
ATOM 11510 C C . GLY B 1 482 ? -9.438 -13.195 -5.164 1 92.25 482 GLY B C 1
ATOM 11511 O O . GLY B 1 482 ? -9.422 -12.625 -4.066 1 92.25 482 GLY B O 1
ATOM 11512 N N . ASP B 1 483 ? -9.234 -14.461 -5.281 1 91.06 483 ASP B N 1
ATOM 11513 C CA . ASP B 1 483 ? -9.031 -15.281 -4.09 1 91.06 483 ASP B CA 1
ATOM 11514 C C . ASP B 1 483 ? -7.715 -14.945 -3.404 1 91.06 483 ASP B C 1
ATOM 11516 O O . ASP B 1 483 ? -6.82 -14.359 -4.016 1 91.06 483 ASP B O 1
ATOM 11520 N N . VAL B 1 484 ? -7.641 -15.32 -2.125 1 89.69 484 VAL B N 1
ATOM 11521 C CA . VAL B 1 484 ? -6.488 -14.953 -1.31 1 89.69 484 VAL B CA 1
ATOM 11522 C C . VAL B 1 484 ? -5.66 -16.203 -1.002 1 89.69 484 VAL B C 1
ATOM 11524 O O . VAL B 1 484 ? -6.176 -17.172 -0.464 1 89.69 484 VAL B O 1
ATOM 11527 N N . ASN B 1 485 ? -4.395 -16.141 -1.406 1 91.06 485 ASN B N 1
ATOM 11528 C CA . ASN B 1 485 ? -3.43 -17.219 -1.158 1 91.06 485 ASN B CA 1
ATOM 11529 C C . ASN B 1 485 ? -2.258 -16.719 -0.316 1 91.06 485 ASN B C 1
ATOM 11531 O O . ASN B 1 485 ? -2.076 -15.516 -0.142 1 91.06 485 ASN B O 1
ATOM 11535 N N . PRO B 1 486 ? -1.52 -17.672 0.319 1 93.12 486 PRO B N 1
ATOM 11536 C CA . PRO B 1 486 ? -0.398 -17.25 1.16 1 93.12 486 PRO B CA 1
ATOM 11537 C C . PRO B 1 486 ? 0.555 -16.297 0.439 1 93.12 486 PRO B C 1
ATOM 11539 O O . PRO B 1 486 ? 0.848 -16.5 -0.744 1 93.12 486 PRO B O 1
ATOM 11542 N N . PRO B 1 487 ? 0.913 -15.258 1.105 1 95.12 487 PRO B N 1
ATOM 11543 C CA . PRO B 1 487 ? 1.791 -14.266 0.479 1 95.12 487 PRO B CA 1
ATOM 11544 C C . PRO B 1 487 ? 3.24 -14.742 0.383 1 95.12 487 PRO B C 1
ATOM 11546 O O . PRO B 1 487 ? 4.133 -14.125 0.966 1 95.12 487 PRO B O 1
ATOM 11549 N N . VAL B 1 488 ? 3.547 -15.734 -0.455 1 96.94 488 VAL B N 1
ATOM 11550 C CA . VAL B 1 488 ? 4.867 -16.344 -0.53 1 96.94 488 VAL B CA 1
ATOM 11551 C C . VAL B 1 488 ? 5.625 -15.812 -1.742 1 96.94 488 VAL B C 1
ATOM 11553 O O . VAL B 1 488 ? 6.734 -16.25 -2.037 1 96.94 488 VAL B O 1
ATOM 11556 N N . HIS B 1 489 ? 4.98 -14.844 -2.49 1 98.19 489 HIS B N 1
ATOM 11557 C CA . HIS B 1 489 ? 5.672 -14.281 -3.643 1 98.19 489 HIS B CA 1
ATOM 11558 C C . HIS B 1 489 ? 6.977 -13.609 -3.23 1 98.19 489 HIS B C 1
ATOM 11560 O O . HIS B 1 489 ? 8.008 -13.781 -3.891 1 98.19 489 HIS B O 1
ATOM 11566 N N . ALA B 1 490 ? 6.969 -12.844 -2.104 1 98.25 490 ALA B N 1
ATOM 11567 C CA . ALA B 1 490 ? 8.164 -12.172 -1.593 1 98.25 490 ALA B CA 1
ATOM 11568 C C . ALA B 1 490 ? 9.25 -13.188 -1.23 1 98.25 490 ALA B C 1
ATOM 11570 O O . ALA B 1 490 ? 10.438 -12.914 -1.405 1 98.25 490 ALA B O 1
ATOM 11571 N N . TYR B 1 491 ? 8.867 -14.312 -0.688 1 97.38 491 TYR B N 1
ATOM 11572 C CA . TYR B 1 491 ? 9.781 -15.391 -0.326 1 97.38 491 TYR B CA 1
ATOM 11573 C C . TYR B 1 491 ? 10.539 -15.891 -1.549 1 97.38 491 TYR B C 1
ATOM 11575 O O . TYR B 1 491 ? 11.766 -15.977 -1.533 1 97.38 491 TYR B O 1
ATOM 11583 N N . ALA B 1 492 ? 9.781 -16.172 -2.611 1 97.94 492 ALA B N 1
ATOM 11584 C CA . ALA B 1 492 ? 10.398 -16.672 -3.84 1 97.94 492 ALA B CA 1
ATOM 11585 C C . ALA B 1 492 ? 11.312 -15.602 -4.453 1 97.94 492 ALA B C 1
ATOM 11587 O O . ALA B 1 492 ? 12.383 -15.922 -4.965 1 97.94 492 ALA B O 1
ATOM 11588 N N . VAL B 1 493 ? 10.914 -14.312 -4.422 1 98.38 493 VAL B N 1
ATOM 11589 C CA . VAL B 1 493 ? 11.719 -13.211 -4.93 1 98.38 493 VAL B CA 1
ATOM 11590 C C . VAL B 1 493 ? 13.062 -13.188 -4.211 1 98.38 493 VAL B C 1
ATOM 11592 O O . VAL B 1 493 ? 14.117 -13.062 -4.848 1 98.38 493 VAL B O 1
ATOM 11595 N N . LEU B 1 494 ? 13.055 -13.297 -2.902 1 97.12 494 LEU B N 1
ATOM 11596 C CA . LEU B 1 494 ? 14.281 -13.258 -2.111 1 97.12 494 LEU B CA 1
ATOM 11597 C C . LEU B 1 494 ? 15.18 -14.445 -2.443 1 97.12 494 LEU B C 1
ATOM 11599 O O . LEU B 1 494 ? 16.391 -14.289 -2.582 1 97.12 494 LEU B O 1
ATOM 11603 N N . LYS B 1 495 ? 14.547 -15.625 -2.584 1 96.56 495 LYS B N 1
ATOM 11604 C CA . LYS B 1 495 ? 15.32 -16.828 -2.902 1 96.56 495 LYS B CA 1
ATOM 11605 C C . LYS B 1 495 ? 15.961 -16.719 -4.281 1 96.56 495 LYS B C 1
ATOM 11607 O O . LYS B 1 495 ? 17.125 -17.094 -4.469 1 96.56 495 LYS B O 1
ATOM 11612 N N . ILE B 1 496 ? 15.227 -16.219 -5.258 1 97.06 496 ILE B N 1
ATOM 11613 C CA . ILE B 1 496 ? 15.742 -16.062 -6.617 1 97.06 496 ILE B CA 1
ATOM 11614 C C . ILE B 1 496 ? 16.859 -15.023 -6.629 1 97.06 496 ILE B C 1
ATOM 11616 O O . ILE B 1 496 ? 17.875 -15.195 -7.309 1 97.06 496 ILE B O 1
ATOM 11620 N N . TYR B 1 497 ? 16.734 -13.906 -5.863 1 96.5 497 TYR B N 1
ATOM 11621 C CA . TYR B 1 497 ? 17.797 -12.914 -5.703 1 96.5 497 TYR B CA 1
ATOM 11622 C C . TYR B 1 497 ? 19.062 -13.562 -5.16 1 96.5 497 TYR B C 1
ATOM 11624 O O . TYR B 1 497 ? 20.156 -13.328 -5.684 1 96.5 497 TYR B O 1
ATOM 11632 N N . LYS B 1 498 ? 18.859 -14.344 -4.121 1 94 498 LYS B N 1
ATOM 11633 C CA . LYS B 1 498 ? 20.016 -14.977 -3.486 1 94 498 LYS B CA 1
ATOM 11634 C C . LYS B 1 498 ? 20.703 -15.961 -4.438 1 94 498 LYS B C 1
ATOM 11636 O O . LYS B 1 498 ? 21.922 -16.109 -4.406 1 94 498 LYS B O 1
ATOM 11641 N N . ALA B 1 499 ? 19.922 -16.562 -5.324 1 93.44 499 ALA B N 1
ATOM 11642 C CA . ALA B 1 499 ? 20.453 -17.5 -6.301 1 93.44 499 ALA B CA 1
ATOM 11643 C C . ALA B 1 499 ? 21.141 -16.781 -7.453 1 93.44 499 ALA B C 1
ATOM 11645 O O . ALA B 1 499 ? 21.875 -17.391 -8.227 1 93.44 499 ALA B O 1
ATOM 11646 N N . SER B 1 500 ? 21 -15.523 -7.551 1 93.88 500 SER B N 1
ATOM 11647 C CA . SER B 1 500 ? 21.406 -14.789 -8.742 1 93.88 500 SER B CA 1
ATOM 11648 C C . SER B 1 500 ? 22.906 -14.469 -8.695 1 93.88 500 SER B C 1
ATOM 11650 O O . SER B 1 500 ? 23.453 -13.953 -9.672 1 93.88 500 SER B O 1
ATOM 11652 N N . GLY B 1 501 ? 23.547 -14.789 -7.605 1 89.25 501 GLY B N 1
ATOM 11653 C CA . GLY B 1 501 ? 24.984 -14.555 -7.492 1 89.25 501 GLY B CA 1
ATOM 11654 C C . GLY B 1 501 ? 25.625 -15.305 -6.344 1 89.25 501 GLY B C 1
ATOM 11655 O O . GLY B 1 501 ? 24.922 -15.797 -5.449 1 89.25 501 GLY B O 1
ATOM 11656 N N . ASP B 1 502 ? 26.969 -15.398 -6.438 1 82.19 502 ASP B N 1
ATOM 11657 C CA . ASP B 1 502 ? 27.703 -16.156 -5.43 1 82.19 502 ASP B CA 1
ATOM 11658 C C . ASP B 1 502 ? 28.172 -15.25 -4.289 1 82.19 502 ASP B C 1
ATOM 11660 O O . ASP B 1 502 ? 28.781 -15.711 -3.328 1 82.19 502 ASP B O 1
ATOM 11664 N N . SER B 1 503 ? 27.922 -13.914 -4.477 1 81.62 503 SER B N 1
ATOM 11665 C CA . SER B 1 503 ? 28.219 -12.922 -3.449 1 81.62 503 SER B CA 1
ATOM 11666 C C . SER B 1 503 ? 27.203 -11.781 -3.486 1 81.62 503 SER B C 1
ATOM 11668 O O . SER B 1 503 ? 26.562 -11.539 -4.516 1 81.62 503 SER B O 1
ATOM 11670 N N . PRO B 1 504 ? 27.094 -11.133 -2.367 1 79.38 504 PRO B N 1
ATOM 11671 C CA . PRO B 1 504 ? 26.141 -10.016 -2.342 1 79.38 504 PRO B CA 1
ATOM 11672 C C . PRO B 1 504 ? 26.422 -8.977 -3.428 1 79.38 504 PRO B C 1
ATOM 11674 O O . PRO B 1 504 ? 25.5 -8.406 -4 1 79.38 504 PRO B O 1
ATOM 11677 N N . ALA B 1 505 ? 27.656 -8.82 -3.725 1 83.88 505 ALA B N 1
ATOM 11678 C CA . ALA B 1 505 ? 28.062 -7.797 -4.695 1 83.88 505 ALA B CA 1
ATOM 11679 C C . ALA B 1 505 ? 27.672 -8.211 -6.113 1 83.88 505 ALA B C 1
ATOM 11681 O O . ALA B 1 505 ? 27.5 -7.355 -6.988 1 83.88 505 ALA B O 1
ATOM 11682 N N . ARG B 1 506 ? 27.453 -9.461 -6.328 1 89.94 506 ARG B N 1
ATOM 11683 C CA . ARG B 1 506 ? 27.203 -9.961 -7.676 1 89.94 506 ARG B CA 1
ATOM 11684 C C . ARG B 1 506 ? 25.734 -10.367 -7.848 1 89.94 506 ARG B C 1
ATOM 11686 O O . ARG B 1 506 ? 25.328 -10.805 -8.93 1 89.94 506 ARG B O 1
ATOM 11693 N N . ARG B 1 507 ? 24.891 -10.242 -6.816 1 94.19 507 ARG B N 1
ATOM 11694 C CA . ARG B 1 507 ? 23.484 -10.586 -6.898 1 94.19 507 ARG B CA 1
ATOM 11695 C C . ARG B 1 507 ? 22.688 -9.484 -7.602 1 94.19 507 ARG B C 1
ATOM 11697 O O . ARG B 1 507 ? 23.141 -8.336 -7.676 1 94.19 507 ARG B O 1
ATOM 11704 N N . ASP B 1 508 ? 21.641 -9.781 -8.188 1 95.69 508 ASP B N 1
ATOM 11705 C CA . ASP B 1 508 ? 20.828 -8.875 -9 1 95.69 508 ASP B CA 1
ATOM 11706 C C . ASP B 1 508 ? 20 -7.945 -8.125 1 95.69 508 ASP B C 1
ATOM 11708 O O . ASP B 1 508 ? 18.781 -8.133 -7.996 1 95.69 508 ASP B O 1
ATOM 11712 N N . GLN B 1 509 ? 20.594 -6.91 -7.664 1 95.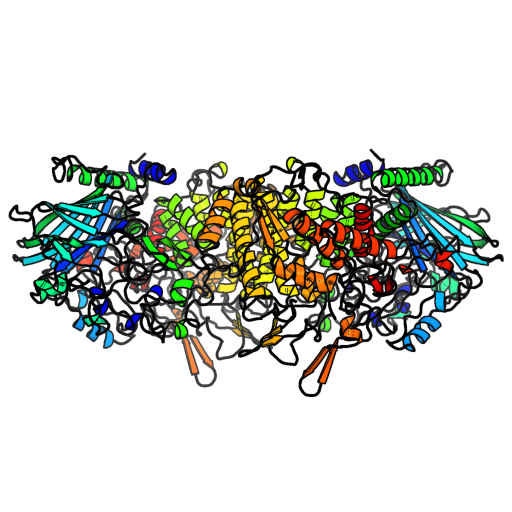75 509 GLN B N 1
ATOM 11713 C CA . GLN B 1 509 ? 19.938 -5.98 -6.75 1 95.75 509 GLN B CA 1
ATOM 11714 C C . GLN B 1 509 ? 18.844 -5.188 -7.457 1 95.75 509 GLN B C 1
ATOM 11716 O O . GLN B 1 509 ? 17.859 -4.77 -6.828 1 95.75 509 GLN B O 1
ATOM 11721 N N . VAL B 1 510 ? 19.016 -4.914 -8.734 1 96.19 510 VAL B N 1
ATOM 11722 C CA . VAL B 1 510 ? 18 -4.191 -9.5 1 96.19 510 VAL B CA 1
ATOM 11723 C C . VAL B 1 510 ? 16.703 -4.996 -9.539 1 96.19 510 VAL B C 1
ATOM 11725 O O . VAL B 1 510 ? 15.625 -4.445 -9.328 1 96.19 510 VAL B O 1
ATOM 11728 N N . PHE B 1 511 ? 16.891 -6.328 -9.766 1 97.12 511 PHE B N 1
ATOM 11729 C CA . PHE B 1 511 ? 15.734 -7.23 -9.719 1 97.12 511 PHE B CA 1
ATOM 11730 C C . PHE B 1 511 ? 15.031 -7.145 -8.367 1 97.12 511 PHE B C 1
ATOM 11732 O O . PHE B 1 511 ? 13.812 -6.977 -8.312 1 97.12 511 PHE B O 1
ATOM 11739 N N . LEU B 1 512 ? 15.781 -7.258 -7.316 1 98.06 512 LEU B N 1
ATOM 11740 C CA . LEU B 1 512 ? 15.234 -7.262 -5.965 1 98.06 512 LEU B CA 1
ATOM 11741 C C . LEU B 1 512 ? 14.516 -5.945 -5.668 1 98.06 512 LEU B C 1
ATOM 11743 O O . LEU B 1 512 ? 13.422 -5.949 -5.098 1 98.06 512 LEU B O 1
ATOM 11747 N N . ALA B 1 513 ? 15.102 -4.82 -6.082 1 98 513 ALA B N 1
ATOM 11748 C CA . ALA B 1 513 ? 14.539 -3.494 -5.82 1 98 513 ALA B CA 1
ATOM 11749 C C . ALA B 1 513 ? 13.242 -3.285 -6.582 1 98 513 ALA B C 1
ATOM 11751 O O . ALA B 1 513 ? 12.289 -2.695 -6.059 1 98 513 ALA B O 1
ATOM 11752 N N . ARG B 1 514 ? 13.156 -3.727 -7.844 1 97.31 514 ARG B N 1
ATOM 11753 C CA . ARG B 1 514 ? 11.938 -3.633 -8.641 1 97.31 514 ARG B CA 1
ATOM 11754 C C . ARG B 1 514 ? 10.797 -4.414 -7.988 1 97.31 514 ARG B C 1
ATOM 11756 O O . ARG B 1 514 ? 9.672 -3.92 -7.902 1 97.31 514 ARG B O 1
ATOM 11763 N N . CYS B 1 515 ? 11.125 -5.594 -7.566 1 98.5 515 CYS B N 1
ATOM 11764 C CA . CYS B 1 515 ? 10.117 -6.414 -6.906 1 98.5 515 CYS B CA 1
ATOM 11765 C C . CYS B 1 515 ? 9.664 -5.781 -5.594 1 98.5 515 CYS B C 1
ATOM 11767 O O . CYS B 1 515 ? 8.477 -5.785 -5.27 1 98.5 515 CYS B O 1
ATOM 11769 N N . PHE B 1 516 ? 10.648 -5.219 -4.848 1 98.38 516 PHE B N 1
ATOM 11770 C CA . PHE B 1 516 ? 10.375 -4.645 -3.537 1 98.38 516 PHE B CA 1
ATOM 11771 C C . PHE B 1 516 ? 9.289 -3.576 -3.633 1 98.38 516 PHE B C 1
ATOM 11773 O O . PHE B 1 516 ? 8.359 -3.559 -2.826 1 98.38 516 PHE B O 1
ATOM 11780 N N . GLN B 1 517 ? 9.367 -2.703 -4.578 1 97.62 517 GLN B N 1
ATOM 11781 C CA . GLN B 1 517 ? 8.414 -1.604 -4.73 1 97.62 517 GLN B CA 1
ATOM 11782 C C . GLN B 1 517 ? 6.992 -2.125 -4.91 1 97.62 517 GLN B C 1
ATOM 11784 O O . GLN B 1 517 ? 6.055 -1.604 -4.301 1 97.62 517 GLN B O 1
ATOM 11789 N N . LYS B 1 518 ? 6.867 -3.141 -5.688 1 98.38 518 LYS B N 1
ATOM 11790 C CA . LYS B 1 518 ? 5.547 -3.693 -5.973 1 98.38 518 LYS B CA 1
ATOM 11791 C C . LYS B 1 518 ? 5.043 -4.543 -4.809 1 98.38 518 LYS B C 1
ATOM 11793 O O . LYS B 1 518 ? 3.838 -4.609 -4.559 1 98.38 518 LYS B O 1
ATOM 11798 N N . LEU B 1 519 ? 5.957 -5.199 -4.098 1 98.69 519 LEU B N 1
ATOM 11799 C CA . LEU B 1 519 ? 5.586 -5.996 -2.932 1 98.69 519 LEU B CA 1
ATOM 11800 C C . LEU B 1 519 ? 5.082 -5.102 -1.803 1 98.69 519 LEU B C 1
ATOM 11802 O O . LEU B 1 519 ? 4.242 -5.523 -1.004 1 98.69 519 LEU B O 1
ATOM 11806 N N . VAL B 1 520 ? 5.562 -3.848 -1.738 1 98.25 520 VAL B N 1
ATOM 11807 C CA . VAL B 1 520 ? 5.051 -2.883 -0.772 1 98.25 520 VAL B CA 1
ATOM 11808 C C . VAL B 1 520 ? 3.564 -2.641 -1.024 1 98.25 520 VAL B C 1
ATOM 11810 O O . VAL B 1 520 ? 2.771 -2.562 -0.082 1 98.25 520 VAL B O 1
ATOM 11813 N N . LEU B 1 521 ? 3.156 -2.541 -2.295 1 97.88 521 LEU B N 1
ATOM 11814 C CA . LEU B 1 521 ? 1.75 -2.406 -2.658 1 97.88 521 LEU B CA 1
ATOM 11815 C C . LEU B 1 521 ? 0.952 -3.621 -2.197 1 97.88 521 LEU B C 1
ATOM 11817 O O . LEU B 1 521 ? -0.129 -3.477 -1.621 1 97.88 521 LEU B O 1
ATOM 11821 N N . ASN B 1 522 ? 1.517 -4.762 -2.461 1 98.25 522 ASN B N 1
ATOM 11822 C CA . ASN B 1 522 ? 0.823 -5.996 -2.111 1 98.25 522 ASN B CA 1
ATOM 11823 C C . ASN B 1 522 ? 0.669 -6.145 -0.601 1 98.25 522 ASN B C 1
ATOM 11825 O O . ASN B 1 522 ? -0.396 -6.531 -0.116 1 98.25 522 ASN B O 1
ATOM 11829 N N . PHE B 1 523 ? 1.794 -5.887 0.13 1 98 523 PHE B N 1
ATOM 11830 C CA . PHE B 1 523 ? 1.741 -5.953 1.586 1 98 523 PHE B CA 1
ATOM 11831 C C . PHE B 1 523 ? 0.661 -5.027 2.131 1 98 523 PHE B C 1
ATOM 11833 O O . PHE B 1 523 ? -0.112 -5.414 3.01 1 98 523 PHE B O 1
ATOM 11840 N N . THR B 1 524 ? 0.623 -3.84 1.617 1 97.62 524 THR B N 1
ATOM 11841 C CA . THR B 1 524 ? -0.33 -2.84 2.086 1 97.62 524 THR B CA 1
ATOM 11842 C C . THR B 1 524 ? -1.76 -3.256 1.751 1 97.62 524 THR B C 1
ATOM 11844 O O . THR B 1 524 ? -2.686 -2.984 2.518 1 97.62 524 THR B O 1
ATOM 11847 N N . TRP B 1 525 ? -2.014 -3.889 0.635 1 96.88 525 TRP B N 1
ATOM 11848 C CA . TRP B 1 525 ? -3.314 -4.457 0.296 1 96.88 525 TRP B CA 1
ATOM 11849 C C . TRP B 1 525 ? -3.77 -5.445 1.36 1 96.88 525 TRP B C 1
ATOM 11851 O O . TRP B 1 525 ? -4.91 -5.387 1.825 1 96.88 525 TRP B O 1
ATOM 11861 N N . TRP B 1 526 ? -2.873 -6.34 1.808 1 96.38 526 TRP B N 1
ATOM 11862 C CA . TRP B 1 526 ? -3.186 -7.328 2.834 1 96.38 526 TRP B CA 1
ATOM 11863 C C . TRP B 1 526 ? -3.631 -6.648 4.125 1 96.38 526 TRP B C 1
ATOM 11865 O O . TRP B 1 526 ? -4.656 -7.016 4.703 1 96.38 526 TRP B O 1
ATOM 11875 N N . VAL B 1 527 ? -2.889 -5.715 4.523 1 96.25 527 VAL B N 1
ATOM 11876 C CA . VAL B 1 527 ? -3.127 -5.039 5.797 1 96.25 527 VAL B CA 1
ATOM 11877 C C . VAL B 1 527 ? -4.496 -4.367 5.777 1 96.25 527 VAL B C 1
ATOM 11879 O O . VAL B 1 527 ? -5.227 -4.395 6.773 1 96.25 527 VAL B O 1
ATOM 11882 N N . ASN B 1 528 ? -4.902 -3.846 4.68 1 95.69 528 ASN B N 1
ATOM 11883 C CA . ASN B 1 528 ? -6.109 -3.025 4.648 1 95.69 528 ASN B CA 1
ATOM 11884 C C . ASN B 1 528 ? -7.336 -3.852 4.273 1 95.69 528 ASN B C 1
ATOM 11886 O O . ASN B 1 528 ? -8.461 -3.506 4.645 1 95.69 528 ASN B O 1
ATOM 11890 N N . ARG B 1 529 ? -7.156 -4.941 3.605 1 93.81 529 ARG B N 1
ATOM 11891 C CA . ARG B 1 529 ? -8.297 -5.738 3.16 1 93.81 529 ARG B CA 1
ATOM 11892 C C . ARG B 1 529 ? -8.539 -6.918 4.098 1 93.81 529 ARG B C 1
ATOM 11894 O O . ARG B 1 529 ? -9.672 -7.371 4.254 1 93.81 529 ARG B O 1
ATOM 11901 N N . LYS B 1 530 ? -7.465 -7.352 4.711 1 92.38 530 LYS B N 1
ATOM 11902 C CA . LYS B 1 530 ? -7.602 -8.609 5.434 1 92.38 530 LYS B CA 1
ATOM 11903 C C . LYS B 1 530 ? -7.426 -8.398 6.938 1 92.38 530 LYS B C 1
ATOM 11905 O O . LYS B 1 530 ? -7.492 -9.359 7.715 1 92.38 530 LYS B O 1
ATOM 11910 N N . ASP B 1 531 ? -7.152 -7.27 7.355 1 90.62 531 ASP B N 1
ATOM 11911 C CA . ASP B 1 531 ? -7.23 -6.773 8.727 1 90.62 531 ASP B CA 1
ATOM 11912 C C . ASP B 1 531 ? -7.91 -5.406 8.773 1 90.62 531 ASP B C 1
ATOM 11914 O O . ASP B 1 531 ? -7.34 -4.441 9.289 1 90.62 531 ASP B O 1
ATOM 11918 N N . PRO B 1 532 ? -9.117 -5.359 8.359 1 79 532 PRO B N 1
ATOM 11919 C CA . PRO B 1 532 ? -9.766 -4.055 8.25 1 79 532 PRO B CA 1
ATOM 11920 C C . PRO B 1 532 ? -9.953 -3.367 9.602 1 79 532 PRO B C 1
ATOM 11922 O O . PRO B 1 532 ? -10.078 -2.141 9.656 1 79 532 PRO B O 1
ATOM 11925 N N . ASP B 1 533 ? -9.906 -4.188 10.672 1 84.06 533 ASP B N 1
ATOM 11926 C CA . ASP B 1 533 ? -10.156 -3.594 11.984 1 84.06 533 ASP B CA 1
ATOM 11927 C C . ASP B 1 533 ? -8.852 -3.16 12.648 1 84.06 533 ASP B C 1
ATOM 11929 O O . ASP B 1 533 ? -8.859 -2.561 13.727 1 84.06 533 ASP B O 1
ATOM 11933 N N . GLY B 1 534 ? -7.75 -3.506 11.984 1 86.19 534 GLY B N 1
ATOM 11934 C CA . GLY B 1 534 ? -6.461 -3.08 12.5 1 86.19 534 GLY B CA 1
ATOM 11935 C C . GLY B 1 534 ? -6.051 -3.818 13.758 1 86.19 534 GLY B C 1
ATOM 11936 O O . GLY B 1 534 ? -5.395 -3.248 14.633 1 86.19 534 GLY B O 1
ATOM 11937 N N . LEU B 1 535 ? -6.461 -4.996 13.945 1 87.56 535 LEU B N 1
ATOM 11938 C CA . LEU B 1 535 ? -6.18 -5.785 15.141 1 87.56 535 LEU B CA 1
ATOM 11939 C C . LEU B 1 535 ? -4.859 -6.539 15 1 87.56 535 LEU B C 1
ATOM 11941 O O . LEU B 1 535 ? -4.383 -7.148 15.961 1 87.56 535 LEU B O 1
ATOM 11945 N N . ASN B 1 536 ? -4.246 -6.461 13.766 1 92.75 536 ASN B N 1
ATOM 11946 C CA . ASN B 1 536 ? -3.055 -7.234 13.43 1 92.75 536 ASN B CA 1
ATOM 11947 C C . ASN B 1 536 ? -3.336 -8.734 13.445 1 92.75 536 ASN B C 1
ATOM 11949 O O . ASN B 1 536 ? -2.438 -9.531 13.711 1 92.75 536 ASN B O 1
ATOM 11953 N N . ILE B 1 537 ? -4.625 -9.062 13.359 1 93.69 537 ILE B N 1
ATOM 11954 C CA . ILE B 1 537 ? -5.125 -10.422 13.156 1 93.69 537 ILE B CA 1
ATOM 11955 C C . ILE B 1 537 ? -5.738 -10.539 11.766 1 93.69 537 ILE B C 1
ATOM 11957 O O . ILE B 1 537 ? -6.562 -9.711 11.367 1 93.69 537 ILE B O 1
ATOM 11961 N N . PHE B 1 538 ? -5.336 -11.477 11.07 1 91.31 538 PHE B N 1
ATOM 11962 C CA . PHE B 1 538 ? -5.684 -11.539 9.656 1 91.31 538 PHE B CA 1
ATOM 11963 C C . PHE B 1 538 ? -6.555 -12.758 9.375 1 91.31 538 PHE B C 1
ATOM 11965 O O . PHE B 1 538 ? -6.438 -13.789 10.039 1 91.31 538 PHE B O 1
ATOM 11972 N N . GLU B 1 539 ? -7.512 -12.398 8.508 1 81.56 539 GLU B N 1
ATOM 11973 C CA . GLU B 1 539 ? -8.406 -13.445 8.008 1 81.56 539 GLU B CA 1
ATOM 11974 C C . GLU B 1 539 ? -8.523 -13.398 6.488 1 81.56 539 GLU B C 1
ATOM 11976 O O . GLU B 1 539 ? -8.039 -12.461 5.852 1 81.56 539 GLU B O 1
ATOM 11981 N N . GLY B 1 540 ? -8.977 -14.453 5.891 1 74.38 540 GLY B N 1
ATOM 11982 C CA . GLY B 1 540 ? -9.391 -14.352 4.504 1 74.38 540 GLY B CA 1
ATOM 11983 C C . GLY B 1 540 ? -8.867 -15.477 3.639 1 74.38 540 GLY B C 1
ATOM 11984 O O . GLY B 1 540 ? -7.656 -15.656 3.504 1 74.38 540 GLY B O 1
ATOM 11985 N N . GLY B 1 541 ? -9.719 -16.219 3.188 1 71.25 541 GLY B N 1
ATOM 11986 C CA . GLY B 1 541 ? -9.555 -17.172 2.094 1 71.25 541 GLY B CA 1
ATOM 11987 C C . GLY B 1 541 ? -8.969 -18.5 2.537 1 71.25 541 GLY B C 1
ATOM 11988 O O . GLY B 1 541 ? -8.859 -18.766 3.734 1 71.25 541 GLY B O 1
ATOM 11989 N N . PHE B 1 542 ? -8.703 -19.359 1.638 1 74.56 542 PHE B N 1
ATOM 11990 C CA . PHE B 1 542 ? -8.273 -20.719 1.89 1 74.56 542 PHE B CA 1
ATOM 11991 C C . PHE B 1 542 ? -6.793 -20.766 2.236 1 74.56 542 PHE B C 1
ATOM 11993 O O . PHE B 1 542 ? -6.355 -21.625 3.016 1 74.56 542 PHE B O 1
ATOM 12000 N N . LEU B 1 543 ? -6.055 -19.75 1.9 1 74.62 543 LEU B N 1
ATOM 12001 C CA . LEU B 1 543 ? -4.625 -19.641 2.156 1 74.62 543 LEU B CA 1
ATOM 12002 C C . LEU B 1 543 ? -3.91 -20.953 1.834 1 74.62 543 LEU B C 1
ATOM 12004 O O . LEU B 1 543 ? -3.113 -21.438 2.637 1 74.62 543 LEU B O 1
ATOM 12008 N N . GLY B 1 544 ? -4.328 -21.625 0.804 1 74.19 544 GLY B N 1
ATOM 12009 C CA . GLY B 1 544 ? -3.654 -22.797 0.285 1 74.19 544 GLY B CA 1
ATOM 12010 C C . GLY B 1 544 ? -4.172 -24.094 0.886 1 74.19 544 GLY B C 1
ATOM 12011 O O . GLY B 1 544 ? -3.916 -25.172 0.354 1 74.19 544 GLY B O 1
ATOM 12012 N N . LEU B 1 545 ? -4.844 -24.016 2.018 1 80.12 545 LEU B N 1
ATOM 12013 C CA . LEU B 1 545 ? -5.379 -25.188 2.697 1 80.12 545 LEU B CA 1
ATOM 12014 C C . LEU B 1 545 ? -6.902 -25.141 2.738 1 80.12 545 LEU B C 1
ATOM 12016 O O . LEU B 1 545 ? -7.5 -25.062 3.816 1 80.12 545 LEU B O 1
ATOM 12020 N N . ASP B 1 546 ? -7.52 -25.375 1.667 1 74.62 546 ASP B N 1
ATOM 12021 C CA . ASP B 1 546 ? -8.914 -25.047 1.364 1 74.62 546 ASP B CA 1
ATOM 12022 C C . ASP B 1 546 ? -9.859 -25.734 2.34 1 74.62 546 ASP B C 1
ATOM 12024 O O . ASP B 1 546 ? -10.82 -25.125 2.822 1 74.62 546 ASP B O 1
ATOM 12028 N N . ASN B 1 547 ? -9.57 -27.031 2.594 1 78.38 547 ASN B N 1
ATOM 12029 C CA . ASN B 1 547 ? -10.562 -27.766 3.381 1 78.38 547 ASN B CA 1
ATOM 12030 C C . ASN B 1 547 ? -10.031 -28.094 4.777 1 78.38 547 ASN B C 1
ATOM 12032 O O . ASN B 1 547 ? -10.555 -28.984 5.445 1 78.38 547 ASN B O 1
ATOM 12036 N N . ILE B 1 548 ? -9.031 -27.391 5.172 1 82.5 548 ILE B N 1
ATOM 12037 C CA . ILE B 1 548 ? -8.336 -27.75 6.41 1 82.5 548 ILE B CA 1
ATOM 12038 C C . ILE B 1 548 ? -9.227 -27.422 7.605 1 82.5 548 ILE B C 1
ATOM 12040 O O . ILE B 1 548 ? -9.156 -28.094 8.641 1 82.5 548 ILE B O 1
ATOM 12044 N N . GLY B 1 549 ? -10.086 -26.391 7.453 1 82.25 549 GLY B N 1
ATOM 12045 C CA . GLY B 1 549 ? -10.938 -25.953 8.547 1 82.25 549 GLY B CA 1
ATOM 12046 C C . GLY B 1 549 ? -12.32 -26.562 8.5 1 82.25 549 GLY B C 1
ATOM 12047 O O . GLY B 1 549 ? -12.641 -27.344 7.602 1 82.25 549 GLY B O 1
ATOM 12048 N N . VAL B 1 550 ? -13.062 -26.234 9.469 1 85.94 550 VAL B N 1
ATOM 12049 C CA . VAL B 1 550 ? -14.406 -26.781 9.625 1 85.94 550 VAL B CA 1
ATOM 12050 C C . VAL B 1 550 ? -15.375 -26.047 8.695 1 85.94 550 VAL B C 1
ATOM 12052 O O . VAL B 1 550 ? -16.359 -26.641 8.242 1 85.94 550 VAL B O 1
ATOM 12055 N N . PHE B 1 551 ? -15.008 -24.797 8.344 1 82.81 551 PHE B N 1
ATOM 12056 C CA . PHE B 1 551 ? -15.859 -23.969 7.48 1 82.81 551 PHE B CA 1
ATOM 12057 C C . PHE B 1 551 ? -15.117 -23.578 6.207 1 82.81 551 PHE B C 1
ATOM 12059 O O . PHE B 1 551 ? -13.883 -23.625 6.16 1 82.81 551 PHE B O 1
ATOM 12066 N N . ASP B 1 552 ? -15.945 -23.266 5.176 1 77.5 552 ASP B N 1
ATOM 12067 C CA . ASP B 1 552 ? -15.383 -22.641 3.988 1 77.5 552 ASP B CA 1
ATOM 12068 C C . ASP B 1 552 ? -14.945 -21.203 4.285 1 77.5 552 ASP B C 1
ATOM 12070 O O . ASP B 1 552 ? -15.781 -20.312 4.418 1 77.5 552 ASP B O 1
ATOM 12074 N N . ARG B 1 553 ? -13.688 -20.984 4.301 1 77.5 553 ARG B N 1
ATOM 12075 C CA . ARG B 1 553 ? -13.094 -19.734 4.754 1 77.5 553 ARG B CA 1
ATOM 12076 C C . ARG B 1 553 ? -13.359 -18.609 3.758 1 77.5 553 ARG B C 1
ATOM 12078 O O . ARG B 1 553 ? -13.117 -17.438 4.055 1 77.5 553 ARG B O 1
ATOM 12085 N N . SER B 1 554 ? -13.867 -18.922 2.58 1 73.44 554 SER B N 1
ATOM 12086 C CA . SER B 1 554 ? -14.156 -17.922 1.567 1 73.44 554 SER B CA 1
ATOM 12087 C C . SER B 1 554 ? -15.594 -17.438 1.67 1 73.44 554 SER B C 1
ATOM 12089 O O . SER B 1 554 ? -16 -16.516 0.95 1 73.44 554 SER B O 1
ATOM 12091 N N . LYS B 1 555 ? -16.328 -17.984 2.664 1 74.69 555 LYS B N 1
ATOM 12092 C CA . LYS B 1 555 ? -17.734 -17.625 2.85 1 74.69 555 LYS B CA 1
ATOM 12093 C C . LYS B 1 555 ? -17.984 -17.094 4.258 1 74.69 555 LYS B C 1
ATOM 12095 O O . LYS B 1 555 ? -17.188 -17.344 5.172 1 74.69 555 LYS B O 1
ATOM 12100 N N . PRO B 1 556 ? -19.078 -16.375 4.402 1 78.56 556 PRO B N 1
ATOM 12101 C CA . PRO B 1 556 ? -19.438 -15.953 5.754 1 78.56 556 PRO B CA 1
ATOM 12102 C C . PRO B 1 556 ? -19.719 -17.125 6.688 1 78.56 556 PRO B C 1
ATOM 12104 O O . PRO B 1 556 ? -20.297 -18.141 6.27 1 78.56 556 PRO B O 1
ATOM 12107 N N . LEU B 1 557 ? -19.391 -16.984 7.871 1 84.31 557 LEU B N 1
ATOM 12108 C CA . LEU B 1 557 ? -19.578 -18.047 8.859 1 84.31 557 LEU B CA 1
ATOM 12109 C C . LEU B 1 557 ? -21.062 -18.25 9.172 1 84.31 557 LEU B C 1
ATOM 12111 O O . LEU B 1 557 ? -21.797 -17.266 9.344 1 84.31 557 LEU B O 1
ATOM 12115 N N . PRO B 1 558 ? -21.453 -19.438 9.195 1 83.19 558 PRO B N 1
ATOM 12116 C CA . PRO B 1 558 ? -22.844 -19.703 9.578 1 83.19 558 PRO B CA 1
ATOM 12117 C C . PRO B 1 558 ? -23.156 -19.266 11.008 1 83.19 558 PRO B C 1
ATOM 12119 O O . PRO B 1 558 ? -24.312 -18.969 11.336 1 83.19 558 PRO B O 1
ATOM 12122 N N . THR B 1 559 ? -22.172 -19.172 11.836 1 83.5 559 THR B N 1
ATOM 12123 C CA . THR B 1 559 ? -22.328 -18.828 13.242 1 83.5 559 THR B CA 1
ATOM 12124 C C . THR B 1 559 ? -22.391 -17.312 13.422 1 83.5 559 THR B C 1
ATOM 12126 O O . THR B 1 559 ? -22.766 -16.828 14.492 1 83.5 559 THR B O 1
ATOM 12129 N N . GLY B 1 560 ? -22.109 -16.719 12.383 1 83.06 560 GLY B N 1
ATOM 12130 C CA . GLY B 1 560 ? -21.812 -15.305 12.609 1 83.06 560 GLY B CA 1
ATOM 12131 C C . GLY B 1 560 ? -20.438 -15.086 13.211 1 83.06 560 GLY B C 1
ATOM 12132 O O . GLY B 1 560 ? -19.641 -16.016 13.32 1 83.06 560 GLY B O 1
ATOM 12133 N N . GLY B 1 561 ? -20.031 -13.883 13.406 1 87.06 561 GLY B N 1
ATOM 12134 C CA . GLY B 1 561 ? -18.703 -13.578 13.922 1 87.06 561 GLY B CA 1
ATOM 12135 C C . GLY B 1 561 ? -17.656 -13.508 12.844 1 87.06 561 GLY B C 1
ATOM 12136 O O . GLY B 1 561 ? -17.969 -13.477 11.648 1 87.06 561 GLY B O 1
ATOM 12137 N N . LYS B 1 562 ? -16.469 -13.422 13.328 1 88.81 562 LYS B N 1
ATOM 12138 C CA . LYS B 1 562 ? -15.328 -13.328 12.414 1 88.81 562 LYS B CA 1
ATOM 12139 C C . LYS B 1 562 ? -14.297 -14.406 12.711 1 88.81 562 LYS B C 1
ATOM 12141 O O . LYS B 1 562 ? -14.023 -14.719 13.875 1 88.81 562 LYS B O 1
ATOM 12146 N N . LEU B 1 563 ? -13.867 -15.047 11.711 1 90.75 563 LEU B N 1
ATOM 12147 C CA . LEU B 1 563 ? -12.852 -16.078 11.875 1 90.75 563 LEU B CA 1
ATOM 12148 C C . LEU B 1 563 ? -11.461 -15.477 11.992 1 90.75 563 LEU B C 1
ATOM 12150 O O . LEU B 1 563 ? -11.008 -14.773 11.086 1 90.75 563 LEU B O 1
ATOM 12154 N N . ALA B 1 564 ? -10.836 -15.578 13.125 1 92.5 564 ALA B N 1
ATOM 12155 C CA . ALA B 1 564 ? -9.422 -15.25 13.305 1 92.5 564 ALA B CA 1
ATOM 12156 C C . ALA B 1 564 ? -8.539 -16.453 12.969 1 92.5 564 ALA B C 1
ATOM 12158 O O . ALA B 1 564 ? -8.648 -17.5 13.602 1 92.5 564 ALA B O 1
ATOM 12159 N N . GLN B 1 565 ? -7.723 -16.266 12 1 93.56 565 GLN B N 1
ATOM 12160 C CA . GLN B 1 565 ? -6.949 -17.391 11.492 1 93.56 565 GLN B CA 1
ATOM 12161 C C . GLN B 1 565 ? -5.5 -17.328 11.961 1 93.56 565 GLN B C 1
ATOM 12163 O O . GLN B 1 565 ? -4.801 -16.344 11.695 1 93.56 565 GLN B O 1
ATOM 12168 N N . ALA B 1 566 ? -5.031 -18.359 12.555 1 95.06 566 ALA B N 1
ATOM 12169 C CA . ALA B 1 566 ? -3.646 -18.438 13.016 1 95.06 566 ALA B CA 1
ATOM 12170 C C . ALA B 1 566 ? -2.674 -18.438 11.844 1 95.06 566 ALA B C 1
ATOM 12172 O O . ALA B 1 566 ? -1.641 -17.766 11.883 1 95.06 566 ALA B O 1
ATOM 12173 N N . ASP B 1 567 ? -2.975 -19.172 10.859 1 95.19 567 ASP B N 1
ATOM 12174 C CA . ASP B 1 567 ? -2.082 -19.25 9.703 1 95.19 567 ASP B CA 1
ATOM 12175 C C . ASP B 1 567 ? -2.078 -17.922 8.938 1 95.19 567 ASP B C 1
ATOM 12177 O O . ASP B 1 567 ? -1.016 -17.422 8.57 1 95.19 567 ASP B O 1
ATOM 12181 N N . GLY B 1 568 ? -3.303 -17.359 8.719 1 94.56 568 GLY B N 1
ATOM 12182 C CA . GLY B 1 568 ? -3.35 -16.062 8.055 1 94.56 568 GLY B CA 1
ATOM 12183 C C . GLY B 1 568 ? -2.502 -15.016 8.742 1 94.56 568 GLY B C 1
ATOM 12184 O O . GLY B 1 568 ? -1.776 -14.266 8.086 1 94.56 568 GLY B O 1
ATOM 12185 N N . THR B 1 569 ? -2.551 -14.961 10.039 1 96.31 569 THR B N 1
ATOM 12186 C CA . THR B 1 569 ? -1.786 -14.008 10.836 1 96.31 569 THR B CA 1
ATOM 12187 C C . THR B 1 569 ? -0.294 -14.32 10.766 1 96.31 569 THR B C 1
ATOM 12189 O O . THR B 1 569 ? 0.53 -13.422 10.609 1 96.31 569 THR B O 1
ATOM 12192 N N . ALA B 1 570 ? -0.011 -15.555 10.789 1 96.62 570 ALA B N 1
ATOM 12193 C CA . ALA B 1 570 ? 1.385 -15.984 10.734 1 96.62 570 ALA B CA 1
ATOM 12194 C C . ALA B 1 570 ? 1.989 -15.703 9.359 1 96.62 570 ALA B C 1
ATOM 12196 O O . ALA B 1 570 ? 3.162 -15.336 9.258 1 96.62 570 ALA B O 1
ATOM 12197 N N . TRP B 1 571 ? 1.246 -15.93 8.32 1 96.38 571 TRP B N 1
ATOM 12198 C CA . TRP B 1 571 ? 1.718 -15.633 6.969 1 96.38 571 TRP B CA 1
ATOM 12199 C C . TRP B 1 571 ? 2.068 -14.156 6.828 1 96.38 571 TRP B C 1
ATOM 12201 O O . TRP B 1 571 ? 3.031 -13.805 6.141 1 96.38 571 TRP B O 1
ATOM 12211 N N . MET B 1 572 ? 1.315 -13.289 7.453 1 96.75 572 MET B N 1
ATOM 12212 C CA . MET B 1 572 ? 1.604 -11.859 7.371 1 96.75 572 MET B CA 1
ATOM 12213 C C . MET B 1 572 ? 2.848 -11.508 8.18 1 96.75 572 MET B C 1
ATOM 12215 O O . MET B 1 572 ? 3.607 -10.617 7.805 1 96.75 572 MET B O 1
ATOM 12219 N N . ALA B 1 573 ? 3.002 -12.18 9.32 1 96.94 573 ALA B N 1
ATOM 12220 C CA . ALA B 1 573 ? 4.258 -12.023 10.047 1 96.94 573 ALA B CA 1
ATOM 12221 C C . ALA B 1 573 ? 5.445 -12.461 9.195 1 96.94 573 ALA B C 1
ATOM 12223 O O . ALA B 1 573 ? 6.473 -11.781 9.156 1 96.94 573 ALA B O 1
ATOM 12224 N N . PHE B 1 574 ? 5.293 -13.609 8.523 1 97.19 574 PHE B N 1
ATOM 12225 C CA . PHE B 1 574 ? 6.305 -14.117 7.602 1 97.19 574 PHE B CA 1
ATOM 12226 C C . PHE B 1 574 ? 6.605 -13.094 6.512 1 97.19 574 PHE B C 1
ATOM 12228 O O . PHE B 1 574 ? 7.77 -12.828 6.211 1 97.19 574 PHE B O 1
ATOM 12235 N N . PHE B 1 575 ? 5.59 -12.469 5.93 1 97.5 575 PHE B N 1
ATOM 12236 C CA . PHE B 1 575 ? 5.734 -11.438 4.906 1 97.5 575 PHE B CA 1
ATOM 12237 C C . PHE B 1 575 ? 6.5 -10.234 5.445 1 97.5 575 PHE B C 1
ATOM 12239 O O . PHE B 1 575 ? 7.371 -9.695 4.766 1 97.5 575 PHE B O 1
ATOM 12246 N N . CYS B 1 576 ? 6.266 -9.82 6.707 1 96.38 576 CYS B N 1
ATOM 12247 C CA . CYS B 1 576 ? 6.98 -8.719 7.348 1 96.38 576 CYS B CA 1
ATOM 12248 C C . CYS B 1 576 ? 8.469 -9.023 7.445 1 96.38 576 CYS B C 1
ATOM 12250 O O . CYS B 1 576 ? 9.305 -8.18 7.105 1 96.38 576 CYS B O 1
ATOM 12252 N N . GLU B 1 577 ? 8.719 -10.172 7.891 1 96.38 577 GLU B N 1
ATOM 12253 C CA . GLU B 1 577 ? 10.117 -10.555 8.078 1 96.38 577 GLU B CA 1
ATOM 12254 C C . GLU B 1 577 ? 10.875 -10.555 6.754 1 96.38 577 GLU B C 1
ATOM 12256 O O . GLU B 1 577 ? 12.031 -10.148 6.695 1 96.38 577 GLU B O 1
ATOM 12261 N N . LEU B 1 578 ? 10.219 -11.094 5.754 1 97.69 578 LEU B N 1
ATOM 12262 C CA . LEU B 1 578 ? 10.836 -11.094 4.43 1 97.69 578 LEU B CA 1
ATOM 12263 C C . LEU B 1 578 ? 11.125 -9.672 3.971 1 97.69 578 LEU B C 1
ATOM 12265 O O . LEU B 1 578 ? 12.203 -9.391 3.432 1 97.69 578 LEU B O 1
ATOM 12269 N N . MET B 1 579 ? 10.219 -8.75 4.219 1 98.31 579 MET B N 1
ATOM 12270 C CA . MET B 1 579 ? 10.383 -7.363 3.791 1 98.31 579 MET B CA 1
ATOM 12271 C C . MET B 1 579 ? 11.461 -6.664 4.609 1 98.31 579 MET B C 1
ATOM 12273 O O . MET B 1 579 ? 12.172 -5.797 4.098 1 98.31 579 MET B O 1
ATOM 12277 N N . VAL B 1 580 ? 11.609 -6.996 5.938 1 97.12 580 VAL B N 1
ATOM 12278 C CA . VAL B 1 580 ? 12.727 -6.5 6.734 1 97.12 580 VAL B CA 1
ATOM 12279 C C . VAL B 1 580 ? 14.047 -6.914 6.086 1 97.12 580 VAL B C 1
ATOM 12281 O O . VAL B 1 580 ? 14.922 -6.078 5.855 1 97.12 580 VAL B O 1
ATOM 12284 N N . GLU B 1 581 ? 14.164 -8.203 5.766 1 96.12 581 GLU B N 1
ATOM 12285 C CA . GLU B 1 581 ? 15.406 -8.719 5.191 1 96.12 581 GLU B CA 1
ATOM 12286 C C . GLU B 1 581 ? 15.703 -8.062 3.846 1 96.12 581 GLU B C 1
ATOM 12288 O O . GLU B 1 581 ? 16.828 -7.637 3.592 1 96.12 581 GLU B O 1
ATOM 12293 N N . ILE B 1 582 ? 14.703 -7.973 2.986 1 97.75 582 ILE B N 1
ATOM 12294 C CA . ILE B 1 582 ? 14.875 -7.371 1.667 1 97.75 582 ILE B CA 1
ATOM 12295 C C . ILE B 1 582 ? 15.273 -5.906 1.816 1 97.75 582 ILE B C 1
ATOM 12297 O O . ILE B 1 582 ? 16.188 -5.434 1.124 1 97.75 582 ILE B O 1
ATOM 12301 N N . SER B 1 583 ? 14.609 -5.156 2.742 1 97.81 583 SER B N 1
ATOM 12302 C CA . SER B 1 583 ? 14.93 -3.752 2.971 1 97.81 583 SER B CA 1
ATOM 12303 C C . SER B 1 583 ? 16.375 -3.58 3.42 1 97.81 583 SER B C 1
ATOM 12305 O O . SER B 1 583 ? 17.062 -2.664 2.969 1 97.81 583 SER B O 1
ATOM 12307 N N . LEU B 1 584 ? 16.859 -4.418 4.281 1 96.06 584 LEU B N 1
ATOM 12308 C CA . LEU B 1 584 ? 18.219 -4.312 4.801 1 96.06 584 LEU B CA 1
ATOM 12309 C C . LEU B 1 584 ? 19.25 -4.641 3.715 1 96.06 584 LEU B C 1
ATOM 12311 O O . LEU B 1 584 ? 20.297 -4.016 3.646 1 96.06 584 LEU B O 1
ATOM 12315 N N . ILE B 1 585 ? 18.922 -5.66 2.865 1 95.81 585 ILE B N 1
ATOM 12316 C CA . ILE B 1 585 ? 19.781 -5.965 1.728 1 95.81 585 ILE B CA 1
ATOM 12317 C C . ILE B 1 585 ? 19.875 -4.75 0.808 1 95.81 585 ILE B C 1
ATOM 12319 O O . ILE B 1 585 ? 20.969 -4.336 0.423 1 95.81 585 ILE B O 1
ATOM 12323 N N . LEU B 1 586 ? 18.75 -4.137 0.523 1 97 586 LEU B N 1
ATOM 12324 C CA . LEU B 1 586 ? 18.703 -3.006 -0.397 1 97 586 LEU B CA 1
ATOM 12325 C C . LEU B 1 586 ? 19.297 -1.76 0.24 1 97 586 LEU B C 1
ATOM 12327 O O . LEU B 1 586 ? 19.734 -0.848 -0.464 1 97 586 LEU B O 1
ATOM 12331 N N . ALA B 1 587 ? 19.281 -1.697 1.57 1 95.38 587 ALA B N 1
ATOM 12332 C CA . ALA B 1 587 ? 19.875 -0.562 2.27 1 95.38 587 ALA B CA 1
ATOM 12333 C C . ALA B 1 587 ? 21.375 -0.491 2.014 1 95.38 587 ALA B C 1
ATOM 12335 O O . ALA B 1 587 ? 21.984 0.577 2.125 1 95.38 587 ALA B O 1
ATOM 12336 N N . GLN B 1 588 ? 21.984 -1.588 1.667 1 91.94 588 GLN B N 1
ATOM 12337 C CA . GLN B 1 588 ? 23.391 -1.586 1.253 1 91.94 588 GLN B CA 1
ATOM 12338 C C . GLN B 1 588 ? 23.562 -0.889 -0.094 1 91.94 588 GLN B C 1
ATOM 12340 O O . GLN B 1 588 ? 24.609 -0.294 -0.36 1 91.94 588 GLN B O 1
ATOM 12345 N N . ARG B 1 589 ? 22.5 -1.009 -0.82 1 90.44 589 ARG B N 1
ATOM 12346 C CA . ARG B 1 589 ? 22.469 -0.354 -2.125 1 90.44 589 ARG B CA 1
ATOM 12347 C C . ARG B 1 589 ? 22.141 1.127 -1.983 1 90.44 589 ARG B C 1
ATOM 12349 O O . ARG B 1 589 ? 22.719 1.968 -2.678 1 90.44 589 ARG B O 1
ATOM 12356 N N . ASP B 1 590 ? 21.234 1.46 -1.152 1 94.19 590 ASP B N 1
ATOM 12357 C CA . ASP B 1 590 ? 20.719 2.805 -0.938 1 94.19 590 ASP B CA 1
ATOM 12358 C C . ASP B 1 590 ? 20.156 2.959 0.475 1 94.19 590 ASP B C 1
ATOM 12360 O O . ASP B 1 590 ? 19.266 2.213 0.878 1 94.19 590 ASP B O 1
ATOM 12364 N N . GLN B 1 591 ? 20.594 3.922 1.221 1 93.88 591 GLN B N 1
ATOM 12365 C CA . GLN B 1 591 ? 20.266 4.109 2.629 1 93.88 591 GLN B CA 1
ATOM 12366 C C . GLN B 1 591 ? 18.766 4.406 2.809 1 93.88 591 GLN B C 1
ATOM 12368 O O . GLN B 1 591 ? 18.234 4.262 3.906 1 93.88 591 GLN B O 1
ATOM 12373 N N . ILE B 1 592 ? 18.062 4.766 1.761 1 95 592 ILE B N 1
ATOM 12374 C CA . ILE B 1 592 ? 16.672 5.16 1.851 1 95 592 ILE B CA 1
ATOM 12375 C C . ILE B 1 592 ? 15.82 3.971 2.311 1 95 592 ILE B C 1
ATOM 12377 O O . ILE B 1 592 ? 14.711 4.145 2.818 1 95 592 ILE B O 1
ATOM 12381 N N . TYR B 1 593 ? 16.344 2.752 2.16 1 96.75 593 TYR B N 1
ATOM 12382 C CA . TYR B 1 593 ? 15.578 1.551 2.475 1 96.75 593 TYR B CA 1
ATOM 12383 C C . TYR B 1 593 ? 15.609 1.26 3.971 1 96.75 593 TYR B C 1
ATOM 12385 O O . TYR B 1 593 ? 14.867 0.405 4.457 1 96.75 593 TYR B O 1
ATOM 12393 N N . GLU B 1 594 ? 16.422 1.947 4.766 1 95.75 594 GLU B N 1
ATOM 12394 C CA . GLU B 1 594 ? 16.484 1.75 6.211 1 95.75 594 GLU B CA 1
ATOM 12395 C C . GLU B 1 594 ? 15.148 2.092 6.871 1 95.75 594 GLU B C 1
ATOM 12397 O O . GLU B 1 594 ? 14.719 1.404 7.797 1 95.75 594 GLU B O 1
ATOM 12402 N N . ASP B 1 595 ? 14.508 3.123 6.336 1 95.25 595 ASP B N 1
ATOM 12403 C CA . ASP B 1 595 ? 13.203 3.51 6.867 1 95.25 595 ASP B CA 1
ATOM 12404 C C . ASP B 1 595 ? 12.18 2.389 6.688 1 95.25 595 ASP B C 1
ATOM 12406 O O . ASP B 1 595 ? 11.352 2.148 7.574 1 95.25 595 ASP B O 1
ATOM 12410 N N . MET B 1 596 ? 12.281 1.734 5.605 1 97.19 596 MET B N 1
ATOM 12411 C CA . MET B 1 596 ? 11.328 0.666 5.312 1 97.19 596 MET B CA 1
ATOM 12412 C C . MET B 1 596 ? 11.609 -0.562 6.176 1 97.19 596 MET B C 1
ATOM 12414 O O . MET B 1 596 ? 10.68 -1.258 6.59 1 97.19 596 MET B O 1
ATOM 12418 N N . ALA B 1 597 ? 12.914 -0.828 6.418 1 97.19 597 ALA B N 1
ATOM 12419 C CA . ALA B 1 597 ? 13.258 -1.909 7.336 1 97.19 597 ALA B CA 1
ATOM 12420 C C . ALA B 1 597 ? 12.625 -1.687 8.703 1 97.19 597 ALA B C 1
ATOM 12422 O O . ALA B 1 597 ? 12.062 -2.613 9.297 1 97.19 597 ALA B O 1
ATOM 12423 N N . SER B 1 598 ? 12.648 -0.455 9.195 1 95.44 598 SER B N 1
ATOM 12424 C CA . SER B 1 598 ? 12.062 -0.107 10.484 1 95.44 598 SER B CA 1
ATOM 12425 C C . SER B 1 598 ? 10.555 -0.279 10.469 1 95.44 598 SER B C 1
ATOM 12427 O O . SER B 1 598 ? 9.969 -0.795 11.422 1 95.44 598 SER B O 1
ATOM 12429 N N . LYS B 1 599 ? 9.953 0.131 9.375 1 96.5 599 LYS B N 1
ATOM 12430 C CA . LYS B 1 599 ? 8.508 0.009 9.219 1 96.5 599 LYS B CA 1
ATOM 12431 C C . LYS B 1 599 ? 8.062 -1.445 9.344 1 96.5 599 LYS B C 1
ATOM 12433 O O . LYS B 1 599 ? 7.141 -1.755 10.109 1 96.5 599 LYS B O 1
ATOM 12438 N N . PHE B 1 600 ? 8.68 -2.314 8.656 1 97.25 600 PHE B N 1
ATOM 12439 C CA . PHE B 1 600 ? 8.266 -3.713 8.633 1 97.25 600 PHE B CA 1
ATOM 12440 C C . PHE B 1 600 ? 8.656 -4.41 9.938 1 97.25 600 PHE B C 1
ATOM 12442 O O . PHE B 1 600 ? 7.938 -5.297 10.406 1 97.25 600 PHE B O 1
ATOM 12449 N N . PHE B 1 601 ? 9.805 -4.039 10.5 1 94.5 601 PHE B N 1
ATOM 12450 C CA . PHE B 1 601 ? 10.227 -4.586 11.789 1 94.5 601 PHE B CA 1
ATOM 12451 C C . PHE B 1 601 ? 9.18 -4.309 12.859 1 94.5 601 PHE B C 1
ATOM 12453 O O . PHE B 1 601 ? 8.75 -5.227 13.562 1 94.5 601 PHE B O 1
ATOM 12460 N N . GLU B 1 602 ? 8.75 -3.086 13 1 93.25 602 GLU B N 1
ATOM 12461 C CA . GLU B 1 602 ? 7.77 -2.715 14.016 1 93.25 602 GLU B CA 1
ATOM 12462 C C . GLU B 1 602 ? 6.438 -3.416 13.773 1 93.25 602 GLU B C 1
ATOM 12464 O O . GLU B 1 602 ? 5.785 -3.863 14.719 1 93.25 602 GLU B O 1
ATOM 12469 N N . HIS B 1 603 ? 6.051 -3.447 12.508 1 93.69 603 HIS B N 1
ATOM 12470 C CA . HIS B 1 603 ? 4.801 -4.129 12.195 1 93.69 603 HIS B CA 1
ATOM 12471 C C . HIS B 1 603 ? 4.859 -5.602 12.586 1 93.69 603 HIS B C 1
ATOM 12473 O O . HIS B 1 603 ? 3.861 -6.168 13.039 1 93.69 603 HIS B O 1
ATOM 12479 N N . PHE B 1 604 ? 6.035 -6.293 12.359 1 95.5 604 PHE B N 1
ATOM 12480 C CA . PHE B 1 604 ? 6.219 -7.676 12.789 1 95.5 604 PHE B CA 1
ATOM 12481 C C . PHE B 1 604 ? 5.949 -7.824 14.281 1 95.5 604 PHE B C 1
ATOM 12483 O O . PHE B 1 604 ? 5.25 -8.75 14.703 1 95.5 604 PHE B O 1
ATOM 12490 N N . ILE B 1 605 ? 6.469 -6.91 15.062 1 93.06 605 ILE B N 1
ATOM 12491 C CA . ILE B 1 605 ? 6.34 -6.984 16.516 1 93.06 605 ILE B CA 1
ATOM 12492 C C . ILE B 1 605 ? 4.875 -6.828 16.906 1 93.06 605 ILE B C 1
ATOM 12494 O O . ILE B 1 605 ? 4.398 -7.512 17.812 1 93.06 605 ILE B O 1
ATOM 12498 N N . TYR B 1 606 ? 4.156 -5.945 16.219 1 92.06 606 TYR B N 1
ATOM 12499 C CA . TYR B 1 606 ? 2.736 -5.777 16.5 1 92.06 606 TYR B CA 1
ATOM 12500 C C . TYR B 1 606 ? 1.972 -7.07 16.219 1 92.06 606 TYR B C 1
ATOM 12502 O O . TYR B 1 606 ? 1.1 -7.457 17 1 92.06 606 TYR B O 1
ATOM 12510 N N . ILE B 1 607 ? 2.256 -7.75 15.141 1 94.69 607 ILE B N 1
ATOM 12511 C CA . ILE B 1 607 ? 1.585 -9 14.789 1 94.69 607 ILE B CA 1
ATOM 12512 C C . ILE B 1 607 ? 1.956 -10.086 15.797 1 94.69 607 ILE B C 1
ATOM 12514 O O . ILE B 1 607 ? 1.1 -10.859 16.219 1 94.69 607 ILE B O 1
ATOM 12518 N N . MET B 1 608 ? 3.26 -10.164 16.141 1 94 608 MET B N 1
ATOM 12519 C CA . MET B 1 608 ? 3.746 -11.133 17.125 1 94 608 MET B CA 1
ATOM 12520 C C . MET B 1 608 ? 2.979 -11.008 18.438 1 94 608 MET B C 1
ATOM 12522 O O . MET B 1 608 ? 2.561 -12.016 19.016 1 94 608 MET B O 1
ATOM 12526 N N . ASP B 1 609 ? 2.727 -9.789 18.859 1 92.31 609 ASP B N 1
ATOM 12527 C CA . ASP B 1 609 ? 1.984 -9.555 20.094 1 92.31 609 ASP B CA 1
ATOM 12528 C C . ASP B 1 609 ? 0.517 -9.953 19.938 1 92.31 609 ASP B C 1
ATOM 12530 O O . ASP B 1 609 ? -0.076 -10.539 20.844 1 92.31 609 ASP B O 1
ATOM 12534 N N . ALA B 1 610 ? -0.058 -9.594 18.875 1 92.69 610 ALA B N 1
ATOM 12535 C CA . ALA B 1 610 ? -1.478 -9.844 18.641 1 92.69 610 ALA B CA 1
ATOM 12536 C C . ALA B 1 610 ? -1.769 -11.344 18.594 1 92.69 610 ALA B C 1
ATOM 12538 O O . ALA B 1 610 ? -2.775 -11.805 19.141 1 92.69 610 ALA B O 1
ATOM 12539 N N . ILE B 1 611 ? -0.925 -12.102 17.891 1 94.88 611 ILE B N 1
ATOM 12540 C CA . ILE B 1 611 ? -1.186 -13.523 17.703 1 94.88 611 ILE B CA 1
ATOM 12541 C C . ILE B 1 611 ? -1.042 -14.258 19.031 1 94.88 611 ILE B C 1
ATOM 12543 O O . ILE B 1 611 ? -1.731 -15.25 19.281 1 94.88 611 ILE B O 1
ATOM 12547 N N . ASN B 1 612 ? -0.217 -13.789 19.938 1 94 612 ASN B N 1
ATOM 12548 C CA . ASN B 1 612 ? 0.076 -14.484 21.188 1 94 612 ASN B CA 1
ATOM 12549 C C . ASN B 1 612 ? -0.775 -13.953 22.328 1 94 612 ASN B C 1
ATOM 12551 O O . ASN B 1 612 ? -1.1 -14.695 23.266 1 94 612 ASN B O 1
ATOM 12555 N N . PHE B 1 613 ? -1.121 -12.641 22.297 1 89.5 613 PHE B N 1
ATOM 12556 C CA . PHE B 1 613 ? -1.765 -12.047 23.453 1 89.5 613 PHE B CA 1
ATOM 12557 C C . PHE B 1 613 ? -3.004 -11.258 23.047 1 89.5 613 PHE B C 1
ATOM 12559 O O . PHE B 1 613 ? -3.693 -10.695 23.891 1 89.5 613 PHE B O 1
ATOM 12566 N N . GLY B 1 614 ? -3.348 -11.227 21.859 1 86 614 GLY B N 1
ATOM 12567 C CA . GLY B 1 614 ? -4.449 -10.406 21.391 1 86 614 GLY B CA 1
ATOM 12568 C C . GLY B 1 614 ? -5.812 -10.992 21.719 1 86 614 GLY B C 1
ATOM 12569 O O . GLY B 1 614 ? -5.91 -12.008 22.406 1 86 614 GLY B O 1
ATOM 12570 N N . VAL B 1 615 ? -6.785 -10.375 21.234 1 84.31 615 VAL B N 1
ATOM 12571 C CA . VAL B 1 615 ? -8.172 -10.648 21.578 1 84.31 615 VAL B CA 1
ATOM 12572 C C . VAL B 1 615 ? -8.609 -11.984 20.969 1 84.31 615 VAL B C 1
ATOM 12574 O O . VAL B 1 615 ? -9.562 -12.602 21.438 1 84.31 615 VAL B O 1
ATOM 12577 N N . ALA B 1 616 ? -7.879 -12.422 19.984 1 89.5 616 ALA B N 1
ATOM 12578 C CA . ALA B 1 616 ? -8.297 -13.617 19.266 1 89.5 616 ALA B CA 1
ATOM 12579 C C . ALA B 1 616 ? -7.871 -14.883 20.016 1 89.5 616 ALA B C 1
ATOM 12581 O O . ALA B 1 616 ? -8.391 -15.969 19.766 1 89.5 616 ALA B O 1
ATOM 12582 N N . HIS B 1 617 ? -6.93 -14.805 20.875 1 91.69 617 HIS B N 1
ATOM 12583 C CA . HIS B 1 617 ? -6.465 -15.93 21.672 1 91.69 617 HIS B CA 1
ATOM 12584 C C . HIS B 1 617 ? -6.074 -17.109 20.797 1 91.69 617 HIS B C 1
ATOM 12586 O O . HIS B 1 617 ? -6.562 -18.234 21 1 91.69 617 HIS B O 1
ATOM 12592 N N . LEU B 1 618 ? -5.188 -16.906 19.922 1 95.88 618 LEU B N 1
ATOM 12593 C CA . LEU B 1 618 ? -4.832 -17.922 18.938 1 95.88 618 LEU B CA 1
ATOM 12594 C C . LEU B 1 618 ? -3.854 -18.922 19.531 1 95.88 618 LEU B C 1
ATOM 12596 O O . LEU B 1 618 ? -3.775 -20.062 19.078 1 95.88 618 LEU B O 1
ATOM 12600 N N . TRP B 1 619 ? -3.064 -18.578 20.547 1 97.06 619 TRP B N 1
ATOM 12601 C CA . TRP B 1 619 ? -2.219 -19.516 21.266 1 97.06 619 TRP B CA 1
ATOM 12602 C C . TRP B 1 619 ? -2.98 -20.156 22.422 1 97.06 619 TRP B C 1
ATOM 12604 O O . TRP B 1 619 ? -3.494 -19.438 23.297 1 97.06 619 TRP B O 1
ATOM 12614 N N . ASP B 1 620 ? -3.074 -21.438 22.453 1 97.12 620 ASP B N 1
ATOM 12615 C CA . ASP B 1 620 ? -3.674 -22.172 23.562 1 97.12 620 ASP B CA 1
ATOM 12616 C C . ASP B 1 620 ? -2.607 -22.656 24.547 1 97.12 620 ASP B C 1
ATOM 12618 O O . ASP B 1 620 ? -1.906 -23.641 24.266 1 97.12 620 ASP B O 1
ATOM 12622 N N . GLU B 1 621 ? -2.578 -22.094 25.672 1 95.44 621 GLU B N 1
ATOM 12623 C CA . GLU B 1 621 ? -1.541 -22.406 26.656 1 95.44 621 GLU B CA 1
ATOM 12624 C C . GLU B 1 621 ? -1.692 -23.828 27.188 1 95.44 621 GLU B C 1
ATOM 12626 O O . GLU B 1 621 ? -0.699 -24.5 27.484 1 95.44 621 GLU B O 1
ATOM 12631 N N . GLU B 1 622 ? -2.869 -24.25 27.312 1 96.56 622 GLU B N 1
ATOM 12632 C CA . GLU B 1 622 ? -3.115 -25.578 27.844 1 96.56 622 GLU B CA 1
ATOM 12633 C C . GLU B 1 622 ? -2.582 -26.656 26.891 1 96.56 622 GLU B C 1
ATOM 12635 O O . GLU B 1 622 ? -1.827 -27.531 27.297 1 96.56 622 GLU B O 1
ATOM 12640 N N . ASP B 1 623 ? -2.908 -26.547 25.609 1 97.06 623 ASP B N 1
ATOM 12641 C CA . ASP B 1 623 ? -2.506 -27.547 24.625 1 97.06 623 ASP B CA 1
ATOM 12642 C C . ASP B 1 623 ? -1.091 -27.281 24.109 1 97.06 623 ASP B C 1
ATOM 12644 O O . ASP B 1 623 ? -0.422 -28.188 23.625 1 97.06 623 ASP B O 1
ATOM 12648 N N . GLY B 1 624 ? -0.634 -26.016 24.234 1 97.25 624 GLY B N 1
ATOM 12649 C CA . GLY B 1 624 ? 0.648 -25.656 23.641 1 97.25 624 GLY B CA 1
ATOM 12650 C C . GLY B 1 624 ? 0.651 -25.703 22.125 1 97.25 624 GLY B C 1
ATOM 12651 O O . GLY B 1 624 ? 1.55 -26.297 21.531 1 97.25 624 GLY B O 1
ATOM 12652 N N . PHE B 1 625 ? -0.355 -25.109 21.594 1 97.81 625 PHE B N 1
ATOM 12653 C CA . PHE B 1 625 ? -0.538 -25.156 20.141 1 97.81 625 PHE B CA 1
ATOM 12654 C C . PHE B 1 625 ? -1.357 -23.969 19.672 1 97.81 625 PHE B C 1
ATOM 12656 O O . PHE B 1 625 ? -2.02 -23.297 20.469 1 97.81 625 PHE B O 1
ATOM 12663 N N . TYR B 1 626 ? -1.292 -23.5 18.453 1 97.88 626 TYR B N 1
ATOM 12664 C CA . TYR B 1 626 ? -2.098 -22.422 17.891 1 97.88 626 TYR B CA 1
ATOM 12665 C C . TYR B 1 626 ? -3.367 -22.969 17.234 1 97.88 626 TYR B C 1
ATOM 12667 O O . TYR B 1 626 ? -3.34 -24.016 16.594 1 97.88 626 TYR B O 1
ATOM 12675 N N . TYR B 1 627 ? -4.504 -22.328 17.438 1 97.06 627 TYR B N 1
ATOM 12676 C CA . TYR B 1 627 ? -5.789 -22.672 16.844 1 97.06 627 TYR B CA 1
ATOM 12677 C C . TYR B 1 627 ? -6.449 -21.438 16.219 1 97.06 627 TYR B C 1
ATOM 12679 O O . TYR B 1 627 ? -6.18 -20.312 16.641 1 97.06 627 TYR B O 1
ATOM 12687 N N . ASP B 1 628 ? -7.281 -21.625 15.164 1 94.81 628 ASP B N 1
ATOM 12688 C CA . ASP B 1 628 ? -8.211 -20.594 14.758 1 94.81 628 ASP B CA 1
ATOM 12689 C C . ASP B 1 628 ? -9.242 -20.312 15.852 1 94.81 628 ASP B C 1
ATOM 12691 O O . ASP B 1 628 ? -9.422 -21.125 16.766 1 94.81 628 ASP B O 1
ATOM 12695 N N . SER B 1 629 ? -9.789 -19.172 15.711 1 94.75 629 SER B N 1
ATOM 12696 C CA . SER B 1 629 ? -10.82 -18.797 16.672 1 94.75 629 SER B CA 1
ATOM 12697 C C . SER B 1 629 ? -11.93 -17.984 16 1 94.75 629 SER B C 1
ATOM 12699 O O . SER B 1 629 ? -11.672 -17.234 15.055 1 94.75 629 SER B O 1
ATOM 12701 N N . ILE B 1 630 ? -13.156 -18.25 16.438 1 93.06 630 ILE B N 1
ATOM 12702 C CA . ILE B 1 630 ? -14.258 -17.375 16.031 1 93.06 630 ILE B CA 1
ATOM 12703 C C . ILE B 1 630 ? -14.438 -16.266 17.062 1 93.06 630 ILE B C 1
ATOM 12705 O O . ILE B 1 630 ? -14.641 -16.531 18.25 1 93.06 630 ILE B O 1
ATOM 12709 N N . ILE B 1 631 ? -14.312 -15.07 16.562 1 91.5 631 ILE B N 1
ATOM 12710 C CA . ILE B 1 631 ? -14.43 -13.914 17.453 1 91.5 631 ILE B CA 1
ATOM 12711 C C . ILE B 1 631 ? -15.836 -13.336 17.359 1 91.5 631 ILE B C 1
ATOM 12713 O O . ILE B 1 631 ? -16.344 -13.07 16.266 1 91.5 631 ILE B O 1
ATOM 12717 N N . PHE B 1 632 ? -16.438 -13.242 18.469 1 88 632 PHE B N 1
ATOM 12718 C CA . PHE B 1 632 ? -17.703 -12.555 18.609 1 88 632 PHE B CA 1
ATOM 12719 C C . PHE B 1 632 ? -17.516 -11.227 19.344 1 88 632 PHE B C 1
ATOM 12721 O O . PHE B 1 632 ? -16.406 -10.859 19.703 1 88 632 PHE B O 1
ATOM 12728 N N . GLU B 1 633 ? -18.578 -10.438 19.484 1 82.38 633 GLU B N 1
ATOM 12729 C CA . GLU B 1 633 ? -18.5 -9.133 20.141 1 82.38 633 GLU B CA 1
ATOM 12730 C C . GLU B 1 633 ? -18.062 -9.273 21.594 1 82.38 633 GLU B C 1
ATOM 12732 O O . GLU B 1 633 ? -17.312 -8.438 22.109 1 82.38 633 GLU B O 1
ATOM 12737 N N . ASP B 1 634 ? -18.5 -10.297 22.219 1 84.88 634 ASP B N 1
ATOM 12738 C CA . ASP B 1 634 ? -18.297 -10.367 23.672 1 84.88 634 ASP B CA 1
ATOM 12739 C C . ASP B 1 634 ? -17.422 -11.562 24.047 1 84.88 634 ASP B C 1
ATOM 12741 O O . ASP B 1 634 ? -16.984 -11.672 25.203 1 84.88 634 ASP B O 1
ATOM 12745 N N . HIS B 1 635 ? -17.234 -12.469 23.078 1 87.56 635 HIS B N 1
ATOM 12746 C CA . HIS B 1 635 ? -16.453 -13.648 23.406 1 87.56 635 HIS B CA 1
ATOM 12747 C C . HIS B 1 635 ? -15.836 -14.273 22.156 1 87.56 635 HIS B C 1
ATOM 12749 O O . HIS B 1 635 ? -16.016 -13.758 21.047 1 87.56 635 HIS B O 1
ATOM 12755 N N . GLN B 1 636 ? -15 -15.289 22.406 1 92.06 636 GLN B N 1
ATOM 12756 C CA . GLN B 1 636 ? -14.422 -16.031 21.297 1 92.06 636 GLN B CA 1
ATOM 12757 C C . GLN B 1 636 ? -14.5 -17.531 21.531 1 92.06 636 GLN B C 1
ATOM 12759 O O . GLN B 1 636 ? -14.586 -17.984 22.688 1 92.06 636 GLN B O 1
ATOM 12764 N N . ILE B 1 637 ? -14.562 -18.359 20.484 1 93.44 637 ILE B N 1
ATOM 12765 C CA . ILE B 1 637 ? -14.594 -19.812 20.547 1 93.44 637 ILE B CA 1
ATOM 12766 C C . ILE B 1 637 ? -13.414 -20.391 19.766 1 93.44 637 ILE B C 1
ATOM 12768 O O . ILE B 1 637 ? -13.344 -20.25 18.547 1 93.44 637 ILE B O 1
ATOM 12772 N N . PRO B 1 638 ? -12.5 -21.031 20.453 1 94.69 638 PRO B N 1
ATOM 12773 C CA . PRO B 1 638 ? -11.367 -21.641 19.75 1 94.69 638 PRO B CA 1
ATOM 12774 C C . PRO B 1 638 ? -11.781 -22.875 18.938 1 94.69 638 PRO B C 1
ATOM 12776 O O . PRO B 1 638 ? -12.633 -23.641 19.375 1 94.69 638 PRO B O 1
ATOM 12779 N N . LEU B 1 639 ? -11.289 -23.047 17.812 1 95.25 639 LEU B N 1
ATOM 12780 C CA . LEU B 1 639 ? -11.438 -24.25 17 1 95.25 639 LEU B CA 1
ATOM 12781 C C . LEU B 1 639 ? -10.227 -25.156 17.156 1 95.25 639 LEU B C 1
ATOM 12783 O O . LEU B 1 639 ? -9.289 -25.094 16.359 1 95.25 639 LEU B O 1
ATOM 12787 N N . LYS B 1 640 ? -10.297 -26.031 18.125 1 96 640 LYS B N 1
ATOM 12788 C CA . LYS B 1 640 ? -9.148 -26.828 18.531 1 96 640 LYS B CA 1
ATOM 12789 C C . LYS B 1 640 ? -8.898 -27.984 17.578 1 96 640 LYS B C 1
ATOM 12791 O O . LYS B 1 640 ? -9.102 -29.156 17.938 1 96 640 LYS B O 1
ATOM 12796 N N . ILE B 1 641 ? -8.461 -27.688 16.422 1 96.75 641 ILE B N 1
ATOM 12797 C CA . ILE B 1 641 ? -8.07 -28.641 15.391 1 96.75 641 ILE B CA 1
ATOM 12798 C C . ILE B 1 641 ? -6.547 -28.656 15.25 1 96.75 641 ILE B C 1
ATOM 12800 O O . ILE B 1 641 ? -5.938 -27.625 14.93 1 96.75 641 ILE B O 1
ATOM 12804 N N . ARG B 1 642 ? -5.938 -29.797 15.5 1 97.62 642 ARG B N 1
ATOM 12805 C CA . ARG B 1 642 ? -4.496 -29.938 15.328 1 97.62 642 ARG B CA 1
ATOM 12806 C C . ARG B 1 642 ? -4.133 -30.156 13.867 1 97.62 642 ARG B C 1
ATOM 12808 O O . ARG B 1 642 ? -3.994 -31.297 13.414 1 97.62 642 ARG B O 1
ATOM 12815 N N . SER B 1 643 ? -3.906 -29.109 13.18 1 96.44 643 SER B N 1
ATOM 12816 C CA . SER B 1 643 ? -3.631 -29.125 11.75 1 96.44 643 SER B CA 1
ATOM 12817 C C . SER B 1 643 ? -2.418 -28.266 11.406 1 96.44 643 SER B C 1
ATOM 12819 O O . SER B 1 643 ? -1.827 -27.641 12.289 1 96.44 643 SER B O 1
ATOM 12821 N N . MET B 1 644 ? -2.039 -28.25 10.148 1 95.62 644 MET B N 1
ATOM 12822 C CA . MET B 1 644 ? -0.935 -27.438 9.633 1 95.62 644 MET B CA 1
ATOM 12823 C C . MET B 1 644 ? -1.116 -25.969 9.992 1 95.62 644 MET B C 1
ATOM 12825 O O . MET B 1 644 ? -0.137 -25.234 10.125 1 95.62 644 MET B O 1
ATOM 12829 N N . VAL B 1 645 ? -2.342 -25.516 10.227 1 94 645 VAL B N 1
ATOM 12830 C CA . VAL B 1 645 ? -2.658 -24.141 10.578 1 94 645 VAL B CA 1
ATOM 12831 C C . VAL B 1 645 ? -1.854 -23.719 11.812 1 94 645 VAL B C 1
ATOM 12833 O O . VAL B 1 645 ? -1.311 -22.625 11.859 1 94 645 VAL B O 1
ATOM 12836 N N . GLY B 1 646 ? -1.772 -24.641 12.727 1 96.06 646 GLY B N 1
ATOM 12837 C CA . GLY B 1 646 ? -1.091 -24.344 13.977 1 96.06 646 GLY B CA 1
ATOM 12838 C C . GLY B 1 646 ? 0.419 -24.438 13.867 1 96.06 646 GLY B C 1
ATOM 12839 O O . GLY B 1 646 ? 1.137 -24.078 14.812 1 96.06 646 GLY B O 1
ATOM 12840 N N . MET B 1 647 ? 0.945 -24.844 12.727 1 95.88 647 MET B N 1
ATOM 12841 C CA . MET B 1 647 ? 2.383 -24.984 12.531 1 95.88 647 MET B CA 1
ATOM 12842 C C . MET B 1 647 ? 2.945 -23.828 11.727 1 95.88 647 MET B C 1
ATOM 12844 O O . MET B 1 647 ? 4.148 -23.562 11.766 1 95.88 647 MET B O 1
ATOM 12848 N N . VAL B 1 648 ? 2.09 -23.062 11.008 1 96.31 648 VAL B N 1
ATOM 12849 C CA . VAL B 1 648 ? 2.514 -21.984 10.125 1 96.31 648 VAL B CA 1
ATOM 12850 C C . VAL B 1 648 ? 3.242 -20.906 10.922 1 96.31 648 VAL B C 1
ATOM 12852 O O . VAL B 1 648 ? 4.195 -20.297 10.43 1 96.31 648 VAL B O 1
ATOM 12855 N N . PRO B 1 649 ? 2.898 -20.656 12.227 1 96.88 649 PRO B N 1
ATOM 12856 C CA . PRO B 1 649 ? 3.633 -19.672 13.023 1 96.88 649 PRO B CA 1
ATOM 12857 C C . PRO B 1 649 ? 5.121 -20 13.141 1 96.88 649 PRO B C 1
ATOM 12859 O O . PRO B 1 649 ? 5.93 -19.109 13.43 1 96.88 649 PRO B O 1
ATOM 12862 N N . LEU B 1 650 ? 5.512 -21.25 12.828 1 97 650 LEU B N 1
ATOM 12863 C CA . LEU B 1 650 ? 6.918 -21.641 12.852 1 97 650 LEU B CA 1
ATOM 12864 C C . LEU B 1 650 ? 7.668 -21.047 11.656 1 97 650 LEU B C 1
ATOM 12866 O O . LEU B 1 650 ? 8.898 -21.031 11.641 1 97 650 LEU B O 1
ATOM 12870 N N . PHE B 1 651 ? 6.941 -20.547 10.656 1 95.69 651 PHE B N 1
ATOM 12871 C CA . PHE B 1 651 ? 7.562 -20.141 9.398 1 95.69 651 PHE B CA 1
ATOM 12872 C C . PHE B 1 651 ? 8.211 -18.766 9.531 1 95.69 651 PHE B C 1
ATOM 12874 O O . PHE B 1 651 ? 8.922 -18.328 8.625 1 95.69 651 PHE B O 1
ATOM 12881 N N . SER B 1 652 ? 8.055 -18.094 10.617 1 91 652 SER B N 1
ATOM 12882 C CA . SER B 1 652 ? 8.703 -16.812 10.883 1 91 652 SER B CA 1
ATOM 12883 C C . SER B 1 652 ? 9.938 -16.984 11.766 1 91 652 SER B C 1
ATOM 12885 O O . SER B 1 652 ? 9.82 -17.266 12.961 1 91 652 SER B O 1
ATOM 12887 N N . SER B 1 653 ? 11.164 -16.891 11.172 1 91.25 653 SER B N 1
ATOM 12888 C CA . SER B 1 653 ? 12.398 -17.156 11.906 1 91.25 653 SER B CA 1
ATOM 12889 C C . SER B 1 653 ? 13.578 -16.406 11.305 1 91.25 653 SER B C 1
ATOM 12891 O O . SER B 1 653 ? 14.578 -17.016 10.93 1 91.25 653 SER B O 1
ATOM 12893 N N . LEU B 1 654 ? 13.562 -15.078 11.32 1 91.5 654 LEU B N 1
ATOM 12894 C CA . LEU B 1 654 ? 14.656 -14.281 10.773 1 91.5 654 LEU B CA 1
ATOM 12895 C C . LEU B 1 654 ? 15.664 -13.93 11.867 1 91.5 654 LEU B C 1
ATOM 12897 O O . LEU B 1 654 ? 15.297 -13.391 12.906 1 91.5 654 LEU B O 1
ATOM 12901 N N . VAL B 1 655 ? 16.891 -14.289 11.688 1 90.25 655 VAL B N 1
ATOM 12902 C CA . VAL B 1 655 ? 17.969 -13.945 12.609 1 90.25 655 VAL B CA 1
ATOM 12903 C C . VAL B 1 655 ? 18.594 -12.609 12.195 1 90.25 655 VAL B C 1
ATOM 12905 O O . VAL B 1 655 ? 19.047 -12.453 11.062 1 90.25 655 VAL B O 1
ATOM 12908 N N . LEU B 1 656 ? 18.562 -11.633 13.062 1 88.75 656 LEU B N 1
ATOM 12909 C CA . LEU B 1 656 ? 19.219 -10.352 12.852 1 88.75 656 LEU B CA 1
ATOM 12910 C C . LEU B 1 656 ? 20.484 -10.242 13.703 1 88.75 656 LEU B C 1
ATOM 12912 O O . LEU B 1 656 ? 20.406 -9.961 14.906 1 88.75 656 LEU B O 1
ATOM 12916 N N . TRP B 1 657 ? 21.562 -10.359 13.055 1 87.31 657 TRP B N 1
ATOM 12917 C CA . TRP B 1 657 ? 22.859 -10.25 13.742 1 87.31 657 TRP B CA 1
ATOM 12918 C C . TRP B 1 657 ? 23.203 -8.789 14.023 1 87.31 657 TRP B C 1
ATOM 12920 O O . TRP B 1 657 ? 22.953 -7.914 13.188 1 87.31 657 TRP B O 1
ATOM 12930 N N . ASP B 1 658 ? 23.75 -8.547 15.141 1 85.25 658 ASP B N 1
ATOM 12931 C CA . ASP B 1 658 ? 24.109 -7.184 15.531 1 85.25 658 ASP B CA 1
ATOM 12932 C C . ASP B 1 658 ? 25.094 -6.566 14.547 1 85.25 658 ASP B C 1
ATOM 12934 O O . ASP B 1 658 ? 25 -5.383 14.227 1 85.25 658 ASP B O 1
ATOM 12938 N N . SER B 1 659 ? 26.031 -7.309 14.141 1 83.88 659 SER B N 1
ATOM 12939 C CA . SER B 1 659 ? 27.047 -6.816 13.219 1 83.88 659 SER B CA 1
ATOM 12940 C C . SER B 1 659 ? 26.422 -6.348 11.906 1 83.88 659 SER B C 1
ATOM 12942 O O . SER B 1 659 ? 26.859 -5.355 11.328 1 83.88 659 SER B O 1
ATOM 12944 N N . GLU B 1 660 ? 25.406 -7.035 11.523 1 83.88 660 GLU B N 1
ATOM 12945 C CA . GLU B 1 660 ? 24.734 -6.684 10.289 1 83.88 660 GLU B CA 1
ATOM 12946 C C . GLU B 1 660 ? 23.812 -5.477 10.484 1 83.88 660 GLU B C 1
ATOM 12948 O O . GLU B 1 660 ? 23.781 -4.578 9.633 1 83.88 660 GLU B O 1
ATOM 12953 N N . ALA B 1 661 ? 23.172 -5.441 11.57 1 85.19 661 ALA B N 1
ATOM 12954 C CA . ALA B 1 661 ? 22.25 -4.348 11.859 1 85.19 661 ALA B CA 1
ATOM 12955 C C . ALA B 1 661 ? 23 -3.031 12.047 1 85.19 661 ALA B C 1
ATOM 12957 O O . ALA B 1 661 ? 22.516 -1.971 11.641 1 85.19 661 ALA B O 1
ATOM 12958 N N . LYS B 1 662 ? 24.141 -3.084 12.578 1 88.75 662 LYS B N 1
ATOM 12959 C CA . LYS B 1 662 ? 24.922 -1.896 12.883 1 88.75 662 LYS B CA 1
ATOM 12960 C C . LYS B 1 662 ? 25.453 -1.246 11.609 1 88.75 662 LYS B C 1
ATOM 12962 O O . LYS B 1 662 ? 25.844 -0.075 11.625 1 88.75 662 LYS B O 1
ATOM 12967 N N . GLN B 1 663 ? 25.453 -2.049 10.594 1 87.38 663 GLN B N 1
ATOM 12968 C CA . GLN B 1 663 ? 25.844 -1.48 9.312 1 87.38 663 GLN B CA 1
ATOM 12969 C C . GLN B 1 663 ? 24.828 -0.456 8.828 1 87.38 663 GLN B C 1
ATOM 12971 O O . GLN B 1 663 ? 25.109 0.346 7.938 1 87.38 663 GLN B O 1
ATOM 12976 N N . HIS B 1 664 ? 23.719 -0.514 9.391 1 93.06 664 HIS B N 1
ATOM 12977 C CA . HIS B 1 664 ? 22.625 0.402 9.078 1 93.06 664 HIS B CA 1
ATOM 12978 C C . HIS B 1 664 ? 22.234 1.224 10.297 1 93.06 664 HIS B C 1
ATOM 12980 O O . HIS B 1 664 ? 21.219 0.94 10.938 1 93.06 664 HIS B O 1
ATOM 12986 N N . PRO B 1 665 ? 22.906 2.238 10.484 1 90.5 665 PRO B N 1
ATOM 12987 C CA . PRO B 1 665 ? 22.781 2.965 11.75 1 90.5 665 PRO B CA 1
ATOM 12988 C C . PRO B 1 665 ? 21.359 3.494 11.984 1 90.5 665 PRO B C 1
ATOM 12990 O O . PRO B 1 665 ? 20.875 3.496 13.117 1 90.5 665 PRO B O 1
ATOM 12993 N N . GLY B 1 666 ? 20.703 4.008 10.914 1 90.12 666 GLY B N 1
ATOM 12994 C CA . GLY B 1 666 ? 19.344 4.484 11.07 1 90.12 666 GLY B CA 1
ATOM 12995 C C . GLY B 1 666 ? 18.391 3.41 11.562 1 90.12 666 GLY B C 1
ATOM 12996 O O . GLY B 1 666 ? 17.641 3.633 12.508 1 90.12 666 GLY B O 1
ATOM 12997 N N . PHE B 1 667 ? 18.5 2.279 10.969 1 92.56 667 PHE B N 1
ATOM 12998 C CA . PHE B 1 667 ? 17.688 1.144 11.367 1 92.56 667 PHE B CA 1
ATOM 12999 C C . PHE B 1 667 ? 18.031 0.697 12.781 1 92.56 667 PHE B C 1
ATOM 13001 O O . PHE B 1 667 ? 17.141 0.436 13.602 1 92.56 667 PHE B O 1
ATOM 13008 N N . TYR B 1 668 ? 19.297 0.59 13.039 1 90.5 668 TYR B N 1
ATOM 13009 C CA . TYR B 1 668 ? 19.781 0.11 14.336 1 90.5 668 TYR B CA 1
ATOM 13010 C C . TYR B 1 668 ? 19.297 1.012 15.461 1 90.5 668 TYR B C 1
ATOM 13012 O O . TYR B 1 668 ? 18.75 0.53 16.469 1 90.5 668 TYR B O 1
ATOM 13020 N N . GLN B 1 669 ? 19.422 2.305 15.312 1 89.88 669 GLN B N 1
ATOM 13021 C CA . GLN B 1 669 ? 19.016 3.27 16.328 1 89.88 669 GLN B CA 1
ATOM 13022 C C . GLN B 1 669 ? 17.5 3.232 16.547 1 89.88 669 GLN B C 1
ATOM 13024 O O . GLN B 1 669 ? 17.047 3.273 17.688 1 89.88 669 GLN B O 1
ATOM 13029 N N . ARG B 1 670 ? 16.797 3.115 15.531 1 88.62 670 ARG B N 1
ATOM 13030 C CA . ARG B 1 670 ? 15.344 3.064 15.633 1 88.62 670 ARG B CA 1
ATOM 13031 C C . ARG B 1 670 ? 14.891 1.783 16.328 1 88.62 670 ARG B C 1
ATOM 13033 O O . ARG B 1 670 ? 13.977 1.808 17.141 1 88.62 670 ARG B O 1
ATOM 13040 N N . THR B 1 671 ? 15.461 0.725 15.953 1 87.5 671 THR B N 1
ATOM 13041 C CA . THR B 1 671 ? 15.117 -0.561 16.547 1 87.5 671 THR B CA 1
ATOM 13042 C C . THR B 1 671 ? 15.391 -0.552 18.047 1 87.5 671 THR B C 1
ATOM 13044 O O . THR B 1 671 ? 14.57 -1.022 18.844 1 87.5 671 THR B O 1
ATOM 13047 N N . GLN B 1 672 ? 16.5 0.017 18.406 1 84.75 672 GLN B N 1
ATOM 13048 C CA . GLN B 1 672 ? 16.844 0.11 19.812 1 84.75 672 GLN B CA 1
ATOM 13049 C C . GLN B 1 672 ? 15.859 1 20.562 1 84.75 672 GLN B C 1
ATOM 13051 O O . GLN B 1 672 ? 15.414 0.661 21.672 1 84.75 672 GLN B O 1
ATOM 13056 N N . TRP B 1 673 ? 15.555 2.055 19.969 1 83.94 673 TRP B N 1
ATOM 13057 C CA . TRP B 1 673 ? 14.578 2.957 20.562 1 83.94 673 TRP B CA 1
ATOM 13058 C C . TRP B 1 673 ? 13.227 2.268 20.734 1 83.94 673 TRP B C 1
ATOM 13060 O O . TRP B 1 673 ? 12.602 2.377 21.797 1 83.94 673 TRP B O 1
ATOM 13070 N N . PHE B 1 674 ? 12.812 1.604 19.719 1 85.56 674 PHE B N 1
ATOM 13071 C CA . PHE B 1 674 ? 11.523 0.911 19.734 1 85.56 674 PHE B CA 1
ATOM 13072 C C . PHE B 1 674 ? 11.492 -0.152 20.812 1 85.56 674 PHE B C 1
ATOM 13074 O O . PHE B 1 674 ? 10.539 -0.229 21.594 1 85.56 674 PHE B O 1
ATOM 13081 N N . LEU B 1 675 ? 12.547 -0.912 20.953 1 81.25 675 LEU B N 1
ATOM 13082 C CA . LEU B 1 675 ? 12.602 -2.018 21.906 1 81.25 675 LEU B CA 1
ATOM 13083 C C . LEU B 1 675 ? 12.727 -1.5 23.344 1 81.25 675 LEU B C 1
ATOM 13085 O O . LEU B 1 675 ? 12.203 -2.109 24.266 1 81.25 675 LEU B O 1
ATOM 13089 N N . ASN B 1 676 ? 13.391 -0.322 23.5 1 76.19 676 ASN B N 1
ATOM 13090 C CA . ASN B 1 676 ? 13.617 0.221 24.844 1 76.19 676 ASN B CA 1
ATOM 13091 C C . ASN B 1 676 ? 12.445 1.087 25.297 1 76.19 676 ASN B C 1
ATOM 13093 O O . ASN B 1 676 ? 12.102 1.099 26.484 1 76.19 676 ASN B O 1
ATOM 13097 N N . LYS B 1 677 ? 12.039 1.926 24.5 1 69.44 677 LYS B N 1
ATOM 13098 C CA . LYS B 1 677 ? 11.031 2.916 24.891 1 69.44 677 LYS B CA 1
ATOM 13099 C C . LYS B 1 677 ? 9.625 2.326 24.828 1 69.44 677 LYS B C 1
ATOM 13101 O O . LYS B 1 677 ? 8.742 2.736 25.578 1 69.44 677 LYS B O 1
ATOM 13106 N N . ARG B 1 678 ? 9.469 1.64 23.891 1 63.69 678 ARG B N 1
ATOM 13107 C CA . ARG B 1 678 ? 8.117 1.079 23.812 1 63.69 678 ARG B CA 1
ATOM 13108 C C . ARG B 1 678 ? 7.938 -0.035 24.844 1 63.69 678 ARG B C 1
ATOM 13110 O O . ARG B 1 678 ? 8.18 -1.206 24.547 1 63.69 678 ARG B O 1
ATOM 13117 N N . LYS B 1 679 ? 8.359 0.278 26.125 1 51.19 679 LYS B N 1
ATOM 13118 C CA . LYS B 1 679 ? 8.305 -0.447 27.391 1 51.19 679 LYS B CA 1
ATOM 13119 C C . LYS B 1 679 ? 7.027 -1.274 27.5 1 51.19 679 LYS B C 1
ATOM 13121 O O . LYS B 1 679 ? 5.922 -0.735 27.406 1 51.19 679 LYS B O 1
ATOM 13126 N N . GLY B 1 680 ? 7.234 -2.609 27.656 1 51.16 680 GLY B N 1
ATOM 13127 C CA . GLY B 1 680 ? 6.156 -3.533 27.969 1 51.16 680 GLY B CA 1
ATOM 13128 C C . GLY B 1 680 ? 4.922 -3.324 27.109 1 51.16 680 GLY B C 1
ATOM 13129 O O . GLY B 1 680 ? 3.994 -4.133 27.141 1 51.16 680 GLY B O 1
ATOM 13130 N N . LEU B 1 681 ? 5.023 -2.178 26.438 1 49.38 681 LEU B N 1
ATOM 13131 C CA . LEU B 1 681 ? 3.803 -1.77 25.75 1 49.38 681 LEU B CA 1
ATOM 13132 C C . LEU B 1 681 ? 3.723 -2.398 24.359 1 49.38 681 LEU B C 1
ATOM 13134 O O . LEU B 1 681 ? 2.654 -2.848 23.938 1 49.38 681 LEU B O 1
ATOM 13138 N N . ALA B 1 682 ? 4.977 -2.389 23.688 1 52.38 682 ALA B N 1
ATOM 13139 C CA . ALA B 1 682 ? 4.859 -2.793 22.281 1 52.38 682 ALA B CA 1
ATOM 13140 C C . ALA B 1 682 ? 4.977 -4.309 22.141 1 52.38 682 ALA B C 1
ATOM 13142 O O . ALA B 1 682 ? 4.574 -4.871 21.109 1 52.38 682 ALA B O 1
ATOM 13143 N N . SER B 1 683 ? 5.656 -4.969 23.047 1 62.34 683 SER B N 1
ATOM 13144 C CA . SER B 1 683 ? 5.789 -6.414 22.875 1 62.34 683 SER B CA 1
ATOM 13145 C C . SER B 1 683 ? 5.695 -7.145 24.203 1 62.34 683 SER B C 1
ATOM 13147 O O . SER B 1 683 ? 6.57 -6.996 25.062 1 62.34 683 SER B O 1
ATOM 13149 N N . LYS B 1 684 ? 4.707 -7.656 24.391 1 68.25 684 LYS B N 1
ATOM 13150 C CA . LYS B 1 684 ? 4.527 -8.562 25.531 1 68.25 684 LYS B CA 1
ATOM 13151 C C . LYS B 1 684 ? 5.285 -9.867 25.312 1 68.25 684 LYS B C 1
ATOM 13153 O O . LYS B 1 684 ? 5.684 -10.523 26.281 1 68.25 684 LYS B O 1
ATOM 13158 N N . THR B 1 685 ? 5.484 -10.109 24 1 72.88 685 THR B N 1
ATOM 13159 C CA . THR B 1 685 ? 6.184 -11.344 23.672 1 72.88 685 THR B CA 1
ATOM 13160 C C . THR B 1 685 ? 7.695 -11.164 23.797 1 72.88 685 THR B C 1
ATOM 13162 O O . THR B 1 685 ? 8.242 -10.156 23.328 1 72.88 685 THR B O 1
ATOM 13165 N N . GLN B 1 686 ? 8.297 -12.047 24.359 1 70.69 686 GLN B N 1
ATOM 13166 C CA . GLN B 1 686 ? 9.742 -12 24.531 1 70.69 686 GLN B CA 1
ATOM 13167 C C . GLN B 1 686 ? 10.469 -12.195 23.203 1 70.69 686 GLN B C 1
ATOM 13169 O O . GLN B 1 686 ? 10.211 -13.164 22.484 1 70.69 686 GLN B O 1
ATOM 13174 N N . ILE B 1 687 ? 11.289 -11.289 22.938 1 76.12 687 ILE B N 1
ATOM 13175 C CA . ILE B 1 687 ? 12.148 -11.414 21.766 1 76.12 687 ILE B CA 1
ATOM 13176 C C . ILE B 1 687 ? 13.328 -12.336 22.094 1 76.12 687 ILE B C 1
ATOM 13178 O O . ILE B 1 687 ? 13.922 -12.227 23.156 1 76.12 687 ILE B O 1
ATOM 13182 N N . LEU B 1 688 ? 13.609 -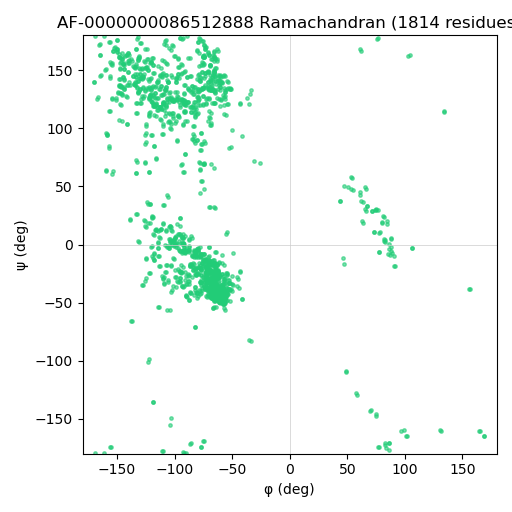13.219 21.234 1 78.38 688 LEU B N 1
ATOM 13183 C CA . LEU B 1 688 ? 14.711 -14.156 21.422 1 78.38 688 LEU B CA 1
ATOM 13184 C C . LEU B 1 688 ? 16.047 -13.477 21.188 1 78.38 688 LEU B C 1
ATOM 13186 O O . LEU B 1 688 ? 16.234 -12.789 20.188 1 78.38 688 LEU B O 1
ATOM 13190 N N . HIS B 1 689 ? 16.938 -13.602 22.141 1 77.56 689 HIS B N 1
ATOM 13191 C CA . HIS B 1 689 ? 18.266 -13.031 22.078 1 77.56 689 HIS B CA 1
ATOM 13192 C C . HIS B 1 689 ? 19.344 -14.117 22.141 1 77.56 689 HIS B C 1
ATOM 13194 O O . HIS B 1 689 ? 19.188 -15.102 22.875 1 77.56 689 HIS B O 1
ATOM 13200 N N . ARG B 1 690 ? 20.312 -13.984 21.328 1 75.31 690 ARG B N 1
ATOM 13201 C CA . ARG B 1 690 ? 21.5 -14.812 21.375 1 75.31 690 ARG B CA 1
ATOM 13202 C C . ARG B 1 690 ? 22.719 -14.008 21.828 1 75.31 690 ARG B C 1
ATOM 13204 O O . ARG B 1 690 ? 23.109 -13.039 21.156 1 75.31 690 ARG B O 1
ATOM 13211 N N . ALA B 1 691 ? 23.281 -14.328 22.922 1 61.22 691 ALA B N 1
ATOM 13212 C CA . ALA B 1 691 ? 24.406 -13.562 23.484 1 61.22 691 ALA B CA 1
ATOM 13213 C C . ALA B 1 691 ? 25.734 -14.188 23.078 1 61.22 691 ALA B C 1
ATOM 13215 O O . ALA B 1 691 ? 26.766 -13.492 23.031 1 61.22 691 ALA B O 1
ATOM 13216 N N . GLN B 1 692 ? 25.797 -15.469 22.922 1 61.5 692 GLN B N 1
ATOM 13217 C CA . GLN B 1 692 ? 27.047 -16.141 22.594 1 61.5 692 GLN B CA 1
ATOM 13218 C C . GLN B 1 692 ? 26.844 -17.125 21.438 1 61.5 692 GLN B C 1
ATOM 13220 O O . GLN B 1 692 ? 25.719 -17.547 21.156 1 61.5 692 GLN B O 1
ATOM 13225 N N . SER B 1 693 ? 27.922 -17.234 20.641 1 57.31 693 SER B N 1
ATOM 13226 C CA . SER B 1 693 ? 27.875 -18.219 19.562 1 57.31 693 SER B CA 1
ATOM 13227 C C . SER B 1 693 ? 27.266 -19.531 20.047 1 57.31 693 SER B C 1
ATOM 13229 O O . SER B 1 693 ? 27.625 -20.031 21.109 1 57.31 693 SER B O 1
ATOM 13231 N N . PRO B 1 694 ? 26.203 -19.938 19.406 1 51.06 694 PRO B N 1
ATOM 13232 C CA . PRO B 1 694 ? 25.562 -21.156 19.875 1 51.06 694 PRO B CA 1
ATOM 13233 C C . PRO B 1 694 ? 26.453 -22.391 19.75 1 51.06 694 PRO B C 1
ATOM 13235 O O . PRO B 1 694 ? 26.156 -23.438 20.312 1 51.06 694 PRO B O 1
ATOM 13238 N N . ASN B 1 695 ? 27.547 -22.172 18.844 1 51.34 695 ASN B N 1
ATOM 13239 C CA . ASN B 1 695 ? 28.516 -23.266 18.75 1 51.34 695 ASN B CA 1
ATOM 13240 C C . ASN B 1 695 ? 29.578 -23.156 19.828 1 51.34 695 ASN B C 1
ATOM 13242 O O . ASN B 1 695 ? 30.266 -22.141 19.938 1 51.34 695 ASN B O 1
ATOM 13246 N N . LYS B 1 696 ? 29.672 -24.016 20.75 1 53.47 696 LYS B N 1
ATOM 13247 C CA . LYS B 1 696 ? 30.609 -24.016 21.875 1 53.47 696 LYS B CA 1
ATOM 13248 C C . LYS B 1 696 ? 32.031 -23.688 21.406 1 53.47 696 LYS B C 1
ATOM 13250 O O . LYS B 1 696 ? 32.812 -23.094 22.141 1 53.47 696 LYS B O 1
ATOM 13255 N N . ASN B 1 697 ? 32.375 -23.969 20.25 1 49.72 697 ASN B N 1
ATOM 13256 C CA . ASN B 1 697 ? 33.781 -23.828 19.844 1 49.72 697 ASN B CA 1
ATOM 13257 C C . ASN B 1 697 ? 34.031 -22.531 19.094 1 49.72 697 ASN B C 1
ATOM 13259 O O . ASN B 1 697 ? 35.094 -22.312 18.531 1 49.72 697 ASN B O 1
ATOM 13263 N N . GLU B 1 698 ? 32.812 -21.75 18.906 1 51.34 698 GLU B N 1
ATOM 13264 C CA . GLU B 1 698 ? 33.062 -20.516 18.172 1 51.34 698 GLU B CA 1
ATOM 13265 C C . GLU B 1 698 ? 33.062 -19.312 19.094 1 51.34 698 GLU B C 1
ATOM 13267 O O . GLU B 1 698 ? 32.188 -19.156 19.938 1 51.34 698 GLU B O 1
ATOM 13272 N N . GLU B 1 699 ? 34.125 -18.797 19.375 1 48.84 699 GLU B N 1
ATOM 13273 C CA . GLU B 1 699 ? 34.406 -17.625 20.188 1 48.84 699 GLU B CA 1
ATOM 13274 C C . GLU B 1 699 ? 33.656 -16.406 19.688 1 48.84 699 GLU B C 1
ATOM 13276 O O . GLU B 1 699 ? 33.875 -15.281 20.141 1 48.84 699 GLU B O 1
ATOM 13281 N N . SER B 1 700 ? 32.75 -16.641 18.75 1 54.66 700 SER B N 1
ATOM 13282 C CA . SER B 1 700 ? 32.188 -15.391 18.25 1 54.66 700 SER B CA 1
ATOM 13283 C C . SER B 1 700 ? 31.078 -14.875 19.141 1 54.66 700 SER B C 1
ATOM 13285 O O . SER B 1 700 ? 30.141 -15.617 19.453 1 54.66 700 SER B O 1
ATOM 13287 N N . ASN B 1 701 ? 31.281 -13.867 20.016 1 60.75 701 ASN B N 1
ATOM 13288 C CA . ASN B 1 701 ? 30.406 -13.102 20.906 1 60.75 701 ASN B CA 1
ATOM 13289 C C . ASN B 1 701 ? 29.406 -12.258 20.125 1 60.75 701 ASN B C 1
ATOM 13291 O O . ASN B 1 701 ? 29.031 -11.164 20.562 1 60.75 701 ASN B O 1
ATOM 13295 N N . GLU B 1 702 ? 29.078 -12.922 18.953 1 72.88 702 GLU B N 1
ATOM 13296 C CA . GLU B 1 702 ? 28.188 -12.055 18.188 1 72.88 702 GLU B CA 1
ATOM 13297 C C . GLU B 1 702 ? 26.766 -12.102 18.719 1 72.88 702 GLU B C 1
ATOM 13299 O O . GLU B 1 702 ? 26.203 -13.188 18.922 1 72.88 702 GLU B O 1
ATOM 13304 N N . GLN B 1 703 ? 26.156 -10.977 19.062 1 82 703 GLN B N 1
ATOM 13305 C CA . GLN B 1 703 ? 24.781 -10.852 19.562 1 82 703 GLN B CA 1
ATOM 13306 C C . GLN B 1 703 ? 23.781 -10.828 18.406 1 82 703 GLN B C 1
ATOM 13308 O O . GLN B 1 703 ? 24.109 -10.422 17.297 1 82 703 GLN B O 1
ATOM 13313 N N . ALA B 1 704 ? 22.688 -11.594 18.578 1 87.56 704 ALA B N 1
ATOM 13314 C CA . ALA B 1 704 ? 21.641 -11.609 17.562 1 87.56 704 ALA B CA 1
ATOM 13315 C C . ALA B 1 704 ? 20.25 -11.641 18.203 1 87.56 704 ALA B C 1
ATOM 13317 O O . ALA B 1 704 ? 20.109 -12.07 19.359 1 87.56 704 ALA B O 1
ATOM 13318 N N . ILE B 1 705 ? 19.375 -11.047 17.531 1 87.38 705 ILE B N 1
ATOM 13319 C CA . ILE B 1 705 ? 17.969 -11.258 17.875 1 87.38 705 ILE B CA 1
ATOM 13320 C C . ILE B 1 705 ? 17.281 -12.07 16.797 1 87.38 705 ILE B C 1
ATOM 13322 O O . ILE B 1 705 ? 17.688 -12.047 15.633 1 87.38 705 ILE B O 1
ATOM 13326 N N . MET B 1 706 ? 16.281 -12.898 17.203 1 90.88 706 MET B N 1
ATOM 13327 C CA . MET B 1 706 ? 15.492 -13.648 16.234 1 90.88 706 MET B CA 1
ATOM 13328 C C . MET B 1 706 ? 14.07 -13.117 16.172 1 90.88 706 MET B C 1
ATOM 13330 O O . MET B 1 706 ? 13.406 -12.977 17.203 1 90.88 706 MET B O 1
ATOM 13334 N N . LEU B 1 707 ? 13.648 -12.664 15.016 1 91.94 707 LEU B N 1
ATOM 13335 C CA . LEU B 1 707 ? 12.242 -12.375 14.781 1 91.94 707 LEU B CA 1
ATOM 13336 C C . LEU B 1 707 ? 11.453 -13.664 14.547 1 91.94 707 LEU B C 1
ATOM 13338 O O . LEU B 1 707 ? 11.43 -14.18 13.43 1 91.94 707 LEU B O 1
ATOM 13342 N N . SER B 1 708 ? 10.844 -14.172 15.594 1 94.56 708 SER B N 1
ATOM 13343 C CA . SER B 1 708 ? 10.039 -15.391 15.609 1 94.56 708 SER B CA 1
ATOM 13344 C C . SER B 1 708 ? 8.711 -15.164 16.312 1 94.56 708 SER B C 1
ATOM 13346 O O . SER B 1 708 ? 8.648 -14.438 17.312 1 94.56 708 SER B O 1
ATOM 13348 N N . LEU B 1 709 ? 7.691 -15.734 15.781 1 95.06 709 LEU B N 1
ATOM 13349 C CA . LEU B 1 709 ? 6.387 -15.609 16.422 1 95.06 709 LEU B CA 1
ATOM 13350 C C . LEU B 1 709 ? 6.332 -16.422 17.719 1 95.06 709 LEU B C 1
ATOM 13352 O O . LEU B 1 709 ? 5.5 -16.156 18.578 1 95.06 709 LEU B O 1
ATOM 13356 N N . VAL B 1 710 ? 7.219 -17.453 17.75 1 95.94 710 VAL B N 1
ATOM 13357 C CA . VAL B 1 710 ? 7.129 -18.375 18.875 1 95.94 710 VAL B CA 1
ATOM 13358 C C . VAL B 1 710 ? 8.352 -18.219 19.781 1 95.94 710 VAL B C 1
ATOM 13360 O O . VAL B 1 710 ? 9.453 -17.938 19.297 1 95.94 710 VAL B O 1
ATOM 13363 N N . THR B 1 711 ? 8.125 -18.359 21.062 1 93.62 711 THR B N 1
ATOM 13364 C CA . THR B 1 711 ? 9.227 -18.453 22.016 1 93.62 711 THR B CA 1
ATOM 13365 C C . THR B 1 711 ? 9.906 -19.812 21.938 1 93.62 711 THR B C 1
ATOM 13367 O O . THR B 1 711 ? 9.438 -20.703 21.219 1 93.62 711 THR B O 1
ATOM 13370 N N . ARG B 1 712 ? 11.039 -19.969 22.641 1 93.69 712 ARG B N 1
ATOM 13371 C CA . ARG B 1 712 ? 11.742 -21.234 22.703 1 93.69 712 ARG B CA 1
ATOM 13372 C C . ARG B 1 712 ? 10.828 -22.344 23.234 1 93.69 712 ARG B C 1
ATOM 13374 O O . ARG B 1 712 ? 10.773 -23.438 22.672 1 93.69 712 ARG B O 1
ATOM 13381 N N . ASP B 1 713 ? 10.07 -22 24.266 1 95.44 713 ASP B N 1
ATOM 13382 C CA . ASP B 1 713 ? 9.18 -22.969 24.891 1 95.44 713 ASP B CA 1
ATOM 13383 C C . ASP B 1 713 ? 8.039 -23.344 23.953 1 95.44 713 ASP B C 1
ATOM 13385 O O . ASP B 1 713 ? 7.676 -24.516 23.844 1 95.44 713 ASP B O 1
ATOM 13389 N N . GLN B 1 714 ? 7.441 -22.391 23.359 1 96.19 714 GLN B N 1
ATOM 13390 C CA . GLN B 1 714 ? 6.359 -22.641 22.406 1 96.19 714 GLN B CA 1
ATOM 13391 C C . GLN B 1 714 ? 6.844 -23.516 21.25 1 96.19 714 GLN B C 1
ATOM 13393 O O . GLN B 1 714 ? 6.121 -24.406 20.797 1 96.19 714 GLN B O 1
ATOM 13398 N N . LEU B 1 715 ? 8.047 -23.234 20.766 1 96.94 715 LEU B N 1
ATOM 13399 C CA . LEU B 1 715 ? 8.648 -24.016 19.688 1 96.94 715 LEU B CA 1
ATOM 13400 C C . LEU B 1 715 ? 8.742 -25.484 20.078 1 96.94 715 LEU B C 1
ATOM 13402 O O . LEU B 1 715 ? 8.328 -26.359 19.328 1 96.94 715 LEU B O 1
ATOM 13406 N N . ILE B 1 716 ? 9.25 -25.75 21.266 1 97.56 716 ILE B N 1
ATOM 13407 C CA . ILE B 1 716 ? 9.445 -27.109 21.75 1 97.56 716 ILE B CA 1
ATOM 13408 C C . ILE B 1 716 ? 8.094 -27.812 21.859 1 97.56 716 ILE B C 1
ATOM 13410 O O . ILE B 1 716 ? 7.953 -28.969 21.484 1 97.56 716 ILE B O 1
ATOM 13414 N N . ARG B 1 717 ? 7.133 -27.109 22.328 1 97.69 717 ARG B N 1
ATOM 13415 C CA . ARG B 1 717 ? 5.805 -27.688 22.516 1 97.69 717 ARG B CA 1
ATOM 13416 C C . ARG B 1 717 ? 5.164 -28.031 21.172 1 97.69 717 ARG B C 1
ATOM 13418 O O . ARG B 1 717 ? 4.551 -29.094 21.031 1 97.69 717 ARG B O 1
ATOM 13425 N N . ILE B 1 718 ? 5.266 -27.203 20.188 1 98.19 718 ILE B N 1
ATOM 13426 C CA . ILE B 1 718 ? 4.711 -27.484 18.875 1 98.19 718 ILE B CA 1
ATOM 13427 C C . ILE B 1 718 ? 5.465 -28.656 18.234 1 98.19 718 ILE B C 1
ATOM 13429 O O . ILE B 1 718 ? 4.855 -29.531 17.625 1 98.19 718 ILE B O 1
ATOM 13433 N N . LEU B 1 719 ? 6.809 -28.703 18.406 1 98.31 719 LEU B N 1
ATOM 13434 C CA . LEU B 1 719 ? 7.629 -29.75 17.812 1 98.31 719 LEU B CA 1
ATOM 13435 C C . LEU B 1 719 ? 7.277 -31.109 18.422 1 98.31 719 LEU B C 1
ATOM 13437 O O . LEU B 1 719 ? 7.422 -32.156 17.75 1 98.31 719 LEU B O 1
ATOM 13441 N N . THR B 1 720 ? 6.781 -31.078 19.609 1 98.19 720 THR B N 1
ATOM 13442 C CA . THR B 1 720 ? 6.375 -32.344 20.234 1 98.19 720 THR B CA 1
ATOM 13443 C C . THR B 1 720 ? 5.234 -33 19.469 1 98.19 720 THR B C 1
ATOM 13445 O O . THR B 1 720 ? 5.207 -34.219 19.297 1 98.19 720 THR B O 1
ATOM 13448 N N . TYR B 1 721 ? 4.273 -32.188 18.984 1 98.12 721 TYR B N 1
ATOM 13449 C CA . TYR B 1 721 ? 3.205 -32.688 18.125 1 98.12 721 TYR B CA 1
ATOM 13450 C C . TYR B 1 721 ? 3.736 -33.062 16.75 1 98.12 721 TYR B C 1
ATOM 13452 O O . TYR B 1 721 ? 3.402 -34.125 16.219 1 98.12 721 TYR B O 1
ATOM 13460 N N . LEU B 1 722 ? 4.59 -32.219 16.203 1 98.5 722 LEU B N 1
ATOM 13461 C CA . LEU B 1 722 ? 5.09 -32.344 14.836 1 98.5 722 LEU B CA 1
ATOM 13462 C C . LEU B 1 722 ? 5.867 -33.625 14.648 1 98.5 722 LEU B C 1
ATOM 13464 O O . LEU B 1 722 ? 5.766 -34.281 13.594 1 98.5 722 LEU B O 1
ATOM 13468 N N . LEU B 1 723 ? 6.645 -34.031 15.695 1 98.62 723 LEU B N 1
ATOM 13469 C CA . LEU B 1 723 ? 7.586 -35.125 15.562 1 98.62 723 LEU B CA 1
ATOM 13470 C C . LEU B 1 723 ? 7.035 -36.406 16.219 1 98.62 723 LEU B C 1
ATOM 13472 O O . LEU B 1 723 ? 7.789 -37.344 16.516 1 98.62 723 LEU B O 1
ATOM 13476 N N . ASP B 1 724 ? 5.762 -36.406 16.5 1 98.5 724 ASP B N 1
ATOM 13477 C CA . ASP B 1 724 ? 5.086 -37.562 17.047 1 98.5 724 ASP B CA 1
ATOM 13478 C C . ASP B 1 724 ? 4.445 -38.406 15.945 1 98.5 724 ASP B C 1
ATOM 13480 O O . ASP B 1 724 ? 3.605 -37.906 15.195 1 98.5 724 ASP B O 1
ATOM 13484 N N . GLU B 1 725 ? 4.75 -39.594 15.875 1 97.81 725 GLU B N 1
ATOM 13485 C CA . GLU B 1 725 ? 4.266 -40.5 14.82 1 97.81 725 GLU B CA 1
ATOM 13486 C C . GLU B 1 725 ? 2.777 -40.781 14.977 1 97.81 725 GLU B C 1
ATOM 13488 O O . GLU B 1 725 ? 2.125 -41.25 14.039 1 97.81 725 GLU B O 1
ATOM 13493 N N . GLU B 1 726 ? 2.184 -40.531 16.125 1 97.31 726 GLU B N 1
ATOM 13494 C CA . GLU B 1 726 ? 0.749 -40.688 16.359 1 97.31 726 GLU B CA 1
ATOM 13495 C C . GLU B 1 726 ? 0.011 -39.375 16.094 1 97.31 726 GLU B C 1
ATOM 13497 O O . GLU B 1 726 ? -1.213 -39.312 16.234 1 97.31 726 GLU B O 1
ATOM 13502 N N . GLU B 1 727 ? 0.787 -38.406 15.719 1 97.88 727 GLU B N 1
ATOM 13503 C CA . GLU B 1 727 ? 0.235 -37.094 15.367 1 97.88 727 GLU B CA 1
ATOM 13504 C C . GLU B 1 727 ? 0.616 -36.688 13.945 1 97.88 727 GLU B C 1
ATOM 13506 O O . GLU B 1 727 ? 0.186 -37.344 12.984 1 97.88 727 GLU B O 1
ATOM 13511 N N . PHE B 1 728 ? 1.663 -35.844 13.773 1 98.56 728 PHE B N 1
ATOM 13512 C CA . PHE B 1 728 ? 1.907 -35.25 12.461 1 98.56 728 PHE B CA 1
ATOM 13513 C C . PHE B 1 728 ? 3.006 -36 11.719 1 98.56 728 PHE B C 1
ATOM 13515 O O . PHE B 1 728 ? 3.104 -35.906 10.492 1 98.56 728 PHE B O 1
ATOM 13522 N N . LEU B 1 729 ? 3.877 -36.719 12.383 1 98.62 729 LEU B N 1
ATOM 13523 C CA . LEU B 1 729 ? 5.043 -37.344 11.758 1 98.62 729 LEU B CA 1
ATOM 13524 C C . LEU B 1 729 ? 4.672 -38.656 11.086 1 98.62 729 LEU B C 1
ATOM 13526 O O . LEU B 1 729 ? 4.227 -39.594 11.742 1 98.62 729 LEU B O 1
ATOM 13530 N N . SER B 1 730 ? 4.824 -38.719 9.805 1 97.88 730 SER B N 1
ATOM 13531 C CA . SER B 1 730 ? 4.586 -39.938 9.039 1 97.88 730 SER B CA 1
ATOM 13532 C C . SER B 1 730 ? 5.895 -40.562 8.547 1 97.88 730 SER B C 1
ATOM 13534 O O . SER B 1 730 ? 6.957 -39.938 8.68 1 97.88 730 SER B O 1
ATOM 13536 N N . PRO B 1 731 ? 5.848 -41.75 7.984 1 96.69 731 PRO B N 1
ATOM 13537 C CA . PRO B 1 731 ? 7.062 -42.312 7.395 1 96.69 731 PRO B CA 1
ATOM 13538 C C . PRO B 1 731 ? 7.559 -41.531 6.188 1 96.69 731 PRO B C 1
ATOM 13540 O O . PRO B 1 731 ? 8.703 -41.688 5.762 1 96.69 731 PRO B O 1
ATOM 13543 N N . TYR B 1 732 ? 6.777 -40.688 5.684 1 97.62 732 TYR B N 1
ATOM 13544 C CA . TYR B 1 732 ? 7.117 -40.031 4.426 1 97.62 732 TYR B CA 1
ATOM 13545 C C . TYR B 1 732 ? 7.062 -38.5 4.57 1 97.62 732 TYR B C 1
ATOM 13547 O O . TYR B 1 732 ? 6.984 -37.781 3.574 1 97.62 732 TYR B O 1
ATOM 13555 N N . GLY B 1 733 ? 7.047 -38 5.793 1 97.81 733 GLY B N 1
ATOM 13556 C CA . GLY B 1 733 ? 7.027 -36.562 6.031 1 97.81 733 GLY B CA 1
ATOM 13557 C C . GLY B 1 733 ? 5.961 -36.125 7.023 1 97.81 733 GLY B C 1
ATOM 13558 O O . GLY B 1 733 ? 5.539 -36.938 7.871 1 97.81 733 GLY B O 1
ATOM 13559 N N . ILE B 1 734 ? 5.574 -34.844 7.008 1 98.44 734 ILE B N 1
ATOM 13560 C CA . ILE B 1 734 ? 4.637 -34.281 7.973 1 98.44 734 ILE B CA 1
ATOM 13561 C C . ILE B 1 734 ? 3.234 -34.25 7.371 1 98.44 734 ILE B C 1
ATOM 13563 O O . ILE B 1 734 ? 3.031 -33.719 6.277 1 98.44 734 ILE B O 1
ATOM 13567 N N . ARG B 1 735 ? 2.281 -34.812 8.109 1 98.06 735 ARG B N 1
ATOM 13568 C CA . ARG B 1 735 ? 0.871 -34.812 7.742 1 98.06 735 ARG B CA 1
ATOM 13569 C C . ARG B 1 735 ? 0.267 -33.438 7.887 1 98.06 735 ARG B C 1
ATOM 13571 O O . ARG B 1 735 ? 0.664 -32.656 8.766 1 98.06 735 ARG B O 1
ATOM 13578 N N . SER B 1 736 ? -0.716 -33.125 7.035 1 96.75 736 SER B N 1
ATOM 13579 C CA . SER B 1 736 ? -1.359 -31.812 7.105 1 96.75 736 SER B CA 1
ATOM 13580 C C . SER B 1 736 ? -2.363 -31.75 8.25 1 96.75 736 SER B C 1
ATOM 13582 O O . SER B 1 736 ? -2.768 -30.672 8.672 1 96.75 736 SER B O 1
ATOM 13584 N N . LEU B 1 737 ? -2.795 -32.812 8.711 1 97.12 737 LEU B N 1
ATOM 13585 C CA . LEU B 1 737 ? -3.664 -32.969 9.875 1 97.12 737 LEU B CA 1
ATOM 13586 C C . LEU B 1 737 ? -3.172 -34.094 10.781 1 97.12 737 LEU B C 1
ATOM 13588 O O . LEU B 1 737 ? -2.74 -35.156 10.305 1 97.12 737 LEU B O 1
ATOM 13592 N N . SER B 1 738 ? -3.236 -33.875 12.055 1 98 738 SER B N 1
ATOM 13593 C CA . SER B 1 738 ? -2.789 -34.875 13.031 1 98 738 SER B CA 1
ATOM 13594 C C . SER B 1 738 ? -3.58 -36.188 12.898 1 98 738 SER B C 1
ATOM 13596 O O . SER B 1 738 ? -4.801 -36.156 12.734 1 98 738 SER B O 1
ATOM 13598 N N . LYS B 1 739 ? -2.879 -37.25 13.031 1 97.81 739 LYS B N 1
ATOM 13599 C CA . LYS B 1 739 ? -3.514 -38.562 13.023 1 97.81 739 LYS B CA 1
ATOM 13600 C C . LYS B 1 739 ? -4.418 -38.75 14.242 1 97.81 739 LYS B C 1
ATOM 13602 O O . LYS B 1 739 ? -5.316 -39.594 14.227 1 97.81 739 LYS B O 1
ATOM 13607 N N . TYR B 1 740 ? -4.234 -37.906 15.203 1 97.88 740 TYR B N 1
ATOM 13608 C CA . TYR B 1 740 ? -5.082 -37.844 16.391 1 97.88 740 TYR B CA 1
ATOM 13609 C C . TYR B 1 740 ? -6.551 -37.719 16 1 97.88 740 TYR B C 1
ATOM 13611 O O . TYR B 1 740 ? -7.422 -38.312 16.656 1 97.88 740 TYR B O 1
ATOM 13619 N N . HIS B 1 741 ? -6.898 -37.094 14.977 1 97.38 741 HIS B N 1
ATOM 13620 C CA . HIS B 1 741 ? -8.266 -36.781 14.594 1 97.38 741 HIS B CA 1
ATOM 13621 C C . HIS B 1 741 ? -8.914 -37.969 13.867 1 97.38 741 HIS B C 1
ATOM 13623 O O . HIS B 1 741 ? -10.094 -37.906 13.5 1 97.38 741 HIS B O 1
ATOM 13629 N N . GLU B 1 742 ? -8.109 -39 13.594 1 96.5 742 GLU B N 1
ATOM 13630 C CA . GLU B 1 742 ? -8.711 -40.219 13.109 1 96.5 742 GLU B CA 1
ATOM 13631 C C . GLU B 1 742 ? -9.648 -40.844 14.148 1 96.5 742 GLU B C 1
ATOM 13633 O O . GLU B 1 742 ? -10.773 -41.219 13.828 1 96.5 742 GLU B O 1
ATOM 13638 N N . LYS B 1 743 ? -9.188 -40.844 15.406 1 96.81 743 LYS B N 1
ATOM 13639 C CA . LYS B 1 743 ? -9.961 -41.375 16.516 1 96.81 743 LYS B CA 1
ATOM 13640 C C . LYS B 1 743 ? -10.742 -40.281 17.234 1 96.81 743 LYS B C 1
ATOM 13642 O O . LYS B 1 743 ? -11.734 -40.562 17.906 1 96.81 743 LYS B O 1
ATOM 13647 N N . ASN B 1 744 ? -10.266 -39.062 17.109 1 96.81 744 ASN B N 1
ATOM 13648 C CA . ASN B 1 744 ? -10.883 -37.938 17.781 1 96.81 744 ASN B CA 1
ATOM 13649 C C . ASN B 1 744 ? -11.25 -36.812 16.797 1 96.81 744 ASN B C 1
ATOM 13651 O O . ASN B 1 744 ? -10.711 -35.719 16.859 1 96.81 744 ASN B O 1
ATOM 13655 N N . PRO B 1 745 ? -12.227 -37.062 15.984 1 95.75 745 PRO B N 1
ATOM 13656 C CA . PRO B 1 745 ? -12.625 -36.031 15.047 1 95.75 745 PRO B CA 1
ATOM 13657 C C . PRO B 1 745 ? -13.125 -34.75 15.75 1 95.75 745 PRO B C 1
ATOM 13659 O O . PRO B 1 745 ? -13.766 -34.844 16.797 1 95.75 745 PRO B O 1
ATOM 13662 N N . PHE B 1 746 ? -12.789 -33.625 15.219 1 96 746 PHE B N 1
ATOM 13663 C CA . PHE B 1 746 ? -13.328 -32.375 15.727 1 96 746 PHE B CA 1
ATOM 13664 C C . PHE B 1 746 ? -14.742 -32.156 15.227 1 96 746 PHE B C 1
ATOM 13666 O O . PHE B 1 746 ? -15.023 -32.344 14.039 1 96 746 PHE B O 1
ATOM 13673 N N . THR B 1 747 ? -15.609 -31.812 16.078 1 94.44 747 THR B N 1
ATOM 13674 C CA . THR B 1 747 ? -17 -31.531 15.711 1 94.44 747 THR B CA 1
ATOM 13675 C C . THR B 1 747 ? -17.438 -30.172 16.234 1 94.44 747 THR B C 1
ATOM 13677 O O . THR B 1 747 ? -17.031 -29.766 17.328 1 94.44 747 THR B O 1
ATOM 13680 N N . PHE B 1 748 ? -18.078 -29.5 15.391 1 92.44 748 PHE B N 1
ATOM 13681 C CA . PHE B 1 748 ? -18.641 -28.203 15.727 1 92.44 748 PHE B CA 1
ATOM 13682 C C . PHE B 1 748 ? -20.094 -28.125 15.312 1 92.44 748 PHE B C 1
ATOM 13684 O O . PHE B 1 748 ? -20.422 -28.281 14.133 1 92.44 748 PHE B O 1
ATOM 13691 N N . THR B 1 749 ? -20.984 -27.859 16.266 1 91.06 749 THR B N 1
ATOM 13692 C CA . THR B 1 749 ? -22.422 -27.859 15.977 1 91.06 749 THR B CA 1
ATOM 13693 C C . THR B 1 749 ? -22.969 -26.438 15.977 1 91.06 749 THR B C 1
ATOM 13695 O O . THR B 1 749 ? -22.719 -25.672 16.922 1 91.06 749 THR B O 1
ATOM 13698 N N . VAL B 1 750 ? -23.5 -26.062 14.883 1 88.44 750 VAL B N 1
ATOM 13699 C CA . VAL B 1 750 ? -24.203 -24.797 14.75 1 88.44 750 VAL B CA 1
ATOM 13700 C C . VAL B 1 750 ? -25.688 -25.047 14.5 1 88.44 750 VAL B C 1
ATOM 13702 O O . VAL B 1 750 ? -26.062 -25.562 13.453 1 88.44 750 VAL B O 1
ATOM 13705 N N . GLU B 1 751 ? -26.484 -24.609 15.344 1 86.44 751 GLU B N 1
ATOM 13706 C CA . GLU B 1 751 ? -27.922 -24.875 15.266 1 86.44 751 GLU B CA 1
ATOM 13707 C C . GLU B 1 751 ? -28.188 -26.359 15.039 1 86.44 751 GLU B C 1
ATOM 13709 O O . GLU B 1 751 ? -27.719 -27.203 15.805 1 86.44 751 GLU B O 1
ATOM 13714 N N . ASP B 1 752 ? -28.656 -26.672 13.789 1 86.5 752 ASP B N 1
ATOM 13715 C CA . ASP B 1 752 ? -29.062 -28.047 13.547 1 86.5 752 ASP B CA 1
ATOM 13716 C C . ASP B 1 752 ? -28.062 -28.781 12.656 1 86.5 752 ASP B C 1
ATOM 13718 O O . ASP B 1 752 ? -28.281 -29.906 12.234 1 86.5 752 ASP B O 1
ATOM 13722 N N . TYR B 1 753 ? -26.938 -28.172 12.477 1 88.56 753 TYR B N 1
ATOM 13723 C CA . TYR B 1 753 ? -25.953 -28.766 11.586 1 88.56 753 TYR B CA 1
ATOM 13724 C C . TYR B 1 753 ? -24.641 -29.047 12.328 1 88.56 753 TYR B C 1
ATOM 13726 O O . TYR B 1 753 ? -24.203 -28.219 13.133 1 88.56 753 TYR B O 1
ATOM 13734 N N . THR B 1 754 ? -24.094 -30.281 12.109 1 90.94 754 THR B N 1
ATOM 13735 C CA . THR B 1 754 ? -22.828 -30.641 12.719 1 90.94 754 THR B CA 1
ATOM 13736 C C . THR B 1 754 ? -21.734 -30.734 11.656 1 90.94 754 THR B C 1
ATOM 13738 O O . THR B 1 754 ? -21.844 -31.516 10.703 1 90.94 754 THR B O 1
ATOM 13741 N N . TYR B 1 755 ? -20.703 -29.938 11.867 1 90.19 755 TYR B N 1
ATOM 13742 C CA . TYR B 1 755 ? -19.531 -29.953 11.016 1 90.19 755 TYR B CA 1
ATOM 13743 C C . TYR B 1 755 ? -18.406 -30.781 11.648 1 90.19 755 TYR B C 1
ATOM 13745 O O . TYR B 1 755 ? -18.219 -30.75 12.867 1 90.19 755 TYR B O 1
ATOM 13753 N N . THR B 1 756 ? -17.75 -31.516 10.781 1 91.56 756 THR B N 1
ATOM 13754 C CA . THR B 1 756 ? -16.734 -32.406 11.344 1 91.56 756 THR B CA 1
ATOM 13755 C C . THR B 1 756 ? -15.438 -32.344 10.523 1 91.56 756 THR B C 1
ATOM 13757 O O . THR B 1 756 ? -15.484 -32.25 9.297 1 91.56 756 THR B O 1
ATOM 13760 N N . VAL B 1 757 ? -14.32 -32.312 11.195 1 93.25 757 VAL B N 1
ATOM 13761 C CA . VAL B 1 757 ? -13 -32.469 10.602 1 93.25 757 VAL B CA 1
ATOM 13762 C C . VAL B 1 757 ? -12.375 -33.781 11.078 1 93.25 757 VAL B C 1
ATOM 13764 O O . VAL B 1 757 ? -12.211 -34 12.289 1 93.25 757 VAL B O 1
ATOM 13767 N N . ARG B 1 758 ? -12.133 -34.594 10.148 1 93.69 758 ARG B N 1
ATOM 13768 C CA . ARG B 1 758 ? -11.539 -35.875 10.453 1 93.69 758 ARG B CA 1
ATOM 13769 C C . ARG B 1 758 ? -10.281 -36.125 9.617 1 93.69 758 ARG B C 1
ATOM 13771 O O . ARG B 1 758 ? -10.102 -35.5 8.57 1 93.69 758 ARG B O 1
ATOM 13778 N N . TYR B 1 759 ? -9.445 -37 10.125 1 95.62 759 TYR B N 1
ATOM 13779 C CA . TYR B 1 759 ? -8.219 -37.344 9.422 1 95.62 759 TYR B CA 1
ATOM 13780 C C . TYR B 1 759 ? -8.539 -38.156 8.172 1 95.62 759 TYR B C 1
ATOM 13782 O O . TYR B 1 759 ? -9.117 -39.25 8.258 1 95.62 759 TYR B O 1
ATOM 13790 N N . ASP B 1 760 ? -8.258 -37.594 7.023 1 93.69 760 ASP B N 1
ATOM 13791 C CA . ASP B 1 760 ? -8.375 -38.219 5.707 1 93.69 760 ASP B CA 1
ATOM 13792 C C . ASP B 1 760 ? -7.027 -38.25 4.988 1 93.69 760 ASP B C 1
ATOM 13794 O O . ASP B 1 760 ? -6.684 -37.312 4.273 1 93.69 760 ASP B O 1
ATOM 13798 N N . PRO B 1 761 ? -6.277 -39.312 5.074 1 94.88 761 PRO B N 1
ATOM 13799 C CA . PRO B 1 761 ? -4.883 -39.312 4.633 1 94.88 761 PRO B CA 1
ATOM 13800 C C . PRO B 1 761 ? -4.746 -39.344 3.111 1 94.88 761 PRO B C 1
ATOM 13802 O O . PRO B 1 761 ? -3.645 -39.156 2.586 1 94.88 761 PRO B O 1
ATOM 13805 N N . ALA B 1 762 ? -5.832 -39.625 2.371 1 94.25 762 ALA B N 1
ATOM 13806 C CA . ALA B 1 762 ? -5.812 -39.688 0.912 1 94.25 762 ALA B CA 1
ATOM 13807 C C . ALA B 1 762 ? -6.746 -38.656 0.299 1 94.25 762 ALA B C 1
ATOM 13809 O O . ALA B 1 762 ? -6.715 -37.469 0.684 1 94.25 762 ALA B O 1
ATOM 13810 N N . GLU B 1 763 ? -7.559 -38.969 -0.705 1 92.25 763 GLU B N 1
ATOM 13811 C CA . GLU B 1 763 ? -8.531 -38.062 -1.309 1 92.25 763 GLU B CA 1
ATOM 13812 C C . GLU B 1 763 ? -9.609 -37.656 -0.307 1 92.25 763 GLU B C 1
ATOM 13814 O O . GLU B 1 763 ? -9.953 -38.438 0.586 1 92.25 763 GLU B O 1
ATOM 13819 N N . SER B 1 764 ? -10.094 -36.562 -0.54 1 89.31 764 SER B N 1
ATOM 13820 C CA . SER B 1 764 ? -11.086 -36.031 0.383 1 89.31 764 SER B CA 1
ATOM 13821 C C . SER B 1 764 ? -12.367 -36.875 0.369 1 89.31 764 SER B C 1
ATOM 13823 O O . SER B 1 764 ? -12.797 -37.344 -0.689 1 89.31 764 SER B O 1
ATOM 13825 N N . LEU B 1 765 ? -12.977 -36.938 1.473 1 86.75 765 LEU B N 1
ATOM 13826 C CA . LEU B 1 765 ? -14.25 -37.625 1.592 1 86.75 765 LEU B CA 1
ATOM 13827 C C . LEU B 1 765 ? -15.414 -36.625 1.575 1 86.75 765 LEU B C 1
ATOM 13829 O O . LEU B 1 765 ? -16.578 -37.031 1.626 1 86.75 765 LEU B O 1
ATOM 13833 N N . SER B 1 766 ? -15 -35.375 1.468 1 78.69 766 SER B N 1
ATOM 13834 C CA . SER B 1 766 ? -16 -34.312 1.432 1 78.69 766 SER B CA 1
ATOM 13835 C C . SER B 1 766 ? -15.938 -33.531 0.122 1 78.69 766 SER B C 1
ATOM 13837 O O . SER B 1 766 ? -14.883 -33.469 -0.513 1 78.69 766 SER B O 1
ATOM 13839 N N . ASP B 1 767 ? -17.125 -32.875 -0.297 1 73.06 767 ASP B N 1
ATOM 13840 C CA . ASP B 1 767 ? -17.188 -32.094 -1.514 1 73.06 767 ASP B CA 1
ATOM 13841 C C . ASP B 1 767 ? -17.062 -30.594 -1.195 1 73.06 767 ASP B C 1
ATOM 13843 O O . ASP B 1 767 ? -17.406 -29.75 -2.025 1 73.06 767 ASP B O 1
ATOM 13847 N N . MET B 1 768 ? -16.797 -30.266 0.019 1 65.94 768 MET B N 1
ATOM 13848 C CA . MET B 1 768 ? -16.812 -28.891 0.479 1 65.94 768 MET B CA 1
ATOM 13849 C C . MET B 1 768 ? -16.172 -27.969 -0.552 1 65.94 768 MET B C 1
ATOM 13851 O O . MET B 1 768 ? -16.688 -26.891 -0.833 1 65.94 768 MET B O 1
ATOM 13855 N N . PHE B 1 769 ? -15.039 -28.219 -1.141 1 62.94 769 PHE B N 1
ATOM 13856 C CA . PHE B 1 769 ? -14.398 -27.266 -2.027 1 62.94 769 PHE B CA 1
ATOM 13857 C C . PHE B 1 769 ? -14.305 -27.812 -3.447 1 62.94 769 PHE B C 1
ATOM 13859 O O . PHE B 1 769 ? -13.688 -27.188 -4.316 1 62.94 769 PHE B O 1
ATOM 13866 N N . GLY B 1 770 ? -14.953 -28.766 -3.609 1 62.28 770 GLY B N 1
ATOM 13867 C CA . GLY B 1 770 ? -14.891 -29.328 -4.953 1 62.28 770 GLY B CA 1
ATOM 13868 C C . GLY B 1 770 ? -13.5 -29.766 -5.352 1 62.28 770 GLY B C 1
ATOM 13869 O O . GLY B 1 770 ? -12.547 -29.625 -4.578 1 62.28 770 GLY B O 1
ATOM 13870 N N . GLY B 1 771 ? -13.359 -30.422 -6.32 1 65.62 771 GLY B N 1
ATOM 13871 C CA . GLY B 1 771 ? -12.086 -30.797 -6.906 1 65.62 771 GLY B CA 1
ATOM 13872 C C . GLY B 1 771 ? -11.461 -32 -6.238 1 65.62 771 GLY B C 1
ATOM 13873 O O . GLY B 1 771 ? -12.094 -32.656 -5.41 1 65.62 771 GLY B O 1
ATOM 13874 N N . ASN B 1 772 ? -10.32 -32.312 -6.566 1 78.75 772 ASN B N 1
ATOM 13875 C CA . ASN B 1 772 ? -9.617 -33.5 -6.133 1 78.75 772 ASN B CA 1
ATOM 13876 C C . ASN B 1 772 ? -8.594 -33.219 -5.043 1 78.75 772 ASN B C 1
ATOM 13878 O O . ASN B 1 772 ? -7.891 -34.094 -4.574 1 78.75 772 ASN B O 1
ATOM 13882 N N . SER B 1 773 ? -8.641 -32 -4.461 1 82.56 773 SER B N 1
ATOM 13883 C CA . SER B 1 773 ? -7.605 -31.609 -3.508 1 82.56 773 SER B CA 1
ATOM 13884 C C . SER B 1 773 ? -8.031 -31.922 -2.076 1 82.56 773 SER B C 1
ATOM 13886 O O . SER B 1 773 ? -9.227 -31.922 -1.763 1 82.56 773 SER B O 1
ATOM 13888 N N . ASN B 1 774 ? -7.027 -32.25 -1.278 1 89.44 774 ASN B N 1
ATOM 13889 C CA . ASN B 1 774 ? -7.277 -32.562 0.128 1 89.44 774 ASN B CA 1
ATOM 13890 C C . ASN B 1 774 ? -6.109 -32.125 1.009 1 89.44 774 ASN B C 1
ATOM 13892 O O . ASN B 1 774 ? -4.949 -32.375 0.67 1 89.44 774 ASN B O 1
ATOM 13896 N N . TRP B 1 775 ? -6.449 -31.5 2.135 1 91.44 775 TRP B N 1
ATOM 13897 C CA . TRP B 1 775 ? -5.395 -31.078 3.045 1 91.44 775 TRP B CA 1
ATOM 13898 C C . TRP B 1 775 ? -5.715 -31.469 4.48 1 91.44 775 TRP B C 1
ATOM 13900 O O . TRP B 1 775 ? -5.254 -30.828 5.43 1 91.44 775 TRP B O 1
ATOM 13910 N N . ARG B 1 776 ? -6.527 -32.531 4.582 1 93.31 776 ARG B N 1
ATOM 13911 C CA . ARG B 1 776 ? -6.883 -33 5.906 1 93.31 776 ARG B CA 1
ATOM 13912 C C . ARG B 1 776 ? -6.145 -34.312 6.227 1 93.31 776 ARG B C 1
ATOM 13914 O O . ARG B 1 776 ? -6.742 -35.25 6.719 1 93.31 776 ARG B O 1
ATOM 13921 N N . GLY B 1 777 ? -4.855 -34.344 5.863 1 94.75 777 GLY B N 1
ATOM 13922 C CA . GLY B 1 777 ? -4.133 -35.531 6.246 1 94.75 777 GLY B CA 1
ATOM 13923 C C . GLY B 1 777 ? -2.918 -35.812 5.379 1 94.75 777 GLY B C 1
ATOM 13924 O O . GLY B 1 777 ? -1.857 -36.188 5.883 1 94.75 777 GLY B O 1
ATOM 13925 N N . PRO B 1 778 ? -3.02 -35.562 4.102 1 96.31 778 PRO B N 1
ATOM 13926 C CA . PRO B 1 778 ? -1.937 -35.938 3.184 1 96.31 778 PRO B CA 1
ATOM 13927 C C . PRO B 1 778 ? -0.658 -35.125 3.436 1 96.31 778 PRO B C 1
ATOM 13929 O O . PRO B 1 778 ? -0.678 -34.156 4.176 1 96.31 778 PRO B O 1
ATOM 13932 N N . ILE B 1 779 ? 0.446 -35.688 2.875 1 97.5 779 ILE B N 1
ATOM 13933 C CA . ILE B 1 779 ? 1.731 -35 2.832 1 97.5 779 ILE B CA 1
ATOM 13934 C C . ILE B 1 779 ? 1.761 -34.031 1.65 1 97.5 779 ILE B C 1
ATOM 13936 O O . ILE B 1 779 ? 1.502 -34.438 0.511 1 97.5 779 ILE B O 1
ATOM 13940 N N . TRP B 1 780 ? 1.995 -32.812 1.976 1 96.75 780 TRP B N 1
ATOM 13941 C CA . TRP B 1 780 ? 2.07 -31.781 0.958 1 96.75 780 TRP B CA 1
ATOM 13942 C C . TRP B 1 780 ? 3.451 -31.125 0.94 1 96.75 780 TRP B C 1
ATOM 13944 O O . TRP B 1 780 ? 3.875 -30.531 1.932 1 96.75 780 TRP B O 1
ATOM 13954 N N . LEU B 1 781 ? 4.176 -31.188 -0.104 1 97.44 781 LEU B N 1
ATOM 13955 C CA . LEU B 1 781 ? 5.605 -30.906 -0.163 1 97.44 781 LEU B CA 1
ATOM 13956 C C . LEU B 1 781 ? 5.887 -29.438 0.128 1 97.44 781 LEU B C 1
ATOM 13958 O O . LEU B 1 781 ? 6.863 -29.109 0.808 1 97.44 781 LEU B O 1
ATOM 13962 N N . PRO B 1 782 ? 5.074 -28.422 -0.34 1 96.25 782 PRO B N 1
ATOM 13963 C CA . PRO B 1 782 ? 5.391 -27.016 -0.075 1 96.25 782 PRO B CA 1
ATOM 13964 C C . PRO B 1 782 ? 5.426 -26.703 1.417 1 96.25 782 PRO B C 1
ATOM 13966 O O . PRO B 1 782 ? 6.344 -26.016 1.883 1 96.25 782 PRO B O 1
ATOM 13969 N N . MET B 1 783 ? 4.484 -27.203 2.152 1 96.31 783 MET B N 1
ATOM 13970 C CA . MET B 1 783 ? 4.445 -26.922 3.586 1 96.31 783 MET B CA 1
ATOM 13971 C C . MET B 1 783 ? 5.59 -27.625 4.305 1 96.31 783 MET B C 1
ATOM 13973 O O . MET B 1 783 ? 6.16 -27.094 5.254 1 96.31 783 MET B O 1
ATOM 13977 N N . ASN B 1 784 ? 5.875 -28.828 3.852 1 97.94 784 ASN B N 1
ATOM 13978 C CA . ASN B 1 784 ? 7.02 -29.531 4.422 1 97.94 784 ASN B CA 1
ATOM 13979 C C . ASN B 1 784 ? 8.328 -28.797 4.125 1 97.94 784 ASN B C 1
ATOM 13981 O O . ASN B 1 784 ? 9.219 -28.75 4.969 1 97.94 784 ASN B O 1
ATOM 13985 N N . TYR B 1 785 ? 8.391 -28.281 2.924 1 97.44 785 TYR B N 1
ATOM 13986 C CA . TYR B 1 785 ? 9.578 -27.516 2.549 1 97.44 785 TYR B CA 1
ATOM 13987 C C . TYR B 1 785 ? 9.766 -26.312 3.475 1 97.44 785 TYR B C 1
ATOM 13989 O O . TYR B 1 785 ? 10.867 -26.062 3.957 1 97.44 785 TYR B O 1
ATOM 13997 N N . MET B 1 786 ? 8.734 -25.609 3.74 1 96.5 786 MET B N 1
ATOM 13998 C CA . MET B 1 786 ? 8.789 -24.453 4.613 1 96.5 786 MET B CA 1
ATOM 13999 C C . MET B 1 786 ? 9.188 -24.844 6.031 1 96.5 786 MET B C 1
ATOM 14001 O O . MET B 1 786 ? 9.977 -24.141 6.676 1 96.5 786 MET B O 1
ATOM 14005 N N . LEU B 1 787 ? 8.641 -25.922 6.469 1 97.19 787 LEU B N 1
ATOM 14006 C CA . LEU B 1 787 ? 8.984 -26.406 7.797 1 97.19 787 LEU B CA 1
ATOM 14007 C C . LEU B 1 787 ? 10.477 -26.703 7.891 1 97.19 787 LEU B C 1
ATOM 14009 O O . LEU B 1 787 ? 11.141 -26.297 8.844 1 97.19 787 LEU B O 1
ATOM 14013 N N . ILE B 1 788 ? 10.984 -27.422 6.953 1 96.69 788 ILE B N 1
ATOM 14014 C CA . ILE B 1 788 ? 12.367 -27.859 6.941 1 96.69 788 ILE B CA 1
ATOM 14015 C C . ILE B 1 788 ? 13.297 -26.656 6.887 1 96.69 788 ILE B C 1
ATOM 14017 O O . ILE B 1 788 ? 14.281 -26.578 7.637 1 96.69 788 ILE B O 1
ATOM 14021 N N . GLU B 1 789 ? 12.984 -25.766 6.059 1 94.38 789 GLU B N 1
ATOM 14022 C CA . GLU B 1 789 ? 13.805 -24.562 5.934 1 94.38 789 GLU B CA 1
ATOM 14023 C C . GLU B 1 789 ? 13.836 -23.781 7.242 1 94.38 789 GLU B C 1
ATOM 14025 O O . GLU B 1 789 ? 14.891 -23.266 7.633 1 94.38 789 GLU B O 1
ATOM 14030 N N . ASN B 1 790 ? 12.734 -23.656 7.883 1 95.12 790 ASN B N 1
ATOM 14031 C CA . ASN B 1 790 ? 12.688 -22.875 9.117 1 95.12 790 ASN B CA 1
ATOM 14032 C C . ASN B 1 790 ? 13.344 -23.625 10.273 1 95.12 790 ASN B C 1
ATOM 14034 O O . ASN B 1 790 ? 13.93 -23 11.164 1 95.12 790 ASN B O 1
ATOM 14038 N N . LEU B 1 791 ? 13.25 -24.969 10.258 1 96.12 791 LEU B N 1
ATOM 14039 C CA . LEU B 1 791 ? 14.008 -25.75 11.234 1 96.12 791 LEU B CA 1
ATOM 14040 C C . LEU B 1 791 ? 15.5 -25.484 11.102 1 96.12 791 LEU B C 1
ATOM 14042 O O . LEU B 1 791 ? 16.219 -25.391 12.109 1 96.12 791 LEU B O 1
ATOM 14046 N N . GLU B 1 792 ? 15.906 -25.344 9.938 1 93 792 GLU B N 1
ATOM 14047 C CA . GLU B 1 792 ? 17.312 -25.031 9.711 1 93 792 GLU B CA 1
ATOM 14048 C C . GLU B 1 792 ? 17.656 -23.641 10.273 1 93 792 GLU B C 1
ATOM 14050 O O . GLU B 1 792 ? 18.75 -23.453 10.82 1 93 792 GLU B O 1
ATOM 14055 N N . ARG B 1 793 ? 16.812 -22.75 10.117 1 91 793 ARG B N 1
ATOM 14056 C CA . ARG B 1 793 ? 17.047 -21.406 10.617 1 91 793 ARG B CA 1
ATOM 14057 C C . ARG B 1 793 ? 17.062 -21.375 12.141 1 91 793 ARG B C 1
ATOM 14059 O O . ARG B 1 793 ? 17.906 -20.719 12.742 1 91 793 ARG B O 1
ATOM 14066 N N . TYR B 1 794 ? 16.094 -22.031 12.68 1 94.25 794 TYR B N 1
ATOM 14067 C CA . TYR B 1 794 ? 16.109 -22.156 14.133 1 94.25 794 TYR B CA 1
ATOM 14068 C C . TYR B 1 794 ? 17.406 -22.797 14.617 1 94.25 794 TYR B C 1
ATOM 14070 O O . TYR B 1 794 ? 17.953 -22.391 15.648 1 94.25 794 TYR B O 1
ATOM 14078 N N . ASP B 1 795 ? 17.875 -23.766 13.883 1 93.25 795 ASP B N 1
ATOM 14079 C CA . ASP B 1 795 ? 19.125 -24.438 14.25 1 93.25 795 ASP B CA 1
ATOM 14080 C C . ASP B 1 795 ? 20.297 -23.453 14.203 1 93.25 795 ASP B C 1
ATOM 14082 O O . ASP B 1 795 ? 21.203 -23.531 15.031 1 93.25 795 ASP B O 1
ATOM 14086 N N . THR B 1 796 ? 20.266 -22.672 13.219 1 87.19 796 THR B N 1
ATOM 14087 C CA . THR B 1 796 ? 21.312 -21.656 13.102 1 87.19 796 THR B CA 1
ATOM 14088 C C . THR B 1 796 ? 21.328 -20.75 14.328 1 87.19 796 THR B C 1
ATOM 14090 O O . THR B 1 796 ? 22.406 -20.328 14.781 1 87.19 796 THR B O 1
ATOM 14093 N N . PHE B 1 797 ? 20.234 -20.453 14.836 1 90.38 797 PHE B N 1
ATOM 14094 C CA . PHE B 1 797 ? 20.094 -19.547 15.969 1 90.38 797 PHE B CA 1
ATOM 14095 C C . PHE B 1 797 ? 20.391 -20.266 17.281 1 90.38 797 PHE B C 1
ATOM 14097 O O . PHE B 1 797 ? 21.172 -19.766 18.094 1 90.38 797 PHE B O 1
ATOM 14104 N N . PHE B 1 798 ? 19.844 -21.453 17.453 1 92.69 798 PHE B N 1
ATOM 14105 C CA . PHE B 1 798 ? 19.922 -22.141 18.734 1 92.69 798 PHE B CA 1
ATOM 14106 C C . PHE B 1 798 ? 21.141 -23.062 18.781 1 92.69 798 PHE B C 1
ATOM 14108 O O . PHE B 1 798 ? 21.719 -23.281 19.859 1 92.69 798 PHE B O 1
ATOM 14115 N N . GLY B 1 799 ? 21.5 -23.703 17.625 1 89.62 799 GLY B N 1
ATOM 14116 C CA . GLY B 1 799 ? 22.625 -24.625 17.578 1 89.62 799 GLY B CA 1
ATOM 14117 C C . GLY B 1 799 ? 22.484 -25.781 18.547 1 89.62 799 GLY B C 1
ATOM 14118 O O . GLY B 1 799 ? 21.438 -26.438 18.609 1 89.62 799 GLY B O 1
ATOM 14119 N N . ASP B 1 800 ? 23.516 -25.984 19.312 1 91.31 800 ASP B N 1
ATOM 14120 C CA . ASP B 1 800 ? 23.594 -27.125 20.219 1 91.31 800 ASP B CA 1
ATOM 14121 C C . ASP B 1 800 ? 22.75 -26.906 21.469 1 91.31 800 ASP B C 1
ATOM 14123 O O . ASP B 1 800 ? 22.453 -27.844 22.203 1 91.31 800 ASP B O 1
ATOM 14127 N N . THR B 1 801 ? 22.281 -25.688 21.609 1 91.75 801 THR B N 1
ATOM 14128 C CA . THR B 1 801 ? 21.578 -25.375 22.859 1 91.75 801 THR B CA 1
ATOM 14129 C C . THR B 1 801 ? 20.141 -25.875 22.797 1 91.75 801 THR B C 1
ATOM 14131 O O . THR B 1 801 ? 19.469 -25.938 23.828 1 91.75 801 THR B O 1
ATOM 14134 N N . LEU B 1 802 ? 19.672 -26.328 21.641 1 95.12 802 LEU B N 1
ATOM 14135 C CA . LEU B 1 802 ? 18.312 -26.844 21.531 1 95.12 802 LEU B CA 1
ATOM 14136 C C . LEU B 1 802 ? 18.281 -28.156 20.781 1 95.12 802 LEU B C 1
ATOM 14138 O O . LEU B 1 802 ? 18.578 -28.203 19.578 1 95.12 802 LEU B O 1
ATOM 14142 N N . LYS B 1 803 ? 17.953 -29.156 21.453 1 97.12 803 LYS B N 1
ATOM 14143 C CA . LYS B 1 803 ? 17.719 -30.484 20.891 1 97.12 803 LYS B CA 1
ATOM 14144 C C . LYS B 1 803 ? 16.312 -30.984 21.234 1 97.12 803 LYS B C 1
ATOM 14146 O O . LYS B 1 803 ? 15.766 -30.641 22.281 1 97.12 803 LYS B O 1
ATOM 14151 N N . VAL B 1 804 ? 15.773 -31.781 20.375 1 98.06 804 VAL B N 1
ATOM 14152 C CA . VAL B 1 804 ? 14.43 -32.312 20.578 1 98.06 804 VAL B CA 1
ATOM 14153 C C . VAL B 1 804 ? 14.391 -33.781 20.219 1 98.06 804 VAL B C 1
ATOM 14155 O O . VAL B 1 804 ? 15.258 -34.281 19.5 1 98.06 804 VAL B O 1
ATOM 14158 N N . GLU B 1 805 ? 13.406 -34.438 20.781 1 97.62 805 GLU B N 1
ATOM 14159 C CA . GLU B 1 805 ? 13.219 -35.844 20.453 1 97.62 805 GLU B CA 1
ATOM 14160 C C . GLU B 1 805 ? 12.641 -36 19.047 1 97.62 805 GLU B C 1
ATOM 14162 O O . GLU B 1 805 ? 11.648 -35.375 18.703 1 97.62 805 GLU B O 1
ATOM 14167 N N . CYS B 1 806 ? 13.141 -36.906 18.312 1 97.81 806 CYS B N 1
ATOM 14168 C CA . CYS B 1 806 ? 12.625 -37.219 16.984 1 97.81 806 CYS B CA 1
ATOM 14169 C C . CYS B 1 806 ? 12.82 -38.719 16.688 1 97.81 806 CYS B C 1
ATOM 14171 O O . CYS B 1 806 ? 13.938 -39.156 16.422 1 97.81 806 CYS B O 1
ATOM 14173 N N . PRO B 1 807 ? 11.812 -39.562 16.688 1 97.75 807 PRO B N 1
ATOM 14174 C CA . PRO B 1 807 ? 10.422 -39.156 16.938 1 97.75 807 PRO B CA 1
ATOM 14175 C C . PRO B 1 807 ? 10.148 -38.844 18.406 1 97.75 807 PRO B C 1
ATOM 14177 O O . PRO B 1 807 ? 10.844 -39.344 19.297 1 97.75 807 PRO B O 1
ATOM 14180 N N . THR B 1 808 ? 9.18 -38.062 18.578 1 97.94 808 THR B N 1
ATOM 14181 C CA . THR B 1 808 ? 8.742 -37.812 19.938 1 97.94 808 THR B CA 1
ATOM 14182 C C . THR B 1 808 ? 8.484 -39.094 20.703 1 97.94 808 THR B C 1
ATOM 14184 O O . THR B 1 808 ? 7.859 -40.031 20.156 1 97.94 808 THR B O 1
ATOM 14187 N N . GLY B 1 809 ? 8.945 -39.281 21.953 1 96.25 809 GLY B N 1
ATOM 14188 C CA . GLY B 1 809 ? 8.773 -40.469 22.766 1 96.25 809 GLY B CA 1
ATOM 14189 C C . GLY B 1 809 ? 9.852 -41.5 22.547 1 96.25 809 GLY B C 1
ATOM 14190 O O . GLY B 1 809 ? 9.914 -42.5 23.266 1 96.25 809 GLY B O 1
ATOM 14191 N N . SER B 1 810 ? 10.805 -41.281 21.641 1 96.56 810 SER B N 1
ATOM 14192 C CA . SER B 1 810 ? 11.805 -42.25 21.266 1 96.56 810 SER B CA 1
ATOM 14193 C C . SER B 1 810 ? 13.031 -42.188 22.172 1 96.56 810 SER B C 1
ATOM 14195 O O . SER B 1 810 ? 13.805 -43.125 22.266 1 96.56 810 SER B O 1
ATOM 14197 N N . GLY B 1 811 ? 13.297 -41.062 22.766 1 95.56 811 GLY B N 1
ATOM 14198 C CA . GLY B 1 811 ? 14.508 -40.844 23.531 1 95.56 811 GLY B CA 1
ATOM 14199 C C . GLY B 1 811 ? 15.68 -40.375 22.688 1 95.56 811 GLY B C 1
ATOM 14200 O O . GLY B 1 811 ? 16.719 -39.969 23.203 1 95.56 811 GLY B O 1
ATOM 14201 N N . ASN B 1 812 ? 15.523 -40.406 21.406 1 96.94 812 ASN B N 1
ATOM 14202 C CA . ASN B 1 812 ? 16.547 -39.938 20.5 1 96.94 812 ASN B CA 1
ATOM 14203 C C . ASN B 1 812 ? 16.516 -38.406 20.328 1 96.94 812 ASN B C 1
ATOM 14205 O O . ASN B 1 812 ? 15.602 -37.875 19.719 1 96.94 812 ASN B O 1
ATOM 14209 N N . LEU B 1 813 ? 17.516 -37.719 20.766 1 97.25 813 LEU B N 1
ATOM 14210 C CA . LEU B 1 813 ? 17.562 -36.25 20.719 1 97.25 813 LEU B CA 1
ATOM 14211 C C . LEU B 1 813 ? 18.391 -35.812 19.531 1 97.25 813 LEU B C 1
ATOM 14213 O O . LEU B 1 813 ? 19.531 -36.25 19.344 1 97.25 813 LEU B O 1
ATOM 14217 N N . LEU B 1 814 ? 17.859 -34.906 18.781 1 97.81 814 LEU B N 1
ATOM 14218 C CA . LEU B 1 814 ? 18.516 -34.344 17.594 1 97.81 814 LEU B CA 1
ATOM 14219 C C . LEU B 1 814 ? 18.484 -32.844 17.625 1 97.81 814 LEU B C 1
ATOM 14221 O O . LEU B 1 814 ? 17.531 -32.25 18.141 1 97.81 814 LEU B O 1
ATOM 14225 N N . ARG B 1 815 ? 19.578 -32.25 17.062 1 96.69 815 ARG B N 1
ATOM 14226 C CA . ARG B 1 815 ? 19.484 -30.812 16.766 1 96.69 815 ARG B CA 1
ATOM 14227 C C . ARG B 1 815 ? 18.438 -30.547 15.688 1 96.69 815 ARG B C 1
ATOM 14229 O O . ARG B 1 815 ? 18.047 -31.453 14.953 1 96.69 815 ARG B O 1
ATOM 14236 N N . LEU B 1 816 ? 18 -29.297 15.633 1 97.06 816 LEU B N 1
ATOM 14237 C CA . LEU B 1 816 ? 16.922 -28.969 14.711 1 97.06 816 LEU B CA 1
ATOM 14238 C C . LEU B 1 816 ? 17.375 -29.141 13.266 1 97.06 816 LEU B C 1
ATOM 14240 O O . LEU B 1 816 ? 16.562 -29.516 12.398 1 97.06 816 LEU B O 1
ATOM 14244 N N . GLY B 1 817 ? 18.641 -28.891 12.953 1 95.69 817 GLY B N 1
ATOM 14245 C CA . GLY B 1 817 ? 19.172 -29.156 11.625 1 95.69 817 GLY B CA 1
ATOM 14246 C C . GLY B 1 817 ? 19.109 -30.641 11.266 1 95.69 817 GLY B C 1
ATOM 14247 O O . GLY B 1 817 ? 18.875 -30.984 10.109 1 95.69 817 GLY B O 1
ATOM 14248 N N . GLU B 1 818 ? 19.375 -31.484 12.242 1 96.94 818 GLU B N 1
ATOM 14249 C CA . GLU B 1 818 ? 19.297 -32.906 12.039 1 96.94 818 GLU B CA 1
ATOM 14250 C C . GLU B 1 818 ? 17.859 -33.375 11.828 1 96.94 818 GLU B C 1
ATOM 14252 O O . GLU B 1 818 ? 17.594 -34.281 11.039 1 96.94 818 GLU B O 1
ATOM 14257 N N . VAL B 1 819 ? 16.984 -32.75 12.57 1 98.06 819 VAL B N 1
ATOM 14258 C CA . VAL B 1 819 ? 15.562 -33.031 12.367 1 98.06 819 VAL B CA 1
ATOM 14259 C C . VAL B 1 819 ? 15.164 -32.688 10.938 1 98.06 819 VAL B C 1
ATOM 14261 O O . VAL B 1 819 ? 14.445 -33.438 10.281 1 98.06 819 VAL B O 1
ATOM 14264 N N . ALA B 1 820 ? 15.609 -31.531 10.453 1 97.19 820 ALA B N 1
ATOM 14265 C CA . ALA B 1 820 ? 15.336 -31.094 9.086 1 97.19 820 ALA B CA 1
ATOM 14266 C C . ALA B 1 820 ? 15.828 -32.125 8.07 1 97.19 820 ALA B C 1
ATOM 14268 O O . ALA B 1 820 ? 15.133 -32.438 7.098 1 97.19 820 ALA B O 1
ATOM 14269 N N . ARG B 1 821 ? 16.938 -32.656 8.273 1 96.44 821 ARG B N 1
ATOM 14270 C CA . ARG B 1 821 ? 17.5 -33.656 7.379 1 96.44 821 ARG B CA 1
ATOM 14271 C C . ARG B 1 821 ? 16.703 -34.969 7.438 1 96.44 821 ARG B C 1
ATOM 14273 O O . ARG B 1 821 ? 16.453 -35.594 6.406 1 96.44 821 ARG B O 1
ATOM 14280 N N . GLU B 1 822 ? 16.344 -35.344 8.672 1 97.31 822 GLU B N 1
ATOM 14281 C CA . GLU B 1 822 ? 15.523 -36.531 8.836 1 97.31 822 GLU B CA 1
ATOM 14282 C C . GLU B 1 822 ? 14.211 -36.406 8.062 1 97.31 822 GLU B C 1
ATOM 14284 O O . GLU B 1 822 ? 13.789 -37.344 7.387 1 97.31 822 GLU B O 1
ATOM 14289 N N . LEU B 1 823 ? 13.594 -35.312 8.172 1 98.25 823 LEU B N 1
ATOM 14290 C CA . LEU B 1 823 ? 12.344 -35.062 7.457 1 98.25 823 LEU B CA 1
ATOM 14291 C C . LEU B 1 823 ? 12.57 -35.094 5.949 1 98.25 823 LEU B C 1
ATOM 14293 O O . LEU B 1 823 ? 11.75 -35.656 5.207 1 98.25 823 LEU B O 1
ATOM 14297 N N . SER B 1 824 ? 13.664 -34.531 5.465 1 97.75 824 SER B N 1
ATOM 14298 C CA . SER B 1 824 ? 13.992 -34.531 4.043 1 97.75 824 SER B CA 1
ATOM 14299 C C . SER B 1 824 ? 14.195 -35.938 3.521 1 97.75 824 SER B C 1
ATOM 14301 O O . SER B 1 824 ? 13.805 -36.281 2.396 1 97.75 824 SER B O 1
ATOM 14303 N N . LEU B 1 825 ? 14.812 -36.719 4.32 1 97.38 825 LEU B N 1
ATOM 14304 C CA . LEU B 1 825 ? 15.023 -38.125 3.955 1 97.38 825 LEU B CA 1
ATOM 14305 C C . LEU B 1 825 ? 13.695 -38.844 3.795 1 97.38 825 LEU B C 1
ATOM 14307 O O . LEU B 1 825 ? 13.5 -39.562 2.824 1 97.38 825 LEU B O 1
ATOM 14311 N N . ARG B 1 826 ? 12.82 -38.656 4.75 1 97.75 826 ARG B N 1
ATOM 14312 C CA . ARG B 1 826 ? 11.5 -39.281 4.684 1 97.75 826 ARG B CA 1
ATOM 14313 C C . ARG B 1 826 ? 10.75 -38.875 3.424 1 97.75 826 ARG B C 1
ATOM 14315 O O . ARG B 1 826 ? 10.148 -39.688 2.742 1 97.75 826 ARG B O 1
ATOM 14322 N N . LEU B 1 827 ? 10.82 -37.594 3.111 1 98.44 827 LEU B N 1
ATOM 14323 C CA . LEU B 1 827 ? 10.125 -37.062 1.945 1 98.44 827 LEU B CA 1
ATOM 14324 C C . LEU B 1 827 ? 10.719 -37.625 0.656 1 98.44 827 LEU B C 1
ATOM 14326 O O . LEU B 1 827 ? 9.992 -37.906 -0.292 1 98.44 827 LEU B O 1
ATOM 14330 N N . SER B 1 828 ? 12.023 -37.75 0.568 1 97.62 828 SER B N 1
ATOM 14331 C CA . SER B 1 828 ? 12.688 -38.25 -0.631 1 97.62 828 SER B CA 1
ATOM 14332 C C . SER B 1 828 ? 12.312 -39.688 -0.914 1 97.62 828 SER B C 1
ATOM 14334 O O . SER B 1 828 ? 12.25 -40.125 -2.072 1 97.62 828 SER B O 1
ATOM 14336 N N . LYS B 1 829 ? 12 -40.406 0.093 1 97.12 829 LYS B N 1
ATOM 14337 C CA . LYS B 1 829 ? 11.672 -41.844 -0.027 1 97.12 829 LYS B CA 1
ATOM 14338 C C . LYS B 1 829 ? 10.398 -42.031 -0.837 1 97.12 829 LYS B C 1
ATOM 14340 O O . LYS B 1 829 ? 10.188 -43.094 -1.422 1 97.12 829 LYS B O 1
ATOM 14345 N N . VAL B 1 830 ? 9.594 -41.062 -0.865 1 97.94 830 VAL B N 1
ATOM 14346 C CA . VAL B 1 830 ? 8.328 -41.125 -1.596 1 97.94 830 VAL B CA 1
ATOM 14347 C C . VAL B 1 830 ? 8.602 -41.469 -3.057 1 97.94 830 VAL B C 1
ATOM 14349 O O . VAL B 1 830 ? 7.809 -42.188 -3.684 1 97.94 830 VAL B O 1
ATOM 14352 N N . PHE B 1 831 ? 9.781 -41.094 -3.609 1 97.94 831 PHE B N 1
ATOM 14353 C CA . PHE B 1 831 ? 10.047 -41.156 -5.043 1 97.94 831 PHE B CA 1
ATOM 14354 C C . PHE B 1 831 ? 11.125 -42.188 -5.34 1 97.94 831 PHE B C 1
ATOM 14356 O O . PHE B 1 831 ? 11.414 -42.5 -6.5 1 97.94 831 PHE B O 1
ATOM 14363 N N . LEU B 1 832 ? 11.797 -42.719 -4.352 1 97.62 832 LEU B N 1
ATOM 14364 C CA . LEU B 1 832 ? 12.898 -43.656 -4.531 1 97.62 832 LEU B CA 1
ATOM 14365 C C . LEU B 1 832 ? 12.438 -45.094 -4.336 1 97.62 832 LEU B C 1
ATOM 14367 O O . LEU B 1 832 ? 11.555 -45.375 -3.516 1 97.62 832 LEU B O 1
ATOM 14371 N N . PRO B 1 833 ? 12.977 -46 -5.121 1 96.25 833 PRO B N 1
ATOM 14372 C CA . PRO B 1 833 ? 12.57 -47.406 -4.965 1 96.25 833 PRO B CA 1
ATOM 14373 C C . PRO B 1 833 ? 13.086 -48.031 -3.672 1 96.25 833 PRO B C 1
ATOM 14375 O O . PRO B 1 833 ? 14.219 -47.75 -3.264 1 96.25 833 PRO B O 1
ATOM 14378 N N . GLY B 1 834 ? 12.211 -48.75 -3.002 1 93.31 834 GLY B N 1
ATOM 14379 C CA . GLY B 1 834 ? 12.648 -49.562 -1.879 1 93.31 834 GLY B CA 1
ATOM 14380 C C . GLY B 1 834 ? 13.398 -50.812 -2.303 1 93.31 834 GLY B C 1
ATOM 14381 O O . GLY B 1 834 ? 13.766 -50.969 -3.471 1 93.31 834 GLY B O 1
ATOM 14382 N N . GLU B 1 835 ? 13.625 -51.688 -1.356 1 92.19 835 GLU B N 1
ATOM 14383 C CA . GLU B 1 835 ? 14.336 -52.938 -1.619 1 92.19 835 GLU B CA 1
ATOM 14384 C C . GLU B 1 835 ? 13.57 -53.812 -2.615 1 92.19 835 GLU B C 1
ATOM 14386 O O . GLU B 1 835 ? 14.18 -54.531 -3.4 1 92.19 835 GLU B O 1
ATOM 14391 N N . ASP B 1 836 ? 12.352 -53.625 -2.672 1 92.5 836 ASP B N 1
ATOM 14392 C CA . ASP B 1 836 ? 11.516 -54.438 -3.553 1 92.5 836 ASP B CA 1
ATOM 14393 C C . ASP B 1 836 ? 11.305 -53.75 -4.898 1 92.5 836 ASP B C 1
ATOM 14395 O O . ASP B 1 836 ? 10.547 -54.25 -5.738 1 92.5 836 ASP B O 1
ATOM 14399 N N . GLY B 1 837 ? 11.891 -52.625 -5.07 1 93.31 837 GLY B N 1
ATOM 14400 C CA . GLY B 1 837 ? 11.812 -51.906 -6.336 1 93.31 837 GLY B CA 1
ATOM 14401 C C . GLY B 1 837 ? 10.625 -50.969 -6.422 1 93.31 837 GLY B C 1
ATOM 14402 O O . GLY B 1 837 ? 10.539 -50.156 -7.336 1 93.31 837 GLY B O 1
ATOM 14403 N N . HIS B 1 838 ? 9.797 -51.062 -5.445 1 94.94 838 HIS B N 1
ATOM 14404 C CA . HIS B 1 838 ? 8.578 -50.25 -5.457 1 94.94 838 HIS B CA 1
ATOM 14405 C C . HIS B 1 838 ? 8.859 -48.812 -4.992 1 94.94 838 HIS B C 1
ATOM 14407 O O . HIS B 1 838 ? 9.586 -48.625 -4.016 1 94.94 838 HIS B O 1
ATOM 14413 N N . ARG B 1 839 ? 8.367 -47.875 -5.746 1 96.81 839 ARG B N 1
ATOM 14414 C CA . ARG B 1 839 ? 8.312 -46.469 -5.297 1 96.81 839 ARG B CA 1
ATOM 14415 C C . ARG B 1 839 ? 6.977 -46.188 -4.621 1 96.81 839 ARG B C 1
ATOM 14417 O O . ARG B 1 839 ? 5.918 -46.406 -5.207 1 96.81 839 ARG B O 1
ATOM 14424 N N . PRO B 1 840 ? 6.926 -45.625 -3.449 1 97.19 840 PRO B N 1
ATOM 14425 C CA . PRO B 1 840 ? 5.66 -45.344 -2.762 1 97.19 840 PRO B CA 1
ATOM 14426 C C . PRO B 1 840 ? 4.707 -44.5 -3.594 1 97.19 840 PRO B C 1
ATOM 14428 O O . PRO B 1 840 ? 3.494 -44.719 -3.586 1 97.19 840 PRO B O 1
ATOM 14431 N N . CYS B 1 841 ? 5.176 -43.562 -4.332 1 97.06 841 CYS B N 1
ATOM 14432 C CA . CYS B 1 841 ? 4.324 -42.625 -5.078 1 97.06 841 CYS B CA 1
ATOM 14433 C C . CYS B 1 841 ? 3.49 -43.375 -6.109 1 97.06 841 CYS B C 1
ATOM 14435 O O . CYS B 1 841 ? 2.426 -42.906 -6.516 1 97.06 841 CYS B O 1
ATOM 14437 N N . HIS B 1 842 ? 3.92 -44.562 -6.543 1 96.25 842 HIS B N 1
ATOM 14438 C CA . HIS B 1 842 ? 3.213 -45.312 -7.578 1 96.25 842 HIS B CA 1
ATOM 14439 C C . HIS B 1 842 ? 2.205 -46.281 -6.965 1 96.25 842 HIS B C 1
ATOM 14441 O O . HIS B 1 842 ? 1.53 -47.031 -7.688 1 96.25 842 HIS B O 1
ATOM 14447 N N . GLY B 1 843 ? 2.18 -46.281 -5.734 1 91.31 843 GLY B N 1
ATOM 14448 C CA . GLY B 1 843 ? 1.269 -47.188 -5.082 1 91.31 843 GLY B CA 1
ATOM 14449 C C . GLY B 1 843 ? 1.699 -48.656 -5.207 1 91.31 843 GLY B C 1
ATOM 14450 O O . GLY B 1 843 ? 2.891 -48.938 -5.133 1 91.31 843 GLY B O 1
ATOM 14451 N N . GLY B 1 844 ? 0.787 -49.594 -5.371 1 85.5 844 GLY B N 1
ATOM 14452 C CA . GLY B 1 844 ? 1.093 -51 -5.309 1 85.5 844 GLY B CA 1
ATOM 14453 C C . GLY B 1 844 ? 1.127 -51.656 -6.672 1 85.5 844 GLY B C 1
ATOM 14454 O O . GLY B 1 844 ? 1.2 -52.906 -6.77 1 85.5 844 GLY B O 1
ATOM 14455 N N . ASP B 1 845 ? 1.193 -50.875 -7.789 1 88.12 845 ASP B N 1
ATOM 14456 C CA . ASP B 1 845 ? 1.191 -51.5 -9.102 1 88.12 845 ASP B CA 1
ATOM 14457 C C . ASP B 1 845 ? 2.549 -52.125 -9.406 1 88.12 845 ASP B C 1
ATOM 14459 O O . ASP B 1 845 ? 3.557 -51.438 -9.508 1 88.12 845 ASP B O 1
ATOM 14463 N N . PRO B 1 846 ? 2.596 -53.344 -9.625 1 92.25 846 PRO B N 1
ATOM 14464 C CA . PRO B 1 846 ? 3.873 -54.031 -9.781 1 92.25 846 PRO B CA 1
ATOM 14465 C C . PRO B 1 846 ? 4.613 -53.625 -11.055 1 92.25 846 PRO B C 1
ATOM 14467 O O . PRO B 1 846 ? 5.836 -53.781 -11.133 1 92.25 846 PRO B O 1
ATOM 14470 N N . LYS B 1 847 ? 3.92 -53.188 -12.125 1 94.56 847 LYS B N 1
ATOM 14471 C CA . LYS B 1 847 ? 4.578 -52.781 -13.367 1 94.56 847 LYS B CA 1
ATOM 14472 C C . LYS B 1 847 ? 5.633 -51.719 -13.094 1 94.56 847 LYS B C 1
ATOM 14474 O O . LYS B 1 847 ? 6.707 -51.719 -13.695 1 94.56 847 LYS B O 1
ATOM 14479 N N . TYR B 1 848 ? 5.336 -50.844 -12.18 1 95.5 848 TYR B N 1
ATOM 14480 C CA . TYR B 1 848 ? 6.238 -49.75 -11.883 1 95.5 848 TYR B CA 1
ATOM 14481 C C . TYR B 1 848 ? 7.422 -50.219 -11.047 1 95.5 848 TYR B C 1
ATOM 14483 O O . TYR B 1 848 ? 8.367 -49.438 -10.82 1 95.5 848 TYR B O 1
ATOM 14491 N N . ALA B 1 849 ? 7.422 -51.406 -10.586 1 94.81 849 ALA B N 1
ATOM 14492 C CA . ALA B 1 849 ? 8.516 -51.906 -9.758 1 94.81 849 ALA B CA 1
ATOM 14493 C C . ALA B 1 849 ? 9.461 -52.781 -10.586 1 94.81 849 ALA B C 1
ATOM 14495 O O . ALA B 1 849 ? 10.672 -52.75 -10.383 1 94.81 849 ALA B O 1
ATOM 14496 N N . THR B 1 850 ? 8.875 -53.531 -11.523 1 93.44 850 THR B N 1
ATOM 14497 C CA . THR B 1 850 ? 9.688 -54.594 -12.078 1 93.44 850 THR B CA 1
ATOM 14498 C C . THR B 1 850 ? 9.766 -54.5 -13.602 1 93.44 850 THR B C 1
ATOM 14500 O O . THR B 1 850 ? 10.734 -54.938 -14.211 1 93.44 850 THR B O 1
ATOM 14503 N N . ASP B 1 851 ? 8.75 -53.969 -14.234 1 95.12 851 ASP B N 1
ATOM 14504 C CA . ASP B 1 851 ? 8.719 -53.938 -15.688 1 95.12 851 ASP B CA 1
ATOM 14505 C C . ASP B 1 851 ? 9.711 -52.906 -16.234 1 95.12 851 ASP B C 1
ATOM 14507 O O . ASP B 1 851 ? 9.648 -51.719 -15.875 1 95.12 851 ASP B O 1
ATOM 14511 N N . PRO B 1 852 ? 10.633 -53.25 -17.109 1 95.38 852 PRO B N 1
ATOM 14512 C CA . PRO B 1 852 ? 11.68 -52.375 -17.609 1 95.38 852 PRO B CA 1
ATOM 14513 C C . PRO B 1 852 ? 11.125 -51.156 -18.375 1 95.38 852 PRO B C 1
ATOM 14515 O O . PRO B 1 852 ? 11.82 -50.156 -18.531 1 95.38 852 PRO B O 1
ATOM 14518 N N . HIS B 1 853 ? 9.914 -51.25 -18.875 1 96.62 853 HIS B N 1
ATOM 14519 C CA . HIS B 1 853 ? 9.336 -50.156 -19.641 1 96.62 853 HIS B CA 1
ATOM 14520 C C . HIS B 1 853 ? 8.523 -49.219 -18.75 1 96.62 853 HIS B C 1
ATOM 14522 O O . HIS B 1 853 ? 7.934 -48.25 -19.234 1 96.62 853 HIS B O 1
ATOM 14528 N N . TRP B 1 854 ? 8.469 -49.531 -17.391 1 96.81 854 TRP B N 1
ATOM 14529 C CA . TRP B 1 854 ? 7.641 -48.75 -16.469 1 96.81 854 TRP B CA 1
ATOM 14530 C C . TRP B 1 854 ? 8.453 -48.281 -15.281 1 96.81 854 TRP B C 1
ATOM 14532 O O . TRP B 1 854 ? 8.273 -47.156 -14.805 1 96.81 854 TRP B O 1
ATOM 14542 N N . LYS B 1 855 ? 9.391 -49.031 -14.805 1 95.81 855 LYS B N 1
ATOM 14543 C CA . LYS B 1 855 ? 10 -48.906 -13.484 1 95.81 855 LYS B CA 1
ATOM 14544 C C . LYS B 1 855 ? 10.781 -47.594 -13.359 1 95.81 855 LYS B C 1
ATOM 14546 O O . LYS B 1 855 ? 10.977 -47.094 -12.258 1 95.81 855 LYS B O 1
ATOM 14551 N N . ASP B 1 856 ? 11.266 -47.031 -14.477 1 96.56 856 ASP B N 1
ATOM 14552 C CA . ASP B 1 856 ? 12.094 -45.844 -14.414 1 96.56 856 ASP B CA 1
ATOM 14553 C C . ASP B 1 856 ? 11.266 -44.594 -14.727 1 96.56 856 ASP B C 1
ATOM 14555 O O . ASP B 1 856 ? 11.812 -43.5 -14.836 1 96.56 856 ASP B O 1
ATOM 14559 N N . LEU B 1 857 ? 9.961 -44.719 -14.883 1 97.88 857 LEU B N 1
ATOM 14560 C CA . LEU B 1 857 ? 9.07 -43.594 -15.125 1 97.88 857 LEU B CA 1
ATOM 14561 C C . LEU B 1 857 ? 8.547 -43.031 -13.805 1 97.88 857 LEU B C 1
ATOM 14563 O O . LEU B 1 857 ? 7.949 -43.75 -13.008 1 97.88 857 LEU B O 1
ATOM 14567 N N . ILE B 1 858 ? 8.805 -41.75 -13.562 1 97.19 858 ILE B N 1
ATOM 14568 C CA . ILE B 1 858 ? 8.438 -41.125 -12.289 1 97.19 858 ILE B CA 1
ATOM 14569 C C . ILE B 1 858 ? 7.246 -40.188 -12.484 1 97.19 858 ILE B C 1
ATOM 14571 O O . ILE B 1 858 ? 7.215 -39.406 -13.438 1 97.19 858 ILE B O 1
ATOM 14575 N N . LEU B 1 859 ? 6.266 -40.281 -11.641 1 96.5 859 LEU B N 1
ATOM 14576 C CA . LEU B 1 859 ? 5.141 -39.375 -11.586 1 96.5 859 LEU B CA 1
ATOM 14577 C C . LEU B 1 859 ? 5.238 -38.469 -10.359 1 96.5 859 LEU B C 1
ATOM 14579 O O . LEU B 1 859 ? 5.641 -38.938 -9.281 1 96.5 859 LEU B O 1
ATOM 14583 N N . PHE B 1 860 ? 4.988 -37.188 -10.484 1 97.88 860 PHE B N 1
ATOM 14584 C CA . PHE B 1 860 ? 5.039 -36.188 -9.414 1 97.88 860 PHE B CA 1
ATOM 14585 C C . PHE B 1 860 ? 3.641 -35.688 -9.07 1 97.88 860 PHE B C 1
ATOM 14587 O O . PHE B 1 860 ? 3.168 -34.719 -9.641 1 97.88 860 PHE B O 1
ATOM 14594 N N . TYR B 1 861 ? 3.055 -36.281 -8.086 1 97.31 861 TYR B N 1
ATOM 14595 C CA . TYR B 1 861 ? 1.65 -36.094 -7.75 1 97.31 861 TYR B CA 1
ATOM 14596 C C . TYR B 1 861 ? 1.458 -34.812 -6.949 1 97.31 861 TYR B C 1
ATOM 14598 O O . TYR B 1 861 ? 2.428 -34.219 -6.457 1 97.31 861 TYR B O 1
ATOM 14606 N N . GLU B 1 862 ? 0.216 -34.406 -6.824 1 96.19 862 GLU B N 1
ATOM 14607 C CA . GLU B 1 862 ? -0.191 -33.188 -6.133 1 96.19 862 GLU B CA 1
ATOM 14608 C C . GLU B 1 862 ? 0.098 -33.281 -4.637 1 96.19 862 GLU B C 1
ATOM 14610 O O . GLU B 1 862 ? 0.554 -32.312 -4.027 1 96.19 862 GLU B O 1
ATOM 14615 N N . TYR B 1 863 ? -0.242 -34.312 -4.047 1 96.38 863 TYR B N 1
ATOM 14616 C CA . TYR B 1 863 ? 0.03 -34.656 -2.65 1 96.38 863 TYR B CA 1
ATOM 14617 C C . TYR B 1 863 ? 0.149 -36.156 -2.457 1 96.38 863 TYR B C 1
ATOM 14619 O O . TYR B 1 863 ? 0.014 -36.938 -3.414 1 96.38 863 TYR B O 1
ATOM 14627 N N . PHE B 1 864 ? 0.477 -36.562 -1.246 1 97.94 864 PHE B N 1
ATOM 14628 C CA . PHE B 1 864 ? 0.78 -37.969 -1.032 1 97.94 864 PHE B CA 1
ATOM 14629 C C . PHE B 1 864 ? 0.061 -38.5 0.204 1 97.94 864 PHE B C 1
ATOM 14631 O O . PHE B 1 864 ? -0.104 -37.781 1.188 1 97.94 864 PHE B O 1
ATOM 14638 N N . HIS B 1 865 ? -0.349 -39.75 0.105 1 97.31 865 HIS B N 1
ATOM 14639 C CA . HIS B 1 865 ? -1.034 -40.406 1.204 1 97.31 865 HIS B CA 1
ATOM 14640 C C . HIS B 1 865 ? -0.222 -40.344 2.492 1 97.31 865 HIS B C 1
ATOM 14642 O O . HIS B 1 865 ? 0.969 -40.656 2.502 1 97.31 865 HIS B O 1
ATOM 14648 N N . GLY B 1 866 ? -0.837 -40 3.566 1 97 866 GLY B N 1
ATOM 14649 C CA . GLY B 1 866 ? -0.171 -39.75 4.828 1 97 866 GLY B CA 1
ATOM 14650 C C . GLY B 1 866 ? 0.509 -40.969 5.426 1 97 866 GLY B C 1
ATOM 14651 O O . GLY B 1 866 ? 1.481 -40.812 6.172 1 97 866 GLY B O 1
ATOM 14652 N N . GLU B 1 867 ? 0.09 -42.156 5.074 1 96.5 867 GLU B N 1
ATOM 14653 C CA . GLU B 1 867 ? 0.606 -43.375 5.695 1 96.5 867 GLU B CA 1
ATOM 14654 C C . GLU B 1 867 ? 1.48 -44.156 4.723 1 96.5 867 GLU B C 1
ATOM 14656 O O . GLU B 1 867 ? 2.457 -44.781 5.133 1 96.5 867 GLU B O 1
ATOM 14661 N N . THR B 1 868 ? 1.111 -44.062 3.441 1 96.62 868 THR B N 1
ATOM 14662 C CA . THR B 1 868 ? 1.744 -45 2.516 1 96.62 868 THR B CA 1
ATOM 14663 C C . THR B 1 868 ? 2.645 -44.25 1.532 1 96.62 868 THR B C 1
ATOM 14665 O O . THR B 1 868 ? 3.461 -44.875 0.843 1 96.62 868 THR B O 1
ATOM 14668 N N . GLY B 1 869 ? 2.43 -43 1.425 1 97.19 869 GLY B N 1
ATOM 14669 C CA . GLY B 1 869 ? 3.211 -42.219 0.479 1 97.19 869 GLY B CA 1
ATOM 14670 C C . GLY B 1 869 ? 2.682 -42.312 -0.94 1 97.19 869 GLY B C 1
ATOM 14671 O O . GLY B 1 869 ? 3.248 -41.688 -1.854 1 97.19 869 GLY B O 1
ATOM 14672 N N . ARG B 1 870 ? 1.557 -43.031 -1.166 1 97.56 870 ARG B N 1
ATOM 14673 C CA . ARG B 1 870 ? 0.959 -43.125 -2.492 1 97.56 870 ARG B CA 1
ATOM 14674 C C . ARG B 1 870 ? 0.587 -41.75 -3.043 1 97.56 870 ARG B C 1
ATOM 14676 O O . ARG B 1 870 ? 0.084 -40.906 -2.311 1 97.56 870 ARG B O 1
ATOM 14683 N N . GLY B 1 871 ? 0.863 -41.594 -4.375 1 96.94 871 GLY B N 1
ATOM 14684 C CA . GLY B 1 871 ? 0.478 -40.344 -5.004 1 96.94 871 GLY B CA 1
ATOM 14685 C C . GLY B 1 871 ? -1.025 -40.156 -5.109 1 96.94 871 GLY B C 1
ATOM 14686 O O . GLY B 1 871 ? -1.752 -41.125 -5.375 1 96.94 871 GLY B O 1
ATOM 14687 N N . CYS B 1 872 ? -1.484 -38.969 -4.82 1 95.75 872 CYS B N 1
ATOM 14688 C CA . CYS B 1 872 ? -2.896 -38.625 -4.887 1 95.75 872 CYS B CA 1
ATOM 14689 C C . CYS B 1 872 ? -3.088 -37.312 -5.652 1 95.75 872 CYS B C 1
ATOM 14691 O O . CYS B 1 872 ? -2.162 -36.5 -5.754 1 95.75 872 CYS B O 1
ATOM 14693 N N . GLY B 1 873 ? -4.309 -37.094 -6.172 1 93.56 873 GLY B N 1
ATOM 14694 C CA . GLY B 1 873 ? -4.609 -35.875 -6.926 1 93.56 873 GLY B CA 1
ATOM 14695 C C . GLY B 1 873 ? -4.012 -35.906 -8.32 1 93.56 873 GLY B C 1
ATOM 14696 O O . GLY B 1 873 ? -3.906 -36.938 -8.953 1 93.56 873 GLY B O 1
ATOM 14697 N N . ALA B 1 874 ? -3.629 -34.75 -8.812 1 94.62 874 ALA B N 1
ATOM 14698 C CA . ALA B 1 874 ? -3.072 -34.656 -10.156 1 94.62 874 ALA B CA 1
ATOM 14699 C C . ALA B 1 874 ? -1.748 -35.406 -10.258 1 94.62 874 ALA B C 1
ATOM 14701 O O . ALA B 1 874 ? -0.853 -35.219 -9.438 1 94.62 874 ALA B O 1
ATOM 14702 N N . SER B 1 875 ? -1.586 -36.156 -11.219 1 95.38 875 SER B N 1
ATOM 14703 C CA . SER B 1 875 ? -0.434 -37.062 -11.32 1 95.38 875 SER B CA 1
ATOM 14704 C C . SER B 1 875 ? 0.78 -36.312 -11.883 1 95.38 875 SER B C 1
ATOM 14706 O O . SER B 1 875 ? 1.909 -36.812 -11.773 1 95.38 875 SER B O 1
ATOM 14708 N N . HIS B 1 876 ? 0.581 -35.156 -12.492 1 95.94 876 HIS B N 1
ATOM 14709 C CA . HIS B 1 876 ? 1.68 -34.375 -13.078 1 95.94 876 HIS B CA 1
ATOM 14710 C C . HIS B 1 876 ? 1.77 -33 -12.477 1 95.94 876 HIS B C 1
ATOM 14712 O O . HIS B 1 876 ? 2.051 -32.031 -13.188 1 95.94 876 HIS B O 1
ATOM 14718 N N . GLN B 1 877 ? 1.46 -32.969 -11.188 1 95.19 877 GLN B N 1
ATOM 14719 C CA . GLN B 1 877 ? 1.656 -31.703 -10.469 1 95.19 877 GLN B CA 1
ATOM 14720 C C . GLN B 1 877 ? 3.131 -31.484 -10.148 1 95.19 877 GLN B C 1
ATOM 14722 O O . GLN B 1 877 ? 3.498 -31.266 -8.992 1 95.19 877 GLN B O 1
ATOM 14727 N N . THR B 1 878 ? 3.969 -31.531 -11.156 1 90.81 878 THR B N 1
ATOM 14728 C CA . THR B 1 878 ? 5.406 -31.375 -10.969 1 90.81 878 THR B CA 1
ATOM 14729 C C . THR B 1 878 ? 5.73 -30 -10.391 1 90.81 878 THR B C 1
ATOM 14731 O O . THR B 1 878 ? 6.688 -29.844 -9.625 1 90.81 878 THR B O 1
ATOM 14734 N N . GLY B 1 879 ? 4.793 -29.047 -10.734 1 94.75 879 GLY B N 1
ATOM 14735 C CA . GLY B 1 879 ? 5.008 -27.703 -10.234 1 94.75 879 GLY B CA 1
ATOM 14736 C C . GLY B 1 879 ? 5.672 -27.672 -8.867 1 94.75 879 GLY B C 1
ATOM 14737 O O . GLY B 1 879 ? 6.898 -27.609 -8.773 1 94.75 879 GLY B O 1
ATOM 14738 N N . TRP B 1 880 ? 4.867 -27.828 -7.828 1 95.44 880 TRP B N 1
ATOM 14739 C CA . TRP B 1 880 ? 5.465 -27.688 -6.504 1 95.44 880 TRP B CA 1
ATOM 14740 C C . TRP B 1 880 ? 6.066 -29.016 -6.039 1 95.44 880 TRP B C 1
ATOM 14742 O O . TRP B 1 880 ? 6.953 -29.031 -5.184 1 95.44 880 TRP B O 1
ATOM 14752 N N . SER B 1 881 ? 5.707 -30.125 -6.637 1 97.94 881 SER B N 1
ATOM 14753 C CA . SER B 1 881 ? 6.258 -31.406 -6.203 1 97.94 881 SER B CA 1
ATOM 14754 C C . SER B 1 881 ? 7.695 -31.578 -6.684 1 97.94 881 SER B C 1
ATOM 14756 O O . SER B 1 881 ? 8.43 -32.438 -6.176 1 97.94 881 SER B O 1
ATOM 14758 N N . ALA B 1 882 ? 8.094 -30.719 -7.609 1 97.94 882 ALA B N 1
ATOM 14759 C CA . ALA B 1 882 ? 9.5 -30.688 -8.016 1 97.94 882 ALA B CA 1
ATOM 14760 C C . ALA B 1 882 ? 10.391 -30.25 -6.855 1 97.94 882 ALA B C 1
ATOM 14762 O O . ALA B 1 882 ? 11.617 -30.422 -6.91 1 97.94 882 ALA B O 1
ATOM 14763 N N . LEU B 1 883 ? 9.844 -29.859 -5.75 1 97.75 883 LEU B N 1
ATOM 14764 C CA . LEU B 1 883 ? 10.609 -29.5 -4.559 1 97.75 883 LEU B CA 1
ATOM 14765 C C . LEU B 1 883 ? 11.406 -30.688 -4.051 1 97.75 883 LEU B C 1
ATOM 14767 O O . LEU B 1 883 ? 12.344 -30.531 -3.258 1 97.75 883 LEU B O 1
ATOM 14771 N N . VAL B 1 884 ? 11.109 -31.906 -4.496 1 97.75 884 VAL B N 1
ATOM 14772 C CA . VAL B 1 884 ? 11.875 -33.094 -4.133 1 97.75 884 VAL B CA 1
ATOM 14773 C C . VAL B 1 884 ? 13.336 -32.906 -4.512 1 97.75 884 VAL B C 1
ATOM 14775 O O . VAL B 1 884 ? 14.234 -33.406 -3.818 1 97.75 884 VAL B O 1
ATOM 14778 N N . VAL B 1 885 ? 13.57 -32.125 -5.605 1 97.31 885 VAL B N 1
ATOM 14779 C CA . VAL B 1 885 ? 14.93 -31.844 -6.035 1 97.31 885 VAL B CA 1
ATOM 14780 C C . VAL B 1 885 ? 15.703 -31.172 -4.902 1 97.31 885 VAL B C 1
ATOM 14782 O O . VAL B 1 885 ? 16.859 -31.531 -4.637 1 97.31 885 VAL B O 1
ATOM 14785 N N . ASN B 1 886 ? 15.078 -30.25 -4.25 1 96.25 886 ASN B N 1
ATOM 14786 C CA . ASN B 1 886 ? 15.703 -29.516 -3.156 1 96.25 886 ASN B CA 1
ATOM 14787 C C . ASN B 1 886 ? 15.945 -30.406 -1.942 1 96.25 886 ASN B C 1
ATOM 14789 O O . ASN B 1 886 ? 16.953 -30.266 -1.254 1 96.25 886 ASN B O 1
ATOM 14793 N N . PHE B 1 887 ? 15.031 -31.328 -1.659 1 96.75 887 PHE B N 1
ATOM 14794 C CA . PHE B 1 887 ? 15.234 -32.281 -0.57 1 96.75 887 PHE B CA 1
ATOM 14795 C C . PHE B 1 887 ? 16.422 -33.188 -0.855 1 96.75 887 PHE B C 1
ATOM 14797 O O . PHE B 1 887 ? 17.219 -33.469 0.039 1 96.75 887 PHE B O 1
ATOM 14804 N N . LEU B 1 888 ? 16.5 -33.625 -2.076 1 96.81 888 LEU B N 1
ATOM 14805 C CA . LEU B 1 888 ? 17.578 -34.531 -2.459 1 96.81 888 LEU B CA 1
ATOM 14806 C C . LEU B 1 888 ? 18.938 -33.812 -2.359 1 96.81 888 LEU B C 1
ATOM 14808 O O . LEU B 1 888 ? 19.922 -34.406 -1.956 1 96.81 888 LEU B O 1
ATOM 14812 N N . ARG B 1 889 ? 18.969 -32.531 -2.729 1 94.31 889 ARG B N 1
ATOM 14813 C CA . ARG B 1 889 ? 20.172 -31.766 -2.523 1 94.31 889 ARG B CA 1
ATOM 14814 C C . ARG B 1 889 ? 20.578 -31.734 -1.051 1 94.31 889 ARG B C 1
ATOM 14816 O O . ARG B 1 889 ? 21.734 -31.969 -0.708 1 94.31 889 ARG B O 1
ATOM 14823 N N . TYR B 1 890 ? 19.578 -31.5 -0.249 1 93.06 890 TYR B N 1
ATOM 14824 C CA . TYR B 1 890 ? 19.812 -31.344 1.183 1 93.06 890 TYR B CA 1
ATOM 14825 C C . TYR B 1 890 ? 20.297 -32.625 1.808 1 93.06 890 TYR B C 1
ATOM 14827 O O . TYR B 1 890 ? 21.203 -32.625 2.639 1 93.06 890 TYR B O 1
ATOM 14835 N N . VAL B 1 891 ? 19.672 -33.75 1.385 1 94.5 891 VAL B N 1
ATOM 14836 C CA . VAL B 1 891 ? 20.047 -35.062 1.913 1 94.5 891 VAL B CA 1
ATOM 14837 C C . VAL B 1 891 ? 21.484 -35.375 1.519 1 94.5 891 VAL B C 1
ATOM 14839 O O . VAL B 1 891 ? 22.172 -36.125 2.236 1 94.5 891 VAL B O 1
ATOM 14842 N N . ASN B 1 892 ? 21.938 -34.812 0.434 1 94.25 892 ASN B N 1
ATOM 14843 C CA . ASN B 1 892 ? 23.297 -35.031 -0.034 1 94.25 892 ASN B CA 1
ATOM 14844 C C . ASN B 1 892 ? 24.234 -33.938 0.435 1 94.25 892 ASN B C 1
ATOM 14846 O O . ASN B 1 892 ? 25.281 -33.688 -0.179 1 94.25 892 ASN B O 1
ATOM 14850 N N . TYR B 1 893 ? 23.891 -33.125 1.41 1 91.56 893 TYR B N 1
ATOM 14851 C CA . TYR B 1 893 ? 24.703 -32.188 2.16 1 91.56 893 TYR B CA 1
ATOM 14852 C C . TYR B 1 893 ? 25.016 -30.953 1.313 1 91.56 893 TYR B C 1
ATOM 14854 O O . TYR B 1 893 ? 26.109 -30.375 1.427 1 91.56 893 TYR B O 1
ATOM 14862 N N . HIS B 1 894 ? 24.078 -30.672 0.418 1 89.62 894 HIS B N 1
ATOM 14863 C CA . HIS B 1 894 ? 24.094 -29.406 -0.296 1 89.62 894 HIS B CA 1
ATOM 14864 C C . HIS B 1 894 ? 23 -28.469 0.2 1 89.62 894 HIS B C 1
ATOM 14866 O O . HIS B 1 894 ? 22.016 -28.922 0.795 1 89.62 894 HIS B O 1
ATOM 14872 N N . PRO B 1 895 ? 23.172 -27.141 0.034 1 84.06 895 PRO B N 1
ATOM 14873 C CA . PRO B 1 895 ? 22.062 -26.234 0.377 1 84.06 895 PRO B CA 1
ATOM 14874 C C . PRO B 1 895 ? 20.797 -26.547 -0.4 1 84.06 895 PRO B C 1
ATOM 14876 O O . PRO B 1 895 ? 20.859 -26.938 -1.564 1 84.06 895 PRO B O 1
ATOM 14879 N N . MET B 1 896 ? 19.672 -26.359 0.279 1 78.88 896 MET B N 1
ATOM 14880 C CA . MET B 1 896 ? 18.375 -26.656 -0.343 1 78.88 896 MET B CA 1
ATOM 14881 C C . MET B 1 896 ? 18.188 -25.844 -1.623 1 78.88 896 MET B C 1
ATOM 14883 O O . MET B 1 896 ? 17.578 -26.328 -2.58 1 78.88 896 MET B O 1
ATOM 14887 N N . ILE B 1 897 ? 18.531 -24.609 -1.557 1 71.44 897 ILE B N 1
ATOM 14888 C CA . ILE B 1 897 ? 18.469 -23.812 -2.783 1 71.44 897 ILE B CA 1
ATOM 14889 C C . ILE B 1 897 ? 19.875 -23.328 -3.148 1 71.44 897 ILE B C 1
ATOM 14891 O O . ILE B 1 897 ? 20.703 -23.078 -2.268 1 71.44 897 ILE B O 1
ATOM 14895 N N . VAL B 1 898 ? 20.172 -23.453 -4.457 1 50.19 898 VAL B N 1
ATOM 14896 C CA . VAL B 1 898 ? 21.484 -23.062 -4.953 1 50.19 898 VAL B CA 1
ATOM 14897 C C . VAL B 1 898 ? 21.828 -21.656 -4.496 1 50.19 898 VAL B C 1
ATOM 14899 O O . VAL B 1 898 ? 21.031 -20.734 -4.68 1 50.19 898 VAL B O 1
ATOM 14902 N N . ASP B 1 899 ? 22.328 -21.391 -3.383 1 52.25 899 ASP B N 1
ATOM 14903 C CA . ASP B 1 899 ? 22.938 -20.109 -3.041 1 52.25 899 ASP B CA 1
ATOM 14904 C C . ASP B 1 899 ? 24.328 -19.984 -3.664 1 52.25 899 ASP B C 1
ATOM 14906 O O . ASP B 1 899 ? 25.266 -20.672 -3.256 1 52.25 899 ASP B O 1
ATOM 14910 N N . HIS B 1 900 ? 24.344 -19.484 -4.977 1 40.19 900 HIS B N 1
ATOM 14911 C CA . HIS B 1 900 ? 25.656 -19.391 -5.582 1 40.19 900 HIS B CA 1
ATOM 14912 C C . HIS B 1 900 ? 26.641 -18.672 -4.656 1 40.19 900 HIS B C 1
ATOM 14914 O O . HIS B 1 900 ? 27.859 -18.719 -4.879 1 40.19 900 HIS B O 1
ATOM 14920 N N . ALA B 1 901 ? 26.031 -17.797 -3.818 1 35.38 901 ALA B N 1
ATOM 14921 C CA . ALA B 1 901 ? 26.891 -17.094 -2.871 1 35.38 901 ALA B CA 1
ATOM 14922 C C . ALA B 1 901 ? 27.281 -18.016 -1.709 1 35.38 901 ALA B C 1
ATOM 14924 O O . ALA B 1 901 ? 28.047 -17.625 -0.833 1 35.38 901 ALA B O 1
ATOM 14925 N N . SER B 1 902 ? 26.453 -18.828 -1.443 1 33.28 902 SER B N 1
ATOM 14926 C CA . SER B 1 902 ? 26.719 -19.562 -0.207 1 33.28 902 SER B CA 1
ATOM 14927 C C . SER B 1 902 ? 28.047 -20.297 -0.27 1 33.28 902 SER B C 1
ATOM 14929 O O . SER B 1 902 ? 28.391 -21.062 0.638 1 33.28 902 SER B O 1
ATOM 14931 N N . ALA B 1 903 ? 28.641 -20.344 -1.374 1 29.27 903 ALA B N 1
ATOM 14932 C CA . ALA B 1 903 ? 29.984 -20.828 -1.093 1 29.27 903 ALA B CA 1
ATOM 14933 C C . ALA B 1 903 ? 30.641 -20.016 0.014 1 29.27 903 ALA B C 1
ATOM 14935 O O . ALA B 1 903 ? 31.562 -20.484 0.688 1 29.27 903 ALA B O 1
ATOM 14936 N N . MET B 1 904 ? 30.609 -18.625 -0.051 1 26.39 904 MET B N 1
ATOM 14937 C CA . MET B 1 904 ? 31.359 -17.922 0.988 1 26.39 904 MET B CA 1
ATOM 14938 C C . MET B 1 904 ? 30.516 -17.766 2.252 1 26.39 904 MET B C 1
ATOM 14940 O O . MET B 1 904 ? 30.922 -17.078 3.193 1 26.39 904 MET B O 1
ATOM 14944 N N . ILE B 1 905 ? 29.172 -17.719 2.15 1 24.39 905 ILE B N 1
ATOM 14945 C CA . ILE B 1 905 ? 28.656 -17.625 3.516 1 24.39 905 ILE B CA 1
ATOM 14946 C C . ILE B 1 905 ? 28.922 -18.938 4.254 1 24.39 905 ILE B C 1
ATOM 14948 O O . ILE B 1 905 ? 28.359 -19.984 3.898 1 24.39 905 ILE B O 1
ATOM 14952 N N . ASN B 1 906 ? 30.062 -19.188 4.516 1 22.84 906 ASN B N 1
ATOM 14953 C CA . ASN B 1 906 ? 30.344 -20.078 5.645 1 22.84 906 ASN B CA 1
ATOM 14954 C C . ASN B 1 906 ? 29.281 -19.953 6.734 1 22.84 906 ASN B C 1
ATOM 14956 O O . ASN B 1 906 ? 29.172 -18.906 7.379 1 22.84 906 ASN B O 1
ATOM 14960 N N . VAL B 1 907 ? 28.109 -20.438 6.512 1 18.88 907 VAL B N 1
ATOM 14961 C CA . VAL B 1 907 ? 27.438 -20.703 7.777 1 18.88 907 VAL B CA 1
ATOM 14962 C C . VAL B 1 907 ? 28.422 -21.328 8.773 1 18.88 907 VAL B C 1
ATOM 14964 O O . VAL B 1 907 ? 29.094 -22.297 8.453 1 18.88 907 VAL B O 1
ATOM 14967 N N . GLN B 1 908 ? 29.141 -20.688 9.672 1 17.88 908 GLN B N 1
ATOM 14968 C CA . GLN B 1 908 ? 29.656 -21.453 10.797 1 17.88 908 GLN B CA 1
ATOM 14969 C C . GLN B 1 908 ? 28.688 -22.562 11.195 1 17.88 908 GLN B C 1
ATOM 14971 O O . GLN B 1 908 ? 27.469 -22.359 11.156 1 17.88 908 GLN B O 1
ATOM 14976 N N . PRO B 1 909 ? 29.234 -23.875 11.414 1 16.92 909 PRO B N 1
ATOM 14977 C CA . PRO B 1 909 ? 28.406 -24.672 12.336 1 16.92 909 PRO B CA 1
ATOM 14978 C C . PRO B 1 909 ? 27.719 -23.828 13.398 1 16.92 909 PRO B C 1
ATOM 14980 O O . PRO B 1 909 ? 28.266 -22.797 13.828 1 16.92 909 PRO B O 1
#

Organism: NCBI:txid100452

Nearest PDB structures (foldseek):
  1v7v-assembly1_A  TM=5.245E-01  e=1.171E-11  Vibrio proteolyticus
  8hob-assembly1_B  TM=4.495E-01  e=2.435E-12  Acetivibrio thermocellus
  8ho8-assembly1_B  TM=4.523E-01  e=3.240E-12  Acetivibrio thermocellus
  1h54-assembly1_B  TM=3.853E-01  e=4.656E-06  Levilactobacillus brevis
  1v7v-assembly1_A  TM=5.225E-01  e=6.693E-12  Vibrio proteolyticus

Foldseek 3Di:
DFPLVVVLVCCVVVVAVLQQKALFAFLDDQLFQLQDPDLVSRRCPRGHPVQLLFAAGDWGHHFDSWMAGFQRFKIKHKWKDQLAELFICGHWDWDALQQAQQGIFTQFDKAFQFAALSRQKGKIKGKFANHYQPRVVQSVVRNVDHLVDDHDHSVNVVSCVQQGIWIWMWMWHAPGSFKIKIKIKIWGRHQFKGKMKMWGKMFGRPQDPFDPPDPSHAPPDWKWAAPDQQWIWTAGDVVGIKIKGWFAAPVRHGFDKWAAEQHHPCCVSVVDDDPALGYSNLVRCCSNPVPPRNTDPRRMYRMMIGIYMDIDHHRDIDMIIMMMGHPVPDDDPVLRPDCVNHVVSNVVSVVSSVVLLVVLAPDDPPLLSLLLRSLLSLQRSQWHFGFHQPLDSLCGGPPDPDHSPSSCVHACNLLNLATGGGTAGDLHSHPAVKHFLLLLLLLLQSVLSRNLPVSLCNLVVQLDPNQADPQLQGQGIRRHGPADAQPCSLVSQVLSQLSQAQALVRGDLVSLVSSLVSVVSNLVSQCCVQVVVNLLFGAGHCNPAQVQDLARRHDADPQDADKGFLLRSLSSLLSLLSSLVSLLSCCVVPVVSLVVNLVSVLSSQQSLQCQCPNQQNQQDPVQLWGFMWGDDPVHIGTQPFAFLSRVNLLLAKDKAWPVSQVVNVSNNVSVVCCVPVCPCPRHVDDWDKDQAQLPPPDRPRIIITISGSDDPVSVQSNVLQQQACQFQQELQAGWRGTVVQQVPWGWDDDDPDITTQGADQAFDSDCNPGAGDHRRTWAAVVSRVSQLVSLVSVCLRNPPVDWHDHNNPPPDTDRSNVVSLSRLVSNLQQFGADPQQDRLQQPDDCCCRPPPVRVSRTWQARTAGNHRSHHGHHRSSSSNSSLNSLSSCVNVPHHSGNSSNVVPVPSDD/DFPLVVVLVCCVVVVAVLQQKALFAFLDDQLFQLQDPDLVSRRCPRGHPVQLLFAAGDWGHHFASWMAGFQRFKIKHKWKDQLAELFICGHWDWDALQQAQQGIFTQFDKAFQFAALSRQKGKIKGKFANHYQPRVVQSVVRNVDHLVDAHDHSVNVVSCVQQGIWIWMWMWHAPGSFKIKIKIKIWGRHQFKGKMKMWGKMFGRPQDPFDPPDPSHAPPDWKWAAPDQQWIWTAGDVVGIKIKGWFAAPVRHRFDKWAAEQHHCCCVSVVDHDPALGYSNLVRCCSNPVPPRNTDPRRMYRMMIGIYMDIAHHRGIDMIIMMMGHPVPDDDPVLRPDCVNHVVSNVVSVVSSVVLLVVLAPDDPPLLSSLLRSLLSLQRSQWHFGFHQPLDSLCGGPPDPDHSPSSCVHACVLLNLATGGGTAGDLHSHPAVKHFLLLLLLLLQSVLSRNLPVSLCNLVVQLDPNQADPQLQGQGISRHGPADAQPCSLVSQVLSQLSQAQALVRGDLVSLVSSLVSVVSNLVSQCCVQVVVNLLFGAGHCNPAQVQDLARRHDADPQDADKGFLLRSLSSLLSLLSSLVSLLSCCVVPVVSLVVNLVSVLSSQQSLQCQCPNQQNQQDPVQLWGFMWGDDPVHIGTQPFAFLSRVNLLLAKDKAWPVSQVVNVSNNVSVVCCVPVCPCPSHVDDWDKDQAQLPPPDRPRIIITISGSDDPVSVQSNVLQQQACQFQDELQAGWRGTVVQQVPWGWDDDDPDITTQGADQAFDSDCNPGAGDHRRTWAAVVSRVSQLVSLVSVCLRNPPVDWHDHNNPPPDTDRSNVVSLSRLVSNLQQFGADPQQDRLQQPDDCCCRDPPVRVSRTWQARTAGNHRSHHGHHRSSSSNSSLNSLSSCVNVVHHSGNSSNVVPPPSDD

Radius of gyration: 39.83 Å; Cα contacts (8 Å, |Δi|>4): 4148; chains: 2; bounding box: 74×120×106 Å

Secondary structure (DSSP, 8-state):
--HHHHHHHHHHTTSS-GGGEES-SBS--TT-GGG---SS--HHHHS-HHHHTTS--SS--B-EEEEEETT--EEEEE-EE-SSSSS-B-S--EE-TTTSTTS-EE--EEEEEEE-TT-SEEEEEEEEESS---HHHHHHHHHH--TTS----GGGGTTTTTS-EEEEEEEEEEEETTEEEEEEEEEE-SSS-EEEEE--EEEE---SSS-TTSTT--SSPPEEEEEETTEEEEEETTTEEEEEEE---TTS-PPEEEEE-----HHHHHS---SSS--TTHHHHHHHH--GGGS-TT-EESEEEEEEEEEE-TT-EEEEEEEEEEGGGPPPGGGSSSIIIIIHHHHHHHHHHHHHHHHH----SHHHHHHHHHHHHHHHHTEEEEEEEHHHHHH--TTSSSPGGGGTTSTTGGGTT-EEEEEEE-S-SSS--S-BHHHHHHHHHHHTTT-HHHHHHHHHHTTSTTTS-TTSPPP-BTT-TT------HHHHHHHHHHHT-SSGGGS-HHHHHHHHHHHHHHHHHHHHHH-TT-SS----S-TT-TTSSSS-TTS--TT-SEEE-HHHHHHHHHHHHHHHHHHHHHHTT-GGGHHHHHHHHHHHHHHHHHHHHSTT--EETTTTEE-EEEE-SS-EEEE---BGGGTGGGG-EEEEEHHHHTTSHHHHHHHHHHHHHSTTTS--SPPEEE-S-SSTT------EEEEESS-HHHHHHHHHHHT-TTTTEETTEEBSB-THHHHS-EEEEETTEEEEE---SSS-S--TT-SS---SS-B-HHHHHHHHHHHHHHHHHHGGG-EEESSTTS--EEEHHHHHHHHHHHHHTTTS--TTS--GGGTT-THHHH-TTTTT---B-SEE-TTT--EES-TB-HHHHTTHHHHHHHHTTS-SS--SSTTTS----/--HHHHHHHHHHTTSS-GGGEES-SBS--TT-GGG---SS--HHHHS-HHHHTTS--SS--B-EEEEEETT--EEEEE-EE-SSSSS-B-S--EE-TTTSBTB-EE--EEEEEEE-TT-SEEEEEEEEESS---HHHHHHHHHHS-TTS----GGGGTTTTTS-EEEEEEEEEEEETTEEEEEEEEEE-SSS-EEEEE--EEEE---SSS-TTSTT--SSPPEEEEEETTEEEEEETTTEEEEEEE---TTS-PPEEEEE-----HHHHHS---SSS--TTHHHHHHHH--GGGS-TT-EESEEEEEEEEEE-TT-EEEEEEEEEEGGGPPPGGGSSSIIIIIHHHHHHHHHHHHHHHHH----SHHHHHHHHHHHHHHHHTEEEEEEEHHHHHH--TTSSSPGGGGTTSTTGGGTT-EEEEEEE-S-SSS--S-BHHHHHHHHHHHTTT-HHHHHHHHHHTTSTTTS-TTSPPP-BTT-TT------HHHHHHHHHHHT-SSGGGS-HHHHHHHHHHHHHHHHHHHHHH-TT-SS----S-TT-TTSSSS-TTS--TT-SEEE-HHHHHHHHHHHHHHHHHHHHHHHH-GGGHHHHHHHHHHHHHHHHHHHHSTT--EETTTTEE-EEEE-SS-EEEE---BGGGTGGGG-EEEEEHHHHTTSHHHHHHHHHHHHHSTTTS--SPPEEE-S-SSTT------EEEEESS-HHHHHHHHHHHT-TTTTEETTEEBSB-THHHHS-EEEEETTEEEEE---SSS-S--TT-SS---SS-B-HHHHHHHHHHHHHHHHHHGGG-EEESSTTS--EEEHHHHHHHHHHHHHTTTS--TTS--GGGTT-THHHH-TTTTT---B-SEE-TTT--EES-TB-HHHHTTHHHHHHHHTTS-SS--TTTTT-----

Solvent-accessible surface area (backbone atoms only — not comparable to full-atom values): 91913 Å² total; per-residue (Å²): 130,44,63,55,57,52,50,52,52,32,36,73,73,63,75,41,58,35,62,40,39,34,38,27,41,21,42,36,50,60,38,29,67,88,74,45,68,52,84,83,70,53,18,54,72,65,36,31,76,79,50,46,56,30,44,59,47,79,53,54,54,53,25,36,86,25,34,16,35,63,79,52,50,49,37,41,23,43,28,38,37,42,88,50,39,94,58,65,46,41,52,68,53,58,39,43,56,86,37,24,45,48,14,45,44,76,47,65,56,68,41,51,55,36,46,43,86,47,38,40,27,36,33,32,39,39,55,44,52,53,52,56,66,60,62,65,57,48,47,51,52,18,53,66,41,49,48,89,47,80,84,72,48,53,74,75,72,46,64,56,73,81,38,34,28,32,46,37,33,40,33,39,29,41,85,43,63,53,22,38,39,36,39,41,40,42,28,29,57,18,83,53,67,45,56,39,37,42,26,59,30,40,33,40,52,46,31,60,82,66,45,84,85,37,90,68,44,45,82,68,73,56,40,34,33,58,81,47,92,36,32,30,43,34,42,34,82,87,85,39,54,32,36,41,38,50,54,48,48,98,84,68,40,65,40,61,64,46,14,17,24,46,31,49,33,29,43,80,77,69,69,35,81,54,95,51,70,38,15,43,36,14,65,50,40,28,75,78,69,62,35,69,72,21,36,37,87,83,32,40,30,29,24,37,27,40,50,41,78,43,76,39,46,37,70,34,68,50,72,46,46,36,38,42,20,31,61,92,61,48,71,57,81,82,27,64,78,28,58,76,51,32,57,46,46,49,52,48,38,50,50,37,47,51,50,37,46,64,69,61,50,82,60,81,52,66,68,56,39,52,54,39,48,27,32,50,6,32,44,55,54,18,25,22,48,42,46,48,47,39,44,56,61,39,61,46,43,94,87,49,88,64,74,34,71,68,43,54,81,38,82,56,55,90,40,44,73,32,55,41,78,40,72,44,64,21,41,15,32,56,89,34,59,45,50,38,48,56,52,40,28,46,29,38,56,51,41,44,72,68,39,50,67,60,38,54,49,56,61,49,48,50,60,31,70,39,44,18,43,93,50,24,49,54,49,27,28,79,84,40,34,82,47,46,57,54,66,43,54,64,57,35,49,53,51,52,34,45,41,53,16,48,38,83,89,57,25,48,57,66,60,48,52,42,49,48,61,44,46,48,31,29,53,29,27,46,43,41,70,30,18,70,84,66,64,50,51,20,36,67,31,40,48,83,39,58,62,55,52,74,55,63,51,78,49,82,54,91,81,54,62,41,65,39,34,40,31,51,30,25,42,51,36,32,42,22,51,50,47,23,53,50,21,54,59,44,25,75,77,39,66,62,29,30,62,51,20,45,42,28,47,53,50,30,42,45,27,38,24,22,48,59,68,30,93,60,52,21,47,36,78,88,80,37,45,36,24,34,18,38,37,47,96,89,49,68,47,74,47,86,53,68,34,48,50,39,50,40,39,60,58,27,55,48,75,47,42,46,77,63,41,58,74,37,53,72,34,40,54,48,51,50,46,48,66,61,66,39,51,77,69,53,42,78,56,76,74,47,72,37,67,51,40,42,33,88,87,45,84,47,69,57,40,30,38,40,55,45,62,54,47,74,67,54,46,54,44,40,43,47,47,47,28,15,66,68,30,16,25,36,75,44,27,50,29,26,20,23,46,51,21,60,84,51,52,45,74,50,72,54,92,94,44,75,37,66,43,54,47,34,36,50,65,42,78,65,68,87,80,48,56,37,68,52,36,29,8,16,27,43,57,65,64,48,49,47,49,34,55,31,30,37,40,50,19,53,65,38,27,76,76,42,64,42,46,62,45,39,93,64,79,42,70,34,38,36,46,53,48,28,44,52,43,28,47,24,43,44,45,28,74,40,58,47,97,79,33,42,24,27,36,67,48,87,54,60,52,43,30,67,37,87,90,35,40,84,66,80,71,33,26,56,32,21,23,30,81,65,24,24,48,36,62,48,55,56,18,19,21,43,43,26,43,50,46,25,31,50,32,37,65,69,77,38,65,57,52,70,40,52,14,51,70,69,58,65,71,60,108,128,42,64,56,58,51,49,52,52,33,37,74,74,63,76,41,60,35,62,40,38,36,39,27,40,22,44,34,50,59,39,30,65,87,74,44,66,50,83,81,69,52,17,54,74,67,37,30,76,81,49,46,55,30,45,59,47,81,52,54,55,51,25,35,86,26,33,17,36,63,79,54,51,46,37,41,23,44,28,39,36,42,87,49,39,94,57,66,46,41,51,69,54,57,39,43,55,84,35,24,45,51,14,46,44,74,47,67,55,68,43,51,56,34,47,41,86,47,39,42,27,35,32,32,38,39,56,43,53,53,53,56,68,60,62,67,57,47,48,52,52,18,53,67,42,49,49,89,47,80,83,70,48,54,72,76,72,46,65,58,74,83,38,34,27,33,45,38,32,41,34,39,28,43,84,43,61,54,24,36,40,37,37,41,38,41,30,29,57,16,83,52,67,47,58,40,36,43,25,59,30,40,34,40,52,47,34,60,79,66,44,84,86,38,90,68,46,47,81,69,74,55,42,34,34,59,80,47,92,39,31,30,43,34,42,34,84,89,86,38,55,32,35,41,38,50,52,49,47,99,84,68,40,65,42,59,63,46,14,17,24,46,29,50,34,29,42,79,77,68,70,36,83,55,95,52,71,38,17,42,37,15,65,49,41,27,75,77,69,62,36,68,73,21,36,36,87,84,32,40,30,30,25,35,27,40,50,39,79,45,76,39,45,37,68,34,67,50,72,46,45,35,37,42,22,31,60,91,60,50,71,57,79,81,27,63,78,28,60,76,51,32,57,47,46,49,53,50,38,50,51,37,47,50,51,37,45,63,70,60,52,83,58,78,53,67,68,56,40,52,54,39,49,26,33,49,6,32,44,55,55,18,25,22,48,42,43,47,46,39,45,55,63,40,60,45,46,94,85,48,89,66,73,35,72,68,42,55,82,38,83,55,55,90,40,44,71,29,54,42,78,41,73,44,62,22,41,15,31,55,90,35,60,46,50,38,49,54,52,39,27,46,30,38,56,51,40,45,71,70,38,48,69,60,38,55,50,55,61,49,48,50,59,31,70,39,44,18,41,94,52,25,47,55,51,28,30,79,84,41,32,83,47,45,57,53,66,40,55,64,57,34,49,52,51,53,32,46,39,53,16,44,40,83,90,56,26,46,59,66,60,48,52,43,49,46,62,44,45,49,30,29,53,28,28,47,44,41,70,29,19,70,83,68,64,50,52,19,36,67,32,39,48,84,40,59,63,54,54,77,57,63,52,79,50,84,54,92,83,52,64,42,65,38,32,39,32,50,30,24,43,50,35,31,42,23,50,50,47,23,53,51,21,54,60,44,24,76,76,39,67,61,28,29,60,52,20,45,42,28,47,54,51,30,40,45,27,37,25,22,46,61,68,31,92,60,53,22,47,36,79,88,81,37,44,35,22,34,17,38,38,47,97,88,50,68,48,74,47,87,54,71,34,48,50,40,50,40,38,60,58,25,55,47,73,48,42,45,76,64,42,58,74,37,54,71,32,39,53,48,51,50,47,49,67,61,65,40,53,77,68,53,41,78,56,74,74,48,72,36,67,51,39,40,34,88,88,44,84,48,68,55,40,30,38,41,54,44,60,54,46,75,67,52,46,53,44,41,45,48,47,48,28,15,67,68,30,15,24,38,76,45,27,51,29,27,19,23,46,51,22,60,84,52,50,44,71,49,73,54,92,92,43,75,37,67,43,54,46,33,36,52,64,39,77,65,67,88,81,50,58,35,66,54,36,28,8,15,28,41,57,66,63,48,50,46,49,34,56,32,29,36,39,48,19,70,64,39,30,76,77,42,64,43,46,62,45,39,93,65,80,40,70,35,39,35,45,53,47,28,44,53,43,29,47,23,41,44,44,27,74,40,59,47,97,81,32,42,24,27,36,67,48,86,53,59,52,43,31,67,36,86,92,34,40,82,66,80,71,34,26,53,31,21,22,30,81,64,24,24,49,34,64,49,55,57,19,18,22,42,41,26,40,50,46,25,31,48,32,37,65,69,77,38,66,56,53,70,40,51,17,47,72,70,53,64,70,72,118

InterPro domains:
  IPR004888 Glycoside hydrolase family 63 [PTHR10412] (4-888)
  IPR008928 Six-hairpin glycosidase superfamily [SSF48208] (415-888)
  IPR012341 Six-hairpin glycosidase-like superfamily [G3DSA:1.50.10.10] (405-895)
  IPR031335 Glycosyl hydrolase family 63, C-terminal [PF03200] (712-799)
  IPR054491 Mannosylglycerate hydrolase MGH1-like, glycoside hydrolase domain [PF22422] (432-654)

pLDDT: mean 92.13, std 11.61, range [16.33, 98.81]

Sequence (1818 aa):
MASEQRRLKEDKVRSKAWKKWGPYLAERQWATVREDYSSDGNCWEYFPHDVARSRAYRWGEDGLLGITDYQCRLCLAMCLWNEKDPILKERLFGLTGSEGNHGEDVKELYYYLDSTPTHSYMSALYKYPHDTYPYDHLVAENRYRTKQQPEYELLDTGVFDDGKYWDVRAEFCKSKPEDILVKYIISNRGSETARIHVLPTLWFRNMWSWGEDCDAYVDPKPSLHQSAPGHVDVEHQSLGSYVFEVDVDQNGQKPDILFTENETNCKRVFHQPNSSPYVKDGFHRLLLFGEQFAVNPDKKGTKCAPHYILEIPGGEEFVIKARLFEKSQGPDPEHMFSKEGFDDVFSLRKREADEFYDQVIVCEDPQQVMVTRQAYAGLLWSKQFYHYVVSEWLDGHENVVPSPLAHSRMRNSDWRHLYNKEIISMPDKWEYPWYACWDLAFHMLPFASIDLEFCKNQMLLFLREWYMHPNGQIPAYEFAFGDVNPPVHAYAVLKIYKASGDSPARRDQVFLARCFQKLVLNFTWWVNRKDPDGLNIFEGGFLGLDNIGVFDRSKPLPTGGKLAQADGTAWMAFFCELMVEISLILAQRDQIYEDMASKFFEHFIYIMDAINFGVAHLWDEEDGFYYDSIIFEDHQIPLKIRSMVGMVPLFSSLVLWDSEAKQHPGFYQRTQWFLNKRKGLASKTQILHRAQSPNKNEESNEQAIMLSLVTRDQLIRILTYLLDEEEFLSPYGIRSLSKYHEKNPFTFTVEDYTYTVRYDPAESLSDMFGGNSNWRGPIWLPMNYMLIENLERYDTFFGDTLKVECPTGSGNLLRLGEVARELSLRLSKVFLPGEDGHRPCHGGDPKYATDPHWKDLILFYEYFHGETGRGCGASHQTGWSALVVNFLRYVNYHPMIVDHASAMINVQPMASEQRRLKEDKVRSKAWKKWGPYLAERQWATVREDYSSDGNCWEYFPHDVARSRAYRWGEDGLLGITDYQCRLCLAMCLWNEKDPILKERLFGLTGSEGNHGEDVKELYYYLDSTPTHSYMSALYKYPHDTYPYDHLVAENRYRTKQQPEYELLDTGVFDDGKYWDVRAEFCKSKPEDILVKYIISNRGSETARIHVLPTLWFRNMWSWGEDCDAYVDPKPSLHQSAPGHVDVEHQSLGSYVFEVDVDQNGQKPDILFTENETNCKRVFHQPNSSPYVKDGFHRLLLFGEQFAVNPDKKGTKCAPHYILEIPGGEEFVIKARLFEKSQGPDPEHMFSKEGFDDVFSLRKREADEFYDQVIVCEDPQQVMVTRQAYAGLLWSKQFYHYVVSEWLDGHENVVPSPLAHSRMRNSDWRHLYNKEIISMPDKWEYPWYACWDLAFHMLPFASIDLEFCKNQMLLFLREWYMHPNGQIPAYEFAFGDVNPPVHAYAVLKIYKASGDSPARRDQVFLARCFQKLVLNFTWWVNRKDPDGLNIFEGGFLGLDNIGVFDRSKPLPTGGKLAQADGTAWMAFFCELMVEISLILAQRDQIYEDMASKFFEHFIYIMDAINFGVAHLWDEEDGFYYDSIIFEDHQIPLKIRSMVGMVPLFSSLVLWDSEAKQHPGFYQRTQWFLNKRKGLASKTQILHRAQSPNKNEESNEQAIMLSLVTRDQLIRILTYLLDEEEFLSPYGIRSLSKYHEKNPFTFTVEDYTYTVRYDPAESLSDMFGGNSNWRGPIWLPMNYMLIENLERYDTFFGDTLKVECPTGSGNLLRLGEVARELSLRLSKVFLPGEDGHRPCHGGDPKYATDPHWKDLILFYEYFHGETGRGCGASHQTGWSALVVNFLRYVNYHPMIVDHASAMINVQP

=== Feature glossary ===
Key to the feature types in this record:

pLDDT. pLDDT is the predicted lDDT-Cα score: AlphaFold's confidence that the local environment of each residue (all inter-atomic distances within 15 Å) is correctly placed. It is a per-residue number between 0 and 100, with higher meaning more reliable.

Radius of gyration, Cα contacts, bounding box. The geometric summary reports three shape descriptors. Rg (radius of gyration) measures how spread out the Cα atoms are about their centre of mass; compact globular proteins have small Rg, elongated or unfolded ones large. Cα contacts (<8 Å, |i−j|>4) count long-range residue pairs in spatial proximity — high for tightly packed folds, near zero for rods or random coil. The bounding-box extents give the protein's footprint along x, y, z in Å.

Backbone torsions (φ/ψ). Backbone dihedral angles. Every residue except chain termini has a φ (preceding-C → N → Cα → C) and a ψ (N → Cα → C → next-N). They are reported in degrees following the IUPAC sign convention. Secondary structure is essentially a statement about which (φ, ψ) basin each residue occupies.

Contact-map, Ramachandran, and PAE plots. Plot images: a contact map (which residues are close in 3D, as an N×N binary image), a Ramachandran scatter (backbone torsion angles, revealing secondary-structure composition at a glance), and — for AlphaFold structures — a PAE heatmap (pairwise prediction confidence).

Predicted aligned error. Predicted Aligned Error (PAE) is an AlphaFold confidence matrix: entry (i, j) is the expected error in the position of residue j, in ångströms, when the prediction is superimposed on the true structure at residue i. Low PAE within a block of residues means that block is internally rigid and well-predicted; high PAE between two blocks means their relative placement is uncertain even if each block individually is confident.

Secondary structure (3-state, P-SEA). Three-state secondary structure (P-SEA) collapses the eight DSSP classes into helix (a), strand (b), and coil (c). P-SEA assigns these from Cα geometry alone — distances and angles — without requiring backbone oxygens, so it works on any Cα trace.

Solvent-accessible surface area. Solvent-accessible surface area (SASA) is the area in Å² traced out by the centre of a 1.4 Å probe sphere (a water molecule) rolled over the protein's van der Waals surface (Shrake–Rupley / Lee–Richards construction). Buried residues have near-zero SASA; fully exposed residues can exceed 200 Å². The total SASA scales roughly with the number of surface residues.

Foldseek 3Di. The Foldseek 3Di string encodes local tertiary geometry as a 20-letter alphabet — one character per residue — derived from the relative positions of nearby Cα atoms. Unlike the amino-acid sequence, 3Di is a direct function of the 3D structure, so two proteins with the same fold have similar 3Di strings even at low sequence identity.

B-factor. For experimental (PDB) structures, the B-factor (temperature factor) quantifies the positional spread of each atom in the crystal — a combination of thermal vibration and static disorder — in units of Å². High B-factors mark flexible loops or poorly resolved regions; low B-factors mark the rigid, well-ordered core.

mmCIF coordinates. The mmCIF block holds the 3D Cartesian coordinates of each backbone atom (N, Cα, C, O) in ångströms. mmCIF is the PDB's canonical archive format — a tagged-loop text representation of the atomic model.

InterPro / GO / CATH / organism. Functional annotations link the protein to curated databases. InterPro entries identify conserved domains and families by matching the sequence against member-database signatures (Pfam, PROSITE, CDD, …). Gene Ontology (GO) terms describe molecular function, biological process, and cellular component in a controlled vocabulary. CATH places the structure in a hierarchical fold classification (Class/Architecture/Topology/Homologous-superfamily). The organism is the source species.

Rendered structure images. Structure images are PyMOL renders from six orthogonal camera directions. Cartoon representation draws helices as coils and strands as arrows; sticks shows the backbone as bonds; surface shows the solvent-excluded envelope. Rainbow coloring maps sequence position to hue (blue→red, N→C); chain coloring assigns a distinct color per polypeptide.

Sequence. This is the polypeptide sequence — one letter per residue, N-terminus first. Length ranges from a few dozen residues for small domains to over a thousand for large multi-domain proteins.

Secondary structure (8-state, DSSP). The SS8 string is DSSP's per-residue secondary-structure call. α-helix (H) means an i→i+4 H-bond ladder; β-strand (E) means the residue participates in a β-sheet; 3₁₀ (G) and π (I) are tighter and wider helices; T/S are turns/bends; '-' is loop.

Nearest PDB structures. Structural nearest neighbors (via Foldseek easy-search vs the PDB). Reported per hit: target PDB id, E-value, and alignment TM-score. A TM-score above ~0.5 is the conventional threshold for 'same fold'.